Protein 6QFA (pdb70)

InterPro domains:
  IPR002289 Gamma-aminobutyric-acid A receptor, beta subunit [PR01160] (96-110)
  IPR002289 Gamma-aminobutyric-acid A receptor, beta subunit [PR01160] (200-213)
  IPR002289 Gamma-aminobutyric-acid A receptor, beta subunit [PR01160] (300-312)
  IPR002289 Gamma-aminobutyric-acid A receptor, beta subunit [PR01160] (439-453)
  IPR006028 Gamma-aminobutyric acid A receptor/Glycine receptor alpha [PR00253] (246-266)
  IPR006028 Gamma-aminobutyric acid A receptor/Glycine receptor alpha [PR00253] (272-293)
  IPR006028 Gamma-aminobutyric acid A receptor/Glycine receptor alpha [PR00253] (306-327)
  IPR006028 Gamma-aminobutyric acid A receptor/Glycine receptor alpha [PR00253] (451-471)
  IPR006029 Neurotransmitter-gated ion-channel transmembrane domain [PF02932] (250-468)
  IPR006201 Neurotransmitter-gated ion-channel [PR00252] (83-99)
  IPR006201 Neurotransmitter-gated ion-channel [PR00252] (115-126)
  IPR006201 Neurotransmitter-gated ion-channel [PR00252] (161-175)
  IPR006201 Neurotransmitter-gated ion-channel [PR00252] (237-249)
  IPR006201 Neurotransmitter-gated ion-channel [PTHR18945] (38-376)
  IPR006201 Neurotransmitter-gated ion-channel [TIGR00860] (12-471)
  IPR006202 Neurotransmitter-gated ion-channel ligand-binding domain [PF02931] (39-242)
  IPR018000 Neurotransmitter-gated ion-channel, conserved site [PS00236] (161-175)
  IPR036719 Neurotransmitter-gated ion-channel transmembrane domain superfamily [SSF90112] (243-472)
  IPR036734 Neurotransmitter-gated ion-channel ligand-binding domain superfamily [G3DSA:2.70.170.10] (23-240)
  IPR036734 Neurotransmitter-gated ion-channel ligand-binding domain superfamily [SSF63712] (39-242)

GO terms:
  GO:0004890 GABA-A receptor activity (F, IDA)
  GO:0043197 dendritic spine (C, IDA)
  GO:0045211 postsynapt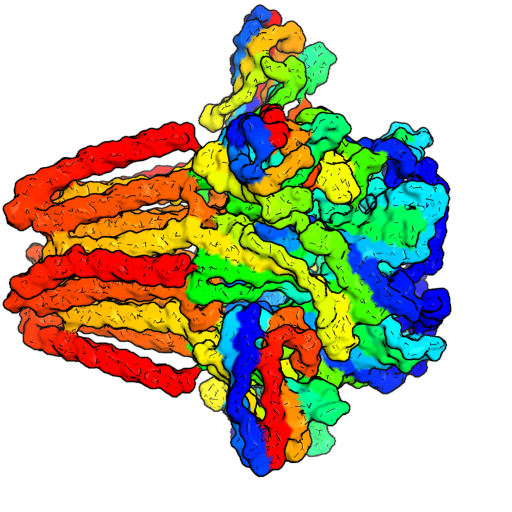ic membrane (C, IDA)
  GO:0051932 synaptic transmission, GABAergic (P, IDA)
  GO:0005886 plasma membrane (C, IDA)
  GO:1904862 inhibitory synapse assembly (P, IDA)
  GO:1902711 GABA-A receptor complex (C, IDA)
  GO:0071420 cellular response to histamine (P, IDA)
  GO:0022851 GABA-gated chloride ion channel activity (F, IDA)
  GO:0005886 plasma membrane (C, EXP)
  GO:0004890 GABA-A receptor activity (F, IMP)
  GO:0005886 plasma membrane (C, IMP)
  GO:1902711 GABA-A receptor complex (C, IMP)
  GO:1902476 chloride transmembrane transport (P, IMP)
  GO:0007214 gamma-aminobutyric acid signaling pathway (P, IMP)
  GO:0022851 GABA-gated chloride ion channel activity (F, IMP)
  GO:0004890 GABA-A receptor activity (F, TAS)
  GO:0005886 plasma membrane (C, TAS)
  GO:0007165 signal transduction (P, TAS)
  GO:0042802 identical protein binding (F, IPI)

B-factor: mean 36.93, std 25.17, range [8.95, 108.32]

Organism: Homo sapiens (NCBI:txid9606)

Structure (mmCIF, N/CA/C/O backbone):
data_6QFA
#
_entry.id   6QFA
#
_cell.length_a   1.00
_cell.length_b   1.00
_cell.length_c   1.00
_cell.angle_alpha   90.00
_cell.angle_beta   90.00
_cell.angle_gamma   90.00
#
_symmetry.space_group_name_H-M   'P 1'
#
loop_
_entity.id
_entity.type
_entity.pdbx_description
1 polymer 'Gamma-aminobutyric acid receptor subunit beta-3,Gamma-aminobutyric acid receptor subunit beta-3'
2 polymer 'Outer membrane protein,Outer membrane protein,Outer membrane protein,Outer membrane protein,Uncharacterized protein,Uncharacterized protein,Mb-c7HopQ-Nb25'
3 branched alpha-D-mannopyranose-(1-3)-[alpha-D-mannopyranose-(1-6)]beta-D-mannopyranose-(1-4)-2-acetamido-2-deoxy-beta-D-glucopyranose-(1-4)-2-acetamido-2-deoxy-beta-D-glucopyranose
4 non-polymer 2-acetamido-2-deoxy-beta-D-glucopyranose
5 non-polymer HISTAMINE
#
loop_
_atom_site.group_PDB
_atom_site.id
_atom_site.type_symbol
_atom_site.label_atom_id
_atom_site.label_alt_id
_atom_site.label_comp_id
_atom_site.label_asym_id
_atom_site.label_entity_id
_atom_site.label_seq_id
_atom_site.pdbx_PDB_ins_code
_atom_site.Cartn_x
_atom_site.Cartn_y
_atom_site.Cartn_z
_atom_site.occupancy
_atom_site.B_iso_or_equiv
_atom_site.auth_seq_id
_atom_site.auth_comp_id
_atom_site.auth_asym_id
_atom_site.auth_atom_id
_atom_site.pdbx_PDB_model_num
ATOM 1 N N . ASN A 1 8 ? 106.771 133.056 88.190 1.00 71.53 8 ASN B N 1
ATOM 2 C CA . ASN A 1 8 ? 107.740 133.291 87.127 1.00 71.53 8 ASN B CA 1
ATOM 3 C C . ASN A 1 8 ? 109.039 133.836 87.709 1.00 71.53 8 ASN B C 1
ATOM 4 O O . ASN A 1 8 ? 109.066 134.934 88.260 1.00 71.53 8 ASN B O 1
ATOM 9 N N . MET A 1 9 ? 110.114 133.059 87.585 1.00 57.13 9 MET B N 1
ATOM 10 C CA . MET A 1 9 ? 111.405 133.422 88.151 1.00 57.13 9 MET B CA 1
ATOM 11 C C . MET A 1 9 ? 112.415 133.884 87.109 1.00 57.13 9 MET B C 1
ATOM 12 O O . MET A 1 9 ? 113.413 134.512 87.477 1.00 57.13 9 MET B O 1
ATOM 17 N N . SER A 1 10 ? 112.187 133.591 85.828 1.00 63.99 10 SER B N 1
ATOM 18 C CA . SER A 1 10 ? 113.138 133.997 84.799 1.00 63.99 10 SER B CA 1
ATOM 19 C C . SER A 1 10 ? 113.014 135.480 84.475 1.00 63.99 10 SER B C 1
ATOM 20 O O . SER A 1 10 ? 114.023 136.148 84.228 1.00 63.99 10 SER B O 1
ATOM 23 N N . PHE A 1 11 ? 111.788 136.009 84.473 1.00 61.79 11 PHE B N 1
ATOM 24 C CA . PHE A 1 11 ? 111.585 137.429 84.204 1.00 61.79 11 PHE B CA 1
ATOM 25 C C . PHE A 1 11 ? 112.069 138.295 85.360 1.00 61.79 11 PHE B C 1
ATOM 26 O O . PHE A 1 11 ? 112.572 139.402 85.134 1.00 61.79 11 PHE B O 1
ATOM 34 N N . VAL A 1 12 ? 111.935 137.809 86.595 1.00 56.03 12 VAL B N 1
ATOM 35 C CA . VAL A 1 12 ? 112.432 138.555 87.746 1.00 56.03 12 VAL B CA 1
ATOM 36 C C . VAL A 1 12 ? 113.955 138.523 87.781 1.00 56.03 12 VAL B C 1
ATOM 37 O O . VAL A 1 12 ? 114.600 139.507 88.162 1.00 56.03 12 VAL B O 1
ATOM 41 N N . LYS A 1 13 ? 114.554 137.403 87.360 1.00 51.97 13 LYS B N 1
ATOM 42 C CA . LYS A 1 13 ? 116.010 137.315 87.282 1.00 51.97 13 LYS B CA 1
ATOM 43 C C . LYS A 1 13 ? 116.567 138.262 86.225 1.00 51.97 13 LYS B C 1
ATOM 44 O O . LYS A 1 13 ? 117.648 138.833 86.404 1.00 51.97 13 LYS B O 1
ATOM 50 N N . GLU A 1 14 ? 115.835 138.453 85.126 1.00 57.91 14 GLU B N 1
ATOM 51 C CA . GLU A 1 14 ? 116.217 139.468 84.150 1.00 57.91 14 GLU B CA 1
ATOM 52 C C . GLU A 1 14 ? 115.973 140.874 84.684 1.00 57.91 14 GLU B C 1
ATOM 53 O O . GLU A 1 14 ? 116.659 141.817 84.278 1.00 57.91 14 GLU B O 1
ATOM 59 N N . THR A 1 15 ? 115.007 141.031 85.593 1.00 52.70 15 THR B N 1
ATOM 60 C CA . THR A 1 15 ? 114.708 142.348 86.145 1.00 52.70 15 THR B CA 1
ATOM 61 C C . THR A 1 15 ? 115.757 142.775 87.166 1.00 52.70 15 THR B C 1
ATOM 62 O O . THR A 1 15 ? 116.206 143.927 87.156 1.00 52.70 15 THR B O 1
ATOM 66 N N . VAL A 1 16 ? 116.167 141.859 88.050 1.00 47.69 16 VAL B N 1
ATOM 67 C CA . VAL A 1 16 ? 117.165 142.191 89.064 1.00 47.69 16 VAL B CA 1
ATOM 68 C C . VAL A 1 16 ? 118.548 142.336 88.432 1.00 47.69 16 VAL B C 1
ATOM 69 O O . VAL A 1 16 ? 119.343 143.190 88.849 1.00 47.69 16 VAL B O 1
ATOM 73 N N . ASP A 1 17 ? 118.845 141.550 87.391 1.00 49.81 17 ASP B N 1
ATOM 74 C CA . ASP A 1 17 ? 120.100 141.730 86.664 1.00 49.81 17 ASP B CA 1
ATOM 75 C C . ASP A 1 17 ? 120.120 143.038 85.883 1.00 49.81 17 ASP B C 1
ATOM 76 O O . ASP A 1 17 ? 121.197 143.589 85.631 1.00 49.81 17 ASP B O 1
ATOM 81 N N . LYS A 1 18 ? 118.950 143.545 85.488 1.00 50.72 18 LYS B N 1
ATOM 82 C CA . LYS A 1 18 ? 118.889 144.857 84.856 1.00 50.72 18 LYS B CA 1
ATOM 83 C C . LYS A 1 18 ? 119.149 145.970 85.864 1.00 50.72 18 LYS B C 1
ATOM 84 O O . LYS A 1 18 ? 119.748 146.995 85.515 1.00 50.72 18 LYS B O 1
ATOM 90 N N . LEU A 1 19 ? 118.723 145.780 87.115 1.00 42.25 19 LEU B N 1
ATOM 91 C CA . LEU A 1 19 ? 118.925 146.798 88.140 1.00 42.25 19 LEU B CA 1
ATOM 92 C C . LEU A 1 19 ? 120.385 146.904 88.561 1.00 42.25 19 LEU B C 1
ATOM 93 O O . LEU A 1 19 ? 120.856 148.000 88.881 1.00 42.25 19 LEU B O 1
ATOM 98 N N . LEU A 1 20 ? 121.112 145.790 88.564 1.00 42.57 20 LEU B N 1
ATOM 99 C CA . LEU A 1 20 ? 122.480 145.758 89.061 1.00 42.57 20 LEU B CA 1
ATOM 100 C C . LEU A 1 20 ? 123.523 145.899 87.962 1.00 42.57 20 LEU B C 1
ATOM 101 O O . LEU A 1 20 ? 124.713 146.007 88.271 1.00 42.57 20 LEU B O 1
ATOM 106 N N . LYS A 1 21 ? 123.115 145.904 86.696 1.00 47.57 21 LYS B N 1
ATOM 107 C CA . LYS A 1 21 ? 124.051 146.114 85.599 1.00 47.57 21 LYS B CA 1
ATOM 108 C C . LYS A 1 21 ? 124.327 147.605 85.464 1.00 47.57 21 LYS B C 1
ATOM 109 O O . LYS A 1 21 ? 123.399 148.400 85.284 1.00 47.57 21 LYS B O 1
ATOM 115 N N . GLY A 1 22 ? 125.598 147.984 85.552 1.00 41.25 22 GLY B N 1
ATOM 116 C CA . GLY A 1 22 ? 125.955 149.385 85.581 1.00 41.25 22 GLY B CA 1
ATOM 117 C C . GLY A 1 22 ? 125.711 150.070 86.904 1.00 41.25 22 GLY B C 1
ATOM 118 O O . GLY A 1 22 ? 125.732 151.304 86.958 1.00 41.25 22 GLY B O 1
ATOM 119 N N . TYR A 1 23 ? 125.468 149.312 87.970 1.00 29.62 23 TYR B N 1
ATOM 120 C CA . TYR A 1 23 ? 125.246 149.887 89.289 1.00 29.62 23 TYR B CA 1
ATOM 121 C C . TYR A 1 23 ? 126.592 150.115 89.964 1.00 29.62 23 TYR B C 1
ATOM 122 O O . TYR A 1 23 ? 127.373 149.174 90.139 1.00 29.62 23 TYR B O 1
ATOM 131 N N . ASP A 1 24 ? 126.864 151.359 90.341 1.00 31.58 24 ASP B N 1
ATOM 132 C CA . ASP A 1 24 ? 128.094 151.716 91.035 1.00 31.58 24 ASP B CA 1
ATOM 133 C C . ASP A 1 24 ? 127.785 151.823 92.524 1.00 31.58 24 ASP B C 1
ATOM 134 O O . ASP A 1 24 ? 127.038 152.710 92.947 1.00 31.58 24 ASP B O 1
ATOM 139 N N . ILE A 1 25 ? 128.361 150.915 93.317 1.00 26.51 25 ILE B N 1
ATOM 140 C CA . ILE A 1 25 ? 128.161 150.948 94.761 1.00 26.51 25 ILE B CA 1
ATOM 141 C C . ILE A 1 25 ? 128.907 152.103 95.412 1.00 26.51 25 ILE B C 1
ATOM 142 O O . ILE A 1 25 ? 128.596 152.473 96.549 1.00 26.51 25 ILE B O 1
ATOM 147 N N . ARG A 1 26 ? 129.886 152.686 94.718 1.00 29.79 26 ARG B N 1
ATOM 148 C CA . ARG A 1 26 ? 130.673 153.784 95.259 1.00 29.79 26 ARG B CA 1
ATOM 149 C C . ARG A 1 26 ? 129.904 155.096 95.320 1.00 29.79 26 ARG B C 1
ATOM 150 O O . ARG A 1 26 ? 130.352 156.020 96.006 1.00 29.79 26 ARG B O 1
ATOM 158 N N . LEU A 1 27 ? 128.770 155.201 94.636 1.00 25.05 27 LEU B N 1
ATOM 159 C CA . LEU A 1 27 ? 128.014 156.441 94.547 1.00 25.05 27 LEU B CA 1
ATOM 160 C C . LEU A 1 27 ? 126.688 156.299 95.280 1.00 25.05 27 LEU B C 1
ATOM 161 O O . LEU A 1 27 ? 126.003 155.282 95.146 1.00 25.05 27 LEU B O 1
ATOM 166 N N . ARG A 1 28 ? 126.338 157.324 96.052 1.00 18.83 28 ARG B N 1
ATOM 167 C CA . ARG A 1 28 ? 125.055 157.381 96.726 1.00 18.83 28 ARG B CA 1
ATOM 168 C C . ARG A 1 28 ? 123.946 157.673 95.713 1.00 18.83 28 ARG B C 1
ATOM 169 O O . ARG A 1 28 ? 124.224 158.117 94.597 1.00 18.83 28 ARG B O 1
ATOM 177 N N . PRO A 1 29 ? 122.685 157.392 96.061 1.00 20.34 29 PRO B N 1
ATOM 178 C CA . PRO A 1 29 ? 121.574 157.851 95.218 1.00 20.34 29 PRO B CA 1
ATOM 179 C C . PRO A 1 29 ? 121.515 159.369 95.153 1.00 20.34 29 PRO B C 1
ATOM 180 O O . PRO A 1 29 ? 121.721 160.053 96.159 1.00 20.34 29 PRO B O 1
ATOM 184 N N . ASP A 1 30 ? 121.219 159.874 93.950 1.00 24.80 30 ASP B N 1
ATOM 185 C CA . ASP A 1 30 ? 121.245 161.300 93.608 1.00 24.80 30 ASP B CA 1
ATOM 186 C C . ASP A 1 30 ? 122.596 161.927 93.945 1.00 24.80 30 ASP B C 1
ATOM 187 O O . ASP A 1 30 ? 122.683 162.957 94.616 1.00 24.80 30 ASP B O 1
ATOM 192 N N . PHE A 1 31 ? 123.661 161.273 93.479 1.00 26.21 31 PHE B N 1
ATOM 193 C CA . PHE A 1 31 ? 125.016 161.762 93.697 1.00 26.21 31 PHE B CA 1
ATOM 194 C C . PHE A 1 31 ? 125.230 163.071 92.947 1.00 26.21 31 PHE B C 1
ATOM 195 O O . PHE A 1 31 ? 124.958 163.167 91.747 1.00 26.21 31 PHE B O 1
ATOM 203 N N . GLY A 1 32 ? 125.717 164.079 93.664 1.00 23.99 32 GLY B N 1
ATOM 204 C CA . GLY A 1 32 ? 125.845 165.407 93.107 1.00 23.99 32 GLY B CA 1
ATOM 205 C C . GLY A 1 32 ? 124.568 166.213 93.088 1.00 23.99 32 GLY B C 1
ATOM 206 O O . GLY A 1 32 ? 124.553 167.305 92.510 1.00 23.99 32 GLY B O 1
ATOM 207 N N . GLY A 1 33 ? 123.497 165.713 93.697 1.00 20.59 33 GLY B N 1
ATOM 208 C CA . GLY A 1 33 ? 122.239 166.417 93.737 1.00 20.59 33 GLY B CA 1
ATOM 209 C C . GLY A 1 33 ? 121.765 166.666 95.155 1.00 20.59 33 GLY B C 1
ATOM 210 O O . GLY A 1 33 ? 122.561 166.942 96.058 1.00 20.59 33 GLY B O 1
ATOM 211 N N . PRO A 1 34 ? 120.446 166.619 95.425 1.00 20.13 34 PRO B N 1
ATOM 212 C CA . PRO A 1 34 ? 119.946 166.823 96.784 1.00 20.13 34 PRO B CA 1
ATOM 213 C C . PRO A 1 34 ? 120.300 165.625 97.680 1.00 20.13 34 PRO B C 1
ATOM 214 O O . PRO A 1 34 ? 120.449 164.550 97.164 1.00 20.13 34 PRO B O 1
ATOM 218 N N . PRO A 1 35 ? 120.455 165.791 99.010 1.00 17.87 35 PRO B N 1
ATOM 219 C CA . PRO A 1 35 ? 120.797 164.672 99.894 1.00 17.87 35 PRO B CA 1
ATOM 220 C C . PRO A 1 35 ? 119.729 163.570 99.939 1.00 17.87 35 PRO B C 1
ATOM 221 O O . PRO A 1 35 ? 118.566 163.869 99.858 1.00 17.87 35 PRO B O 1
ATOM 225 N N . VAL A 1 36 ? 120.162 162.315 100.037 1.00 16.08 36 VAL B N 1
ATOM 226 C CA . VAL A 1 36 ? 119.200 161.181 100.128 1.00 16.08 36 VAL B CA 1
ATOM 227 C C . VAL A 1 36 ? 118.652 161.141 101.561 1.00 16.08 36 VAL B C 1
ATOM 228 O O . VAL A 1 36 ? 119.457 161.153 102.491 1.00 16.08 36 VAL B O 1
ATOM 232 N N . CYS A 1 37 ? 117.328 161.116 101.725 1.00 17.75 37 CYS B N 1
ATOM 233 C CA . CYS A 1 37 ? 116.756 161.028 103.059 1.00 17.75 37 CYS B CA 1
ATOM 234 C C . CYS A 1 37 ? 116.681 159.572 103.498 1.00 17.75 37 CYS B C 1
ATOM 235 O O . CYS A 1 37 ? 116.133 158.728 102.785 1.00 17.75 37 CYS B O 1
ATOM 238 N N . VAL A 1 38 ? 117.235 159.280 104.669 1.00 14.20 38 VAL B N 1
ATOM 239 C CA . VAL A 1 38 ? 117.243 157.933 105.227 1.00 14.20 38 VAL B CA 1
ATOM 240 C C . VAL A 1 38 ? 116.332 157.917 106.446 1.00 14.20 38 VAL B C 1
ATOM 241 O O . VAL A 1 38 ? 116.598 158.605 107.438 1.00 14.20 38 VAL B O 1
ATOM 245 N N . GLY A 1 39 ? 115.258 157.135 106.369 1.00 12.27 39 GLY B N 1
ATOM 246 C CA . GLY A 1 39 ? 114.340 156.988 107.484 1.00 12.27 39 GLY B CA 1
ATOM 247 C C . GLY A 1 39 ? 114.666 155.747 108.296 1.00 12.27 39 GLY B C 1
ATOM 248 O O . GLY A 1 39 ? 114.948 154.687 107.747 1.00 12.27 39 GLY B O 1
ATOM 249 N N . MET A 1 40 ? 114.624 155.896 109.613 1.00 15.90 40 MET B N 1
ATOM 250 C CA . MET A 1 40 ? 115.113 154.868 110.516 1.00 15.90 40 MET B CA 1
ATOM 251 C C . MET A 1 40 ? 114.037 154.434 111.499 1.00 15.90 40 MET B C 1
ATOM 252 O O . MET A 1 40 ? 113.321 155.264 112.064 1.00 15.90 40 MET B O 1
ATOM 257 N N . ASN A 1 41 ? 113.931 153.121 111.680 1.00 14.14 41 ASN B N 1
ATOM 258 C CA . ASN A 1 41 ? 113.091 152.504 112.693 1.00 14.14 41 ASN B CA 1
ATOM 259 C C . ASN A 1 41 ? 113.952 151.573 113.529 1.00 14.14 41 ASN B C 1
ATOM 260 O O . ASN A 1 41 ? 114.871 150.935 113.011 1.00 14.14 41 ASN B O 1
ATOM 265 N N . ILE A 1 42 ? 113.658 151.500 114.822 1.00 9.44 42 ILE B N 1
ATOM 266 C CA . ILE A 1 42 ? 114.355 150.603 115.735 1.00 9.44 42 ILE B CA 1
ATOM 267 C C . ILE A 1 42 ? 113.316 149.772 116.470 1.00 9.44 42 ILE B C 1
ATOM 268 O O . ILE A 1 42 ? 112.405 150.322 117.093 1.00 9.44 42 ILE B O 1
ATOM 273 N N . ASP A 1 43 ? 113.484 148.450 116.425 1.00 16.56 43 ASP B N 1
ATOM 274 C CA . ASP A 1 43 ? 112.634 147.557 117.251 1.00 16.56 43 ASP B CA 1
ATOM 275 C C . ASP A 1 43 ? 113.567 147.038 118.347 1.00 16.56 43 ASP B C 1
ATOM 276 O O . ASP A 1 43 ? 114.488 146.270 118.006 1.00 16.56 43 ASP B O 1
ATOM 281 N N . ILE A 1 44 ? 113.360 147.443 119.604 1.00 11.45 44 ILE B N 1
ATOM 282 C CA . ILE A 1 44 ? 114.307 146.978 120.662 1.00 11.45 44 ILE B CA 1
ATOM 283 C C . ILE A 1 44 ? 113.964 145.541 121.080 1.00 11.45 44 ILE B C 1
ATOM 284 O O . ILE A 1 44 ? 112.836 145.319 121.563 1.00 11.45 44 ILE B O 1
ATOM 289 N N . ALA A 1 45 ? 114.910 144.609 120.896 1.00 14.01 45 ALA B N 1
ATOM 290 C CA . ALA A 1 45 ? 114.740 143.232 121.334 1.00 14.01 45 ALA B CA 1
ATOM 291 C C . ALA A 1 45 ? 114.933 143.101 122.840 1.00 14.01 45 ALA B C 1
ATOM 292 O O . ALA A 1 45 ? 114.057 142.577 123.534 1.00 14.01 45 ALA B O 1
ATOM 294 N N . SER A 1 46 ? 116.056 143.596 123.359 1.00 13.72 46 SER B N 1
ATOM 295 C CA . SER A 1 46 ? 116.360 143.487 124.779 1.00 13.72 46 SER B CA 1
ATOM 296 C C . SER A 1 46 ? 117.445 144.485 125.149 1.00 13.72 46 SER B C 1
ATOM 297 O O . SER A 1 46 ? 118.195 144.965 124.297 1.00 13.72 46 SER B O 1
ATOM 300 N N . ILE A 1 47 ? 117.506 144.795 126.439 1.00 17.05 47 ILE B N 1
ATOM 301 C CA . ILE A 1 47 ? 118.679 145.390 127.066 1.00 17.05 47 ILE B CA 1
ATOM 302 C C . ILE A 1 47 ? 119.188 144.365 128.068 1.00 17.05 47 ILE B C 1
ATOM 303 O O . ILE A 1 47 ? 118.546 144.118 129.096 1.00 17.05 47 ILE B O 1
ATOM 308 N N . ASP A 1 48 ? 120.327 143.747 127.760 1.00 24.49 48 ASP B N 1
ATOM 309 C CA . ASP A 1 48 ? 120.810 142.623 128.556 1.00 24.49 48 ASP B CA 1
ATOM 310 C C . ASP A 1 48 ? 121.460 143.089 129.852 1.00 24.49 48 ASP B C 1
ATOM 311 O O . ASP A 1 48 ? 121.028 142.715 130.946 1.00 24.49 48 ASP B O 1
ATOM 316 N N . MET A 1 49 ? 122.507 143.898 129.746 1.00 25.46 49 MET B N 1
ATOM 317 C CA . MET A 1 49 ? 123.261 144.349 130.902 1.00 25.46 49 MET B CA 1
ATOM 318 C C . MET A 1 49 ? 123.248 145.867 130.971 1.00 25.46 49 MET B C 1
ATOM 319 O O . MET A 1 49 ? 123.170 146.549 129.948 1.00 25.46 49 MET B O 1
ATOM 324 N N . VAL A 1 50 ? 123.295 146.385 132.194 1.00 19.39 50 VAL B N 1
ATOM 325 C CA . VAL A 1 50 ? 123.603 147.784 132.466 1.00 19.39 50 VAL B CA 1
ATOM 326 C C . VAL A 1 50 ? 124.685 147.768 133.535 1.00 19.39 50 VAL B C 1
ATOM 327 O O . VAL A 1 50 ? 124.417 147.410 134.688 1.00 19.39 50 VAL B O 1
ATOM 331 N N . SER A 1 51 ? 125.903 148.136 133.157 1.00 20.76 51 SER B N 1
ATOM 332 C CA . SER A 1 51 ? 127.063 148.043 134.031 1.00 20.76 51 SER B CA 1
ATOM 333 C C . SER A 1 51 ? 127.426 149.424 134.552 1.00 20.76 51 SER B C 1
ATOM 334 O O . SER A 1 51 ? 127.582 150.364 133.770 1.00 20.76 51 SER B O 1
ATOM 337 N N . GLU A 1 52 ? 127.559 149.542 135.873 1.00 24.01 52 GLU B N 1
ATOM 338 C CA . GLU A 1 52 ? 127.990 150.804 136.462 1.00 24.01 52 GLU B CA 1
ATOM 339 C C . GLU A 1 52 ? 129.507 150.930 136.449 1.00 24.01 52 GLU B C 1
ATOM 340 O O . GLU A 1 52 ? 130.036 152.038 136.315 1.00 24.01 52 GLU B O 1
ATOM 346 N N . VAL A 1 53 ? 130.213 149.804 136.581 1.00 24.45 53 VAL B N 1
ATOM 347 C CA . VAL A 1 53 ? 131.671 149.823 136.640 1.00 24.45 53 VAL B CA 1
ATOM 348 C C . VAL A 1 53 ? 132.262 150.196 135.287 1.00 24.45 53 VAL B C 1
ATOM 349 O O . VAL A 1 53 ? 133.185 151.015 135.201 1.00 24.45 53 VAL B O 1
ATOM 353 N N . ASN A 1 54 ? 131.735 149.621 134.211 1.00 21.09 54 ASN B N 1
ATOM 354 C CA . ASN A 1 54 ? 132.199 149.949 132.872 1.00 21.09 54 ASN B CA 1
ATOM 355 C C . ASN A 1 54 ? 131.462 151.132 132.262 1.00 21.09 54 ASN B C 1
ATOM 356 O O . ASN A 1 54 ? 131.907 151.637 131.226 1.00 21.09 54 ASN B O 1
ATOM 361 N N . MET A 1 55 ? 130.368 151.574 132.894 1.00 21.65 55 MET B N 1
ATOM 362 C CA . MET A 1 55 ? 129.526 152.693 132.452 1.00 21.65 55 MET B CA 1
ATOM 363 C C . MET A 1 55 ? 129.023 152.493 131.024 1.00 21.65 55 MET B C 1
ATOM 364 O O . MET A 1 55 ? 129.203 153.338 130.146 1.00 21.65 55 MET B O 1
ATOM 369 N N . ASP A 1 56 ? 128.389 151.348 130.796 1.00 17.98 56 ASP B N 1
ATOM 370 C CA . ASP A 1 56 ? 127.861 151.027 129.482 1.00 17.98 56 ASP B CA 1
ATOM 371 C C . ASP A 1 56 ? 126.615 150.166 129.641 1.00 17.98 56 ASP B C 1
ATOM 372 O O . ASP A 1 56 ? 126.226 149.796 130.751 1.00 17.98 56 ASP B O 1
ATOM 377 N N . TYR A 1 57 ? 125.992 149.849 128.512 1.00 13.41 57 TYR B N 1
ATOM 378 C CA . TYR A 1 57 ? 124.837 148.969 128.496 1.00 13.41 57 TYR B CA 1
ATOM 379 C C . TYR A 1 57 ? 124.828 148.217 127.175 1.00 13.41 57 TYR B C 1
ATOM 380 O O . TYR A 1 57 ? 125.256 148.741 126.146 1.00 13.41 57 TYR B O 1
ATOM 389 N N . THR A 1 58 ? 124.341 146.983 127.215 1.00 15.76 58 THR B N 1
ATOM 390 C CA . THR A 1 58 ? 124.265 146.129 126.038 1.00 15.76 58 THR B CA 1
ATOM 391 C C . THR A 1 58 ? 122.837 146.124 125.513 1.00 15.76 58 THR B C 1
ATOM 392 O O . THR A 1 58 ? 121.900 145.808 126.251 1.00 15.76 58 THR B O 1
ATOM 396 N N . LEU A 1 59 ? 122.678 146.472 124.239 1.00 11.30 59 LEU B N 1
ATOM 397 C CA . LEU A 1 59 ? 121.373 146.632 123.613 1.00 11.30 59 LEU B CA 1
ATOM 398 C C . LEU A 1 59 ? 121.307 145.783 122.354 1.00 11.30 59 LEU B C 1
ATOM 399 O O . LEU A 1 59 ? 122.214 145.839 121.520 1.00 11.30 59 LEU B O 1
ATOM 404 N N . THR A 1 60 ? 120.236 145.010 122.214 1.00 15.58 60 THR B N 1
ATOM 405 C CA . THR A 1 60 ? 119.959 144.246 121.004 1.00 15.58 60 THR B CA 1
ATOM 406 C C . THR A 1 60 ? 118.710 144.814 120.348 1.00 15.58 60 THR B C 1
ATOM 407 O O . THR A 1 60 ? 117.693 145.018 121.017 1.00 15.58 60 THR B O 1
ATOM 411 N N . MET A 1 61 ? 118.787 145.079 119.046 1.00 17.12 61 MET B N 1
ATOM 412 C CA . MET A 1 61 ? 117.694 145.745 118.358 1.00 17.12 61 MET B CA 1
ATOM 413 C C . MET A 1 61 ? 117.630 145.290 116.909 1.00 17.12 61 MET B C 1
ATOM 414 O O . MET A 1 61 ? 118.561 144.679 116.383 1.00 17.12 61 MET B O 1
ATOM 419 N N . TYR A 1 62 ? 116.504 145.600 116.274 1.00 19.05 62 TYR B N 1
ATOM 420 C CA . TYR A 1 62 ? 116.335 145.471 114.833 1.00 19.05 62 TYR B CA 1
ATOM 421 C C . TYR A 1 62 ? 116.426 146.873 114.247 1.00 19.05 62 TYR B C 1
ATOM 422 O O . TYR A 1 62 ? 115.564 147.715 114.506 1.00 19.05 62 TYR B O 1
ATOM 431 N N . PHE A 1 63 ? 117.468 147.123 113.463 1.00 19.36 63 PHE B N 1
ATOM 432 C CA . PHE A 1 63 ? 117.755 148.452 112.939 1.00 19.36 63 PHE B CA 1
ATOM 433 C C . PHE A 1 63 ? 117.365 148.493 111.466 1.00 19.36 63 PHE B C 1
ATOM 434 O O . PHE A 1 63 ? 118.020 147.871 110.627 1.00 19.36 63 PHE B O 1
ATOM 442 N N . GLN A 1 64 ? 116.303 149.230 111.155 1.00 14.86 64 GLN B N 1
ATOM 443 C CA . GLN A 1 64 ? 115.760 149.319 109.807 1.00 14.86 64 GLN B CA 1
ATOM 444 C C . GLN A 1 64 ? 116.056 150.687 109.209 1.00 14.86 64 GLN B C 1
ATOM 445 O O . GLN A 1 64 ? 115.911 151.711 109.879 1.00 14.86 64 GLN B O 1
ATOM 451 N N . GLN A 1 65 ? 116.474 150.698 107.946 1.00 19.46 65 GLN B N 1
ATOM 452 C CA . GLN A 1 65 ? 116.762 151.930 107.225 1.00 19.46 65 GLN B CA 1
ATOM 453 C C . GLN A 1 65 ? 115.967 151.961 105.929 1.00 19.46 65 GLN B C 1
ATOM 454 O O . GLN A 1 65 ? 115.897 150.963 105.209 1.00 19.46 65 GLN B O 1
ATOM 460 N N . TYR A 1 66 ? 115.364 153.112 105.643 1.00 15.30 66 TYR B N 1
ATOM 461 C CA . TYR A 1 66 ? 114.531 153.312 104.465 1.00 15.30 66 TYR B CA 1
ATOM 462 C C . TYR A 1 66 ? 115.074 154.469 103.644 1.00 15.30 66 TYR B C 1
ATOM 463 O O . TYR A 1 66 ? 115.208 155.582 104.156 1.00 15.30 66 TYR B O 1
ATOM 472 N N . TRP A 1 67 ? 115.356 154.217 102.369 1.00 11.21 67 TRP B N 1
ATOM 473 C CA . TRP A 1 67 ? 115.720 155.288 101.454 1.00 11.21 67 TRP B CA 1
ATOM 474 C C . TRP A 1 67 ? 115.288 154.898 100.052 1.00 11.21 67 TRP B C 1
ATOM 475 O O . TRP A 1 67 ? 115.018 153.730 99.767 1.00 11.21 67 TRP B O 1
ATOM 486 N N . ARG A 1 68 ? 115.232 155.892 99.176 1.00 20.96 68 ARG B N 1
ATOM 487 C CA . ARG A 1 68 ? 114.852 155.682 97.788 1.00 20.96 68 ARG B CA 1
ATOM 488 C C . ARG A 1 68 ? 116.088 155.731 96.902 1.00 20.96 68 ARG B C 1
ATOM 489 O O . ARG A 1 68 ? 116.855 156.698 96.948 1.00 20.96 68 ARG B O 1
ATOM 497 N N . ASP A 1 69 ? 116.278 154.684 96.106 1.00 22.10 69 ASP B N 1
ATOM 498 C CA . ASP A 1 69 ? 117.343 154.610 95.112 1.00 22.10 69 ASP B CA 1
ATOM 499 C C . ASP A 1 69 ? 116.676 154.404 93.759 1.00 22.10 69 ASP B C 1
ATOM 500 O O . ASP A 1 69 ? 116.148 153.323 93.482 1.00 22.10 69 ASP B O 1
ATOM 505 N N . LYS A 1 70 ? 116.707 155.437 92.915 1.00 25.47 70 LYS B N 1
ATOM 506 C CA . LYS A 1 70 ? 116.046 155.377 91.615 1.00 25.47 70 LYS B CA 1
ATOM 507 C C . LYS A 1 70 ? 116.756 154.465 90.623 1.00 25.47 70 LYS B C 1
ATOM 508 O O . LYS A 1 70 ? 116.171 154.139 89.586 1.00 25.47 70 LYS B O 1
ATOM 514 N N . ARG A 1 71 ? 117.989 154.043 90.912 1.00 25.27 71 ARG B N 1
ATOM 515 C CA . ARG A 1 71 ? 118.650 153.034 90.097 1.00 25.27 71 ARG B CA 1
ATOM 516 C C . ARG A 1 71 ? 118.048 151.649 90.291 1.00 25.27 71 ARG B C 1
ATOM 517 O O . ARG A 1 71 ? 118.274 150.767 89.457 1.00 25.27 71 ARG B O 1
ATOM 525 N N . LEU A 1 72 ? 117.291 151.438 91.367 1.00 24.16 72 LEU B N 1
ATOM 526 C CA . LEU A 1 72 ? 116.709 150.143 91.686 1.00 24.16 72 LEU B CA 1
ATOM 527 C C . LEU A 1 72 ? 115.206 150.097 91.448 1.00 24.16 72 LEU B C 1
ATOM 528 O O . LEU A 1 72 ? 114.536 149.197 91.963 1.00 24.16 72 LEU B O 1
ATOM 533 N N . ALA A 1 73 ? 114.658 151.041 90.689 1.00 25.10 73 ALA B N 1
ATOM 534 C CA . ALA A 1 73 ? 113.232 151.045 90.397 1.00 25.10 73 ALA B CA 1
ATOM 535 C C . ALA A 1 73 ? 112.921 150.057 89.280 1.00 25.10 73 ALA B C 1
ATOM 536 O O . ALA A 1 73 ? 113.598 150.040 88.248 1.00 25.10 73 ALA B O 1
ATOM 538 N N . TYR A 1 74 ? 111.896 149.237 89.487 1.00 28.74 74 TYR B N 1
ATOM 539 C CA . TYR A 1 74 ? 111.452 148.264 88.503 1.00 28.74 74 TYR B CA 1
ATOM 540 C C . TYR A 1 74 ? 109.981 148.499 88.183 1.00 28.74 74 TYR B C 1
ATOM 541 O O . TYR A 1 74 ? 109.243 149.099 88.968 1.00 28.74 74 TYR B O 1
ATOM 550 N N . SER A 1 75 ? 109.559 148.017 87.019 1.00 43.93 75 SER B N 1
ATOM 551 C CA . SER A 1 75 ? 108.230 148.321 86.498 1.00 43.93 75 SER B CA 1
ATOM 552 C C . SER A 1 75 ? 107.371 147.096 86.237 1.00 43.93 75 SER B C 1
ATOM 553 O O . SER A 1 75 ? 106.162 147.139 86.476 1.00 43.93 75 SER B O 1
ATOM 556 N N . GLY A 1 76 ? 107.956 146.003 85.750 1.00 53.88 76 GLY B N 1
ATOM 557 C CA . GLY A 1 76 ? 107.169 144.862 85.319 1.00 53.88 76 GLY B CA 1
ATOM 558 C C . GLY A 1 76 ? 106.565 144.020 86.421 1.00 53.88 76 GLY B C 1
ATOM 559 O O . GLY A 1 76 ? 105.692 143.194 86.137 1.00 53.88 76 GLY B O 1
ATOM 560 N N . ILE A 1 77 ? 106.994 144.204 87.660 1.00 47.87 77 ILE B N 1
ATOM 561 C CA . ILE A 1 77 ? 106.549 143.395 88.792 1.00 47.87 77 ILE B CA 1
ATOM 562 C C . ILE A 1 77 ? 105.744 144.284 89.730 1.00 47.87 77 ILE B C 1
ATOM 563 O O . ILE A 1 77 ? 106.243 145.337 90.144 1.00 47.87 77 ILE B O 1
ATOM 568 N N . PRO A 1 78 ? 104.515 143.914 90.082 1.00 50.51 78 PRO B N 1
ATOM 569 C CA . PRO A 1 78 ? 103.734 144.699 91.049 1.00 50.51 78 PRO B CA 1
ATOM 570 C C . PRO A 1 78 ? 103.955 144.326 92.509 1.00 50.51 78 PRO B C 1
ATOM 571 O O . PRO A 1 78 ? 103.173 144.764 93.357 1.00 50.51 78 PRO B O 1
ATOM 575 N N . LEU A 1 79 ? 104.981 143.542 92.824 1.00 41.32 79 LEU B N 1
ATOM 576 C CA . LEU A 1 79 ? 105.224 143.066 94.175 1.00 41.32 79 LEU B CA 1
ATOM 577 C C . LEU A 1 79 ? 106.457 143.732 94.772 1.00 41.32 79 LEU B C 1
ATOM 578 O O . LEU A 1 79 ? 107.302 144.283 94.063 1.00 41.32 79 LEU B O 1
ATOM 583 N N . ASN A 1 80 ? 106.544 143.675 96.098 1.00 30.05 80 ASN B N 1
ATOM 584 C CA . ASN A 1 80 ? 107.740 144.103 96.809 1.00 30.05 80 ASN B CA 1
ATOM 585 C C . ASN A 1 80 ? 108.729 142.946 96.850 1.00 30.05 80 ASN B C 1
ATOM 586 O O . ASN A 1 80 ? 108.428 141.887 97.410 1.00 30.05 80 ASN B O 1
ATOM 591 N N . LEU A 1 81 ? 109.904 143.144 96.261 1.00 24.91 81 LEU B N 1
ATOM 592 C CA . LEU A 1 81 ? 110.881 142.074 96.092 1.00 24.91 81 LEU B CA 1
ATOM 593 C C . LEU A 1 81 ? 111.705 141.928 97.365 1.00 24.91 81 LEU B C 1
ATOM 594 O O . LEU A 1 81 ? 112.536 142.785 97.678 1.00 24.91 81 LEU B O 1
ATOM 599 N N . THR A 1 82 ? 111.479 140.840 98.095 1.00 21.42 82 THR B N 1
ATOM 600 C CA . THR A 1 82 ? 112.345 140.455 99.203 1.00 21.42 82 THR B CA 1
ATOM 601 C C . THR A 1 82 ? 113.438 139.553 98.644 1.00 21.42 82 THR B C 1
ATOM 602 O O . THR A 1 82 ? 113.167 138.427 98.217 1.00 21.42 82 THR B O 1
ATOM 606 N N . LEU A 1 83 ? 114.668 140.047 98.638 1.00 21.82 83 LEU B N 1
ATOM 607 C CA . LEU A 1 83 ? 115.795 139.326 98.073 1.00 21.82 83 LEU B CA 1
ATOM 608 C C . LEU A 1 83 ? 116.598 138.647 99.174 1.00 21.82 83 LEU B C 1
ATOM 609 O O . LEU A 1 83 ? 116.401 138.891 100.366 1.00 21.82 83 LEU B O 1
ATOM 614 N N . ASP A 1 84 ? 117.501 137.764 98.753 1.00 23.79 84 ASP B N 1
ATOM 615 C CA . ASP A 1 84 ? 118.456 137.170 99.677 1.00 23.79 84 ASP B CA 1
ATOM 616 C C . ASP A 1 84 ? 119.400 138.247 100.194 1.00 23.79 84 ASP B C 1
ATOM 617 O O . ASP A 1 84 ? 119.731 139.196 99.481 1.00 23.79 84 ASP B O 1
ATOM 622 N N . ASN A 1 85 ? 119.833 138.096 101.447 1.00 21.18 85 ASN B N 1
ATOM 623 C CA . ASN A 1 85 ? 120.560 139.153 102.144 1.00 21.18 85 ASN B CA 1
ATOM 624 C C . ASN A 1 85 ? 121.964 139.393 101.600 1.00 21.18 85 ASN B C 1
ATOM 625 O O . ASN A 1 85 ? 122.578 140.402 101.957 1.00 21.18 85 ASN B O 1
ATOM 630 N N . ARG A 1 86 ? 122.480 138.511 100.742 1.00 24.69 86 ARG B N 1
ATOM 631 C CA . ARG A 1 86 ? 123.785 138.721 100.130 1.00 24.69 86 ARG B CA 1
ATOM 632 C C . ARG A 1 86 ? 123.759 139.745 99.001 1.00 24.69 86 ARG B C 1
ATOM 633 O O . ARG A 1 86 ? 124.827 140.100 98.494 1.00 24.69 86 ARG B O 1
ATOM 641 N N . VAL A 1 87 ? 122.580 140.229 98.599 1.00 22.84 87 VAL B N 1
ATOM 642 C CA . VAL A 1 87 ? 122.495 141.309 97.622 1.00 22.84 87 VAL B CA 1
ATOM 643 C C . VAL A 1 87 ? 122.866 142.660 98.220 1.00 22.84 87 VAL B C 1
ATOM 644 O O . VAL A 1 87 ? 123.128 143.609 97.473 1.00 22.84 87 VAL B O 1
ATOM 648 N N . ALA A 1 88 ? 122.929 142.764 99.552 1.00 23.66 88 ALA B N 1
ATOM 649 C CA . ALA A 1 88 ? 123.300 144.017 100.200 1.00 23.66 88 ALA B CA 1
ATOM 650 C C . ALA A 1 88 ? 124.761 144.379 99.974 1.00 23.66 88 ALA B C 1
ATOM 651 O O . ALA A 1 88 ? 125.122 145.554 100.100 1.00 23.66 88 ALA B O 1
ATOM 653 N N . ASP A 1 89 ? 125.605 143.404 99.634 1.00 26.30 89 ASP B N 1
ATOM 654 C CA . ASP A 1 89 ? 126.982 143.683 99.252 1.00 26.30 89 ASP B CA 1
ATOM 655 C C . ASP A 1 89 ? 127.095 144.242 97.841 1.00 26.30 89 ASP B C 1
ATOM 656 O O . ASP A 1 89 ? 128.160 144.753 97.480 1.00 26.30 89 ASP B O 1
ATOM 661 N N . GLN A 1 90 ? 126.032 144.161 97.043 1.00 24.80 90 GLN B N 1
ATOM 662 C CA . GLN A 1 90 ? 126.005 144.709 95.694 1.00 24.80 90 GLN B CA 1
ATOM 663 C C . GLN A 1 90 ? 125.201 145.998 95.611 1.00 24.80 90 GLN B C 1
ATOM 664 O O . GLN A 1 90 ? 124.979 146.510 94.510 1.00 24.80 90 GLN B O 1
ATOM 670 N N . LEU A 1 91 ? 124.758 146.531 96.744 1.00 20.13 91 LEU B N 1
ATOM 671 C CA . LEU A 1 91 ? 123.976 147.754 96.793 1.00 20.13 91 LEU B CA 1
ATOM 672 C C . LEU A 1 91 ? 124.711 148.813 97.598 1.00 20.13 91 LEU B C 1
ATOM 673 O O . LEU A 1 91 ? 125.571 148.511 98.430 1.00 20.13 91 LEU B O 1
ATOM 678 N N . TRP A 1 92 ? 124.360 150.067 97.339 1.00 15.54 92 TRP B N 1
ATOM 679 C CA . TRP A 1 92 ? 124.755 151.141 98.234 1.00 15.54 92 TRP B CA 1
ATOM 680 C C . TRP A 1 92 ? 123.912 151.074 99.499 1.00 15.54 92 TRP B C 1
ATOM 681 O O . TRP A 1 92 ? 122.691 150.915 99.436 1.00 15.54 92 TRP B O 1
ATOM 692 N N . VAL A 1 93 ? 124.567 151.190 100.648 1.00 16.47 93 VAL B N 1
ATOM 693 C CA . VAL A 1 93 ? 123.877 151.322 101.928 1.00 16.47 93 VAL B CA 1
ATOM 694 C C . VAL A 1 93 ? 124.428 152.561 102.621 1.00 16.47 93 VAL B C 1
ATOM 695 O O . VAL A 1 93 ? 125.553 152.994 102.327 1.00 16.47 93 VAL B O 1
ATOM 699 N N . PRO A 1 94 ? 123.645 153.188 103.503 1.00 19.36 94 PRO B N 1
ATOM 700 C CA . PRO A 1 94 ? 124.179 154.312 104.280 1.00 19.36 94 PRO B CA 1
ATOM 701 C C . PRO A 1 94 ? 125.279 153.868 105.229 1.00 19.36 94 PRO B C 1
ATOM 702 O O . PRO A 1 94 ? 125.290 152.739 105.724 1.00 19.36 94 PRO B O 1
ATOM 706 N N . ASP A 1 95 ? 126.214 154.779 105.485 1.00 12.59 95 ASP B N 1
ATOM 707 C CA . ASP A 1 95 ? 127.348 154.501 106.368 1.00 12.59 95 ASP B CA 1
ATOM 708 C C . ASP A 1 95 ? 127.007 154.794 107.827 1.00 12.59 95 ASP B C 1
ATOM 709 O O . ASP A 1 95 ? 127.713 155.502 108.542 1.00 12.59 95 ASP B O 1
ATOM 714 N N . THR A 1 96 ? 125.906 154.206 108.276 1.00 14.29 96 THR B N 1
ATOM 715 C CA . THR A 1 96 ? 125.380 154.474 109.602 1.00 14.29 96 THR B CA 1
ATOM 716 C C . THR A 1 96 ? 126.220 153.766 110.657 1.00 14.29 96 THR B C 1
ATOM 717 O O . THR A 1 96 ? 126.505 152.572 110.542 1.00 14.29 96 THR B O 1
ATOM 721 N N . TYR A 1 97 ? 126.636 154.511 111.674 1.00 19.36 97 TYR B N 1
ATOM 722 C CA . TYR A 1 97 ? 127.359 153.945 112.798 1.00 19.36 97 TYR B CA 1
ATOM 723 C C . TYR A 1 97 ? 126.793 154.538 114.077 1.00 19.36 97 TYR B C 1
ATOM 724 O O . TYR A 1 97 ? 126.114 155.566 114.064 1.00 19.36 97 TYR B O 1
ATOM 733 N N . PHE A 1 98 ? 127.100 153.883 115.199 1.00 19.36 98 PHE B N 1
ATOM 734 C CA . PHE A 1 98 ? 126.670 154.360 116.540 1.00 19.36 98 PHE B CA 1
ATOM 735 C C . PHE A 1 98 ? 127.855 155.089 117.184 1.00 19.36 98 PHE B C 1
ATOM 736 O O . PHE A 1 98 ? 128.889 154.455 117.437 1.00 19.36 98 PHE B O 1
ATOM 744 N N . LEU A 1 99 ? 127.696 156.395 117.414 1.00 17.24 99 LEU B N 1
ATOM 745 C CA . LEU A 1 99 ? 128.772 157.271 117.954 1.00 17.24 99 LEU B CA 1
ATOM 746 C C . LEU A 1 99 ? 129.207 156.863 119.370 1.00 17.24 99 LEU B C 1
ATOM 747 O O . LEU A 1 99 ? 130.425 156.830 119.610 1.00 17.24 99 LEU B O 1
ATOM 752 N N . ASN A 1 100 ? 128.266 156.529 120.257 1.00 12.12 100 ASN B N 1
ATOM 753 C CA . ASN A 1 100 ? 128.622 156.178 121.661 1.00 12.12 100 ASN B CA 1
ATOM 754 C C . ASN A 1 100 ? 128.874 154.672 121.800 1.00 12.12 100 ASN B C 1
ATOM 755 O O . ASN A 1 100 ? 129.195 154.230 122.915 1.00 12.12 100 ASN B O 1
ATOM 760 N N . ASP A 1 101 ? 128.730 153.924 120.705 1.00 16.30 101 ASP B N 1
ATOM 761 C CA . ASP A 1 101 ? 128.924 152.450 120.710 1.00 16.30 101 ASP B CA 1
ATOM 762 C C . ASP A 1 101 ? 130.379 152.100 121.050 1.00 16.30 101 ASP B C 1
ATOM 763 O O . ASP A 1 101 ? 131.286 152.727 120.479 1.00 16.30 101 ASP B O 1
ATOM 768 N N . LYS A 1 102 ? 130.586 151.112 121.929 1.00 13.57 102 LYS B N 1
ATOM 769 C CA . LYS A 1 102 ? 131.956 150.668 122.307 1.00 13.57 102 LYS B CA 1
ATOM 770 C C . LYS A 1 102 ? 132.318 149.407 121.513 1.00 13.57 102 LYS B C 1
ATOM 771 O O . LYS A 1 102 ? 133.418 149.365 120.940 1.00 13.57 102 LYS B O 1
ATOM 777 N N . LYS A 1 103 ? 131.417 148.422 121.492 1.00 15.64 103 LYS B N 1
ATOM 778 C CA . LYS A 1 103 ? 131.625 147.164 120.725 1.00 15.64 103 LYS B CA 1
ATOM 779 C C . LYS A 1 103 ? 130.285 146.759 120.103 1.00 15.64 103 LYS B C 1
ATOM 780 O O . LYS A 1 103 ? 129.276 146.791 120.827 1.00 15.64 103 LYS B O 1
ATOM 786 N N . SER A 1 104 ? 130.285 146.342 118.836 1.00 11.26 104 SER B N 1
ATOM 787 C CA . SER A 1 104 ? 129.012 145.972 118.165 1.00 11.26 104 SER B CA 1
ATOM 788 C C . SER A 1 104 ? 129.231 144.838 117.166 1.00 11.26 104 SER B C 1
ATOM 789 O O . SER A 1 104 ? 130.385 144.613 116.765 1.00 11.26 104 SER B O 1
ATOM 792 N N . PHE A 1 105 ? 128.153 144.132 116.822 1.00 13.44 105 PHE B N 1
ATOM 793 C CA . PHE A 1 105 ? 128.227 143.120 115.780 1.00 13.44 105 PHE B CA 1
ATOM 794 C C . PHE A 1 105 ? 126.833 142.885 115.222 1.00 13.44 105 PHE B C 1
ATOM 795 O O . PHE A 1 105 ? 125.832 143.071 115.916 1.00 13.44 105 PHE B O 1
ATOM 803 N N . VAL A 1 106 ? 126.786 142.488 113.966 1.00 14.06 106 VAL B N 1
ATOM 804 C CA . VAL A 1 106 ? 125.577 141.955 113.356 1.00 14.06 106 VAL B CA 1
ATOM 805 C C . VAL A 1 106 ? 125.585 140.448 113.562 1.00 14.06 106 VAL B C 1
ATOM 806 O O . VAL A 1 106 ? 126.622 139.797 113.394 1.00 14.06 106 VAL B O 1
ATOM 810 N N . HIS A 1 107 ? 124.423 139.915 113.956 1.00 19.36 107 HIS B N 1
ATOM 811 C CA . HIS A 1 107 ? 124.232 138.458 114.191 1.00 19.36 107 HIS B CA 1
ATOM 812 C C . HIS A 1 107 ? 124.449 137.711 112.869 1.00 19.36 107 HIS B C 1
ATOM 813 O O . HIS A 1 107 ? 124.033 138.235 111.820 1.00 19.36 107 HIS B O 1
ATOM 820 N N . GLY A 1 108 ? 125.045 136.518 112.930 1.00 13.70 108 GLY B N 1
ATOM 821 C CA . GLY A 1 108 ? 125.397 135.798 111.723 1.00 13.70 108 GLY B CA 1
ATOM 822 C C . GLY A 1 108 ? 125.003 134.337 111.688 1.00 13.70 108 GLY B C 1
ATOM 823 O O . GLY A 1 108 ? 125.588 133.555 110.934 1.00 13.70 108 GLY B O 1
ATOM 824 N N . VAL A 1 109 ? 124.004 133.967 112.491 1.00 8.96 109 VAL B N 1
ATOM 825 C CA . VAL A 1 109 ? 123.507 132.558 112.517 1.00 8.96 109 VAL B CA 1
ATOM 826 C C . VAL A 1 109 ? 121.997 132.589 112.266 1.00 8.96 109 VAL B C 1
ATOM 827 O O . VAL A 1 109 ? 121.292 133.264 113.034 1.00 8.96 109 VAL B O 1
ATOM 831 N N . THR A 1 110 ? 121.522 131.905 111.221 1.00 14.07 110 THR B N 1
ATOM 832 C CA . THR A 1 110 ? 122.305 130.961 110.413 1.00 14.07 110 THR B CA 1
ATOM 833 C C . THR A 1 110 ? 122.964 131.631 109.215 1.00 14.07 110 THR B C 1
ATOM 834 O O . THR A 1 110 ? 123.982 131.167 108.709 1.00 14.07 110 THR B O 1
ATOM 838 N N . VAL A 1 111 ? 122.361 132.726 108.770 1.00 10.63 111 VAL B N 1
ATOM 839 C CA . VAL A 1 111 ? 122.969 133.616 107.792 1.00 10.63 111 VAL B CA 1
ATOM 840 C C . VAL A 1 111 ? 123.179 134.943 108.500 1.00 10.63 111 VAL B C 1
ATOM 841 O O . VAL A 1 111 ? 122.797 135.091 109.665 1.00 10.63 111 VAL B O 1
ATOM 845 N N . LYS A 1 112 ? 123.793 135.906 107.815 1.00 14.23 112 LYS B N 1
ATOM 846 C CA . LYS A 1 112 ? 123.920 137.249 108.365 1.00 14.23 112 LYS B CA 1
ATOM 847 C C . LYS A 1 112 ? 122.539 137.873 108.527 1.00 14.23 112 LYS B C 1
ATOM 848 O O . LYS A 1 112 ? 121.739 137.895 107.589 1.00 14.23 112 LYS B O 1
ATOM 854 N N . ASN A 1 113 ? 122.257 138.360 109.736 1.00 17.19 113 ASN B N 1
ATOM 855 C CA . ASN A 1 113 ? 120.907 138.769 110.132 1.00 17.19 113 ASN B CA 1
ATOM 856 C C . ASN A 1 113 ? 120.566 140.118 109.499 1.00 17.19 113 ASN B C 1
ATOM 857 O O . ASN A 1 113 ? 120.527 141.164 110.147 1.00 17.19 113 ASN B O 1
ATOM 862 N N . ARG A 1 114 ? 120.313 140.079 108.194 1.00 15.40 114 ARG B N 1
ATOM 863 C CA . ARG A 1 114 ? 119.941 141.276 107.465 1.00 15.40 114 ARG B CA 1
ATOM 864 C C . ARG A 1 114 ? 118.854 140.949 106.455 1.00 15.40 114 ARG B C 1
ATOM 865 O O . ARG A 1 114 ? 118.624 139.791 106.104 1.00 15.40 114 ARG B O 1
ATOM 873 N N . MET A 1 115 ? 118.185 142.001 105.998 1.00 15.77 115 MET B N 1
ATOM 874 C CA . MET A 1 115 ? 117.044 141.898 105.106 1.00 15.77 115 MET B CA 1
ATOM 875 C C . MET A 1 115 ? 117.119 143.012 104.075 1.00 15.77 115 MET B C 1
ATOM 876 O O . MET A 1 115 ? 117.360 144.170 104.423 1.00 15.77 115 MET B O 1
ATOM 881 N N . ILE A 1 116 ? 116.928 142.657 102.809 1.00 16.04 116 ILE B N 1
ATOM 882 C CA . ILE A 1 116 ? 116.759 143.623 101.732 1.00 16.04 116 ILE B CA 1
ATOM 883 C C . ILE A 1 116 ? 115.371 143.417 101.152 1.00 16.04 116 ILE B C 1
ATOM 884 O O . ILE A 1 116 ? 115.034 142.312 100.710 1.00 16.04 116 ILE B O 1
ATOM 889 N N . ARG A 1 117 ? 114.561 144.469 101.169 1.00 13.28 117 ARG B N 1
ATOM 890 C CA . ARG A 1 117 ? 113.244 144.454 100.551 1.00 13.28 117 ARG B CA 1
ATOM 891 C C . ARG A 1 117 ? 113.162 145.624 99.586 1.00 13.28 117 ARG B C 1
ATOM 892 O O . ARG A 1 117 ? 113.264 146.782 100.000 1.00 13.28 117 ARG B O 1
ATOM 900 N N . LEU A 1 118 ? 112.993 145.322 98.306 1.00 19.10 118 LEU B N 1
ATOM 901 C CA . LEU A 1 118 ? 112.886 146.355 97.291 1.00 19.10 118 LEU B CA 1
ATOM 902 C C . LEU A 1 118 ? 111.426 146.711 97.042 1.00 19.10 118 LEU B C 1
ATOM 903 O O . LEU A 1 118 ? 110.509 145.957 97.368 1.00 19.10 118 LEU B O 1
ATOM 908 N N . HIS A 1 119 ? 111.226 147.886 96.464 1.00 20.04 119 HIS B N 1
ATOM 909 C CA . HIS A 1 119 ? 109.919 148.423 96.136 1.00 20.04 119 HIS B CA 1
ATOM 910 C C . HIS A 1 119 ? 109.959 148.940 94.705 1.00 20.04 119 HIS B C 1
ATOM 911 O O . HIS A 1 119 ? 111.041 149.260 94.203 1.00 20.04 119 HIS B O 1
ATOM 918 N N . PRO A 1 120 ? 108.811 148.979 94.007 1.00 24.47 120 PRO B N 1
ATOM 919 C CA . PRO A 1 120 ? 108.831 149.352 92.578 1.00 24.47 120 PRO B CA 1
ATOM 920 C C . PRO A 1 120 ? 109.301 150.770 92.289 1.00 24.47 120 PRO B C 1
ATOM 921 O O . PRO A 1 120 ? 109.845 151.015 91.206 1.00 24.47 120 PRO B O 1
ATOM 925 N N . ASP A 1 121 ? 109.127 151.707 93.218 1.00 24.12 121 ASP B N 1
ATOM 926 C CA . ASP A 1 121 ? 109.636 153.057 93.013 1.00 24.12 121 ASP B CA 1
ATOM 927 C C . ASP A 1 121 ? 111.105 153.203 93.390 1.00 24.12 121 ASP B C 1
ATOM 928 O O . ASP A 1 121 ? 111.656 154.298 93.247 1.00 24.12 121 ASP B O 1
ATOM 933 N N . GLY A 1 122 ? 111.749 152.138 93.853 1.00 18.99 122 GLY B N 1
ATOM 934 C CA . GLY A 1 122 ? 113.139 152.187 94.244 1.00 18.99 122 GLY B CA 1
ATOM 935 C C . GLY A 1 122 ? 113.391 152.331 95.726 1.00 18.99 122 GLY B C 1
ATOM 936 O O . GLY A 1 122 ? 114.544 152.536 96.119 1.00 18.99 122 GLY B O 1
ATOM 937 N N . THR A 1 123 ? 112.357 152.237 96.555 1.00 17.25 123 THR B N 1
ATOM 938 C CA . THR A 1 123 ? 112.522 152.333 97.998 1.00 17.25 123 THR B CA 1
ATOM 939 C C . THR A 1 123 ? 113.147 151.052 98.533 1.00 17.25 123 THR B C 1
ATOM 940 O O . THR A 1 123 ? 112.658 149.952 98.264 1.00 17.25 123 THR B O 1
ATOM 944 N N . VAL A 1 124 ? 114.233 151.197 99.283 1.00 13.60 124 VAL B N 1
ATOM 945 C CA . VAL A 1 124 ? 114.959 150.069 99.850 1.00 13.60 124 VAL B CA 1
ATOM 946 C C . VAL A 1 124 ? 114.672 150.000 101.341 1.00 13.60 124 VAL B C 1
ATOM 947 O O . VAL A 1 124 ? 114.850 150.989 102.061 1.00 13.60 124 VAL B O 1
ATOM 951 N N . LEU A 1 125 ? 114.222 148.838 101.802 1.00 14.89 125 LEU B N 1
ATOM 952 C CA . LEU A 1 125 ? 114.149 148.528 103.222 1.00 14.89 125 LEU B CA 1
ATOM 953 C C . LEU A 1 125 ? 115.350 147.657 103.571 1.00 14.89 125 LEU B C 1
ATOM 954 O O . LEU A 1 125 ? 115.520 146.571 103.009 1.00 14.89 125 LEU B O 1
ATOM 959 N N . TYR A 1 126 ? 116.177 148.140 104.493 1.00 19.36 126 TYR B N 1
ATOM 960 C CA . TYR A 1 126 ? 117.413 147.474 104.887 1.00 19.36 126 TYR B CA 1
ATOM 961 C C . TYR A 1 126 ? 117.393 147.300 106.398 1.00 19.36 126 TYR B C 1
ATOM 962 O O . TYR A 1 126 ? 117.558 148.273 107.139 1.00 19.36 126 TYR B O 1
ATOM 971 N N . GLY A 1 127 ? 117.189 146.069 106.851 1.00 15.85 127 GLY B N 1
ATOM 972 C CA . GLY A 1 127 ? 117.108 145.760 108.265 1.00 15.85 127 GLY B CA 1
ATOM 973 C C . GLY A 1 127 ? 118.372 145.069 108.735 1.00 15.85 127 GLY B C 1
ATOM 974 O O . GLY A 1 127 ? 119.016 144.351 107.975 1.00 15.85 127 GLY B O 1
ATOM 975 N N . LEU A 1 128 ? 118.736 145.310 109.991 1.00 19.36 128 LEU B N 1
ATOM 976 C CA . LEU A 1 128 ? 119.899 144.683 110.602 1.00 19.36 128 LEU B CA 1
ATOM 977 C C . LEU A 1 128 ? 119.585 144.359 112.052 1.00 19.36 128 LEU B C 1
ATOM 978 O O . LEU A 1 128 ? 118.975 145.166 112.756 1.00 19.36 128 LEU B O 1
ATOM 983 N N . ARG A 1 129 ? 119.989 143.154 112.467 1.00 19.36 129 ARG B N 1
ATOM 984 C CA . ARG A 1 129 ? 119.873 142.707 113.880 1.00 19.36 129 ARG B CA 1
ATOM 985 C C . ARG A 1 129 ? 121.245 142.976 114.504 1.00 19.36 129 ARG B C 1
ATOM 986 O O . ARG A 1 129 ? 122.209 142.285 114.138 1.00 19.36 129 ARG B O 1
ATOM 994 N N . ILE A 1 130 ? 121.315 143.956 115.404 1.00 19.36 130 ILE B N 1
ATOM 995 C CA . ILE A 1 130 ? 122.583 144.425 115.945 1.00 19.36 130 ILE B CA 1
ATOM 996 C C . ILE A 1 130 ? 122.535 144.311 117.460 1.00 19.36 130 ILE B C 1
ATOM 997 O O . ILE A 1 130 ? 121.550 144.717 118.085 1.00 19.36 130 ILE B O 1
ATOM 1002 N N . THR A 1 131 ? 123.587 143.750 118.046 1.00 13.99 131 THR B N 1
ATOM 1003 C CA . THR A 1 131 ? 123.819 143.823 119.482 1.00 13.99 131 THR B CA 1
ATOM 1004 C C . THR A 1 131 ? 124.916 144.849 119.731 1.00 13.99 131 THR B C 1
ATOM 1005 O O . THR A 1 131 ? 126.047 144.678 119.267 1.00 13.99 131 THR B O 1
ATOM 1009 N N . THR A 1 132 ? 124.559 145.931 120.424 1.00 16.22 132 THR B N 1
ATOM 1010 C CA . THR A 1 132 ? 125.515 147.044 120.643 1.00 16.22 132 THR B CA 1
ATOM 1011 C C . THR A 1 132 ? 125.771 147.295 122.129 1.00 16.22 132 THR B C 1
ATOM 1012 O O . THR A 1 132 ? 124.793 147.443 122.882 1.00 16.22 132 THR B O 1
ATOM 1016 N N . THR A 1 133 ? 127.045 147.333 122.521 1.00 12.20 133 THR B N 1
ATOM 1017 C CA . THR A 1 133 ? 127.387 147.755 123.901 1.00 12.20 133 THR B CA 1
ATOM 1018 C C . THR A 1 133 ? 127.682 149.249 123.765 1.00 12.20 133 THR B C 1
ATOM 1019 O O . THR A 1 133 ? 128.725 149.590 123.183 1.00 12.20 133 THR B O 1
ATOM 1023 N N . ALA A 1 134 ? 126.773 150.098 124.244 1.00 12.07 134 ALA B N 1
ATOM 1024 C CA . ALA A 1 134 ? 126.931 151.559 124.075 1.00 12.07 134 ALA B CA 1
ATOM 1025 C C . ALA A 1 134 ? 127.351 152.198 125.398 1.00 12.07 134 ALA B C 1
ATOM 1026 O O . ALA A 1 134 ? 126.856 151.767 126.453 1.00 12.07 134 ALA B O 1
ATOM 1028 N N . ALA A 1 135 ? 128.216 153.210 125.323 1.00 15.01 135 ALA B N 1
ATOM 1029 C CA . ALA A 1 135 ? 128.647 153.896 126.533 1.00 15.01 135 ALA B CA 1
ATOM 1030 C C . ALA A 1 135 ? 127.514 154.716 127.134 1.00 15.01 135 ALA B C 1
ATOM 1031 O O . ALA A 1 135 ? 126.738 155.356 126.419 1.00 15.01 135 ALA B O 1
ATOM 1033 N N . CYS A 1 136 ? 127.421 154.691 128.461 1.00 20.73 136 CYS B N 1
ATOM 1034 C CA . CYS A 1 136 ? 126.448 155.497 129.198 1.00 20.73 136 CYS B CA 1
ATOM 1035 C C . CYS A 1 136 ? 127.149 156.036 130.441 1.00 20.73 136 CYS B C 1
ATOM 1036 O O . CYS A 1 136 ? 127.322 155.310 131.423 1.00 20.73 136 CYS B O 1
ATOM 1039 N N . MET A 1 137 ? 127.562 157.301 130.387 1.00 24.82 137 MET B N 1
ATOM 1040 C CA . MET A 1 137 ? 128.162 157.955 131.544 1.00 24.82 137 MET B CA 1
ATOM 1041 C C . MET A 1 137 ? 127.100 158.177 132.610 1.00 24.82 137 MET B C 1
ATOM 1042 O O . MET A 1 137 ? 126.065 158.796 132.346 1.00 24.82 137 MET B O 1
ATOM 1047 N N . MET A 1 138 ? 127.350 157.670 133.811 1.00 24.21 138 MET B N 1
ATOM 1048 C CA . MET A 1 138 ? 126.350 157.643 134.866 1.00 24.21 138 MET B CA 1
ATOM 1049 C C . MET A 1 138 ? 126.723 158.585 136.000 1.00 24.21 138 MET B C 1
ATOM 1050 O O . MET A 1 138 ? 127.875 158.621 136.442 1.00 24.21 138 MET B O 1
ATOM 1055 N N . ASP A 1 139 ? 125.737 159.355 136.455 1.00 22.83 139 ASP B N 1
ATOM 1056 C CA . ASP A 1 139 ? 125.871 160.197 137.638 1.00 22.83 139 ASP B CA 1
ATOM 1057 C C . ASP A 1 139 ? 125.456 159.367 138.846 1.00 22.83 139 ASP B C 1
ATOM 1058 O O . ASP A 1 139 ? 124.270 159.079 139.033 1.00 22.83 139 ASP B O 1
ATOM 1063 N N . LEU A 1 140 ? 126.430 158.981 139.666 1.00 20.35 140 LEU B N 1
ATOM 1064 C CA . LEU A 1 140 ? 126.205 158.062 140.773 1.00 20.35 140 LEU B CA 1
ATOM 1065 C C . LEU A 1 140 ? 126.194 158.770 142.123 1.00 20.35 140 LEU B C 1
ATOM 1066 O O . LEU A 1 140 ? 126.492 158.158 143.148 1.00 20.35 140 LEU B O 1
ATOM 1071 N N . ARG A 1 141 ? 125.849 160.059 142.141 1.00 21.17 141 ARG B N 1
ATOM 1072 C CA . ARG A 1 141 ? 125.818 160.796 143.401 1.00 21.17 141 ARG B CA 1
ATOM 1073 C C . ARG A 1 141 ? 124.647 160.376 144.280 1.00 21.17 141 ARG B C 1
ATOM 1074 O O . ARG A 1 141 ? 124.720 160.502 145.506 1.00 21.17 141 ARG B O 1
ATOM 1082 N N . ARG A 1 142 ? 123.569 159.874 143.679 1.00 20.11 142 ARG B N 1
ATOM 1083 C CA . ARG A 1 142 ? 122.408 159.402 144.420 1.00 20.11 142 ARG B CA 1
ATOM 1084 C C . ARG A 1 142 ? 122.247 157.891 144.332 1.00 20.11 142 ARG B C 1
ATOM 1085 O O . ARG A 1 142 ? 121.152 157.378 144.562 1.00 20.11 142 ARG B O 1
ATOM 1093 N N . TYR A 1 143 ? 123.316 157.179 143.997 1.00 18.67 143 TYR B N 1
ATOM 1094 C CA . TYR A 1 143 ? 123.272 155.725 143.874 1.00 18.67 143 TYR B CA 1
ATOM 1095 C C . TYR A 1 143 ? 123.045 155.085 145.241 1.00 18.67 143 TYR B C 1
ATOM 1096 O O . TYR A 1 143 ? 123.731 155.440 146.204 1.00 18.67 143 TYR B O 1
ATOM 1105 N N . PRO A 1 144 ? 122.137 154.103 145.361 1.00 19.63 144 PRO B N 1
ATOM 1106 C CA . PRO A 1 144 ? 121.370 153.453 144.296 1.00 19.63 144 PRO B CA 1
ATOM 1107 C C . PRO A 1 144 ? 119.924 153.925 144.151 1.00 19.63 144 PRO B C 1
ATOM 1108 O O . PRO A 1 144 ? 119.080 153.158 143.695 1.00 19.63 144 PRO B O 1
ATOM 1112 N N . LEU A 1 145 ? 119.638 155.163 144.541 1.00 20.43 145 LEU B N 1
ATOM 1113 C CA . LEU A 1 145 ? 118.317 155.761 144.360 1.00 20.43 145 LEU B CA 1
ATOM 1114 C C . LEU A 1 145 ? 118.329 156.770 143.221 1.00 20.43 145 LEU B C 1
ATOM 1115 O O . LEU A 1 145 ? 117.676 157.813 143.284 1.00 20.43 145 LEU B O 1
ATOM 1120 N N . ASP A 1 146 ? 119.075 156.467 142.166 1.00 19.73 146 ASP B N 1
ATOM 1121 C CA . ASP A 1 146 ? 119.377 157.406 141.100 1.00 19.73 146 ASP B CA 1
ATOM 1122 C C . ASP A 1 146 ? 118.594 157.083 139.832 1.00 19.73 146 ASP B C 1
ATOM 1123 O O . ASP A 1 146 ? 118.147 155.956 139.612 1.00 19.73 146 ASP B O 1
ATOM 1128 N N . GLU A 1 147 ? 118.436 158.104 138.997 1.00 22.34 147 GLU B N 1
ATOM 1129 C CA . GLU A 1 147 ? 117.901 157.964 137.651 1.00 22.34 147 GLU B CA 1
ATOM 1130 C C . GLU A 1 147 ? 119.023 158.206 136.655 1.00 22.34 147 GLU B C 1
ATOM 1131 O O . GLU A 1 147 ? 119.795 159.158 136.806 1.00 22.34 147 GLU B O 1
ATOM 1137 N N . GLN A 1 148 ? 119.115 157.352 135.643 1.00 19.36 148 GLN B N 1
ATOM 1138 C CA . GLN A 1 148 ? 120.152 157.477 134.634 1.00 19.36 148 GLN B CA 1
ATOM 1139 C C . GLN A 1 148 ? 119.539 157.680 133.257 1.00 19.36 148 GLN B C 1
ATOM 1140 O O . GLN A 1 148 ? 118.439 157.205 132.968 1.00 19.36 148 GLN B O 1
ATOM 1146 N N . ASN A 1 149 ? 120.272 158.398 132.414 1.00 15.99 149 ASN B N 1
ATOM 1147 C CA . ASN A 1 149 ? 119.858 158.715 131.053 1.00 15.99 149 ASN B CA 1
ATOM 1148 C C . ASN A 1 149 ? 120.894 158.119 130.108 1.00 15.99 149 ASN B C 1
ATOM 1149 O O . ASN A 1 149 ? 121.991 158.665 129.956 1.00 15.99 149 ASN B O 1
ATOM 1154 N N . CYS A 1 150 ? 120.545 157.000 129.481 1.00 15.76 150 CYS B N 1
ATOM 1155 C CA . CYS A 1 150 ? 121.427 156.298 128.559 1.00 15.76 150 CYS B CA 1
ATOM 1156 C C . CYS A 1 150 ? 120.929 156.498 127.137 1.00 15.76 150 CYS B C 1
ATOM 1157 O O . CYS A 1 150 ? 119.753 156.259 126.847 1.00 15.76 150 CYS B O 1
ATOM 1160 N N . THR A 1 151 ? 121.823 156.931 126.256 1.00 13.32 151 THR B N 1
ATOM 1161 C CA . THR A 1 151 ? 121.464 157.316 124.902 1.00 13.32 151 THR B CA 1
ATOM 1162 C C . THR A 1 151 ? 122.054 156.350 123.885 1.00 13.32 151 THR B C 1
ATOM 1163 O O . THR A 1 151 ? 122.943 155.550 124.185 1.00 13.32 151 THR B O 1
ATOM 1167 N N . LEU A 1 152 ? 121.531 156.436 122.666 1.00 13.30 152 LEU B N 1
ATOM 1168 C CA . LEU A 1 152 ? 122.111 155.781 121.501 1.00 13.30 152 LEU B CA 1
ATOM 1169 C C . LEU A 1 152 ? 122.213 156.821 120.398 1.00 13.30 152 LEU B C 1
ATOM 1170 O O . LEU A 1 152 ? 121.190 157.297 119.897 1.00 13.30 152 LEU B O 1
ATOM 1175 N N . GLU A 1 153 ? 123.437 157.173 120.027 1.00 13.77 153 GLU B N 1
ATOM 1176 C CA . GLU A 1 153 ? 123.690 158.249 119.079 1.00 13.77 153 GLU B CA 1
ATOM 1177 C C . GLU A 1 153 ? 123.927 157.659 117.698 1.00 13.77 153 GLU B C 1
ATOM 1178 O O . GLU A 1 153 ? 124.901 156.934 117.488 1.00 13.77 153 GLU B O 1
ATOM 1184 N N . ILE A 1 154 ? 123.045 157.985 116.761 1.00 16.67 154 ILE B N 1
ATOM 1185 C CA . ILE A 1 154 ? 123.062 157.432 115.414 1.00 16.67 154 ILE B CA 1
ATOM 1186 C C . ILE A 1 154 ? 123.536 158.525 114.467 1.00 16.67 154 ILE B C 1
ATOM 1187 O O . ILE A 1 154 ? 122.936 159.603 114.408 1.00 16.67 154 ILE B O 1
ATOM 1192 N N . GLU A 1 155 ? 124.608 158.252 113.727 1.00 15.97 155 GLU B N 1
ATOM 1193 C CA . GLU A 1 155 ? 125.228 159.265 112.888 1.00 15.97 155 GLU B CA 1
ATOM 1194 C C . GLU A 1 155 ? 125.687 158.647 111.575 1.00 15.97 155 GLU B C 1
ATOM 1195 O O . GLU A 1 155 ? 125.933 157.444 111.479 1.00 15.97 155 GLU B O 1
ATOM 1201 N N . SER A 1 156 ? 125.783 159.494 110.554 1.00 11.60 156 SER B N 1
ATOM 1202 C CA . SER A 1 156 ? 126.444 159.128 109.312 1.00 11.60 156 SER B CA 1
ATOM 1203 C C . SER A 1 156 ? 127.942 159.353 109.453 1.00 11.60 156 SER B C 1
ATOM 1204 O O . SER A 1 156 ? 128.380 160.363 110.009 1.00 11.60 156 SER B O 1
ATOM 1207 N N . TYR A 1 157 ? 128.734 158.402 108.957 1.00 21.15 157 TYR B N 1
ATOM 1208 C CA . TYR A 1 157 ? 130.170 158.486 109.193 1.00 21.15 157 TYR B CA 1
ATOM 1209 C C . TYR A 1 157 ? 130.850 159.459 108.238 1.00 21.15 157 TYR B C 1
ATOM 1210 O O . TYR A 1 157 ? 131.563 160.367 108.675 1.00 21.15 157 TYR B O 1
ATOM 1219 N N . GLY A 1 158 ? 130.661 159.280 106.938 1.00 11.58 158 GLY B N 1
ATOM 1220 C CA . GLY A 1 158 ? 131.423 160.054 105.983 1.00 11.58 158 GLY B CA 1
ATOM 1221 C C . GLY A 1 158 ? 130.616 161.064 105.202 1.00 11.58 158 GLY B C 1
ATOM 1222 O O . GLY A 1 158 ? 131.156 162.075 104.748 1.00 11.58 158 GLY B O 1
ATOM 1223 N N . TYR A 1 159 ? 129.323 160.807 105.039 1.00 12.72 159 TYR B N 1
ATOM 1224 C CA . TYR A 1 159 ? 128.454 161.700 104.289 1.00 12.72 159 TYR B CA 1
ATOM 1225 C C . TYR A 1 159 ? 127.958 162.816 105.196 1.00 12.72 159 TYR B C 1
ATOM 1226 O O . TYR A 1 159 ? 127.447 162.556 106.289 1.00 12.72 159 TYR B O 1
ATOM 1235 N N . THR A 1 160 ? 128.105 164.051 104.737 1.00 15.39 160 THR B N 1
ATOM 1236 C CA . THR A 1 160 ? 127.640 165.213 105.476 1.00 15.39 160 THR B CA 1
ATOM 1237 C C . THR A 1 160 ? 126.150 165.426 105.211 1.00 15.39 160 THR B C 1
ATOM 1238 O O . THR A 1 160 ? 125.493 164.624 104.543 1.00 15.39 160 THR B O 1
ATOM 1242 N N . THR A 1 161 ? 125.599 166.527 105.729 1.00 16.93 161 THR B N 1
ATOM 1243 C CA . THR A 1 161 ? 124.192 166.844 105.506 1.00 16.93 161 THR B CA 1
ATOM 1244 C C . THR A 1 161 ? 123.923 167.293 104.073 1.00 16.93 161 THR B C 1
ATOM 1245 O O . THR A 1 161 ? 122.764 167.311 103.647 1.00 16.93 161 THR B O 1
ATOM 1249 N N . ASP A 1 162 ? 124.967 167.646 103.319 1.00 22.17 162 ASP B N 1
ATOM 1250 C CA . ASP A 1 162 ? 124.819 167.891 101.891 1.00 22.17 162 ASP B CA 1
ATOM 1251 C C . ASP A 1 162 ? 124.560 166.611 101.107 1.00 22.17 162 ASP B C 1
ATOM 1252 O O . ASP A 1 162 ? 124.063 166.682 99.980 1.00 22.17 162 ASP B O 1
ATOM 1257 N N . ASP A 1 163 ? 124.927 165.456 101.674 1.00 18.25 163 ASP B N 1
ATOM 1258 C CA . ASP A 1 163 ? 124.733 164.171 100.947 1.00 18.25 163 ASP B CA 1
ATOM 1259 C C . ASP A 1 163 ? 123.677 163.268 101.602 1.00 18.25 163 ASP B C 1
ATOM 1260 O O . ASP A 1 163 ? 123.032 162.510 100.859 1.00 18.25 163 ASP B O 1
ATOM 1265 N N . ILE A 1 164 ? 123.539 163.300 102.932 1.00 16.39 164 ILE B N 1
ATOM 1266 C CA . ILE A 1 164 ? 122.577 162.382 103.618 1.00 16.39 164 ILE B CA 1
ATOM 1267 C C . ILE A 1 164 ? 121.791 163.129 104.703 1.00 16.39 164 ILE B C 1
ATOM 1268 O O . ILE A 1 164 ? 122.412 163.896 105.460 1.00 16.39 164 ILE B O 1
ATOM 1273 N N . GLU A 1 165 ? 120.478 162.888 104.780 1.00 19.25 165 GLU B N 1
ATOM 1274 C CA . GLU A 1 165 ? 119.613 163.480 105.836 1.00 19.25 165 GLU B CA 1
ATOM 1275 C C . GLU A 1 165 ? 118.922 162.341 106.599 1.00 19.25 165 GLU B C 1
ATOM 1276 O O . GLU A 1 165 ? 118.331 161.469 105.941 1.00 19.25 165 GLU B O 1
ATOM 1282 N N . PHE A 1 166 ? 118.995 162.358 107.933 1.00 19.36 166 PHE B N 1
ATOM 1283 C CA . PHE A 1 166 ? 118.357 161.352 108.768 1.00 19.36 166 PHE B CA 1
ATOM 1284 C C . PHE A 1 166 ? 117.015 161.861 109.273 1.00 19.36 166 PHE B C 1
ATOM 1285 O O . PHE A 1 166 ? 116.834 163.059 109.503 1.00 19.36 166 PHE B O 1
ATOM 1293 N N . TYR A 1 167 ? 116.077 160.936 109.457 1.00 19.36 167 TYR B N 1
ATOM 1294 C CA . TYR A 1 167 ? 114.839 161.240 110.157 1.00 19.36 167 TYR B CA 1
ATOM 1295 C C . TYR A 1 167 ? 114.298 159.964 110.779 1.00 19.36 167 TYR B C 1
ATOM 1296 O O . TYR A 1 167 ? 114.551 158.861 110.290 1.00 19.36 167 TYR B O 1
ATOM 1305 N N . TRP A 1 168 ? 113.556 160.128 111.870 1.00 19.36 168 TRP B N 1
ATOM 1306 C CA . TRP A 1 168 ? 112.837 159.015 112.474 1.00 19.36 168 TRP B CA 1
ATOM 1307 C C . TRP A 1 168 ? 111.586 158.722 111.658 1.00 19.36 168 TRP B C 1
ATOM 1308 O O . TRP A 1 168 ? 110.673 159.551 111.593 1.00 19.36 168 TRP B O 1
ATOM 1319 N N . ARG A 1 169 ? 111.540 157.549 111.035 1.00 15.94 169 ARG B N 1
ATOM 1320 C CA . ARG A 1 169 ? 110.431 157.196 110.156 1.00 15.94 169 ARG B CA 1
ATOM 1321 C C . ARG A 1 169 ? 109.236 156.780 111.002 1.00 15.94 169 ARG B C 1
ATOM 1322 O O . ARG A 1 169 ? 109.239 155.708 111.614 1.00 15.94 169 ARG B O 1
ATOM 1330 N N . GLY A 1 170 ? 108.208 157.623 111.025 1.00 18.18 170 GLY B N 1
ATOM 1331 C CA . GLY A 1 170 ? 107.054 157.422 111.877 1.00 18.18 170 GLY B CA 1
ATOM 1332 C C . GLY A 1 170 ? 106.960 158.385 113.036 1.00 18.18 170 GLY B C 1
ATOM 1333 O O . GLY A 1 170 ? 106.046 158.248 113.857 1.00 18.18 170 GLY B O 1
ATOM 1334 N N . GLY A 1 171 ? 107.869 159.351 113.135 1.00 20.46 171 GLY B N 1
ATOM 1335 C CA . GLY A 1 171 ? 107.836 160.330 114.202 1.00 20.46 171 GLY B CA 1
ATOM 1336 C C . GLY A 1 171 ? 108.252 159.759 115.539 1.00 20.46 171 GLY B C 1
ATOM 1337 O O . GLY A 1 171 ? 109.375 159.272 115.689 1.00 20.46 171 GLY B O 1
ATOM 1338 N N . ASP A 1 172 ? 107.353 159.812 116.520 1.00 25.85 172 ASP B N 1
ATOM 1339 C CA . ASP A 1 172 ? 107.615 159.250 117.837 1.00 25.85 172 ASP B CA 1
ATOM 1340 C C . ASP A 1 172 ? 107.285 157.767 117.925 1.00 25.85 172 ASP B C 1
ATOM 1341 O O . ASP A 1 172 ? 107.640 157.128 118.920 1.00 25.85 172 ASP B O 1
ATOM 1346 N N . LYS A 1 173 ? 106.623 157.209 116.914 1.00 26.60 173 LYS B N 1
ATOM 1347 C CA . LYS A 1 173 ? 106.379 155.777 116.828 1.00 26.60 173 LYS B CA 1
ATOM 1348 C C . LYS A 1 173 ? 107.485 155.040 116.084 1.00 26.60 173 LYS B C 1
ATOM 1349 O O . LYS A 1 173 ? 107.300 153.876 115.720 1.00 26.60 173 LYS B O 1
ATOM 1355 N N . ALA A 1 174 ? 108.625 155.692 115.852 1.00 15.10 174 ALA B N 1
ATOM 1356 C CA . ALA A 1 174 ? 109.707 155.071 115.101 1.00 15.10 174 ALA B CA 1
ATOM 1357 C C . ALA A 1 174 ? 110.462 154.031 115.914 1.00 15.10 174 ALA B C 1
ATOM 1358 O O . ALA A 1 174 ? 111.138 153.180 115.330 1.00 15.10 174 ALA B O 1
ATOM 1360 N N . VAL A 1 175 ? 110.367 154.073 117.238 1.00 17.48 175 VAL B N 1
ATOM 1361 C CA . VAL A 1 175 ? 111.034 153.108 118.102 1.00 17.48 175 VAL B CA 1
ATOM 1362 C C . VAL A 1 175 ? 109.969 152.321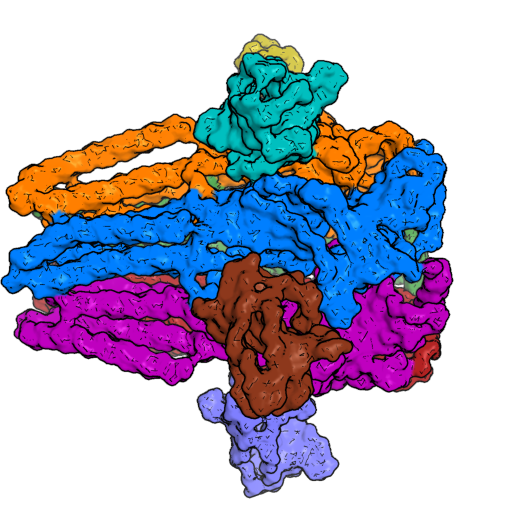 118.849 1.00 17.48 175 VAL B C 1
ATOM 1363 O O . VAL A 1 175 ? 109.177 152.896 119.606 1.00 17.48 175 VAL B O 1
ATOM 1367 N N . THR A 1 176 ? 109.942 151.012 118.624 1.00 11.02 176 THR B N 1
ATOM 1368 C CA . THR A 1 176 ? 109.028 150.101 119.292 1.00 11.02 176 THR B CA 1
ATOM 1369 C C . THR A 1 176 ? 109.821 149.119 120.143 1.00 11.02 176 THR B C 1
ATOM 1370 O O . THR A 1 176 ? 111.044 149.011 120.037 1.00 11.02 176 THR B O 1
ATOM 1374 N N . GLY A 1 177 ? 109.103 148.399 121.001 1.00 16.57 177 GLY B N 1
ATOM 1375 C CA . GLY A 1 177 ? 109.727 147.401 121.843 1.00 16.57 177 GLY B CA 1
ATOM 1376 C C . GLY A 1 177 ? 110.363 147.929 123.104 1.00 16.57 177 GLY B C 1
ATOM 1377 O O . GLY A 1 177 ? 111.224 147.257 123.675 1.00 16.57 177 GLY B O 1
ATOM 1378 N N . VAL A 1 178 ? 109.973 149.119 123.557 1.00 18.95 178 VAL B N 1
ATOM 1379 C CA . VAL A 1 178 ? 110.501 149.639 124.811 1.00 18.95 178 VAL B CA 1
ATOM 1380 C C . VAL A 1 178 ? 109.873 148.909 125.994 1.00 18.95 178 VAL B C 1
ATOM 1381 O O . VAL A 1 178 ? 110.505 148.753 127.044 1.00 18.95 178 VAL B O 1
ATOM 1385 N N . GLU A 1 179 ? 108.639 148.430 125.834 1.00 22.34 179 GLU B N 1
ATOM 1386 C CA . GLU A 1 179 ? 108.000 147.597 126.845 1.00 22.34 179 GLU B CA 1
ATOM 1387 C C . GLU A 1 179 ? 108.575 146.187 126.883 1.00 22.34 179 GLU B C 1
ATOM 1388 O O . GLU A 1 179 ? 108.330 145.457 127.849 1.00 22.34 179 GLU B O 1
ATOM 1394 N N . ARG A 1 180 ? 109.328 145.789 125.856 1.00 18.88 180 ARG B N 1
ATOM 1395 C CA . ARG A 1 180 ? 109.970 144.483 125.826 1.00 18.88 180 ARG B CA 1
ATOM 1396 C C . ARG A 1 180 ? 111.207 144.432 126.715 1.00 18.88 180 ARG B C 1
ATOM 1397 O O . ARG A 1 180 ? 111.688 143.338 127.029 1.00 18.88 180 ARG B O 1
ATOM 1405 N N . ILE A 1 181 ? 111.717 145.588 127.136 1.00 19.61 181 ILE B N 1
ATOM 1406 C CA . ILE A 1 181 ? 112.924 145.654 127.951 1.00 19.61 181 ILE B CA 1
ATOM 1407 C C . ILE A 1 181 ? 112.608 145.158 129.355 1.00 19.61 181 ILE B C 1
ATOM 1408 O O . ILE A 1 181 ? 111.750 145.716 130.049 1.00 19.61 181 ILE B O 1
ATOM 1413 N N . GLU A 1 182 ? 113.299 144.100 129.778 1.00 24.52 182 GLU B N 1
ATOM 1414 C CA . GLU A 1 182 ? 113.121 143.509 131.103 1.00 24.52 182 GLU B CA 1
ATOM 1415 C C . GLU A 1 182 ? 114.468 143.514 131.817 1.00 24.52 182 GLU B C 1
ATOM 1416 O O . GLU A 1 182 ? 115.213 142.532 131.770 1.00 24.52 182 GLU B O 1
ATOM 1422 N N . LEU A 1 183 ? 114.774 144.615 132.471 1.00 22.52 183 LEU B N 1
ATOM 1423 C CA . LEU A 1 183 ? 115.915 144.671 133.370 1.00 22.52 183 LEU B CA 1
ATOM 1424 C C . LEU A 1 183 ? 115.440 144.422 134.789 1.00 22.52 183 LEU B C 1
ATOM 1425 O O . LEU A 1 183 ? 114.408 144.979 135.189 1.00 22.52 183 LEU B O 1
ATOM 1430 N N . PRO A 1 184 ? 116.131 143.583 135.566 1.00 23.35 184 PRO B N 1
ATOM 1431 C CA . PRO A 1 184 ? 115.659 143.322 136.936 1.00 23.35 184 PRO B CA 1
ATOM 1432 C C . PRO A 1 184 ? 115.833 144.505 137.872 1.00 23.35 184 PRO B C 1
ATOM 1433 O O . PRO A 1 184 ? 114.936 144.784 138.675 1.00 23.35 184 PRO B O 1
ATOM 1437 N N . GLN A 1 185 ? 116.948 145.225 137.781 1.00 22.49 185 GLN B N 1
ATOM 1438 C CA . GLN A 1 185 ? 117.222 146.337 138.678 1.00 22.49 185 GLN B CA 1
ATOM 1439 C C . GLN A 1 185 ? 116.864 147.691 138.080 1.00 22.49 185 GLN B C 1
ATOM 1440 O O . GLN A 1 185 ? 117.219 148.721 138.659 1.00 22.49 185 GLN B O 1
ATOM 1446 N N . PHE A 1 186 ? 116.166 147.722 136.947 1.00 20.26 186 PHE B N 1
ATOM 1447 C CA . PHE A 1 186 ? 115.817 148.979 136.304 1.00 20.26 186 PHE B CA 1
ATOM 1448 C C . PHE A 1 186 ? 114.400 148.919 135.758 1.00 20.26 186 PHE B C 1
ATOM 1449 O O . PHE A 1 186 ? 113.852 147.846 135.502 1.00 20.26 186 PHE B O 1
ATOM 1457 N N . SER A 1 187 ? 113.814 150.100 135.583 1.00 19.93 187 SER B N 1
ATOM 1458 C CA . SER A 1 187 ? 112.539 150.263 134.902 1.00 19.93 187 SER B CA 1
ATOM 1459 C C . SER A 1 187 ? 112.633 151.465 133.976 1.00 19.93 187 SER B C 1
ATOM 1460 O O . SER A 1 187 ? 113.205 152.495 134.341 1.00 19.93 187 SER B O 1
ATOM 1463 N N . ILE A 1 188 ? 112.078 151.327 132.775 1.00 19.42 188 ILE B N 1
ATOM 1464 C CA . ILE A 1 188 ? 112.108 152.400 131.787 1.00 19.42 188 ILE B CA 1
ATOM 1465 C C . ILE A 1 188 ? 111.033 153.415 132.160 1.00 19.42 188 ILE B C 1
ATOM 1466 O O . ILE A 1 188 ? 109.842 153.101 132.152 1.00 19.42 188 ILE B O 1
ATOM 1471 N N . VAL A 1 189 ? 111.452 154.635 132.487 1.00 20.59 189 VAL B N 1
ATOM 1472 C CA . VAL A 1 189 ? 110.497 155.698 132.777 1.00 20.59 189 VAL B CA 1
ATOM 1473 C C . VAL A 1 189 ? 109.995 156.334 131.488 1.00 20.59 189 VAL B C 1
ATOM 1474 O O . VAL A 1 189 ? 108.786 156.481 131.278 1.00 20.59 189 VAL B O 1
ATOM 1478 N N . GLU A 1 190 ? 110.914 156.709 130.603 1.00 18.84 190 GLU B N 1
ATOM 1479 C CA . GLU A 1 190 ? 110.572 157.462 129.407 1.00 18.84 190 GLU B CA 1
ATOM 1480 C C . GLU A 1 190 ? 111.632 157.199 128.348 1.00 18.84 190 GLU B C 1
ATOM 1481 O O . GLU A 1 190 ? 112.793 156.941 128.669 1.00 18.84 190 GLU B O 1
ATOM 1487 N N . HIS A 1 191 ? 111.219 157.259 127.085 1.00 14.95 191 HIS B N 1
ATOM 1488 C CA . HIS A 1 191 ? 112.153 157.267 125.973 1.00 14.95 191 HIS B CA 1
ATOM 1489 C C . HIS A 1 191 ? 111.814 158.423 125.043 1.00 14.95 191 HIS B C 1
ATOM 1490 O O . HIS A 1 191 ? 110.647 158.786 124.877 1.00 14.95 191 HIS B O 1
ATOM 1497 N N . ARG A 1 192 ? 112.852 159.016 124.455 1.00 14.52 192 ARG B N 1
ATOM 1498 C CA . ARG A 1 192 ? 112.708 160.184 123.600 1.00 14.52 192 ARG B CA 1
ATOM 1499 C C . ARG A 1 192 ? 113.474 159.980 122.301 1.00 14.52 192 ARG B C 1
ATOM 1500 O O . ARG A 1 192 ? 114.407 159.178 122.225 1.00 14.52 192 ARG B O 1
ATOM 1508 N N . LEU A 1 193 ? 113.068 160.730 121.279 1.00 15.30 193 LEU B N 1
ATOM 1509 C CA . LEU A 1 193 ? 113.687 160.693 119.960 1.00 15.30 193 LEU B CA 1
ATOM 1510 C C . LEU A 1 193 ? 114.105 162.103 119.573 1.00 15.30 193 LEU B C 1
ATOM 1511 O O . LEU A 1 193 ? 113.268 163.008 119.522 1.00 15.30 193 LEU B O 1
ATOM 1516 N N . VAL A 1 194 ? 115.395 162.285 119.301 1.00 14.87 194 VAL B N 1
ATOM 1517 C CA . VAL A 1 194 ? 115.969 163.586 118.982 1.00 14.87 194 VAL B CA 1
ATOM 1518 C C . VAL A 1 194 ? 116.614 163.503 117.604 1.00 14.87 194 VAL B C 1
ATOM 1519 O O . VAL A 1 194 ? 117.296 162.524 117.287 1.00 14.87 194 VAL B O 1
ATOM 1523 N N . SER A 1 195 ? 116.380 164.523 116.782 1.00 16.96 195 SER B N 1
ATOM 1524 C CA . SER A 1 195 ? 117.022 164.668 115.483 1.00 16.96 195 SER B CA 1
ATOM 1525 C C . SER A 1 195 ? 117.833 165.955 115.479 1.00 16.96 195 SER B C 1
ATOM 1526 O O . SER A 1 195 ? 117.295 167.029 115.759 1.00 16.96 195 SER B O 1
ATOM 1529 N N . ARG A 1 196 ? 119.125 165.849 115.169 1.00 21.13 196 ARG B N 1
ATOM 1530 C CA . ARG A 1 196 ? 120.029 166.991 115.212 1.00 21.13 196 ARG B CA 1
ATOM 1531 C C . ARG A 1 196 ? 120.899 167.025 113.966 1.00 21.13 196 ARG B C 1
ATOM 1532 O O . ARG A 1 196 ? 120.897 166.105 113.144 1.00 21.13 196 ARG B O 1
ATOM 1540 N N . ASN A 1 197 ? 121.653 168.113 113.843 1.00 20.08 197 ASN B N 1
ATOM 1541 C CA . ASN A 1 197 ? 122.810 168.201 112.965 1.00 20.08 197 ASN B CA 1
ATOM 1542 C C . ASN A 1 197 ? 124.015 168.553 113.823 1.00 20.08 197 ASN B C 1
ATOM 1543 O O . ASN A 1 197 ? 123.971 169.519 114.590 1.00 20.08 197 ASN B O 1
ATOM 1548 N N . VAL A 1 198 ? 125.081 167.769 113.703 1.00 14.85 198 VAL B N 1
ATOM 1549 C CA . VAL A 1 198 ? 126.282 167.945 114.509 1.00 14.85 198 VAL B CA 1
ATOM 1550 C C . VAL A 1 198 ? 127.418 168.365 113.589 1.00 14.85 198 VAL B C 1
ATOM 1551 O O . VAL A 1 198 ? 127.724 167.669 112.616 1.00 14.85 198 VAL B O 1
ATOM 1555 N N . VAL A 1 199 ? 128.042 169.496 113.903 1.00 15.04 199 VAL B N 1
ATOM 1556 C CA . VAL A 1 199 ? 129.076 170.095 113.069 1.00 15.04 199 VAL B CA 1
ATOM 1557 C C . VAL A 1 199 ? 130.440 169.671 113.590 1.00 15.04 199 VAL B C 1
ATOM 1558 O O . VAL A 1 199 ? 130.741 169.844 114.774 1.00 15.04 199 VAL B O 1
ATOM 1562 N N . PHE A 1 200 ? 131.269 169.128 112.709 1.00 16.37 200 PHE B N 1
ATOM 1563 C CA . PHE A 1 200 ? 132.646 168.781 113.023 1.00 16.37 200 PHE B CA 1
ATOM 1564 C C . PHE A 1 200 ? 133.580 169.631 112.166 1.00 16.37 200 PHE B C 1
ATOM 1565 O O . PHE A 1 200 ? 133.153 170.565 111.482 1.00 16.37 200 PHE B O 1
ATOM 1573 N N . ALA A 1 201 ? 134.872 169.304 112.217 1.00 16.64 201 ALA B N 1
ATOM 1574 C CA . ALA A 1 201 ? 135.838 169.977 111.357 1.00 16.64 201 ALA B CA 1
ATOM 1575 C C . ALA A 1 201 ? 135.670 169.568 109.899 1.00 16.64 201 ALA B C 1
ATOM 1576 O O . ALA A 1 201 ? 136.015 170.339 108.997 1.00 16.64 201 ALA B O 1
ATOM 1578 N N . THR A 1 202 ? 135.138 168.376 109.650 1.00 14.76 202 THR B N 1
ATOM 1579 C CA . THR A 1 202 ? 134.921 167.882 108.299 1.00 14.76 202 THR B CA 1
ATOM 1580 C C . THR A 1 202 ? 133.540 168.222 107.749 1.00 14.76 202 THR B C 1
ATOM 1581 O O . THR A 1 202 ? 133.274 167.939 106.577 1.00 14.76 202 THR B O 1
ATOM 1585 N N . GLY A 1 203 ? 132.662 168.814 108.549 1.00 13.66 203 GLY B N 1
ATOM 1586 C CA . GLY A 1 203 ? 131.369 169.254 108.079 1.00 13.66 203 GLY B CA 1
ATOM 1587 C C . GLY A 1 203 ? 130.291 168.972 109.101 1.00 13.66 203 GLY B C 1
ATOM 1588 O O . GLY A 1 203 ? 130.560 168.528 110.215 1.00 13.66 203 GLY B O 1
ATOM 1589 N N . ALA A 1 204 ? 129.048 169.242 108.707 1.00 12.96 204 ALA B N 1
ATOM 1590 C CA . ALA A 1 204 ? 127.885 168.985 109.546 1.00 12.96 204 ALA B CA 1
ATOM 1591 C C . ALA A 1 204 ? 127.300 167.621 109.205 1.00 12.96 204 ALA B C 1
ATOM 1592 O O . ALA A 1 204 ? 127.146 167.285 108.030 1.00 12.96 204 ALA B O 1
ATOM 1594 N N . TYR A 1 205 ? 126.964 166.844 110.232 1.00 19.76 205 TYR B N 1
ATOM 1595 C CA . TYR A 1 205 ? 126.526 165.477 110.022 1.00 19.76 205 TYR B CA 1
ATOM 1596 C C . TYR A 1 205 ? 125.142 165.252 110.618 1.00 19.76 205 TYR B C 1
ATOM 1597 O O . TYR A 1 205 ? 124.823 165.819 111.667 1.00 19.76 205 TYR B O 1
ATOM 1606 N N . PRO A 1 206 ? 124.297 164.447 109.971 1.00 12.77 206 PRO B N 1
ATOM 1607 C CA . PRO A 1 206 ? 122.968 164.173 110.531 1.00 12.77 206 PRO B CA 1
ATOM 1608 C C . PRO A 1 206 ? 123.054 163.255 111.740 1.00 12.77 206 PRO B C 1
ATOM 1609 O O . PRO A 1 206 ? 123.850 162.315 111.777 1.00 12.77 206 PRO B O 1
ATOM 1613 N N . ARG A 1 207 ? 122.220 163.536 112.736 1.00 16.33 207 ARG B N 1
ATOM 1614 C CA . ARG A 1 207 ? 122.265 162.832 114.009 1.00 16.33 207 ARG B CA 1
ATOM 1615 C C . ARG A 1 207 ? 120.861 162.452 114.447 1.00 16.33 207 ARG B C 1
ATOM 1616 O O . ARG A 1 207 ? 119.963 163.298 114.472 1.00 16.33 207 ARG B O 1
ATOM 1624 N N . LEU A 1 208 ? 120.675 161.182 114.787 1.00 19.36 208 LEU B N 1
ATOM 1625 C CA . LEU A 1 208 ? 119.482 160.715 115.476 1.00 19.36 208 LEU B CA 1
ATOM 1626 C C . LEU A 1 208 ? 119.877 160.206 116.854 1.00 19.36 208 LEU B C 1
ATOM 1627 O O . LEU A 1 208 ? 120.901 159.535 117.007 1.00 19.36 208 LEU B O 1
ATOM 1632 N N . SER A 1 209 ? 119.071 160.533 117.859 1.00 14.36 209 SER B N 1
ATOM 1633 C CA . SER A 1 209 ? 119.350 160.135 119.231 1.00 14.36 209 SER B CA 1
ATOM 1634 C C . SER A 1 209 ? 118.146 159.412 119.813 1.00 14.36 209 SER B C 1
ATOM 1635 O O . SER A 1 209 ? 117.019 159.907 119.731 1.00 14.36 209 SER B O 1
ATOM 1638 N N . LEU A 1 210 ? 118.394 158.243 120.393 1.00 10.96 210 LEU B N 1
ATOM 1639 C CA . LEU A 1 210 ? 117.406 157.502 121.166 1.00 10.96 210 LEU B CA 1
ATOM 1640 C C . LEU A 1 210 ? 117.922 157.397 122.592 1.00 10.96 210 LEU B C 1
ATOM 1641 O O . LEU A 1 210 ? 118.947 156.753 122.836 1.00 10.96 210 LEU B O 1
ATOM 1646 N N . SER A 1 211 ? 117.224 158.032 123.526 1.00 14.92 211 SER B N 1
ATOM 1647 C CA . SER A 1 211 ? 117.622 158.043 124.923 1.00 14.92 211 SER B CA 1
ATOM 1648 C C . SER A 1 211 ? 116.547 157.389 125.778 1.00 14.92 211 SER B C 1
ATOM 1649 O O . SER A 1 211 ? 115.357 157.484 125.480 1.00 14.92 211 SER B O 1
ATOM 1652 N N . PHE A 1 212 ? 116.980 156.715 126.838 1.00 15.56 212 PHE B N 1
ATOM 1653 C CA . PHE A 1 212 ? 116.089 156.100 127.808 1.00 15.56 212 PHE B CA 1
ATOM 1654 C C . PHE A 1 212 ? 116.358 156.690 129.181 1.00 15.56 212 PHE B C 1
ATOM 1655 O O . PHE A 1 212 ? 117.496 157.027 129.510 1.00 15.56 212 PHE B O 1
ATOM 1663 N N . ARG A 1 213 ? 115.312 156.802 129.989 1.00 18.45 213 ARG B N 1
ATOM 1664 C CA . ARG A 1 213 ? 115.459 157.173 131.388 1.00 18.45 213 ARG B CA 1
ATOM 1665 C C . ARG A 1 213 ? 115.281 155.921 132.239 1.00 18.45 213 ARG B C 1
ATOM 1666 O O . ARG A 1 213 ? 114.218 155.294 132.216 1.00 18.45 213 ARG B O 1
ATOM 1674 N N . LEU A 1 214 ? 116.326 155.562 132.979 1.00 19.21 214 LEU B N 1
ATOM 1675 C CA . LEU A 1 214 ? 116.375 154.333 133.762 1.00 19.21 214 LEU B CA 1
ATOM 1676 C C . LEU A 1 214 ? 116.261 154.672 135.240 1.00 19.21 214 LEU B C 1
ATOM 1677 O O . LEU A 1 214 ? 117.130 155.356 135.787 1.00 19.21 214 LEU B O 1
ATOM 1682 N N . LYS A 1 215 ? 115.209 154.181 135.886 1.00 20.33 215 LYS B N 1
ATOM 1683 C CA . LYS A 1 215 ? 115.045 154.319 137.327 1.00 20.33 215 LYS B CA 1
ATOM 1684 C C . LYS A 1 215 ? 115.457 153.014 137.993 1.00 20.33 215 LYS B C 1
ATOM 1685 O O . LYS A 1 215 ? 114.932 151.949 137.656 1.00 20.33 215 LYS B O 1
ATOM 1691 N N . ARG A 1 216 ? 116.390 153.101 138.933 1.00 19.12 216 ARG B N 1
ATOM 1692 C CA . ARG A 1 216 ? 116.914 151.917 139.595 1.00 19.12 216 ARG B CA 1
ATOM 1693 C C . ARG A 1 216 ? 115.940 151.413 140.653 1.00 19.12 216 ARG B C 1
ATOM 1694 O O . ARG A 1 216 ? 115.310 152.199 141.364 1.00 19.12 216 ARG B O 1
ATOM 1702 N N . ASN A 1 217 ? 115.817 150.092 140.746 1.00 21.65 217 ASN B N 1
ATOM 1703 C CA . ASN A 1 217 ? 114.989 149.458 141.762 1.00 21.65 217 ASN B CA 1
ATOM 1704 C C . ASN A 1 217 ? 115.790 149.302 143.049 1.00 21.65 217 ASN B C 1
ATOM 1705 O O . ASN A 1 217 ? 116.922 148.811 143.027 1.00 21.65 217 ASN B O 1
ATOM 1710 N N . ILE A 1 218 ? 115.194 149.718 144.167 1.00 23.77 218 ILE B N 1
ATOM 1711 C CA . ILE A 1 218 ? 115.897 149.724 145.446 1.00 23.77 218 ILE B CA 1
ATOM 1712 C C . ILE A 1 218 ? 115.873 148.359 146.130 1.00 23.77 218 ILE B C 1
ATOM 1713 O O . ILE A 1 218 ? 116.608 148.154 147.104 1.00 23.77 218 ILE B O 1
ATOM 1718 N N . GLY A 1 219 ? 115.087 147.407 145.615 1.00 24.42 219 GLY B N 1
ATOM 1719 C CA . GLY A 1 219 ? 114.795 146.193 146.368 1.00 24.42 219 GLY B CA 1
ATOM 1720 C C . GLY A 1 219 ? 115.984 145.265 146.535 1.00 24.42 219 GLY B C 1
ATOM 1721 O O . GLY A 1 219 ? 116.073 144.531 147.522 1.00 24.42 219 GLY B O 1
ATOM 1722 N N . TYR A 1 220 ? 116.915 145.284 145.580 1.00 25.15 220 TYR B N 1
ATOM 1723 C CA . TYR A 1 220 ? 118.122 144.475 145.724 1.00 25.15 220 TYR B CA 1
ATOM 1724 C C . TYR A 1 220 ? 119.055 145.058 146.777 1.00 25.15 220 TYR B C 1
ATOM 1725 O O . TYR A 1 220 ? 119.670 144.315 147.551 1.00 25.15 220 TYR B O 1
ATOM 1734 N N . PHE A 1 221 ? 119.174 146.383 146.822 1.00 24.14 221 PHE B N 1
ATOM 1735 C CA . PHE A 1 221 ? 120.135 147.032 147.702 1.00 24.14 221 PHE B CA 1
ATOM 1736 C C . PHE A 1 221 ? 119.656 147.105 149.141 1.00 24.14 221 PHE B C 1
ATOM 1737 O O . PHE A 1 221 ? 120.475 147.321 150.039 1.00 24.14 221 PHE B O 1
ATOM 1745 N N . ILE A 1 222 ? 118.353 146.946 149.374 1.00 26.14 222 ILE B N 1
ATOM 1746 C CA . ILE A 1 222 ? 117.857 146.754 150.732 1.00 26.14 222 ILE B CA 1
ATOM 1747 C C . ILE A 1 222 ? 118.381 145.440 151.295 1.00 26.14 222 ILE B C 1
ATOM 1748 O O . ILE A 1 222 ? 118.962 145.399 152.383 1.00 26.14 222 ILE B O 1
ATOM 1753 N N . LEU A 1 223 ? 118.119 144.345 150.583 1.00 30.07 223 LEU B N 1
ATOM 1754 C CA . LEU A 1 223 ? 118.570 143.010 151.056 1.00 30.07 223 LEU B CA 1
ATOM 1755 C C . LEU A 1 223 ? 120.101 142.938 151.082 1.00 30.07 223 LEU B C 1
ATOM 1756 O O . LEU A 1 223 ? 120.651 142.433 152.077 1.00 30.07 223 LEU B O 1
ATOM 1761 N N . GLN A 1 224 ? 120.744 143.425 150.013 1.00 30.02 224 GLN B N 1
ATOM 1762 C CA . GLN A 1 224 ? 122.223 143.386 149.813 1.00 30.02 224 GLN B CA 1
ATOM 1763 C C . GLN A 1 224 ? 123.036 144.230 150.811 1.00 30.02 224 GLN B C 1
ATOM 1764 O O . GLN A 1 224 ? 124.042 143.694 151.317 1.00 30.02 224 GLN B O 1
ATOM 1770 N N . THR A 1 225 ? 122.626 145.467 151.121 1.00 27.80 225 THR B N 1
ATOM 1771 C CA . THR A 1 225 ? 123.473 146.324 152.000 1.00 27.80 225 THR B CA 1
ATOM 1772 C C . THR A 1 225 ? 122.713 147.020 153.136 1.00 27.80 225 THR B C 1
ATOM 1773 O O . THR A 1 225 ? 123.197 146.959 154.277 1.00 27.80 225 THR B O 1
ATOM 1777 N N . TYR A 1 226 ? 121.579 147.653 152.832 1.00 24.09 226 TYR B N 1
ATOM 1778 C CA . TYR A 1 226 ? 120.874 148.470 153.817 1.00 24.09 226 TYR B CA 1
ATOM 1779 C C . TYR A 1 226 ? 120.453 147.652 155.032 1.00 24.09 226 TYR B C 1
ATOM 1780 O O . TYR A 1 226 ? 120.771 148.014 156.169 1.00 24.09 226 TYR B O 1
ATOM 1789 N N . MET A 1 227 ? 119.732 146.553 154.812 1.00 30.62 227 MET B N 1
ATOM 1790 C CA . MET A 1 227 ? 119.304 145.712 155.930 1.00 30.62 227 MET B CA 1
ATOM 1791 C C . MET A 1 227 ? 120.448 145.006 156.665 1.00 30.62 227 MET B C 1
ATOM 1792 O O . MET A 1 227 ? 120.331 144.857 157.894 1.00 30.62 227 MET B O 1
ATOM 1797 N N . PRO A 1 228 ? 121.545 144.548 156.029 1.00 27.98 228 PRO B N 1
ATOM 1798 C CA . PRO A 1 228 ? 122.705 144.140 156.843 1.00 27.98 228 PRO B CA 1
ATOM 1799 C C . PRO A 1 228 ? 123.307 145.256 157.681 1.00 27.98 228 PRO B C 1
ATOM 1800 O O . PRO A 1 228 ? 123.760 144.990 158.797 1.00 27.98 228 PRO B O 1
ATOM 1804 N N . SER A 1 229 ? 123.311 146.495 157.196 1.00 25.63 229 SER B N 1
ATOM 1805 C CA . SER A 1 229 ? 123.894 147.581 157.975 1.00 25.63 229 SER B CA 1
ATOM 1806 C C . SER A 1 229 ? 122.980 148.036 159.104 1.00 25.63 229 SER B C 1
ATOM 1807 O O . SER A 1 229 ? 123.463 148.570 160.107 1.00 25.63 229 SER B O 1
ATOM 1810 N N . ILE A 1 230 ? 121.669 147.844 158.961 1.00 23.30 230 ILE B N 1
ATOM 1811 C CA . ILE A 1 230 ? 120.752 148.161 160.051 1.00 23.30 230 ILE B CA 1
ATOM 1812 C C . ILE A 1 230 ? 120.906 147.151 161.181 1.00 23.30 230 ILE B C 1
ATOM 1813 O O . ILE A 1 230 ? 120.967 147.522 162.359 1.00 23.30 230 ILE B O 1
ATOM 1818 N N . LEU A 1 231 ? 121.031 145.866 160.837 1.00 24.84 231 LEU B N 1
ATOM 1819 C CA . LEU A 1 231 ? 121.074 144.813 161.847 1.00 24.84 231 LEU B CA 1
ATOM 1820 C C . LEU A 1 231 ? 122.394 144.794 162.610 1.00 24.84 231 LEU B C 1
ATOM 1821 O O . LEU A 1 231 ? 122.435 144.323 163.750 1.00 24.84 231 LEU B O 1
ATOM 1826 N N . ILE A 1 232 ? 123.476 145.293 162.009 1.00 23.60 232 ILE B N 1
ATOM 1827 C CA . ILE A 1 232 ? 124.731 145.422 162.745 1.00 23.60 232 ILE B CA 1
ATOM 1828 C C . ILE A 1 232 ? 124.654 146.599 163.716 1.00 23.60 232 ILE B C 1
ATOM 1829 O O . ILE A 1 232 ? 125.205 146.540 164.823 1.00 23.60 232 ILE B O 1
ATOM 1834 N N . THR A 1 233 ? 123.928 147.657 163.345 1.00 21.57 233 THR B N 1
ATOM 1835 C CA . THR A 1 233 ? 123.757 148.801 164.236 1.00 21.57 233 THR B CA 1
ATOM 1836 C C . THR A 1 233 ? 122.874 148.448 165.430 1.00 21.57 233 THR B C 1
ATOM 1837 O O . THR A 1 233 ? 123.129 148.899 166.552 1.00 21.57 233 THR B O 1
ATOM 1841 N N . ILE A 1 234 ? 121.837 147.636 165.207 1.00 22.34 234 ILE B N 1
ATOM 1842 C CA . ILE A 1 234 ? 121.020 147.130 166.307 1.00 22.34 234 ILE B CA 1
ATOM 1843 C C . ILE A 1 234 ? 121.827 146.158 167.166 1.00 22.34 234 ILE B C 1
ATOM 1844 O O . ILE A 1 234 ? 121.649 146.103 168.390 1.00 22.34 234 ILE B O 1
ATOM 1849 N N . LEU A 1 235 ? 122.753 145.415 166.549 1.00 23.66 235 LEU B N 1
ATOM 1850 C CA . LEU A 1 235 ? 123.627 144.503 167.283 1.00 23.66 235 LEU B CA 1
ATOM 1851 C C . LEU A 1 235 ? 124.565 145.245 168.230 1.00 23.66 235 LEU B C 1
ATOM 1852 O O . LEU A 1 235 ? 124.939 144.707 169.277 1.00 23.66 235 LEU B O 1
ATOM 1857 N N . SER A 1 236 ? 124.951 146.473 167.889 1.00 22.45 236 SER B N 1
ATOM 1858 C CA . SER A 1 236 ? 125.794 147.264 168.772 1.00 22.45 236 SER B CA 1
ATOM 1859 C C . SER A 1 236 ? 125.030 147.854 169.950 1.00 22.45 236 SER B C 1
ATOM 1860 O O . SER A 1 236 ? 125.662 148.294 170.916 1.00 22.45 236 SER B O 1
ATOM 1863 N N . TRP A 1 237 ? 123.699 147.872 169.901 1.00 23.26 237 TRP B N 1
ATOM 1864 C CA . TRP A 1 237 ? 122.892 148.347 171.017 1.00 23.26 237 TRP B CA 1
ATOM 1865 C C . TRP A 1 237 ? 122.643 147.269 172.058 1.00 23.26 237 TRP B C 1
ATOM 1866 O O . TRP A 1 237 ? 122.137 147.582 173.139 1.00 23.26 237 TRP B O 1
ATOM 1877 N N . VAL A 1 238 ? 122.979 146.015 171.747 1.00 24.72 238 VAL B N 1
ATOM 1878 C CA . VAL A 1 238 ? 122.863 144.914 172.699 1.00 24.72 238 VAL B CA 1
ATOM 1879 C C . VAL A 1 238 ? 123.831 145.109 173.860 1.00 24.72 238 VAL B C 1
ATOM 1880 O O . VAL A 1 238 ? 123.560 144.677 174.989 1.00 24.72 238 VAL B O 1
ATOM 1884 N N . SER A 1 239 ? 124.949 145.799 173.612 1.00 26.70 239 SER B N 1
ATOM 1885 C CA . SER A 1 239 ? 125.944 146.066 174.647 1.00 26.70 239 SER B CA 1
ATOM 1886 C C . SER A 1 239 ? 125.405 146.959 175.759 1.00 26.70 239 SER B C 1
ATOM 1887 O O . SER A 1 239 ? 125.886 146.883 176.893 1.00 26.70 239 SER B O 1
ATOM 1890 N N . PHE A 1 240 ? 124.404 147.794 175.464 1.00 27.48 240 PHE B N 1
ATOM 1891 C CA . PHE A 1 240 ? 123.862 148.707 176.467 1.00 27.48 240 PHE B CA 1
ATOM 1892 C C . PHE A 1 240 ? 123.080 147.987 177.559 1.00 27.48 240 PHE B C 1
ATOM 1893 O O . PHE A 1 240 ? 123.003 148.495 178.681 1.00 27.48 240 PHE B O 1
ATOM 1901 N N . TRP A 1 241 ? 122.502 146.825 177.262 1.00 31.83 241 TRP B N 1
ATOM 1902 C CA . TRP A 1 241 ? 121.777 146.049 178.258 1.00 31.83 241 TRP B CA 1
ATOM 1903 C C . TRP A 1 241 ? 122.663 145.067 179.012 1.00 31.83 241 TRP B C 1
ATOM 1904 O O . TRP A 1 241 ? 122.199 144.452 179.978 1.00 31.83 241 TRP B O 1
ATOM 1915 N N . ILE A 1 242 ? 123.912 144.907 178.601 1.00 31.09 242 ILE B N 1
ATOM 1916 C CA . ILE A 1 242 ? 124.853 144.040 179.298 1.00 31.09 242 ILE B CA 1
ATOM 1917 C C . ILE A 1 242 ? 125.523 144.839 180.407 1.00 31.09 242 ILE B C 1
ATOM 1918 O O . ILE A 1 242 ? 125.793 146.036 180.249 1.00 31.09 242 ILE B O 1
ATOM 1923 N N . ASN A 1 243 ? 125.740 144.187 181.553 1.00 39.77 243 ASN B N 1
ATOM 1924 C CA . ASN A 1 243 ? 126.376 144.812 182.707 1.00 39.77 243 ASN B CA 1
ATOM 1925 C C . ASN A 1 243 ? 127.794 145.262 182.374 1.00 39.77 243 ASN B C 1
ATOM 1926 O O . ASN A 1 243 ? 128.501 144.615 181.597 1.00 39.77 243 ASN B O 1
ATOM 1931 N N . TYR A 1 244 ? 128.209 146.385 182.969 1.00 45.21 244 TYR B N 1
ATOM 1932 C CA . TYR A 1 244 ? 129.489 146.994 182.625 1.00 45.21 244 TYR B CA 1
ATOM 1933 C C . TYR A 1 244 ? 130.692 146.229 183.163 1.00 45.21 244 TYR B C 1
ATOM 1934 O O . TYR A 1 244 ? 131.820 146.536 182.766 1.00 45.21 244 TYR B O 1
ATOM 1943 N N . ASP A 1 245 ? 130.488 145.257 184.055 1.00 42.72 245 ASP B N 1
ATOM 1944 C CA . ASP A 1 245 ? 131.592 144.401 184.477 1.00 42.72 245 ASP B CA 1
ATOM 1945 C C . ASP A 1 245 ? 132.027 143.460 183.362 1.00 42.72 245 ASP B C 1
ATOM 1946 O O . ASP A 1 245 ? 133.186 143.032 183.331 1.00 42.72 245 ASP B O 1
ATOM 1951 N N . ALA A 1 246 ? 131.122 143.133 182.438 1.00 31.90 246 ALA B N 1
ATOM 1952 C CA . ALA A 1 246 ? 131.431 142.267 181.301 1.00 31.90 246 ALA B CA 1
ATOM 1953 C C . ALA A 1 246 ? 132.225 143.073 180.278 1.00 31.90 246 ALA B C 1
ATOM 1954 O O . ALA A 1 246 ? 131.707 143.545 179.263 1.00 31.90 246 ALA B O 1
ATOM 1956 N N . SER A 1 247 ? 133.521 143.227 180.558 1.00 28.16 247 SER B N 1
ATOM 1957 C CA . SER A 1 247 ? 134.366 144.056 179.708 1.00 28.16 247 SER B CA 1
ATOM 1958 C C . SER A 1 247 ? 134.713 143.349 178.407 1.00 28.16 247 SER B C 1
ATOM 1959 O O . SER A 1 247 ? 134.710 143.970 177.341 1.00 28.16 247 SER B O 1
ATOM 1962 N N . ALA A 1 248 ? 135.008 142.051 178.473 1.00 25.17 248 ALA B N 1
ATOM 1963 C CA . ALA A 1 248 ? 135.334 141.310 177.261 1.00 25.17 248 ALA B CA 1
ATOM 1964 C C . ALA A 1 248 ? 134.105 141.078 176.392 1.00 25.17 248 ALA B C 1
ATOM 1965 O O . ALA A 1 248 ? 134.236 140.896 175.179 1.00 25.17 248 ALA B O 1
ATOM 1967 N N . ALA A 1 249 ? 132.912 141.082 176.987 1.00 25.73 249 ALA B N 1
ATOM 1968 C CA . ALA A 1 249 ? 131.693 140.890 176.211 1.00 25.73 249 ALA B CA 1
ATOM 1969 C C . ALA A 1 249 ? 131.249 142.165 175.506 1.00 25.73 249 ALA B C 1
ATOM 1970 O O . ALA A 1 249 ? 130.737 142.098 174.385 1.00 25.73 249 ALA B O 1
ATOM 1972 N N . ARG A 1 250 ? 131.435 143.325 176.134 1.00 26.97 250 ARG B N 1
ATOM 1973 C CA . ARG A 1 250 ? 130.976 144.578 175.549 1.00 26.97 250 ARG B CA 1
ATOM 1974 C C . ARG A 1 250 ? 131.991 145.201 174.602 1.00 26.97 250 ARG B C 1
ATOM 1975 O O . ARG A 1 250 ? 131.602 145.949 173.699 1.00 26.97 250 ARG B O 1
ATOM 1983 N N . VAL A 1 251 ? 133.280 144.913 174.782 1.00 25.10 251 VAL B N 1
ATOM 1984 C CA . VAL A 1 251 ? 134.280 145.392 173.833 1.00 25.10 251 VAL B CA 1
ATOM 1985 C C . VAL A 1 251 ? 134.218 144.574 172.547 1.00 25.10 251 VAL B C 1
ATOM 1986 O O . VAL A 1 251 ? 134.299 145.126 171.442 1.00 25.10 251 VAL B O 1
ATOM 1990 N N . ALA A 1 252 ? 134.017 143.256 172.667 1.00 24.36 252 ALA B N 1
ATOM 1991 C CA . ALA A 1 252 ? 133.890 142.401 171.489 1.00 24.36 252 ALA B CA 1
ATOM 1992 C C . ALA A 1 252 ? 132.621 142.698 170.700 1.00 24.36 252 ALA B C 1
ATOM 1993 O O . ALA A 1 252 ? 132.587 142.479 169.485 1.00 24.36 252 ALA B O 1
ATOM 1995 N N . LEU A 1 253 ? 131.572 143.187 171.365 1.00 24.54 253 LEU B N 1
ATOM 1996 C CA . LEU A 1 253 ? 130.418 143.701 170.638 1.00 24.54 253 LEU B CA 1
ATOM 1997 C C . LEU A 1 253 ? 130.762 144.992 169.910 1.00 24.54 253 LEU B C 1
ATOM 1998 O O . LEU A 1 253 ? 130.276 145.233 168.800 1.00 24.54 253 LEU B O 1
ATOM 2003 N N . GLY A 1 254 ? 131.599 145.833 170.517 1.00 24.80 254 GLY B N 1
ATOM 2004 C CA . GLY A 1 254 ? 132.023 147.049 169.849 1.00 24.80 254 GLY B CA 1
ATOM 2005 C C . GLY A 1 254 ? 133.056 146.808 168.770 1.00 24.80 254 GLY B C 1
ATOM 2006 O O . GLY A 1 254 ? 133.139 147.573 167.808 1.00 24.80 254 GLY B O 1
ATOM 2007 N N . ILE A 1 255 ? 133.859 145.753 168.912 1.00 27.29 255 ILE B N 1
ATOM 2008 C CA . ILE A 1 255 ? 134.869 145.442 167.905 1.00 27.29 255 ILE B CA 1
ATOM 2009 C C . ILE A 1 255 ? 134.213 144.893 166.646 1.00 27.29 255 ILE B C 1
ATOM 2010 O O . ILE A 1 255 ? 134.457 145.379 165.536 1.00 27.29 255 ILE B O 1
ATOM 2015 N N . THR A 1 256 ? 133.353 143.886 166.805 1.00 27.58 256 THR B N 1
ATOM 2016 C CA . THR A 1 256 ? 132.872 143.131 165.655 1.00 27.58 256 THR B CA 1
ATOM 2017 C C . THR A 1 256 ? 131.825 143.908 164.868 1.00 27.58 256 THR B C 1
ATOM 2018 O O . THR A 1 256 ? 131.643 143.669 163.671 1.00 27.58 256 THR B O 1
ATOM 2022 N N . THR A 1 257 ? 131.129 144.843 165.515 1.00 26.37 257 THR B N 1
ATOM 2023 C CA . THR A 1 257 ? 130.200 145.686 164.773 1.00 26.37 257 THR B CA 1
ATOM 2024 C C . THR A 1 257 ? 130.929 146.777 164.001 1.00 26.37 257 THR B C 1
ATOM 2025 O O . THR A 1 257 ? 130.451 147.213 162.949 1.00 26.37 257 THR B O 1
ATOM 2029 N N . VAL A 1 258 ? 132.081 147.225 164.499 1.00 27.97 258 VAL B N 1
ATOM 2030 C CA . VAL A 1 258 ? 132.875 148.210 163.774 1.00 27.97 258 VAL B CA 1
ATOM 2031 C C . VAL A 1 258 ? 133.592 147.558 162.596 1.00 27.97 258 VAL B C 1
ATOM 2032 O O . VAL A 1 258 ? 133.619 148.108 161.489 1.00 27.97 258 VAL B O 1
ATOM 2036 N N . LEU A 1 259 ? 134.141 146.357 162.798 1.00 31.79 259 LEU B N 1
ATOM 2037 C CA . LEU A 1 259 ? 134.838 145.652 161.730 1.00 31.79 259 LEU B CA 1
ATOM 2038 C C . LEU A 1 259 ? 133.908 145.149 160.636 1.00 31.79 259 LEU B C 1
ATOM 2039 O O . LEU A 1 259 ? 134.340 145.046 159.483 1.00 31.79 259 LEU B O 1
ATOM 2044 N N . THR A 1 260 ? 132.656 144.822 160.967 1.00 32.15 260 THR B N 1
ATOM 2045 C CA . THR A 1 260 ? 131.709 144.398 159.940 1.00 32.15 260 THR B CA 1
ATOM 2046 C C . THR A 1 260 ? 131.319 145.559 159.034 1.00 32.15 260 THR B C 1
ATOM 2047 O O . THR A 1 260 ? 131.123 145.362 157.831 1.00 32.15 260 THR B O 1
ATOM 2051 N N . MET A 1 261 ? 131.230 146.773 159.587 1.00 32.48 261 MET B N 1
ATOM 2052 C CA . MET A 1 261 ? 130.954 147.952 158.772 1.00 32.48 261 MET B CA 1
ATOM 2053 C C . MET A 1 261 ? 132.094 148.261 157.811 1.00 32.48 261 MET B C 1
ATOM 2054 O O . MET A 1 261 ? 131.861 148.835 156.742 1.00 32.48 261 MET B O 1
ATOM 2059 N N . THR A 1 262 ? 133.327 147.899 158.171 1.00 37.21 262 THR B N 1
ATOM 2060 C CA . THR A 1 262 ? 134.439 148.073 157.245 1.00 37.21 262 THR B CA 1
ATOM 2061 C C . THR A 1 262 ? 134.391 147.054 156.115 1.00 37.21 262 THR B C 1
ATOM 2062 O O . THR A 1 262 ? 134.760 147.375 154.981 1.00 37.21 262 THR B O 1
ATOM 2066 N N . THR A 1 263 ? 133.937 145.832 156.395 1.00 38.18 263 THR B N 1
ATOM 2067 C CA . THR A 1 263 ? 133.845 144.824 155.346 1.00 38.18 263 THR B CA 1
ATOM 2068 C C . THR A 1 263 ? 132.664 145.071 154.416 1.00 38.18 263 THR B C 1
ATOM 2069 O O . THR A 1 263 ? 132.725 144.702 153.239 1.00 38.18 263 THR B O 1
ATOM 2073 N N . ILE A 1 264 ? 131.589 145.679 154.920 1.00 37.71 264 ILE B N 1
ATOM 2074 C CA . ILE A 1 264 ? 130.468 146.046 154.060 1.00 37.71 264 ILE B CA 1
ATOM 2075 C C . ILE A 1 264 ? 130.857 147.215 153.160 1.00 37.71 264 ILE B C 1
ATOM 2076 O O . ILE A 1 264 ? 130.488 147.261 151.980 1.00 37.71 264 ILE B O 1
ATOM 2081 N N . ASN A 1 265 ? 131.616 148.180 153.682 1.00 43.73 265 ASN B N 1
ATOM 2082 C CA . ASN A 1 265 ? 132.017 149.340 152.834 1.00 43.73 265 ASN B CA 1
ATOM 2083 C C . ASN A 1 265 ? 132.915 148.885 151.671 1.00 43.73 265 ASN B C 1
ATOM 2084 O O . ASN A 1 265 ? 132.635 149.265 150.495 1.00 43.73 265 ASN B O 1
ATOM 2089 N N . THR A 1 266 ? 133.905 148.036 151.972 1.00 47.41 266 THR B N 1
ATOM 2090 C CA . THR A 1 266 ? 134.874 147.554 150.951 1.00 47.41 266 THR B CA 1
ATOM 2091 C C . THR A 1 266 ? 134.134 146.747 149.881 1.00 47.41 266 THR B C 1
ATOM 2092 O O . THR A 1 266 ? 134.406 146.968 148.687 1.00 47.41 266 THR B O 1
ATOM 2096 N N . HIS A 1 267 ? 133.198 145.893 150.302 1.00 50.48 267 HIS B N 1
ATOM 2097 C CA . HIS A 1 267 ? 132.413 145.062 149.351 1.00 50.48 267 HIS B CA 1
ATOM 2098 C C . HIS A 1 267 ? 131.588 145.977 148.440 1.00 50.48 267 HIS B C 1
ATOM 2099 O O . HIS A 1 267 ? 131.498 145.686 147.234 1.00 50.48 267 HIS B O 1
ATOM 2106 N N . LEU A 1 268 ? 131.020 147.042 149.011 1.00 44.47 268 LEU B N 1
ATOM 2107 C CA . LEU A 1 268 ? 130.187 148.011 148.253 1.00 44.47 268 LEU B CA 1
ATOM 2108 C C . LEU A 1 268 ? 131.038 148.693 147.177 1.00 44.47 268 LEU B C 1
ATOM 2109 O O . LEU A 1 268 ? 130.537 148.855 146.051 1.00 44.47 268 LEU B O 1
ATOM 2114 N N . ARG A 1 269 ? 132.290 149.033 147.499 1.00 44.16 269 ARG B N 1
ATOM 2115 C CA . ARG A 1 269 ? 133.160 149.737 146.514 1.00 44.16 269 ARG B CA 1
ATOM 2116 C C . ARG A 1 269 ? 133.402 148.894 145.250 1.00 44.16 269 ARG B C 1
ATOM 2117 O O . ARG A 1 269 ? 133.385 149.477 144.151 1.00 44.16 269 ARG B O 1
ATOM 2125 N N . GLU A 1 270 ? 133.595 147.580 145.405 1.00 52.43 270 GLU B N 1
ATOM 2126 C CA . GLU A 1 270 ? 133.908 146.636 144.339 1.00 52.43 270 GLU B CA 1
ATOM 2127 C C . GLU A 1 270 ? 132.850 146.658 143.242 1.00 52.43 270 GLU B C 1
ATOM 2128 O O . GLU A 1 270 ? 133.171 146.453 142.065 1.00 52.43 270 GLU B O 1
ATOM 2134 N N . THR A 1 271 ? 131.597 146.924 143.599 1.00 44.04 271 THR B N 1
ATOM 2135 C CA . THR A 1 271 ? 130.495 146.957 142.648 1.00 44.04 271 THR B CA 1
ATOM 2136 C C . THR A 1 271 ? 130.358 148.299 141.939 1.00 44.04 271 THR B C 1
ATOM 2137 O O . THR A 1 271 ? 129.439 148.466 141.131 1.00 44.04 271 THR B O 1
ATOM 2141 N N . LEU A 1 272 ? 131.239 149.249 142.218 1.00 32.74 272 LEU B N 1
ATOM 2142 C CA . LEU A 1 272 ? 131.167 150.602 141.696 1.00 32.74 272 LEU B CA 1
ATOM 2143 C C . LEU A 1 272 ? 132.472 150.974 141.004 1.00 32.74 272 LEU B C 1
ATOM 2144 O O . LEU A 1 272 ? 133.528 150.411 141.313 1.00 32.74 272 LEU B O 1
ATOM 2149 N N . PRO A 1 273 ? 132.438 151.905 140.050 1.00 26.84 273 PRO B N 1
ATOM 2150 C CA . PRO A 1 273 ? 133.689 152.431 139.494 1.00 26.84 273 PRO B CA 1
ATOM 2151 C C . PRO A 1 273 ? 134.398 153.327 140.498 1.00 26.84 273 PRO B C 1
ATOM 2152 O O . PRO A 1 273 ? 133.848 153.729 141.525 1.00 26.84 273 PRO B O 1
ATOM 2156 N N . LYS A 1 274 ? 135.648 153.654 140.178 1.00 24.86 274 LYS B N 1
ATOM 2157 C CA . LYS A 1 274 ? 136.498 154.426 141.086 1.00 24.86 274 LYS B CA 1
ATOM 2158 C C . LYS A 1 274 ? 136.202 155.918 140.931 1.00 24.86 274 LYS B C 1
ATOM 2159 O O . LYS A 1 274 ? 136.989 156.700 140.397 1.00 24.86 274 LYS B O 1
ATOM 2165 N N . ILE A 1 275 ? 135.032 156.303 141.429 1.00 22.99 275 ILE B N 1
ATOM 2166 C CA . ILE A 1 275 ? 134.566 157.685 141.373 1.00 22.99 275 ILE B CA 1
ATOM 2167 C C . ILE A 1 275 ? 135.130 158.446 142.568 1.00 22.99 275 ILE B C 1
ATOM 2168 O O . ILE A 1 275 ? 135.274 157.871 143.656 1.00 22.99 275 ILE B O 1
ATOM 2173 N N . PRO A 1 276 ? 135.476 159.729 142.416 1.00 22.35 276 PRO B N 1
ATOM 2174 C CA . PRO A 1 276 ? 136.055 160.472 143.541 1.00 22.35 276 PRO B CA 1
ATOM 2175 C C . PRO A 1 276 ? 135.035 161.009 144.529 1.00 22.35 276 PRO B C 1
ATOM 2176 O O . PRO A 1 276 ? 135.435 161.471 145.606 1.00 22.35 276 PRO B O 1
ATOM 2180 N N . TYR A 1 277 ? 133.745 160.968 144.211 1.00 22.67 277 TYR B N 1
ATOM 2181 C CA . TYR A 1 277 ? 132.726 161.545 145.069 1.00 22.67 277 TYR B CA 1
ATOM 2182 C C . TYR A 1 277 ? 132.049 160.460 145.905 1.00 22.67 277 TYR B C 1
ATOM 2183 O O . TYR A 1 277 ? 132.379 159.275 145.834 1.00 22.67 277 TYR B O 1
ATOM 2192 N N . VAL A 1 278 ? 131.075 160.887 146.703 1.00 22.75 278 VAL B N 1
ATOM 2193 C CA . VAL A 1 278 ? 130.393 160.044 147.676 1.00 22.75 278 VAL B CA 1
ATOM 2194 C C . VAL A 1 278 ? 128.986 159.761 147.166 1.00 22.75 278 VAL B C 1
ATOM 2195 O O . VAL A 1 278 ? 128.263 160.686 146.778 1.00 22.75 278 VAL B O 1
ATOM 2199 N N . THR A 1 279 ? 128.603 158.486 147.158 1.00 21.85 279 THR B N 1
ATOM 2200 C CA . THR A 1 279 ? 127.277 158.073 146.729 1.00 21.85 279 THR B CA 1
ATOM 2201 C C . THR A 1 279 ? 126.297 158.142 147.902 1.00 21.85 279 THR B C 1
ATOM 2202 O O . THR A 1 279 ? 126.655 158.505 149.024 1.00 21.85 279 THR B O 1
ATOM 2206 N N . ALA A 1 280 ? 125.036 157.790 147.640 1.00 21.49 280 ALA B N 1
ATOM 2207 C CA . ALA A 1 280 ? 124.028 157.830 148.695 1.00 21.49 280 ALA B CA 1
ATOM 2208 C C . ALA A 1 280 ? 124.167 156.647 149.644 1.00 21.49 280 ALA B C 1
ATOM 2209 O O . ALA A 1 280 ? 123.908 156.777 150.845 1.00 21.49 280 ALA B O 1
ATOM 2211 N N . ILE A 1 281 ? 124.568 155.484 149.127 1.00 23.87 281 ILE B N 1
ATOM 2212 C CA . ILE A 1 281 ? 124.793 154.333 149.990 1.00 23.87 281 ILE B CA 1
ATOM 2213 C C . ILE A 1 281 ? 126.087 154.501 150.785 1.00 23.87 281 ILE B C 1
ATOM 2214 O O . ILE A 1 281 ? 126.205 153.967 151.893 1.00 23.87 281 ILE B O 1
ATOM 2219 N N . ASP A 1 282 ? 127.041 155.289 150.276 1.00 27.74 282 ASP B N 1
ATOM 2220 C CA . ASP A 1 282 ? 128.227 155.617 151.062 1.00 27.74 282 ASP B CA 1
ATOM 2221 C C . ASP A 1 282 ? 127.884 156.523 152.238 1.00 27.74 282 ASP B C 1
ATOM 2222 O O . ASP A 1 282 ? 128.484 156.404 153.311 1.00 27.74 282 ASP B O 1
ATOM 2227 N N . MET A 1 283 ? 126.928 157.439 152.052 1.00 27.20 283 MET B N 1
ATOM 2228 C CA . MET A 1 283 ? 126.492 158.295 153.152 1.00 27.20 283 MET B CA 1
ATOM 2229 C C . MET A 1 283 ? 125.751 157.506 154.222 1.00 27.20 283 MET B C 1
ATOM 2230 O O . MET A 1 283 ? 125.767 157.891 155.396 1.00 27.20 283 MET B O 1
ATOM 2235 N N . TYR A 1 284 ? 125.097 156.409 153.841 1.00 23.09 284 TYR B N 1
ATOM 2236 C CA . TYR A 1 284 ? 124.396 155.595 154.825 1.00 23.09 284 TYR B CA 1
ATOM 2237 C C . TYR A 1 284 ? 125.368 154.732 155.618 1.00 23.09 284 TYR B C 1
ATOM 2238 O O . TYR A 1 284 ? 125.182 154.529 156.823 1.00 23.09 284 TYR B O 1
ATOM 2247 N N . LEU A 1 285 ? 126.408 154.212 154.961 1.00 26.40 285 LEU B N 1
ATOM 2248 C CA . LEU A 1 285 ? 127.372 153.366 155.655 1.00 26.40 285 LEU B CA 1
ATOM 2249 C C . LEU A 1 285 ? 128.279 154.186 156.561 1.00 26.40 285 LEU B C 1
ATOM 2250 O O . LEU A 1 285 ? 128.657 153.729 157.645 1.00 26.40 285 LEU B O 1
ATOM 2255 N N . MET A 1 286 ? 128.650 155.393 156.129 1.00 28.15 286 MET B N 1
ATOM 2256 C CA . MET A 1 286 ? 129.427 156.271 156.994 1.00 28.15 286 MET B CA 1
ATOM 2257 C C . MET A 1 286 ? 128.586 156.794 158.148 1.00 28.15 286 MET B C 1
ATOM 2258 O O . MET A 1 286 ? 129.119 157.069 159.226 1.00 28.15 286 MET B O 1
ATOM 2263 N N . GLY A 1 287 ? 127.276 156.932 157.944 1.00 24.21 287 GLY B N 1
ATOM 2264 C CA . GLY A 1 287 ? 126.397 157.250 159.055 1.00 24.21 287 GLY B CA 1
ATOM 2265 C C . GLY A 1 287 ? 126.225 156.081 160.005 1.00 24.21 287 GLY B C 1
ATOM 2266 O O . GLY A 1 287 ? 126.165 156.264 161.222 1.00 24.21 287 GLY B O 1
ATOM 2267 N N . CYS A 1 288 ? 126.150 154.863 159.463 1.00 24.47 288 CYS B N 1
ATOM 2268 C CA . CYS A 1 288 ? 126.034 153.681 160.310 1.00 24.47 288 CYS B CA 1
ATOM 2269 C C . CYS A 1 288 ? 127.344 153.356 161.015 1.00 24.47 288 CYS B C 1
ATOM 2270 O O . CYS A 1 288 ? 127.329 152.717 162.072 1.00 24.47 288 CYS B O 1
ATOM 2273 N N . PHE A 1 289 ? 128.480 153.768 160.445 1.00 26.35 289 PHE B N 1
ATOM 2274 C CA . PHE A 1 289 ? 129.753 153.570 161.128 1.00 26.35 289 PHE B CA 1
ATOM 2275 C C . PHE A 1 289 ? 129.874 154.466 162.353 1.00 26.35 289 PHE B C 1
ATOM 2276 O O . PHE A 1 289 ? 130.499 154.069 163.340 1.00 26.35 289 PHE B O 1
ATOM 2284 N N . VAL A 1 290 ? 129.302 155.670 162.302 1.00 24.02 290 VAL B N 1
ATOM 2285 C CA . VAL A 1 290 ? 129.358 156.587 163.436 1.00 24.02 290 VAL B CA 1
ATOM 2286 C C . VAL A 1 290 ? 128.548 156.038 164.608 1.00 24.02 290 VAL B C 1
ATOM 2287 O O . VAL A 1 290 ? 128.957 156.151 165.770 1.00 24.02 290 VAL B O 1
ATOM 2291 N N . PHE A 1 291 ? 127.427 155.374 164.318 1.00 23.98 291 PHE B N 1
ATOM 2292 C CA . PHE A 1 291 ? 126.582 154.835 165.379 1.00 23.98 291 PHE B CA 1
ATOM 2293 C C . PHE A 1 291 ? 127.228 153.638 166.069 1.00 23.98 291 PHE B C 1
ATOM 2294 O O . PHE A 1 291 ? 127.095 153.475 167.286 1.00 23.98 291 PHE B O 1
ATOM 2302 N N . VAL A 1 292 ? 127.927 152.786 165.316 1.00 23.79 292 VAL B N 1
ATOM 2303 C CA . VAL A 1 292 ? 128.574 151.638 165.941 1.00 23.79 292 VAL B CA 1
ATOM 2304 C C . VAL A 1 292 ? 129.916 152.005 166.562 1.00 23.79 292 VAL B C 1
ATOM 2305 O O . VAL A 1 292 ? 130.396 151.283 167.445 1.00 23.79 292 VAL B O 1
ATOM 2309 N N . PHE A 1 293 ? 130.533 153.110 166.141 1.00 24.91 293 PHE B N 1
ATOM 2310 C CA . PHE A 1 293 ? 131.778 153.541 166.765 1.00 24.91 293 PHE B CA 1
ATOM 2311 C C . PHE A 1 293 ? 131.511 154.274 168.071 1.00 24.91 293 PHE B C 1
ATOM 2312 O O . PHE A 1 293 ? 132.264 154.121 169.038 1.00 24.91 293 PHE B O 1
ATOM 2320 N N . LEU A 1 294 ? 130.440 155.069 168.119 1.00 25.31 294 LEU B N 1
ATOM 2321 C CA . LEU A 1 294 ? 130.064 155.743 169.355 1.00 25.31 294 LEU B CA 1
ATOM 2322 C C . LEU A 1 294 ? 129.467 154.785 170.374 1.00 25.31 294 LEU B C 1
ATOM 2323 O O . LEU A 1 294 ? 129.423 155.117 171.562 1.00 25.31 294 LEU B O 1
ATOM 2328 N N . ALA A 1 295 ? 129.001 153.612 169.940 1.00 23.90 295 ALA B N 1
ATOM 2329 C CA . ALA A 1 295 ? 128.521 152.613 170.888 1.00 23.90 295 ALA B CA 1
ATOM 2330 C C . ALA A 1 295 ? 129.680 151.959 171.630 1.00 23.90 295 ALA B C 1
ATOM 2331 O O . ALA A 1 295 ? 129.548 151.604 172.806 1.00 23.90 295 ALA B O 1
ATOM 2333 N N . LEU A 1 296 ? 130.823 151.792 170.962 1.00 24.95 296 LEU B N 1
ATOM 2334 C CA . LEU A 1 296 ? 132.008 151.286 171.645 1.00 24.95 296 LEU B CA 1
ATOM 2335 C C . LEU A 1 296 ? 132.666 152.378 172.480 1.00 24.95 296 LEU B C 1
ATOM 2336 O O . LEU A 1 296 ? 133.181 152.107 173.572 1.00 24.95 296 LEU B O 1
ATOM 2341 N N . LEU A 1 297 ? 132.651 153.620 171.989 1.00 26.11 297 LEU B N 1
ATOM 2342 C CA . LEU A 1 297 ? 133.142 154.746 172.776 1.00 26.11 297 LEU B CA 1
ATOM 2343 C C . LEU A 1 297 ? 132.263 155.038 173.981 1.00 26.11 297 LEU B C 1
ATOM 2344 O O . LEU A 1 297 ? 132.737 155.652 174.941 1.00 26.11 297 LEU B O 1
ATOM 2349 N N . GLU A 1 298 ? 130.994 154.626 173.945 1.00 31.19 298 GLU B N 1
ATOM 2350 C CA . GLU A 1 298 ? 130.136 154.775 175.113 1.00 31.19 298 GLU B CA 1
ATOM 2351 C C . GLU A 1 298 ? 130.572 153.842 176.234 1.00 31.19 298 GLU B C 1
ATOM 2352 O O . GLU A 1 298 ? 130.537 154.222 177.409 1.00 31.19 298 GLU B O 1
ATOM 2358 N N . TYR A 1 299 ? 130.990 152.618 175.895 1.00 31.99 299 TYR B N 1
ATOM 2359 C CA . TYR A 1 299 ? 131.473 151.715 176.933 1.00 31.99 299 TYR B CA 1
ATOM 2360 C C . TYR A 1 299 ? 132.845 152.138 177.438 1.00 31.99 299 TYR B C 1
ATOM 2361 O O . TYR A 1 299 ? 133.135 152.007 178.632 1.00 31.99 299 TYR B O 1
ATOM 2370 N N . ALA A 1 300 ? 133.695 152.663 176.549 1.00 33.59 300 ALA B N 1
ATOM 2371 C CA . ALA A 1 300 ? 135.021 153.120 176.956 1.00 33.59 300 ALA B CA 1
ATOM 2372 C C . ALA A 1 300 ? 134.946 154.325 177.885 1.00 33.59 300 ALA B C 1
ATOM 2373 O O . ALA A 1 300 ? 135.868 154.554 178.673 1.00 33.59 300 ALA B O 1
ATOM 2375 N N . PHE A 1 301 ? 133.864 155.099 177.807 1.00 39.94 301 PHE B N 1
ATOM 2376 C CA . PHE A 1 301 ? 133.611 156.126 178.808 1.00 39.94 301 PHE B CA 1
ATOM 2377 C C . PHE A 1 301 ? 132.983 155.527 180.061 1.00 39.94 301 PHE B C 1
ATOM 2378 O O . PHE A 1 301 ? 133.233 156.007 181.172 1.00 39.94 301 PHE B O 1
ATOM 2386 N N . VAL A 1 302 ? 132.166 154.484 179.898 1.00 40.30 302 VAL B N 1
ATOM 2387 C CA . VAL A 1 302 ? 131.555 153.818 181.045 1.00 40.30 302 VAL B CA 1
ATOM 2388 C C . VAL A 1 302 ? 132.601 153.022 181.820 1.00 40.30 302 VAL B C 1
ATOM 2389 O O . VAL A 1 302 ? 132.664 153.097 183.053 1.00 40.30 302 VAL B O 1
ATOM 2393 N N . ASN A 1 303 ? 133.463 152.284 181.109 1.00 40.12 303 ASN B N 1
ATOM 2394 C CA . ASN A 1 303 ? 134.558 151.546 181.737 1.00 40.12 303 ASN B CA 1
ATOM 2395 C C . ASN A 1 303 ? 135.573 152.467 182.407 1.00 40.12 303 ASN B C 1
ATOM 2396 O O . ASN A 1 303 ? 136.256 152.044 183.345 1.00 40.12 303 ASN B O 1
ATOM 2401 N N . TYR A 1 304 ? 135.670 153.718 181.960 1.00 42.02 304 TYR B N 1
ATOM 2402 C CA . TYR A 1 304 ? 136.611 154.660 182.547 1.00 42.02 304 TYR B CA 1
ATOM 2403 C C . TYR A 1 304 ? 136.125 155.211 183.882 1.00 42.02 304 TYR B C 1
ATOM 2404 O O . TYR A 1 304 ? 136.948 155.615 184.711 1.00 42.02 304 TYR B O 1
ATOM 2413 N N . ILE A 1 305 ? 134.812 155.238 184.116 1.00 55.28 305 ILE B N 1
ATOM 2414 C CA . ILE A 1 305 ? 134.245 155.919 185.276 1.00 55.28 305 ILE B CA 1
ATOM 2415 C C . ILE A 1 305 ? 133.462 154.998 186.202 1.00 55.28 305 ILE B C 1
ATOM 2416 O O . ILE A 1 305 ? 132.987 155.464 187.244 1.00 55.28 305 ILE B O 1
ATOM 2421 N N . PHE A 1 306 ? 133.304 153.713 185.876 1.00 63.64 306 PHE B N 1
ATOM 2422 C CA . PHE A 1 306 ? 132.423 152.871 186.683 1.00 63.64 306 PHE B CA 1
ATOM 2423 C C . PHE A 1 306 ? 133.054 152.410 187.991 1.00 63.64 306 PHE B C 1
ATOM 2424 O O . PHE A 1 306 ? 132.363 151.780 188.799 1.00 63.64 306 PHE B O 1
ATOM 2432 N N . PHE A 1 307 ? 134.335 152.696 188.222 1.00 83.41 307 PHE B N 1
ATOM 2433 C CA . PHE A 1 307 ? 134.921 152.422 189.529 1.00 83.41 307 PHE B CA 1
ATOM 2434 C C . PHE A 1 307 ? 134.644 153.560 190.503 1.00 83.41 307 PHE B C 1
ATOM 2435 O O . PHE A 1 307 ? 134.190 153.327 191.629 1.00 83.41 307 PHE B O 1
ATOM 2443 N N . SER A 1 308 ? 134.908 154.799 190.086 1.00 82.96 308 SER B N 1
ATOM 2444 C CA . SER A 1 308 ? 134.717 155.939 190.974 1.00 82.96 308 SER B CA 1
ATOM 2445 C C . SER A 1 308 ? 133.259 156.378 191.021 1.00 82.96 308 SER B C 1
ATOM 2446 O O . SER A 1 308 ? 132.735 156.682 192.098 1.00 82.96 308 SER B O 1
ATOM 2449 N N . GLN A 1 309 ? 132.589 156.421 189.866 1.00 73.53 309 GLN B N 1
ATOM 2450 C CA . GLN A 1 309 ? 131.203 156.872 189.755 1.00 73.53 309 GLN B CA 1
ATOM 2451 C C . GLN A 1 309 ? 130.359 155.742 189.175 1.00 73.53 309 GLN B C 1
ATOM 2452 O O . GLN A 1 309 ? 130.086 155.720 187.966 1.00 73.53 309 GLN B O 1
ATOM 2458 N N . PRO A 1 310 ? 129.923 154.786 190.004 1.00 70.70 310 PRO B N 1
ATOM 2459 C CA . PRO A 1 310 ? 129.088 153.696 189.480 1.00 70.70 310 PRO B CA 1
ATOM 2460 C C . PRO A 1 310 ? 127.657 154.107 189.182 1.00 70.70 310 PRO B C 1
ATOM 2461 O O . PRO A 1 310 ? 127.017 153.474 188.332 1.00 70.70 310 PRO B O 1
ATOM 2465 N N . ALA A 1 311 ? 127.135 155.138 189.848 1.00 65.80 311 ALA B N 1
ATOM 2466 C CA . ALA A 1 311 ? 125.785 155.607 189.559 1.00 65.80 311 ALA B CA 1
ATOM 2467 C C . ALA A 1 311 ? 125.734 156.431 188.282 1.00 65.80 311 ALA B C 1
ATOM 2468 O O . ALA A 1 311 ? 124.719 156.411 187.577 1.00 65.80 311 ALA B O 1
ATOM 2470 N N . ARG A 1 312 ? 126.809 157.160 187.974 1.00 61.51 312 ARG B N 1
ATOM 2471 C CA . ARG A 1 312 ? 126.861 157.908 186.724 1.00 61.51 312 ARG B CA 1
ATOM 2472 C C . ARG A 1 312 ? 127.013 156.972 185.531 1.00 61.51 312 ARG B C 1
ATOM 2473 O O . ARG A 1 312 ? 126.391 157.187 184.485 1.00 61.51 312 ARG B O 1
ATOM 2481 N N . ALA A 1 313 ? 127.819 155.917 185.679 1.00 54.14 313 ALA B N 1
ATOM 2482 C CA . ALA A 1 313 ? 128.010 154.961 184.593 1.00 54.14 313 ALA B CA 1
ATOM 2483 C C . ALA A 1 313 ? 126.766 154.115 184.358 1.00 54.14 313 ALA B C 1
ATOM 2484 O O . ALA A 1 313 ? 126.527 153.668 183.232 1.00 54.14 313 ALA B O 1
ATOM 2486 N N . ALA A 1 314 ? 125.966 153.884 185.400 1.00 52.70 314 ALA B N 1
ATOM 2487 C CA . ALA A 1 314 ? 124.696 153.195 185.207 1.00 52.70 314 ALA B CA 1
ATOM 2488 C C . ALA A 1 314 ? 123.665 154.105 184.556 1.00 52.70 314 ALA B C 1
ATOM 2489 O O . ALA A 1 314 ? 122.728 153.619 183.912 1.00 52.70 314 ALA B O 1
ATOM 2491 N N . ALA A 1 315 ? 123.820 155.421 184.711 1.00 49.73 422 ALA B N 1
ATOM 2492 C CA . ALA A 1 315 ? 122.909 156.363 184.075 1.00 49.73 422 ALA B CA 1
ATOM 2493 C C . ALA A 1 315 ? 123.191 156.494 182.584 1.00 49.73 422 ALA B C 1
ATOM 2494 O O . ALA A 1 315 ? 122.259 156.658 181.791 1.00 49.73 422 ALA B O 1
ATOM 2496 N N . ILE A 1 316 ? 124.466 156.426 182.192 1.00 43.05 423 ILE B N 1
ATOM 2497 C CA . ILE A 1 316 ? 124.836 156.531 180.783 1.00 43.05 423 ILE B CA 1
ATOM 2498 C C . ILE A 1 316 ? 124.376 155.295 180.014 1.00 43.05 423 ILE B C 1
ATOM 2499 O O . ILE A 1 316 ? 123.938 155.393 178.861 1.00 43.05 423 ILE B O 1
ATOM 2504 N N . ASP A 1 317 ? 124.437 154.120 180.649 1.00 40.12 424 ASP B N 1
ATOM 2505 C CA . ASP A 1 317 ? 123.916 152.906 180.026 1.00 40.12 424 ASP B CA 1
ATOM 2506 C C . ASP A 1 317 ? 122.401 152.963 179.875 1.00 40.12 424 ASP B C 1
ATOM 2507 O O . ASP A 1 317 ? 121.854 152.477 178.880 1.00 40.12 424 ASP B O 1
ATOM 2512 N N . ARG A 1 318 ? 121.708 153.554 180.850 1.00 44.11 425 ARG B N 1
ATOM 2513 C CA . ARG A 1 318 ? 120.265 153.736 180.732 1.00 44.11 425 ARG B CA 1
ATOM 2514 C C . ARG A 1 318 ? 119.924 154.814 179.710 1.00 44.11 425 ARG B C 1
ATOM 2515 O O . ARG A 1 318 ? 118.922 154.697 178.994 1.00 44.11 425 ARG B O 1
ATOM 2523 N N . TRP A 1 319 ? 120.755 155.854 179.618 1.00 40.29 426 TRP B N 1
ATOM 2524 C CA . TRP A 1 319 ? 120.539 156.920 178.645 1.00 40.29 426 TRP B CA 1
ATOM 2525 C C . TRP A 1 319 ? 120.777 156.430 177.221 1.00 40.29 426 TRP B C 1
ATOM 2526 O O . TRP A 1 319 ? 120.074 156.843 176.292 1.00 40.29 426 TRP B O 1
ATOM 2537 N N . SER A 1 320 ? 121.752 155.539 177.031 1.00 34.43 427 SER B N 1
ATOM 2538 C CA . SER A 1 320 ? 122.083 155.063 175.693 1.00 34.43 427 SER B CA 1
ATOM 2539 C C . SER A 1 320 ? 121.088 154.039 175.166 1.00 34.43 427 SER B C 1
ATOM 2540 O O . SER A 1 320 ? 121.046 153.809 173.954 1.00 34.43 427 SER B O 1
ATOM 2543 N N . ARG A 1 321 ? 120.291 153.418 176.041 1.00 34.22 428 ARG B N 1
ATOM 2544 C CA . ARG A 1 321 ? 119.300 152.443 175.597 1.00 34.22 428 ARG B CA 1
ATOM 2545 C C . ARG A 1 321 ? 118.148 153.082 174.836 1.00 34.22 428 ARG B C 1
ATOM 2546 O O . ARG A 1 321 ? 117.465 152.388 174.076 1.00 34.22 428 ARG B O 1
ATOM 2554 N N . ILE A 1 322 ? 117.913 154.376 175.025 1.00 33.84 429 ILE B N 1
ATOM 2555 C CA . ILE A 1 322 ? 116.813 155.057 174.362 1.00 33.84 429 ILE B CA 1
ATOM 2556 C C . ILE A 1 322 ? 117.278 156.140 173.397 1.00 33.84 429 ILE B C 1
ATOM 2557 O O . ILE A 1 322 ? 116.507 156.513 172.501 1.00 33.84 429 ILE B O 1
ATOM 2562 N N . VAL A 1 323 ? 118.501 156.650 173.537 1.00 29.58 430 VAL B N 1
ATOM 2563 C CA . VAL A 1 323 ? 118.975 157.707 172.649 1.00 29.58 430 VAL B CA 1
ATOM 2564 C C . VAL A 1 323 ? 119.537 157.120 171.357 1.00 29.58 430 VAL B C 1
ATOM 2565 O O . VAL A 1 323 ? 119.276 157.639 170.264 1.00 29.58 430 VAL B O 1
ATOM 2569 N N . PHE A 1 324 ? 120.283 156.018 171.456 1.00 26.15 431 PHE B N 1
ATOM 2570 C CA . PHE A 1 324 ? 120.813 155.361 170.262 1.00 26.15 431 PHE B CA 1
ATOM 2571 C C . PHE A 1 324 ? 119.748 154.793 169.315 1.00 26.15 431 PHE B C 1
ATOM 2572 O O . PHE A 1 324 ? 119.947 154.912 168.094 1.00 26.15 431 PHE B O 1
ATOM 2580 N N . PRO A 1 325 ? 118.635 154.180 169.759 1.00 26.26 432 PRO B N 1
ATOM 2581 C CA . PRO A 1 325 ? 117.584 153.868 168.774 1.00 26.26 432 PRO B CA 1
ATOM 2582 C C . PRO A 1 325 ? 116.820 155.088 168.287 1.00 26.26 432 PRO B C 1
ATOM 2583 O O . PRO A 1 325 ? 116.288 155.058 167.172 1.00 26.26 432 PRO B O 1
ATOM 2587 N N . PHE A 1 326 ? 116.746 156.157 169.082 1.00 27.38 433 PHE B N 1
ATOM 2588 C CA . PHE A 1 326 ? 116.013 157.346 168.657 1.00 27.38 433 PHE B CA 1
ATOM 2589 C C . PHE A 1 326 ? 116.793 158.150 167.626 1.00 27.38 433 PHE B C 1
ATOM 2590 O O . PHE A 1 326 ? 116.209 158.658 166.663 1.00 27.38 433 PHE B O 1
ATOM 2598 N N . THR A 1 327 ? 118.105 158.289 167.822 1.00 26.22 434 THR B N 1
ATOM 2599 C CA . THR A 1 327 ? 118.924 159.033 166.873 1.00 26.22 434 THR B CA 1
ATOM 2600 C C . THR A 1 327 ? 119.087 158.274 165.562 1.00 26.22 434 THR B C 1
ATOM 2601 O O . THR A 1 327 ? 119.210 158.891 164.499 1.00 26.22 434 THR B O 1
ATOM 2605 N N . PHE A 1 328 ? 119.071 156.942 165.613 1.00 23.74 435 PHE B N 1
ATOM 2606 C CA . PHE A 1 328 ? 119.153 156.149 164.393 1.00 23.74 435 PHE B CA 1
ATOM 2607 C C . PHE A 1 328 ? 117.842 156.159 163.622 1.00 23.74 435 PHE B C 1
ATOM 2608 O O . PHE A 1 328 ? 117.853 156.081 162.389 1.00 23.74 435 PHE B O 1
ATOM 2616 N N . SER A 1 329 ? 116.710 156.249 164.323 1.00 25.59 436 SER B N 1
ATOM 2617 C CA . SER A 1 329 ? 115.437 156.449 163.642 1.00 25.59 436 SER B CA 1
ATOM 2618 C C . SER A 1 329 ? 115.334 157.856 163.073 1.00 25.59 436 SER B C 1
ATOM 2619 O O . SER A 1 329 ? 114.687 158.060 162.040 1.00 25.59 436 SER B O 1
ATOM 2622 N N . LEU A 1 330 ? 115.960 158.834 163.730 1.00 27.91 437 LEU B N 1
ATOM 2623 C CA . LEU A 1 330 ? 116.012 160.182 163.179 1.00 27.91 437 LEU B CA 1
ATOM 2624 C C . LEU A 1 330 ? 116.984 160.260 162.011 1.00 27.91 437 LEU B C 1
ATOM 2625 O O . LEU A 1 330 ? 116.776 161.043 161.078 1.00 27.91 437 LEU B O 1
ATOM 2630 N N . PHE A 1 331 ? 118.057 159.465 162.052 1.00 24.78 438 PHE B N 1
ATOM 2631 C CA . PHE A 1 331 ? 118.994 159.419 160.934 1.00 24.78 438 PHE B CA 1
ATOM 2632 C C . PHE A 1 331 ? 118.352 158.789 159.705 1.00 24.78 438 PHE B C 1
ATOM 2633 O O . PHE A 1 331 ? 118.559 159.260 158.583 1.00 24.78 438 PHE B O 1
ATOM 2641 N N . ASN A 1 332 ? 117.566 157.728 159.900 1.00 25.09 439 ASN B N 1
ATOM 2642 C CA . ASN A 1 332 ? 116.870 157.102 158.782 1.00 25.09 439 ASN B CA 1
ATOM 2643 C C . ASN A 1 332 ? 115.732 157.971 158.267 1.00 25.09 439 ASN B C 1
ATOM 2644 O O . ASN A 1 332 ? 115.362 157.871 157.094 1.00 25.09 439 ASN B O 1
ATOM 2649 N N . LEU A 1 333 ? 115.166 158.824 159.122 1.00 27.55 440 LEU B N 1
ATOM 2650 C CA . LEU A 1 333 ? 114.092 159.707 158.682 1.00 27.55 440 LEU B CA 1
ATOM 2651 C C . LEU A 1 333 ? 114.625 160.821 157.787 1.00 27.55 440 LEU B C 1
ATOM 2652 O O . LEU A 1 333 ? 114.002 161.162 156.777 1.00 27.55 440 LEU B O 1
ATOM 2657 N N . VAL A 1 334 ? 115.774 161.398 158.144 1.00 24.95 441 VAL B N 1
ATOM 2658 C CA . VAL A 1 334 ? 116.377 162.443 157.322 1.00 24.95 441 VAL B CA 1
ATOM 2659 C C . VAL A 1 334 ? 116.951 161.850 156.037 1.00 24.95 441 VAL B C 1
ATOM 2660 O O . VAL A 1 334 ? 116.881 162.472 154.969 1.00 24.95 441 VAL B O 1
ATOM 2664 N N . TYR A 1 335 ? 117.481 160.625 156.106 1.00 22.45 442 TYR B N 1
ATOM 2665 C CA . TYR A 1 335 ? 118.091 159.998 154.936 1.00 22.45 442 TYR B CA 1
ATOM 2666 C C . TYR A 1 335 ? 117.042 159.613 153.899 1.00 22.45 442 TYR B C 1
ATOM 2667 O O . TYR A 1 335 ? 117.143 159.998 152.729 1.00 22.45 442 TYR B O 1
ATOM 2676 N N . TRP A 1 336 ? 116.033 158.845 154.306 1.00 25.38 443 TRP B N 1
ATOM 2677 C CA . TRP A 1 336 ? 115.079 158.292 153.353 1.00 25.38 443 TRP B CA 1
ATOM 2678 C C . TRP A 1 336 ? 114.064 159.310 152.854 1.00 25.38 443 TRP B C 1
ATOM 2679 O O . TRP A 1 336 ? 113.357 159.022 151.885 1.00 25.38 443 TRP B O 1
ATOM 2690 N N . LEU A 1 337 ? 113.960 160.478 153.481 1.00 29.85 444 LEU B N 1
ATOM 2691 C CA . LEU A 1 337 ? 113.149 161.551 152.928 1.00 29.85 444 LEU B CA 1
ATOM 2692 C C . LEU A 1 337 ? 113.948 162.486 152.033 1.00 29.85 444 LEU B C 1
ATOM 2693 O O . LEU A 1 337 ? 113.349 163.284 151.304 1.00 29.85 444 LEU B O 1
ATOM 2698 N N . TYR A 1 338 ? 115.277 162.405 152.069 1.00 28.73 445 TYR B N 1
ATOM 2699 C CA . TYR A 1 338 ? 116.103 163.222 151.190 1.00 28.73 445 TYR B CA 1
ATOM 2700 C C . TYR A 1 338 ? 116.344 162.547 149.846 1.00 28.73 445 TYR B C 1
ATOM 2701 O O . TYR A 1 338 ? 116.457 163.235 148.825 1.00 28.73 445 TYR B O 1
ATOM 2710 N N . TYR A 1 339 ? 116.415 161.216 149.816 1.00 26.64 446 TYR B N 1
ATOM 2711 C CA . TYR A 1 339 ? 116.751 160.501 148.593 1.00 26.64 446 TYR B CA 1
ATOM 2712 C C . TYR A 1 339 ? 115.557 159.860 147.901 1.00 26.64 446 TYR B C 1
ATOM 2713 O O . TYR A 1 339 ? 115.673 159.493 146.727 1.00 26.64 446 TYR B O 1
ATOM 2722 N N . VAL A 1 340 ? 114.426 159.711 148.580 1.00 29.71 447 VAL B N 1
ATOM 2723 C CA . VAL A 1 340 ? 113.235 159.169 147.935 1.00 29.71 447 VAL B CA 1
ATOM 2724 C C . VAL A 1 340 ? 112.273 160.299 147.592 1.00 29.71 447 VAL B C 1
ATOM 2725 O O . VAL A 1 340 ? 112.478 161.444 147.992 1.00 29.71 447 VAL B O 1
ATOM 2729 N N . GLN B 2 1 ? 118.126 170.233 130.911 1.00 68.78 1 GLN K N 1
ATOM 2730 C CA . GLN B 2 1 ? 117.611 171.587 131.068 1.00 68.78 1 GLN K CA 1
ATOM 2731 C C . GLN B 2 1 ? 118.539 172.431 131.932 1.00 68.78 1 GLN K C 1
ATOM 2732 O O . GLN B 2 1 ? 118.528 172.327 133.157 1.00 68.78 1 GLN K O 1
ATOM 2738 N N . VAL B 2 2 ? 119.340 173.270 131.282 1.00 68.11 2 VAL K N 1
ATOM 2739 C CA . VAL B 2 2 ? 120.318 174.118 131.952 1.00 68.11 2 VAL K CA 1
ATOM 2740 C C . VAL B 2 2 ? 119.885 175.567 131.784 1.00 68.11 2 VAL K C 1
ATOM 2741 O O . VAL B 2 2 ? 119.744 176.052 130.656 1.00 68.11 2 VAL K O 1
ATOM 2745 N N . GLN B 2 3 ? 119.667 176.252 132.902 1.00 77.41 3 GLN K N 1
ATOM 2746 C CA . GLN B 2 3 ? 119.404 177.682 132.891 1.00 77.41 3 GLN K CA 1
ATOM 2747 C C . GLN B 2 3 ? 120.713 178.434 133.082 1.00 77.41 3 GLN K C 1
ATOM 2748 O O . GLN B 2 3 ? 121.521 178.087 133.948 1.00 77.41 3 GLN K O 1
ATOM 2754 N N . LEU B 2 4 ? 120.922 179.464 132.264 1.00 74.55 4 LEU K N 1
ATOM 2755 C CA . LEU B 2 4 ? 122.191 180.182 132.230 1.00 74.55 4 LEU K CA 1
ATOM 2756 C C . LEU B 2 4 ? 121.953 181.670 132.424 1.00 74.55 4 LEU K C 1
ATOM 2757 O O . LEU B 2 4 ? 121.122 182.267 131.733 1.00 74.55 4 LEU K O 1
ATOM 2762 N N . VAL B 2 5 ? 122.687 182.260 133.363 1.00 84.87 5 VAL K N 1
ATOM 2763 C CA . VAL B 2 5 ? 122.714 183.700 133.577 1.00 84.87 5 VAL K CA 1
ATOM 2764 C C . VAL B 2 5 ? 124.163 184.115 133.784 1.00 84.87 5 VAL K C 1
ATOM 2765 O O . VAL B 2 5 ? 124.918 183.435 134.489 1.00 84.87 5 VAL K O 1
ATOM 2769 N N . GLU B 2 6 ? 124.558 185.220 133.157 1.00 88.68 6 GLU K N 1
ATOM 2770 C CA . GLU B 2 6 ? 125.911 185.735 133.301 1.00 88.68 6 GLU K CA 1
ATOM 2771 C C . GLU B 2 6 ? 125.863 187.192 133.738 1.00 88.68 6 GLU K C 1
ATOM 2772 O O . GLU B 2 6 ? 124.960 187.941 133.351 1.00 88.68 6 GLU K O 1
ATOM 2778 N N . SER B 2 7 ? 126.832 187.576 134.564 1.00 91.46 7 SER K N 1
ATOM 2779 C CA . SER B 2 7 ? 126.921 188.931 135.085 1.00 91.46 7 SER K CA 1
ATOM 2780 C C . SER B 2 7 ? 128.359 189.193 135.504 1.00 91.46 7 SER K C 1
ATOM 2781 O O . SER B 2 7 ? 129.079 188.276 135.904 1.00 91.46 7 SER K O 1
ATOM 2784 N N . GLY B 2 8 ? 128.765 190.456 135.408 1.00 86.74 8 GLY K N 1
ATOM 2785 C CA . GLY B 2 8 ? 130.123 190.832 135.742 1.00 86.74 8 GLY K CA 1
ATOM 2786 C C . GLY B 2 8 ? 130.829 191.550 134.612 1.00 86.74 8 GLY K C 1
ATOM 2787 O O . GLY B 2 8 ? 132.062 191.612 134.581 1.00 86.74 8 GLY K O 1
ATOM 2788 N N . GLY B 2 9 ? 130.057 192.095 133.676 1.00 86.87 9 GLY K N 1
ATOM 2789 C CA . GLY B 2 9 ? 130.621 192.824 132.558 1.00 86.87 9 GLY K CA 1
ATOM 2790 C C . GLY B 2 9 ? 130.077 194.232 132.425 1.00 86.87 9 GLY K C 1
ATOM 2791 O O . GLY B 2 9 ? 128.887 194.423 132.162 1.00 86.87 9 GLY K O 1
ATOM 2792 N N . GLY B 2 10 ? 130.953 195.209 132.668 1.00 93.31 10 GLY K N 1
ATOM 2793 C CA . GLY B 2 10 ? 130.570 196.629 132.596 1.00 93.31 10 GLY K CA 1
ATOM 2794 C C . GLY B 2 10 ? 131.421 197.388 131.597 1.00 93.31 10 GLY K C 1
ATOM 2795 O O . GLY B 2 10 ? 132.296 196.767 130.963 1.00 93.31 10 GLY K O 1
ATOM 2796 N N . LEU B 2 11 ? 131.163 198.690 131.476 1.00 99.79 11 LEU K N 1
ATOM 2797 C CA . LEU B 2 11 ? 131.882 199.569 130.562 1.00 99.79 11 LEU K CA 1
ATOM 2798 C C . LEU B 2 11 ? 133.175 200.040 131.216 1.00 99.79 11 LEU K C 1
ATOM 2799 O O . LEU B 2 11 ? 133.148 200.859 132.141 1.00 99.79 11 LEU K O 1
ATOM 2804 N N . VAL B 2 12 ? 134.284 199.492 130.726 1.00 103.41 12 VAL K N 1
ATOM 2805 C CA . VAL B 2 12 ? 135.634 199.873 131.222 1.00 103.41 12 VAL K CA 1
ATOM 2806 C C . VAL B 2 12 ? 136.376 200.576 130.083 1.00 103.41 12 VAL K C 1
ATOM 2807 O O . VAL B 2 12 ? 135.855 200.622 128.947 1.00 103.41 12 VAL K O 1
ATOM 2811 N N . GLN B 2 13 ? 137.555 201.107 130.393 1.00 106.53 13 GLN K N 1
ATOM 2812 C CA . GLN B 2 13 ? 138.379 201.784 129.400 1.00 106.53 13 GLN K CA 1
ATOM 2813 C C . GLN B 2 13 ? 139.135 200.775 128.542 1.00 106.53 13 GLN K C 1
ATOM 2814 O O . GLN B 2 13 ? 139.870 199.934 129.059 1.00 106.53 13 GLN K O 1
ATOM 2820 N N . GLY B 2 403 ? 142.794 196.958 130.899 1.00 94.51 403 GLY K N 1
ATOM 2821 C CA . GLY B 2 403 ? 142.522 196.453 132.259 1.00 94.51 403 GLY K CA 1
ATOM 2822 C C . GLY B 2 403 ? 142.066 195.004 132.239 1.00 94.51 403 GLY K C 1
ATOM 2823 O O . GLY B 2 403 ? 141.980 194.428 131.137 1.00 94.51 403 GLY K O 1
ATOM 2824 N N . SER B 2 404 ? 141.778 194.438 133.416 1.00 96.95 404 SER K N 1
ATOM 2825 C CA . SER B 2 404 ? 141.326 193.026 133.516 1.00 96.95 404 SER K CA 1
ATOM 2826 C C . SER B 2 404 ? 139.848 192.984 133.921 1.00 96.95 404 SER K C 1
ATOM 2827 O O . SER B 2 404 ? 139.510 193.539 134.984 1.00 96.95 404 SER K O 1
ATOM 2830 N N . LEU B 2 405 ? 139.013 192.336 133.102 1.00 98.25 405 LEU K N 1
ATOM 2831 C CA . LEU B 2 405 ? 137.554 192.216 133.373 1.00 98.25 405 LEU K CA 1
ATOM 2832 C C . LEU B 2 405 ? 137.205 190.738 133.549 1.00 98.25 405 LEU K C 1
ATOM 2833 O O . LEU B 2 405 ? 137.589 189.937 132.680 1.00 98.25 405 LEU K O 1
ATOM 2838 N N . ARG B 2 406 ? 136.489 190.398 134.623 1.00 95.21 406 ARG K N 1
ATOM 2839 C CA . ARG B 2 406 ? 136.117 188.979 134.853 1.00 95.21 406 ARG K CA 1
ATOM 2840 C C . ARG B 2 406 ? 134.595 188.822 134.767 1.00 95.21 406 ARG K C 1
ATOM 2841 O O . ARG B 2 406 ? 133.888 189.459 135.571 1.00 95.21 406 ARG K O 1
ATOM 2849 N N . LEU B 2 407 ? 134.125 187.994 133.830 1.00 88.92 407 LEU K N 1
ATOM 2850 C CA . LEU B 2 407 ? 132.672 187.693 133.689 1.00 88.92 407 LEU K CA 1
ATOM 2851 C C . LEU B 2 407 ? 132.369 186.408 134.474 1.00 88.92 407 LEU K C 1
ATOM 2852 O O . LEU B 2 407 ? 133.326 185.730 134.880 1.00 88.92 407 LEU K O 1
ATOM 2857 N N . SER B 2 408 ? 131.096 186.074 134.695 1.00 87.08 408 SER K N 1
ATOM 2858 C CA . SER B 2 408 ? 130.825 184.873 135.473 1.00 87.08 408 SER K CA 1
ATOM 2859 C C . SER B 2 408 ? 129.461 184.331 135.079 1.00 87.08 408 SER K C 1
ATOM 2860 O O . SER B 2 408 ? 128.451 185.019 135.248 1.00 87.08 408 SER K O 1
ATOM 2863 N N . CYS B 2 409 ? 129.436 183.100 134.574 1.00 82.71 409 CYS K N 1
ATOM 2864 C CA . CYS B 2 409 ? 128.224 182.460 134.071 1.00 82.71 409 CYS K CA 1
ATOM 2865 C C . CYS B 2 409 ? 127.808 181.374 135.054 1.00 82.71 409 CYS K C 1
ATOM 2866 O O . CYS B 2 409 ? 128.593 180.468 135.352 1.00 82.71 409 CYS K O 1
ATOM 2869 N N . ALA B 2 410 ? 126.578 181.460 135.552 1.00 82.14 410 ALA K N 1
ATOM 2870 C CA . ALA B 2 410 ? 126.058 180.511 136.525 1.00 82.14 410 ALA K CA 1
ATOM 2871 C C . ALA B 2 410 ? 125.068 179.560 135.863 1.00 82.14 410 ALA K C 1
ATOM 2872 O O . ALA B 2 410 ? 124.230 179.979 135.060 1.00 82.14 410 ALA K O 1
ATOM 2874 N N . ALA B 2 411 ? 125.170 178.279 136.211 1.00 79.66 411 ALA K N 1
ATOM 2875 C CA . ALA B 2 411 ? 124.329 177.235 135.648 1.00 79.66 411 ALA K CA 1
ATOM 2876 C C . ALA B 2 411 ? 123.455 176.615 136.730 1.00 79.66 411 ALA K C 1
ATOM 2877 O O . ALA B 2 411 ? 123.768 176.672 137.922 1.00 79.66 411 ALA K O 1
ATOM 2879 N N . SER B 2 412 ? 122.351 176.012 136.292 1.00 76.94 412 SER K N 1
ATOM 2880 C CA . SER B 2 412 ? 121.422 175.338 137.188 1.00 76.94 412 SER K CA 1
ATOM 2881 C C . SER B 2 412 ? 120.599 174.345 136.382 1.00 76.94 412 SER K C 1
ATOM 2882 O O . SER B 2 412 ? 120.110 174.674 135.300 1.00 76.94 412 SER K O 1
ATOM 2885 N N . GLY B 2 413 ? 120.447 173.131 136.918 1.00 69.57 413 GLY K N 1
ATOM 2886 C CA . GLY B 2 413 ? 119.649 172.096 136.290 1.00 69.57 413 GLY K CA 1
ATOM 2887 C C . GLY B 2 413 ? 120.482 170.856 135.997 1.00 69.57 413 GLY K C 1
ATOM 2888 O O . GLY B 2 413 ? 121.390 170.506 136.759 1.00 69.57 413 GLY K O 1
ATOM 2889 N N . HIS B 2 414 ? 120.162 170.197 134.881 1.00 62.01 414 HIS K N 1
ATOM 2890 C CA . HIS B 2 414 ? 120.836 168.963 134.472 1.00 62.01 414 HIS K CA 1
ATOM 2891 C C . HIS B 2 414 ? 122.170 169.315 133.820 1.00 62.01 414 HIS K C 1
ATOM 2892 O O . HIS B 2 414 ? 122.335 169.284 132.598 1.00 62.01 414 HIS K O 1
ATOM 2899 N N . THR B 2 415 ? 123.147 169.643 134.661 1.00 48.30 415 THR K N 1
ATOM 2900 C CA . THR B 2 415 ? 124.484 169.987 134.201 1.00 48.30 415 THR K CA 1
ATOM 2901 C C . THR B 2 415 ? 125.377 168.768 134.014 1.00 48.30 415 THR K C 1
ATOM 2902 O O . THR B 2 415 ? 126.521 168.916 133.575 1.00 48.30 415 THR K O 1
ATOM 2906 N N . PHE B 2 416 ? 124.887 167.570 134.342 1.00 30.08 416 PHE K N 1
ATOM 2907 C CA . PHE B 2 416 ? 125.676 166.367 134.108 1.00 30.08 416 PHE K CA 1
ATOM 2908 C C . PHE B 2 416 ? 125.654 165.966 132.639 1.00 30.08 416 PHE K C 1
ATOM 2909 O O . PHE B 2 416 ? 126.678 165.543 132.092 1.00 30.08 416 PHE K O 1
ATOM 2917 N N . ASN B 2 417 ? 124.498 166.095 131.985 1.00 31.25 417 ASN K N 1
ATOM 2918 C CA . ASN B 2 417 ? 124.391 165.779 130.568 1.00 31.25 417 ASN K CA 1
ATOM 2919 C C . ASN B 2 417 ? 125.012 166.844 129.677 1.00 31.25 417 ASN K C 1
ATOM 2920 O O . ASN B 2 417 ? 125.153 166.612 128.472 1.00 31.25 417 ASN K O 1
ATOM 2925 N N . TYR B 2 418 ? 125.386 167.998 130.234 1.00 33.01 418 TYR K N 1
ATOM 2926 C CA . TYR B 2 418 ? 126.008 169.090 129.492 1.00 33.01 418 TYR K CA 1
ATOM 2927 C C . TYR B 2 418 ? 127.322 169.435 130.181 1.00 33.01 418 TYR K C 1
ATOM 2928 O O . TYR B 2 418 ? 127.417 170.445 130.893 1.00 33.01 418 TYR K O 1
ATOM 2937 N N . PRO B 2 419 ? 128.366 168.624 129.980 1.00 35.05 419 PRO K N 1
ATOM 2938 C CA . PRO B 2 419 ? 129.594 168.791 130.765 1.00 35.05 419 PRO K CA 1
ATOM 2939 C C . PRO B 2 419 ? 130.513 169.897 130.278 1.00 35.05 419 PRO K C 1
ATOM 2940 O O . PRO B 2 419 ? 131.516 170.173 130.946 1.00 35.05 419 PRO K O 1
ATOM 2944 N N . ILE B 2 420 ? 130.216 170.538 129.152 1.00 34.00 420 ILE K N 1
ATOM 2945 C CA . ILE B 2 420 ? 131.105 171.522 128.550 1.00 34.00 420 ILE K CA 1
ATOM 2946 C C . ILE B 2 420 ? 130.383 172.858 128.475 1.00 34.00 420 ILE K C 1
ATOM 2947 O O . ILE B 2 420 ? 129.288 172.947 127.910 1.00 34.00 420 ILE K O 1
ATOM 2952 N N . MET B 2 421 ? 130.993 173.887 129.050 1.00 44.90 421 MET K N 1
ATOM 2953 C CA . MET B 2 421 ? 130.538 175.258 128.891 1.00 44.90 421 MET K CA 1
ATOM 2954 C C . MET B 2 421 ? 131.439 175.991 127.911 1.00 44.90 421 MET K C 1
ATOM 2955 O O . MET B 2 421 ? 132.655 175.797 127.891 1.00 44.90 421 MET K O 1
ATOM 2960 N N . GLY B 2 422 ? 130.829 176.842 127.095 1.00 45.74 422 GLY K N 1
ATOM 2961 C CA . GLY B 2 422 ? 131.587 177.595 126.119 1.00 45.74 422 GLY K CA 1
ATOM 2962 C C . GLY B 2 422 ? 131.269 179.074 126.120 1.00 45.74 422 GLY K C 1
ATOM 2963 O O . GLY B 2 422 ? 130.128 179.472 126.365 1.00 45.74 422 GLY K O 1
ATOM 2964 N N . TRP B 2 423 ? 132.275 179.897 125.848 1.00 58.77 423 TRP K N 1
ATOM 2965 C CA . TRP B 2 423 ? 132.097 181.334 125.725 1.00 58.77 423 TRP K CA 1
ATOM 2966 C C . TRP B 2 423 ? 132.141 181.735 124.259 1.00 58.77 423 TRP K C 1
ATOM 2967 O O . TRP B 2 423 ? 133.042 181.332 123.519 1.00 58.77 423 TRP K O 1
ATOM 2978 N N . PHE B 2 424 ? 131.155 182.521 123.843 1.00 51.61 424 PHE K N 1
ATOM 2979 C CA . PHE B 2 424 ? 131.058 183.005 122.476 1.00 51.61 424 PHE K CA 1
ATOM 2980 C C . PHE B 2 424 ? 130.840 184.511 122.490 1.00 51.61 424 PHE K C 1
ATOM 2981 O O . PHE B 2 424 ? 130.364 185.084 123.472 1.00 51.61 424 PHE K O 1
ATOM 2989 N N . ARG B 2 425 ? 131.196 185.153 121.382 1.00 71.34 425 ARG K N 1
ATOM 2990 C CA . ARG B 2 425 ? 130.965 186.580 121.225 1.00 71.34 425 ARG K CA 1
ATOM 2991 C C . ARG B 2 425 ? 130.518 186.844 119.796 1.00 71.34 425 ARG K C 1
ATOM 2992 O O . ARG B 2 425 ? 130.882 186.114 118.871 1.00 71.34 425 ARG K O 1
ATOM 3000 N N . GLN B 2 426 ? 129.702 187.882 119.629 1.00 83.96 426 GLN K N 1
ATOM 3001 C CA . GLN B 2 426 ? 129.134 188.219 118.325 1.00 83.96 426 GLN K CA 1
ATOM 3002 C C . GLN B 2 426 ? 129.295 189.720 118.113 1.00 83.96 426 GLN K C 1
ATOM 3003 O O . GLN B 2 426 ? 128.538 190.515 118.676 1.00 83.96 426 GLN K O 1
ATOM 3009 N N . ALA B 2 427 ? 130.293 190.100 117.320 1.00 90.62 427 ALA K N 1
ATOM 3010 C CA . ALA B 2 427 ? 130.469 191.494 116.955 1.00 90.62 427 ALA K CA 1
ATOM 3011 C C . ALA B 2 427 ? 129.314 191.947 116.061 1.00 90.62 427 ALA K C 1
ATOM 3012 O O . ALA B 2 427 ? 128.744 191.137 115.323 1.00 90.62 427 ALA K O 1
ATOM 3014 N N . PRO B 2 428 ? 128.917 193.235 116.145 1.00 90.77 428 PRO K N 1
ATOM 3015 C CA . PRO B 2 428 ? 127.814 193.729 115.304 1.00 90.77 428 PRO K CA 1
ATOM 3016 C C . PRO B 2 428 ? 128.121 193.677 113.816 1.00 90.77 428 PRO K C 1
ATOM 3017 O O . PRO B 2 428 ? 129.016 194.371 113.325 1.00 90.77 428 PRO K O 1
ATOM 3021 N N . GLY B 2 429 ? 127.380 192.841 113.098 1.00 92.87 429 GLY K N 1
ATOM 3022 C CA . GLY B 2 429 ? 127.608 192.626 111.688 1.00 92.87 429 GLY K CA 1
ATOM 3023 C C . GLY B 2 429 ? 128.513 191.463 111.345 1.00 92.87 429 GLY K C 1
ATOM 3024 O O . GLY B 2 429 ? 128.818 191.274 110.162 1.00 92.87 429 GLY K O 1
ATOM 3025 N N . LYS B 2 430 ? 128.944 190.679 112.330 1.00 96.68 430 LYS K N 1
ATOM 3026 C CA . LYS B 2 430 ? 129.877 189.586 112.108 1.00 96.68 430 LYS K CA 1
ATOM 3027 C C . LYS B 2 430 ? 129.288 188.282 112.629 1.00 96.68 430 LYS K C 1
ATOM 3028 O O . LYS B 2 430 ? 128.174 188.237 113.156 1.00 96.68 430 LYS K O 1
ATOM 3034 N N . GLU B 2 431 ? 130.065 187.214 112.472 1.00 93.58 431 GLU K N 1
ATOM 3035 C CA . GLU B 2 431 ? 129.665 185.880 112.887 1.00 93.58 431 GLU K CA 1
ATOM 3036 C C . GLU B 2 431 ? 129.904 185.691 114.383 1.00 93.58 431 GLU K C 1
ATOM 3037 O O . GLU B 2 431 ? 130.705 186.393 115.006 1.00 93.58 431 GLU K O 1
ATOM 3043 N N . ARG B 2 432 ? 129.185 184.731 114.961 1.00 73.66 432 ARG K N 1
ATOM 3044 C CA . ARG B 2 432 ? 129.365 184.397 116.369 1.00 73.66 432 ARG K CA 1
ATOM 3045 C C . ARG B 2 432 ? 130.674 183.635 116.546 1.00 73.66 432 ARG K C 1
ATOM 3046 O O . ARG B 2 432 ? 130.837 182.532 116.015 1.00 73.66 432 ARG K O 1
ATOM 3054 N N . GLU B 2 433 ? 131.601 184.223 117.296 1.00 63.89 433 GLU K N 1
ATOM 3055 C CA . GLU B 2 433 ? 132.984 183.768 117.346 1.00 63.89 433 GLU K CA 1
ATOM 3056 C C . GLU B 2 433 ? 133.249 183.001 118.634 1.00 63.89 433 GLU K C 1
ATOM 3057 O O . GLU B 2 433 ? 132.846 183.436 119.717 1.00 63.89 433 GLU K O 1
ATOM 3063 N N . PHE B 2 434 ? 133.926 181.863 118.508 1.00 43.71 434 PHE K N 1
ATOM 3064 C CA . PHE B 2 434 ? 134.316 181.071 119.667 1.00 43.71 434 PHE K CA 1
ATOM 3065 C C . PHE B 2 434 ? 135.421 181.778 120.441 1.00 43.71 434 PHE K C 1
ATOM 3066 O O . PHE B 2 434 ? 136.425 182.201 119.862 1.00 43.71 434 PHE K O 1
ATOM 3074 N N . VAL B 2 435 ? 135.233 181.910 121.752 1.00 50.78 435 VAL K N 1
ATOM 3075 C CA . VAL B 2 435 ? 136.242 182.514 122.614 1.00 50.78 435 VAL K CA 1
ATOM 3076 C C . VAL B 2 435 ? 136.994 181.415 123.348 1.00 50.78 435 VAL K C 1
ATOM 3077 O O . VAL B 2 435 ? 138.214 181.281 123.209 1.00 50.78 435 VAL K O 1
ATOM 3081 N N . GLY B 2 436 ? 136.272 180.619 124.127 1.00 46.41 436 GLY K N 1
ATOM 3082 C CA . GLY B 2 436 ? 136.907 179.572 124.903 1.00 46.41 436 GLY K CA 1
ATOM 3083 C C . GLY B 2 436 ? 135.879 178.613 125.457 1.00 46.41 436 GLY K C 1
ATOM 3084 O O . GLY B 2 436 ? 134.679 178.895 125.481 1.00 46.41 436 GLY K O 1
ATOM 3085 N N . ALA B 2 437 ? 136.376 177.463 125.908 1.00 45.63 437 ALA K N 1
ATOM 3086 C CA . ALA B 2 437 ? 135.521 176.399 126.412 1.00 45.63 437 ALA K CA 1
ATOM 3087 C C . ALA B 2 437 ? 136.122 175.816 127.681 1.00 45.63 437 ALA K C 1
ATOM 3088 O O . ALA B 2 437 ? 137.327 175.908 127.925 1.00 45.63 437 ALA K O 1
ATOM 3090 N N . ILE B 2 438 ? 135.261 175.203 128.488 1.00 51.18 438 ILE K N 1
ATOM 3091 C CA . ILE B 2 438 ? 135.647 174.684 129.796 1.00 51.18 438 ILE K CA 1
ATOM 3092 C C . ILE B 2 438 ? 134.773 173.474 130.109 1.00 51.18 438 ILE K C 1
ATOM 3093 O O . ILE B 2 438 ? 133.572 173.466 129.824 1.00 51.18 438 ILE K O 1
ATOM 3098 N N . SER B 2 439 ? 135.390 172.430 130.658 1.00 55.31 439 SER K N 1
ATOM 3099 C CA . SER B 2 439 ? 134.659 171.265 131.133 1.00 55.31 439 SER K CA 1
ATOM 3100 C C . SER B 2 439 ? 134.315 171.431 132.608 1.00 55.31 439 SER K C 1
ATOM 3101 O O . SER B 2 439 ? 135.110 171.970 133.382 1.00 55.31 439 SER K O 1
ATOM 3104 N N . TRP B 2 440 ? 133.109 170.992 132.984 1.00 62.67 440 TRP K N 1
ATOM 3105 C CA . TRP B 2 440 ? 132.710 171.001 134.390 1.00 62.67 440 TRP K CA 1
ATOM 3106 C C . TRP B 2 440 ? 133.573 170.053 135.214 1.00 62.67 440 TRP K C 1
ATOM 3107 O O . TRP B 2 440 ? 134.317 170.479 136.105 1.00 62.67 440 TRP K O 1
ATOM 3118 N N . SER B 2 441 ? 133.484 168.758 134.927 1.00 65.25 441 SER K N 1
ATOM 3119 C CA . SER B 2 441 ? 134.297 167.765 135.615 1.00 65.25 441 SER K CA 1
ATOM 3120 C C . SER B 2 441 ? 135.690 167.761 135.002 1.00 65.25 441 SER K C 1
ATOM 3121 O O . SER B 2 441 ? 135.848 167.492 133.807 1.00 65.25 441 SER K O 1
ATOM 3124 N N . GLY B 2 442 ? 136.697 168.056 135.816 1.00 67.39 442 GLY K N 1
ATOM 3125 C CA . GLY B 2 442 ? 138.032 168.232 135.287 1.00 67.39 442 GLY K CA 1
ATOM 3126 C C . GLY B 2 442 ? 138.433 169.690 135.265 1.00 67.39 442 GLY K C 1
ATOM 3127 O O . GLY B 2 442 ? 138.822 170.250 136.294 1.00 67.39 442 GLY K O 1
ATOM 3128 N N . GLY B 2 443 ? 138.338 170.317 134.098 1.00 62.06 443 GLY K N 1
ATOM 3129 C CA . GLY B 2 443 ? 138.774 171.689 133.953 1.00 62.06 443 GLY K CA 1
ATOM 3130 C C . GLY B 2 443 ? 139.684 171.886 132.761 1.00 62.06 443 GLY K C 1
ATOM 3131 O O . GLY B 2 443 ? 140.398 172.890 132.679 1.00 62.06 443 GLY K O 1
ATOM 3132 N N . SER B 2 444 ? 139.682 170.916 131.847 1.00 56.14 444 SER K N 1
ATOM 3133 C CA . SER B 2 444 ? 140.461 171.023 130.620 1.00 56.14 444 SER K CA 1
ATOM 3134 C C . SER B 2 444 ? 139.914 172.141 129.741 1.00 56.14 444 SER K C 1
ATOM 3135 O O . SER B 2 444 ? 138.759 172.102 129.310 1.00 56.14 444 SER K O 1
ATOM 3138 N N . THR B 2 445 ? 140.750 173.140 129.481 1.00 54.68 445 THR K N 1
ATOM 3139 C CA . THR B 2 445 ? 140.337 174.346 128.782 1.00 54.68 445 THR K CA 1
ATOM 3140 C C . THR B 2 445 ? 140.762 174.314 127.320 1.00 54.68 445 THR K C 1
ATOM 3141 O O . THR B 2 445 ? 141.654 173.565 126.915 1.00 54.68 445 THR K O 1
ATOM 3145 N N . SER B 2 446 ? 140.099 175.153 126.530 1.00 52.49 446 SER K N 1
ATOM 3146 C CA . SER B 2 446 ? 140.475 175.416 125.152 1.00 52.49 446 SER K CA 1
ATOM 3147 C C . SER B 2 446 ? 140.220 176.889 124.883 1.00 52.49 446 SER K C 1
ATOM 3148 O O . SER B 2 446 ? 139.345 177.497 125.502 1.00 52.49 446 SER K O 1
ATOM 3151 N N . TYR B 2 447 ? 141.002 177.466 123.974 1.00 60.63 447 TYR K N 1
ATOM 3152 C CA . TYR B 2 447 ? 140.899 178.887 123.677 1.00 60.63 447 TYR K CA 1
ATOM 3153 C C . TYR B 2 447 ? 141.057 179.113 122.183 1.00 60.63 447 TYR K C 1
ATOM 3154 O O . TYR B 2 447 ? 141.636 178.296 121.465 1.00 60.63 447 TYR K O 1
ATOM 3163 N N . ALA B 2 448 ? 140.527 180.241 121.722 1.00 67.01 448 ALA K N 1
ATOM 3164 C CA . ALA B 2 448 ? 140.811 180.704 120.377 1.00 67.01 448 ALA K CA 1
ATOM 3165 C C . ALA B 2 448 ? 142.192 181.351 120.330 1.00 67.01 448 ALA K C 1
ATOM 3166 O O . ALA B 2 448 ? 142.796 181.660 121.361 1.00 67.01 448 ALA K O 1
ATOM 3168 N N . ASP B 2 449 ? 142.694 181.548 119.110 1.00 76.95 449 ASP K N 1
ATOM 3169 C CA . ASP B 2 449 ? 144.021 182.128 118.938 1.00 76.95 449 ASP K CA 1
ATOM 3170 C C . ASP B 2 449 ? 144.060 183.613 119.274 1.00 76.95 449 ASP K C 1
ATOM 3171 O O . ASP B 2 449 ? 145.093 184.099 119.746 1.00 76.95 449 ASP K O 1
ATOM 3176 N N . SER B 2 450 ? 142.966 184.339 119.050 1.00 83.35 450 SER K N 1
ATOM 3177 C CA . SER B 2 450 ? 142.953 185.775 119.298 1.00 83.35 450 SER K CA 1
ATOM 3178 C C . SER B 2 450 ? 142.884 186.122 120.778 1.00 83.35 450 SER K C 1
ATOM 3179 O O . SER B 2 450 ? 143.195 187.260 121.147 1.00 83.35 450 SER K O 1
ATOM 3182 N N . VAL B 2 451 ? 142.488 185.179 121.632 1.00 81.56 451 VAL K N 1
ATOM 3183 C CA . VAL B 2 451 ? 142.361 185.416 123.063 1.00 81.56 451 VAL K CA 1
ATOM 3184 C C . VAL B 2 451 ? 143.275 184.510 123.878 1.00 81.56 451 VAL K C 1
ATOM 3185 O O . VAL B 2 451 ? 143.153 184.456 125.101 1.00 81.56 451 VAL K O 1
ATOM 3189 N N . LYS B 2 452 ? 144.188 183.795 123.226 1.00 86.05 452 LYS K N 1
ATOM 3190 C CA . LYS B 2 452 ? 145.079 182.890 123.940 1.00 86.05 452 LYS K CA 1
ATOM 3191 C C . LYS B 2 452 ? 146.153 183.678 124.681 1.00 86.05 452 LYS K C 1
ATOM 3192 O O . LYS B 2 452 ? 146.621 184.716 124.202 1.00 86.05 452 LYS K O 1
ATOM 3198 N N . ASP B 2 453 ? 146.502 183.192 125.880 1.00 94.50 453 ASP K N 1
ATOM 3199 C CA . ASP B 2 453 ? 147.468 183.784 126.816 1.00 94.50 453 ASP K CA 1
ATOM 3200 C C . ASP B 2 453 ? 147.072 185.186 127.282 1.00 94.50 453 ASP K C 1
ATOM 3201 O O . ASP B 2 453 ? 147.911 185.932 127.796 1.00 94.50 453 ASP K O 1
ATOM 3206 N N . ARG B 2 454 ? 145.806 185.558 127.115 1.00 91.81 454 ARG K N 1
ATOM 3207 C CA . ARG B 2 454 ? 145.224 186.779 127.653 1.00 91.81 454 ARG K CA 1
ATOM 3208 C C . ARG B 2 454 ? 143.951 186.513 128.434 1.00 91.81 454 ARG K C 1
ATOM 3209 O O . ARG B 2 454 ? 143.680 187.200 129.422 1.00 91.81 454 ARG K O 1
ATOM 3217 N N . PHE B 2 455 ? 143.161 185.529 128.012 1.00 87.30 455 PHE K N 1
ATOM 3218 C CA . PHE B 2 455 ? 141.920 185.162 128.677 1.00 87.30 455 PHE K CA 1
ATOM 3219 C C . PHE B 2 455 ? 142.129 183.845 129.412 1.00 87.30 455 PHE K C 1
ATOM 3220 O O . PHE B 2 455 ? 142.755 182.923 128.881 1.00 87.30 455 PHE K O 1
ATOM 3228 N N . THR B 2 456 ? 141.613 183.760 130.634 1.00 87.17 456 THR K N 1
ATOM 3229 C CA . THR B 2 456 ? 141.653 182.527 131.407 1.00 87.17 456 THR K CA 1
ATOM 3230 C C . THR B 2 456 ? 140.240 182.155 131.825 1.00 87.17 456 THR K C 1
ATOM 3231 O O . THR B 2 456 ? 139.483 183.002 132.308 1.00 87.17 456 THR K O 1
ATOM 3235 N N . ILE B 2 457 ? 139.887 180.888 131.626 1.00 77.42 457 ILE K N 1
ATOM 3236 C CA . ILE B 2 457 ? 138.580 180.361 131.995 1.00 77.42 457 ILE K CA 1
ATOM 3237 C C . ILE B 2 457 ? 138.787 179.229 132.989 1.00 77.42 457 ILE K C 1
ATOM 3238 O O . ILE B 2 457 ? 139.625 178.348 132.767 1.00 77.42 457 ILE K O 1
ATOM 3243 N N . SER B 2 458 ? 138.035 179.264 134.086 1.00 83.30 458 SER K N 1
ATOM 3244 C CA . SER B 2 458 ? 137.991 178.168 135.041 1.00 83.30 458 SER K CA 1
ATOM 3245 C C . SER B 2 458 ? 136.634 178.204 135.731 1.00 83.30 458 SER K C 1
ATOM 3246 O O . SER B 2 458 ? 135.810 179.086 135.474 1.00 83.30 458 SER K O 1
ATOM 3249 N N . ARG B 2 459 ? 136.405 177.240 136.617 1.00 81.34 459 ARG K N 1
ATOM 3250 C CA . ARG B 2 459 ? 135.086 177.067 137.204 1.00 81.34 459 ARG K CA 1
ATOM 3251 C C . ARG B 2 459 ? 135.217 176.509 138.613 1.00 81.34 459 ARG K C 1
ATOM 3252 O O . ARG B 2 459 ? 136.271 176.011 139.017 1.00 81.34 459 ARG K O 1
ATOM 3260 N N . ASP B 2 460 ? 134.122 176.612 139.362 1.00 93.10 460 ASP K N 1
ATOM 3261 C CA . ASP B 2 460 ? 133.933 175.880 140.604 1.00 93.10 460 ASP K CA 1
ATOM 3262 C C . ASP B 2 460 ? 132.626 175.108 140.504 1.00 93.10 460 ASP K C 1
ATOM 3263 O O . ASP B 2 460 ? 131.610 175.644 140.049 1.00 93.10 460 ASP K O 1
ATOM 3268 N N . ASN B 2 461 ? 132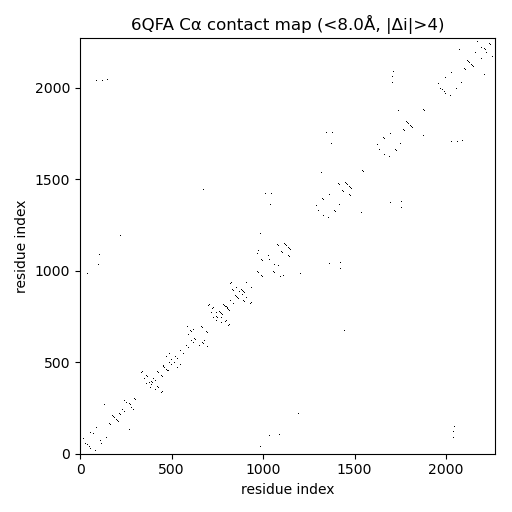.659 173.839 140.905 1.00 91.38 461 ASN K N 1
ATOM 3269 C CA . ASN B 2 461 ? 131.478 172.995 140.802 1.00 91.38 461 ASN K CA 1
ATOM 3270 C C . ASN B 2 461 ? 130.521 173.164 141.975 1.00 91.38 461 ASN K C 1
ATOM 3271 O O . ASN B 2 461 ? 129.433 172.579 141.953 1.00 91.38 461 ASN K O 1
ATOM 3276 N N . ALA B 2 462 ? 130.894 173.946 142.989 1.00 93.80 462 ALA K N 1
ATOM 3277 C CA . ALA B 2 462 ? 130.007 174.184 144.123 1.00 93.80 462 ALA K CA 1
ATOM 3278 C C . ALA B 2 462 ? 128.892 175.157 143.756 1.00 93.80 462 ALA K C 1
ATOM 3279 O O . ALA B 2 462 ? 127.705 174.847 143.904 1.00 93.80 462 ALA K O 1
ATOM 3281 N N . LYS B 2 463 ? 129.261 176.345 143.272 1.00 92.00 463 LYS K N 1
ATOM 3282 C CA . LYS B 2 463 ? 128.276 177.339 142.866 1.00 92.00 463 LYS K CA 1
ATOM 3283 C C . LYS B 2 463 ? 127.657 177.047 141.507 1.00 92.00 463 LYS K C 1
ATOM 3284 O O . LYS B 2 463 ? 126.667 177.703 141.159 1.00 92.00 463 LYS K O 1
ATOM 3290 N N . ASN B 2 464 ? 128.201 176.076 140.764 1.00 86.19 464 ASN K N 1
ATOM 3291 C CA . ASN B 2 464 ? 127.936 175.858 139.337 1.00 86.19 464 ASN K CA 1
ATOM 3292 C C . ASN B 2 464 ? 128.136 177.155 138.554 1.00 86.19 464 ASN K C 1
ATOM 3293 O O . ASN B 2 464 ? 127.229 177.683 137.909 1.00 86.19 464 ASN K O 1
ATOM 3298 N N . THR B 2 465 ? 129.364 177.663 138.629 1.00 86.99 465 THR K N 1
ATOM 3299 C CA . THR B 2 465 ? 129.713 178.969 138.091 1.00 86.99 465 THR K CA 1
ATOM 3300 C C . THR B 2 465 ? 130.945 178.840 137.207 1.00 86.99 465 THR K C 1
ATOM 3301 O O . THR B 2 465 ? 131.963 178.285 137.631 1.00 86.99 465 THR K O 1
ATOM 3305 N N . VAL B 2 466 ? 130.840 179.342 135.979 1.00 82.31 466 VAL K N 1
ATOM 3306 C CA . VAL B 2 466 ? 131.947 179.402 135.032 1.00 82.31 466 VAL K CA 1
ATOM 3307 C C . VAL B 2 466 ? 132.301 180.870 134.845 1.00 82.31 466 VAL K C 1
ATOM 3308 O O . VAL B 2 466 ? 131.426 181.688 134.535 1.00 82.31 466 VAL K O 1
ATOM 3312 N N . TYR B 2 467 ? 133.571 181.212 135.046 1.00 88.01 467 TYR K N 1
ATOM 3313 C CA . TYR B 2 467 ? 134.020 182.589 134.913 1.00 88.01 467 TYR K CA 1
ATOM 3314 C C . TYR B 2 467 ? 135.037 182.729 133.788 1.00 88.01 467 TYR K C 1
ATOM 3315 O O . TYR B 2 467 ? 135.865 181.840 133.565 1.00 88.01 467 TYR K O 1
ATOM 3324 N N . LEU B 2 468 ? 134.887 183.813 133.026 1.00 85.67 468 LEU K N 1
ATOM 3325 C CA . LEU B 2 468 ? 135.800 184.127 131.899 1.00 85.67 468 LEU K CA 1
ATOM 3326 C C . LEU B 2 468 ? 136.623 185.350 132.305 1.00 85.67 468 LEU K C 1
ATOM 3327 O O . LEU B 2 468 ? 136.072 186.468 132.275 1.00 85.67 468 LEU K O 1
ATOM 3332 N N . GLU B 2 469 ? 137.878 185.138 132.706 1.00 94.77 469 GLU K N 1
ATOM 3333 C CA . GLU B 2 469 ? 138.719 186.288 133.120 1.00 94.77 469 GLU K CA 1
ATOM 3334 C C . GLU B 2 469 ? 139.348 186.880 131.860 1.00 94.77 469 GLU K C 1
ATOM 3335 O O . GLU B 2 469 ? 140.190 186.201 131.240 1.00 94.77 469 GLU K O 1
ATOM 3341 N N . MET B 2 470 ? 138.939 188.099 131.502 1.00 96.96 470 MET K N 1
ATOM 3342 C CA . MET B 2 470 ? 139.495 188.764 130.299 1.00 96.96 470 MET K CA 1
ATOM 3343 C C . MET B 2 470 ? 140.558 189.760 130.761 1.00 96.96 470 MET K C 1
ATOM 3344 O O . MET B 2 470 ? 140.190 190.794 131.352 1.00 96.96 470 MET K O 1
ATOM 3349 N N . ASN B 2 471 ? 141.827 189.439 130.503 1.00 99.48 471 ASN K N 1
ATOM 3350 C CA . ASN B 2 471 ? 142.957 190.329 130.874 1.00 99.48 471 ASN K CA 1
ATOM 3351 C C . ASN B 2 471 ? 143.546 190.907 129.585 1.00 99.48 471 ASN K C 1
ATOM 3352 O O . ASN B 2 471 ? 143.312 190.310 128.511 1.00 99.48 471 ASN K O 1
ATOM 3357 N N . ASN B 2 472 ? 144.243 192.040 129.691 1.00 97.26 472 ASN K N 1
ATOM 3358 C CA . ASN B 2 472 ? 144.871 192.674 128.523 1.00 97.26 472 ASN K CA 1
ATOM 3359 C C . ASN B 2 472 ? 143.854 192.898 127.399 1.00 97.26 472 ASN K C 1
ATOM 3360 O O . ASN B 2 472 ? 143.937 192.313 126.317 1.00 97.26 472 ASN K O 1
ATOM 3365 N N . LEU B 2 473 ? 142.871 193.746 127.716 1.00 96.36 473 LEU K N 1
ATOM 3366 C CA . LEU B 2 473 ? 141.744 194.060 126.800 1.00 96.36 473 LEU K CA 1
ATOM 3367 C C . LEU B 2 473 ? 142.228 194.810 125.556 1.00 96.36 473 LEU K C 1
ATOM 3368 O O . LEU B 2 473 ? 143.267 195.501 125.613 1.00 96.36 473 LEU K O 1
ATOM 3373 N N . LYS B 2 474 ? 141.474 194.645 124.471 1.00 95.59 474 LYS K N 1
ATOM 3374 C CA . LYS B 2 474 ? 141.742 195.249 123.177 1.00 95.59 474 LYS K CA 1
ATOM 3375 C C . LYS B 2 474 ? 140.435 195.774 122.603 1.00 95.59 474 LYS K C 1
ATOM 3376 O O . LYS B 2 474 ? 139.358 195.281 122.954 1.00 95.59 474 LYS K O 1
ATOM 3382 N N . PRO B 2 475 ? 140.489 196.780 121.718 1.00 95.25 475 PRO K N 1
ATOM 3383 C CA . PRO B 2 475 ? 139.247 197.281 121.100 1.00 95.25 475 PRO K CA 1
ATOM 3384 C C . PRO B 2 475 ? 138.585 196.310 120.128 1.00 95.25 475 PRO K C 1
ATOM 3385 O O . PRO B 2 475 ? 137.456 196.578 119.697 1.00 95.25 475 PRO K O 1
ATOM 3389 N N . GLU B 2 476 ? 139.237 195.203 119.770 1.00 94.32 476 GLU K N 1
ATOM 3390 C CA . GLU B 2 476 ? 138.602 194.149 118.990 1.00 94.32 476 GLU K CA 1
ATOM 3391 C C . GLU B 2 476 ? 137.756 193.208 119.841 1.00 94.32 476 GLU K C 1
ATOM 3392 O O . GLU B 2 476 ? 137.180 192.258 119.298 1.00 94.32 476 GLU K O 1
ATOM 3398 N N . ASP B 2 477 ? 137.664 193.445 121.148 1.00 91.64 477 ASP K N 1
ATOM 3399 C CA . ASP B 2 477 ? 136.904 192.607 122.068 1.00 91.64 477 ASP K CA 1
ATOM 3400 C C . ASP B 2 477 ? 135.577 193.260 122.446 1.00 91.64 477 ASP K C 1
ATOM 3401 O O . ASP B 2 477 ? 135.112 193.150 123.581 1.00 91.64 477 ASP K O 1
ATOM 3406 N N . THR B 2 478 ? 134.955 193.950 121.494 1.00 92.23 478 THR K N 1
ATOM 3407 C CA . THR B 2 478 ? 133.696 194.656 121.717 1.00 92.23 478 THR K CA 1
ATOM 3408 C C . THR B 2 478 ? 132.578 193.857 121.053 1.00 92.23 478 THR K C 1
ATOM 3409 O O . THR B 2 478 ? 132.349 193.980 119.846 1.00 92.23 478 THR K O 1
ATOM 3413 N N . ALA B 2 479 ? 131.875 193.056 121.852 1.00 88.76 479 ALA K N 1
ATOM 3414 C CA . ALA B 2 479 ? 130.822 192.180 121.354 1.00 88.76 479 ALA K CA 1
ATOM 3415 C C . ALA B 2 479 ? 129.937 191.765 122.521 1.00 88.76 479 ALA K C 1
ATOM 3416 O O . ALA B 2 479 ? 130.296 191.931 123.688 1.00 88.76 479 ALA K O 1
ATOM 3418 N N . VAL B 2 480 ? 128.770 191.220 122.187 1.00 84.19 480 VAL K N 1
ATOM 3419 C CA . VAL B 2 480 ? 127.896 190.609 123.184 1.00 84.19 480 VAL K CA 1
ATOM 3420 C C . VAL B 2 480 ? 128.470 189.237 123.524 1.00 84.19 480 VAL K C 1
ATOM 3421 O O . VAL B 2 480 ? 128.486 188.334 122.685 1.00 84.19 480 VAL K O 1
ATOM 3425 N N . TYR B 2 481 ? 128.953 189.081 124.752 1.00 81.26 481 TYR K N 1
ATOM 3426 C CA . TYR B 2 481 ? 129.570 187.836 125.188 1.00 81.26 481 TYR K CA 1
ATOM 3427 C C . TYR B 2 481 ? 128.492 186.871 125.665 1.00 81.26 481 TYR K C 1
ATOM 3428 O O . TYR B 2 481 ? 127.789 187.150 126.642 1.00 81.26 481 TYR K O 1
ATOM 3437 N N . TYR B 2 482 ? 128.364 185.743 124.976 1.00 69.80 482 TYR K N 1
ATOM 3438 C CA . TYR B 2 482 ? 127.388 184.720 125.316 1.00 69.80 482 TYR K CA 1
ATOM 3439 C C . TYR B 2 482 ? 128.050 183.571 126.068 1.00 69.80 482 TYR K C 1
ATOM 3440 O O . TYR B 2 482 ? 129.239 183.289 125.916 1.00 69.80 482 TYR K O 1
ATOM 3449 N N . CYS B 2 483 ? 127.244 182.894 126.880 1.00 61.82 483 CYS K N 1
ATOM 3450 C CA . CYS B 2 483 ? 127.677 181.707 127.608 1.00 61.82 483 CYS K CA 1
ATOM 3451 C C . CYS B 2 483 ? 126.755 180.570 127.206 1.00 61.82 483 CYS K C 1
ATOM 3452 O O . CYS B 2 483 ? 125.533 180.741 127.210 1.00 61.82 483 CYS K O 1
ATOM 3455 N N . ALA B 2 484 ? 127.326 179.422 126.856 1.00 41.97 484 ALA K N 1
ATOM 3456 C CA . ALA B 2 484 ? 126.542 178.341 126.282 1.00 41.97 484 ALA K CA 1
ATOM 3457 C C . ALA B 2 484 ? 126.977 177.003 126.858 1.00 41.97 484 ALA K C 1
ATOM 3458 O O . ALA B 2 484 ? 128.117 176.829 127.290 1.00 41.97 484 ALA K O 1
ATOM 3460 N N . ALA B 2 485 ? 126.046 176.053 126.851 1.00 31.16 485 ALA K N 1
ATOM 3461 C CA . ALA B 2 485 ? 126.276 174.701 127.339 1.00 31.16 485 ALA K CA 1
ATOM 3462 C C . ALA B 2 485 ? 126.211 173.715 126.180 1.00 31.16 485 ALA K C 1
ATOM 3463 O O . ALA B 2 485 ? 125.433 173.898 125.240 1.00 31.16 485 ALA K O 1
ATOM 3465 N N . LYS B 2 486 ? 127.021 172.665 126.256 1.00 24.82 486 LYS K N 1
ATOM 3466 C CA . LYS B 2 486 ? 127.178 171.707 125.172 1.00 24.82 486 LYS K CA 1
ATOM 3467 C C . LYS B 2 486 ? 127.001 170.290 125.693 1.00 24.82 486 LYS K C 1
ATOM 3468 O O . LYS B 2 486 ? 127.583 169.921 126.716 1.00 24.82 486 LYS K O 1
ATOM 3474 N N . GLY B 2 487 ? 126.215 169.493 124.968 1.00 22.07 487 GLY K N 1
ATOM 3475 C CA . GLY B 2 487 ? 125.989 168.110 125.323 1.00 22.07 487 GLY K CA 1
ATOM 3476 C C . GLY B 2 487 ? 127.226 167.247 125.164 1.00 22.07 487 GLY K C 1
ATOM 3477 O O . GLY B 2 487 ? 128.248 167.650 124.610 1.00 22.07 487 GLY K O 1
ATOM 3478 N N . ARG B 2 488 ? 127.114 166.018 125.669 1.00 22.46 488 ARG K N 1
ATOM 3479 C CA . ARG B 2 488 ? 128.263 165.119 125.695 1.00 22.46 488 ARG K CA 1
ATOM 3480 C C . ARG B 2 488 ? 128.602 164.602 124.303 1.00 22.46 488 ARG K C 1
ATOM 3481 O O . ARG B 2 488 ? 129.755 164.694 123.867 1.00 22.46 488 ARG K O 1
ATOM 3489 N N . TYR B 2 489 ? 127.624 164.044 123.598 1.00 19.36 489 TYR K N 1
ATOM 3490 C CA . TYR B 2 489 ? 127.829 163.558 122.239 1.00 19.36 489 TYR K CA 1
ATOM 3491 C C . TYR B 2 489 ? 127.408 164.629 121.237 1.00 19.36 489 TYR K C 1
ATOM 3492 O O . TYR B 2 489 ? 126.657 164.385 120.293 1.00 19.36 489 TYR K O 1
ATOM 3501 N N . SER B 2 490 ? 127.917 165.835 121.456 1.00 24.05 490 SER K N 1
ATOM 3502 C CA . SER B 2 490 ? 127.949 166.878 120.444 1.00 24.05 490 SER K CA 1
ATOM 3503 C C . SER B 2 490 ? 129.421 167.119 120.175 1.00 24.05 490 SER K C 1
ATOM 3504 O O . SER B 2 490 ? 130.229 167.070 121.106 1.00 24.05 490 SER K O 1
ATOM 3507 N N . GLY B 2 491 ? 129.781 167.337 118.920 1.00 20.42 491 GLY K N 1
ATOM 3508 C CA . GLY B 2 491 ? 131.173 167.398 118.530 1.00 20.42 491 GLY K CA 1
ATOM 3509 C C . GLY B 2 491 ? 131.609 168.799 118.152 1.00 20.42 491 GLY K C 1
ATOM 3510 O O . GLY B 2 491 ? 130.852 169.557 117.562 1.00 20.42 491 GLY K O 1
ATOM 3511 N N . GLY B 2 492 ? 132.830 169.144 118.536 1.00 20.28 492 GLY K N 1
ATOM 3512 C CA . GLY B 2 492 ? 133.408 170.401 118.119 1.00 20.28 492 GLY K CA 1
ATOM 3513 C C . GLY B 2 492 ? 133.108 171.518 119.090 1.00 20.28 492 GLY K C 1
ATOM 3514 O O . GLY B 2 492 ? 131.954 171.936 119.219 1.00 20.28 492 GLY K O 1
ATOM 3515 N N . LEU B 2 493 ? 134.137 172.024 119.769 1.00 26.05 493 LEU K N 1
ATOM 3516 C CA . LEU B 2 493 ? 133.934 173.131 120.695 1.00 26.05 493 LEU K CA 1
ATOM 3517 C C . LEU B 2 493 ? 133.704 174.439 119.953 1.00 26.05 493 LEU K C 1
ATOM 3518 O O . LEU B 2 493 ? 133.029 175.338 120.464 1.00 26.05 493 LEU K O 1
ATOM 3523 N N . TYR B 2 494 ? 134.242 174.552 118.738 1.00 30.29 494 TYR K N 1
ATOM 3524 C CA . TYR B 2 494 ? 134.348 175.853 118.086 1.00 30.29 494 TYR K CA 1
ATOM 3525 C C . TYR B 2 494 ? 133.025 176.285 117.471 1.00 30.29 494 TYR K C 1
ATOM 3526 O O . TYR B 2 494 ? 132.851 177.456 117.114 1.00 30.29 494 TYR K O 1
ATOM 3535 N N . TYR B 2 495 ? 132.081 175.361 117.339 1.00 22.85 495 TYR K N 1
ATOM 3536 C CA . TYR B 2 495 ? 130.895 175.597 116.532 1.00 22.85 495 TYR K CA 1
ATOM 3537 C C . TYR B 2 495 ? 129.698 175.876 117.428 1.00 22.85 495 TYR K C 1
ATOM 3538 O O . TYR B 2 495 ? 129.320 175.006 118.222 1.00 22.85 495 TYR K O 1
ATOM 3547 N N . PRO B 2 496 ? 129.081 177.059 117.339 1.00 27.96 496 PRO K N 1
ATOM 3548 C CA . PRO B 2 496 ? 127.968 177.390 118.243 1.00 27.96 496 PRO K CA 1
ATOM 3549 C C . PRO B 2 496 ? 126.670 176.661 117.935 1.00 27.96 496 PRO K C 1
ATOM 3550 O O . PRO B 2 496 ? 125.739 176.740 118.744 1.00 27.96 496 PRO K O 1
ATOM 3554 N N . THR B 2 497 ? 126.574 175.967 116.799 1.00 24.49 497 THR K N 1
ATOM 3555 C CA . THR B 2 497 ? 125.376 175.189 116.499 1.00 24.49 497 THR K CA 1
ATOM 3556 C C . THR B 2 497 ? 125.260 173.969 117.406 1.00 24.49 497 THR K C 1
ATOM 3557 O O . THR B 2 497 ? 124.150 173.499 117.677 1.00 24.49 497 THR K O 1
ATOM 3561 N N . ASN B 2 498 ? 126.387 173.459 117.902 1.00 20.23 498 ASN K N 1
ATOM 3562 C CA . ASN B 2 498 ? 126.394 172.294 118.776 1.00 20.23 498 ASN K CA 1
ATOM 3563 C C . ASN B 2 498 ? 125.995 172.615 120.209 1.00 20.23 498 ASN K C 1
ATOM 3564 O O . ASN B 2 498 ? 125.850 171.690 121.014 1.00 20.23 498 ASN K O 1
ATOM 3569 N N . TYR B 2 499 ? 125.812 173.886 120.545 1.00 26.89 499 TYR K N 1
ATOM 3570 C CA . TYR B 2 499 ? 125.501 174.303 121.902 1.00 26.89 499 TYR K CA 1
ATOM 3571 C C . TYR B 2 499 ? 124.005 174.565 122.017 1.00 26.89 499 TYR K C 1
ATOM 3572 O O . TYR B 2 499 ? 123.405 175.188 121.137 1.00 26.89 499 TYR K O 1
ATOM 3581 N N . ASP B 2 500 ? 123.404 174.084 123.105 1.00 36.05 500 ASP K N 1
ATOM 3582 C CA . ASP B 2 500 ? 121.950 174.061 123.232 1.00 36.05 500 ASP K CA 1
ATOM 3583 C C . ASP B 2 500 ? 121.405 175.231 124.044 1.00 36.05 500 ASP K C 1
ATOM 3584 O O . ASP B 2 500 ? 120.602 176.019 123.535 1.00 36.05 500 ASP K O 1
ATOM 3589 N N . TYR B 2 501 ? 121.823 175.364 125.297 1.00 49.10 501 TYR K N 1
ATOM 3590 C CA . TYR B 2 501 ? 121.290 176.386 126.187 1.00 49.10 501 TYR K CA 1
ATOM 3591 C C . TYR B 2 501 ? 122.234 177.576 126.211 1.00 49.10 501 TYR K C 1
ATOM 3592 O O . TYR B 2 501 ? 123.422 177.419 126.500 1.00 49.10 501 TYR K O 1
ATOM 3601 N N . TRP B 2 502 ? 121.706 178.755 125.908 1.00 51.23 502 TRP K N 1
ATOM 3602 C CA . TRP B 2 502 ? 122.508 179.959 125.766 1.00 51.23 502 TRP K CA 1
ATOM 3603 C C . TRP B 2 502 ? 122.226 180.939 126.896 1.00 51.23 502 TRP K C 1
ATOM 3604 O O . TRP B 2 502 ? 121.165 180.918 127.524 1.00 51.23 502 TRP K O 1
ATOM 3615 N N . GLY B 2 503 ? 123.209 181.803 127.151 1.00 69.19 503 GLY K N 1
ATOM 3616 C CA . GLY B 2 503 ? 123.039 182.902 128.073 1.00 69.19 503 GLY K CA 1
ATOM 3617 C C . GLY B 2 503 ? 122.339 184.077 127.418 1.00 69.19 503 GLY K C 1
ATOM 3618 O O . GLY B 2 503 ? 121.983 184.055 126.241 1.00 69.19 503 GLY K O 1
ATOM 3619 N N . GLN B 2 504 ? 122.142 185.130 128.211 1.00 79.84 504 GLN K N 1
ATOM 3620 C CA . GLN B 2 504 ? 121.465 186.315 127.698 1.00 79.84 504 GLN K CA 1
ATOM 3621 C C . GLN B 2 504 ? 122.389 187.141 126.811 1.00 79.84 504 GLN K C 1
ATOM 3622 O O . GLN B 2 504 ? 122.003 187.551 125.712 1.00 79.84 504 GLN K O 1
ATOM 3628 N N . GLY B 2 505 ? 123.611 187.390 127.271 1.00 85.32 505 GLY K N 1
ATOM 3629 C CA . GLY B 2 505 ? 124.572 188.127 126.477 1.00 85.32 505 GLY K CA 1
ATOM 3630 C C . GLY B 2 505 ? 124.631 189.598 126.830 1.00 85.32 505 GLY K C 1
ATOM 3631 O O . GLY B 2 505 ? 123.724 190.362 126.486 1.00 85.32 505 GLY K O 1
ATOM 3632 N N . THR B 2 506 ? 125.695 190.007 127.513 1.00 90.49 506 THR K N 1
ATOM 3633 C CA . THR B 2 506 ? 125.872 191.394 127.918 1.00 90.49 506 THR K CA 1
ATOM 3634 C C . THR B 2 506 ? 126.712 192.139 126.887 1.00 90.49 506 THR K C 1
ATOM 3635 O O . THR B 2 506 ? 127.711 191.610 126.388 1.00 90.49 506 THR K O 1
ATOM 3639 N N . GLN B 2 507 ? 126.301 193.364 126.568 1.00 91.75 507 GLN K N 1
ATOM 3640 C CA . GLN B 2 507 ? 127.026 194.192 125.613 1.00 91.75 507 GLN K CA 1
ATOM 3641 C C . GLN B 2 507 ? 128.243 194.802 126.295 1.00 91.75 507 GLN K C 1
ATOM 3642 O O . GLN B 2 507 ? 128.105 195.587 127.239 1.00 91.75 507 GLN K O 1
ATOM 3648 N N . VAL B 2 508 ? 129.432 194.402 125.832 1.00 93.06 508 VAL K N 1
ATOM 3649 C CA . VAL B 2 508 ? 130.711 194.881 126.434 1.00 93.06 508 VAL K CA 1
ATOM 3650 C C . VAL B 2 508 ? 131.497 195.694 125.399 1.00 93.06 508 VAL K C 1
ATOM 3651 O O . VAL B 2 508 ? 131.810 195.146 124.325 1.00 93.06 508 VAL K O 1
ATOM 3655 N N . THR B 2 509 ? 131.801 196.951 125.735 1.00 93.59 509 THR K N 1
ATOM 3656 C CA . THR B 2 509 ? 132.568 197.841 124.875 1.00 93.59 509 THR K CA 1
ATOM 3657 C C . THR B 2 509 ? 133.679 198.480 125.693 1.00 93.59 509 THR K C 1
ATOM 3658 O O . THR B 2 509 ? 133.409 199.130 126.708 1.00 93.59 509 THR K O 1
ATOM 3662 N N . VAL B 2 510 ? 134.919 198.295 125.254 1.00 94.88 510 VAL K N 1
ATOM 3663 C CA . VAL B 2 510 ? 136.064 198.878 125.943 1.00 94.88 510 VAL K CA 1
ATOM 3664 C C . VAL B 2 510 ? 136.461 200.191 125.279 1.00 94.88 510 VAL K C 1
ATOM 3665 O O . VAL B 2 510 ? 137.297 200.932 125.795 1.00 94.88 510 VAL K O 1
ATOM 3669 N N . GLN C 2 1 ? 162.765 165.162 130.918 1.00 69.66 1 GLN O N 1
ATOM 3670 C CA . GLN C 2 1 ? 163.894 166.071 131.075 1.00 69.66 1 GLN O CA 1
ATOM 3671 C C . GLN C 2 1 ? 164.983 165.449 131.938 1.00 69.66 1 GLN O C 1
ATOM 3672 O O . GLN C 2 1 ? 164.881 165.427 133.163 1.00 69.66 1 GLN O O 1
ATOM 3678 N N . VAL C 2 2 ? 166.028 164.945 131.288 1.00 69.45 2 VAL O N 1
ATOM 3679 C CA . VAL C 2 2 ? 167.137 164.277 131.957 1.00 69.45 2 VAL O CA 1
ATOM 3680 C C . VAL C 2 2 ? 168.381 165.136 131.790 1.00 69.45 2 VAL O C 1
ATOM 3681 O O . VAL C 2 2 ? 168.799 165.420 130.661 1.00 69.45 2 VAL O O 1
ATOM 3685 N N . GLN C 2 3 ? 168.965 165.555 132.908 1.00 79.26 3 GLN O N 1
ATOM 3686 C CA . GLN C 2 3 ? 170.245 166.247 132.896 1.00 79.26 3 GLN O CA 1
ATOM 3687 C C . GLN C 2 3 ? 171.364 165.234 133.086 1.00 79.26 3 GLN O C 1
ATOM 3688 O O . GLN C 2 3 ? 171.284 164.358 133.952 1.00 79.26 3 GLN O O 1
ATOM 3694 N N . LEU C 2 4 ? 172.408 165.352 132.269 1.00 75.41 4 LEU O N 1
ATOM 3695 C CA . LEU C 2 4 ? 173.483 164.368 132.234 1.00 75.41 4 LEU O CA 1
ATOM 3696 C C . LEU C 2 4 ? 174.825 165.053 132.428 1.00 75.41 4 LEU O C 1
ATOM 3697 O O . LEU C 2 4 ? 175.136 166.028 131.736 1.00 75.41 4 LEU O O 1
ATOM 3702 N N . VAL C 2 5 ? 175.613 164.537 133.366 1.00 84.83 5 VAL O N 1
ATOM 3703 C CA . VAL C 2 5 ? 176.991 164.956 133.580 1.00 84.83 5 VAL O CA 1
ATOM 3704 C C . VAL C 2 5 ? 177.833 163.706 133.787 1.00 84.83 5 VAL O C 1
ATOM 3705 O O . VAL C 2 5 ? 177.420 162.779 134.491 1.00 84.83 5 VAL O O 1
ATOM 3709 N N . GLU C 2 6 ? 179.006 163.671 133.159 1.00 88.26 6 GLU O N 1
ATOM 3710 C CA . GLU C 2 6 ? 179.914 162.544 133.303 1.00 88.26 6 GLU O CA 1
ATOM 3711 C C . GLU C 2 6 ? 181.284 163.039 133.740 1.00 88.26 6 GLU O C 1
ATOM 3712 O O . GLU C 2 6 ? 181.719 164.129 133.353 1.00 88.26 6 GLU O O 1
ATOM 3718 N N . SER C 2 7 ? 181.949 162.236 134.566 1.00 90.81 7 SER O N 1
ATOM 3719 C CA . SER C 2 7 ? 183.265 162.570 135.087 1.00 90.81 7 SER O CA 1
ATOM 3720 C C . SER C 2 7 ? 183.959 161.283 135.505 1.00 90.81 7 SER O C 1
ATOM 3721 O O . SER C 2 7 ? 183.309 160.315 135.905 1.00 90.81 7 SER O O 1
ATOM 3724 N N . GLY C 2 8 ? 185.285 161.287 135.408 1.00 87.18 8 GLY O N 1
ATOM 3725 C CA . GLY C 2 8 ? 186.063 160.111 135.742 1.00 87.18 8 GLY O CA 1
ATOM 3726 C C . GLY C 2 8 ? 186.963 159.661 134.612 1.00 87.18 8 GLY O C 1
ATOM 3727 O O . GLY C 2 8 ? 187.403 158.508 134.581 1.00 87.18 8 GLY O O 1
ATOM 3728 N N . GLY C 2 9 ? 187.243 160.564 133.676 1.00 87.01 9 GLY O N 1
ATOM 3729 C CA . GLY C 2 9 ? 188.111 160.253 132.558 1.00 87.01 9 GLY O CA 1
ATOM 3730 C C . GLY C 2 9 ? 189.281 161.204 132.425 1.00 87.01 9 GLY O C 1
ATOM 3731 O O . GLY C 2 9 ? 189.095 162.396 132.161 1.00 87.01 9 GLY O O 1
ATOM 3732 N N . GLY C 2 10 ? 190.481 160.673 132.668 1.00 92.38 10 GLY O N 1
ATOM 3733 C CA . GLY C 2 10 ? 191.713 161.475 132.596 1.00 92.38 10 GLY O CA 1
ATOM 3734 C C . GLY C 2 10 ? 192.699 160.900 131.598 1.00 92.38 10 GLY O C 1
ATOM 3735 O O . GLY C 2 10 ? 192.380 159.874 130.966 1.00 92.38 10 GLY O O 1
ATOM 3736 N N . LEU C 2 11 ? 193.857 161.548 131.474 1.00 99.61 11 LEU O N 1
ATOM 3737 C CA . LEU C 2 11 ? 194.914 161.135 130.560 1.00 99.61 11 LEU O CA 1
ATOM 3738 C C . LEU C 2 11 ? 195.762 160.051 131.214 1.00 99.61 11 LEU O C 1
ATOM 3739 O O . LEU C 2 11 ? 196.533 160.329 132.139 1.00 99.61 11 LEU O O 1
ATOM 3744 N N . VAL C 2 12 ? 195.581 158.828 130.723 1.00 104.43 12 VAL O N 1
ATOM 3745 C CA . VAL C 2 12 ? 196.352 157.653 131.215 1.00 104.43 12 VAL O CA 1
ATOM 3746 C C . VAL C 2 12 ? 197.255 157.169 130.078 1.00 104.43 12 VAL O C 1
ATOM 3747 O O . VAL C 2 12 ? 197.139 157.680 128.943 1.00 104.43 12 VAL O O 1
ATOM 3751 N N . GLN C 2 13 ? 198.128 156.215 130.390 1.00 108.04 13 GLN O N 1
ATOM 3752 C CA . GLN C 2 13 ? 199.026 155.639 129.396 1.00 108.04 13 GLN O CA 1
ATOM 3753 C C . GLN C 2 13 ? 198.299 154.609 128.538 1.00 108.04 13 GLN O C 1
ATOM 3754 O O . GLN C 2 13 ? 197.727 153.650 129.056 1.00 108.04 13 GLN O O 1
ATOM 3760 N N . GLY C 2 403 ? 195.856 150.028 130.693 1.00 92.79 403 GLY O N 1
ATOM 3761 C CA . GLY C 2 403 ? 195.325 150.054 132.070 1.00 92.79 403 GLY O CA 1
ATOM 3762 C C . GLY C 2 403 ? 193.807 150.018 132.089 1.00 92.79 403 GLY O C 1
ATOM 3763 O O . GLY C 2 403 ? 193.204 149.946 131.000 1.00 92.79 403 GLY O O 1
ATOM 3764 N N . SER C 2 404 ? 193.211 150.076 133.284 1.00 94.29 404 SER O N 1
ATOM 3765 C CA . SER C 2 404 ? 191.731 150.048 133.427 1.00 94.29 404 SER O CA 1
ATOM 3766 C C . SER C 2 404 ? 191.237 151.421 133.896 1.00 94.29 404 SER O C 1
ATOM 3767 O O . SER C 2 404 ? 191.723 151.901 134.938 1.00 94.29 404 SER O O 1
ATOM 3770 N N . LEU C 2 405 ? 190.295 152.013 133.154 1.00 96.19 405 LEU O N 1
ATOM 3771 C CA . LEU C 2 405 ? 189.736 153.349 133.496 1.00 96.19 405 LEU O CA 1
ATOM 3772 C C . LEU C 2 405 ? 188.229 153.216 133.729 1.00 96.19 405 LEU O C 1
ATOM 3773 O O . LEU C 2 405 ? 187.617 152.326 133.117 1.00 96.19 405 LEU O O 1
ATOM 3778 N N . ARG C 2 406 ? 187.678 154.013 134.646 1.00 93.47 406 ARG O N 1
ATOM 3779 C CA . ARG C 2 406 ? 186.218 153.939 134.907 1.00 93.47 406 ARG O CA 1
ATOM 3780 C C . ARG C 2 406 ? 185.591 155.328 134.755 1.00 93.47 406 ARG O C 1
ATOM 3781 O O . ARG C 2 406 ? 186.015 156.253 135.475 1.00 93.47 406 ARG O O 1
ATOM 3789 N N . LEU C 2 407 ? 184.611 155.451 133.857 1.00 88.37 407 LEU O N 1
ATOM 3790 C CA . LEU C 2 407 ? 183.855 156.722 133.675 1.00 88.37 407 LEU O CA 1
ATOM 3791 C C . LEU C 2 407 ? 182.543 156.609 134.465 1.00 88.37 407 LEU O C 1
ATOM 3792 O O . LEU C 2 407 ? 182.196 155.489 134.872 1.00 88.37 407 LEU O O 1
ATOM 3797 N N . SER C 2 408 ? 181.837 157.717 134.697 1.00 86.41 408 SER O N 1
ATOM 3798 C CA . SER C 2 408 ? 180.611 157.604 135.475 1.00 86.41 408 SER O CA 1
ATOM 3799 C C . SER C 2 408 ? 179.675 158.734 135.081 1.00 86.41 408 SER O C 1
ATOM 3800 O O . SER C 2 408 ? 180.017 159.907 135.250 1.00 86.41 408 SER O O 1
ATOM 3803 N N . CYS C 2 409 ? 178.496 158.377 134.576 1.00 82.04 409 CYS O N 1
ATOM 3804 C CA . CYS C 2 409 ? 177.513 159.333 134.074 1.00 82.04 409 CYS O CA 1
ATOM 3805 C C . CYS C 2 409 ? 176.351 159.393 135.057 1.00 82.04 409 CYS O C 1
ATOM 3806 O O . CYS C 2 409 ? 175.733 158.366 135.355 1.00 82.04 409 CYS O O 1
ATOM 3809 N N . ALA C 2 410 ? 176.054 160.590 135.555 1.00 81.70 410 ALA O N 1
ATOM 3810 C CA . ALA C 2 410 ? 174.991 160.791 136.528 1.00 81.70 410 ALA O CA 1
ATOM 3811 C C . ALA C 2 410 ? 173.781 161.439 135.867 1.00 81.70 410 ALA O C 1
ATOM 3812 O O . ALA C 2 410 ? 173.920 162.366 135.064 1.00 81.70 410 ALA O O 1
ATOM 3814 N N . ALA C 2 411 ? 172.594 160.947 136.215 1.00 80.42 411 ALA O N 1
ATOM 3815 C CA . ALA C 2 411 ? 171.341 161.424 135.652 1.00 80.42 411 ALA O CA 1
ATOM 3816 C C . ALA C 2 411 ? 170.482 162.065 136.735 1.00 80.42 411 ALA O C 1
ATOM 3817 O O . ALA C 2 411 ? 170.633 161.784 137.927 1.00 80.42 411 ALA O O 1
ATOM 3819 N N . SER C 2 412 ? 169.567 162.928 136.297 1.00 78.17 412 SER O N 1
ATOM 3820 C CA . SER C 2 412 ? 168.639 163.603 137.194 1.00 78.17 412 SER O CA 1
ATOM 3821 C C . SER C 2 412 ? 167.440 164.080 136.388 1.00 78.17 412 SER O C 1
ATOM 3822 O O . SER C 2 412 ? 167.603 164.647 135.305 1.00 78.17 412 SER O O 1
ATOM 3825 N N . GLY C 2 413 ? 166.240 163.850 136.924 1.00 70.13 413 GLY O N 1
ATOM 3826 C CA . GLY C 2 413 ? 165.009 164.289 136.297 1.00 70.13 413 GLY O CA 1
ATOM 3827 C C . GLY C 2 413 ? 164.086 163.114 136.004 1.00 70.13 413 GLY O C 1
ATOM 3828 O O . GLY C 2 413 ? 164.034 162.143 136.765 1.00 70.13 413 GLY O O 1
ATOM 3829 N N . HIS C 2 414 ? 163.360 163.214 134.888 1.00 62.20 414 HIS O N 1
ATOM 3830 C CA . HIS C 2 414 ? 162.395 162.193 134.479 1.00 62.20 414 HIS O CA 1
ATOM 3831 C C . HIS C 2 414 ? 163.141 161.032 133.827 1.00 62.20 414 HIS O C 1
ATOM 3832 O O . HIS C 2 414 ? 163.162 160.866 132.605 1.00 62.20 414 HIS O O 1
ATOM 3839 N N . THR C 2 415 ? 163.755 160.205 134.668 1.00 48.47 415 THR O N 1
ATOM 3840 C CA . THR C 2 415 ? 164.495 159.039 134.208 1.00 48.47 415 THR O CA 1
ATOM 3841 C C . THR C 2 415 ? 163.610 157.813 134.021 1.00 48.47 415 THR O C 1
ATOM 3842 O O . THR C 2 415 ? 164.105 156.771 133.582 1.00 48.47 415 THR O O 1
ATOM 3846 N N . PHE C 2 416 ? 162.320 157.910 134.349 1.00 30.35 416 PHE O N 1
ATOM 3847 C CA . PHE C 2 416 ? 161.419 156.787 134.115 1.00 30.35 416 PHE O CA 1
ATOM 3848 C C . PHE C 2 416 ? 161.031 156.685 132.646 1.00 30.35 416 PHE O C 1
ATOM 3849 O O . PHE C 2 416 ? 160.945 155.580 132.099 1.00 30.35 416 PHE O O 1
ATOM 3857 N N . ASN C 2 417 ? 160.797 157.824 131.993 1.00 30.98 417 ASN O N 1
ATOM 3858 C CA . ASN C 2 417 ? 160.462 157.829 130.575 1.00 30.98 417 ASN O CA 1
ATOM 3859 C C . ASN C 2 417 ? 161.667 157.566 129.684 1.00 30.98 417 ASN O C 1
ATOM 3860 O O . ASN C 2 417 ? 161.489 157.360 128.480 1.00 30.98 417 ASN O O 1
ATOM 3865 N N . TYR C 2 418 ? 162.880 157.567 130.241 1.00 33.02 418 TYR O N 1
ATOM 3866 C CA . TYR C 2 418 ? 164.110 157.313 129.499 1.00 33.02 418 TYR O CA 1
ATOM 3867 C C . TYR C 2 418 ? 164.845 156.169 130.188 1.00 33.02 418 TYR O C 1
ATOM 3868 O O . TYR C 2 418 ? 165.835 156.390 130.899 1.00 33.02 418 TYR O O 1
ATOM 3877 N N . PRO C 2 419 ? 164.395 154.926 129.987 1.00 34.79 419 PRO O N 1
ATOM 3878 C CA . PRO C 2 419 ? 164.934 153.809 130.772 1.00 34.79 419 PRO O CA 1
ATOM 3879 C C . PRO C 2 419 ? 166.269 153.277 130.284 1.00 34.79 419 PRO O C 1
ATOM 3880 O O . PRO C 2 419 ? 166.841 152.407 130.952 1.00 34.79 419 PRO O O 1
ATOM 3884 N N . ILE C 2 420 ? 166.786 153.757 129.158 1.00 33.55 420 ILE O N 1
ATOM 3885 C CA . ILE C 2 420 ? 167.997 153.215 128.556 1.00 33.55 420 ILE O CA 1
ATOM 3886 C C . ILE C 2 420 ? 169.044 154.314 128.480 1.00 33.55 420 ILE O C 1
ATOM 3887 O O . ILE C 2 420 ? 168.791 155.384 127.915 1.00 33.55 420 ILE O O 1
ATOM 3892 N N . MET C 2 421 ? 170.212 154.052 129.055 1.00 44.46 421 MET O N 1
ATOM 3893 C CA . MET C 2 421 ? 171.375 154.908 128.896 1.00 44.46 421 MET O CA 1
ATOM 3894 C C . MET C 2 421 ? 172.351 154.277 127.915 1.00 44.46 421 MET O C 1
ATOM 3895 O O . MET C 2 421 ? 172.541 153.061 127.895 1.00 44.46 421 MET O O 1
ATOM 3900 N N . GLY C 2 422 ? 172.972 155.120 127.100 1.00 45.86 422 GLY O N 1
ATOM 3901 C CA . GLY C 2 422 ? 173.921 154.632 126.123 1.00 45.86 422 GLY O CA 1
ATOM 3902 C C . GLY C 2 422 ? 175.230 155.391 126.124 1.00 45.86 422 GLY O C 1
ATOM 3903 O O . GLY C 2 422 ? 175.256 156.599 126.369 1.00 45.86 422 GLY O O 1
ATOM 3904 N N . TRP C 2 423 ? 176.323 154.688 125.852 1.00 59.99 423 TRP O N 1
ATOM 3905 C CA . TRP C 2 423 ? 177.635 155.301 125.728 1.00 59.99 423 TRP O CA 1
ATOM 3906 C C . TRP C 2 423 ? 178.029 155.384 124.261 1.00 59.99 423 TRP O C 1
ATOM 3907 O O . TRP C 2 423 ? 177.924 154.402 123.521 1.00 59.99 423 TRP O O 1
ATOM 3918 N N . PHE C 2 424 ? 178.473 156.564 123.845 1.00 52.51 424 PHE O N 1
ATOM 3919 C CA . PHE C 2 424 ? 178.903 156.805 122.479 1.00 52.51 424 PHE O CA 1
ATOM 3920 C C . PHE C 2 424 ? 180.267 157.478 122.492 1.00 52.51 424 PHE O C 1
ATOM 3921 O O . PHE C 2 424 ? 180.666 158.107 123.474 1.00 52.51 424 PHE O O 1
ATOM 3929 N N . ARG C 2 425 ? 180.989 157.337 121.384 1.00 72.03 425 ARG O N 1
ATOM 3930 C CA . ARG C 2 425 ? 182.274 157.998 121.227 1.00 72.03 425 ARG O CA 1
ATOM 3931 C C . ARG C 2 425 ? 182.387 158.504 119.798 1.00 72.03 425 ARG O C 1
ATOM 3932 O O . ARG C 2 425 ? 181.804 157.933 118.872 1.00 72.03 425 ARG O O 1
ATOM 3940 N N . GLN C 2 426 ? 183.122 159.601 119.630 1.00 84.21 426 GLN O N 1
ATOM 3941 C CA . GLN C 2 426 ? 183.267 160.245 118.326 1.00 84.21 426 GLN O CA 1
ATOM 3942 C C . GLN C 2 426 ? 184.745 160.555 118.114 1.00 84.21 426 GLN O C 1
ATOM 3943 O O . GLN C 2 426 ? 185.267 161.521 118.676 1.00 84.21 426 GLN O O 1
ATOM 3949 N N . ALA C 2 427 ? 185.413 159.723 117.321 1.00 90.32 427 ALA O N 1
ATOM 3950 C CA . ALA C 2 427 ? 186.794 159.986 116.955 1.00 90.32 427 ALA O CA 1
ATOM 3951 C C . ALA C 2 427 ? 186.867 161.225 116.061 1.00 90.32 427 ALA O C 1
ATOM 3952 O O . ALA C 2 427 ? 185.922 161.517 115.323 1.00 90.32 427 ALA O O 1
ATOM 3954 N N . PRO C 2 428 ? 187.970 162.000 116.145 1.00 90.09 428 PRO O N 1
ATOM 3955 C CA . PRO C 2 428 ? 188.099 163.202 115.304 1.00 90.09 428 PRO O CA 1
ATOM 3956 C C . PRO C 2 428 ? 188.144 162.894 113.816 1.00 90.09 428 PRO O C 1
ATOM 3957 O O . PRO C 2 428 ? 189.081 162.257 113.325 1.00 90.09 428 PRO O O 1
ATOM 3961 N N . GLY C 2 429 ? 187.120 163.341 113.098 1.00 92.08 429 GLY O N 1
ATOM 3962 C CA . GLY C 2 429 ? 186.985 163.057 111.688 1.00 92.08 429 GLY O CA 1
ATOM 3963 C C . GLY C 2 429 ? 186.159 161.838 111.345 1.00 92.08 429 GLY O C 1
ATOM 3964 O O . GLY C 2 429 ? 186.072 161.489 110.163 1.00 92.08 429 GLY O O 1
ATOM 3965 N N . LYS C 2 430 ? 185.546 161.185 112.330 1.00 95.24 430 LYS O N 1
ATOM 3966 C CA . LYS C 2 430 ? 184.795 159.960 112.108 1.00 95.24 430 LYS O CA 1
ATOM 3967 C C . LYS C 2 430 ? 183.373 160.118 112.630 1.00 95.24 430 LYS O C 1
ATOM 3968 O O . LYS C 2 430 ? 182.986 161.164 113.158 1.00 95.24 430 LYS O O 1
ATOM 3974 N N . GLU C 2 431 ? 182.597 159.050 112.474 1.00 93.07 431 GLU O N 1
ATOM 3975 C CA . GLU C 2 431 ? 181.205 159.018 112.888 1.00 93.07 431 GLU O CA 1
ATOM 3976 C C . GLU C 2 431 ? 181.099 158.733 114.385 1.00 93.07 431 GLU O C 1
ATOM 3977 O O . GLU C 2 431 ? 182.014 158.187 115.007 1.00 93.07 431 GLU O O 1
ATOM 3983 N N . ARG C 2 432 ? 179.964 159.120 114.963 1.00 74.28 432 ARG O N 1
ATOM 3984 C CA . ARG C 2 432 ? 179.702 158.845 116.371 1.00 74.28 432 ARG O CA 1
ATOM 3985 C C . ARG C 2 432 ? 179.382 157.365 116.549 1.00 74.28 432 ARG O C 1
ATOM 3986 O O . ARG C 2 432 ? 178.383 156.870 116.018 1.00 74.28 432 ARG O O 1
ATOM 3994 N N . GLU C 2 433 ? 180.227 156.665 117.298 1.00 65.16 433 GLU O N 1
ATOM 3995 C CA . GLU C 2 433 ? 180.222 155.209 117.348 1.00 65.16 433 GLU O CA 1
ATOM 3996 C C . GLU C 2 433 ? 179.574 154.720 118.636 1.00 65.16 433 GLU O C 1
ATOM 3997 O O . GLU C 2 433 ? 179.864 155.237 119.719 1.00 65.16 433 GLU O O 1
ATOM 4003 N N . PHE C 2 434 ? 178.701 153.724 118.511 1.00 44.29 434 PHE O N 1
ATOM 4004 C CA . PHE C 2 434 ? 178.068 153.109 119.670 1.00 44.29 434 PHE O CA 1
ATOM 4005 C C . PHE C 2 434 ? 179.082 152.277 120.443 1.00 44.29 434 PHE O C 1
ATOM 4006 O O . PHE C 2 434 ? 179.794 151.452 119.864 1.00 44.29 434 PHE O O 1
ATOM 4014 N N . VAL C 2 435 ? 179.150 152.496 121.754 1.00 51.38 435 VAL O N 1
ATOM 4015 C CA . VAL C 2 435 ? 180.037 151.723 122.616 1.00 51.38 435 VAL O CA 1
ATOM 4016 C C . VAL C 2 435 ? 179.223 150.668 123.350 1.00 51.38 435 VAL O C 1
ATOM 4017 O O . VAL C 2 435 ? 179.472 149.467 123.211 1.00 51.38 435 VAL O O 1
ATOM 4021 N N . GLY C 2 436 ? 178.244 151.110 124.129 1.00 46.76 436 GLY O N 1
ATOM 4022 C CA . GLY C 2 436 ? 177.444 150.182 124.906 1.00 46.76 436 GLY O CA 1
ATOM 4023 C C . GLY C 2 436 ? 176.214 150.863 125.460 1.00 46.76 436 GLY O C 1
ATOM 4024 O O . GLY C 2 436 ? 176.112 152.093 125.484 1.00 46.76 436 GLY O O 1
ATOM 4025 N N . ALA C 2 437 ? 175.274 150.036 125.912 1.00 45.59 437 ALA O N 1
ATOM 4026 C CA . ALA C 2 437 ? 173.999 150.521 126.416 1.00 45.59 437 ALA O CA 1
ATOM 4027 C C . ALA C 2 437 ? 173.630 149.769 127.685 1.00 45.59 437 ALA O C 1
ATOM 4028 O O . ALA C 2 437 ? 174.089 148.651 127.929 1.00 45.59 437 ALA O O 1
ATOM 4030 N N . ILE C 2 438 ? 172.782 150.399 128.492 1.00 50.45 438 ILE O N 1
ATOM 4031 C CA . ILE C 2 438 ? 172.407 149.872 129.800 1.00 50.45 438 ILE O CA 1
ATOM 4032 C C . ILE C 2 438 ? 170.986 150.329 130.114 1.00 50.45 438 ILE O C 1
ATOM 4033 O O . ILE C 2 438 ? 170.608 151.469 129.829 1.00 50.45 438 ILE O O 1
ATOM 4038 N N . SER C 2 439 ? 170.184 149.420 130.663 1.00 54.24 439 SER O N 1
ATOM 4039 C CA . SER C 2 439 ? 168.851 149.756 131.138 1.00 54.24 439 SER O CA 1
ATOM 4040 C C . SER C 2 439 ? 168.902 150.134 132.613 1.00 54.24 439 SER O C 1
ATOM 4041 O O . SER C 2 439 ? 169.661 149.545 133.387 1.00 54.24 439 SER O O 1
ATOM 4044 N N . TRP C 2 440 ? 168.113 151.145 132.990 1.00 61.95 440 TRP O N 1
ATOM 4045 C CA . TRP C 2 440 ? 167.999 151.528 134.396 1.00 61.95 440 TRP O CA 1
ATOM 4046 C C . TRP C 2 440 ? 167.364 150.414 135.220 1.00 61.95 440 TRP O C 1
ATOM 4047 O O . TRP C 2 440 ? 167.999 149.838 136.110 1.00 61.95 440 TRP O O 1
ATOM 4058 N N . SER C 2 441 ? 166.105 150.099 134.934 1.00 65.23 441 SER O N 1
ATOM 4059 C CA . SER C 2 441 ? 165.411 149.019 135.621 1.00 65.23 441 SER O CA 1
ATOM 4060 C C . SER C 2 441 ? 165.837 147.693 135.009 1.00 65.23 441 SER O C 1
ATOM 4061 O O . SER C 2 441 ? 165.630 147.460 133.813 1.00 65.23 441 SER O O 1
ATOM 4064 N N . GLY C 2 442 ? 166.429 146.826 135.822 1.00 66.43 442 GLY O N 1
ATOM 4065 C CA . GLY C 2 442 ? 167.008 145.611 135.293 1.00 66.43 442 GLY O CA 1
ATOM 4066 C C . GLY C 2 442 ? 168.519 145.679 135.271 1.00 66.43 442 GLY O C 1
ATOM 4067 O O . GLY C 2 442 ? 169.172 145.483 136.299 1.00 66.43 442 GLY O O 1
ATOM 4068 N N . GLY C 2 443 ? 169.086 145.964 134.103 1.00 59.93 443 GLY O N 1
ATOM 4069 C CA . GLY C 2 443 ? 170.525 145.973 133.958 1.00 59.93 443 GLY O CA 1
ATOM 4070 C C . GLY C 2 443 ? 170.993 145.168 132.766 1.00 59.93 443 GLY O C 1
ATOM 4071 O O . GLY C 2 443 ? 172.168 144.799 132.684 1.00 59.93 443 GLY O O 1
ATOM 4072 N N . SER C 2 444 ? 170.069 144.870 131.852 1.00 53.59 444 SER O N 1
ATOM 4073 C CA . SER C 2 444 ? 170.411 144.162 130.625 1.00 53.59 444 SER O CA 1
ATOM 4074 C C . SER C 2 444 ? 171.306 145.027 129.746 1.00 53.59 444 SER O C 1
ATOM 4075 O O . SER C 2 444 ? 170.912 146.115 129.315 1.00 53.59 444 SER O O 1
ATOM 4078 N N . THR C 2 445 ? 172.514 144.541 129.486 1.00 53.62 445 THR O N 1
ATOM 4079 C CA . THR C 2 445 ? 173.533 145.306 128.786 1.00 53.62 445 THR O CA 1
ATOM 4080 C C . THR C 2 445 ? 173.634 144.892 127.324 1.00 53.62 445 THR O C 1
ATOM 4081 O O . THR C 2 445 ? 173.196 143.812 126.919 1.00 53.62 445 THR O O 1
ATOM 4085 N N . SER C 2 446 ? 174.227 145.782 126.534 1.00 52.35 446 SER O N 1
ATOM 4086 C CA . SER C 2 446 ? 174.593 145.505 125.155 1.00 52.35 446 SER O CA 1
ATOM 4087 C C . SER C 2 446 ? 175.915 146.202 124.887 1.00 52.35 446 SER O C 1
ATOM 4088 O O . SER C 2 446 ? 176.223 147.223 125.505 1.00 52.35 446 SER O O 1
ATOM 4091 N N . TYR C 2 447 ? 176.705 145.637 123.977 1.00 61.19 447 TYR O N 1
ATOM 4092 C CA . TYR C 2 447 ? 178.025 146.174 123.680 1.00 61.19 447 TYR O CA 1
ATOM 4093 C C . TYR C 2 447 ? 178.288 146.094 122.186 1.00 61.19 447 TYR O C 1
ATOM 4094 O O . TYR C 2 447 ? 177.689 145.290 121.468 1.00 61.19 447 TYR O O 1
ATOM 4103 N N . ALA C 2 448 ? 179.197 146.946 121.725 1.00 67.92 448 ALA O N 1
ATOM 4104 C CA . ALA C 2 448 ? 179.724 146.819 120.379 1.00 67.92 448 ALA O CA 1
ATOM 4105 C C . ALA C 2 448 ? 180.766 145.705 120.332 1.00 67.92 448 ALA O C 1
ATOM 4106 O O . ALA C 2 448 ? 181.247 145.226 121.362 1.00 67.92 448 ALA O O 1
ATOM 4108 N N . ASP C 2 449 ? 181.108 145.288 119.112 1.00 77.77 449 ASP O N 1
ATOM 4109 C CA . ASP C 2 449 ? 182.070 144.205 118.939 1.00 77.77 449 ASP O CA 1
ATOM 4110 C C . ASP C 2 449 ? 183.494 144.626 119.276 1.00 77.77 449 ASP O C 1
ATOM 4111 O O . ASP C 2 449 ? 184.276 143.794 119.746 1.00 77.77 449 ASP O O 1
ATOM 4116 N N . SER C 2 450 ? 183.847 145.891 119.051 1.00 83.19 450 SER O N 1
ATOM 4117 C CA . SER C 2 450 ? 185.209 146.347 119.298 1.00 83.19 450 SER O CA 1
ATOM 4118 C C . SER C 2 450 ? 185.519 146.520 120.779 1.00 83.19 450 SER O C 1
ATOM 4119 O O . SER C 2 450 ? 186.697 146.575 121.147 1.00 83.19 450 SER O O 1
ATOM 4122 N N . VAL C 2 451 ? 184.499 146.605 121.633 1.00 81.76 451 VAL O N 1
ATOM 4123 C CA . VAL C 2 451 ? 184.685 146.799 123.063 1.00 81.76 451 VAL O CA 1
ATOM 4124 C C . VAL C 2 451 ? 184.107 145.650 123.879 1.00 81.76 451 VAL O C 1
ATOM 4125 O O . VAL C 2 451 ? 184.018 145.749 125.102 1.00 81.76 451 VAL O O 1
ATOM 4129 N N . LYS C 2 452 ? 183.708 144.560 123.227 1.00 87.90 452 LYS O N 1
ATOM 4130 C CA . LYS C 2 452 ? 183.123 143.434 123.941 1.00 87.90 452 LYS O CA 1
ATOM 4131 C C . LYS C 2 452 ? 184.204 142.656 124.681 1.00 87.90 452 LYS O C 1
ATOM 4132 O O . LYS C 2 452 ? 185.336 142.531 124.202 1.00 87.90 452 LYS O O 1
ATOM 4138 N N . ASP C 2 453 ? 183.850 142.174 125.881 1.00 96.31 453 ASP O N 1
ATOM 4139 C CA . ASP C 2 453 ? 184.711 141.438 126.817 1.00 96.31 453 ASP O CA 1
ATOM 4140 C C . ASP C 2 453 ? 185.923 142.247 127.283 1.00 96.31 453 ASP O C 1
ATOM 4141 O O . ASP C 2 453 ? 186.891 141.679 127.796 1.00 96.31 453 ASP O O 1
ATOM 4146 N N . ARG C 2 454 ? 185.886 143.566 127.116 1.00 92.12 454 ARG O N 1
ATOM 4147 C CA . ARG C 2 454 ? 186.867 144.497 127.653 1.00 92.12 454 ARG O CA 1
ATOM 4148 C C . ARG C 2 454 ? 186.222 145.626 128.435 1.00 92.12 454 ARG O C 1
ATOM 4149 O O . ARG C 2 454 ? 186.792 146.095 129.422 1.00 92.12 454 ARG O O 1
ATOM 4157 N N . PHE C 2 455 ? 185.042 146.073 128.013 1.00 87.19 455 PHE O N 1
ATOM 4158 C CA . PHE C 2 455 ? 184.310 147.140 128.678 1.00 87.19 455 PHE O CA 1
ATOM 4159 C C . PHE C 2 455 ? 183.122 146.534 129.413 1.00 87.19 455 PHE O C 1
ATOM 4160 O O . PHE C 2 455 ? 182.438 145.654 128.883 1.00 87.19 455 PHE O O 1
ATOM 4168 N N . THR C 2 456 ? 182.882 147.000 130.636 1.00 86.94 456 THR O N 1
ATOM 4169 C CA . THR C 2 456 ? 181.722 146.580 131.409 1.00 86.94 456 THR O CA 1
ATOM 4170 C C . THR C 2 456 ? 180.932 147.809 131.827 1.00 86.94 456 THR O C 1
ATOM 4171 O O . THR C 2 456 ? 181.504 148.791 132.310 1.00 86.94 456 THR O O 1
ATOM 4175 N N . ILE C 2 457 ? 179.618 147.754 131.628 1.00 77.41 457 ILE O N 1
ATOM 4176 C CA . ILE C 2 457 ? 178.713 148.835 131.998 1.00 77.41 457 ILE O CA 1
ATOM 4177 C C . ILE C 2 457 ? 177.701 148.288 132.992 1.00 77.41 457 ILE O C 1
ATOM 4178 O O . ILE C 2 457 ? 177.121 147.219 132.770 1.00 77.41 457 ILE O O 1
ATOM 4183 N N . SER C 2 458 ? 177.502 149.014 134.088 1.00 83.67 458 SER O N 1
ATOM 4184 C CA . SER C 2 458 ? 176.446 148.717 135.044 1.00 83.67 458 SER O CA 1
ATOM 4185 C C . SER C 2 458 ? 176.062 150.019 135.734 1.00 83.67 458 SER O C 1
ATOM 4186 O O . SER C 2 458 ? 176.646 151.076 135.477 1.00 83.67 458 SER O O 1
ATOM 4189 N N . ARG C 2 459 ? 175.074 149.940 136.620 1.00 81.33 459 ARG O N 1
ATOM 4190 C CA . ARG C 2 459 ? 174.503 151.141 137.208 1.00 81.33 459 ARG O CA 1
ATOM 4191 C C . ARG C 2 459 ? 174.013 150.844 138.616 1.00 81.33 459 ARG O C 1
ATOM 4192 O O . ARG C 2 459 ? 173.865 149.688 139.021 1.00 81.33 459 ARG O O 1
ATOM 4200 N N . ASP C 2 460 ? 173.773 151.918 139.366 1.00 93.51 460 ASP O N 1
ATOM 4201 C CA . ASP C 2 460 ? 173.019 151.871 140.608 1.00 93.51 460 ASP O CA 1
ATOM 4202 C C . ASP C 2 460 ? 171.881 152.876 140.508 1.00 93.51 460 ASP O C 1
ATOM 4203 O O . ASP C 2 460 ? 172.077 154.007 140.053 1.00 93.51 460 ASP O O 1
ATOM 4208 N N . ASN C 2 461 ? 170.685 152.452 140.910 1.00 92.20 461 ASN O N 1
ATOM 4209 C CA . ASN C 2 461 ? 169.517 153.316 140.807 1.00 92.20 461 ASN O CA 1
ATOM 4210 C C . ASN C 2 461 ? 169.383 154.278 141.980 1.00 92.20 461 ASN O C 1
ATOM 4211 O O . ASN C 2 461 ? 168.490 155.132 141.958 1.00 92.20 461 ASN O O 1
ATOM 4216 N N . ALA C 2 462 ? 170.242 154.165 142.994 1.00 94.47 462 ALA O N 1
ATOM 4217 C CA . ALA C 2 462 ? 170.194 155.082 144.128 1.00 94.47 462 ALA O CA 1
ATOM 4218 C C . ALA C 2 462 ? 170.776 156.442 143.760 1.00 94.47 462 ALA O C 1
ATOM 4219 O O . ALA C 2 462 ? 170.115 157.475 143.909 1.00 94.47 462 ALA O O 1
ATOM 4221 N N . LYS C 2 463 ? 172.019 156.459 143.277 1.00 92.73 463 LYS O N 1
ATOM 4222 C CA . LYS C 2 463 ? 172.661 157.702 142.870 1.00 92.73 463 LYS O CA 1
ATOM 4223 C C . LYS C 2 463 ? 172.191 158.201 141.511 1.00 92.73 463 LYS O C 1
ATOM 4224 O O . LYS C 2 463 ? 172.509 159.345 141.163 1.00 92.73 463 LYS O O 1
ATOM 4230 N N . ASN C 2 464 ? 171.436 157.384 140.768 1.00 87.07 464 ASN O N 1
ATOM 4231 C CA . ASN C 2 464 ? 171.146 157.569 139.342 1.00 87.07 464 ASN O CA 1
ATOM 4232 C C . ASN C 2 464 ? 172.441 157.778 138.558 1.00 87.07 464 ASN O C 1
ATOM 4233 O O . ASN C 2 464 ? 172.663 158.804 137.913 1.00 87.07 464 ASN O O 1
ATOM 4238 N N . THR C 2 465 ? 173.304 156.767 138.633 1.00 87.19 465 THR O N 1
ATOM 4239 C CA . THR C 2 465 ? 174.653 156.838 138.095 1.00 87.19 465 THR O CA 1
ATOM 4240 C C . THR C 2 465 ? 174.911 155.627 137.211 1.00 87.19 465 THR O C 1
ATOM 4241 O O . THR C 2 465 ? 174.698 154.487 137.634 1.00 87.19 465 THR O O 1
ATOM 4245 N N . VAL C 2 466 ? 175.355 155.882 135.983 1.00 82.12 466 VAL O N 1
ATOM 4246 C CA . VAL C 2 466 ? 175.754 154.847 135.036 1.00 82.12 466 VAL O CA 1
ATOM 4247 C C . VAL C 2 466 ? 177.260 154.964 134.847 1.00 82.12 466 VAL O C 1
ATOM 4248 O O . VAL C 2 466 ? 177.767 156.049 134.537 1.00 82.12 466 VAL O O 1
ATOM 4252 N N . TYR C 2 467 ? 177.977 153.861 135.048 1.00 87.72 467 TYR O N 1
ATOM 4253 C CA . TYR C 2 467 ? 179.425 153.860 134.915 1.00 87.72 467 TYR O CA 1
ATOM 4254 C C . TYR C 2 467 ? 179.872 152.936 133.790 1.00 87.72 467 TYR O C 1
ATOM 4255 O O . TYR C 2 467 ? 179.282 151.874 133.567 1.00 87.72 467 TYR O O 1
ATOM 4264 N N . LEU C 2 468 ? 180.867 153.407 133.036 1.00 85.38 468 LEU O N 1
ATOM 4265 C CA . LEU C 2 468 ? 181.453 152.636 131.912 1.00 85.38 468 LEU O CA 1
ATOM 4266 C C . LEU C 2 468 ? 182.883 152.267 132.305 1.00 85.38 468 LEU O C 1
ATOM 4267 O O . LEU C 2 468 ? 183.755 153.158 132.265 1.00 85.38 468 LEU O O 1
ATOM 4272 N N . GLU C 2 469 ? 183.104 151.013 132.707 1.00 93.21 469 GLU O N 1
ATOM 4273 C CA . GLU C 2 469 ? 184.471 150.599 133.108 1.00 93.21 469 GLU O CA 1
ATOM 4274 C C . GLU C 2 469 ? 185.217 150.168 131.845 1.00 93.21 469 GLU O C 1
ATOM 4275 O O . GLU C 2 469 ? 184.833 149.142 131.250 1.00 93.21 469 GLU O O 1
ATOM 4281 N N . MET C 2 470 ? 186.237 150.936 131.458 1.00 96.13 470 MET O N 1
ATOM 4282 C CA . MET C 2 470 ? 187.024 150.593 130.249 1.00 96.13 470 MET O CA 1
ATOM 4283 C C . MET C 2 470 ? 188.301 149.882 130.700 1.00 96.13 470 MET O C 1
ATOM 4284 O O . MET C 2 470 ? 189.206 150.558 131.226 1.00 96.13 470 MET O O 1
ATOM 4289 N N . ASN C 2 471 ? 188.354 148.565 130.497 1.00 100.11 471 ASN O N 1
ATOM 4290 C CA . ASN C 2 471 ? 189.549 147.766 130.870 1.00 100.11 471 ASN O CA 1
ATOM 4291 C C . ASN C 2 471 ? 190.277 147.372 129.583 1.00 100.11 471 ASN O C 1
ATOM 4292 O O . ASN C 2 471 ? 189.636 147.405 128.510 1.00 100.11 471 ASN O O 1
ATOM 4297 N N . ASN C 2 472 ? 191.569 147.054 129.690 1.00 98.71 472 ASN O N 1
ATOM 4298 C CA . ASN C 2 472 ? 192.366 146.652 128.521 1.00 98.71 472 ASN O CA 1
ATOM 4299 C C . ASN C 2 472 ? 192.264 147.688 127.398 1.00 98.71 472 ASN O C 1
ATOM 4300 O O . ASN C 2 472 ? 191.733 147.430 126.316 1.00 98.71 472 ASN O O 1
ATOM 4305 N N . LEU C 2 473 ? 192.769 148.885 127.714 1.00 96.72 473 LEU O N 1
ATOM 4306 C CA . LEU C 2 473 ? 192.719 150.054 126.800 1.00 96.72 473 LEU O CA 1
ATOM 4307 C C . LEU C 2 473 ? 193.581 149.826 125.554 1.00 96.72 473 LEU O C 1
ATOM 4308 O O . LEU C 2 473 ? 194.557 149.050 125.609 1.00 96.72 473 LEU O O 1
ATOM 4313 N N . LYS C 2 474 ? 193.190 150.492 124.469 1.00 95.94 474 LYS O N 1
ATOM 4314 C CA . LYS C 2 474 ? 193.847 150.424 123.175 1.00 95.94 474 LYS O CA 1
ATOM 4315 C C . LYS C 2 474 ? 193.943 151.828 122.601 1.00 95.94 474 LYS O C 1
ATOM 4316 O O . LYS C 2 474 ? 193.142 152.701 122.952 1.00 95.94 474 LYS O O 1
ATOM 4322 N N . PRO C 2 475 ? 194.916 152.088 121.716 1.00 96.34 475 PRO O N 1
ATOM 4323 C CA . PRO C 2 475 ? 195.009 153.424 121.098 1.00 96.34 475 PRO O CA 1
ATOM 4324 C C . PRO C 2 475 ? 193.881 153.753 120.126 1.00 96.34 475 PRO O C 1
ATOM 4325 O O . PRO C 2 475 ? 193.788 154.910 119.696 1.00 96.34 475 PRO O O 1
ATOM 4329 N N . GLU C 2 476 ? 193.029 152.792 119.768 1.00 95.88 476 GLU O N 1
ATOM 4330 C CA . GLU C 2 476 ? 191.830 153.071 118.989 1.00 95.88 476 GLU O CA 1
ATOM 4331 C C . GLU C 2 476 ? 190.674 153.585 119.840 1.00 95.88 476 GLU O C 1
ATOM 4332 O O . GLU C 2 476 ? 189.593 153.839 119.298 1.00 95.88 476 GLU O O 1
ATOM 4338 N N . ASP C 2 477 ? 190.872 153.745 121.147 1.00 92.27 477 ASP O N 1
ATOM 4339 C CA . ASP C 2 477 ? 189.841 154.210 122.068 1.00 92.27 477 ASP O CA 1
ATOM 4340 C C . ASP C 2 477 ? 190.052 155.673 122.445 1.00 92.27 477 ASP O C 1
ATOM 4341 O O . ASP C 2 477 ? 189.804 156.081 123.581 1.00 92.27 477 ASP O O 1
ATOM 4346 N N . THR C 2 478 ? 190.516 156.478 121.493 1.00 92.36 478 THR O N 1
ATOM 4347 C CA . THR C 2 478 ? 190.798 157.893 121.716 1.00 92.36 478 THR O CA 1
ATOM 4348 C C . THR C 2 478 ? 189.694 158.710 121.053 1.00 92.36 478 THR O C 1
ATOM 4349 O O . THR C 2 478 ? 189.740 158.966 119.845 1.00 92.36 478 THR O O 1
ATOM 4353 N N . ALA C 2 479 ? 188.715 159.131 121.852 1.00 88.32 479 ALA O N 1
ATOM 4354 C CA . ALA C 2 479 ? 187.557 159.862 121.354 1.00 88.32 479 ALA O CA 1
ATOM 4355 C C . ALA C 2 479 ? 186.888 160.576 122.521 1.00 88.32 479 ALA O C 1
ATOM 4356 O O . ALA C 2 479 ? 187.158 160.286 123.688 1.00 88.32 479 ALA O O 1
ATOM 4358 N N . VAL C 2 480 ? 186.010 161.517 122.187 1.00 84.37 480 VAL O N 1
ATOM 4359 C CA . VAL C 2 480 ? 185.159 162.161 123.185 1.00 84.37 480 VAL O CA 1
ATOM 4360 C C . VAL C 2 480 ? 184.032 161.191 123.525 1.00 84.37 480 VAL O C 1
ATOM 4361 O O . VAL C 2 480 ? 183.178 160.897 122.686 1.00 84.37 480 VAL O O 1
ATOM 4365 N N . TYR C 2 481 ? 184.033 160.683 124.753 1.00 81.66 481 TYR O N 1
ATOM 4366 C CA . TYR C 2 481 ? 183.040 159.712 125.189 1.00 81.66 481 TYR O CA 1
ATOM 4367 C C . TYR C 2 481 ? 181.789 160.440 125.666 1.00 81.66 481 TYR O C 1
ATOM 4368 O O . TYR C 2 481 ? 181.837 161.194 126.643 1.00 81.66 481 TYR O O 1
ATOM 4377 N N . TYR C 2 482 ? 180.676 160.213 124.978 1.00 70.84 482 TYR O N 1
ATOM 4378 C CA . TYR C 2 482 ? 179.402 160.826 125.319 1.00 70.84 482 TYR O CA 1
ATOM 4379 C C . TYR C 2 482 ? 178.514 159.841 126.071 1.00 70.84 482 TYR O C 1
ATOM 4380 O O . TYR C 2 482 ? 178.613 158.623 125.919 1.00 70.84 482 TYR O O 1
ATOM 4389 N N . CYS C 2 483 ? 177.621 160.399 126.883 1.00 62.45 483 CYS O N 1
ATOM 4390 C CA . CYS C 2 483 ? 176.626 159.620 127.611 1.00 62.45 483 CYS O CA 1
ATOM 4391 C C . CYS C 2 483 ? 175.260 160.147 127.210 1.00 62.45 483 CYS O C 1
ATOM 4392 O O . CYS C 2 483 ? 175.045 161.362 127.214 1.00 62.45 483 CYS O O 1
ATOM 4395 N N . ALA C 2 484 ? 174.344 159.248 126.860 1.00 42.44 484 ALA O N 1
ATOM 4396 C CA . ALA C 2 484 ? 173.074 159.661 126.286 1.00 42.44 484 ALA O CA 1
ATOM 4397 C C . ALA C 2 484 ? 171.935 158.834 126.862 1.00 42.44 484 ALA O C 1
ATOM 4398 O O . ALA C 2 484 ? 172.122 157.696 127.295 1.00 42.44 484 ALA O O 1
ATOM 4400 N N . ALA C 2 485 ? 170.744 159.426 126.856 1.00 31.47 485 ALA O N 1
ATOM 4401 C CA . ALA C 2 485 ? 169.530 158.790 127.344 1.00 31.47 485 ALA O CA 1
ATOM 4402 C C . ALA C 2 485 ? 168.571 158.548 126.185 1.00 31.47 485 ALA O C 1
ATOM 4403 O O . ALA C 2 485 ? 168.505 159.344 125.245 1.00 31.47 485 ALA O O 1
ATOM 4405 N N . LYS C 2 486 ? 167.823 157.452 126.262 1.00 24.57 486 LYS O N 1
ATOM 4406 C CA . LYS C 2 486 ? 166.959 157.008 125.178 1.00 24.57 486 LYS O CA 1
ATOM 4407 C C . LYS C 2 486 ? 165.557 156.739 125.699 1.00 24.57 486 LYS O C 1
ATOM 4408 O O . LYS C 2 486 ? 165.386 156.072 126.722 1.00 24.57 486 LYS O O 1
ATOM 4414 N N . GLY C 2 487 ? 164.556 157.240 124.975 1.00 21.78 487 GLY O N 1
ATOM 4415 C CA . GLY C 2 487 ? 163.171 157.028 125.330 1.00 21.78 487 GLY O CA 1
ATOM 4416 C C . GLY C 2 487 ? 162.732 155.585 125.171 1.00 21.78 487 GLY O C 1
ATOM 4417 O O . GLY C 2 487 ? 163.431 154.738 124.617 1.00 21.78 487 GLY O O 1
ATOM 4418 N N . ARG C 2 488 ? 161.529 155.312 125.676 1.00 21.83 488 ARG O N 1
ATOM 4419 C CA . ARG C 2 488 ? 161.028 153.942 125.702 1.00 21.83 488 ARG O CA 1
ATOM 4420 C C . ARG C 2 488 ? 160.641 153.460 124.311 1.00 21.83 488 ARG O C 1
ATOM 4421 O O . ARG C 2 488 ? 161.084 152.392 123.875 1.00 21.83 488 ARG O O 1
ATOM 4429 N N . TYR C 2 489 ? 159.809 154.217 123.605 1.00 19.40 489 TYR O N 1
ATOM 4430 C CA . TYR C 2 489 ? 159.409 153.872 122.247 1.00 19.40 489 TYR O CA 1
ATOM 4431 C C . TYR C 2 489 ? 160.297 154.604 121.245 1.00 19.40 489 TYR O C 1
ATOM 4432 O O . TYR C 2 489 ? 159.833 155.242 120.301 1.00 19.40 489 TYR O O 1
ATOM 4441 N N . SER C 2 490 ? 161.601 154.492 121.463 1.00 23.31 490 SER O N 1
ATOM 4442 C CA . SER C 2 490 ? 162.603 154.783 120.451 1.00 23.31 490 SER O CA 1
ATOM 4443 C C . SER C 2 490 ? 163.287 153.458 120.182 1.00 23.31 490 SER O C 1
ATOM 4444 O O . SER C 2 490 ? 163.490 152.673 121.113 1.00 23.31 490 SER O O 1
ATOM 4447 N N . GLY C 2 491 ? 163.605 153.183 118.927 1.00 20.72 491 GLY O N 1
ATOM 4448 C CA . GLY C 2 491 ? 164.093 151.878 118.537 1.00 20.72 491 GLY O CA 1
ATOM 4449 C C . GLY C 2 491 ? 165.559 151.895 118.158 1.00 20.72 491 GLY O C 1
ATOM 4450 O O . GLY C 2 491 ? 166.047 152.849 117.569 1.00 20.72 491 GLY O O 1
ATOM 4451 N N . GLY C 2 492 ? 166.265 150.840 118.542 1.00 20.50 492 GLY O N 1
ATOM 4452 C CA . GLY C 2 492 ? 167.639 150.678 118.124 1.00 20.50 492 GLY O CA 1
ATOM 4453 C C . GLY C 2 492 ? 168.608 151.309 119.096 1.00 20.50 492 GLY O C 1
ATOM 4454 O O . GLY C 2 492 ? 168.650 152.535 119.224 1.00 20.50 492 GLY O O 1
ATOM 4455 N N . LEU C 2 493 ? 169.408 150.486 119.774 1.00 26.46 493 LEU O N 1
ATOM 4456 C CA . LEU C 2 493 ? 170.399 151.022 120.700 1.00 26.46 493 LEU O CA 1
ATOM 4457 C C . LEU C 2 493 ? 171.571 151.644 119.958 1.00 26.46 493 LEU O C 1
ATOM 4458 O O . LEU C 2 493 ? 172.218 152.564 120.468 1.00 26.46 493 LEU O O 1
ATOM 4463 N N . TYR C 2 494 ? 171.845 151.167 118.742 1.00 30.35 494 TYR O N 1
ATOM 4464 C CA . TYR C 2 494 ? 173.115 151.468 118.090 1.00 30.35 494 TYR O CA 1
ATOM 4465 C C . TYR C 2 494 ? 173.117 152.860 117.475 1.00 30.35 494 TYR O C 1
ATOM 4466 O O . TYR C 2 494 ? 174.177 153.387 117.118 1.00 30.35 494 TYR O O 1
ATOM 4475 N N . TYR C 2 495 ? 171.946 153.472 117.344 1.00 23.03 495 TYR O N 1
ATOM 4476 C CA . TYR C 2 495 ? 171.805 154.674 116.536 1.00 23.03 495 TYR O CA 1
ATOM 4477 C C . TYR C 2 495 ? 171.701 155.898 117.433 1.00 23.03 495 TYR O C 1
ATOM 4478 O O . TYR C 2 495 ? 170.756 155.989 118.227 1.00 23.03 495 TYR O O 1
ATOM 4487 N N . PRO C 2 496 ? 172.635 156.850 117.343 1.00 29.08 496 PRO O N 1
ATOM 4488 C CA . PRO C 2 496 ? 172.607 158.010 118.247 1.00 29.08 496 PRO O CA 1
ATOM 4489 C C . PRO C 2 496 ? 171.513 159.020 117.939 1.00 29.08 496 PRO O C 1
ATOM 4490 O O . PRO C 2 496 ? 171.300 159.931 118.749 1.00 29.08 496 PRO O O 1
ATOM 4494 N N . THR C 2 497 ? 170.822 158.898 116.803 1.00 25.87 497 THR O N 1
ATOM 4495 C CA . THR C 2 497 ? 169.713 159.796 116.504 1.00 25.87 497 THR O CA 1
ATOM 4496 C C . THR C 2 497 ? 168.517 159.530 117.411 1.00 25.87 497 THR O C 1
ATOM 4497 O O . THR C 2 497 ? 167.727 160.441 117.683 1.00 25.87 497 THR O O 1
ATOM 4501 N N . ASN C 2 498 ? 168.380 158.301 117.908 1.00 20.94 498 ASN O N 1
ATOM 4502 C CA . ASN C 2 498 ? 167.274 157.935 118.782 1.00 20.94 498 ASN O CA 1
ATOM 4503 C C . ASN C 2 498 ? 167.456 158.413 120.215 1.00 20.94 498 ASN O C 1
ATOM 4504 O O . ASN C 2 498 ? 166.532 158.266 121.020 1.00 20.94 498 ASN O O 1
ATOM 4509 N N . TYR C 2 499 ? 168.609 158.980 120.550 1.00 27.33 499 TYR O N 1
ATOM 4510 C CA . TYR C 2 499 ? 168.910 159.405 121.908 1.00 27.33 499 TYR O CA 1
ATOM 4511 C C . TYR C 2 499 ? 168.698 160.908 122.022 1.00 27.33 499 TYR O C 1
ATOM 4512 O O . TYR C 2 499 ? 169.104 161.671 121.143 1.00 27.33 499 TYR O O 1
ATOM 4521 N N . ASP C 2 500 ? 168.054 161.331 123.111 1.00 36.64 500 ASP O N 1
ATOM 4522 C CA . ASP C 2 500 ? 167.584 162.707 123.237 1.00 36.64 500 ASP O CA 1
ATOM 4523 C C . ASP C 2 500 ? 168.529 163.587 124.049 1.00 36.64 500 ASP O C 1
ATOM 4524 O O . ASP C 2 500 ? 169.030 164.593 123.541 1.00 36.64 500 ASP O O 1
ATOM 4529 N N . TYR C 2 501 ? 168.785 163.230 125.302 1.00 50.37 501 TYR O N 1
ATOM 4530 C CA . TYR C 2 501 ? 169.592 164.053 126.193 1.00 50.37 501 TYR O CA 1
ATOM 4531 C C . TYR C 2 501 ? 171.015 163.522 126.216 1.00 50.37 501 TYR O C 1
ATOM 4532 O O . TYR C 2 501 ? 171.234 162.344 126.505 1.00 50.37 501 TYR O O 1
ATOM 4541 N N . TRP C 2 502 ? 171.974 164.388 125.912 1.00 52.73 502 TRP O N 1
ATOM 4542 C CA . TRP C 2 502 ? 173.367 163.997 125.770 1.00 52.73 502 TRP O CA 1
ATOM 4543 C C . TRP C 2 502 ? 174.212 164.568 126.899 1.00 52.73 502 TRP O C 1
ATOM 4544 O O . TRP C 2 502 ? 173.865 165.571 127.528 1.00 52.73 502 TRP O O 1
ATOM 4555 N N . GLY C 2 503 ? 175.337 163.899 127.154 1.00 71.07 503 GLY O N 1
ATOM 4556 C CA . GLY C 2 503 ? 176.331 164.401 128.076 1.00 71.07 503 GLY O CA 1
ATOM 4557 C C . GLY C 2 503 ? 177.233 165.429 127.421 1.00 71.07 503 GLY O C 1
ATOM 4558 O O . GLY C 2 503 ? 177.101 165.761 126.244 1.00 71.07 503 GLY O O 1
ATOM 4559 N N . GLN C 2 504 ? 178.173 165.942 128.214 1.00 82.70 504 GLN O N 1
ATOM 4560 C CA . GLN C 2 504 ? 179.091 166.952 127.700 1.00 82.70 504 GLN O CA 1
ATOM 4561 C C . GLN C 2 504 ? 180.161 166.328 126.813 1.00 82.70 504 GLN O C 1
ATOM 4562 O O . GLN C 2 504 ? 180.432 166.822 125.713 1.00 82.70 504 GLN O O 1
ATOM 4568 N N . GLY C 2 505 ? 180.775 165.242 127.273 1.00 86.85 505 GLY O N 1
ATOM 4569 C CA . GLY C 2 505 ? 181.774 164.556 126.479 1.00 86.85 505 GLY O CA 1
ATOM 4570 C C . GLY C 2 505 ? 183.191 164.954 126.831 1.00 86.85 505 GLY O C 1
ATOM 4571 O O . GLY C 2 505 ? 183.638 166.052 126.487 1.00 86.85 505 GLY O O 1
ATOM 4572 N N . THR C 2 506 ? 183.908 164.068 127.514 1.00 91.44 506 THR O N 1
ATOM 4573 C CA . THR C 2 506 ? 185.283 164.328 127.918 1.00 91.44 506 THR O CA 1
ATOM 4574 C C . THR C 2 506 ? 186.250 163.759 126.887 1.00 91.44 506 THR O C 1
ATOM 4575 O O . THR C 2 506 ? 186.055 162.646 126.389 1.00 91.44 506 THR O O 1
ATOM 4579 N N . GLN C 2 507 ? 187.288 164.528 126.568 1.00 92.34 507 GLN O N 1
ATOM 4580 C CA . GLN C 2 507 ? 188.299 164.094 125.612 1.00 92.34 507 GLN O CA 1
ATOM 4581 C C . GLN C 2 507 ? 189.255 163.125 126.295 1.00 92.34 507 GLN O C 1
ATOM 4582 O O . GLN C 2 507 ? 189.960 163.498 127.238 1.00 92.34 507 GLN O O 1
ATOM 4588 N N . VAL C 2 508 ? 189.243 161.871 125.832 1.00 93.10 508 VAL O N 1
ATOM 4589 C CA . VAL C 2 508 ? 190.093 160.801 126.433 1.00 93.10 508 VAL O CA 1
ATOM 4590 C C . VAL C 2 508 ? 191.108 160.304 125.399 1.00 93.10 508 VAL O C 1
ATOM 4591 O O . VAL C 2 508 ? 190.683 159.836 124.325 1.00 93.10 508 VAL O O 1
ATOM 4595 N N . THR C 2 509 ? 192.398 160.404 125.733 1.00 95.25 509 THR O N 1
ATOM 4596 C CA . THR C 2 509 ? 193.481 159.949 124.873 1.00 95.25 509 THR O CA 1
ATOM 4597 C C . THR C 2 509 ? 194.432 159.090 125.691 1.00 95.25 509 THR O C 1
ATOM 4598 O O . THR C 2 509 ? 194.967 159.547 126.706 1.00 95.25 509 THR O O 1
ATOM 4602 N N . VAL C 2 510 ? 194.639 157.853 125.252 1.00 97.92 510 VAL O N 1
ATOM 4603 C CA . VAL C 2 510 ? 195.546 156.945 125.941 1.00 97.92 510 VAL O CA 1
ATOM 4604 C C . VAL C 2 510 ? 196.918 156.972 125.276 1.00 97.92 510 VAL O C 1
ATOM 4605 O O . VAL C 2 510 ? 197.881 156.406 125.792 1.00 97.92 510 VAL O O 1
ATOM 4609 N N . GLN D 2 1 ? 171.741 121.148 130.930 1.00 69.05 1 GLN N N 1
ATOM 4610 C CA . GLN D 2 1 ? 172.954 120.355 131.087 1.00 69.05 1 GLN N CA 1
ATOM 4611 C C . GLN D 2 1 ? 172.699 119.126 131.951 1.00 69.05 1 GLN N C 1
ATOM 4612 O O . GLN D 2 1 ? 172.645 119.217 133.176 1.00 69.05 1 GLN N O 1
ATOM 4618 N N . VAL D 2 2 ? 172.544 117.977 131.301 1.00 68.14 2 VAL N N 1
ATOM 4619 C CA . VAL D 2 2 ? 172.250 116.716 131.969 1.00 68.14 2 VAL N CA 1
ATOM 4620 C C . VAL D 2 2 ? 173.452 115.799 131.803 1.00 68.14 2 VAL N C 1
ATOM 4621 O O . VAL D 2 2 ? 173.852 115.489 130.674 1.00 68.14 2 VAL N O 1
ATOM 4625 N N . GLN D 2 3 ? 174.030 115.372 132.921 1.00 78.40 3 GLN N N 1
ATOM 4626 C CA . GLN D 2 3 ? 175.084 114.369 132.910 1.00 78.40 3 GLN N CA 1
ATOM 4627 C C . GLN D 2 3 ? 174.466 112.991 133.099 1.00 78.40 3 GLN N C 1
ATOM 4628 O O . GLN D 2 3 ? 173.608 112.797 133.965 1.00 78.40 3 GLN N O 1
ATOM 4634 N N . LEU D 2 4 ? 174.903 112.035 132.282 1.00 74.62 4 LEU N N 1
ATOM 4635 C CA . LEU D 2 4 ? 174.299 110.709 132.247 1.00 74.62 4 LEU N CA 1
ATOM 4636 C C . LEU D 2 4 ? 175.365 109.645 132.442 1.00 74.62 4 LEU N C 1
ATOM 4637 O O . LEU D 2 4 ? 176.389 109.651 131.751 1.00 74.62 4 LEU N O 1
ATOM 4642 N N . VAL D 2 5 ? 175.118 108.735 133.380 1.00 84.84 5 VAL N N 1
ATOM 4643 C CA . VAL D 2 5 ? 175.942 107.554 133.594 1.00 84.84 5 VAL N CA 1
ATOM 4644 C C . VAL D 2 5 ? 175.013 106.367 133.800 1.00 84.84 5 VAL N C 1
ATOM 4645 O O . VAL D 2 5 ? 174.003 106.474 134.504 1.00 84.84 5 VAL N O 1
ATOM 4649 N N . GLU D 2 6 ? 175.343 105.242 133.173 1.00 88.74 6 GLU N N 1
ATOM 4650 C CA . GLU D 2 6 ? 174.552 104.029 133.316 1.00 88.74 6 GLU N CA 1
ATOM 4651 C C . GLU D 2 6 ? 175.446 102.879 133.754 1.00 88.74 6 GLU N C 1
ATOM 4652 O O . GLU D 2 6 ? 176.617 102.803 133.368 1.00 88.74 6 GLU N O 1
ATOM 4658 N N . SER D 2 7 ? 174.887 101.999 134.579 1.00 91.12 7 SER N N 1
ATOM 4659 C CA . SER D 2 7 ? 175.611 100.850 135.101 1.00 91.12 7 SER N CA 1
ATOM 4660 C C . SER D 2 7 ? 174.602 99.792 135.518 1.00 91.12 7 SER N C 1
ATOM 4661 O O . SER D 2 7 ? 173.479 100.111 135.918 1.00 91.12 7 SER N O 1
ATOM 4664 N N . GLY D 2 8 ? 175.015 98.533 135.422 1.00 87.40 8 GLY N N 1
ATOM 4665 C CA . GLY D 2 8 ? 174.138 97.430 135.755 1.00 87.40 8 GLY N CA 1
ATOM 4666 C C . GLY D 2 8 ? 173.988 96.434 134.625 1.00 87.40 8 GLY N C 1
ATOM 4667 O O . GLY D 2 8 ? 173.028 95.659 134.593 1.00 87.40 8 GLY N O 1
ATOM 4668 N N . GLY D 2 9 ? 174.935 96.447 133.689 1.00 87.72 9 GLY N N 1
ATOM 4669 C CA . GLY D 2 9 ? 174.907 95.526 132.571 1.00 87.72 9 GLY N CA 1
ATOM 4670 C C . GLY D 2 9 ? 176.174 94.707 132.439 1.00 87.72 9 GLY N C 1
ATOM 4671 O O . GLY D 2 9 ? 177.250 95.252 132.176 1.00 87.72 9 GLY N O 1
ATOM 4672 N N . GLY D 2 10 ? 176.039 93.402 132.681 1.00 93.01 10 GLY N N 1
ATOM 4673 C CA . GLY D 2 10 ? 177.184 92.478 132.610 1.00 93.01 10 GLY N CA 1
ATOM 4674 C C . GLY D 2 10 ? 176.943 91.364 131.611 1.00 93.01 10 GLY N C 1
ATOM 4675 O O . GLY D 2 10 ? 175.870 91.351 130.977 1.00 93.01 10 GLY N O 1
ATOM 4676 N N . LEU D 2 11 ? 177.917 90.462 131.490 1.00 98.76 11 LEU N N 1
ATOM 4677 C CA . LEU D 2 11 ? 177.852 89.329 130.575 1.00 98.76 11 LEU N CA 1
ATOM 4678 C C . LEU D 2 11 ? 177.082 88.187 131.229 1.00 98.76 11 LEU N C 1
ATOM 4679 O O . LEU D 2 11 ? 177.584 87.540 132.154 1.00 98.76 11 LEU N O 1
ATOM 4684 N N . VAL D 2 12 ? 175.863 87.981 130.737 1.00 103.04 12 VAL N N 1
ATOM 4685 C CA . VAL D 2 12 ? 174.985 86.884 131.230 1.00 103.04 12 VAL N CA 1
ATOM 4686 C C . VAL D 2 12 ? 174.800 85.878 130.092 1.00 103.04 12 VAL N C 1
ATOM 4687 O O . VAL D 2 12 ? 175.246 86.149 128.955 1.00 103.04 12 VAL N O 1
ATOM 4691 N N . GLN D 2 13 ? 174.166 84.751 130.403 1.00 106.37 13 GLN N N 1
ATOM 4692 C CA . GLN D 2 13 ? 173.897 83.718 129.409 1.00 106.37 13 GLN N CA 1
ATOM 4693 C C . GLN D 2 13 ? 172.694 84.091 128.550 1.00 106.37 13 GLN N C 1
ATOM 4694 O O . GLN D 2 13 ? 171.604 84.339 129.067 1.00 106.37 13 GLN N O 1
ATOM 4700 N N . GLY D 2 403 ? 167.518 84.982 130.708 1.00 90.97 403 GLY N N 1
ATOM 4701 C CA . GLY D 2 403 ? 167.409 85.504 132.084 1.00 90.97 403 GLY N CA 1
ATOM 4702 C C . GLY D 2 403 ? 166.908 86.938 132.104 1.00 90.97 403 GLY N C 1
ATOM 4703 O O . GLY D 2 403 ? 166.637 87.484 131.016 1.00 90.97 403 GLY N O 1
ATOM 4704 N N . SER D 2 404 ? 166.797 87.528 133.298 1.00 93.43 404 SER N N 1
ATOM 4705 C CA . SER D 2 404 ? 166.315 88.927 133.443 1.00 93.43 404 SER N CA 1
ATOM 4706 C C . SER D 2 404 ? 167.470 89.821 133.908 1.00 93.43 404 SER N C 1
ATOM 4707 O O . SER D 2 404 ? 168.081 89.506 134.948 1.00 93.43 404 SER N O 1
ATOM 4710 N N . LEU D 2 405 ? 167.738 90.902 133.168 1.00 95.10 405 LEU N N 1
ATOM 4711 C CA . LEU D 2 405 ? 168.835 91.847 133.511 1.00 95.10 405 LEU N CA 1
ATOM 4712 C C . LEU D 2 405 ? 168.243 93.240 133.736 1.00 95.10 405 LEU N C 1
ATOM 4713 O O . LEU D 2 405 ? 167.213 93.548 133.114 1.00 95.10 405 LEU N O 1
ATOM 4718 N N . ARG D 2 406 ? 168.823 94.012 134.657 1.00 92.68 406 ARG N N 1
ATOM 4719 C CA . ARG D 2 406 ? 168.300 95.378 134.913 1.00 92.68 406 ARG N CA 1
ATOM 4720 C C . ARG D 2 406 ? 169.429 96.403 134.768 1.00 92.68 406 ARG N C 1
ATOM 4721 O O . ARG D 2 406 ? 170.432 96.288 135.498 1.00 92.68 406 ARG N O 1
ATOM 4729 N N . LEU D 2 407 ? 169.252 97.371 133.864 1.00 87.86 407 LEU N N 1
ATOM 4730 C CA . LEU D 2 407 ? 170.230 98.480 133.686 1.00 87.86 407 LEU N CA 1
ATOM 4731 C C . LEU D 2 407 ? 169.720 99.694 134.477 1.00 87.86 407 LEU N C 1
ATOM 4732 O O . LEU D 2 407 ? 168.548 99.678 134.884 1.00 87.86 407 LEU N O 1
ATOM 4737 N N . SER D 2 408 ? 170.555 100.708 134.707 1.00 86.63 408 SER N N 1
ATOM 4738 C CA . SER D 2 408 ? 170.068 101.839 135.485 1.00 86.63 408 SER N CA 1
ATOM 4739 C C . SER D 2 408 ? 170.853 103.079 135.092 1.00 86.63 408 SER N C 1
ATOM 4740 O O . SER D 2 408 ? 172.074 103.116 135.262 1.00 86.63 408 SER N O 1
ATOM 4743 N N . CYS D 2 409 ? 170.150 104.089 134.587 1.00 82.62 409 CYS N N 1
ATOM 4744 C CA . CYS D 2 409 ? 170.755 105.320 134.085 1.00 82.62 409 CYS N CA 1
ATOM 4745 C C . CYS D 2 409 ? 170.452 106.443 135.067 1.00 82.62 409 CYS N C 1
ATOM 4746 O O . CYS D 2 409 ? 169.285 106.714 135.365 1.00 82.62 409 CYS N O 1
ATOM 4749 N N . ALA D 2 410 ? 171.498 107.096 135.566 1.00 82.68 410 ALA N N 1
ATOM 4750 C CA . ALA D 2 410 ? 171.361 108.169 136.539 1.00 82.68 410 ALA N CA 1
ATOM 4751 C C . ALA D 2 410 ? 171.603 109.520 135.879 1.00 82.68 410 ALA N C 1
ATOM 4752 O O . ALA D 2 410 ? 172.528 109.675 135.076 1.00 82.68 410 ALA N O 1
ATOM 4754 N N . ALA D 2 411 ? 170.768 110.497 136.226 1.00 80.55 411 ALA N N 1
ATOM 4755 C CA . ALA D 2 411 ? 170.834 111.836 135.663 1.00 80.55 411 ALA N CA 1
ATOM 4756 C C . ALA D 2 411 ? 171.177 112.851 136.746 1.00 80.55 411 ALA N C 1
ATOM 4757 O O . ALA D 2 411 ? 170.956 112.620 137.938 1.00 80.55 411 ALA N O 1
ATOM 4759 N N . SER D 2 412 ? 171.716 113.988 136.309 1.00 77.83 412 SER N N 1
ATOM 4760 C CA . SER D 2 412 ? 172.070 115.079 137.206 1.00 77.83 412 SER N CA 1
ATOM 4761 C C . SER D 2 412 ? 172.154 116.367 136.400 1.00 77.83 412 SER N C 1
ATOM 4762 O O . SER D 2 412 ? 172.744 116.388 135.317 1.00 77.83 412 SER N O 1
ATOM 4765 N N . GLY D 2 413 ? 171.563 117.437 136.935 1.00 69.91 413 GLY N N 1
ATOM 4766 C CA . GLY D 2 413 ? 171.600 118.744 136.308 1.00 69.91 413 GLY N CA 1
ATOM 4767 C C . GLY D 2 413 ? 170.198 119.258 136.014 1.00 69.91 413 GLY N C 1
ATOM 4768 O O . GLY D 2 413 ? 169.258 119.007 136.775 1.00 69.91 413 GLY N O 1
ATOM 4769 N N . HIS D 2 414 ? 170.070 119.979 134.898 1.00 62.24 414 HIS N N 1
ATOM 4770 C CA . HIS D 2 414 ? 168.800 120.582 134.489 1.00 62.24 414 HIS N CA 1
ATOM 4771 C C . HIS D 2 414 ? 167.928 119.513 133.836 1.00 62.24 414 HIS N C 1
ATOM 4772 O O . HIS D 2 414 ? 167.777 119.441 132.614 1.00 62.24 414 HIS N O 1
ATOM 4779 N N . THR D 2 415 ? 167.330 118.673 134.676 1.00 47.94 415 THR N N 1
ATOM 4780 C CA . THR D 2 415 ? 166.450 117.609 134.216 1.00 47.94 415 THR N CA 1
ATOM 4781 C C . THR D 2 415 ? 165.012 118.071 134.028 1.00 47.94 415 THR N C 1
ATOM 4782 O O . THR D 2 415 ? 164.173 117.279 133.588 1.00 47.94 415 THR N O 1
ATOM 4786 N N . PHE D 2 416 ? 164.704 119.328 134.356 1.00 29.53 416 PHE N N 1
ATOM 4787 C CA . PHE D 2 416 ? 163.358 119.838 134.121 1.00 29.53 416 PHE N CA 1
ATOM 4788 C C . PHE D 2 416 ? 163.142 120.175 132.652 1.00 29.53 416 PHE N C 1
ATOM 4789 O O . PHE D 2 416 ? 162.065 119.916 132.104 1.00 29.53 416 PHE N O 1
ATOM 4797 N N . ASN D 2 417 ? 164.153 120.750 131.999 1.00 30.73 417 ASN N N 1
ATOM 4798 C CA . ASN D 2 417 ? 164.055 121.070 130.582 1.00 30.73 417 ASN N CA 1
ATOM 4799 C C . ASN D 2 417 ? 164.179 119.843 129.691 1.00 30.73 417 ASN N C 1
ATOM 4800 O O . ASN D 2 417 ? 163.929 119.948 128.486 1.00 30.73 417 ASN N O 1
ATOM 4805 N N . TYR D 2 418 ? 164.554 118.690 130.248 1.00 32.37 418 TYR N N 1
ATOM 4806 C CA . TYR D 2 418 ? 164.693 117.441 129.505 1.00 32.37 418 TYR N CA 1
ATOM 4807 C C . TYR D 2 418 ? 163.832 116.389 130.194 1.00 32.37 418 TYR N C 1
ATOM 4808 O O . TYR D 2 418 ? 164.348 115.516 130.906 1.00 32.37 418 TYR N O 1
ATOM 4817 N N . PRO D 2 419 ? 162.511 116.432 129.992 1.00 34.16 419 PRO N N 1
ATOM 4818 C CA . PRO D 2 419 ? 161.615 115.575 130.776 1.00 34.16 419 PRO N CA 1
ATOM 4819 C C . PRO D 2 419 ? 161.522 114.140 130.289 1.00 34.16 419 PRO N C 1
ATOM 4820 O O . PRO D 2 419 ? 160.871 113.327 130.957 1.00 34.16 419 PRO N O 1
ATOM 4824 N N . ILE D 2 420 ? 162.139 113.797 129.163 1.00 33.72 420 ILE N N 1
ATOM 4825 C CA . ILE D 2 420 ? 161.999 112.478 128.561 1.00 33.72 420 ILE N CA 1
ATOM 4826 C C . ILE D 2 420 ? 163.368 111.822 128.486 1.00 33.72 420 ILE N C 1
ATOM 4827 O O . ILE D 2 420 ? 164.307 112.393 127.921 1.00 33.72 420 ILE N O 1
ATOM 4832 N N . MET D 2 421 ? 163.479 110.630 129.061 1.00 44.75 421 MET N N 1
ATOM 4833 C CA . MET D 2 421 ? 164.653 109.789 128.902 1.00 44.75 421 MET N CA 1
ATOM 4834 C C . MET D 2 421 ? 164.355 108.666 127.921 1.00 44.75 421 MET N C 1
ATOM 4835 O O . MET D 2 421 ? 163.258 108.109 127.901 1.00 44.75 421 MET N O 1
ATOM 4840 N N . GLY D 2 422 ? 165.349 108.336 127.107 1.00 45.88 422 GLY N N 1
ATOM 4841 C CA . GLY D 2 422 ? 165.179 107.282 126.130 1.00 45.88 422 GLY N CA 1
ATOM 4842 C C . GLY D 2 422 ? 166.305 106.272 126.132 1.00 45.88 422 GLY N C 1
ATOM 4843 O O . GLY D 2 422 ? 167.463 106.621 126.377 1.00 45.88 422 GLY N O 1
ATOM 4844 N N . TRP D 2 423 ? 165.976 105.016 125.859 1.00 59.23 423 TRP N N 1
ATOM 4845 C CA . TRP D 2 423 ? 166.964 103.957 125.736 1.00 59.23 423 TRP N CA 1
ATOM 4846 C C . TRP D 2 423 ? 167.166 103.608 124.269 1.00 59.23 423 TRP N C 1
ATOM 4847 O O . TRP D 2 423 ? 166.200 103.404 123.529 1.00 59.23 423 TRP N O 1
ATOM 4858 N N . PHE D 2 424 ? 168.426 103.551 123.854 1.00 51.14 424 PHE N N 1
ATOM 4859 C CA . PHE D 2 424 ? 168.789 103.217 122.488 1.00 51.14 424 PHE N CA 1
ATOM 4860 C C . PHE D 2 424 ? 169.850 102.127 122.502 1.00 51.14 424 PHE N C 1
ATOM 4861 O O . PHE D 2 424 ? 170.572 101.942 123.485 1.00 51.14 424 PHE N O 1
ATOM 4869 N N . ARG D 2 425 ? 169.940 101.397 121.394 1.00 70.13 425 ARG N N 1
ATOM 4870 C CA . ARG D 2 425 ? 170.966 100.379 121.238 1.00 70.13 425 ARG N CA 1
ATOM 4871 C C . ARG D 2 425 ? 171.483 100.428 119.809 1.00 70.13 425 ARG N C 1
ATOM 4872 O O . ARG D 2 425 ? 170.761 100.806 118.883 1.00 70.13 425 ARG N O 1
ATOM 4880 N N . GLN D 2 426 ? 172.754 100.069 119.642 1.00 82.13 426 GLN N N 1
ATOM 4881 C CA . GLN D 2 426 ? 173.413 100.130 118.338 1.00 82.13 426 GLN N CA 1
ATOM 4882 C C . GLN D 2 426 ? 174.164 98.821 118.127 1.00 82.13 426 GLN N C 1
ATOM 4883 O O . GLN D 2 426 ? 175.244 98.622 118.690 1.00 82.13 426 GLN N O 1
ATOM 4889 N N . ALA D 2 427 ? 173.580 97.927 117.333 1.00 89.86 427 ALA N N 1
ATOM 4890 C CA . ALA D 2 427 ? 174.257 96.696 116.968 1.00 89.86 427 ALA N CA 1
ATOM 4891 C C . ALA D 2 427 ? 175.458 97.009 116.075 1.00 89.86 427 ALA N C 1
ATOM 4892 O O . ALA D 2 427 ? 175.444 97.999 115.337 1.00 89.86 427 ALA N O 1
ATOM 4894 N N . PRO D 2 428 ? 176.537 96.200 116.159 1.00 91.14 428 PRO N N 1
ATOM 4895 C CA . PRO D 2 428 ? 177.720 96.449 115.319 1.00 91.14 428 PRO N CA 1
ATOM 4896 C C . PRO D 2 428 ? 177.442 96.311 113.831 1.00 91.14 428 PRO N C 1
ATOM 4897 O O . PRO D 2 428 ? 177.126 95.223 113.340 1.00 91.14 428 PRO N O 1
ATOM 4901 N N . GLY D 2 429 ? 177.551 97.423 113.113 1.00 93.61 429 GLY N N 1
ATOM 4902 C CA . GLY D 2 429 ? 177.240 97.464 111.703 1.00 93.61 429 GLY N CA 1
ATOM 4903 C C . GLY D 2 429 ? 175.826 97.872 111.359 1.00 93.61 429 GLY N C 1
ATOM 4904 O O . GLY D 2 429 ? 175.468 97.847 110.176 1.00 93.61 429 GLY N O 1
ATOM 4905 N N . LYS D 2 430 ? 175.015 98.253 112.344 1.00 95.85 430 LYS N N 1
ATOM 4906 C CA . LYS D 2 430 ? 173.618 98.589 112.121 1.00 95.85 430 LYS N CA 1
ATOM 4907 C C . LYS D 2 430 ? 173.328 99.990 112.643 1.00 95.85 430 LYS N C 1
ATOM 4908 O O . LYS D 2 430 ? 174.203 100.681 113.170 1.00 95.85 430 LYS N O 1
ATOM 4914 N N . GLU D 2 431 ? 172.072 100.397 112.485 1.00 91.11 431 GLU N N 1
ATOM 4915 C CA . GLU D 2 431 ? 171.611 101.712 112.900 1.00 91.11 431 GLU N CA 1
ATOM 4916 C C . GLU D 2 431 ? 171.306 101.724 114.396 1.00 91.11 431 GLU N C 1
ATOM 4917 O O . GLU D 2 431 ? 171.070 100.685 115.018 1.00 91.11 431 GLU N O 1
ATOM 4923 N N . ARG D 2 432 ? 171.323 102.923 114.975 1.00 72.49 432 ARG N N 1
ATOM 4924 C CA . ARG D 2 432 ? 170.980 103.087 116.382 1.00 72.49 432 ARG N CA 1
ATOM 4925 C C . ARG D 2 432 ? 169.473 102.934 116.558 1.00 72.49 432 ARG N C 1
ATOM 4926 O O . ARG D 2 432 ? 168.693 103.731 116.027 1.00 72.49 432 ARG N O 1
ATOM 4934 N N . GLU D 2 433 ? 169.068 101.914 117.308 1.00 63.24 433 GLU N N 1
ATOM 4935 C CA . GLU D 2 433 ? 167.682 101.469 117.357 1.00 63.24 433 GLU N CA 1
ATOM 4936 C C . GLU D 2 433 ? 167.016 101.934 118.645 1.00 63.24 433 GLU N C 1
ATOM 4937 O O . GLU D 2 433 ? 167.597 101.817 119.727 1.00 63.24 433 GLU N O 1
ATOM 4943 N N . PHE D 2 434 ? 165.799 102.457 118.518 1.00 43.03 434 PHE N N 1
ATOM 4944 C CA . PHE D 2 434 ? 165.017 102.868 119.676 1.00 43.03 434 PHE N CA 1
ATOM 4945 C C . PHE D 2 434 ? 164.539 101.646 120.449 1.00 43.03 434 PHE N C 1
ATOM 4946 O O . PHE D 2 434 ? 163.975 100.714 119.870 1.00 43.03 434 PHE N O 1
ATOM 4954 N N . VAL D 2 435 ? 164.767 101.649 121.761 1.00 49.85 435 VAL N N 1
ATOM 4955 C CA . VAL D 2 435 ? 164.306 100.567 122.622 1.00 49.85 435 VAL N CA 1
ATOM 4956 C C . VAL D 2 435 ? 163.051 101.015 123.355 1.00 49.85 435 VAL N C 1
ATOM 4957 O O . VAL D 2 435 ? 161.985 100.406 123.216 1.00 49.85 435 VAL N O 1
ATOM 4961 N N . GLY D 2 436 ? 163.167 102.082 124.135 1.00 45.77 436 GLY N N 1
ATOM 4962 C CA . GLY D 2 436 ? 162.038 102.557 124.910 1.00 45.77 436 GLY N CA 1
ATOM 4963 C C . GLY D 2 436 ? 162.305 103.936 125.465 1.00 45.77 436 GLY N C 1
ATOM 4964 O O . GLY D 2 436 ? 163.442 104.413 125.490 1.00 45.77 436 GLY N O 1
ATOM 4965 N N . ALA D 2 437 ? 161.227 104.575 125.916 1.00 45.42 437 ALA N N 1
ATOM 4966 C CA . ALA D 2 437 ? 161.293 105.937 126.420 1.00 45.42 437 ALA N CA 1
ATOM 4967 C C . ALA D 2 437 ? 160.463 106.056 127.689 1.00 45.42 437 ALA N C 1
ATOM 4968 O O . ALA D 2 437 ? 159.542 105.273 127.932 1.00 45.42 437 ALA N O 1
ATOM 4970 N N . ILE D 2 438 ? 160.800 107.057 128.496 1.00 50.72 438 ILE N N 1
ATOM 4971 C CA . ILE D 2 438 ? 160.182 107.250 129.803 1.00 50.72 438 ILE N CA 1
ATOM 4972 C C . ILE D 2 438 ? 160.177 108.743 130.117 1.00 50.72 438 ILE N C 1
ATOM 4973 O O . ILE D 2 438 ? 161.144 109.455 129.833 1.00 50.72 438 ILE N O 1
ATOM 4978 N N . SER D 2 439 ? 159.065 109.225 130.666 1.00 54.59 439 SER N N 1
ATOM 4979 C CA . SER D 2 439 ? 158.971 110.596 131.141 1.00 54.59 439 SER N CA 1
ATOM 4980 C C . SER D 2 439 ? 159.346 110.664 132.616 1.00 54.59 439 SER N C 1
ATOM 4981 O O . SER D 2 439 ? 159.019 109.760 133.390 1.00 54.59 439 SER N O 1
ATOM 4984 N N . TRP D 2 440 ? 160.063 111.728 132.993 1.00 62.66 440 TRP N N 1
ATOM 4985 C CA . TRP D 2 440 ? 160.391 111.955 134.400 1.00 62.66 440 TRP N CA 1
ATOM 4986 C C . TRP D 2 440 ? 159.135 112.214 135.223 1.00 62.66 440 TRP N C 1
ATOM 4987 O O . TRP D 2 440 ? 158.783 111.432 136.113 1.00 62.66 440 TRP N O 1
ATOM 4998 N N . SER D 2 441 ? 158.446 113.314 134.936 1.00 64.68 441 SER N N 1
ATOM 4999 C CA . SER D 2 441 ? 157.204 113.640 135.623 1.00 64.68 441 SER N CA 1
ATOM 5000 C C . SER D 2 441 ? 156.075 112.824 135.009 1.00 64.68 441 SER N C 1
ATOM 5001 O O . SER D 2 441 ? 155.790 112.950 133.814 1.00 64.68 441 SER N O 1
ATOM 5004 N N . GLY D 2 442 ? 155.433 111.994 135.822 1.00 66.98 442 GLY N N 1
ATOM 5005 C CA . GLY D 2 442 ? 154.456 111.067 135.293 1.00 66.98 442 GLY N CA 1
ATOM 5006 C C . GLY D 2 442 ? 154.989 109.652 135.271 1.00 66.98 442 GLY N C 1
ATOM 5007 O O . GLY D 2 442 ? 155.003 108.969 136.299 1.00 66.98 442 GLY N O 1
ATOM 5008 N N . GLY D 2 443 ? 155.435 109.201 134.103 1.00 60.02 443 GLY N N 1
ATOM 5009 C CA . GLY D 2 443 ? 155.889 107.834 133.959 1.00 60.02 443 GLY N CA 1
ATOM 5010 C C . GLY D 2 443 ? 155.269 107.140 132.766 1.00 60.02 443 GLY N C 1
ATOM 5011 O O . GLY D 2 443 ? 155.282 105.909 132.684 1.00 60.02 443 GLY N O 1
ATOM 5012 N N . SER D 2 444 ? 154.701 107.927 131.852 1.00 52.52 444 SER N N 1
ATOM 5013 C CA . SER D 2 444 ? 154.134 107.383 130.624 1.00 52.52 444 SER N CA 1
ATOM 5014 C C . SER D 2 444 ? 155.234 106.800 129.746 1.00 52.52 444 SER N C 1
ATOM 5015 O O . SER D 2 444 ? 156.147 107.511 129.315 1.00 52.52 444 SER N O 1
ATOM 5018 N N . THR D 2 445 ? 155.145 105.501 129.486 1.00 52.70 445 THR N N 1
ATOM 5019 C CA . THR D 2 445 ? 156.189 104.768 128.787 1.00 52.70 445 THR N CA 1
ATOM 5020 C C . THR D 2 445 ? 155.827 104.544 127.325 1.00 52.70 445 THR N C 1
ATOM 5021 O O . THR D 2 445 ? 154.665 104.626 126.919 1.00 52.70 445 THR N O 1
ATOM 5025 N N . SER D 2 446 ? 156.857 104.255 126.536 1.00 51.66 446 SER N N 1
ATOM 5026 C CA . SER D 2 446 ? 156.708 103.822 125.157 1.00 51.66 446 SER N CA 1
ATOM 5027 C C . SER D 2 446 ? 157.780 102.780 124.888 1.00 51.66 446 SER N C 1
ATOM 5028 O O . SER D 2 446 ? 158.845 102.802 125.507 1.00 51.66 446 SER N O 1
ATOM 5031 N N . TYR D 2 447 ? 157.487 101.854 123.979 1.00 59.65 447 TYR N N 1
ATOM 5032 C CA . TYR D 2 447 ? 158.406 100.765 123.682 1.00 59.65 447 TYR N CA 1
ATOM 5033 C C . TYR D 2 447 ? 158.412 100.489 122.188 1.00 59.65 447 TYR N C 1
ATOM 5034 O O . TYR D 2 447 ? 157.463 100.810 121.469 1.00 59.65 447 TYR N O 1
ATOM 5043 N N . ALA D 2 448 ? 159.504 99.889 121.728 1.00 65.66 448 ALA N N 1
ATOM 5044 C CA . ALA D 2 448 ? 159.547 99.348 120.382 1.00 65.66 448 ALA N CA 1
ATOM 5045 C C . ALA D 2 448 ? 158.810 98.013 120.335 1.00 65.66 448 ALA N C 1
ATOM 5046 O O . ALA D 2 448 ? 158.502 97.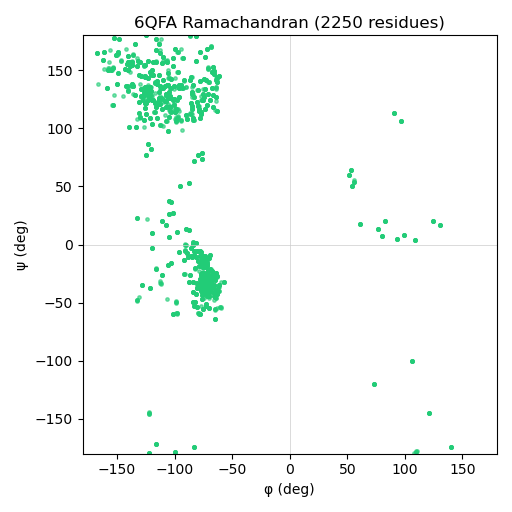407 121.365 1.00 65.66 448 ALA N O 1
ATOM 5048 N N . ASP D 2 449 ? 158.520 97.558 119.114 1.00 76.17 449 ASP N N 1
ATOM 5049 C CA . ASP D 2 449 ? 157.788 96.309 118.941 1.00 76.17 449 ASP N CA 1
ATOM 5050 C C . ASP D 2 449 ? 158.628 95.085 119.278 1.00 76.17 449 ASP N C 1
ATOM 5051 O O . ASP D 2 449 ? 158.078 94.084 119.748 1.00 76.17 449 ASP N O 1
ATOM 5056 N N . SER D 2 450 ? 159.941 95.140 119.054 1.00 81.57 450 SER N N 1
ATOM 5057 C CA . SER D 2 450 ? 160.795 93.986 119.302 1.00 81.57 450 SER N CA 1
ATOM 5058 C C . SER D 2 450 ? 161.054 93.745 120.783 1.00 81.57 450 SER N C 1
ATOM 5059 O O . SER D 2 450 ? 161.470 92.641 121.151 1.00 81.57 450 SER N O 1
ATOM 5062 N N . VAL D 2 451 ? 160.819 94.741 121.637 1.00 80.70 451 VAL N N 1
ATOM 5063 C CA . VAL D 2 451 ? 161.060 94.624 123.067 1.00 80.70 451 VAL N CA 1
ATOM 5064 C C . VAL D 2 451 ? 159.788 94.819 123.882 1.00 80.70 451 VAL N C 1
ATOM 5065 O O . VAL D 2 451 ? 159.854 94.934 125.105 1.00 80.70 451 VAL N O 1
ATOM 5069 N N . LYS D 2 452 ? 158.629 94.861 123.229 1.00 85.40 452 LYS N N 1
ATOM 5070 C CA . LYS D 2 452 ? 157.377 95.069 123.943 1.00 85.40 452 LYS N CA 1
ATOM 5071 C C . LYS D 2 452 ? 156.970 93.800 124.683 1.00 85.40 452 LYS N C 1
ATOM 5072 O O . LYS D 2 452 ? 157.202 92.685 124.204 1.00 85.40 452 LYS N O 1
ATOM 5078 N N . ASP D 2 453 ? 156.401 93.988 125.882 1.00 93.59 453 ASP N N 1
ATOM 5079 C CA . ASP D 2 453 ? 155.967 92.941 126.817 1.00 93.59 453 ASP N CA 1
ATOM 5080 C C . ASP D 2 453 ? 157.111 92.040 127.284 1.00 93.59 453 ASP N C 1
ATOM 5081 O O . ASP D 2 453 ? 156.870 90.943 127.797 1.00 93.59 453 ASP N O 1
ATOM 5086 N N . ARG D 2 454 ? 158.354 92.482 127.118 1.00 90.42 454 ARG N N 1
ATOM 5087 C CA . ARG D 2 454 ? 159.542 91.837 127.656 1.00 90.42 454 ARG N CA 1
ATOM 5088 C C . ARG D 2 454 ? 160.416 92.800 128.438 1.00 90.42 454 ARG N C 1
ATOM 5089 O O . ARG D 2 454 ? 161.038 92.403 129.426 1.00 90.42 454 ARG N O 1
ATOM 5097 N N . PHE D 2 455 ? 160.477 94.060 128.017 1.00 85.94 455 PHE N N 1
ATOM 5098 C CA . PHE D 2 455 ? 161.264 95.086 128.682 1.00 85.94 455 PHE N CA 1
ATOM 5099 C C . PHE D 2 455 ? 160.321 96.028 129.417 1.00 85.94 455 PHE N C 1
ATOM 5100 O O . PHE D 2 455 ? 159.273 96.406 128.885 1.00 85.94 455 PHE N O 1
ATOM 5108 N N . THR D 2 456 ? 160.688 96.401 130.639 1.00 85.89 456 THR N N 1
ATOM 5109 C CA . THR D 2 456 ? 159.930 97.374 131.412 1.00 85.89 456 THR N CA 1
ATOM 5110 C C . THR D 2 456 ? 160.855 98.505 131.831 1.00 85.89 456 THR N C 1
ATOM 5111 O O . THR D 2 456 ? 161.965 98.265 132.315 1.00 85.89 456 THR N O 1
ATOM 5115 N N . ILE D 2 457 ? 160.396 99.738 131.632 1.00 76.64 457 ILE N N 1
ATOM 5116 C CA . ILE D 2 457 ? 161.144 100.933 132.002 1.00 76.64 457 ILE N CA 1
ATOM 5117 C C . ILE D 2 457 ? 160.310 101.727 132.995 1.00 76.64 457 ILE N C 1
ATOM 5118 O O . ILE D 2 457 ? 159.115 101.947 132.773 1.00 76.64 457 ILE N O 1
ATOM 5123 N N . SER D 2 458 ? 160.938 102.140 134.092 1.00 83.48 458 SER N N 1
ATOM 5124 C CA . SER D 2 458 ? 160.329 103.052 135.048 1.00 83.48 458 SER N CA 1
ATOM 5125 C C . SER D 2 458 ? 161.448 103.820 135.738 1.00 83.48 458 SER N C 1
ATOM 5126 O O . SER D 2 458 ? 162.633 103.592 135.482 1.00 83.48 458 SER N O 1
ATOM 5129 N N . ARG D 2 459 ? 161.066 104.735 136.624 1.00 81.82 459 ARG N N 1
ATOM 5130 C CA . ARG D 2 459 ? 162.031 105.649 137.213 1.00 81.82 459 ARG N CA 1
ATOM 5131 C C . ARG D 2 459 ? 161.596 106.024 138.621 1.00 81.82 459 ARG N C 1
ATOM 5132 O O . ARG D 2 459 ? 160.451 105.807 139.024 1.00 81.82 459 ARG N O 1
ATOM 5140 N N . ASP D 2 460 ? 162.543 106.584 139.371 1.00 93.88 460 ASP N N 1
ATOM 5141 C CA . ASP D 2 460 ? 162.265 107.287 140.613 1.00 93.88 460 ASP N CA 1
ATOM 5142 C C . ASP D 2 460 ? 162.869 108.680 140.514 1.00 93.88 460 ASP N C 1
ATOM 5143 O O . ASP D 2 460 ? 164.005 108.843 140.059 1.00 93.88 460 ASP N O 1
ATOM 5148 N N . ASN D 2 461 ? 162.096 109.686 140.915 1.00 92.52 461 ASN N N 1
ATOM 5149 C CA . ASN D 2 461 ? 162.556 111.064 140.813 1.00 92.52 461 ASN N CA 1
ATOM 5150 C C . ASN D 2 461 ? 163.428 111.489 141.986 1.00 92.52 461 ASN N C 1
ATOM 5151 O O . ASN D 2 461 ? 163.965 112.602 141.965 1.00 92.52 461 ASN N O 1
ATOM 5156 N N . ALA D 2 462 ? 163.586 110.637 143.000 1.00 94.32 462 ALA N N 1
ATOM 5157 C CA . ALA D 2 462 ? 164.442 110.965 144.135 1.00 94.32 462 ALA N CA 1
ATOM 5158 C C . ALA D 2 462 ? 165.916 110.833 143.768 1.00 94.32 462 ALA N C 1
ATOM 5159 O O . ALA D 2 462 ? 166.694 111.781 143.917 1.00 94.32 462 ALA N O 1
ATOM 5161 N N . LYS D 2 463 ? 166.317 109.655 143.284 1.00 92.24 463 LYS N N 1
ATOM 5162 C CA . LYS D 2 463 ? 167.698 109.430 142.879 1.00 92.24 463 LYS N CA 1
ATOM 5163 C C . LYS D 2 463 ? 168.028 110.031 141.520 1.00 92.24 463 LYS N C 1
ATOM 5164 O O . LYS D 2 463 ? 169.215 110.082 141.173 1.00 92.24 463 LYS N O 1
ATOM 5170 N N . ASN D 2 464 ? 167.018 110.496 140.776 1.00 87.03 464 ASN N N 1
ATOM 5171 C CA . ASN D 2 464 ? 167.105 110.830 139.350 1.00 87.03 464 ASN N CA 1
ATOM 5172 C C . ASN D 2 464 ? 167.705 109.662 138.567 1.00 87.03 464 ASN N C 1
ATOM 5173 O O . ASN D 2 464 ? 168.750 109.769 137.923 1.00 87.03 464 ASN N O 1
ATOM 5178 N N . THR D 2 465 ? 167.011 108.530 138.642 1.00 86.98 465 THR N N 1
ATOM 5179 C CA . THR D 2 465 ? 167.496 107.268 138.103 1.00 86.98 465 THR N CA 1
ATOM 5180 C C . THR D 2 465 ? 166.424 106.649 137.218 1.00 86.98 465 THR N C 1
ATOM 5181 O O . THR D 2 465 ? 165.274 106.499 137.641 1.00 86.98 465 THR N O 1
ATOM 5185 N N . VAL D 2 466 ? 166.805 106.305 135.991 1.00 81.73 466 VAL N N 1
ATOM 5186 C CA . VAL D 2 466 ? 165.945 105.605 135.043 1.00 81.73 466 VAL N CA 1
ATOM 5187 C C . VAL D 2 466 ? 166.521 104.209 134.855 1.00 81.73 466 VAL N C 1
ATOM 5188 O O . VAL D 2 466 ? 167.710 104.063 134.546 1.00 81.73 466 VAL N O 1
ATOM 5192 N N . TYR D 2 467 ? 165.694 103.187 135.055 1.00 87.45 467 TYR N N 1
ATOM 5193 C CA . TYR D 2 467 ? 166.141 101.809 134.923 1.00 87.45 467 TYR N CA 1
ATOM 5194 C C . TYR D 2 467 ? 165.401 101.099 133.797 1.00 87.45 467 TYR N C 1
ATOM 5195 O O . TYR D 2 467 ? 164.208 101.331 133.574 1.00 87.45 467 TYR N O 1
ATOM 5204 N N . LEU D 2 468 ? 166.156 100.298 133.043 1.00 84.50 468 LEU N N 1
ATOM 5205 C CA . LEU D 2 468 ? 165.605 99.503 131.918 1.00 84.50 468 LEU N CA 1
ATOM 5206 C C . LEU D 2 468 ? 165.690 98.028 132.312 1.00 84.50 468 LEU N C 1
ATOM 5207 O O . LEU D 2 468 ? 166.806 97.473 132.280 1.00 84.50 468 LEU N O 1
ATOM 5212 N N . GLU D 2 469 ? 164.562 97.433 132.704 1.00 92.45 469 GLU N N 1
ATOM 5213 C CA . GLU D 2 469 ? 164.584 96.005 133.106 1.00 92.45 469 GLU N CA 1
ATOM 5214 C C . GLU D 2 469 ? 164.412 95.162 131.843 1.00 92.45 469 GLU N C 1
ATOM 5215 O O . GLU D 2 469 ? 163.319 95.209 131.243 1.00 92.45 469 GLU N O 1
ATOM 5221 N N . MET D 2 470 ? 165.460 94.430 131.459 1.00 94.48 470 MET N N 1
ATOM 5222 C CA . MET D 2 470 ? 165.383 93.576 130.250 1.00 94.48 470 MET N CA 1
ATOM 5223 C C . MET D 2 470 ? 165.106 92.140 130.699 1.00 94.48 470 MET N C 1
ATOM 5224 O O . MET D 2 470 ? 166.032 91.488 131.219 1.00 94.48 470 MET N O 1
ATOM 5229 N N . ASN D 2 471 ? 163.869 91.682 130.500 1.00 97.73 471 ASN N N 1
ATOM 5230 C CA . ASN D 2 471 ? 163.480 90.297 130.874 1.00 97.73 471 ASN N CA 1
ATOM 5231 C C . ASN D 2 471 ? 163.329 89.483 129.587 1.00 97.73 471 ASN N C 1
ATOM 5232 O O . ASN D 2 471 ? 163.162 90.103 128.515 1.00 97.73 471 ASN N O 1
ATOM 5237 N N . ASN D 2 472 ? 163.426 88.156 129.695 1.00 96.61 472 ASN N N 1
ATOM 5238 C CA . ASN D 2 472 ? 163.291 87.274 128.527 1.00 96.61 472 ASN N CA 1
ATOM 5239 C C . ASN D 2 472 ? 164.246 87.691 127.404 1.00 96.61 472 ASN N C 1
ATOM 5240 O O . ASN D 2 472 ? 163.837 88.116 126.321 1.00 96.61 472 ASN N O 1
ATOM 5245 N N . LEU D 2 473 ? 165.540 87.578 127.721 1.00 94.48 473 LEU N N 1
ATOM 5246 C CA . LEU D 2 473 ? 166.639 87.985 126.809 1.00 94.48 473 LEU N CA 1
ATOM 5247 C C . LEU D 2 473 ? 166.687 87.098 125.561 1.00 94.48 473 LEU N C 1
ATOM 5248 O O . LEU D 2 473 ? 166.248 85.930 125.613 1.00 94.48 473 LEU N O 1
ATOM 5253 N N . LYS D 2 474 ? 167.201 87.677 124.477 1.00 93.32 474 LYS N N 1
ATOM 5254 C CA . LYS D 2 474 ? 167.340 87.032 123.183 1.00 93.32 474 LYS N CA 1
ATOM 5255 C C . LYS D 2 474 ? 168.706 87.375 122.610 1.00 93.32 474 LYS N C 1
ATOM 5256 O O . LYS D 2 474 ? 169.288 88.407 122.962 1.00 93.32 474 LYS N O 1
ATOM 5262 N N . PRO D 2 475 ? 169.254 86.530 121.725 1.00 92.43 475 PRO N N 1
ATOM 5263 C CA . PRO D 2 475 ? 170.554 86.854 121.108 1.00 92.43 475 PRO N CA 1
ATOM 5264 C C . PRO D 2 475 ? 170.519 88.029 120.137 1.00 92.43 475 PRO N C 1
ATOM 5265 O O . PRO D 2 475 ? 171.591 88.475 119.707 1.00 92.43 475 PRO N O 1
ATOM 5269 N N . GLU D 2 476 ? 169.342 88.542 119.777 1.00 91.88 476 GLU N N 1
ATOM 5270 C CA . GLU D 2 476 ? 169.236 89.768 118.998 1.00 91.88 476 GLU N CA 1
ATOM 5271 C C . GLU D 2 476 ? 169.368 91.026 119.850 1.00 91.88 476 GLU N C 1
ATOM 5272 O O . GLU D 2 476 ? 169.275 92.133 119.307 1.00 91.88 476 GLU N O 1
ATOM 5278 N N . ASP D 2 477 ? 169.580 90.888 121.157 1.00 88.36 477 ASP N N 1
ATOM 5279 C CA . ASP D 2 477 ? 169.703 92.012 122.077 1.00 88.36 477 ASP N CA 1
ATOM 5280 C C . ASP D 2 477 ? 171.159 92.263 122.456 1.00 88.36 477 ASP N C 1
ATOM 5281 O O . ASP D 2 477 ? 171.470 92.626 123.592 1.00 88.36 477 ASP N O 1
ATOM 5286 N N . THR D 2 478 ? 172.068 92.071 121.505 1.00 89.33 478 THR N N 1
ATOM 5287 C CA . THR D 2 478 ? 173.502 92.240 121.729 1.00 89.33 478 THR N CA 1
ATOM 5288 C C . THR D 2 478 ? 173.938 93.543 121.065 1.00 89.33 478 THR N C 1
ATOM 5289 O O . THR D 2 478 ? 174.196 93.579 119.858 1.00 89.33 478 THR N O 1
ATOM 5293 N N . ALA D 2 479 ? 174.035 94.604 121.865 1.00 85.91 479 ALA N N 1
ATOM 5294 C CA . ALA D 2 479 ? 174.372 95.932 121.367 1.00 85.91 479 ALA N CA 1
ATOM 5295 C C . ALA D 2 479 ? 174.843 96.788 122.534 1.00 85.91 479 ALA N C 1
ATOM 5296 O O . ALA D 2 479 ? 174.651 96.442 123.702 1.00 85.91 479 ALA N O 1
ATOM 5298 N N . VAL D 2 480 ? 175.468 97.915 122.201 1.00 82.03 480 VAL N N 1
ATOM 5299 C CA . VAL D 2 480 ? 175.816 98.923 123.199 1.00 82.03 480 VAL N CA 1
ATOM 5300 C C . VAL D 2 480 ? 174.545 99.695 123.538 1.00 82.03 480 VAL N C 1
ATOM 5301 O O . VAL D 2 480 ? 174.002 100.417 122.699 1.00 82.03 480 VAL N O 1
ATOM 5305 N N . TYR D 2 481 ? 174.061 99.537 124.766 1.00 79.72 481 TYR N N 1
ATOM 5306 C CA . TYR D 2 481 ? 172.830 100.181 125.201 1.00 79.72 481 TYR N CA 1
ATOM 5307 C C . TYR D 2 481 ? 173.136 101.596 125.679 1.00 79.72 481 TYR N C 1
ATOM 5308 O O . TYR D 2 481 ? 173.867 101.783 126.656 1.00 79.72 481 TYR N O 1
ATOM 5317 N N . TYR D 2 482 ? 172.576 102.584 124.989 1.00 69.20 482 TYR N N 1
ATOM 5318 C CA . TYR D 2 482 ? 172.765 103.985 125.331 1.00 69.20 482 TYR N CA 1
ATOM 5319 C C . TYR D 2 482 ? 171.553 104.526 126.082 1.00 69.20 482 TYR N C 1
ATOM 5320 O O . TYR D 2 482 ? 170.425 104.054 125.929 1.00 69.20 482 TYR N O 1
ATOM 5329 N N . CYS D 2 483 ? 171.807 105.547 126.894 1.00 61.92 483 CYS N N 1
ATOM 5330 C CA . CYS D 2 483 ? 170.758 106.252 127.622 1.00 61.92 483 CYS N CA 1
ATOM 5331 C C . CYS D 2 483 ? 170.837 107.714 127.220 1.00 61.92 483 CYS N C 1
ATOM 5332 O O . CYS D 2 483 ? 171.926 108.294 127.225 1.00 61.92 483 CYS N O 1
ATOM 5335 N N . ALA D 2 484 ? 169.700 108.308 126.870 1.00 41.97 484 ALA N N 1
ATOM 5336 C CA . ALA D 2 484 ? 169.700 109.643 126.296 1.00 41.97 484 ALA N CA 1
ATOM 5337 C C . ALA D 2 484 ? 168.560 110.470 126.872 1.00 41.97 484 ALA N C 1
ATOM 5338 O O . ALA D 2 484 ? 167.536 109.941 127.303 1.00 41.97 484 ALA N O 1
ATOM 5340 N N . ALA D 2 485 ? 168.756 111.786 126.865 1.00 31.16 485 ALA N N 1
ATOM 5341 C CA . ALA D 2 485 ? 167.775 112.744 127.353 1.00 31.16 485 ALA N CA 1
ATOM 5342 C C . ALA D 2 485 ? 167.249 113.581 126.194 1.00 31.16 485 ALA N C 1
ATOM 5343 O O . ALA D 2 485 ? 167.986 113.890 125.254 1.00 31.16 485 ALA N O 1
ATOM 5345 N N . LYS D 2 486 ? 165.976 113.954 126.269 1.00 24.42 486 LYS N N 1
ATOM 5346 C CA . LYS D 2 486 ? 165.287 114.638 125.185 1.00 24.42 486 LYS N CA 1
ATOM 5347 C C . LYS D 2 486 ? 164.597 115.888 125.706 1.00 24.42 486 LYS N C 1
ATOM 5348 O O . LYS D 2 486 ? 163.909 115.844 126.729 1.00 24.42 486 LYS N O 1
ATOM 5354 N N . GLY D 2 487 ? 164.765 116.995 124.982 1.00 21.49 487 GLY N N 1
ATOM 5355 C CA . GLY D 2 487 ? 164.135 118.247 125.336 1.00 21.49 487 GLY N CA 1
ATOM 5356 C C . GLY D 2 487 ? 162.627 118.218 125.176 1.00 21.49 487 GLY N C 1
ATOM 5357 O O . GLY D 2 487 ? 162.037 117.291 124.622 1.00 21.49 487 GLY N O 1
ATOM 5358 N N . ARG D 2 488 ? 161.995 119.278 125.681 1.00 22.18 488 ARG N N 1
ATOM 5359 C CA . ARG D 2 488 ? 160.537 119.330 125.706 1.00 22.18 488 ARG N CA 1
ATOM 5360 C C . ARG D 2 488 ? 159.960 119.549 124.314 1.00 22.18 488 ARG N C 1
ATOM 5361 O O . ARG D 2 488 ? 159.081 118.798 123.878 1.00 22.18 488 ARG N O 1
ATOM 5369 N N . TYR D 2 489 ? 160.423 120.575 123.609 1.00 19.39 489 TYR N N 1
ATOM 5370 C CA . TYR D 2 489 ? 159.972 120.849 122.251 1.00 19.39 489 TYR N CA 1
ATOM 5371 C C . TYR D 2 489 ? 160.943 120.230 121.249 1.00 19.39 489 TYR N C 1
ATOM 5372 O O . TYR D 2 489 ? 161.408 120.869 120.306 1.00 19.39 489 TYR N O 1
ATOM 5381 N N . SER D 2 490 ? 161.240 118.955 121.468 1.00 23.50 490 SER N N 1
ATOM 5382 C CA . SER D 2 490 ? 161.828 118.093 120.456 1.00 23.50 490 SER N CA 1
ATOM 5383 C C . SER D 2 490 ? 160.779 117.033 120.186 1.00 23.50 490 SER N C 1
ATOM 5384 O O . SER D 2 490 ? 160.095 116.597 121.117 1.00 23.50 490 SER N O 1
ATOM 5387 N N . GLY D 2 491 ? 160.616 116.645 118.931 1.00 20.42 491 GLY N N 1
ATOM 5388 C CA . GLY D 2 491 ? 159.526 115.777 118.540 1.00 20.42 491 GLY N CA 1
ATOM 5389 C C . GLY D 2 491 ? 159.996 114.388 118.162 1.00 20.42 491 GLY N C 1
ATOM 5390 O O . GLY D 2 491 ? 161.055 114.219 117.573 1.00 20.42 491 GLY N O 1
ATOM 5391 N N . GLY D 2 492 ? 159.211 113.391 118.545 1.00 19.94 492 GLY N N 1
ATOM 5392 C CA . GLY D 2 492 ? 159.482 112.035 118.128 1.00 19.94 492 GLY N CA 1
ATOM 5393 C C . GLY D 2 492 ? 160.382 111.307 119.100 1.00 19.94 492 GLY N C 1
ATOM 5394 O O . GLY D 2 492 ? 161.560 111.647 119.228 1.00 19.94 492 GLY N O 1
ATOM 5395 N N . LEU D 2 493 ? 159.846 110.293 119.778 1.00 25.77 493 LEU N N 1
ATOM 5396 C CA . LEU D 2 493 ? 160.661 109.516 120.704 1.00 25.77 493 LEU N CA 1
ATOM 5397 C C . LEU D 2 493 ? 161.615 108.593 119.962 1.00 25.77 493 LEU N C 1
ATOM 5398 O O . LEU D 2 493 ? 162.689 108.262 120.473 1.00 25.77 493 LEU N O 1
ATOM 5403 N N . TYR D 2 494 ? 161.247 108.186 118.747 1.00 30.06 494 TYR N N 1
ATOM 5404 C CA . TYR D 2 494 ? 161.926 107.071 118.095 1.00 30.06 494 TYR N CA 1
ATOM 5405 C C . TYR D 2 494 ? 163.251 107.499 117.481 1.00 30.06 494 TYR N C 1
ATOM 5406 O O . TYR D 2 494 ? 164.081 106.654 117.124 1.00 30.06 494 TYR N O 1
ATOM 5415 N N . TYR D 2 495 ? 163.471 108.802 117.350 1.00 22.45 495 TYR N N 1
ATOM 5416 C CA . TYR D 2 495 ? 164.571 109.308 116.543 1.00 22.45 495 TYR N CA 1
ATOM 5417 C C . TYR D 2 495 ? 165.702 109.785 117.440 1.00 22.45 495 TYR N C 1
ATOM 5418 O O . TYR D 2 495 ? 165.497 110.712 118.234 1.00 22.45 495 TYR N O 1
ATOM 5427 N N . PRO D 2 496 ? 166.897 109.191 117.351 1.00 28.47 496 PRO N N 1
ATOM 5428 C CA . PRO D 2 496 ? 167.991 109.576 118.256 1.00 28.47 496 PRO N CA 1
ATOM 5429 C C . PRO D 2 496 ? 168.613 110.929 117.949 1.00 28.47 496 PRO N C 1
ATOM 5430 O O . PRO D 2 496 ? 169.413 111.413 118.759 1.00 28.47 496 PRO N O 1
ATOM 5434 N N . THR D 2 497 ? 168.284 111.548 116.812 1.00 24.70 497 THR N N 1
ATOM 5435 C CA . THR D 2 497 ? 168.796 112.881 116.513 1.00 24.70 497 THR N CA 1
ATOM 5436 C C . THR D 2 497 ? 168.172 113.936 117.420 1.00 24.70 497 THR N C 1
ATOM 5437 O O . THR D 2 497 ? 168.794 114.969 117.692 1.00 24.70 497 THR N O 1
ATOM 5441 N N . ASN D 2 498 ? 166.960 113.686 117.916 1.00 20.13 498 ASN N N 1
ATOM 5442 C CA . ASN D 2 498 ? 166.270 114.625 118.790 1.00 20.13 498 ASN N CA 1
ATOM 5443 C C . ASN D 2 498 ? 166.780 114.600 120.223 1.00 20.13 498 ASN N C 1
ATOM 5444 O O . ASN D 2 498 ? 166.354 115.433 121.028 1.00 20.13 498 ASN N O 1
ATOM 5449 N N . TYR D 2 499 ? 167.675 113.678 120.559 1.00 27.01 499 TYR N N 1
ATOM 5450 C CA . TYR D 2 499 ? 168.171 113.524 121.917 1.00 27.01 499 TYR N CA 1
ATOM 5451 C C . TYR D 2 499 ? 169.535 114.190 122.032 1.00 27.01 499 TYR N C 1
ATOM 5452 O O . TYR D 2 499 ? 170.387 114.039 121.153 1.00 27.01 499 TYR N O 1
ATOM 5461 N N . ASP D 2 500 ? 169.738 114.933 123.121 1.00 35.94 500 ASP N N 1
ATOM 5462 C CA . ASP D 2 500 ? 170.901 115.806 123.248 1.00 35.94 500 ASP N CA 1
ATOM 5463 C C . ASP D 2 500 ? 172.030 115.179 124.061 1.00 35.94 500 ASP N C 1
ATOM 5464 O O . ASP D 2 500 ? 173.142 115.014 123.553 1.00 35.94 500 ASP N O 1
ATOM 5469 N N . TYR D 2 501 ? 171.769 114.825 125.313 1.00 49.19 501 TYR N N 1
ATOM 5470 C CA . TYR D 2 501 ? 172.800 114.312 126.205 1.00 49.19 501 TYR N CA 1
ATOM 5471 C C . TYR D 2 501 ? 172.735 112.794 126.228 1.00 49.19 501 TYR N C 1
ATOM 5472 O O . TYR D 2 501 ? 171.682 112.222 126.516 1.00 49.19 501 TYR N O 1
ATOM 5481 N N . TRP D 2 502 ? 173.856 112.150 125.925 1.00 51.63 502 TRP N N 1
ATOM 5482 C CA . TRP D 2 502 ? 173.914 110.705 125.783 1.00 51.63 502 TRP N CA 1
ATOM 5483 C C . TRP D 2 502 ? 174.718 110.077 126.913 1.00 51.63 502 TRP N C 1
ATOM 5484 O O . TRP D 2 502 ? 175.564 110.718 127.542 1.00 51.63 502 TRP N O 1
ATOM 5495 N N . GLY D 2 503 ? 174.430 108.801 127.168 1.00 69.89 503 GLY N N 1
ATOM 5496 C CA . GLY D 2 503 ? 175.213 108.011 128.090 1.00 69.89 503 GLY N CA 1
ATOM 5497 C C . GLY D 2 503 ? 176.470 107.471 127.435 1.00 69.89 503 GLY N C 1
ATOM 5498 O O . GLY D 2 503 ? 176.746 107.700 126.258 1.00 69.89 503 GLY N O 1
ATOM 5499 N N . GLN D 2 504 ? 177.248 106.735 128.229 1.00 81.49 504 GLN N N 1
ATOM 5500 C CA . GLN D 2 504 ? 178.493 106.175 127.716 1.00 81.49 504 GLN N CA 1
ATOM 5501 C C . GLN D 2 504 ? 178.231 104.964 126.829 1.00 81.49 504 GLN N C 1
ATOM 5502 O O . GLN D 2 504 ? 178.785 104.859 125.730 1.00 81.49 504 GLN N O 1
ATOM 5508 N N . GLY D 2 505 ? 177.388 104.044 127.288 1.00 85.67 505 GLY N N 1
ATOM 5509 C CA . GLY D 2 505 ? 177.044 102.883 126.494 1.00 85.67 505 GLY N CA 1
ATOM 5510 C C . GLY D 2 505 ? 177.861 101.658 126.846 1.00 85.67 505 GLY N C 1
ATOM 5511 O O . GLY D 2 505 ? 179.044 101.573 126.503 1.00 85.67 505 GLY N O 1
ATOM 5512 N N . THR D 2 506 ? 177.240 100.702 127.529 1.00 89.95 506 THR N N 1
ATOM 5513 C CA . THR D 2 506 ? 177.912 99.475 127.934 1.00 89.95 506 THR N CA 1
ATOM 5514 C C . THR D 2 506 ? 177.670 98.379 126.902 1.00 89.95 506 THR N C 1
ATOM 5515 O O . THR D 2 506 ? 176.552 98.221 126.403 1.00 89.95 506 THR N O 1
ATOM 5519 N N . GLN D 2 507 ? 178.723 97.630 126.584 1.00 90.31 507 GLN N N 1
ATOM 5520 C CA . GLN D 2 507 ? 178.624 96.534 125.628 1.00 90.31 507 GLN N CA 1
ATOM 5521 C C . GLN D 2 507 ? 177.997 95.325 126.310 1.00 90.31 507 GLN N C 1
ATOM 5522 O O . GLN D 2 507 ? 178.569 94.771 127.254 1.00 90.31 507 GLN N O 1
ATOM 5528 N N . VAL D 2 508 ? 176.801 94.949 125.847 1.00 90.63 508 VAL N N 1
ATOM 5529 C CA . VAL D 2 508 ? 176.048 93.809 126.450 1.00 90.63 508 VAL N CA 1
ATOM 5530 C C . VAL D 2 508 ? 175.884 92.691 125.415 1.00 90.63 508 VAL N C 1
ATOM 5531 O O . VAL D 2 508 ? 175.300 92.950 124.346 1.00 90.63 508 VAL N O 1
ATOM 5535 N N . THR D 2 509 ? 176.381 91.496 125.747 1.00 93.08 509 THR N N 1
ATOM 5536 C CA . THR D 2 509 ? 176.284 90.325 124.887 1.00 93.08 509 THR N CA 1
ATOM 5537 C C . THR D 2 509 ? 175.761 89.155 125.705 1.00 93.08 509 THR N C 1
ATOM 5538 O O . THR D 2 509 ? 176.360 88.787 126.720 1.00 93.08 509 THR N O 1
ATOM 5542 N N . VAL D 2 510 ? 174.649 88.576 125.265 1.00 95.81 510 VAL N N 1
ATOM 5543 C CA . VAL D 2 510 ? 174.065 87.432 125.953 1.00 95.81 510 VAL N CA 1
ATOM 5544 C C . VAL D 2 510 ? 174.516 86.136 125.289 1.00 95.81 510 VAL N C 1
ATOM 5545 O O . VAL D 2 510 ? 174.274 85.045 125.805 1.00 95.81 510 VAL N O 1
ATOM 5549 N N . GLN E 2 1 ? 132.664 99.012 130.932 1.00 68.28 1 GLN M N 1
ATOM 5550 C CA . GLN E 2 1 ? 132.286 97.613 131.090 1.00 68.28 1 GLN M CA 1
ATOM 5551 C C . GLN E 2 1 ? 131.038 97.476 131.953 1.00 68.28 1 GLN M C 1
ATOM 5552 O O . GLN E 2 1 ? 131.107 97.555 133.178 1.00 68.28 1 GLN M O 1
ATOM 5558 N N . VAL E 2 2 ? 129.897 97.268 131.302 1.00 67.57 2 VAL M N 1
ATOM 5559 C CA . VAL E 2 2 ? 128.607 97.157 131.971 1.00 67.57 2 VAL M CA 1
ATOM 5560 C C . VAL E 2 2 ? 128.107 95.730 131.804 1.00 67.57 2 VAL M C 1
ATOM 5561 O O . VAL E 2 2 ? 127.936 95.253 130.676 1.00 67.57 2 VAL M O 1
ATOM 5565 N N . GLN E 2 3 ? 127.880 95.048 132.923 1.00 77.77 3 GLN M N 1
ATOM 5566 C CA . GLN E 2 3 ? 127.252 93.736 132.912 1.00 77.77 3 GLN M CA 1
ATOM 5567 C C . GLN E 2 3 ? 125.751 93.897 133.101 1.00 77.77 3 GLN M C 1
ATOM 5568 O O . GLN E 2 3 ? 125.301 94.653 133.966 1.00 77.77 3 GLN M O 1
ATOM 5574 N N . LEU E 2 4 ? 124.977 93.186 132.284 1.00 74.15 4 LEU M N 1
ATOM 5575 C CA . LEU E 2 4 ? 123.529 93.349 132.248 1.00 74.15 4 LEU M CA 1
ATOM 5576 C C . LEU E 2 4 ? 122.847 92.006 132.443 1.00 74.15 4 LEU M C 1
ATOM 5577 O O . LEU E 2 4 ? 123.170 91.034 131.752 1.00 74.15 4 LEU M O 1
ATOM 5582 N N . VAL E 2 5 ? 121.905 91.960 133.380 1.00 83.67 5 VAL M N 1
ATOM 5583 C CA . VAL E 2 5 ? 121.037 90.811 133.595 1.00 83.67 5 VAL M CA 1
ATOM 5584 C C . VAL E 2 5 ? 119.621 91.327 133.800 1.00 83.67 5 VAL M C 1
ATOM 5585 O O . VAL E 2 5 ? 119.409 92.321 134.504 1.00 83.67 5 VAL M O 1
ATOM 5589 N N . GLU E 2 6 ? 118.653 90.664 133.173 1.00 87.87 6 GLU M N 1
ATOM 5590 C CA . GLU E 2 6 ? 117.255 91.042 133.315 1.00 87.87 6 GLU M CA 1
ATOM 5591 C C . GLU E 2 6 ? 116.438 89.836 133.753 1.00 87.87 6 GLU M C 1
ATOM 5592 O O . GLU E 2 6 ? 116.728 88.698 133.368 1.00 87.87 6 GLU M O 1
ATOM 5598 N N . SER E 2 7 ? 115.427 90.095 134.578 1.00 90.93 7 SER M N 1
ATOM 5599 C CA . SER E 2 7 ? 114.559 89.051 135.099 1.00 90.93 7 SER M CA 1
ATOM 5600 C C . SER E 2 7 ? 113.241 89.683 135.516 1.00 90.93 7 SER M C 1
ATOM 5601 O O . SER E 2 7 ? 113.197 90.850 135.915 1.00 90.93 7 SER M O 1
ATOM 5604 N N . GLY E 2 8 ? 112.171 88.900 135.420 1.00 86.78 8 GLY M N 1
ATOM 5605 C CA . GLY E 2 8 ? 110.850 89.394 135.752 1.00 86.78 8 GLY M CA 1
ATOM 5606 C C . GLY E 2 8 ? 109.858 89.227 134.622 1.00 86.78 8 GLY M C 1
ATOM 5607 O O . GLY E 2 8 ? 108.824 89.900 134.590 1.00 86.78 8 GLY M O 1
ATOM 5608 N N . GLY E 2 9 ? 110.164 88.331 133.687 1.00 86.04 9 GLY M N 1
ATOM 5609 C CA . GLY E 2 9 ? 109.280 88.071 132.568 1.00 86.04 9 GLY M CA 1
ATOM 5610 C C . GLY E 2 9 ? 108.893 86.613 132.437 1.00 86.04 9 GLY M C 1
ATOM 5611 O O . GLY E 2 9 ? 109.745 85.758 132.174 1.00 86.04 9 GLY M O 1
ATOM 5612 N N . GLY E 2 10 ? 107.610 86.338 132.678 1.00 91.16 10 GLY M N 1
ATOM 5613 C CA . GLY E 2 10 ? 107.085 84.963 132.608 1.00 91.16 10 GLY M CA 1
ATOM 5614 C C . GLY E 2 10 ? 105.951 84.848 131.610 1.00 91.16 10 GLY M C 1
ATOM 5615 O O . GLY E 2 10 ? 105.605 85.864 130.976 1.00 91.16 10 GLY M O 1
ATOM 5616 N N . LEU E 2 11 ? 105.396 83.642 131.487 1.00 98.46 11 LEU M N 1
ATOM 5617 C CA . LEU E 2 11 ? 104.299 83.353 130.572 1.00 98.46 11 LEU M CA 1
ATOM 5618 C C . LEU E 2 11 ? 102.975 83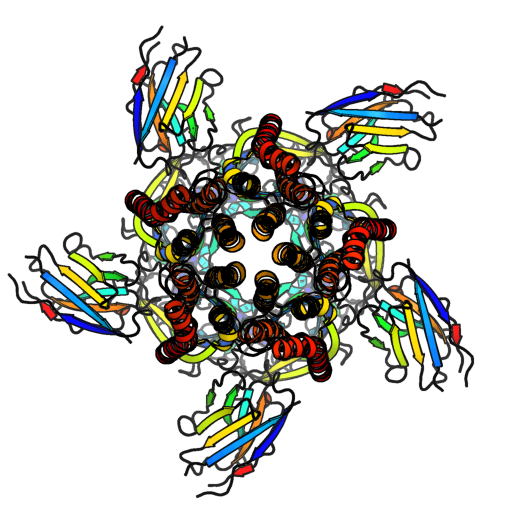.732 131.225 1.00 98.46 11 LEU M C 1
ATOM 5619 O O . LEU E 2 11 ? 102.515 83.054 132.150 1.00 98.46 11 LEU M O 1
ATOM 5624 N N . VAL E 2 12 ? 102.401 84.827 130.732 1.00 103.42 12 VAL M N 1
ATOM 5625 C CA . VAL E 2 12 ? 101.087 85.322 131.224 1.00 103.42 12 VAL M CA 1
ATOM 5626 C C . VAL E 2 12 ? 100.072 85.181 130.087 1.00 103.42 12 VAL M C 1
ATOM 5627 O O . VAL E 2 12 ? 100.467 84.834 128.952 1.00 103.42 12 VAL M O 1
ATOM 5631 N N . GLN E 2 13 ? 98.805 85.440 130.397 1.00 107.44 13 GLN M N 1
ATOM 5632 C CA . GLN E 2 13 ? 97.741 85.376 129.403 1.00 107.44 13 GLN M CA 1
ATOM 5633 C C . GLN E 2 13 ? 97.723 86.636 128.544 1.00 107.44 13 GLN M C 1
ATOM 5634 O O . GLN E 2 13 ? 97.622 87.749 129.060 1.00 107.44 13 GLN M O 1
ATOM 5640 N N . GLY E 2 403 ? 97.052 91.741 130.685 1.00 95.14 403 GLY M N 1
ATOM 5641 C CA . GLY E 2 403 ? 97.479 92.041 132.066 1.00 95.14 403 GLY M CA 1
ATOM 5642 C C . GLY E 2 403 ? 98.682 92.968 132.095 1.00 95.14 403 GLY M C 1
ATOM 5643 O O . GLY E 2 403 ? 99.138 93.379 131.009 1.00 95.14 403 GLY M O 1
ATOM 5644 N N . SER E 2 404 ? 99.185 93.277 133.295 1.00 97.05 404 SER M N 1
ATOM 5645 C CA . SER E 2 404 ? 100.360 94.175 133.446 1.00 97.05 404 SER M CA 1
ATOM 5646 C C . SER E 2 404 ? 101.570 93.360 133.915 1.00 97.05 404 SER M C 1
ATOM 5647 O O . SER E 2 404 ? 101.465 92.693 134.963 1.00 97.05 404 SER M O 1
ATOM 5650 N N . LEU E 2 405 ? 102.677 93.433 133.169 1.00 97.45 405 LEU M N 1
ATOM 5651 C CA . LEU E 2 405 ? 103.918 92.687 133.511 1.00 97.45 405 LEU M CA 1
ATOM 5652 C C . LEU E 2 405 ? 105.055 93.686 133.736 1.00 97.45 405 LEU M C 1
ATOM 5653 O O . LEU E 2 405 ? 105.029 94.756 133.107 1.00 97.45 405 LEU M O 1
ATOM 5658 N N . ARG E 2 406 ? 105.967 93.381 134.661 1.00 94.07 406 ARG M N 1
ATOM 5659 C CA . ARG E 2 406 ? 107.100 94.307 134.915 1.00 94.07 406 ARG M CA 1
ATOM 5660 C C . ARG E 2 406 ? 108.426 93.555 134.769 1.00 94.07 406 ARG M C 1
ATOM 5661 O O . ARG E 2 406 ? 108.635 92.572 135.504 1.00 94.07 406 ARG M O 1
ATOM 5669 N N . LEU E 2 407 ? 109.285 94.019 133.857 1.00 88.79 407 LEU M N 1
ATOM 5670 C CA . LEU E 2 407 ? 110.643 93.435 133.678 1.00 88.79 407 LEU M CA 1
ATOM 5671 C C . LEU E 2 407 ? 111.637 94.296 134.471 1.00 88.79 407 LEU M C 1
ATOM 5672 O O . LEU E 2 407 ? 111.258 95.405 134.878 1.00 88.79 407 LEU M O 1
ATOM 5677 N N . SER E 2 408 ? 112.859 93.815 134.704 1.00 86.92 408 SER M N 1
ATOM 5678 C CA . SER E 2 408 ? 113.784 94.628 135.482 1.00 86.92 408 SER M CA 1
ATOM 5679 C C . SER E 2 408 ? 115.206 94.265 135.089 1.00 86.92 408 SER M C 1
ATOM 5680 O O . SER E 2 408 ? 115.619 93.116 135.259 1.00 86.92 408 SER M O 1
ATOM 5683 N N . CYS E 2 409 ? 115.949 95.247 134.584 1.00 82.82 409 CYS M N 1
ATOM 5684 C CA . CYS E 2 409 ? 117.307 95.052 134.082 1.00 82.82 409 CYS M CA 1
ATOM 5685 C C . CYS E 2 409 ? 118.281 95.687 135.065 1.00 82.82 409 CYS M C 1
ATOM 5686 O O . CYS E 2 409 ? 118.177 96.882 135.362 1.00 82.82 409 CYS M O 1
ATOM 5689 N N . ALA E 2 410 ? 119.225 94.895 135.565 1.00 82.11 410 ALA M N 1
ATOM 5690 C CA . ALA E 2 410 ? 120.203 95.359 136.538 1.00 82.11 410 ALA M CA 1
ATOM 5691 C C . ALA E 2 410 ? 121.563 95.546 135.878 1.00 82.11 410 ALA M C 1
ATOM 5692 O O . ALA E 2 410 ? 121.996 94.714 135.076 1.00 82.11 410 ALA M O 1
ATOM 5694 N N . ALA E 2 411 ? 122.233 96.643 136.225 1.00 79.88 411 ALA M N 1
ATOM 5695 C CA . ALA E 2 411 ? 123.527 96.994 135.663 1.00 79.88 411 ALA M CA 1
ATOM 5696 C C . ALA E 2 411 ? 124.598 96.982 136.745 1.00 79.88 411 ALA M C 1
ATOM 5697 O O . ALA E 2 411 ? 124.309 97.122 137.937 1.00 79.88 411 ALA M O 1
ATOM 5699 N N . SER E 2 412 ? 125.846 96.822 136.309 1.00 76.13 412 SER M N 1
ATOM 5700 C CA . SER E 2 412 ? 126.993 96.823 137.206 1.00 76.13 412 SER M CA 1
ATOM 5701 C C . SER E 2 412 ? 128.243 97.142 136.401 1.00 76.13 412 SER M C 1
ATOM 5702 O O . SER E 2 412 ? 128.446 96.587 135.319 1.00 76.13 412 SER M O 1
ATOM 5705 N N . GLY E 2 413 ? 129.078 98.035 136.937 1.00 67.42 413 GLY M N 1
ATOM 5706 C CA . GLY E 2 413 ? 130.332 98.404 136.310 1.00 67.42 413 GLY M CA 1
ATOM 5707 C C . GLY E 2 413 ? 130.388 99.896 136.015 1.00 67.42 413 GLY M C 1
ATOM 5708 O O . GLY E 2 413 ? 129.858 100.713 136.776 1.00 67.42 413 GLY M O 1
ATOM 5709 N N . HIS E 2 414 ? 131.034 100.241 134.900 1.00 60.24 414 HIS M N 1
ATOM 5710 C CA . HIS E 2 414 ? 131.214 101.634 134.489 1.00 60.24 414 HIS M CA 1
ATOM 5711 C C . HIS E 2 414 ? 129.928 102.133 133.836 1.00 60.24 414 HIS M C 1
ATOM 5712 O O . HIS E 2 414 ? 129.814 102.254 132.614 1.00 60.24 414 HIS M O 1
ATOM 5719 N N . THR E 2 415 ? 128.944 102.442 134.676 1.00 47.30 415 THR M N 1
ATOM 5720 C CA . THR E 2 415 ? 127.660 102.949 134.215 1.00 47.30 415 THR M CA 1
ATOM 5721 C C . THR E 2 415 ? 127.655 104.460 134.026 1.00 47.30 415 THR M C 1
ATOM 5722 O O . THR E 2 415 ? 126.642 105.012 133.586 1.00 47.30 415 THR M O 1
ATOM 5726 N N . PHE E 2 416 ? 128.754 105.142 134.354 1.00 29.41 416 PHE M N 1
ATOM 5727 C CA . PHE E 2 416 ? 128.823 106.579 134.119 1.00 29.41 416 PHE M CA 1
ATOM 5728 C C . PHE E 2 416 ? 129.077 106.889 132.650 1.00 29.41 416 PHE M C 1
ATOM 5729 O O . PHE E 2 416 ? 128.497 107.832 132.102 1.00 29.41 416 PHE M O 1
ATOM 5737 N N . ASN E 2 417 ? 129.937 106.105 131.998 1.00 30.53 417 ASN M N 1
ATOM 5738 C CA . ASN E 2 417 ? 130.211 106.296 130.580 1.00 30.53 417 ASN M CA 1
ATOM 5739 C C . ASN E 2 417 ? 129.083 105.799 129.689 1.00 30.53 417 ASN M C 1
ATOM 5740 O O . ASN E 2 417 ? 129.106 106.069 128.484 1.00 30.53 417 ASN M O 1
ATOM 5745 N N . TYR E 2 418 ? 128.103 105.086 130.246 1.00 32.77 418 TYR M N 1
ATOM 5746 C CA . TYR E 2 418 ? 126.959 104.566 129.503 1.00 32.77 418 TYR M CA 1
ATOM 5747 C C . TYR E 2 418 ? 125.692 105.060 130.191 1.00 32.77 418 TYR M C 1
ATOM 5748 O O . TYR E 2 418 ? 125.020 104.298 130.903 1.00 32.77 418 TYR M O 1
ATOM 5757 N N . PRO E 2 419 ? 125.324 106.329 129.989 1.00 34.62 419 PRO M N 1
ATOM 5758 C CA . PRO E 2 419 ? 124.230 106.916 130.772 1.00 34.62 419 PRO M CA 1
ATOM 5759 C C . PRO E 2 419 ? 122.838 106.560 130.284 1.00 34.62 419 PRO M C 1
ATOM 5760 O O . PRO E 2 419 ? 121.863 106.927 130.952 1.00 34.62 419 PRO M O 1
ATOM 5764 N N . ILE E 2 420 ? 122.703 105.866 129.159 1.00 33.86 420 ILE M N 1
ATOM 5765 C CA . ILE E 2 420 ? 121.406 105.592 128.556 1.00 33.86 420 ILE M CA 1
ATOM 5766 C C . ILE E 2 420 ? 121.205 104.086 128.482 1.00 33.86 420 ILE M C 1
ATOM 5767 O O . ILE E 2 420 ? 122.040 103.370 127.918 1.00 33.86 420 ILE M O 1
ATOM 5772 N N . MET E 2 421 ? 120.106 103.612 129.057 1.00 45.10 421 MET M N 1
ATOM 5773 C CA . MET E 2 421 ? 119.670 102.235 128.898 1.00 45.10 421 MET M CA 1
ATOM 5774 C C . MET E 2 421 ? 118.510 102.171 127.917 1.00 45.10 421 MET M C 1
ATOM 5775 O O . MET E 2 421 ? 117.641 103.042 127.896 1.00 45.10 421 MET M O 1
ATOM 5780 N N . GLY E 2 422 ? 118.505 101.123 127.103 1.00 45.68 422 GLY M N 1
ATOM 5781 C CA . GLY E 2 422 ? 117.450 100.958 126.125 1.00 45.68 422 GLY M CA 1
ATOM 5782 C C . GLY E 2 422 ? 116.839 99.575 126.128 1.00 45.68 422 GLY M C 1
ATOM 5783 O O . GLY E 2 422 ? 117.528 98.582 126.374 1.00 45.68 422 GLY M O 1
ATOM 5784 N N . TRP E 2 423 ? 115.542 99.499 125.854 1.00 59.36 423 TRP M N 1
ATOM 5785 C CA . TRP E 2 423 ? 114.841 98.231 125.731 1.00 59.36 423 TRP M CA 1
ATOM 5786 C C . TRP E 2 423 ? 114.572 97.931 124.265 1.00 59.36 423 TRP M C 1
ATOM 5787 O O . TRP E 2 423 ? 114.079 98.787 123.524 1.00 59.36 423 TRP M O 1
ATOM 5798 N N . PHE E 2 424 ? 114.908 96.715 123.850 1.00 51.74 424 PHE M N 1
ATOM 5799 C CA . PHE E 2 424 ? 114.703 96.266 122.484 1.00 51.74 424 PHE M CA 1
ATOM 5800 C C . PHE E 2 424 ? 113.995 94.919 122.499 1.00 51.74 424 PHE M C 1
ATOM 5801 O O . PHE E 2 424 ? 114.043 94.177 123.481 1.00 51.74 424 PHE M O 1
ATOM 5809 N N . ARG E 2 425 ? 113.330 94.608 121.390 1.00 71.26 425 ARG M N 1
ATOM 5810 C CA . ARG E 2 425 ? 112.679 93.317 121.234 1.00 71.26 425 ARG M CA 1
ATOM 5811 C C . ARG E 2 425 ? 112.886 92.840 119.806 1.00 71.26 425 ARG M C 1
ATOM 5812 O O . ARG E 2 425 ? 113.022 93.644 118.880 1.00 71.26 425 ARG M O 1
ATOM 5820 N N . GLN E 2 426 ? 112.938 91.520 119.640 1.00 83.85 426 GLN M N 1
ATOM 5821 C CA . GLN E 2 426 ? 113.201 90.912 118.336 1.00 83.85 426 GLN M CA 1
ATOM 5822 C C . GLN E 2 426 ? 112.188 89.793 118.125 1.00 83.85 426 GLN M C 1
ATOM 5823 O O . GLN E 2 426 ? 112.334 88.705 118.688 1.00 83.85 426 GLN M O 1
ATOM 5829 N N . ALA E 2 427 ? 111.158 90.071 117.331 1.00 91.58 427 ALA M N 1
ATOM 5830 C CA . ALA E 2 427 ? 110.197 89.046 116.965 1.00 91.58 427 ALA M CA 1
ATOM 5831 C C . ALA E 2 427 ? 110.867 88.000 116.073 1.00 91.58 427 ALA M C 1
ATOM 5832 O O . ALA E 2 427 ? 111.804 88.320 115.335 1.00 91.58 427 ALA M O 1
ATOM 5834 N N . PRO E 2 428 ? 110.431 86.724 116.158 1.00 91.99 428 PRO M N 1
ATOM 5835 C CA . PRO E 2 428 ? 111.035 85.676 115.318 1.00 91.99 428 PRO M CA 1
ATOM 5836 C C . PRO E 2 428 ? 110.818 85.897 113.829 1.00 91.99 428 PRO M C 1
ATOM 5837 O O . PRO E 2 428 ? 109.686 85.860 113.338 1.00 91.99 428 PRO M O 1
ATOM 5841 N N . GLY E 2 429 ? 111.909 86.137 113.112 1.00 93.90 429 GLY M N 1
ATOM 5842 C CA . GLY E 2 429 ? 111.852 86.445 111.702 1.00 93.90 429 GLY M CA 1
ATOM 5843 C C . GLY E 2 429 ? 111.803 87.916 111.357 1.00 93.90 429 GLY M C 1
ATOM 5844 O O . GLY E 2 429 ? 111.669 88.248 110.174 1.00 93.90 429 GLY M O 1
ATOM 5845 N N . LYS E 2 430 ? 111.914 88.805 112.342 1.00 97.07 430 LYS M N 1
ATOM 5846 C CA . LYS E 2 430 ? 111.801 90.238 112.118 1.00 97.07 430 LYS M CA 1
ATOM 5847 C C . LYS E 2 430 ? 113.043 90.948 112.640 1.00 97.07 430 LYS M C 1
ATOM 5848 O O . LYS E 2 430 ? 113.971 90.330 113.169 1.00 97.07 430 LYS M O 1
ATOM 5854 N N . GLU E 2 431 ? 113.042 92.268 112.482 1.00 93.86 431 GLU M N 1
ATOM 5855 C CA . GLU E 2 431 ? 114.149 93.113 112.897 1.00 93.86 431 GLU M CA 1
ATOM 5856 C C . GLU E 2 431 ? 114.066 93.407 114.393 1.00 93.86 431 GLU M C 1
ATOM 5857 O O . GLU E 2 431 ? 113.004 93.311 115.015 1.00 93.86 431 GLU M O 1
ATOM 5863 N N . ARG E 2 432 ? 115.211 93.763 114.972 1.00 74.16 432 ARG M N 1
ATOM 5864 C CA . ARG E 2 432 ? 115.260 94.140 116.379 1.00 74.16 432 ARG M CA 1
ATOM 5865 C C . ARG E 2 432 ? 114.649 95.525 116.555 1.00 74.16 432 ARG M C 1
ATOM 5866 O O . ARG E 2 432 ? 115.165 96.514 116.024 1.00 74.16 432 ARG M O 1
ATOM 5874 N N . GLU E 2 433 ? 113.552 95.595 117.304 1.00 64.04 433 GLU M N 1
ATOM 5875 C CA . GLU E 2 433 ? 112.700 96.775 117.352 1.00 64.04 433 GLU M CA 1
ATOM 5876 C C . GLU E 2 433 ? 112.936 97.553 118.640 1.00 64.04 433 GLU M C 1
ATOM 5877 O O . GLU E 2 433 ? 113.005 96.965 119.723 1.00 64.04 433 GLU M O 1
ATOM 5883 N N . PHE E 2 434 ? 113.056 98.872 118.513 1.00 43.86 434 PHE M N 1
ATOM 5884 C CA . PHE E 2 434 ? 113.205 99.743 119.671 1.00 43.86 434 PHE M CA 1
ATOM 5885 C C . PHE E 2 434 ? 111.895 99.820 120.443 1.00 43.86 434 PHE M C 1
ATOM 5886 O O . PHE E 2 434 ? 110.834 100.068 119.863 1.00 43.86 434 PHE M O 1
ATOM 5894 N N . VAL E 2 435 ? 111.968 99.605 121.755 1.00 50.59 435 VAL M N 1
ATOM 5895 C CA . VAL E 2 435 ? 110.796 99.709 122.616 1.00 50.59 435 VAL M CA 1
ATOM 5896 C C . VAL E 2 435 ? 110.833 101.041 123.348 1.00 50.59 435 VAL M C 1
ATOM 5897 O O . VAL E 2 435 ? 109.924 101.866 123.208 1.00 50.59 435 VAL M O 1
ATOM 5901 N N . GLY E 2 436 ? 111.884 101.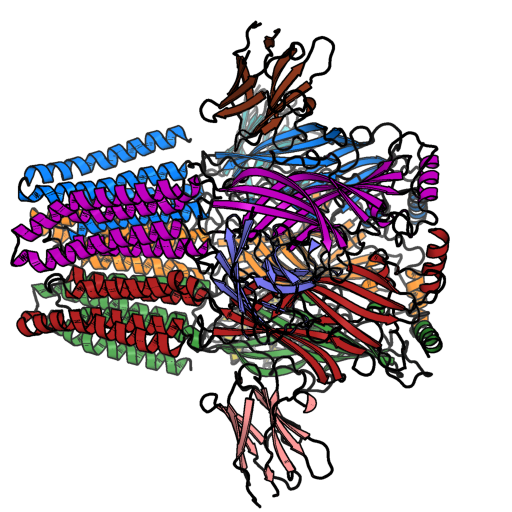261 124.128 1.00 45.94 436 GLY M N 1
ATOM 5902 C CA . GLY E 2 436 ? 111.985 102.482 124.903 1.00 45.94 436 GLY M CA 1
ATOM 5903 C C . GLY E 2 436 ? 113.379 102.656 125.458 1.00 45.94 436 GLY M C 1
ATOM 5904 O O . GLY E 2 436 ? 114.185 101.722 125.484 1.00 45.94 436 GLY M O 1
ATOM 5905 N N . ALA E 2 437 ? 113.653 103.878 125.909 1.00 45.62 437 ALA M N 1
ATOM 5906 C CA . ALA E 2 437 ? 114.968 104.237 126.413 1.00 45.62 437 ALA M CA 1
ATOM 5907 C C . ALA E 2 437 ? 114.824 105.063 127.682 1.00 45.62 437 ALA M C 1
ATOM 5908 O O . ALA E 2 437 ? 113.794 105.697 127.924 1.00 45.62 437 ALA M O 1
ATOM 5910 N N . ILE E 2 438 ? 115.880 105.053 128.490 1.00 51.36 438 ILE M N 1
ATOM 5911 C CA . ILE E 2 438 ? 115.872 105.702 129.797 1.00 51.36 438 ILE M CA 1
ATOM 5912 C C . ILE E 2 438 ? 117.289 106.168 130.111 1.00 51.36 438 ILE M C 1
ATOM 5913 O O . ILE E 2 438 ? 118.266 105.469 129.828 1.00 51.36 438 ILE M O 1
ATOM 5918 N N . SER E 2 439 ? 117.403 107.375 130.659 1.00 55.95 439 SER M N 1
ATOM 5919 C CA . SER E 2 439 ? 118.678 107.889 131.134 1.00 55.95 439 SER M CA 1
ATOM 5920 C C . SER E 2 439 ? 118.858 107.554 132.610 1.00 55.95 439 SER M C 1
ATOM 5921 O O . SER E 2 439 ? 117.897 107.585 133.383 1.00 55.95 439 SER M O 1
ATOM 5924 N N . TRP E 2 440 ? 120.092 107.202 132.987 1.00 63.47 440 TRP M N 1
ATOM 5925 C CA . TRP E 2 440 ? 120.408 106.961 134.394 1.00 63.47 440 TRP M CA 1
ATOM 5926 C C . TRP E 2 440 ? 120.265 108.236 135.217 1.00 63.47 440 TRP M C 1
ATOM 5927 O O . TRP E 2 440 ? 119.412 108.329 136.107 1.00 63.47 440 TRP M O 1
ATOM 5938 N N . SER E 2 441 ? 121.098 109.231 134.930 1.00 66.73 441 SER M N 1
ATOM 5939 C CA . SER E 2 441 ? 121.023 110.513 135.616 1.00 66.73 441 SER M CA 1
ATOM 5940 C C . SER E 2 441 ? 119.899 111.334 135.002 1.00 66.73 441 SER M C 1
ATOM 5941 O O . SER E 2 441 ? 119.930 111.644 133.807 1.00 66.73 441 SER M O 1
ATOM 5944 N N . GLY E 2 442 ? 118.910 111.688 135.815 1.00 69.54 442 GLY M N 1
ATOM 5945 C CA . GLY E 2 442 ? 117.727 112.329 135.284 1.00 69.54 442 GLY M CA 1
ATOM 5946 C C . GLY E 2 442 ? 116.546 111.385 135.262 1.00 69.54 442 GLY M C 1
ATOM 5947 O O . GLY E 2 442 ? 115.901 111.160 136.290 1.00 69.54 442 GLY M O 1
ATOM 5948 N N . GLY E 2 443 ? 116.255 110.820 134.095 1.00 63.11 443 GLY M N 1
ATOM 5949 C CA . GLY E 2 443 ? 115.097 109.966 133.950 1.00 63.11 443 GLY M CA 1
ATOM 5950 C C . GLY E 2 443 ? 114.246 110.340 132.757 1.00 63.11 443 GLY M C 1
ATOM 5951 O O . GLY E 2 443 ? 113.078 109.947 132.675 1.00 63.11 443 GLY M O 1
ATOM 5952 N N . SER E 2 444 ? 114.818 111.124 131.843 1.00 55.87 444 SER M N 1
ATOM 5953 C CA . SER E 2 444 ? 114.126 111.493 130.614 1.00 55.87 444 SER M CA 1
ATOM 5954 C C . SER E 2 444 ? 113.912 110.267 129.736 1.00 55.87 444 SER M C 1
ATOM 5955 O O . SER E 2 444 ? 114.871 109.619 129.307 1.00 55.87 444 SER M O 1
ATOM 5958 N N . THR E 2 445 ? 112.649 109.949 129.476 1.00 54.73 445 THR M N 1
ATOM 5959 C CA . THR E 2 445 ? 112.276 108.730 128.778 1.00 54.73 445 THR M CA 1
ATOM 5960 C C . THR E 2 445 ? 111.951 109.004 127.315 1.00 54.73 445 THR M C 1
ATOM 5961 O O . THR E 2 445 ? 111.670 110.134 126.909 1.00 54.73 445 THR M O 1
ATOM 5965 N N . SER E 2 446 ? 111.995 107.935 126.526 1.00 52.96 446 SER M N 1
ATOM 5966 C CA . SER E 2 446 ? 111.538 107.942 125.147 1.00 52.96 446 SER M CA 1
ATOM 5967 C C . SER E 2 446 ? 110.879 106.600 124.879 1.00 52.96 446 SER M C 1
ATOM 5968 O O . SER E 2 446 ? 111.230 105.594 125.499 1.00 52.96 446 SER M O 1
ATOM 5971 N N . TYR E 2 447 ? 109.908 106.591 123.970 1.00 60.90 447 TYR M N 1
ATOM 5972 C CA . TYR E 2 447 ? 109.157 105.381 123.673 1.00 60.90 447 TYR M CA 1
ATOM 5973 C C . TYR E 2 447 ? 108.898 105.289 122.179 1.00 60.90 447 TYR M C 1
ATOM 5974 O O . TYR E 2 447 ? 108.910 106.291 121.460 1.00 60.90 447 TYR M O 1
ATOM 5983 N N . ALA E 2 448 ? 108.665 104.065 121.719 1.00 67.52 448 ALA M N 1
ATOM 5984 C CA . ALA E 2 448 ? 108.164 103.856 120.373 1.00 67.52 448 ALA M CA 1
ATOM 5985 C C . ALA E 2 448 ? 106.667 104.143 120.325 1.00 67.52 448 ALA M C 1
ATOM 5986 O O . ALA E 2 448 ? 105.995 104.249 121.355 1.00 67.52 448 ALA M O 1
ATOM 5988 N N . ASP E 2 449 ? 106.145 104.278 119.104 1.00 78.20 449 ASP M N 1
ATOM 5989 C CA . ASP E 2 449 ? 104.731 104.588 118.930 1.00 78.20 449 ASP M CA 1
ATOM 5990 C C . ASP E 2 449 ? 103.826 103.410 119.267 1.00 78.20 449 ASP M C 1
ATOM 5991 O O . ASP E 2 449 ? 102.704 103.623 119.737 1.00 78.20 449 ASP M O 1
ATOM 5996 N N . SER E 2 450 ? 104.286 102.179 119.044 1.00 83.39 450 SER M N 1
ATOM 5997 C CA . SER E 2 450 ? 103.453 101.010 119.292 1.00 83.39 450 SER M CA 1
ATOM 5998 C C . SER E 2 450 ? 103.303 100.689 120.773 1.00 83.39 450 SER M C 1
ATOM 5999 O O . SER E 2 450 ? 102.382 99.951 121.141 1.00 83.39 450 SER M O 1
ATOM 6002 N N . VAL E 2 451 ? 104.177 101.221 121.627 1.00 81.52 451 VAL M N 1
ATOM 6003 C CA . VAL E 2 451 ? 104.139 100.956 123.058 1.00 81.52 451 VAL M CA 1
ATOM 6004 C C . VAL E 2 451 ? 103.931 102.226 123.872 1.00 81.52 451 VAL M C 1
ATOM 6005 O O . VAL E 2 451 ? 104.061 102.199 125.095 1.00 81.52 451 VAL M O 1
ATOM 6009 N N . LYS E 2 452 ? 103.613 103.341 123.218 1.00 87.30 452 LYS M N 1
ATOM 6010 C CA . LYS E 2 452 ? 103.423 104.597 123.932 1.00 87.30 452 LYS M CA 1
ATOM 6011 C C . LYS E 2 452 ? 102.090 104.591 124.671 1.00 87.30 452 LYS M C 1
ATOM 6012 O O . LYS E 2 452 ? 101.102 104.025 124.192 1.00 87.30 452 LYS M O 1
ATOM 6018 N N . ASP E 2 453 ? 102.092 105.190 125.870 1.00 95.38 453 ASP M N 1
ATOM 6019 C CA . ASP E 2 453 ? 100.962 105.280 126.805 1.00 95.38 453 ASP M CA 1
ATOM 6020 C C . ASP E 2 453 ? 100.458 103.913 127.272 1.00 95.38 453 ASP M C 1
ATOM 6021 O O . ASP E 2 453 ? 99.340 103.803 127.785 1.00 95.38 453 ASP M O 1
ATOM 6026 N N . ARG E 2 454 ? 101.264 102.868 127.106 1.00 92.33 454 ARG M N 1
ATOM 6027 C CA . ARG E 2 454 ? 101.018 101.538 127.645 1.00 92.33 454 ARG M CA 1
ATOM 6028 C C . ARG E 2 454 ? 102.204 101.006 128.428 1.00 92.33 454 ARG M C 1
ATOM 6029 O O . ARG E 2 454 ? 102.018 100.292 129.416 1.00 92.33 454 ARG M O 1
ATOM 6037 N N . PHE E 2 455 ? 103.421 101.338 128.007 1.00 87.08 455 PHE M N 1
ATOM 6038 C CA . PHE E 2 455 ? 104.640 100.907 128.673 1.00 87.08 455 PHE M CA 1
ATOM 6039 C C . PHE E 2 455 ? 105.244 102.096 129.407 1.00 87.08 455 PHE M C 1
ATOM 6040 O O . PHE E 2 455 ? 105.279 103.209 128.876 1.00 87.08 455 PHE M O 1
ATOM 6048 N N . THR E 2 456 ? 105.711 101.862 130.630 1.00 86.12 456 THR M N 1
ATOM 6049 C CA . THR E 2 456 ? 106.402 102.885 131.403 1.00 86.12 456 THR M CA 1
ATOM 6050 C C . THR E 2 456 ? 107.763 102.356 131.822 1.00 86.12 456 THR M C 1
ATOM 6051 O O . THR E 2 456 ? 107.878 101.226 132.307 1.00 86.12 456 THR M O 1
ATOM 6055 N N . ILE E 2 457 ? 108.794 103.174 131.623 1.00 77.08 457 ILE M N 1
ATOM 6056 C CA . ILE E 2 457 ? 110.162 102.833 131.994 1.00 77.08 457 ILE M CA 1
ATOM 6057 C C . ILE E 2 457 ? 110.658 103.871 132.987 1.00 77.08 457 ILE M C 1
ATOM 6058 O O . ILE E 2 457 ? 110.498 105.076 132.765 1.00 77.08 457 ILE M O 1
ATOM 6063 N N . SER E 2 458 ? 111.245 103.402 134.085 1.00 83.93 458 SER M N 1
ATOM 6064 C CA . SER E 2 458 ? 111.923 104.264 135.040 1.00 83.93 458 SER M CA 1
ATOM 6065 C C . SER E 2 458 ? 112.999 103.438 135.731 1.00 83.93 458 SER M C 1
ATOM 6066 O O . SER E 2 458 ? 113.149 102.240 135.476 1.00 83.93 458 SER M O 1
ATOM 6069 N N . ARG E 2 459 ? 113.751 104.084 136.617 1.00 82.47 459 ARG M N 1
ATOM 6070 C CA . ARG E 2 459 ? 114.919 103.450 137.207 1.00 82.47 459 ARG M CA 1
ATOM 6071 C C . ARG E 2 459 ? 115.140 103.980 138.615 1.00 82.47 459 ARG M C 1
ATOM 6072 O O . ARG E 2 459 ? 114.579 105.002 139.017 1.00 82.47 459 ARG M O 1
ATOM 6080 N N . ASP E 2 460 ? 115.965 103.253 139.365 1.00 94.15 460 ASP M N 1
ATOM 6081 C CA . ASP E 2 460 ? 116.547 103.736 140.607 1.00 94.15 460 ASP M CA 1
ATOM 6082 C C . ASP E 2 460 ? 118.058 103.593 140.508 1.00 94.15 460 ASP M C 1
ATOM 6083 O O . ASP E 2 460 ? 118.566 102.563 140.055 1.00 94.15 460 ASP M O 1
ATOM 6088 N N . ASN E 2 461 ? 118.776 104.640 140.910 1.00 93.17 461 ASN M N 1
ATOM 6089 C CA . ASN E 2 461 ? 120.229 104.629 140.808 1.00 93.17 461 ASN M CA 1
ATOM 6090 C C . ASN E 2 461 ? 120.902 103.931 141.982 1.00 93.17 461 ASN M C 1
ATOM 6091 O O . ASN E 2 461 ? 122.127 103.765 141.961 1.00 93.17 461 ASN M O 1
ATOM 6096 N N . ALA E 2 462 ? 120.140 103.518 142.996 1.00 95.11 462 ALA M N 1
ATOM 6097 C CA . ALA E 2 462 ? 120.718 102.805 144.131 1.00 95.11 462 ALA M CA 1
ATOM 6098 C C . ALA E 2 462 ? 121.048 101.363 143.765 1.00 95.11 462 ALA M C 1
ATOM 6099 O O . ALA E 2 462 ? 122.190 100.917 143.914 1.00 95.11 462 ALA M O 1
ATOM 6101 N N . LYS E 2 463 ? 120.052 100.617 143.281 1.00 92.60 463 LYS M N 1
ATOM 6102 C CA . LYS E 2 463 ? 120.266 99.234 142.876 1.00 92.60 463 LYS M CA 1
ATOM 6103 C C . LYS E 2 463 ? 120.940 99.106 141.518 1.00 92.60 463 LYS M C 1
ATOM 6104 O O . LYS E 2 463 ? 121.356 97.993 141.171 1.00 92.60 463 LYS M O 1
ATOM 6110 N N . ASN E 2 464 ? 121.070 100.210 140.774 1.00 87.05 464 ASN M N 1
ATOM 6111 C CA . ASN E 2 464 ? 121.414 100.230 139.348 1.00 87.05 464 ASN M CA 1
ATOM 6112 C C . ASN E 2 464 ? 120.490 99.298 138.564 1.00 87.05 464 ASN M C 1
ATOM 6113 O O . ASN E 2 464 ? 120.915 98.337 137.921 1.00 87.05 464 ASN M O 1
ATOM 6118 N N . THR E 2 465 ? 119.198 99.607 138.638 1.00 87.66 465 THR M N 1
ATOM 6119 C CA . THR E 2 465 ? 118.149 98.756 138.100 1.00 87.66 465 THR M CA 1
ATOM 6120 C C . THR E 2 465 ? 117.229 99.582 137.214 1.00 87.66 465 THR M C 1
ATOM 6121 O O . THR E 2 465 ? 116.730 100.630 137.637 1.00 87.66 465 THR M O 1
ATOM 6125 N N . VAL E 2 466 ? 117.020 99.113 135.987 1.00 82.48 466 VAL M N 1
ATOM 6126 C CA . VAL E 2 466 ? 116.089 99.714 135.039 1.00 82.48 466 VAL M CA 1
ATOM 6127 C C . VAL E 2 466 ? 114.940 98.734 134.851 1.00 82.48 466 VAL M C 1
ATOM 6128 O O . VAL E 2 466 ? 115.169 97.558 134.542 1.00 82.48 466 VAL M O 1
ATOM 6132 N N . TYR E 2 467 ? 113.712 99.204 135.050 1.00 88.17 467 TYR M N 1
ATOM 6133 C CA . TYR E 2 467 ? 112.540 98.353 134.918 1.00 88.17 467 TYR M CA 1
ATOM 6134 C C . TYR E 2 467 ? 111.636 98.836 133.791 1.00 88.17 467 TYR M C 1
ATOM 6135 O O . TYR E 2 467 ? 111.488 100.042 133.567 1.00 88.17 467 TYR M O 1
ATOM 6144 N N . LEU E 2 468 ? 111.107 97.869 133.039 1.00 85.19 468 LEU M N 1
ATOM 6145 C CA . LEU E 2 468 ? 110.180 98.149 131.915 1.00 85.19 468 LEU M CA 1
ATOM 6146 C C . LEU E 2 468 ? 108.804 97.611 132.309 1.00 85.19 468 LEU M C 1
ATOM 6147 O O . LEU E 2 468 ? 108.620 96.379 132.270 1.00 85.19 468 LEU M O 1
ATOM 6152 N N . GLU E 2 469 ? 107.891 98.498 132.709 1.00 93.74 469 GLU M N 1
ATOM 6153 C CA . GLU E 2 469 ? 106.541 98.032 133.111 1.00 93.74 469 GLU M CA 1
ATOM 6154 C C . GLU E 2 469 ? 105.686 97.935 131.848 1.00 93.74 469 GLU M C 1
ATOM 6155 O O . GLU E 2 469 ? 105.398 98.988 131.244 1.00 93.74 469 GLU M O 1
ATOM 6161 N N . MET E 2 470 ? 105.310 96.712 131.468 1.00 97.02 470 MET M N 1
ATOM 6162 C CA . MET E 2 470 ? 104.474 96.523 130.258 1.00 97.02 470 MET M CA 1
ATOM 6163 C C . MET E 2 470 ? 103.022 96.349 130.708 1.00 97.02 470 MET M C 1
ATOM 6164 O O . MET E 2 470 ? 102.687 95.274 131.242 1.00 97.02 470 MET M O 1
ATOM 6169 N N . ASN E 2 471 ? 102.205 97.381 130.496 1.00 100.44 471 ASN M N 1
ATOM 6170 C CA . ASN E 2 471 ? 100.767 97.324 130.867 1.00 100.44 471 ASN M CA 1
ATOM 6171 C C . ASN E 2 471 ? 99.950 97.212 129.579 1.00 100.44 471 ASN M C 1
ATOM 6172 O O . ASN E 2 471 ? 100.489 97.561 128.506 1.00 100.44 471 ASN M O 1
ATOM 6177 N N . ASN E 2 472 ? 98.719 96.706 129.685 1.00 98.83 472 ASN M N 1
ATOM 6178 C CA . ASN E 2 472 ? 97.839 96.562 128.517 1.00 98.83 472 ASN M CA 1
ATOM 6179 C C . ASN E 2 472 ? 98.532 95.782 127.394 1.00 98.83 472 ASN M C 1
ATOM 6180 O O . ASN E 2 472 ? 98.810 96.302 126.312 1.00 98.83 472 ASN M O 1
ATOM 6185 N N . LEU E 2 473 ? 98.828 94.518 127.712 1.00 97.39 473 LEU M N 1
ATOM 6186 C CA . LEU E 2 473 ? 99.556 93.599 126.799 1.00 97.39 473 LEU M CA 1
ATOM 6187 C C . LEU E 2 473 ? 98.726 93.276 125.553 1.00 97.39 473 LEU M C 1
ATOM 6188 O O . LEU E 2 473 ? 97.479 93.330 125.607 1.00 97.39 473 LEU M O 1
ATOM 6193 N N . LYS E 2 474 ? 99.435 92.967 124.469 1.00 96.72 474 LYS M N 1
ATOM 6194 C CA . LYS E 2 474 ? 98.864 92.635 123.174 1.00 96.72 474 LYS M CA 1
ATOM 6195 C C . LYS E 2 474 ? 99.613 91.442 122.603 1.00 96.72 474 LYS M C 1
ATOM 6196 O O . LYS E 2 474 ? 100.774 91.208 122.955 1.00 96.72 474 LYS M O 1
ATOM 6202 N N . PRO E 2 475 ? 98.980 90.659 121.718 1.00 95.98 475 PRO M N 1
ATOM 6203 C CA . PRO E 2 475 ? 99.691 89.523 121.101 1.00 95.98 475 PRO M CA 1
ATOM 6204 C C . PRO E 2 475 ? 100.797 89.919 120.130 1.00 95.98 475 PRO M C 1
ATOM 6205 O O . PRO E 2 475 ? 101.554 89.038 119.701 1.00 95.98 475 PRO M O 1
ATOM 6209 N N . GLU E 2 476 ? 100.921 91.197 119.770 1.00 94.87 476 GLU M N 1
ATOM 6210 C CA . GLU E 2 476 ? 102.055 91.677 118.991 1.00 94.87 476 GLU M CA 1
ATOM 6211 C C . GLU E 2 476 ? 103.291 91.942 119.843 1.00 94.87 476 GLU M C 1
ATOM 6212 O O . GLU E 2 476 ? 104.315 92.372 119.301 1.00 94.87 476 GLU M O 1
ATOM 6218 N N . ASP E 2 477 ? 103.225 91.697 121.150 1.00 91.87 477 ASP M N 1
ATOM 6219 C CA . ASP E 2 477 ? 104.332 91.929 122.071 1.00 91.87 477 ASP M CA 1
ATOM 6220 C C . ASP E 2 477 ? 105.021 90.622 122.450 1.00 91.87 477 ASP M C 1
ATOM 6221 O O . ASP E 2 477 ? 105.462 90.439 123.586 1.00 91.87 477 ASP M O 1
ATOM 6226 N N . THR E 2 478 ? 105.120 89.697 121.500 1.00 91.91 478 THR M N 1
ATOM 6227 C CA . THR E 2 478 ? 105.725 88.387 121.724 1.00 91.91 478 THR M CA 1
ATOM 6228 C C . THR E 2 478 ? 107.099 88.375 121.062 1.00 91.91 478 THR M C 1
ATOM 6229 O O . THR E 2 478 ? 107.213 88.141 119.855 1.00 91.91 478 THR M O 1
ATOM 6233 N N . ALA E 2 479 ? 108.138 88.612 121.861 1.00 88.10 479 ALA M N 1
ATOM 6234 C CA . ALA E 2 479 ? 109.504 88.702 121.365 1.00 88.10 479 ALA M CA 1
ATOM 6235 C C . ALA E 2 479 ? 110.464 88.519 122.532 1.00 88.10 479 ALA M C 1
ATOM 6236 O O . ALA E 2 479 ? 110.075 88.596 123.699 1.00 88.10 479 ALA M O 1
ATOM 6238 N N . VAL E 2 480 ? 111.729 88.274 122.199 1.00 84.23 480 VAL M N 1
ATOM 6239 C CA . VAL E 2 480 ? 112.794 88.256 123.198 1.00 84.23 480 VAL M CA 1
ATOM 6240 C C . VAL E 2 480 ? 113.135 89.703 123.536 1.00 84.23 480 VAL M C 1
ATOM 6241 O O . VAL E 2 480 ? 113.654 90.442 122.697 1.00 84.23 480 VAL M O 1
ATOM 6245 N N . TYR E 2 481 ? 112.835 90.114 124.763 1.00 81.46 481 TYR M N 1
ATOM 6246 C CA . TYR E 2 481 ? 113.067 91.485 125.199 1.00 81.46 481 TYR M CA 1
ATOM 6247 C C . TYR E 2 481 ? 114.506 91.632 125.676 1.00 81.46 481 TYR M C 1
ATOM 6248 O O . TYR E 2 481 ? 114.910 90.995 126.654 1.00 81.46 481 TYR M O 1
ATOM 6257 N N . TYR E 2 482 ? 115.273 92.470 124.987 1.00 70.04 482 TYR M N 1
ATOM 6258 C CA . TYR E 2 482 ? 116.663 92.724 125.329 1.00 70.04 482 TYR M CA 1
ATOM 6259 C C . TYR E 2 482 ? 116.802 94.044 126.080 1.00 70.04 482 TYR M C 1
ATOM 6260 O O . TYR E 2 482 ? 116.005 94.970 125.926 1.00 70.04 482 TYR M O 1
ATOM 6269 N N . CYS E 2 483 ? 117.851 94.119 126.892 1.00 61.93 483 CYS M N 1
ATOM 6270 C CA . CYS E 2 483 ? 118.197 95.335 127.620 1.00 61.93 483 CYS M CA 1
ATOM 6271 C C . CYS E 2 483 ? 119.612 95.712 127.219 1.00 61.93 483 CYS M C 1
ATOM 6272 O O . CYS E 2 483 ? 120.500 94.856 127.224 1.00 61.93 483 CYS M O 1
ATOM 6275 N N . ALA E 2 484 ? 119.824 96.977 126.868 1.00 42.31 484 ALA M N 1
ATOM 6276 C CA . ALA E 2 484 ? 121.094 97.390 126.294 1.00 42.31 484 ALA M CA 1
ATOM 6277 C C . ALA E 2 484 ? 121.528 98.730 126.870 1.00 42.31 484 ALA M C 1
ATOM 6278 O O . ALA E 2 484 ? 120.708 99.540 127.301 1.00 42.31 484 ALA M O 1
ATOM 6280 N N . ALA E 2 485 ? 122.840 98.951 126.864 1.00 31.11 485 ALA M N 1
ATOM 6281 C CA . ALA E 2 485 ? 123.447 100.181 127.351 1.00 31.11 485 ALA M CA 1
ATOM 6282 C C . ALA E 2 485 ? 124.080 100.940 126.192 1.00 31.11 485 ALA M C 1
ATOM 6283 O O . ALA E 2 485 ? 124.603 100.334 125.253 1.00 31.11 485 ALA M O 1
ATOM 6285 N N . LYS E 2 486 ? 124.041 102.266 126.267 1.00 24.70 486 LYS M N 1
ATOM 6286 C CA . LYS E 2 486 ? 124.478 103.132 125.182 1.00 24.70 486 LYS M CA 1
ATOM 6287 C C . LYS E 2 486 ? 125.453 104.175 125.703 1.00 24.70 486 LYS M C 1
ATOM 6288 O O . LYS E 2 486 ? 125.198 104.816 126.726 1.00 24.70 486 LYS M O 1
ATOM 6294 N N . GLY E 2 487 ? 126.558 104.358 124.980 1.00 21.53 487 GLY M N 1
ATOM 6295 C CA . GLY E 2 487 ? 127.553 105.345 125.334 1.00 21.53 487 GLY M CA 1
ATOM 6296 C C . GLY E 2 487 ? 127.059 106.769 125.174 1.00 21.53 487 GLY M C 1
ATOM 6297 O O . GLY E 2 487 ? 125.996 107.043 124.618 1.00 21.53 487 GLY M O 1
ATOM 6298 N N . ARG E 2 488 ? 127.871 107.699 125.678 1.00 21.94 488 ARG M N 1
ATOM 6299 C CA . ARG E 2 488 ? 127.470 109.101 125.703 1.00 21.94 488 ARG M CA 1
ATOM 6300 C C . ARG E 2 488 ? 127.500 109.717 124.311 1.00 21.94 488 ARG M C 1
ATOM 6301 O O . ARG E 2 488 ? 126.514 110.320 123.874 1.00 21.94 488 ARG M O 1
ATOM 6309 N N . TYR E 2 489 ? 128.619 109.594 123.606 1.00 19.36 489 TYR M N 1
ATOM 6310 C CA . TYR E 2 489 ? 128.740 110.107 122.247 1.00 19.36 489 TYR M CA 1
ATOM 6311 C C . TYR E 2 489 ? 128.453 108.992 121.246 1.00 19.36 489 TYR M C 1
ATOM 6312 O O . TYR E 2 489 ? 129.205 108.748 120.303 1.00 19.36 489 TYR M O 1
ATOM 6321 N N . SER E 2 490 ? 127.333 108.315 121.465 1.00 23.79 490 SER M N 1
ATOM 6322 C CA . SER E 2 490 ? 126.695 107.489 120.453 1.00 23.79 490 SER M CA 1
ATOM 6323 C C . SER E 2 490 ? 125.362 108.158 120.182 1.00 23.79 490 SER M C 1
ATOM 6324 O O . SER E 2 490 ? 124.736 108.674 121.112 1.00 23.79 490 SER M O 1
ATOM 6327 N N . GLY E 2 491 ? 124.944 108.192 118.927 1.00 20.66 491 GLY M N 1
ATOM 6328 C CA . GLY E 2 491 ? 123.782 108.960 118.535 1.00 20.66 491 GLY M CA 1
ATOM 6329 C C . GLY E 2 491 ? 122.606 108.083 118.157 1.00 20.66 491 GLY M C 1
ATOM 6330 O O . GLY E 2 491 ? 122.773 107.024 117.568 1.00 20.66 491 GLY M O 1
ATOM 6331 N N . GLY E 2 492 ? 121.415 108.521 118.540 1.00 20.12 492 GLY M N 1
ATOM 6332 C CA . GLY E 2 492 ? 120.209 107.843 118.122 1.00 20.12 492 GLY M CA 1
ATOM 6333 C C . GLY E 2 492 ? 119.795 106.763 119.094 1.00 20.12 492 GLY M C 1
ATOM 6334 O O . GLY E 2 492 ? 120.483 105.748 119.223 1.00 20.12 492 GLY M O 1
ATOM 6335 N N . LEU E 2 493 ? 118.664 106.959 119.772 1.00 25.97 493 LEU M N 1
ATOM 6336 C CA . LEU E 2 493 ? 118.178 105.944 120.698 1.00 25.97 493 LEU M CA 1
ATOM 6337 C C . LEU E 2 493 ? 117.596 104.751 119.956 1.00 25.97 493 LEU M C 1
ATOM 6338 O O . LEU E 2 493 ? 117.614 103.627 120.468 1.00 25.97 493 LEU M O 1
ATOM 6343 N N . TYR E 2 494 ? 117.095 104.974 118.741 1.00 30.24 494 TYR M N 1
ATOM 6344 C CA . TYR E 2 494 ? 116.245 103.983 118.089 1.00 30.24 494 TYR M CA 1
ATOM 6345 C C . TYR E 2 494 ? 117.063 102.855 117.475 1.00 30.24 494 TYR M C 1
ATOM 6346 O O . TYR E 2 494 ? 116.517 101.805 117.119 1.00 30.24 494 TYR M O 1
ATOM 6355 N N . TYR E 2 495 ? 118.370 103.049 117.345 1.00 23.03 495 TYR M N 1
ATOM 6356 C CA . TYR E 2 495 ? 119.192 102.160 116.538 1.00 23.03 495 TYR M CA 1
ATOM 6357 C C . TYR E 2 495 ? 119.996 101.232 117.436 1.00 23.03 495 TYR M C 1
ATOM 6358 O O . TYR E 2 495 ? 120.813 101.715 118.231 1.00 23.03 495 TYR M O 1
ATOM 6367 N N . PRO E 2 496 ? 119.800 99.912 117.348 1.00 28.46 496 PRO M N 1
ATOM 6368 C CA . PRO E 2 496 ? 120.505 98.991 118.254 1.00 28.46 496 PRO M CA 1
ATOM 6369 C C . PRO E 2 496 ? 121.984 98.819 117.947 1.00 28.46 496 PRO M C 1
ATOM 6370 O O . PRO E 2 496 ? 122.691 98.208 118.757 1.00 28.46 496 PRO M O 1
ATOM 6374 N N . THR E 2 497 ? 122.471 99.322 116.811 1.00 24.96 497 THR M N 1
ATOM 6375 C CA . THR E 2 497 ? 123.898 99.248 116.512 1.00 24.96 497 THR M CA 1
ATOM 6376 C C . THR E 2 497 ? 124.707 100.169 117.419 1.00 24.96 497 THR M C 1
ATOM 6377 O O . THR E 2 497 ? 125.882 99.897 117.691 1.00 24.96 497 THR M O 1
ATOM 6381 N N . ASN E 2 498 ? 124.094 101.244 117.914 1.00 20.64 498 ASN M N 1
ATOM 6382 C CA . ASN E 2 498 ? 124.773 102.191 118.788 1.00 20.64 498 ASN M CA 1
ATOM 6383 C C . ASN E 2 498 ? 124.906 101.698 120.221 1.00 20.64 498 ASN M C 1
ATOM 6384 O O . ASN E 2 498 ? 125.566 102.362 121.026 1.00 20.64 498 ASN M O 1
ATOM 6389 N N . TYR E 2 499 ? 124.307 100.562 120.557 1.00 27.08 499 TYR M N 1
ATOM 6390 C CA . TYR E 2 499 ? 124.313 100.043 121.915 1.00 27.08 499 TYR M CA 1
ATOM 6391 C C . TYR E 2 499 ? 125.369 98.953 122.032 1.00 27.08 499 TYR M C 1
ATOM 6392 O O . TYR E 2 499 ? 125.490 98.096 121.153 1.00 27.08 499 TYR M O 1
ATOM 6401 N N . ASP E 2 500 ? 126.137 98.990 123.121 1.00 35.95 500 ASP M N 1
ATOM 6402 C CA . ASP E 2 500 ? 127.328 98.154 123.249 1.00 35.95 500 ASP M CA 1
ATOM 6403 C C . ASP E 2 500 ? 127.080 96.888 124.062 1.00 35.95 500 ASP M C 1
ATOM 6404 O O . ASP E 2 500 ? 127.268 95.779 123.554 1.00 35.95 500 ASP M O 1
ATOM 6409 N N . TYR E 2 501 ? 126.663 97.027 125.314 1.00 49.02 501 TYR M N 1
ATOM 6410 C CA . TYR E 2 501 ? 126.493 95.887 126.206 1.00 49.02 501 TYR M CA 1
ATOM 6411 C C . TYR E 2 501 ? 125.030 95.480 126.228 1.00 49.02 501 TYR M C 1
ATOM 6412 O O . TYR E 2 501 ? 124.160 96.304 126.516 1.00 49.02 501 TYR M O 1
ATOM 6421 N N . TRP E 2 502 ? 124.765 94.214 125.926 1.00 51.85 502 TRP M N 1
ATOM 6422 C CA . TRP E 2 502 ? 123.409 93.711 125.783 1.00 51.85 502 TRP M CA 1
ATOM 6423 C C . TRP E 2 502 ? 123.060 92.753 126.914 1.00 51.85 502 TRP M C 1
ATOM 6424 O O . TRP E 2 502 ? 123.931 92.148 127.543 1.00 51.85 502 TRP M O 1
ATOM 6435 N N . GLY E 2 503 ? 121.757 92.632 127.168 1.00 70.06 503 GLY M N 1
ATOM 6436 C CA . GLY E 2 503 ? 121.248 91.643 128.091 1.00 70.06 503 GLY M CA 1
ATOM 6437 C C . GLY E 2 503 ? 121.124 90.281 127.436 1.00 70.06 503 GLY M C 1
ATOM 6438 O O . GLY E 2 503 ? 121.427 90.088 126.260 1.00 70.06 503 GLY M O 1
ATOM 6439 N N . GLN E 2 504 ? 120.665 89.313 128.230 1.00 82.04 504 GLN M N 1
ATOM 6440 C CA . GLN E 2 504 ? 120.517 87.956 127.718 1.00 82.04 504 GLN M CA 1
ATOM 6441 C C . GLN E 2 504 ? 119.285 87.830 126.830 1.00 82.04 504 GLN M C 1
ATOM 6442 O O . GLN E 2 504 ? 119.357 87.270 125.731 1.00 82.04 504 GLN M O 1
ATOM 6448 N N . GLY E 2 505 ? 118.149 88.347 127.288 1.00 87.41 505 GLY M N 1
ATOM 6449 C CA . GLY E 2 505 ? 116.939 88.314 126.494 1.00 87.41 505 GLY M CA 1
ATOM 6450 C C . GLY E 2 505 ? 116.027 87.159 126.846 1.00 87.41 505 GLY M C 1
ATOM 6451 O O . GLY E 2 505 ? 116.312 86.007 126.504 1.00 87.41 505 GLY M O 1
ATOM 6452 N N . THR E 2 506 ? 114.926 87.454 127.529 1.00 91.92 506 THR M N 1
ATOM 6453 C CA . THR E 2 506 ? 113.967 86.435 127.933 1.00 91.92 506 THR M CA 1
ATOM 6454 C C . THR E 2 506 ? 112.850 86.325 126.902 1.00 91.92 506 THR M C 1
ATOM 6455 O O . THR E 2 506 ? 112.353 87.339 126.402 1.00 91.92 506 THR M O 1
ATOM 6459 N N . GLN E 2 507 ? 112.464 85.092 126.584 1.00 93.71 507 GLN M N 1
ATOM 6460 C CA . GLN E 2 507 ? 111.392 84.847 125.627 1.00 93.71 507 GLN M CA 1
ATOM 6461 C C . GLN E 2 507 ? 110.048 85.069 126.309 1.00 93.71 507 GLN M C 1
ATOM 6462 O O . GLN E 2 507 ? 109.697 84.354 127.253 1.00 93.71 507 GLN M O 1
ATOM 6468 N N . VAL E 2 508 ? 109.320 86.090 125.845 1.00 94.00 508 VAL M N 1
ATOM 6469 C CA . VAL E 2 508 ? 108.003 86.453 126.446 1.00 94.00 508 VAL M CA 1
ATOM 6470 C C . VAL E 2 508 ? 106.890 86.260 125.411 1.00 94.00 508 VAL M C 1
ATOM 6471 O O . VAL E 2 508 ? 106.958 86.891 124.339 1.00 94.00 508 VAL M O 1
ATOM 6475 N N . THR E 2 509 ? 105.906 85.420 125.744 1.00 95.92 509 THR M N 1
ATOM 6476 C CA . THR E 2 509 ? 104.763 85.149 124.884 1.00 95.92 509 THR M CA 1
ATOM 6477 C C . THR E 2 509 ? 103.488 85.285 125.701 1.00 95.92 509 THR M C 1
ATOM 6478 O O . THR E 2 509 ? 103.324 84.602 126.716 1.00 95.92 509 THR M O 1
ATOM 6482 N N . VAL E 2 510 ? 102.593 86.163 125.260 1.00 96.40 510 VAL M N 1
ATOM 6483 C CA . VAL E 2 510 ? 101.325 86.365 125.948 1.00 96.40 510 VAL M CA 1
ATOM 6484 C C . VAL E 2 510 ? 100.233 85.535 125.284 1.00 96.40 510 VAL M C 1
ATOM 6485 O O . VAL E 2 510 ? 99.120 85.427 125.799 1.00 96.40 510 VAL M O 1
ATOM 6489 N N . GLN F 2 1 ? 99.492 129.325 130.924 1.00 68.90 1 GLN L N 1
ATOM 6490 C CA . GLN F 2 1 ? 98.045 129.253 131.081 1.00 68.90 1 GLN L CA 1
ATOM 6491 C C . GLN F 2 1 ? 97.529 130.397 131.944 1.00 68.90 1 GLN L C 1
ATOM 6492 O O . GLN F 2 1 ? 97.624 130.355 133.169 1.00 68.90 1 GLN L O 1
ATOM 6498 N N . VAL F 2 2 ? 96.980 131.419 131.293 1.00 68.09 2 VAL L N 1
ATOM 6499 C CA . VAL F 2 2 ? 96.476 132.612 131.962 1.00 68.09 2 VAL L CA 1
ATOM 6500 C C . VAL F 2 2 ? 94.964 132.648 131.794 1.00 68.09 2 VAL L C 1
ATOM 6501 O O . VAL F 2 2 ? 94.460 132.664 130.665 1.00 68.09 2 VAL L O 1
ATOM 6505 N N . GLN F 2 3 ? 94.245 132.653 132.912 1.00 78.51 3 GLN L N 1
ATOM 6506 C CA . GLN F 2 3 ? 92.804 132.846 132.899 1.00 78.51 3 GLN L CA 1
ATOM 6507 C C . GLN F 2 3 ? 92.494 134.324 133.089 1.00 78.51 3 GLN L C 1
ATOM 6508 O O . GLN F 2 3 ? 93.073 134.985 133.955 1.00 78.51 3 GLN L O 1
ATOM 6514 N N . LEU F 2 4 ? 91.579 134.841 132.271 1.00 76.22 4 LEU L N 1
ATOM 6515 C CA . LEU F 2 4 ? 91.289 136.269 132.237 1.00 76.22 4 LEU L CA 1
ATOM 6516 C C . LEU F 2 4 ? 89.801 136.504 132.430 1.00 76.22 4 LEU L C 1
ATOM 6517 O O . LEU F 2 4 ? 88.976 135.898 131.738 1.00 76.22 4 LEU L O 1
ATOM 6522 N N . VAL F 2 5 ? 89.466 137.385 133.368 1.00 87.41 5 VAL L N 1
ATOM 6523 C CA . VAL F 2 5 ? 88.105 137.857 133.581 1.00 87.41 5 VAL L CA 1
ATOM 6524 C C . VAL F 2 5 ? 88.159 139.363 133.788 1.00 87.41 5 VAL L C 1
ATOM 6525 O O . VAL F 2 5 ? 89.039 139.871 134.492 1.00 87.41 5 VAL L O 1
ATOM 6529 N N . GLU F 2 6 ? 87.232 140.080 133.160 1.00 91.46 6 GLU L N 1
ATOM 6530 C CA . GLU F 2 6 ? 87.160 141.526 133.303 1.00 91.46 6 GLU L CA 1
ATOM 6531 C C . GLU F 2 6 ? 85.760 141.932 133.740 1.00 91.46 6 GLU L C 1
ATOM 6532 O O . GLU F 2 6 ? 84.768 141.305 133.353 1.00 91.46 6 GLU L O 1
ATOM 6538 N N . SER F 2 7 ? 85.694 142.973 134.565 1.00 94.54 7 SER L N 1
ATOM 6539 C CA . SER F 2 7 ? 84.433 143.477 135.086 1.00 94.54 7 SER L CA 1
ATOM 6540 C C . SER F 2 7 ? 84.628 144.925 135.504 1.00 94.54 7 SER L C 1
ATOM 6541 O O . SER F 2 7 ? 85.724 145.327 135.904 1.00 94.54 7 SER L O 1
ATOM 6544 N N . GLY F 2 8 ? 83.554 145.702 135.407 1.00 89.32 8 GLY L N 1
ATOM 6545 C CA . GLY F 2 8 ? 83.616 147.110 135.740 1.00 89.32 8 GLY L CA 1
ATOM 6546 C C . GLY F 2 8 ? 83.153 148.004 134.610 1.00 89.32 8 GLY L C 1
ATOM 6547 O O . GLY F 2 8 ? 83.475 149.195 134.579 1.00 89.32 8 GLY L O 1
ATOM 6548 N N . GLY F 2 9 ? 82.396 147.437 133.674 1.00 88.47 9 GLY L N 1
ATOM 6549 C CA . GLY F 2 9 ? 81.877 148.199 132.555 1.00 88.47 9 GLY L CA 1
ATOM 6550 C C . GLY F 2 9 ? 80.371 148.118 132.422 1.00 88.47 9 GLY L C 1
ATOM 6551 O O . GLY F 2 9 ? 79.820 147.045 132.159 1.00 88.47 9 GLY L O 1
ATOM 6552 N N . GLY F 2 10 ? 79.714 149.254 132.663 1.00 93.64 10 GLY L N 1
ATOM 6553 C CA . GLY F 2 10 ? 78.245 149.330 132.591 1.00 93.64 10 GLY L CA 1
ATOM 6554 C C . GLY F 2 10 ? 77.786 150.374 131.593 1.00 93.64 10 GLY L C 1
ATOM 6555 O O . GLY F 2 10 ? 78.647 151.017 130.960 1.00 93.64 10 GLY L O 1
ATOM 6556 N N . LEU F 2 11 ? 76.468 150.530 131.470 1.00 99.12 11 LEU L N 1
ATOM 6557 C CA . LEU F 2 11 ? 75.855 151.485 130.555 1.00 99.12 11 LEU L CA 1
ATOM 6558 C C . LEU F 2 11 ? 75.808 152.861 131.209 1.00 99.12 11 LEU L C 1
ATOM 6559 O O . LEU F 2 11 ? 75.020 153.090 132.134 1.00 99.12 11 LEU L O 1
ATOM 6564 N N . VAL F 2 12 ? 76.674 153.744 130.718 1.00 104.29 12 VAL L N 1
ATOM 6565 C CA . VAL F 2 12 ? 76.738 155.147 131.212 1.00 104.29 12 VAL L CA 1
ATOM 6566 C C . VAL F 2 12 ? 76.297 156.070 130.074 1.00 104.29 12 VAL L C 1
ATOM 6567 O O . VAL F 2 12 ? 76.093 155.589 128.937 1.00 104.29 12 VAL L O 1
ATOM 6571 N N . GLN F 2 13 ? 76.149 157.355 130.385 1.00 108.32 13 GLN L N 1
ATOM 6572 C CA . GLN F 2 13 ? 75.761 158.349 129.390 1.00 108.32 13 GLN L CA 1
ATOM 6573 C C . GLN F 2 13 ? 76.955 158.754 128.533 1.00 108.32 13 GLN L C 1
ATOM 6574 O O . GLN F 2 13 ? 77.982 159.193 129.050 1.00 108.32 13 GLN L O 1
ATOM 6580 N N . GLY F 2 403 ? 81.630 161.038 130.696 1.00 93.21 403 GLY L N 1
ATOM 6581 C CA . GLY F 2 403 ? 82.049 160.698 132.071 1.00 93.21 403 GLY L CA 1
ATOM 6582 C C . GLY F 2 403 ? 83.300 159.835 132.082 1.00 93.21 403 GLY L C 1
ATOM 6583 O O . GLY F 2 403 ? 83.832 159.552 130.991 1.00 93.21 403 GLY L O 1
ATOM 6584 N N . SER F 2 404 ? 83.745 159.426 133.274 1.00 95.69 404 SER L N 1
ATOM 6585 C CA . SER F 2 404 ? 84.959 158.578 133.413 1.00 95.69 404 SER L CA 1
ATOM 6586 C C . SER F 2 404 ? 84.552 157.178 133.884 1.00 95.69 404 SER L C 1
ATOM 6587 O O . SER F 2 404 ? 83.882 157.076 134.930 1.00 95.69 404 SER L O 1
ATOM 6590 N N . LEU F 2 405 ? 84.963 156.143 133.144 1.00 96.68 405 LEU L N 1
ATOM 6591 C CA . LEU F 2 405 ? 84.630 154.735 133.491 1.00 96.68 405 LEU L CA 1
ATOM 6592 C C . LEU F 2 405 ? 85.927 153.956 133.718 1.00 96.68 405 LEU L C 1
ATOM 6593 O O . LEU F 2 405 ? 86.941 154.309 133.095 1.00 96.68 405 LEU L O 1
ATOM 6598 N N . ARG F 2 406 ? 85.913 152.994 134.642 1.00 94.06 406 ARG L N 1
ATOM 6599 C CA . ARG F 2 406 ? 87.140 152.197 134.898 1.00 94.06 406 ARG L CA 1
ATOM 6600 C C . ARG F 2 406 ? 86.831 150.704 134.754 1.00 94.06 406 ARG L C 1
ATOM 6601 O O . ARG F 2 406 ? 85.958 150.206 135.491 1.00 94.06 406 ARG L O 1
ATOM 6609 N N . LEU F 2 407 ? 87.538 150.026 133.846 1.00 89.38 407 LEU L N 1
ATOM 6610 C CA . LEU F 2 407 ? 87.399 148.553 133.671 1.00 89.38 407 LEU L CA 1
ATOM 6611 C C . LEU F 2 407 ? 88.523 147.873 134.465 1.00 89.38 407 LEU L C 1
ATOM 6612 O O . LEU F 2 407 ? 89.461 148.576 134.874 1.00 89.38 407 LEU L O 1
ATOM 6617 N N . SER F 2 408 ? 88.442 146.562 134.696 1.00 88.17 408 SER L N 1
ATOM 6618 C CA . SER F 2 408 ? 89.500 145.933 135.475 1.00 88.17 408 SER L CA 1
ATOM 6619 C C . SER F 2 408 ? 89.593 144.468 135.081 1.00 88.17 408 SER L C 1
ATOM 6620 O O . SER F 2 408 ? 88.627 143.721 135.250 1.00 88.17 408 SER L O 1
ATOM 6623 N N . CYS F 2 409 ? 90.756 144.063 134.577 1.00 83.92 409 CYS L N 1
ATOM 6624 C CA . CYS F 2 409 ? 90.990 142.712 134.075 1.00 83.92 409 CYS L CA 1
ATOM 6625 C C . CYS F 2 409 ? 91.894 141.981 135.058 1.00 83.92 409 CYS L C 1
ATOM 6626 O O . CYS F 2 409 ? 92.998 142.447 135.357 1.00 83.92 409 CYS L O 1
ATOM 6629 N N . ALA F 2 410 ? 91.430 140.838 135.556 1.00 83.41 410 ALA L N 1
ATOM 6630 C CA . ALA F 2 410 ? 92.172 140.050 136.530 1.00 83.41 410 ALA L CA 1
ATOM 6631 C C . ALA F 2 410 ? 92.770 138.815 135.870 1.00 83.41 410 ALA L C 1
ATOM 6632 O O . ALA F 2 410 ? 92.112 138.146 135.066 1.00 83.41 410 ALA L O 1
ATOM 6634 N N . ALA F 2 411 ? 94.019 138.515 136.218 1.00 80.50 411 ALA L N 1
ATOM 6635 C CA . ALA F 2 411 ? 94.752 137.392 135.655 1.00 80.50 411 ALA L CA 1
ATOM 6636 C C . ALA F 2 411 ? 95.070 136.369 136.738 1.00 80.50 411 ALA L C 1
ATOM 6637 O O . ALA F 2 411 ? 95.113 136.685 137.930 1.00 80.50 411 ALA L O 1
ATOM 6639 N N . SER F 2 412 ? 95.302 135.132 136.301 1.00 77.55 412 SER L N 1
ATOM 6640 C CA . SER F 2 412 ? 95.656 134.041 137.198 1.00 77.55 412 SER L CA 1
ATOM 6641 C C . SER F 2 412 ? 96.345 132.950 136.392 1.00 77.55 412 SER L C 1
ATOM 6642 O O . SER F 2 412 ? 95.881 132.587 135.310 1.00 77.55 412 SER L O 1
ATOM 6645 N N . GLY F 2 413 ? 97.452 132.431 136.929 1.00 69.70 413 GLY L N 1
ATOM 6646 C CA . GLY F 2 413 ? 98.189 131.351 136.302 1.00 69.70 413 GLY L CA 1
ATOM 6647 C C . GLY F 2 413 ? 99.627 131.759 136.009 1.00 69.70 413 GLY L C 1
ATOM 6648 O O . GLY F 2 413 ? 100.240 132.514 136.771 1.00 69.70 413 GLY L O 1
ATOM 6649 N N . HIS F 2 414 ? 100.155 131.251 134.894 1.00 61.47 414 HIS L N 1
ATOM 6650 C CA . HIS F 2 414 ? 101.536 131.509 134.485 1.00 61.47 414 HIS L CA 1
ATOM 6651 C C . HIS F 2 414 ? 101.615 132.887 133.832 1.00 61.47 414 HIS L C 1
ATOM 6652 O O . HIS F 2 414 ? 101.696 133.034 132.611 1.00 61.47 414 HIS L O 1
ATOM 6659 N N . THR F 2 415 ? 101.605 133.917 134.673 1.00 47.96 415 THR L N 1
ATOM 6660 C CA . THR F 2 415 ? 101.692 135.295 134.213 1.00 47.96 415 THR L CA 1
ATOM 6661 C C . THR F 2 415 ? 103.128 135.766 134.026 1.00 47.96 415 THR L C 1
ATOM 6662 O O . THR F 2 415 ? 103.342 136.900 133.587 1.00 47.96 415 THR L O 1
ATOM 6666 N N . PHE F 2 416 ? 104.115 134.930 134.355 1.00 29.83 416 PHE L N 1
ATOM 6667 C CA . PHE F 2 416 ? 105.504 135.308 134.121 1.00 29.83 416 PHE L CA 1
ATOM 6668 C C . PHE F 2 416 ? 105.879 135.162 132.653 1.00 29.83 416 PHE L C 1
ATOM 6669 O O . PHE F 2 416 ? 106.598 136.005 132.106 1.00 29.83 416 PHE L O 1
ATOM 6677 N N . ASN F 2 417 ? 105.399 134.103 131.999 1.00 30.27 417 ASN L N 1
ATOM 6678 C CA . ASN F 2 417 ? 105.667 133.902 130.582 1.00 30.27 417 ASN L CA 1
ATOM 6679 C C . ASN F 2 417 ? 104.847 134.823 129.690 1.00 30.27 417 ASN L C 1
ATOM 6680 O O . ASN F 2 417 ? 105.112 134.885 128.486 1.00 30.27 417 ASN L O 1
ATOM 6685 N N . TYR F 2 418 ? 103.865 135.536 130.247 1.00 32.35 418 TYR L N 1
ATOM 6686 C CA . TYR F 2 418 ? 103.020 136.464 129.504 1.00 32.35 418 TYR L CA 1
ATOM 6687 C C . TYR F 2 418 ? 103.098 137.821 130.193 1.00 32.35 418 TYR L C 1
ATOM 6688 O O . TYR F 2 418 ? 102.166 138.225 130.904 1.00 32.35 418 TYR L O 1
ATOM 6697 N N . PRO F 2 419 ? 104.192 138.563 129.992 1.00 34.52 419 PRO L N 1
ATOM 6698 C CA . PRO F 2 419 ? 104.413 139.783 130.777 1.00 34.52 419 PRO L CA 1
ATOM 6699 C C . PRO F 2 419 ? 103.646 140.998 130.288 1.00 34.52 419 PRO L C 1
ATOM 6700 O O . PRO F 2 419 ? 103.695 142.038 130.957 1.00 34.52 419 PRO L O 1
ATOM 6704 N N . ILE F 2 420 ? 102.946 140.914 129.162 1.00 33.39 420 ILE L N 1
ATOM 6705 C CA . ILE F 2 420 ? 102.285 142.064 128.560 1.00 33.39 420 ILE L CA 1
ATOM 6706 C C 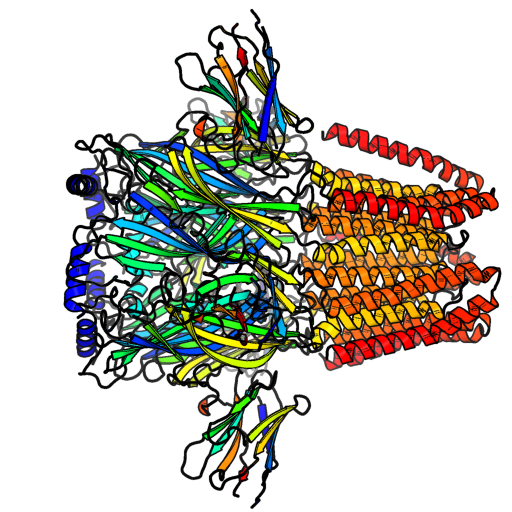. ILE F 2 420 ? 100.792 141.791 128.483 1.00 33.39 420 ILE L C 1
ATOM 6707 O O . ILE F 2 420 ? 100.368 140.777 127.919 1.00 33.39 420 ILE L O 1
ATOM 6712 N N . MET F 2 421 ? 100.001 142.690 129.059 1.00 45.06 421 MET L N 1
ATOM 6713 C CA . MET F 2 421 ? 98.557 142.681 128.898 1.00 45.06 421 MET L CA 1
ATOM 6714 C C . MET F 2 421 ? 98.139 143.765 127.917 1.00 45.06 421 MET L C 1
ATOM 6715 O O . MET F 2 421 ? 98.700 144.860 127.898 1.00 45.06 421 MET L O 1
ATOM 6720 N N . GLY F 2 422 ? 97.142 143.448 127.102 1.00 46.60 422 GLY L N 1
ATOM 6721 C CA . GLY F 2 422 ? 96.661 144.401 126.125 1.00 46.60 422 GLY L CA 1
ATOM 6722 C C . GLY F 2 422 ? 95.157 144.557 126.126 1.00 46.60 422 GLY L C 1
ATOM 6723 O O . GLY F 2 422 ? 94.424 143.595 126.371 1.00 46.60 422 GLY L O 1
ATOM 6724 N N . TRP F 2 423 ? 94.685 145.767 125.853 1.00 59.95 423 TRP L N 1
ATOM 6725 C CA . TRP F 2 423 ? 93.263 146.043 125.728 1.00 59.95 423 TRP L CA 1
ATOM 6726 C C . TRP F 2 423 ? 92.896 146.208 124.262 1.00 59.95 423 TRP L C 1
ATOM 6727 O O . TRP F 2 423 ? 93.559 146.940 123.522 1.00 59.95 423 TRP L O 1
ATOM 6738 N N . PHE F 2 424 ? 91.844 145.514 123.846 1.00 52.05 424 PHE L N 1
ATOM 6739 C CA . PHE F 2 424 ? 91.355 145.571 122.479 1.00 52.05 424 PHE L CA 1
ATOM 6740 C C . PHE F 2 424 ? 89.855 145.830 122.492 1.00 52.05 424 PHE L C 1
ATOM 6741 O O . PHE F 2 424 ? 89.162 145.555 123.474 1.00 52.05 424 PHE L O 1
ATOM 6749 N N . ARG F 2 425 ? 89.355 146.368 121.384 1.00 71.34 425 ARG L N 1
ATOM 6750 C CA . ARG F 2 425 ? 87.927 146.589 121.226 1.00 71.34 425 ARG L CA 1
ATOM 6751 C C . ARG F 2 425 ? 87.538 146.246 119.797 1.00 71.34 425 ARG L C 1
ATOM 6752 O O . ARG F 2 425 ? 88.345 146.365 118.872 1.00 71.34 425 ARG L O 1
ATOM 6760 N N . GLN F 2 426 ? 86.299 145.791 119.630 1.00 83.11 426 GLN L N 1
ATOM 6761 C CA . GLN F 2 426 ? 85.803 145.354 118.325 1.00 83.11 426 GLN L CA 1
ATOM 6762 C C . GLN F 2 426 ? 84.426 145.972 118.113 1.00 83.11 426 GLN L C 1
ATOM 6763 O O . GLN F 2 426 ? 83.435 145.498 118.675 1.00 83.11 426 GLN L O 1
ATOM 6769 N N . ALA F 2 427 ? 84.374 147.039 117.319 1.00 89.87 427 ALA L N 1
ATOM 6770 C CA . ALA F 2 427 ? 83.103 147.637 116.953 1.00 89.87 427 ALA L CA 1
ATOM 6771 C C . ALA F 2 427 ? 82.315 146.678 116.059 1.00 89.87 427 ALA L C 1
ATOM 6772 O O . ALA F 2 427 ? 82.909 145.886 115.322 1.00 89.87 427 ALA L O 1
ATOM 6774 N N . PRO F 2 428 ? 80.967 146.700 116.143 1.00 90.15 428 PRO L N 1
ATOM 6775 C CA . PRO F 2 428 ? 80.157 145.803 115.302 1.00 90.15 428 PRO L CA 1
ATOM 6776 C C . PRO F 2 428 ? 80.302 146.078 113.813 1.00 90.15 428 PRO L C 1
ATOM 6777 O O . PRO F 2 428 ? 79.919 147.144 113.322 1.00 90.15 428 PRO L O 1
ATOM 6781 N N . GLY F 2 429 ? 80.867 145.115 113.096 1.00 92.37 429 GLY L N 1
ATOM 6782 C CA . GLY F 2 429 ? 81.144 145.265 111.686 1.00 92.37 429 GLY L CA 1
ATOM 6783 C C . GLY F 2 429 ? 82.529 145.765 111.343 1.00 92.37 429 GLY L C 1
ATOM 6784 O O . GLY F 2 429 ? 82.804 145.996 110.161 1.00 92.37 429 GLY L O 1
ATOM 6785 N N . LYS F 2 430 ? 83.408 145.933 112.329 1.00 95.39 430 LYS L N 1
ATOM 6786 C CA . LYS F 2 430 ? 84.736 146.482 112.107 1.00 95.39 430 LYS L CA 1
ATOM 6787 C C . LYS F 2 430 ? 85.793 145.519 112.630 1.00 95.39 430 LYS L C 1
ATOM 6788 O O . LYS F 2 430 ? 85.491 144.445 113.157 1.00 95.39 430 LYS L O 1
ATOM 6794 N N . GLU F 2 431 ? 87.049 145.926 112.473 1.00 91.20 431 GLU L N 1
ATOM 6795 C CA . GLU F 2 431 ? 88.194 145.133 112.888 1.00 91.20 431 GLU L CA 1
ATOM 6796 C C . GLU F 2 431 ? 88.447 145.302 114.385 1.00 91.20 431 GLU L C 1
ATOM 6797 O O . GLU F 2 431 ? 88.027 146.282 115.007 1.00 91.20 431 GLU L O 1
ATOM 6803 N N . ARG F 2 432 ? 89.137 144.322 114.964 1.00 73.48 432 ARG L N 1
ATOM 6804 C CA . ARG F 2 432 ? 89.510 144.390 116.371 1.00 73.48 432 ARG L CA 1
ATOM 6805 C C . ARG F 2 432 ? 90.639 145.399 116.549 1.00 73.48 432 ARG L C 1
ATOM 6806 O O . ARG F 2 432 ? 91.739 145.212 116.019 1.00 73.48 432 ARG L O 1
ATOM 6814 N N . GLU F 2 433 ? 90.367 146.463 117.298 1.00 64.09 433 GLU L N 1
ATOM 6815 C CA . GLU F 2 433 ? 91.227 147.637 117.348 1.00 64.09 433 GLU L CA 1
ATOM 6816 C C . GLU F 2 433 ? 92.039 147.651 118.637 1.00 64.09 433 GLU L C 1
ATOM 6817 O O . GLU F 2 433 ? 91.499 147.404 119.719 1.00 64.09 433 GLU L O 1
ATOM 6823 N N . PHE F 2 434 ? 93.331 147.944 118.511 1.00 44.12 434 PHE L N 1
ATOM 6824 C CA . PHE F 2 434 ? 94.204 148.070 119.670 1.00 44.12 434 PHE L CA 1
ATOM 6825 C C . PHE F 2 434 ? 93.873 149.339 120.443 1.00 44.12 434 PHE L C 1
ATOM 6826 O O . PHE F 2 434 ? 93.782 150.425 119.864 1.00 44.12 434 PHE L O 1
ATOM 6834 N N . VAL F 2 435 ? 93.689 149.202 121.755 1.00 50.69 435 VAL L N 1
ATOM 6835 C CA . VAL F 2 435 ? 93.426 150.349 122.616 1.00 50.69 435 VAL L CA 1
ATOM 6836 C C . VAL F 2 435 ? 94.704 150.724 123.350 1.00 50.69 435 VAL L C 1
ATOM 6837 O O . VAL F 2 435 ? 95.209 151.843 123.212 1.00 50.69 435 VAL L O 1
ATOM 6841 N N . GLY F 2 436 ? 95.236 149.791 124.130 1.00 46.91 436 GLY L N 1
ATOM 6842 C CA . GLY F 2 436 ? 96.429 150.071 124.906 1.00 46.91 436 GLY L CA 1
ATOM 6843 C C . GLY F 2 436 ? 97.022 148.797 125.461 1.00 46.91 436 GLY L C 1
ATOM 6844 O O . GLY F 2 436 ? 96.382 147.743 125.485 1.00 46.91 436 GLY L O 1
ATOM 6845 N N . ALA F 2 437 ? 98.269 148.914 125.913 1.00 46.27 437 ALA L N 1
ATOM 6846 C CA . ALA F 2 437 ? 99.016 147.772 126.417 1.00 46.27 437 ALA L CA 1
ATOM 6847 C C . ALA F 2 437 ? 99.756 148.164 127.687 1.00 46.27 437 ALA L C 1
ATOM 6848 O O . ALA F 2 437 ? 100.041 149.338 127.930 1.00 46.27 437 ALA L O 1
ATOM 6850 N N . ILE F 2 438 ? 100.071 147.155 128.495 1.00 51.21 438 ILE L N 1
ATOM 6851 C CA . ILE F 2 438 ? 100.684 147.362 129.802 1.00 51.21 438 ILE L CA 1
ATOM 6852 C C . ILE F 2 438 ? 101.564 146.157 130.117 1.00 51.21 438 ILE L C 1
ATOM 6853 O O . ILE F 2 438 ? 101.200 145.012 129.832 1.00 51.21 438 ILE L O 1
ATOM 6858 N N . SER F 2 439 ? 102.747 146.420 130.666 1.00 55.29 439 SER L N 1
ATOM 6859 C CA . SER F 2 439 ? 103.628 145.365 131.142 1.00 55.29 439 SER L CA 1
ATOM 6860 C C . SER F 2 439 ? 103.364 145.089 132.617 1.00 55.29 439 SER L C 1
ATOM 6861 O O . SER F 2 439 ? 103.096 146.013 133.390 1.00 55.29 439 SER L O 1
ATOM 6864 N N . TRP F 2 440 ? 103.408 143.807 132.993 1.00 63.31 440 TRP L N 1
ATOM 6865 C CA . TRP F 2 440 ? 103.275 143.431 134.400 1.00 63.31 440 TRP L CA 1
ATOM 6866 C C . TRP F 2 440 ? 104.442 143.959 135.224 1.00 63.31 440 TRP L C 1
ATOM 6867 O O . TRP F 2 440 ? 104.267 144.798 136.114 1.00 63.31 440 TRP L O 1
ATOM 6878 N N . SER F 2 441 ? 105.647 143.473 134.938 1.00 65.81 441 SER L N 1
ATOM 6879 C CA . SER F 2 441 ? 106.842 143.939 135.626 1.00 65.81 441 SER L CA 1
ATOM 6880 C C . SER F 2 441 ? 107.277 145.262 135.013 1.00 65.81 441 SER L C 1
ATOM 6881 O O . SER F 2 441 ? 107.583 145.328 133.818 1.00 65.81 441 SER L O 1
ATOM 6884 N N . GLY F 2 442 ? 107.308 146.311 135.826 1.00 68.12 442 GLY L N 1
ATOM 6885 C CA . GLY F 2 442 ? 107.555 147.635 135.297 1.00 68.12 442 GLY L CA 1
ATOM 6886 C C . GLY F 2 442 ? 106.293 148.468 135.274 1.00 68.12 442 GLY L C 1
ATOM 6887 O O . GLY F 2 442 ? 105.879 149.011 136.302 1.00 68.12 442 GLY L O 1
ATOM 6888 N N . GLY F 2 443 ? 105.667 148.571 134.106 1.00 62.12 443 GLY L N 1
ATOM 6889 C CA . GLY F 2 443 ? 104.497 149.410 133.961 1.00 62.12 443 GLY L CA 1
ATOM 6890 C C . GLY F 2 443 ? 104.592 150.336 132.768 1.00 62.12 443 GLY L C 1
ATOM 6891 O O . GLY F 2 443 ? 103.859 151.325 132.686 1.00 62.12 443 GLY L O 1
ATOM 6892 N N . SER F 2 444 ? 105.515 150.034 131.855 1.00 55.15 444 SER L N 1
ATOM 6893 C CA . SER F 2 444 ? 105.655 150.807 130.627 1.00 55.15 444 SER L CA 1
ATOM 6894 C C . SER F 2 444 ? 104.423 150.633 129.748 1.00 55.15 444 SER L C 1
ATOM 6895 O O . SER F 2 444 ? 104.103 149.521 129.317 1.00 55.15 444 SER L O 1
ATOM 6898 N N . THR F 2 445 ? 103.732 151.736 129.488 1.00 54.94 445 THR L N 1
ATOM 6899 C CA . THR F 2 445 ? 102.458 151.716 128.788 1.00 54.94 445 THR L CA 1
ATOM 6900 C C . THR F 2 445 ? 102.620 152.111 127.326 1.00 54.94 445 THR L C 1
ATOM 6901 O O . THR F 2 445 ? 103.609 152.726 126.921 1.00 54.94 445 THR L O 1
ATOM 6905 N N . SER F 2 446 ? 101.617 151.740 126.536 1.00 53.16 446 SER L N 1
ATOM 6906 C CA . SER F 2 446 ? 101.485 152.178 125.157 1.00 53.16 446 SER L CA 1
ATOM 6907 C C . SER F 2 446 ? 100.005 152.391 124.888 1.00 53.16 446 SER L C 1
ATOM 6908 O O . SER F 2 446 ? 99.156 151.748 125.506 1.00 53.16 446 SER L O 1
ATOM 6911 N N . TYR F 2 447 ? 99.699 153.313 123.978 1.00 61.22 447 TYR L N 1
ATOM 6912 C CA . TYR F 2 447 ? 98.316 153.655 123.680 1.00 61.22 447 TYR L CA 1
ATOM 6913 C C . TYR F 2 447 ? 98.150 153.874 122.186 1.00 61.22 447 TYR L C 1
ATOM 6914 O O . TYR F 2 447 ? 99.108 154.172 121.468 1.00 61.22 447 TYR L O 1
ATOM 6923 N N . ALA F 2 448 ? 96.914 153.719 121.725 1.00 67.88 448 ALA L N 1
ATOM 6924 C CA . ALA F 2 448 ? 96.563 154.132 120.379 1.00 67.88 448 ALA L CA 1
ATOM 6925 C C . ALA F 2 448 ? 96.375 155.645 120.332 1.00 67.88 448 ALA L C 1
ATOM 6926 O O . ALA F 2 448 ? 96.267 156.316 121.362 1.00 67.88 448 ALA L O 1
ATOM 6928 N N . ASP F 2 449 ? 96.343 156.183 119.111 1.00 78.51 449 ASP L N 1
ATOM 6929 C CA . ASP F 2 449 ? 96.202 157.625 118.938 1.00 78.51 449 ASP L CA 1
ATOM 6930 C C . ASP F 2 449 ? 94.803 158.122 119.274 1.00 78.51 449 ASP L C 1
ATOM 6931 O O . ASP F 2 449 ? 94.660 159.255 119.745 1.00 78.51 449 ASP L O 1
ATOM 6936 N N . SER F 2 450 ? 93.773 157.306 119.050 1.00 83.82 450 SER L N 1
ATOM 6937 C CA . SER F 2 450 ? 92.404 157.738 119.296 1.00 83.82 450 SER L CA 1
ATOM 6938 C C . SER F 2 450 ? 92.052 157.781 120.777 1.00 83.82 450 SER L C 1
ATOM 6939 O O . SER F 2 450 ? 91.066 158.429 121.144 1.00 83.82 450 SER L O 1
ATOM 6942 N N . VAL F 2 451 ? 92.826 157.112 121.632 1.00 82.49 451 VAL L N 1
ATOM 6943 C CA . VAL F 2 451 ? 92.561 157.066 123.062 1.00 82.49 451 VAL L CA 1
ATOM 6944 C C . VAL F 2 451 ? 93.705 157.655 123.877 1.00 82.49 451 VAL L C 1
ATOM 6945 O O . VAL F 2 451 ? 93.718 157.522 125.101 1.00 82.49 451 VAL L O 1
ATOM 6949 N N . LYS F 2 452 ? 94.668 158.302 123.225 1.00 88.44 452 LYS L N 1
ATOM 6950 C CA . LYS F 2 452 ? 95.803 158.868 123.940 1.00 88.44 452 LYS L CA 1
ATOM 6951 C C . LYS F 2 452 ? 95.386 160.134 124.680 1.00 88.44 452 LYS L C 1
ATOM 6952 O O . LYS F 2 452 ? 94.544 160.901 124.200 1.00 88.44 452 LYS L O 1
ATOM 6958 N N . ASP F 2 453 ? 95.956 160.316 125.880 1.00 96.72 453 ASP L N 1
ATOM 6959 C CA . ASP F 2 453 ? 95.691 161.418 126.815 1.00 96.72 453 ASP L CA 1
ATOM 6960 C C . ASP F 2 453 ? 94.235 161.476 127.280 1.00 96.72 453 ASP L C 1
ATOM 6961 O O . ASP F 2 453 ? 93.786 162.505 127.794 1.00 96.72 453 ASP L O 1
ATOM 6966 N N . ARG F 2 454 ? 93.490 160.387 127.113 1.00 93.33 454 ARG L N 1
ATOM 6967 C CA . ARG F 2 454 ? 92.148 160.212 127.651 1.00 93.33 454 ARG L CA 1
ATOM 6968 C C . ARG F 2 454 ? 92.007 158.919 128.433 1.00 93.33 454 ARG L C 1
ATOM 6969 O O . ARG F 2 454 ? 91.269 158.875 129.420 1.00 93.33 454 ARG L O 1
ATOM 6977 N N . PHE F 2 455 ? 92.698 157.864 128.011 1.00 88.35 455 PHE L N 1
ATOM 6978 C CA . PHE F 2 455 ? 92.663 156.570 128.677 1.00 88.35 455 PHE L CA 1
ATOM 6979 C C . PHE F 2 455 ? 93.979 156.362 129.412 1.00 88.35 455 PHE L C 1
ATOM 6980 O O . PHE F 2 455 ? 95.050 156.671 128.882 1.00 88.35 455 PHE L O 1
ATOM 6988 N N . THR F 2 456 ? 93.900 155.844 130.634 1.00 87.63 456 THR L N 1
ATOM 6989 C CA . THR F 2 456 ? 95.084 155.502 131.408 1.00 87.63 456 THR L CA 1
ATOM 6990 C C . THR F 2 456 ? 95.000 154.043 131.826 1.00 87.63 456 THR L C 1
ATOM 6991 O O . THR F 2 456 ? 93.961 153.586 132.310 1.00 87.63 456 THR L O 1
ATOM 6995 N N . ILE F 2 457 ? 96.096 153.315 131.628 1.00 77.91 457 ILE L N 1
ATOM 6996 C CA . ILE F 2 457 ? 96.193 151.909 131.998 1.00 77.91 457 ILE L CA 1
ATOM 6997 C C . ILE F 2 457 ? 97.332 151.756 132.992 1.00 77.91 457 ILE L C 1
ATOM 6998 O O . ILE F 2 457 ? 98.430 152.279 132.771 1.00 77.91 457 ILE L O 1
ATOM 7003 N N . SER F 2 458 ? 97.066 151.052 134.089 1.00 85.14 458 SER L N 1
ATOM 7004 C CA . SER F 2 458 ? 98.094 150.672 135.045 1.00 85.14 458 SER L CA 1
ATOM 7005 C C . SER F 2 458 ? 97.639 149.393 135.735 1.00 85.14 458 SER L C 1
ATOM 7006 O O . SER F 2 458 ? 96.546 148.881 135.478 1.00 85.14 458 SER L O 1
ATOM 7009 N N . ARG F 2 459 ? 98.485 148.877 136.622 1.00 82.88 459 ARG L N 1
ATOM 7010 C CA . ARG F 2 459 ? 98.241 147.569 137.210 1.00 82.88 459 ARG L CA 1
ATOM 7011 C C . ARG F 2 459 ? 98.812 147.522 138.618 1.00 82.88 459 ARG L C 1
ATOM 7012 O O . ARG F 2 459 ? 99.610 148.370 139.022 1.00 82.88 459 ARG L O 1
ATOM 7020 N N . ASP F 2 460 ? 98.373 146.512 139.368 1.00 94.96 460 ASP L N 1
ATOM 7021 C CA . ASP F 2 460 ? 99.011 146.106 140.610 1.00 94.96 460 ASP L CA 1
ATOM 7022 C C . ASP F 2 460 ? 99.340 144.625 140.511 1.00 94.96 460 ASP L C 1
ATOM 7023 O O . ASP F 2 460 ? 98.517 143.825 140.056 1.00 94.96 460 ASP L O 1
ATOM 7028 N N . ASN F 2 461 ? 100.557 144.264 140.913 1.00 93.44 461 ASN L N 1
ATOM 7029 C CA . ASN F 2 461 ? 100.994 142.879 140.811 1.00 93.44 461 ASN L CA 1
ATOM 7030 C C . ASN F 2 461 ? 100.537 142.022 141.984 1.00 93.44 461 ASN L C 1
ATOM 7031 O O . ASN F 2 461 ? 100.756 140.806 141.962 1.00 93.44 461 ASN L O 1
ATOM 7036 N N . ALA F 2 462 ? 99.908 142.619 142.997 1.00 95.25 462 ALA L N 1
ATOM 7037 C CA . ALA F 2 462 ? 99.407 141.850 144.131 1.00 95.25 462 ALA L CA 1
ATOM 7038 C C . ALA F 2 462 ? 98.136 141.091 143.763 1.00 95.25 462 ALA L C 1
ATOM 7039 O O . ALA F 2 462 ? 98.064 139.866 143.912 1.00 95.25 462 ALA L O 1
ATOM 7041 N N . LYS F 2 463 ? 97.121 141.809 143.279 1.00 94.00 463 LYS L N 1
ATOM 7042 C CA . LYS F 2 463 ? 95.871 141.180 142.873 1.00 94.00 463 LYS L CA 1
ATOM 7043 C C . LYS F 2 463 ? 95.958 140.500 141.514 1.00 94.00 463 LYS L C 1
ATOM 7044 O O . LYS F 2 463 ? 95.028 139.762 141.166 1.00 94.00 463 LYS L O 1
ATOM 7050 N N . ASN F 2 464 ? 97.050 140.717 140.771 1.00 87.84 464 ASN L N 1
ATOM 7051 C CA . ASN F 2 464 ? 97.176 140.396 139.345 1.00 87.84 464 ASN L CA 1
ATOM 7052 C C . ASN F 2 464 ? 96.005 140.989 138.561 1.00 87.84 464 ASN L C 1
ATOM 7053 O O . ASN F 2 464 ? 95.223 140.289 137.916 1.00 87.84 464 ASN L O 1
ATOM 7058 N N . THR F 2 465 ? 95.902 142.313 138.636 1.00 88.55 465 THR L N 1
ATOM 7059 C CA . THR F 2 465 ? 94.769 143.049 138.097 1.00 88.55 465 THR L CA 1
ATOM 7060 C C . THR F 2 465 ? 95.273 144.180 137.212 1.00 88.55 465 THR L C 1
ATOM 7061 O O . THR F 2 465 ? 96.115 144.977 137.636 1.00 88.55 465 THR L O 1
ATOM 7065 N N . VAL F 2 466 ? 94.763 144.235 135.984 1.00 83.26 466 VAL L N 1
ATOM 7066 C CA . VAL F 2 466 ? 95.049 145.306 135.037 1.00 83.26 466 VAL L CA 1
ATOM 7067 C C . VAL F 2 466 ? 93.763 146.098 134.848 1.00 83.26 466 VAL L C 1
ATOM 7068 O O . VAL F 2 466 ? 92.715 145.518 134.538 1.00 83.26 466 VAL L O 1
ATOM 7072 N N . TYR F 2 467 ? 93.832 147.411 135.049 1.00 89.10 467 TYR L N 1
ATOM 7073 C CA . TYR F 2 467 ? 92.661 148.264 134.916 1.00 89.10 467 TYR L CA 1
ATOM 7074 C C . TYR F 2 467 ? 92.843 149.273 133.790 1.00 89.10 467 TYR L C 1
ATOM 7075 O O . TYR F 2 467 ? 93.945 149.786 133.568 1.00 89.10 467 TYR L O 1
ATOM 7084 N N . LEU F 2 468 ? 91.762 149.480 133.036 1.00 86.24 468 LEU L N 1
ATOM 7085 C CA . LEU F 2 468 ? 91.747 150.449 131.912 1.00 86.24 468 LEU L CA 1
ATOM 7086 C C . LEU F 2 468 ? 90.809 151.592 132.302 1.00 86.24 468 LEU L C 1
ATOM 7087 O O . LEU F 2 468 ? 89.581 151.387 132.256 1.00 86.24 468 LEU L O 1
ATOM 7092 N N . GLU F 2 469 ? 91.369 152.734 132.705 1.00 94.60 469 GLU L N 1
ATOM 7093 C CA . GLU F 2 469 ? 90.509 153.874 133.106 1.00 94.60 469 GLU L CA 1
ATOM 7094 C C . GLU F 2 469 ? 90.159 154.663 131.845 1.00 94.60 469 GLU L C 1
ATOM 7095 O O . GLU F 2 469 ? 91.071 155.278 131.257 1.00 94.60 469 GLU L O 1
ATOM 7101 N N . MET F 2 470 ? 88.884 154.632 131.450 1.00 96.98 470 MET L N 1
ATOM 7102 C CA . MET F 2 470 ? 88.451 155.372 130.240 1.00 96.98 470 MET L CA 1
ATOM 7103 C C . MET F 2 470 ? 87.828 156.695 130.689 1.00 96.98 470 MET L C 1
ATOM 7104 O O . MET F 2 470 ? 86.695 156.677 131.207 1.00 96.98 470 MET L O 1
ATOM 7109 N N . ASN F 2 471 ? 88.557 157.795 130.492 1.00 101.41 471 ASN L N 1
ATOM 7110 C CA . ASN F 2 471 ? 88.054 159.143 130.865 1.00 101.41 471 ASN L CA 1
ATOM 7111 C C . ASN F 2 471 ? 87.697 159.890 129.578 1.00 101.41 471 ASN L C 1
ATOM 7112 O O . ASN F 2 471 ? 88.197 159.487 128.507 1.00 101.41 471 ASN L O 1
ATOM 7117 N N . ASN F 2 472 ? 86.841 160.909 129.686 1.00 100.22 472 ASN L N 1
ATOM 7118 C CA . ASN F 2 472 ? 86.434 161.702 128.517 1.00 100.22 472 ASN L CA 1
ATOM 7119 C C . ASN F 2 472 ? 85.907 160.803 127.394 1.00 100.22 472 ASN L C 1
ATOM 7120 O O . ASN F 2 472 ? 86.488 160.700 126.312 1.00 100.22 472 ASN L O 1
ATOM 7125 N N . LEU F 2 473 ? 84.796 160.131 127.710 1.00 98.15 473 LEU L N 1
ATOM 7126 C CA . LEU F 2 473 ? 84.148 159.156 126.796 1.00 98.15 473 LEU L CA 1
ATOM 7127 C C . LEU F 2 473 ? 83.585 159.847 125.550 1.00 98.15 473 LEU L C 1
ATOM 7128 O O . LEU F 2 473 ? 83.250 161.049 125.606 1.00 98.15 473 LEU L O 1
ATOM 7133 N N . LYS F 2 474 ? 83.510 159.079 124.465 1.00 97.57 474 LYS L N 1
ATOM 7134 C CA . LYS F 2 474 ? 83.019 159.521 123.170 1.00 97.57 474 LYS L CA 1
ATOM 7135 C C . LYS F 2 474 ? 82.116 158.441 122.597 1.00 97.57 474 LYS L C 1
ATOM 7136 O O . LYS F 2 474 ? 82.251 157.264 122.948 1.00 97.57 474 LYS L O 1
ATOM 7142 N N . PRO F 2 475 ? 81.176 158.803 121.711 1.00 97.11 475 PRO L N 1
ATOM 7143 C CA . PRO F 2 475 ? 80.316 157.777 121.093 1.00 97.11 475 PRO L CA 1
ATOM 7144 C C . PRO F 2 475 ? 81.034 156.847 120.122 1.00 97.11 475 PRO L C 1
ATOM 7145 O O . PRO F 2 475 ? 80.430 155.856 119.691 1.00 97.11 475 PRO L O 1
ATOM 7149 N N . GLU F 2 476 ? 82.288 157.123 119.764 1.00 96.78 476 GLU L N 1
ATOM 7150 C CA . GLU F 2 476 ? 83.095 156.192 118.985 1.00 96.78 476 GLU L CA 1
ATOM 7151 C C . GLU F 2 476 ? 83.727 155.097 119.837 1.00 96.78 476 GLU L C 1
ATOM 7152 O O . GLU F 2 476 ? 84.452 154.256 119.295 1.00 96.78 476 GLU L O 1
ATOM 7158 N N . ASP F 2 477 ? 83.473 155.084 121.143 1.00 92.46 477 ASP L N 1
ATOM 7159 C CA . ASP F 2 477 ? 84.033 154.102 122.064 1.00 92.46 477 ASP L CA 1
ATOM 7160 C C . ASP F 2 477 ? 83.002 153.043 122.442 1.00 92.46 477 ASP L C 1
ATOM 7161 O O . ASP F 2 477 ? 82.963 152.567 123.577 1.00 92.46 477 ASP L O 1
ATOM 7166 N N . THR F 2 478 ? 82.154 152.665 121.490 1.00 92.61 478 THR L N 1
ATOM 7167 C CA . THR F 2 478 ? 81.093 151.686 121.713 1.00 92.61 478 THR L CA 1
ATOM 7168 C C . THR F 2 478 ? 81.506 150.375 121.050 1.00 92.61 478 THR L C 1
ATOM 7169 O O . THR F 2 478 ? 81.319 150.196 119.843 1.00 92.61 478 THR L O 1
ATOM 7173 N N . ALA F 2 479 ? 82.050 149.459 121.849 1.00 88.58 479 ALA L N 1
ATOM 7174 C CA . ALA F 2 479 ? 82.557 148.187 121.352 1.00 88.58 479 ALA L CA 1
ATOM 7175 C C . ALA F 2 479 ? 82.678 147.217 122.519 1.00 88.58 479 ALA L C 1
ATOM 7176 O O . ALA F 2 479 ? 82.630 147.610 123.686 1.00 88.58 479 ALA L O 1
ATOM 7178 N N . VAL F 2 480 ? 82.835 145.939 122.186 1.00 84.55 480 VAL L N 1
ATOM 7179 C CA . VAL F 2 480 ? 83.145 144.919 123.184 1.00 84.55 480 VAL L CA 1
ATOM 7180 C C . VAL F 2 480 ? 84.627 145.040 123.524 1.00 84.55 480 VAL L C 1
ATOM 7181 O O . VAL F 2 480 ? 85.491 144.775 122.685 1.00 84.55 480 VAL L O 1
ATOM 7185 N N . TYR F 2 481 ? 84.924 145.451 124.752 1.00 82.02 481 TYR L N 1
ATOM 7186 C CA . TYR F 2 481 ? 86.299 145.653 125.188 1.00 82.02 481 TYR L CA 1
ATOM 7187 C C . TYR F 2 481 ? 86.882 144.329 125.666 1.00 82.02 481 TYR L C 1
ATOM 7188 O O . TYR F 2 481 ? 86.399 143.748 126.643 1.00 82.02 481 TYR L O 1
ATOM 7197 N N . TYR F 2 482 ? 87.916 143.858 124.978 1.00 70.99 482 TYR L N 1
ATOM 7198 C CA . TYR F 2 482 ? 88.586 142.614 125.319 1.00 70.99 482 TYR L CA 1
ATOM 7199 C C . TYR F 2 482 ? 89.883 142.887 126.071 1.00 70.99 482 TYR L C 1
ATOM 7200 O O . TYR F 2 482 ? 90.519 143.931 125.919 1.00 70.99 482 TYR L O 1
ATOM 7209 N N . CYS F 2 483 ? 90.277 141.912 126.884 1.00 63.17 483 CYS L N 1
ATOM 7210 C CA . CYS F 2 483 ? 91.540 141.957 127.612 1.00 63.17 483 CYS L CA 1
ATOM 7211 C C . CYS F 2 483 ? 92.335 140.728 127.211 1.00 63.17 483 CYS L C 1
ATOM 7212 O O . CYS F 2 483 ? 91.794 139.619 127.216 1.00 63.17 483 CYS L O 1
ATOM 7215 N N . ALA F 2 484 ? 93.605 140.916 126.862 1.00 43.08 484 ALA L N 1
ATOM 7216 C CA . ALA F 2 484 ? 94.389 139.835 126.288 1.00 43.08 484 ALA L CA 1
ATOM 7217 C C . ALA F 2 484 ? 95.797 139.835 126.865 1.00 43.08 484 ALA L C 1
ATOM 7218 O O . ALA F 2 484 ? 96.315 140.864 127.297 1.00 43.08 484 ALA L O 1
ATOM 7220 N N . ALA F 2 485 ? 96.412 138.655 126.859 1.00 31.48 485 ALA L N 1
ATOM 7221 C CA . ALA F 2 485 ? 97.768 138.456 127.347 1.00 31.48 485 ALA L CA 1
ATOM 7222 C C . ALA F 2 485 ? 98.686 138.088 126.189 1.00 31.48 485 ALA L C 1
ATOM 7223 O O . ALA F 2 485 ? 98.271 137.405 125.249 1.00 31.48 485 ALA L O 1
ATOM 7225 N N . LYS F 2 486 ? 99.936 138.534 126.266 1.00 24.83 486 LYS L N 1
ATOM 7226 C CA . LYS F 2 486 ? 100.896 138.385 125.182 1.00 24.83 486 LYS L CA 1
ATOM 7227 C C . LYS F 2 486 ? 102.188 137.779 125.704 1.00 24.83 486 LYS L C 1
ATOM 7228 O O . LYS F 2 486 ? 102.718 138.218 126.727 1.00 24.83 486 LYS L O 1
ATOM 7234 N N . GLY F 2 487 ? 102.703 136.785 124.980 1.00 22.34 487 GLY L N 1
ATOM 7235 C CA . GLY F 2 487 ? 103.948 136.141 125.335 1.00 22.34 487 GLY L CA 1
ATOM 7236 C C . GLY F 2 487 ? 105.151 137.050 125.177 1.00 22.34 487 GLY L C 1
ATOM 7237 O O . GLY F 2 487 ? 105.085 138.147 124.622 1.00 22.34 487 GLY L O 1
ATOM 7238 N N . ARG F 2 488 ? 106.285 136.564 125.682 1.00 22.17 488 ARG L N 1
ATOM 7239 C CA . ARG F 2 488 ? 107.495 137.378 125.708 1.00 22.17 488 ARG L CA 1
ATOM 7240 C C . ARG F 2 488 ? 108.092 137.540 124.317 1.00 22.17 488 ARG L C 1
ATOM 7241 O O . ARG F 2 488 ? 108.362 138.664 123.881 1.00 22.17 488 ARG L O 1
ATOM 7249 N N . TYR F 2 489 ? 108.321 136.438 123.612 1.00 19.71 489 TYR L N 1
ATOM 7250 C CA . TYR F 2 489 ? 108.847 136.481 122.254 1.00 19.71 489 TYR L CA 1
ATOM 7251 C C . TYR F 2 489 ? 107.699 136.412 121.252 1.00 19.71 489 TYR L C 1
ATOM 7252 O O . TYR F 2 489 ? 107.699 135.622 120.308 1.00 19.71 489 TYR L O 1
ATOM 7261 N N . SER F 2 490 ? 106.709 137.269 121.469 1.00 23.71 490 SER L N 1
ATOM 7262 C CA . SER F 2 490 ? 105.728 137.622 120.457 1.00 23.71 490 SER L CA 1
ATOM 7263 C C . SER F 2 490 ? 105.955 139.096 120.187 1.00 23.71 490 SER L C 1
ATOM 7264 O O . SER F 2 490 ? 106.251 139.850 121.118 1.00 23.71 490 SER L O 1
ATOM 7267 N N . GLY F 2 491 ? 105.859 139.505 118.933 1.00 20.99 491 GLY L N 1
ATOM 7268 C CA . GLY F 2 491 ? 106.232 140.848 118.542 1.00 20.99 491 GLY L CA 1
ATOM 7269 C C . GLY F 2 491 ? 105.036 141.697 118.163 1.00 20.99 491 GLY L C 1
ATOM 7270 O O . GLY F 2 491 ? 104.080 141.211 117.573 1.00 20.99 491 GLY L O 1
ATOM 7271 N N . GLY F 2 492 ? 105.086 142.964 118.547 1.00 20.44 492 GLY L N 1
ATOM 7272 C CA . GLY F 2 492 ? 104.069 143.903 118.128 1.00 20.44 492 GLY L CA 1
ATOM 7273 C C . GLY F 2 492 ? 102.914 143.963 119.099 1.00 20.44 492 GLY L C 1
ATOM 7274 O O . GLY F 2 492 ? 102.159 142.996 119.228 1.00 20.44 492 GLY L O 1
ATOM 7275 N N . LEU F 2 493 ? 102.751 145.099 119.778 1.00 26.30 493 LEU L N 1
ATOM 7276 C CA . LEU F 2 493 ? 101.634 145.249 120.703 1.00 26.30 493 LEU L CA 1
ATOM 7277 C C . LEU F 2 493 ? 100.320 145.435 119.960 1.00 26.30 493 LEU L C 1
ATOM 7278 O O . LEU F 2 493 ? 99.256 145.071 120.471 1.00 26.30 493 LEU L O 1
ATOM 7283 N N . TYR F 2 494 ? 100.380 145.981 118.745 1.00 30.79 494 TYR L N 1
ATOM 7284 C CA . TYR F 2 494 ? 99.176 146.485 118.092 1.00 30.79 494 TYR L CA 1
ATOM 7285 C C . TYR F 2 494 ? 98.355 145.359 117.477 1.00 30.79 494 TYR L C 1
ATOM 7286 O O . TYR F 2 494 ? 97.188 145.556 117.120 1.00 30.79 494 TYR L O 1
ATOM 7295 N N . TYR F 2 495 ? 98.943 144.176 117.346 1.00 23.00 495 TYR L N 1
ATOM 7296 C CA . TYR F 2 495 ? 98.351 143.121 116.539 1.00 23.00 495 TYR L CA 1
ATOM 7297 C C . TYR F 2 495 ? 97.715 142.070 117.435 1.00 23.00 495 TYR L C 1
ATOM 7298 O O . TYR F 2 495 ? 98.425 141.441 118.230 1.00 23.00 495 TYR L O 1
ATOM 7307 N N . PRO F 2 496 ? 96.399 141.849 117.345 1.00 28.50 496 PRO L N 1
ATOM 7308 C CA . PRO F 2 496 ? 95.739 140.894 118.250 1.00 28.50 496 PRO L CA 1
ATOM 7309 C C . PRO F 2 496 ? 96.031 139.434 117.942 1.00 28.50 496 PRO L C 1
ATOM 7310 O O . PRO F 2 496 ? 95.667 138.572 118.752 1.00 28.50 496 PRO L O 1
ATOM 7314 N N . THR F 2 497 ? 96.661 139.126 116.806 1.00 25.16 497 THR L N 1
ATOM 7315 C CA . THR F 2 497 ? 97.031 137.747 116.507 1.00 25.16 497 THR L CA 1
ATOM 7316 C C . THR F 2 497 ? 98.155 137.259 117.415 1.00 25.16 497 THR L C 1
ATOM 7317 O O . THR F 2 497 ? 98.258 136.058 117.687 1.00 25.16 497 THR L O 1
ATOM 7321 N N . ASN F 2 498 ? 98.988 138.173 117.911 1.00 20.57 498 ASN L N 1
ATOM 7322 C CA . ASN F 2 498 ? 100.097 137.819 118.786 1.00 20.57 498 ASN L CA 1
ATOM 7323 C C . ASN F 2 498 ? 99.668 137.540 120.219 1.00 20.57 498 ASN L C 1
ATOM 7324 O O . ASN F 2 498 ? 100.502 137.116 121.025 1.00 20.57 498 ASN L O 1
ATOM 7329 N N . TYR F 2 499 ? 98.403 137.760 120.554 1.00 27.00 499 TYR L N 1
ATOM 7330 C CA . TYR F 2 499 ? 97.909 137.593 121.912 1.00 27.00 499 TYR L CA 1
ATOM 7331 C C . TYR F 2 499 ? 97.197 136.252 122.026 1.00 27.00 499 TYR L C 1
ATOM 7332 O O . TYR F 2 499 ? 96.420 135.874 121.146 1.00 27.00 499 TYR L O 1
ATOM 7341 N N . ASP F 2 500 ? 97.468 135.532 123.115 1.00 35.70 500 ASP L N 1
ATOM 7342 C CA . ASP F 2 500 ? 97.040 134.142 123.242 1.00 35.70 500 ASP L CA 1
ATOM 7343 C C . ASP F 2 500 ? 95.758 133.987 124.053 1.00 35.70 500 ASP L C 1
ATOM 7344 O O . ASP F 2 500 ? 94.761 133.467 123.545 1.00 35.70 500 ASP L O 1
ATOM 7349 N N . TYR F 2 501 ? 95.760 134.426 125.306 1.00 49.57 501 TYR L N 1
ATOM 7350 C CA . TYR F 2 501 ? 94.623 134.236 126.196 1.00 49.57 501 TYR L CA 1
ATOM 7351 C C . TYR F 2 501 ? 93.784 135.502 126.219 1.00 49.57 501 TYR L C 1
ATOM 7352 O O . TYR F 2 501 ? 94.300 136.583 126.508 1.00 49.57 501 TYR L O 1
ATOM 7361 N N . TRP F 2 502 ? 92.499 135.365 125.915 1.00 51.90 502 TRP L N 1
ATOM 7362 C CA . TRP F 2 502 ? 91.603 136.500 125.772 1.00 51.90 502 TRP L CA 1
ATOM 7363 C C . TRP F 2 502 ? 90.583 136.536 126.902 1.00 51.90 502 TRP L C 1
ATOM 7364 O O . TRP F 2 502 ? 90.274 135.520 127.530 1.00 51.90 502 TRP L O 1
ATOM 7375 N N . GLY F 2 503 ? 90.066 137.738 127.156 1.00 71.66 503 GLY L N 1
ATOM 7376 C CA . GLY F 2 503 ? 88.967 137.916 128.078 1.00 71.66 503 GLY L CA 1
ATOM 7377 C C . GLY F 2 503 ? 87.634 137.615 127.422 1.00 71.66 503 GLY L C 1
ATOM 7378 O O . GLY F 2 503 ? 87.545 137.268 126.245 1.00 71.66 503 GLY L O 1
ATOM 7379 N N . GLN F 2 504 ? 86.571 137.754 128.215 1.00 84.02 504 GLN L N 1
ATOM 7380 C CA . GLN F 2 504 ? 85.235 137.476 127.701 1.00 84.02 504 GLN L CA 1
ATOM 7381 C C . GLN F 2 504 ? 84.737 138.610 126.814 1.00 84.02 504 GLN L C 1
ATOM 7382 O O . GLN F 2 504 ? 84.227 138.370 125.714 1.00 84.02 504 GLN L O 1
ATOM 7388 N N . GLY F 2 505 ? 84.878 139.850 127.273 1.00 89.44 505 GLY L N 1
ATOM 7389 C CA . GLY F 2 505 ? 84.474 140.991 126.479 1.00 89.44 505 GLY L CA 1
ATOM 7390 C C . GLY F 2 505 ? 83.094 141.503 126.830 1.00 89.44 505 GLY L C 1
ATOM 7391 O O . GLY F 2 505 ? 82.086 140.877 126.486 1.00 89.44 505 GLY L O 1
ATOM 7392 N N . THR F 2 506 ? 83.034 142.641 127.513 1.00 92.85 506 THR L N 1
ATOM 7393 C CA . THR F 2 506 ? 81.770 143.239 127.917 1.00 92.85 506 THR L CA 1
ATOM 7394 C C . THR F 2 506 ? 81.322 144.268 126.885 1.00 92.85 506 THR L C 1
ATOM 7395 O O . THR F 2 506 ? 82.134 145.054 126.387 1.00 92.85 506 THR L O 1
ATOM 7399 N N . GLN F 2 507 ? 80.030 144.256 126.566 1.00 93.34 507 GLN L N 1
ATOM 7400 C CA . GLN F 2 507 ? 79.467 145.201 125.610 1.00 93.34 507 GLN L CA 1
ATOM 7401 C C . GLN F 2 507 ? 79.264 146.548 126.292 1.00 93.34 507 GLN L C 1
ATOM 7402 O O . GLN F 2 507 ? 78.474 146.660 127.236 1.00 93.34 507 GLN L O 1
ATOM 7408 N N . VAL F 2 508 ? 80.012 147.554 125.829 1.00 93.82 508 VAL L N 1
ATOM 7409 C CA . VAL F 2 508 ? 79.950 148.920 126.431 1.00 93.82 508 VAL L CA 1
ATOM 7410 C C . VAL F 2 508 ? 79.423 149.917 125.395 1.00 93.82 508 VAL L C 1
ATOM 7411 O O . VAL F 2 508 ? 80.042 150.044 124.321 1.00 93.82 508 VAL L O 1
ATOM 7415 N N . THR F 2 509 ? 78.322 150.596 125.729 1.00 95.69 509 THR L N 1
ATOM 7416 C CA . THR F 2 509 ? 77.713 151.601 124.869 1.00 95.69 509 THR L CA 1
ATOM 7417 C C . THR F 2 509 ? 77.449 152.855 125.686 1.00 95.69 509 THR L C 1
ATOM 7418 O O . THR F 2 509 ? 76.747 152.800 126.701 1.00 95.69 509 THR L O 1
ATOM 7422 N N . VAL F 2 510 ? 78.009 153.977 125.247 1.00 97.93 510 VAL L N 1
ATOM 7423 C CA . VAL F 2 510 ? 77.809 155.246 125.936 1.00 97.93 510 VAL L CA 1
ATOM 7424 C C . VAL F 2 510 ? 76.684 156.030 125.271 1.00 97.93 510 VAL L C 1
ATOM 7425 O O . VAL F 2 510 ? 76.238 157.054 125.787 1.00 97.93 510 VAL L O 1
ATOM 7429 N N . ASN G 1 8 ? 131.347 107.048 88.188 1.00 71.94 8 ASN C N 1
ATOM 7430 C CA . ASN G 1 8 ? 131.422 108.043 87.125 1.00 71.94 8 ASN C CA 1
ATOM 7431 C C . ASN G 1 8 ? 131.305 109.447 87.707 1.00 71.94 8 ASN C C 1
ATOM 7432 O O . ASN G 1 8 ? 130.269 109.812 88.258 1.00 71.94 8 ASN C O 1
ATOM 7437 N N . MET G 1 9 ? 132.377 110.229 87.583 1.00 58.00 9 MET C N 1
ATOM 7438 C CA . MET G 1 9 ? 132.430 111.570 88.148 1.00 58.00 9 MET C CA 1
ATOM 7439 C C . MET G 1 9 ? 132.302 112.672 87.107 1.00 58.00 9 MET C C 1
ATOM 7440 O O . MET G 1 9 ? 132.013 113.816 87.474 1.00 58.00 9 MET C O 1
ATOM 7445 N N . SER G 1 10 ? 132.511 112.366 85.826 1.00 64.79 10 SER C N 1
ATOM 7446 C CA . SER G 1 10 ? 132.418 113.395 84.797 1.00 64.79 10 SER C CA 1
ATOM 7447 C C . SER G 1 10 ? 130.969 113.735 84.473 1.00 64.79 10 SER C C 1
ATOM 7448 O O . SER G 1 10 ? 130.645 114.901 84.226 1.00 64.79 10 SER C O 1
ATOM 7451 N N . PHE G 1 11 ? 130.087 112.732 84.471 1.00 61.89 11 PHE C N 1
ATOM 7452 C CA . PHE G 1 11 ? 128.674 112.977 84.202 1.00 61.89 11 PHE C CA 1
ATOM 7453 C C . PHE G 1 11 ? 128.000 113.706 85.358 1.00 61.89 11 PHE C C 1
ATOM 7454 O O . PHE G 1 11 ? 127.102 114.526 85.132 1.00 61.89 11 PHE C O 1
ATOM 7462 N N . VAL G 1 12 ? 128.420 113.428 86.593 1.00 56.99 12 VAL C N 1
ATOM 7463 C CA . VAL G 1 12 ? 127.865 114.131 87.744 1.00 56.99 12 VAL C CA 1
ATOM 7464 C C . VAL G 1 12 ? 128.366 115.570 87.780 1.00 56.99 12 VAL C C 1
ATOM 7465 O O . VAL G 1 12 ? 127.628 116.488 88.160 1.00 56.99 12 VAL C O 1
ATOM 7469 N N . LYS G 1 13 ? 129.616 115.794 87.358 1.00 52.83 13 LYS C N 1
ATOM 7470 C CA . LYS G 1 13 ? 130.149 117.152 87.280 1.00 52.83 13 LYS C CA 1
ATOM 7471 C C . LYS G 1 13 ? 129.420 117.973 86.223 1.00 52.83 13 LYS C C 1
ATOM 7472 O O . LYS G 1 13 ? 129.210 119.178 86.402 1.00 52.83 13 LYS C O 1
ATOM 7478 N N . GLU G 1 14 ? 129.012 117.336 85.124 1.00 58.17 14 GLU C N 1
ATOM 7479 C CA . GLU G 1 14 ? 128.165 118.013 84.148 1.00 58.17 14 GLU C CA 1
ATOM 7480 C C . GLU G 1 14 ? 126.752 118.215 84.682 1.00 58.17 14 GLU C C 1
ATOM 7481 O O . GLU G 1 14 ? 126.067 119.159 84.276 1.00 58.17 14 GLU C O 1
ATOM 7487 N N . THR G 1 15 ? 126.305 117.345 85.591 1.00 53.13 15 THR C N 1
ATOM 7488 C CA . THR G 1 15 ? 124.960 117.467 86.144 1.00 53.13 15 THR C CA 1
ATOM 7489 C C . THR G 1 15 ? 124.878 118.597 87.165 1.00 53.13 15 THR C C 1
ATOM 7490 O O . THR G 1 15 ? 123.920 119.379 87.155 1.00 53.13 15 THR C O 1
ATOM 7494 N N . VAL G 1 16 ? 125.875 118.704 88.048 1.00 48.03 16 VAL C N 1
ATOM 7495 C CA . VAL G 1 16 ? 125.868 119.756 89.062 1.00 48.03 16 VAL C CA 1
ATOM 7496 C C . VAL G 1 16 ? 126.157 121.116 88.430 1.00 48.03 16 VAL C C 1
ATOM 7497 O O . VAL G 1 16 ? 125.590 122.136 88.848 1.00 48.03 16 VAL C O 1
ATOM 7501 N N . ASP G 1 17 ? 126.997 121.156 87.389 1.00 49.73 17 ASP C N 1
ATOM 7502 C CA . ASP G 1 17 ? 127.212 122.405 86.662 1.00 49.73 17 ASP C CA 1
ATOM 7503 C C . ASP G 1 17 ? 125.974 122.828 85.881 1.00 49.73 17 ASP C C 1
ATOM 7504 O O . ASP G 1 17 ? 125.783 124.022 85.630 1.00 49.73 17 ASP C O 1
ATOM 7509 N N . LYS G 1 18 ? 125.131 121.871 85.487 1.00 49.66 18 LYS C N 1
ATOM 7510 C CA . LYS G 1 18 ? 123.864 122.218 84.855 1.00 49.66 18 LYS C CA 1
ATOM 7511 C C . LYS G 1 18 ? 122.886 122.810 85.862 1.00 49.66 18 LYS C C 1
ATOM 7512 O O . LYS G 1 18 ? 122.096 123.696 85.514 1.00 49.66 18 LYS C O 1
ATOM 7518 N N . LEU G 1 19 ? 122.935 122.345 87.114 1.00 41.40 19 LEU C N 1
ATOM 7519 C CA . LEU G 1 19 ? 122.029 122.853 88.139 1.00 41.40 19 LEU C CA 1
ATOM 7520 C C . LEU G 1 19 ? 122.380 124.274 88.559 1.00 41.40 19 LEU C C 1
ATOM 7521 O O . LEU G 1 19 ? 121.483 125.060 88.880 1.00 41.40 19 LEU C O 1
ATOM 7526 N N . LEU G 1 20 ? 123.664 124.621 88.563 1.00 41.82 20 LEU C N 1
ATOM 7527 C CA . LEU G 1 20 ? 124.116 125.912 89.059 1.00 41.82 20 LEU C CA 1
ATOM 7528 C C . LEU G 1 20 ? 124.304 126.948 87.960 1.00 41.82 20 LEU C C 1
ATOM 7529 O O . LEU G 1 20 ? 124.569 128.113 88.269 1.00 41.82 20 LEU C O 1
ATOM 7534 N N . LYS G 1 21 ? 124.173 126.562 86.694 1.00 46.69 21 LYS C N 1
ATOM 7535 C CA . LYS G 1 21 ? 124.263 127.516 85.597 1.00 46.69 21 LYS C CA 1
ATOM 7536 C C . LYS G 1 21 ? 122.930 128.239 85.462 1.00 46.69 21 LYS C C 1
ATOM 7537 O O . LYS G 1 21 ? 121.886 127.602 85.283 1.00 46.69 21 LYS C O 1
ATOM 7543 N N . GLY G 1 22 ? 122.962 129.566 85.551 1.00 40.31 22 GLY C N 1
ATOM 7544 C CA . GLY G 1 22 ? 121.740 130.337 85.579 1.00 40.31 22 GLY C CA 1
ATOM 7545 C C . GLY G 1 22 ? 121.013 130.317 86.903 1.00 40.31 22 GLY C C 1
ATOM 7546 O O . GLY G 1 22 ? 119.845 130.718 86.957 1.00 40.31 22 GLY C O 1
ATOM 7547 N N . TYR G 1 23 ? 121.659 129.852 87.969 1.00 29.33 23 TYR C N 1
ATOM 7548 C CA . TYR G 1 23 ? 121.044 129.818 89.288 1.00 29.33 23 TYR C CA 1
ATOM 7549 C C . TYR G 1 23 ? 121.242 131.169 89.963 1.00 29.33 23 TYR C C 1
ATOM 7550 O O . TYR G 1 23 ? 122.378 131.621 90.138 1.00 29.33 23 TYR C O 1
ATOM 7559 N N . ASP G 1 24 ? 120.143 131.812 90.340 1.00 31.31 24 ASP C N 1
ATOM 7560 C CA . ASP G 1 24 ? 120.183 133.092 91.034 1.00 31.31 24 ASP C CA 1
ATOM 7561 C C . ASP G 1 24 ? 119.987 132.831 92.523 1.00 31.31 24 ASP C C 1
ATOM 7562 O O . ASP G 1 24 ? 118.912 132.394 92.946 1.00 31.31 24 ASP C O 1
ATOM 7567 N N . ILE G 1 25 ? 121.028 133.099 93.316 1.00 26.20 25 ILE C N 1
ATOM 7568 C CA . ILE G 1 25 ? 120.936 132.918 94.760 1.00 26.20 25 ILE C CA 1
ATOM 7569 C C . ILE G 1 25 ? 120.067 133.985 95.411 1.00 26.20 25 ILE C C 1
ATOM 7570 O O . ILE G 1 25 ? 119.620 133.804 96.548 1.00 26.20 25 ILE C O 1
ATOM 7575 N N . ARG G 1 26 ? 119.815 135.097 94.716 1.00 28.79 26 ARG C N 1
ATOM 7576 C CA . ARG G 1 26 ? 119.014 136.183 95.258 1.00 28.79 26 ARG C CA 1
ATOM 7577 C C . ARG G 1 26 ? 117.529 135.858 95.320 1.00 28.79 26 ARG C C 1
ATOM 7578 O O . ARG G 1 26 ? 116.787 136.569 96.005 1.00 28.79 26 ARG C O 1
ATOM 7586 N N . LEU G 1 27 ? 117.078 134.811 94.635 1.00 24.93 27 LEU C N 1
ATOM 7587 C CA . LEU G 1 27 ? 115.666 134.475 94.546 1.00 24.93 27 LEU C CA 1
ATOM 7588 C C . LEU G 1 27 ? 115.391 133.170 95.280 1.00 24.93 27 LEU C C 1
ATOM 7589 O O . LEU G 1 27 ? 116.147 132.204 95.145 1.00 24.93 27 LEU C O 1
ATOM 7594 N N . ARG G 1 28 ? 114.308 133.154 96.052 1.00 18.99 28 ARG C N 1
ATOM 7595 C CA . ARG G 1 28 ? 113.858 131.951 96.726 1.00 18.99 28 ARG C CA 1
ATOM 7596 C C . ARG G 1 28 ? 113.238 130.987 95.713 1.00 18.99 28 ARG C C 1
ATOM 7597 O O . ARG G 1 28 ? 112.901 131.387 94.597 1.00 18.99 28 ARG C O 1
ATOM 7605 N N . PRO G 1 29 ? 113.115 129.700 96.061 1.00 20.06 29 PRO C N 1
ATOM 7606 C CA . PRO G 1 29 ? 112.335 128.785 95.218 1.00 20.06 29 PRO C CA 1
ATOM 7607 C C . PRO G 1 29 ? 110.874 129.198 95.154 1.00 20.06 29 PRO C C 1
ATOM 7608 O O . PRO G 1 29 ? 110.287 129.605 96.159 1.00 20.06 29 PRO C O 1
ATOM 7612 N N . ASP G 1 30 ? 110.302 129.072 93.951 1.00 24.76 30 ASP C N 1
ATOM 7613 C CA . ASP G 1 30 ? 108.953 129.537 93.609 1.00 24.76 30 ASP C CA 1
ATOM 7614 C C . ASP G 1 30 ? 108.774 131.016 93.945 1.00 24.76 30 ASP C C 1
ATOM 7615 O O . ASP G 1 30 ? 107.822 131.416 94.616 1.00 24.76 30 ASP C O 1
ATOM 7620 N N . PHE G 1 31 ? 109.726 131.827 93.480 1.00 26.10 31 PHE C N 1
ATOM 7621 C CA . PHE G 1 31 ? 109.678 133.267 93.697 1.00 26.10 31 PHE C CA 1
ATOM 7622 C C . PHE G 1 31 ? 108.500 133.875 92.948 1.00 26.10 31 PHE C C 1
ATOM 7623 O O . PHE G 1 31 ? 108.324 133.645 91.748 1.00 26.10 31 PHE C O 1
ATOM 7631 N N . GLY G 1 32 ? 107.691 134.649 93.664 1.00 23.90 32 GLY C N 1
ATOM 7632 C CA . GLY G 1 32 ? 106.468 135.180 93.108 1.00 23.90 32 GLY C CA 1
ATOM 7633 C C . GLY G 1 32 ? 105.307 134.215 93.089 1.00 23.90 32 GLY C C 1
ATOM 7634 O O . GLY G 1 32 ? 104.264 134.538 92.511 1.00 23.90 32 GLY C O 1
ATOM 7635 N N . GLY G 1 33 ? 105.452 133.042 93.698 1.00 21.36 33 GLY C N 1
ATOM 7636 C CA . GLY G 1 33 ? 104.394 132.063 93.739 1.00 21.36 33 GLY C CA 1
ATOM 7637 C C . GLY G 1 33 ? 104.011 131.689 95.156 1.00 21.36 33 GLY C C 1
ATOM 7638 O O . GLY G 1 33 ? 103.994 132.531 96.059 1.00 21.36 33 GLY C O 1
ATOM 7639 N N . PRO G 1 34 ? 103.633 130.421 95.414 1.00 20.80 34 PRO C N 1
ATOM 7640 C CA . PRO G 1 34 ? 103.278 129.994 96.766 1.00 20.80 34 PRO C CA 1
ATOM 7641 C C . PRO G 1 34 ? 104.528 129.935 97.658 1.00 20.80 34 PRO C C 1
ATOM 7642 O O . PRO G 1 34 ? 105.594 129.740 97.139 1.00 20.80 34 PRO C O 1
ATOM 7646 N N . PRO G 1 35 ? 104.422 130.123 98.989 1.00 17.83 35 PRO C N 1
ATOM 7647 C CA . PRO G 1 35 ? 105.593 130.069 99.865 1.00 17.83 35 PRO C CA 1
ATOM 7648 C C . PRO G 1 35 ? 106.269 128.691 99.915 1.00 17.83 35 PRO C C 1
ATOM 7649 O O . PRO G 1 35 ? 105.593 127.691 99.882 1.00 17.83 35 PRO C O 1
ATOM 7653 N N . VAL G 1 36 ? 107.598 128.691 99.958 1.00 15.80 36 VAL C N 1
ATOM 7654 C CA . VAL G 1 36 ? 108.394 127.477 100.085 1.00 15.80 36 VAL C CA 1
ATOM 7655 C C . VAL G 1 36 ? 108.336 127.003 101.532 1.00 15.80 36 VAL C C 1
ATOM 7656 O O . VAL G 1 36 ? 108.631 127.760 102.464 1.00 15.80 36 VAL C O 1
ATOM 7660 N N . CYS G 1 37 ? 107.920 125.756 101.725 1.00 17.78 37 CYS C N 1
ATOM 7661 C CA . CYS G 1 37 ? 107.827 125.183 103.060 1.00 17.78 37 CYS C CA 1
ATOM 7662 C C . CYS G 1 37 ? 109.189 124.663 103.498 1.00 17.78 37 CYS C C 1
ATOM 7663 O O . CYS G 1 37 ? 109.823 123.881 102.785 1.00 17.78 37 CYS C O 1
ATOM 7666 N N . VAL G 1 38 ? 109.638 125.099 104.670 1.00 14.65 38 VAL C N 1
ATOM 7667 C CA . VAL G 1 38 ? 110.922 124.692 105.227 1.00 14.65 38 VAL C CA 1
ATOM 7668 C C . VAL G 1 38 ? 110.656 123.820 106.446 1.00 14.65 38 VAL C C 1
ATOM 7669 O O . VAL G 1 38 ? 110.084 124.285 107.439 1.00 14.65 38 VAL C O 1
ATOM 7673 N N . GLY G 1 39 ? 111.069 122.557 106.370 1.00 12.27 39 GLY C N 1
ATOM 7674 C CA . GLY G 1 39 ? 110.924 121.638 107.485 1.00 12.27 39 GLY C CA 1
ATOM 7675 C C . GLY G 1 39 ? 112.205 121.566 108.296 1.00 12.27 39 GLY C C 1
ATOM 7676 O O . GLY G 1 39 ? 113.301 121.507 107.747 1.00 12.27 39 GLY C O 1
ATOM 7677 N N . MET G 1 40 ? 112.052 121.571 109.614 1.00 15.61 40 MET C N 1
ATOM 7678 C CA . MET G 1 40 ? 113.180 121.719 110.516 1.00 15.61 40 MET C CA 1
ATOM 7679 C C . MET G 1 40 ? 113.261 120.562 111.499 1.00 15.61 40 MET C C 1
ATOM 7680 O O . MET G 1 40 ? 112.250 120.137 112.064 1.00 15.61 40 MET C O 1
ATOM 7685 N N . ASN G 1 41 ? 114.477 120.056 111.680 1.00 13.99 41 ASN C N 1
ATOM 7686 C CA . ASN G 1 41 ? 114.805 119.066 112.693 1.00 13.99 41 ASN C CA 1
ATOM 7687 C C . ASN G 1 41 ? 115.956 119.597 113.529 1.00 13.99 41 ASN C C 1
ATOM 7688 O O . ASN G 1 41 ? 116.847 120.274 113.011 1.00 13.99 41 ASN C O 1
ATOM 7693 N N . ILE G 1 42 ? 115.935 119.295 114.822 1.00 9.25 42 ILE C N 1
ATOM 7694 C CA . ILE G 1 42 ? 117.004 119.681 115.734 1.00 9.25 42 ILE C CA 1
ATOM 7695 C C . ILE G 1 42 ? 117.473 118.436 116.470 1.00 9.25 42 ILE C C 1
ATOM 7696 O O . ILE G 1 42 ? 116.669 117.740 117.093 1.00 9.25 42 ILE C O 1
ATOM 7701 N N . ASP G 1 43 ? 118.775 118.167 116.367 1.00 15.03 43 ASP C N 1
ATOM 7702 C CA . ASP G 1 43 ? 119.398 117.079 117.159 1.00 15.03 43 ASP C CA 1
ATOM 7703 C C . ASP G 1 43 ? 120.219 117.797 118.232 1.00 15.03 43 ASP C C 1
ATOM 7704 O O . ASP G 1 43 ? 121.270 118.369 117.881 1.00 15.03 43 ASP C O 1
ATOM 7709 N N . ILE G 1 44 ? 119.745 117.790 119.480 1.00 12.45 44 ILE C N 1
ATOM 7710 C CA . ILE G 1 44 ? 120.474 118.507 120.564 1.00 12.45 44 ILE C CA 1
ATOM 7711 C C . ILE G 1 44 ? 121.715 117.705 120.962 1.00 12.45 44 ILE C C 1
ATOM 7712 O O . ILE G 1 44 ? 121.575 116.521 121.328 1.00 12.45 44 ILE C O 1
ATOM 7717 N N . ALA G 1 45 ? 122.877 118.358 120.895 1.00 12.09 45 ALA C N 1
ATOM 7718 C CA . ALA G 1 45 ? 124.134 117.772 121.333 1.00 12.09 45 ALA C CA 1
ATOM 7719 C C . ALA G 1 45 ? 124.318 117.915 122.839 1.00 12.09 45 ALA C C 1
ATOM 7720 O O . ALA G 1 45 ? 124.546 116.919 123.532 1.00 12.09 45 ALA C O 1
ATOM 7722 N N . SER G 1 46 ? 124.195 119.136 123.358 1.00 13.56 46 SER C N 1
ATOM 7723 C CA . SER G 1 46 ? 124.392 119.391 124.778 1.00 13.56 46 SER C CA 1
ATOM 7724 C C . SER G 1 46 ? 123.778 120.731 125.148 1.00 13.56 46 SER C C 1
ATOM 7725 O O . SER G 1 46 ? 123.553 121.593 124.296 1.00 13.56 46 SER C O 1
ATOM 7728 N N . ILE G 1 47 ? 123.502 120.885 126.438 1.00 16.97 47 ILE C N 1
ATOM 7729 C CA . ILE G 1 47 ? 123.298 122.185 127.064 1.00 16.97 47 ILE C CA 1
ATOM 7730 C C . ILE G 1 47 ? 124.430 122.352 128.067 1.00 16.97 47 ILE C C 1
ATOM 7731 O O . ILE G 1 47 ? 124.468 121.665 129.094 1.00 16.97 47 ILE C O 1
ATOM 7736 N N . ASP G 1 48 ? 125.371 123.244 127.758 1.00 24.17 48 ASP C N 1
ATOM 7737 C CA . ASP G 1 48 ? 126.589 123.356 128.554 1.00 24.17 48 ASP C CA 1
ATOM 7738 C C . ASP G 1 48 ? 126.346 124.119 129.850 1.00 24.17 48 ASP C C 1
ATOM 7739 O O . ASP G 1 48 ? 126.568 123.593 130.945 1.00 24.17 48 ASP C O 1
ATOM 7744 N N . MET G 1 49 ? 125.900 125.364 129.744 1.00 25.31 49 MET C N 1
ATOM 7745 C CA . MET G 1 49 ? 125.704 126.221 130.900 1.00 25.31 49 MET C CA 1
ATOM 7746 C C . MET G 1 49 ? 124.257 126.677 130.969 1.00 25.31 49 MET C C 1
ATOM 7747 O O . MET G 1 49 ? 123.584 126.814 129.946 1.00 25.31 49 MET C O 1
ATOM 7752 N N . VAL G 1 50 ? 123.778 126.882 132.192 1.00 19.49 50 VAL C N 1
ATOM 7753 C CA . VAL G 1 50 ? 122.543 127.607 132.465 1.00 19.49 50 VAL C CA 1
ATOM 7754 C C . VAL G 1 50 ? 122.892 128.631 133.533 1.00 19.49 50 VAL C C 1
ATOM 7755 O O . VAL G 1 50 ? 123.150 128.266 134.686 1.00 19.49 50 VAL C O 1
ATOM 7759 N N . SER G 1 51 ? 122.919 129.903 133.155 1.00 21.13 51 SER C N 1
ATOM 7760 C CA . SER G 1 51 ? 123.365 130.978 134.029 1.00 21.13 51 SER C CA 1
ATOM 7761 C C . SER G 1 51 ? 122.164 131.750 134.551 1.00 21.13 51 SER C C 1
ATOM 7762 O O . SER G 1 51 ? 121.317 132.188 133.769 1.00 21.13 51 SER C O 1
ATOM 7765 N N . GLU G 1 52 ? 122.093 131.913 135.871 1.00 24.51 52 GLU C N 1
ATOM 7766 C CA . GLU G 1 52 ? 121.025 132.713 136.460 1.00 24.51 52 GLU C CA 1
ATOM 7767 C C . GLU G 1 52 ? 121.374 134.194 136.448 1.00 24.51 52 GLU C C 1
ATOM 7768 O O . GLU G 1 52 ? 120.483 135.039 136.314 1.00 24.51 52 GLU C O 1
ATOM 7774 N N . VAL G 1 53 ? 122.663 134.518 136.579 1.00 24.76 53 VAL C N 1
ATOM 7775 C CA . VAL G 1 53 ? 123.095 135.910 136.639 1.00 24.76 53 VAL C CA 1
ATOM 7776 C C . VAL G 1 53 ? 122.923 136.588 135.285 1.00 24.76 53 VAL C C 1
ATOM 7777 O O . VAL G 1 53 ? 122.429 137.718 135.199 1.00 24.76 53 VAL C O 1
ATOM 7781 N N . ASN G 1 54 ? 123.307 135.909 134.209 1.00 21.35 54 ASN C N 1
ATOM 7782 C CA . ASN G 1 54 ? 123.138 136.452 132.871 1.00 21.35 54 ASN C CA 1
ATOM 7783 C C . ASN G 1 54 ? 121.786 136.116 132.261 1.00 21.35 54 ASN C C 1
ATOM 7784 O O . ASN G 1 54 ? 121.442 136.695 131.224 1.00 21.35 54 ASN C O 1
ATOM 7789 N N . MET G 1 55 ? 121.027 135.212 132.893 1.00 22.10 55 MET C N 1
ATOM 7790 C CA . MET G 1 55 ? 119.703 134.757 132.451 1.00 22.10 55 MET C CA 1
ATOM 7791 C C . MET G 1 55 ? 119.738 134.217 131.023 1.00 22.10 55 MET C C 1
ATOM 7792 O O . MET G 1 55 ? 118.989 134.648 130.145 1.00 22.10 55 MET C O 1
ATOM 7797 N N . ASP G 1 56 ? 120.630 133.260 130.795 1.00 18.51 56 ASP C N 1
ATOM 7798 C CA . ASP G 1 56 ? 120.773 132.659 129.481 1.00 18.51 56 ASP C CA 1
ATOM 7799 C C . ASP G 1 56 ? 121.207 131.208 129.640 1.00 18.51 56 ASP C C 1
ATOM 7800 O O . ASP G 1 56 ? 121.439 130.723 130.750 1.00 18.51 56 ASP C O 1
ATOM 7805 N N . TYR G 1 57 ? 121.316 130.517 128.511 1.00 13.33 57 TYR C N 1
ATOM 7806 C CA . TYR G 1 57 ? 121.796 129.147 128.494 1.00 13.33 57 TYR C CA 1
ATOM 7807 C C . TYR G 1 57 ? 122.508 128.906 127.174 1.00 13.33 57 TYR C C 1
ATOM 7808 O O . TYR G 1 57 ? 122.142 129.475 126.145 1.00 13.33 57 TYR C O 1
ATOM 7817 N N . THR G 1 58 ? 123.532 128.061 127.213 1.00 15.17 58 THR C N 1
ATOM 7818 C CA . THR G 1 58 ? 124.320 127.725 126.037 1.00 15.17 58 THR C CA 1
ATOM 7819 C C . THR G 1 58 ? 123.884 126.366 125.511 1.00 15.17 58 THR C C 1
ATOM 7820 O O . THR G 1 58 ? 123.896 125.377 126.250 1.00 15.17 58 THR C O 1
ATOM 7824 N N . LEU G 1 59 ? 123.504 126.322 124.238 1.00 11.99 59 LEU C N 1
ATOM 7825 C CA . LEU G 1 59 ? 122.949 125.131 123.612 1.00 11.99 59 LEU C CA 1
ATOM 7826 C C . LEU G 1 59 ? 123.735 124.806 122.353 1.00 11.99 59 LEU C C 1
ATOM 7827 O O . LEU G 1 59 ? 123.962 125.685 121.519 1.00 11.99 59 LEU C O 1
ATOM 7832 N N . THR G 1 60 ? 124.140 123.548 122.212 1.00 14.98 60 THR C N 1
ATOM 7833 C CA . THR G 1 60 ? 124.781 123.049 121.002 1.00 14.98 60 THR C CA 1
ATOM 7834 C C . THR G 1 60 ? 123.854 122.036 120.346 1.00 14.98 60 THR C C 1
ATOM 7835 O O . THR G 1 60 ? 123.347 121.132 121.016 1.00 14.98 60 THR C O 1
ATOM 7839 N N . MET G 1 61 ? 123.627 122.191 119.045 1.00 17.15 61 MET C N 1
ATOM 7840 C CA . MET G 1 61 ? 122.655 121.357 118.357 1.00 17.15 61 MET C CA 1
ATOM 7841 C C . MET G 1 61 ? 123.068 121.155 116.908 1.00 17.15 61 MET C C 1
ATOM 7842 O O . MET G 1 61 ? 123.937 121.853 116.381 1.00 17.15 61 MET C O 1
ATOM 7847 N N . TYR G 1 62 ? 122.426 120.180 116.273 1.00 16.13 62 TYR C N 1
ATOM 7848 C CA . TYR G 1 62 ? 122.496 119.980 114.832 1.00 16.13 62 TYR C CA 1
ATOM 7849 C C . TYR G 1 62 ? 121.191 120.499 114.246 1.00 16.13 62 TYR C C 1
ATOM 7850 O O . TYR G 1 62 ? 120.123 119.940 114.505 1.00 16.13 62 TYR C O 1
ATOM 7859 N N . PHE G 1 63 ? 121.274 121.567 113.462 1.00 19.36 63 PHE C N 1
ATOM 7860 C CA . PHE G 1 63 ? 120.099 122.251 112.938 1.00 19.36 63 PHE C CA 1
ATOM 7861 C C . PHE G 1 63 ? 119.939 121.892 111.465 1.00 19.36 63 PHE C C 1
ATOM 7862 O O . PHE G 1 63 ? 120.733 122.324 110.626 1.00 19.36 63 PHE C O 1
ATOM 7870 N N . GLN G 1 64 ? 118.910 121.110 111.155 1.00 14.59 64 GLN C N 1
ATOM 7871 C CA . GLN G 1 64 ? 118.658 120.621 109.806 1.00 14.59 64 GLN C CA 1
ATOM 7872 C C . GLN G 1 64 ? 117.448 121.325 109.208 1.00 14.59 64 GLN C C 1
ATOM 7873 O O . GLN G 1 64 ? 116.429 121.503 109.879 1.00 14.59 64 GLN C O 1
ATOM 7879 N N . GLN G 1 65 ? 117.566 121.726 107.945 1.00 14.48 65 GLN C N 1
ATOM 7880 C CA . GLN G 1 65 ? 116.484 122.381 107.225 1.00 14.48 65 GLN C CA 1
ATOM 7881 C C . GLN G 1 65 ? 116.208 121.634 105.929 1.00 14.48 65 GLN C C 1
ATOM 7882 O O . GLN G 1 65 ? 117.136 121.258 105.209 1.00 14.48 65 GLN C O 1
ATOM 7888 N N . TYR G 1 66 ? 114.927 121.416 105.643 1.00 16.52 66 TYR C N 1
ATOM 7889 C CA . TYR G 1 66 ? 114.480 120.685 104.465 1.00 16.52 66 TYR C CA 1
ATOM 7890 C C . TYR G 1 66 ? 113.546 121.558 103.644 1.00 16.52 66 TYR C C 1
ATOM 7891 O O . TYR G 1 66 ? 112.529 122.029 104.156 1.00 16.52 66 TYR C O 1
ATOM 7900 N N . TRP G 1 67 ? 113.873 121.749 102.369 1.00 11.30 67 TRP C N 1
ATOM 7901 C CA . TRP G 1 67 ? 112.967 122.426 101.454 1.00 11.30 67 TRP C CA 1
ATOM 7902 C C . TRP G 1 67 ? 113.205 121.895 100.052 1.00 11.30 67 TRP C C 1
ATOM 7903 O O . TRP G 1 67 ? 114.232 121.277 99.767 1.00 11.30 67 TRP C O 1
ATOM 7914 N N . ARG G 1 68 ? 112.242 122.148 99.176 1.00 20.25 68 ARG C N 1
ATOM 7915 C CA . ARG G 1 68 ? 112.323 121.722 97.788 1.00 20.25 68 ARG C CA 1
ATOM 7916 C C . ARG G 1 68 ? 112.658 122.912 96.902 1.00 20.25 68 ARG C C 1
ATOM 7917 O O . ARG G 1 68 ? 111.976 123.940 96.949 1.00 20.25 68 ARG C O 1
ATOM 7925 N N . ASP G 1 69 ? 113.713 122.770 96.106 1.00 21.78 69 ASP C N 1
ATOM 7926 C CA . ASP G 1 69 ? 114.112 123.760 95.112 1.00 21.78 69 ASP C CA 1
ATOM 7927 C C . ASP G 1 69 ? 114.102 123.062 93.759 1.00 21.78 69 ASP C C 1
ATOM 7928 O O . ASP G 1 69 ? 114.967 122.226 93.482 1.00 21.78 69 ASP C O 1
ATOM 7933 N N . LYS G 1 70 ? 113.128 123.411 92.915 1.00 25.20 70 LYS C N 1
ATOM 7934 C CA . LYS G 1 70 ? 112.981 122.764 91.616 1.00 25.20 70 LYS C CA 1
ATOM 7935 C C . LYS G 1 70 ? 114.067 123.157 90.623 1.00 25.20 70 LYS C C 1
ATOM 7936 O O . LYS G 1 70 ? 114.197 122.500 89.586 1.00 25.20 70 LYS C O 1
ATOM 7942 N N . ARG G 1 71 ? 114.850 124.199 90.912 1.00 24.63 71 ARG C N 1
ATOM 7943 C CA . ARG G 1 71 ? 116.014 124.517 90.097 1.00 24.63 71 ARG C CA 1
ATOM 7944 C C . ARG G 1 71 ? 117.145 123.516 90.290 1.00 24.63 71 ARG C C 1
ATOM 7945 O O . ARG G 1 71 ? 118.054 123.459 89.456 1.00 24.63 71 ARG C O 1
ATOM 7953 N N . LEU G 1 72 ? 117.112 122.731 91.366 1.00 23.65 72 LEU C N 1
ATOM 7954 C CA . LEU G 1 72 ? 118.164 121.778 91.686 1.00 23.65 72 LEU C CA 1
ATOM 7955 C C . LEU G 1 72 ? 117.744 120.334 91.448 1.00 23.65 72 LEU C C 1
ATOM 7956 O O . LEU G 1 72 ? 118.394 119.419 91.962 1.00 23.65 72 LEU C O 1
ATOM 7961 N N . ALA G 1 73 ? 116.677 120.104 90.689 1.00 24.79 73 ALA C N 1
ATOM 7962 C CA . ALA G 1 73 ? 116.232 118.749 90.397 1.00 24.79 73 ALA C CA 1
ATOM 7963 C C . ALA G 1 73 ? 117.076 118.148 89.280 1.00 24.79 73 ALA C C 1
ATOM 7964 O O . ALA G 1 73 ? 117.301 118.787 88.248 1.00 24.79 73 ALA C O 1
ATOM 7966 N N . TYR G 1 74 ? 117.539 116.920 89.487 1.00 28.52 74 TYR C N 1
ATOM 7967 C CA . TYR G 1 74 ? 118.328 116.197 88.502 1.00 28.52 74 TYR C CA 1
ATOM 7968 C C . TYR G 1 74 ? 117.650 114.871 88.183 1.00 28.52 74 TYR C C 1
ATOM 7969 O O . TYR G 1 74 ? 116.851 114.354 88.968 1.00 28.52 74 TYR C O 1
ATOM 7978 N N . SER G 1 75 ? 117.978 114.320 87.019 1.00 43.18 75 SER C N 1
ATOM 7979 C CA . SER G 1 75 ? 117.278 113.151 86.498 1.00 43.18 75 SER C CA 1
ATOM 7980 C C . SER G 1 75 ? 118.179 111.955 86.237 1.00 43.18 75 SER C C 1
ATOM 7981 O O . SER G 1 75 ? 117.764 110.818 86.476 1.00 43.18 75 SER C O 1
ATOM 7984 N N . GLY G 1 76 ? 119.398 112.174 85.749 1.00 52.68 76 GLY C N 1
ATOM 7985 C CA . GLY G 1 76 ? 120.240 111.073 85.319 1.00 52.68 76 GLY C CA 1
ATOM 7986 C C . GLY G 1 76 ? 120.855 110.238 86.421 1.00 52.68 76 GLY C C 1
ATOM 7987 O O . GLY G 1 76 ? 121.371 109.153 86.136 1.00 52.68 76 GLY C O 1
ATOM 7988 N N . ILE G 1 77 ? 120.812 110.703 87.659 1.00 47.18 77 ILE C N 1
ATOM 7989 C CA . ILE G 1 77 ? 121.445 110.030 88.791 1.00 47.18 77 ILE C CA 1
ATOM 7990 C C . ILE G 1 77 ? 120.351 109.540 89.729 1.00 47.18 77 ILE C C 1
ATOM 7991 O O . ILE G 1 77 ? 119.504 110.339 90.143 1.00 47.18 77 ILE C O 1
ATOM 7996 N N . PRO G 1 78 ? 120.323 108.256 90.081 1.00 49.21 78 PRO C N 1
ATOM 7997 C CA . PRO G 1 78 ? 119.336 107.756 91.049 1.00 49.21 78 PRO C CA 1
ATOM 7998 C C . PRO G 1 78 ? 119.759 107.851 92.508 1.00 49.21 78 PRO C C 1
ATOM 7999 O O . PRO G 1 78 ? 119.101 107.242 93.357 1.00 49.21 78 PRO C O 1
ATOM 8003 N N . LEU G 1 79 ? 120.821 108.584 92.823 1.00 40.88 79 LEU C N 1
ATOM 8004 C CA . LEU G 1 79 ? 121.350 108.669 94.175 1.00 40.88 79 LEU C CA 1
ATOM 8005 C C . LEU G 1 79 ? 121.096 110.047 94.771 1.00 40.88 79 LEU C C 1
ATOM 8006 O O . LEU G 1 79 ? 120.834 111.021 94.062 1.00 40.88 79 LEU C O 1
ATOM 8011 N N . ASN G 1 80 ? 121.178 110.112 96.097 1.00 30.22 80 ASN C N 1
ATOM 8012 C CA . ASN G 1 80 ? 121.140 111.382 96.808 1.00 30.22 80 ASN C CA 1
ATOM 8013 C C . ASN G 1 80 ? 122.546 111.965 96.849 1.00 30.22 80 ASN C C 1
ATOM 8014 O O . ASN G 1 80 ? 123.461 111.352 97.409 1.00 30.22 80 ASN C O 1
ATOM 8019 N N . LEU G 1 81 ? 122.720 113.144 96.260 1.00 24.81 81 LEU C N 1
ATOM 8020 C CA . LEU G 1 81 ? 124.040 113.743 96.091 1.00 24.81 81 LEU C CA 1
ATOM 8021 C C . LEU G 1 81 ? 124.434 114.481 97.364 1.00 24.81 81 LEU C C 1
ATOM 8022 O O . LEU G 1 81 ? 123.875 115.537 97.676 1.00 24.81 81 LEU C O 1
ATOM 8027 N N . THR G 1 82 ? 125.398 113.931 98.094 1.00 21.16 82 THR C N 1
ATOM 8028 C CA . THR G 1 82 ? 126.033 114.636 99.201 1.00 21.16 82 THR C CA 1
ATOM 8029 C C . THR G 1 82 ? 127.228 115.397 98.642 1.00 21.16 82 THR C C 1
ATOM 8030 O O . THR G 1 82 ? 128.215 114.791 98.215 1.00 21.16 82 THR C O 1
ATOM 8034 N N . LEU G 1 83 ? 127.137 116.719 98.636 1.00 22.17 83 LEU C N 1
ATOM 8035 C CA . LEU G 1 83 ? 128.172 117.568 98.071 1.00 22.17 83 LEU C CA 1
ATOM 8036 C C . LEU G 1 83 ? 129.065 118.123 99.172 1.00 22.17 83 LEU C C 1
ATOM 8037 O O . LEU G 1 83 ? 128.772 118.010 100.364 1.00 22.17 83 LEU C O 1
ATOM 8042 N N . ASP G 1 84 ? 130.184 118.708 98.751 1.00 24.48 84 ASP C N 1
ATOM 8043 C CA . ASP G 1 84 ? 131.044 119.433 99.674 1.00 24.48 84 ASP C CA 1
ATOM 8044 C C . ASP G 1 84 ? 130.311 120.664 100.192 1.00 24.48 84 ASP C C 1
ATOM 8045 O O . ASP G 1 84 ? 129.510 121.272 99.479 1.00 24.48 84 ASP C O 1
ATOM 8050 N N . ASN G 1 85 ? 130.589 121.030 101.445 1.00 21.83 85 ASN C N 1
ATOM 8051 C CA . ASN G 1 85 ? 129.808 122.047 102.141 1.00 21.83 85 ASN C CA 1
ATOM 8052 C C . ASN G 1 85 ? 130.013 123.456 101.598 1.00 21.83 85 ASN C C 1
ATOM 8053 O O . ASN G 1 85 ? 129.243 124.352 101.955 1.00 21.83 85 ASN C O 1
ATOM 8058 N N . ARG G 1 86 ? 131.011 123.675 100.740 1.00 25.06 86 ARG C N 1
ATOM 8059 C CA . ARG G 1 86 ? 131.215 124.980 100.128 1.00 25.06 86 ARG C CA 1
ATOM 8060 C C . ARG G 1 86 ? 130.233 125.272 98.999 1.00 25.06 86 ARG C C 1
ATOM 8061 O O . ARG G 1 86 ? 130.224 126.398 98.492 1.00 25.06 86 ARG C O 1
ATOM 8069 N N . VAL G 1 87 ? 129.408 124.301 98.597 1.00 23.38 87 VAL C N 1
ATOM 8070 C CA . VAL G 1 87 ? 128.354 124.553 97.619 1.00 23.38 87 VAL C CA 1
ATOM 8071 C C . VAL G 1 87 ? 127.184 125.323 98.218 1.00 23.38 87 VAL C C 1
ATOM 8072 O O . VAL G 1 87 ? 126.362 125.865 97.471 1.00 23.38 87 VAL C O 1
ATOM 8076 N N . ALA G 1 88 ? 127.104 125.416 99.550 1.00 23.94 88 ALA C N 1
ATOM 8077 C CA . ALA G 1 88 ? 126.028 126.155 100.199 1.00 23.94 88 ALA C CA 1
ATOM 8078 C C . ALA G 1 88 ? 126.134 127.657 99.972 1.00 23.94 88 ALA C C 1
ATOM 8079 O O . ALA G 1 88 ? 125.129 128.363 100.099 1.00 23.94 88 ALA C O 1
ATOM 8081 N N . ASP G 1 89 ? 127.322 128.158 99.632 1.00 26.64 89 ASP C N 1
ATOM 8082 C CA . ASP G 1 89 ? 127.482 129.554 99.250 1.00 26.64 89 ASP C CA 1
ATOM 8083 C C . ASP G 1 89 ? 126.985 129.834 97.839 1.00 26.64 89 ASP C C 1
ATOM 8084 O O . ASP G 1 89 ? 126.827 131.005 97.478 1.00 26.64 89 ASP C O 1
ATOM 8089 N N . GLN G 1 90 ? 126.734 128.798 97.041 1.00 24.77 90 GLN C N 1
ATOM 8090 C CA . GLN G 1 90 ? 126.204 128.942 95.693 1.00 24.77 90 GLN C CA 1
ATOM 8091 C C . GLN G 1 90 ? 124.729 128.575 95.609 1.00 24.77 90 GLN C C 1
ATOM 8092 O O . GLN G 1 90 ? 124.174 128.522 94.508 1.00 24.77 90 GLN C O 1
ATOM 8098 N N . LEU G 1 91 ? 124.086 128.318 96.743 1.00 19.99 91 LEU C N 1
ATOM 8099 C CA . LEU G 1 91 ? 122.681 127.952 96.792 1.00 19.99 91 LEU C CA 1
ATOM 8100 C C . LEU G 1 91 ? 121.901 128.978 97.597 1.00 19.99 91 LEU C C 1
ATOM 8101 O O . LEU G 1 91 ? 122.454 129.702 98.428 1.00 19.99 91 LEU C O 1
ATOM 8106 N N . TRP G 1 92 ? 120.600 129.031 97.338 1.00 13.86 92 TRP C N 1
ATOM 8107 C CA . TRP G 1 92 ? 119.700 129.739 98.233 1.00 13.86 92 TRP C CA 1
ATOM 8108 C C . TRP G 1 92 ? 119.504 128.917 99.498 1.00 13.86 92 TRP C C 1
ATOM 8109 O O . TRP G 1 92 ? 119.278 127.706 99.435 1.00 13.86 92 TRP C O 1
ATOM 8120 N N . VAL G 1 93 ? 119.596 129.575 100.647 1.00 15.91 93 VAL C N 1
ATOM 8121 C CA . VAL G 1 93 ? 119.258 128.960 101.928 1.00 15.91 93 VAL C CA 1
ATOM 8122 C C . VAL G 1 93 ? 118.249 129.866 102.620 1.00 15.91 93 VAL C C 1
ATOM 8123 O O . VAL G 1 93 ? 118.185 131.070 102.327 1.00 15.91 93 VAL C O 1
ATOM 8127 N N . PRO G 1 94 ? 117.412 129.315 103.502 1.00 19.36 94 PRO C N 1
ATOM 8128 C CA . PRO G 1 94 ? 116.508 130.170 104.279 1.00 19.36 94 PRO C CA 1
ATOM 8129 C C . PRO G 1 94 ? 117.270 131.080 105.229 1.00 19.36 94 PRO C C 1
ATOM 8130 O O . PRO G 1 94 ? 118.347 130.741 105.723 1.00 19.36 94 PRO C O 1
ATOM 8134 N N . ASP G 1 95 ? 116.692 132.250 105.484 1.00 12.36 95 ASP C N 1
ATOM 8135 C CA . ASP G 1 95 ? 117.307 133.243 106.367 1.00 12.36 95 ASP C CA 1
ATOM 8136 C C . ASP G 1 95 ? 116.923 133.009 107.826 1.00 12.36 95 ASP C C 1
ATOM 8137 O O . ASP G 1 95 ? 116.468 133.899 108.541 1.00 12.36 95 ASP C O 1
ATOM 8142 N N . THR G 1 96 ? 117.142 131.780 108.275 1.00 12.34 96 THR C N 1
ATOM 8143 C CA . THR G 1 96 ? 116.725 131.363 109.602 1.00 12.34 96 THR C CA 1
ATOM 8144 C C . THR G 1 96 ? 117.658 131.943 110.656 1.00 12.34 96 THR C C 1
ATOM 8145 O O . THR G 1 96 ? 118.881 131.845 110.541 1.00 12.34 96 THR C O 1
ATOM 8149 N N . TYR G 1 97 ? 117.078 132.568 111.674 1.00 28.35 97 TYR C N 1
ATOM 8150 C CA . TYR G 1 97 ? 117.840 133.082 112.797 1.00 28.35 97 TYR C CA 1
ATOM 8151 C C . TYR G 1 97 ? 117.102 132.727 114.076 1.00 28.35 97 TYR C C 1
ATOM 8152 O O . TYR G 1 97 ? 115.914 132.398 114.064 1.00 28.35 97 TYR C O 1
ATOM 8161 N N . PHE G 1 98 ? 117.820 132.819 115.197 1.00 19.36 98 PHE C N 1
ATOM 8162 C CA . PHE G 1 98 ? 117.221 132.565 116.532 1.00 19.36 98 PHE C CA 1
ATOM 8163 C C . PHE G 1 98 ? 116.898 133.926 117.159 1.00 19.36 98 PHE C C 1
ATOM 8164 O O . PHE G 1 98 ? 117.819 134.725 117.377 1.00 19.36 98 PHE C O 1
ATOM 8172 N N . LEU G 1 99 ? 115.611 134.174 117.410 1.00 16.28 99 LEU C N 1
ATOM 8173 C CA . LEU G 1 99 ? 115.113 135.470 117.947 1.00 16.28 99 LEU C CA 1
ATOM 8174 C C . LEU G 1 99 ? 115.641 135.761 119.360 1.00 16.28 99 LEU C C 1
ATOM 8175 O O . LEU G 1 99 ? 116.046 136.912 119.599 1.00 16.28 99 LEU C O 1
ATOM 8180 N N . ASN G 1 100 ? 115.675 134.762 120.247 1.00 11.57 100 ASN C N 1
ATOM 8181 C CA . ASN G 1 100 ? 116.124 134.991 121.650 1.00 11.57 100 ASN C CA 1
ATOM 8182 C C . ASN G 1 100 ? 117.635 134.765 121.783 1.00 11.57 100 ASN C C 1
ATOM 8183 O O . ASN G 1 100 ? 118.157 134.930 122.897 1.00 11.57 100 ASN C O 1
ATOM 8188 N N . ASP G 1 101 ? 118.290 134.432 120.676 1.00 16.79 101 ASP C N 1
ATOM 8189 C CA . ASP G 1 101 ? 119.744 134.139 120.664 1.00 16.79 101 ASP C CA 1
ATOM 8190 C C . ASP G 1 101 ? 120.573 135.380 121.016 1.00 16.79 101 ASP C C 1
ATOM 8191 O O . ASP G 1 101 ? 120.517 136.361 120.259 1.00 16.79 101 ASP C O 1
ATOM 8196 N N . LYS G 1 102 ? 121.295 135.336 122.139 1.00 13.59 102 LYS C N 1
ATOM 8197 C CA . LYS G 1 102 ? 122.231 136.435 122.510 1.00 13.59 102 LYS C CA 1
ATOM 8198 C C . LYS G 1 102 ? 123.497 136.392 121.639 1.00 13.59 102 LYS C C 1
ATOM 8199 O O . LYS G 1 102 ? 123.899 137.455 121.136 1.00 13.59 102 LYS C O 1
ATOM 8205 N N . LYS G 1 103 ? 124.096 135.207 121.460 1.00 14.93 103 LYS C N 1
ATOM 8206 C CA . LYS G 1 103 ? 125.336 135.052 120.644 1.00 14.93 103 LYS C CA 1
ATOM 8207 C C . LYS G 1 103 ? 125.395 133.635 120.055 1.00 14.93 103 LYS C C 1
ATOM 8208 O O . LYS G 1 103 ? 125.275 132.673 120.831 1.00 14.93 103 LYS C O 1
ATOM 8214 N N . SER G 1 104 ? 125.604 133.521 118.737 1.00 12.62 104 SER C N 1
ATOM 8215 C CA . SER G 1 104 ? 125.628 132.209 118.031 1.00 12.62 104 SER C CA 1
ATOM 8216 C C . SER G 1 104 ? 126.834 132.104 117.092 1.00 12.62 104 SER C C 1
ATOM 8217 O O . SER G 1 104 ? 127.415 133.152 116.764 1.00 12.62 104 SER C O 1
ATOM 8220 N N . PHE G 1 105 ? 127.198 130.873 116.710 1.00 13.31 105 PHE C N 1
ATOM 8221 C CA . PHE G 1 105 ? 128.326 130.626 115.773 1.00 13.31 105 PHE C CA 1
ATOM 8222 C C . PHE G 1 105 ? 128.296 129.180 115.263 1.00 13.31 105 PHE C C 1
ATOM 8223 O O . PHE G 1 105 ? 128.027 128.263 116.058 1.00 13.31 105 PHE C O 1
ATOM 8231 N N . VAL G 1 106 ? 128.560 128.999 113.964 1.00 13.95 106 VAL C N 1
ATOM 8232 C CA . VAL G 1 106 ? 128.694 127.684 113.354 1.00 13.95 106 VAL C CA 1
ATOM 8233 C C . VAL G 1 106 ? 130.129 127.226 113.560 1.00 13.95 106 VAL C C 1
ATOM 8234 O O . VAL G 1 106 ? 131.069 128.012 113.391 1.00 13.95 106 VAL C O 1
ATOM 8238 N N . HIS G 1 107 ? 130.276 125.954 113.950 1.00 19.36 107 HIS C N 1
ATOM 8239 C CA . HIS G 1 107 ? 131.604 125.323 114.184 1.00 19.36 107 HIS C CA 1
ATOM 8240 C C . HIS G 1 107 ? 132.382 125.304 112.863 1.00 19.36 107 HIS C C 1
ATOM 8241 O O . HIS G 1 107 ? 131.758 125.076 111.811 1.00 19.36 107 HIS C O 1
ATOM 8248 N N . GLY G 1 108 ? 133.701 125.499 112.927 1.00 11.84 108 GLY C N 1
ATOM 8249 C CA . GLY G 1 108 ? 134.494 125.612 111.720 1.00 11.84 108 GLY C CA 1
ATOM 8250 C C . GLY G 1 108 ? 135.762 124.786 111.684 1.00 11.84 108 GLY C C 1
ATOM 8251 O O . GLY G 1 108 ? 136.686 125.102 110.931 1.00 11.84 108 GLY C O 1
ATOM 8252 N N . VAL G 1 109 ? 135.806 123.723 112.488 1.00 10.36 109 VAL C N 1
ATOM 8253 C CA . VAL G 1 109 ? 136.991 122.813 112.515 1.00 10.36 109 VAL C CA 1
ATOM 8254 C C . VAL G 1 109 ? 136.492 121.388 112.259 1.00 10.36 109 VAL C C 1
ATOM 8255 O O . VAL G 1 109 ? 135.623 120.930 113.018 1.00 10.36 109 VAL C O 1
ATOM 8259 N N . THR G 1 110 ? 137.001 120.724 111.217 1.00 10.96 110 THR C N 1
ATOM 8260 C CA . THR G 1 110 ? 138.140 121.178 110.409 1.00 10.96 110 THR C CA 1
ATOM 8261 C C . THR G 1 110 ? 137.706 122.011 109.211 1.00 10.96 110 THR C C 1
ATOM 8262 O O . THR G 1 110 ? 138.461 122.836 108.705 1.00 10.96 110 THR C O 1
ATOM 8266 N N . VAL G 1 111 ? 136.478 121.776 108.766 1.00 10.43 111 VAL C N 1
ATOM 8267 C CA . VAL G 1 111 ? 135.819 122.629 107.789 1.00 10.43 111 VAL C CA 1
ATOM 8268 C C . VAL G 1 111 ? 134.622 123.238 108.497 1.00 10.43 111 VAL C C 1
ATOM 8269 O O . VAL G 1 111 ? 134.364 122.920 109.662 1.00 10.43 111 VAL C O 1
ATOM 8273 N N . LYS G 1 112 ? 133.896 124.120 107.812 1.00 13.86 112 LYS C N 1
ATOM 8274 C CA . LYS G 1 112 ? 132.658 124.655 108.362 1.00 13.86 112 LYS C CA 1
ATOM 8275 C C . LYS G 1 112 ? 131.638 123.535 108.525 1.00 13.86 112 LYS C C 1
ATOM 8276 O O . LYS G 1 112 ? 131.369 122.780 107.587 1.00 13.86 112 LYS C O 1
ATOM 8282 N N . ASN G 1 113 ? 131.087 123.416 109.733 1.00 16.41 113 ASN C N 1
ATOM 8283 C CA . ASN G 1 113 ? 130.282 122.259 110.130 1.00 16.41 113 ASN C CA 1
ATOM 8284 C C . ASN G 1 113 ? 128.893 122.350 109.497 1.00 16.41 113 ASN C C 1
ATOM 8285 O O . ASN G 1 113 ? 127.886 122.637 110.145 1.00 16.41 113 ASN C O 1
ATOM 8290 N N . ARG G 1 114 ? 128.852 122.099 108.192 1.00 15.27 114 ARG C N 1
ATOM 8291 C CA . ARG G 1 114 ? 127.598 122.114 107.463 1.00 15.27 114 ARG C CA 1
ATOM 8292 C C . ARG G 1 114 ? 127.573 120.979 106.453 1.00 15.27 114 ARG C C 1
ATOM 8293 O O . ARG G 1 114 ? 128.604 120.403 106.102 1.00 15.27 114 ARG C O 1
ATOM 8301 N N . MET G 1 115 ? 126.366 120.668 105.996 1.00 14.86 115 MET C N 1
ATOM 8302 C CA . MET G 1 115 ? 126.112 119.551 105.104 1.00 14.86 115 MET C CA 1
ATOM 8303 C C . MET G 1 115 ? 125.075 119.966 104.074 1.00 14.86 115 MET C C 1
ATOM 8304 O O . MET G 1 115 ? 124.049 120.553 104.421 1.00 14.86 115 MET C O 1
ATOM 8309 N N . ILE G 1 116 ? 125.354 119.675 102.808 1.00 15.40 116 ILE C N 1
ATOM 8310 C CA . ILE G 1 116 ? 124.383 119.812 101.730 1.00 15.40 116 ILE C CA 1
ATOM 8311 C C . ILE G 1 116 ? 124.150 118.428 101.151 1.00 15.40 116 ILE C C 1
ATOM 8312 O O . ILE G 1 116 ? 125.097 117.767 100.709 1.00 15.40 116 ILE C O 1
ATOM 8317 N N . ARG G 1 117 ? 122.899 117.983 101.168 1.00 13.27 117 ARG C N 1
ATOM 8318 C CA . ARG G 1 117 ? 122.507 116.726 100.550 1.00 13.27 117 ARG C CA 1
ATOM 8319 C C . ARG G 1 117 ? 121.368 117.009 99.585 1.00 13.27 117 ARG C C 1
ATOM 8320 O O . ARG G 1 117 ? 120.298 117.463 100.000 1.00 13.27 117 ARG C O 1
ATOM 8328 N N . LEU G 1 118 ? 121.603 116.755 98.305 1.00 18.88 118 LEU C N 1
ATOM 8329 C CA . LEU G 1 118 ? 120.587 116.972 97.290 1.00 18.88 118 LEU C CA 1
ATOM 8330 C C . LEU G 1 118 ? 119.798 115.694 97.041 1.00 18.88 118 LEU C C 1
ATOM 8331 O O . LEU G 1 118 ? 120.232 114.588 97.367 1.00 18.88 118 LEU C O 1
ATOM 8336 N N . HIS G 1 119 ? 118.619 115.865 96.464 1.00 20.19 119 HIS C N 1
ATOM 8337 C CA . HIS G 1 119 ? 117.704 114.789 96.135 1.00 20.19 119 HIS C CA 1
ATOM 8338 C C . HIS G 1 119 ? 117.225 114.986 94.705 1.00 20.19 119 HIS C C 1
ATOM 8339 O O . HIS G 1 119 ? 117.254 116.114 94.203 1.00 20.19 119 HIS C O 1
ATOM 8346 N N . PRO G 1 120 ? 116.833 113.906 94.007 1.00 24.83 120 PRO C N 1
ATOM 8347 C CA . PRO G 1 120 ? 116.484 114.040 92.578 1.00 24.83 120 PRO C CA 1
ATOM 8348 C C . PRO G 1 120 ? 115.281 114.925 92.289 1.00 24.83 120 PRO C C 1
ATOM 8349 O O . PRO G 1 120 ? 115.215 115.518 91.206 1.00 24.83 120 PRO C O 1
ATOM 8353 N N . ASP G 1 121 ? 114.336 115.049 93.218 1.00 24.17 121 ASP C N 1
ATOM 8354 C CA . ASP G 1 121 ? 113.209 115.950 93.014 1.00 24.17 121 ASP C CA 1
ATOM 8355 C C . ASP G 1 121 ? 113.524 117.392 93.390 1.00 24.17 121 ASP C C 1
ATOM 8356 O O . ASP G 1 121 ? 112.652 118.255 93.247 1.00 24.17 121 ASP C O 1
ATOM 8361 N N . GLY G 1 122 ? 114.736 117.676 93.853 1.00 19.06 122 GLY C N 1
ATOM 8362 C CA . GLY G 1 122 ? 115.118 119.013 94.244 1.00 19.06 122 GLY C CA 1
ATOM 8363 C C . GLY G 1 122 ? 115.059 119.298 95.726 1.00 19.06 122 GLY C C 1
ATOM 8364 O O . GLY G 1 122 ? 115.220 120.457 96.119 1.00 19.06 122 GLY C O 1
ATOM 8365 N N . THR G 1 123 ? 114.829 118.285 96.555 1.00 16.93 123 THR C N 1
ATOM 8366 C CA . THR G 1 123 ? 114.789 118.472 97.998 1.00 16.93 123 THR C CA 1
ATOM 8367 C C . THR G 1 123 ? 116.201 118.670 98.533 1.00 16.93 123 THR C C 1
ATOM 8368 O O . THR G 1 123 ? 117.096 117.865 98.263 1.00 16.93 123 THR C O 1
ATOM 8372 N N . VAL G 1 124 ? 116.398 119.748 99.283 1.00 13.22 124 VAL C N 1
ATOM 8373 C CA . VAL G 1 124 ? 117.696 120.090 99.849 1.00 13.22 124 VAL C CA 1
ATOM 8374 C C . VAL G 1 124 ? 117.673 119.796 101.340 1.00 13.22 124 VAL C C 1
ATOM 8375 O O . VAL G 1 124 ? 116.787 120.270 102.061 1.00 13.22 124 VAL C O 1
ATOM 8379 N N . LEU G 1 125 ? 118.639 119.010 101.801 1.00 14.58 125 LEU C N 1
ATOM 8380 C CA . LEU G 1 125 ? 118.911 118.845 103.221 1.00 14.58 125 LEU C CA 1
ATOM 8381 C C . LEU G 1 125 ? 120.110 119.718 103.570 1.00 14.58 125 LEU C C 1
ATOM 8382 O O . LEU G 1 125 ? 121.196 119.544 103.008 1.00 14.58 125 LEU C O 1
ATOM 8387 N N . TYR G 1 126 ? 119.907 120.653 104.493 1.00 19.36 126 TYR C N 1
ATOM 8388 C CA . TYR G 1 126 ? 120.923 121.623 104.886 1.00 19.36 126 TYR C CA 1
ATOM 8389 C C . TYR G 1 126 ? 121.081 121.551 106.397 1.00 19.36 126 TYR C C 1
ATOM 8390 O O . TYR G 1 126 ? 120.207 122.008 107.138 1.00 19.36 126 TYR C O 1
ATOM 8399 N N . GLY G 1 127 ? 122.190 120.976 106.850 1.00 15.12 127 GLY C N 1
ATOM 8400 C CA . GLY G 1 127 ? 122.459 120.804 108.264 1.00 15.12 127 GLY C CA 1
ATOM 8401 C C . GLY G 1 127 ? 123.506 121.793 108.734 1.00 15.12 127 GLY C C 1
ATOM 8402 O O . GLY G 1 127 ? 124.388 122.184 107.973 1.00 15.12 127 GLY C O 1
ATOM 8403 N N . LEU G 1 128 ? 123.390 122.214 109.989 1.00 19.36 128 LEU C N 1
ATOM 8404 C CA . LEU G 1 128 ? 124.345 123.126 110.601 1.00 19.36 128 LEU C CA 1
ATOM 8405 C C . LEU G 1 128 ? 124.557 122.727 112.050 1.00 19.36 128 LEU C C 1
ATOM 8406 O O . LEU G 1 128 ? 123.601 122.397 112.755 1.00 19.36 128 LEU C O 1
ATOM 8411 N N . ARG G 1 129 ? 125.827 122.740 112.466 1.00 19.36 129 ARG C N 1
ATOM 8412 C CA . ARG G 1 129 ? 126.216 122.491 113.880 1.00 19.36 129 ARG C CA 1
ATOM 8413 C C . ARG G 1 129 ? 126.387 123.878 114.506 1.00 19.36 129 ARG C C 1
ATOM 8414 O O . ARG G 1 129 ? 127.349 124.576 114.147 1.00 19.36 129 ARG C O 1
ATOM 8422 N N . ILE G 1 130 ? 125.465 124.253 115.392 1.00 19.36 130 ILE C N 1
ATOM 8423 C CA . ILE G 1 130 ? 125.474 125.622 115.983 1.00 19.36 130 ILE C CA 1
ATOM 8424 C C . ILE G 1 130 ? 125.542 125.557 117.509 1.00 19.36 130 ILE C C 1
ATOM 8425 O O . ILE G 1 130 ? 124.843 124.724 118.106 1.00 19.36 130 ILE C O 1
ATOM 8430 N N . THR G 1 131 ? 126.366 126.425 118.097 1.00 14.00 131 THR C N 1
ATOM 8431 C CA . THR G 1 131 ? 126.418 126.597 119.570 1.00 14.00 131 THR C CA 1
ATOM 8432 C C . THR G 1 131 ? 125.709 127.930 119.815 1.00 14.00 131 THR C C 1
ATOM 8433 O O . THR G 1 131 ? 126.164 128.940 119.253 1.00 14.00 131 THR C O 1
ATOM 8437 N N . THR G 1 132 ? 124.636 127.930 120.604 1.00 15.75 132 THR C N 1
ATOM 8438 C CA . THR G 1 132 ? 123.857 129.181 120.783 1.00 15.75 132 THR C CA 1
ATOM 8439 C C . THR G 1 132 ? 123.675 129.535 122.258 1.00 15.75 132 THR C C 1
ATOM 8440 O O . THR G 1 132 ? 123.213 128.672 123.025 1.00 15.75 132 THR C O 1
ATOM 8444 N N . THR G 1 133 ? 124.032 130.768 122.620 1.00 12.91 133 THR C N 1
ATOM 8445 C CA . THR G 1 133 ? 123.761 131.278 123.987 1.00 12.91 133 THR C CA 1
ATOM 8446 C C . THR G 1 133 ? 122.422 132.008 123.866 1.00 12.91 133 THR C C 1
ATOM 8447 O O . THR G 1 133 ? 122.415 133.135 123.348 1.00 12.91 133 THR C O 1
ATOM 8451 N N . ALA G 1 134 ? 121.330 131.347 124.249 1.00 11.90 134 ALA C N 1
ATOM 8452 C CA . ALA G 1 134 ? 119.984 131.938 124.081 1.00 11.90 134 ALA C CA 1
ATOM 8453 C C . ALA G 1 134 ? 119.511 132.542 125.401 1.00 11.90 134 ALA C C 1
ATOM 8454 O O . ALA G 1 134 ? 119.784 131.952 126.461 1.00 11.90 134 ALA C O 1
ATOM 8456 N N . ALA G 1 135 ? 118.805 133.670 125.323 1.00 15.75 135 ALA C N 1
ATOM 8457 C CA . ALA G 1 135 ? 118.287 134.292 126.533 1.00 15.75 135 ALA C CA 1
ATOM 8458 C C . ALA G 1 135 ? 117.156 133.467 127.133 1.00 15.75 135 ALA C C 1
ATOM 8459 O O . ALA G 1 135 ? 116.308 132.927 126.419 1.00 15.75 135 ALA C O 1
ATOM 8461 N N . CYS G 1 136 ? 117.152 133.371 128.460 1.00 21.31 136 CYS C N 1
ATOM 8462 C CA . CYS G 1 136 ? 116.085 132.695 129.197 1.00 21.31 136 CYS C CA 1
ATOM 8463 C C . CYS G 1 136 ? 115.788 133.528 130.440 1.00 21.31 136 CYS C C 1
ATOM 8464 O O . CYS G 1 136 ? 116.533 133.468 131.422 1.00 21.31 136 CYS C O 1
ATOM 8467 N N . MET G 1 137 ? 114.713 134.312 130.387 1.00 25.06 137 MET C N 1
ATOM 8468 C CA . MET G 1 137 ? 114.277 135.085 131.544 1.00 25.06 137 MET C CA 1
ATOM 8469 C C . MET G 1 137 ? 113.738 134.142 132.610 1.00 25.06 137 MET C C 1
ATOM 8470 O O . MET G 1 137 ? 112.829 133.349 132.346 1.00 25.06 137 MET C O 1
ATOM 8475 N N . MET G 1 138 ? 114.297 134.223 133.810 1.00 23.96 138 MET C N 1
ATOM 8476 C CA . MET G 1 138 ? 114.014 133.265 134.865 1.00 23.96 138 MET C CA 1
ATOM 8477 C C . MET G 1 138 ? 113.233 133.910 136.000 1.00 23.96 138 MET C C 1
ATOM 8478 O O . MET G 1 138 ? 113.555 135.016 136.442 1.00 23.96 138 MET C O 1
ATOM 8483 N N . ASP G 1 139 ? 112.197 133.210 136.455 1.00 22.53 139 ASP C N 1
ATOM 8484 C CA . ASP G 1 139 ? 111.438 133.597 137.638 1.00 22.53 139 ASP C CA 1
ATOM 8485 C C . ASP G 1 139 ? 112.099 132.946 138.846 1.00 22.53 139 ASP C C 1
ATOM 8486 O O . ASP G 1 139 ? 112.007 131.729 139.033 1.00 22.53 139 ASP C O 1
ATOM 8491 N N . LEU G 1 140 ? 112.767 133.754 139.666 1.00 20.05 140 LEU C N 1
ATOM 8492 C CA . LEU G 1 140 ? 113.572 133.256 140.773 1.00 20.05 140 LEU C CA 1
ATOM 8493 C C . LEU G 1 140 ? 112.895 133.464 142.123 1.00 20.05 140 LEU C C 1
ATOM 8494 O O . LEU G 1 140 ? 113.569 133.559 143.147 1.00 20.05 140 LEU C O 1
ATOM 8499 N N . ARG G 1 141 ? 111.562 133.535 142.142 1.00 21.15 141 ARG C N 1
ATOM 8500 C CA . ARG G 1 141 ? 110.852 133.733 143.402 1.00 21.15 141 ARG C CA 1
ATOM 8501 C C . ARG G 1 141 ? 110.890 132.489 144.280 1.00 21.15 141 ARG C C 1
ATOM 8502 O O . ARG G 1 141 ? 110.793 132.597 145.507 1.00 21.15 141 ARG C O 1
ATOM 8510 N N . ARG G 1 142 ? 111.035 131.309 143.680 1.00 20.78 142 ARG C N 1
ATOM 8511 C CA . ARG G 1 142 ? 111.125 130.059 144.420 1.00 20.78 142 ARG C CA 1
ATOM 8512 C C . ARG G 1 142 ? 112.513 129.439 144.332 1.00 20.78 142 ARG C C 1
ATOM 8513 O O . ARG G 1 142 ? 112.662 128.239 144.562 1.00 20.78 142 ARG C O 1
ATOM 8521 N N . TYR G 1 143 ? 113.520 130.235 143.997 1.00 18.66 143 TYR C N 1
ATOM 8522 C CA . TYR G 1 143 ? 114.889 129.745 143.874 1.00 18.66 143 TYR C CA 1
ATOM 8523 C C . TYR G 1 143 ? 115.428 129.331 145.241 1.00 18.66 143 TYR C C 1
ATOM 8524 O O . TYR G 1 143 ? 115.302 130.093 146.203 1.00 18.66 143 TYR C O 1
ATOM 8533 N N . PRO G 1 144 ? 116.082 128.164 145.361 1.00 19.70 144 PRO C N 1
ATOM 8534 C CA . PRO G 1 144 ? 116.463 127.234 144.295 1.00 19.70 144 PRO C CA 1
ATOM 8535 C C . PRO G 1 144 ? 115.568 126.005 144.151 1.00 19.70 144 PRO C C 1
ATOM 8536 O O . PRO G 1 144 ? 116.036 124.965 143.695 1.00 19.70 144 PRO C O 1
ATOM 8540 N N . LEU G 1 145 ? 114.302 126.115 144.540 1.00 20.59 145 LEU C N 1
ATOM 8541 C CA . LEU G 1 145 ? 113.325 125.044 144.360 1.00 20.59 145 LEU C CA 1
ATOM 8542 C C . LEU G 1 145 ? 112.369 125.366 143.221 1.00 20.59 145 LEU C C 1
ATOM 8543 O O . LEU G 1 145 ? 111.175 125.067 143.285 1.00 20.59 145 LEU C O 1
ATOM 8548 N N . ASP G 1 146 ? 112.887 125.982 142.167 1.00 19.94 146 ASP C N 1
ATOM 8549 C CA . ASP G 1 146 ? 112.087 126.559 141.100 1.00 19.94 146 ASP C CA 1
ATOM 8550 C C . ASP G 1 146 ? 112.153 125.715 139.833 1.00 19.94 146 ASP C C 1
ATOM 8551 O O . ASP G 1 146 ? 113.086 124.941 139.612 1.00 19.94 146 ASP C O 1
ATOM 8556 N N . GLU G 1 147 ? 111.132 125.879 138.998 1.00 21.96 147 GLU C N 1
ATOM 8557 C CA . GLU G 1 147 ? 111.101 125.327 137.652 1.00 21.96 147 GLU C CA 1
ATOM 8558 C C . GLU G 1 147 ? 111.216 126.469 136.655 1.00 21.96 147 GLU C C 1
ATOM 8559 O O . GLU G 1 147 ? 110.549 127.497 136.807 1.00 21.96 147 GLU C O 1
ATOM 8565 N N . GLN G 1 148 ? 112.057 126.293 135.643 1.00 19.23 148 GLN C N 1
ATOM 8566 C CA . GLN G 1 148 ? 112.258 127.318 134.634 1.00 19.23 148 GLN C CA 1
ATOM 8567 C C . GLN G 1 148 ? 111.875 126.798 133.258 1.00 19.23 148 GLN C C 1
ATOM 8568 O O . GLN G 1 148 ? 111.988 125.604 132.968 1.00 19.23 148 GLN C O 1
ATOM 8574 N N . ASN G 1 149 ? 111.419 127.717 132.414 1.00 17.33 149 ASN C N 1
ATOM 8575 C CA . ASN G 1 149 ? 110.989 127.420 131.053 1.00 17.33 149 ASN C CA 1
ATOM 8576 C C . ASN G 1 149 ? 111.876 128.221 130.109 1.00 17.33 149 ASN C C 1
ATOM 8577 O O . ASN G 1 149 ? 111.696 129.433 129.956 1.00 17.33 149 ASN C O 1
ATOM 8582 N N . CYS G 1 150 ? 112.833 127.544 129.481 1.00 15.45 150 CYS C N 1
ATOM 8583 C CA . CYS G 1 150 ? 113.772 128.167 128.559 1.00 15.45 150 CYS C CA 1
ATOM 8584 C C . CYS G 1 150 ? 113.428 127.755 127.137 1.00 15.45 150 CYS C C 1
ATOM 8585 O O . CYS G 1 150 ? 113.292 126.563 126.847 1.00 15.45 150 CYS C O 1
ATOM 8588 N N . THR G 1 151 ? 113.292 128.739 126.256 1.00 15.32 151 THR C N 1
ATOM 8589 C CA . THR G 1 151 ? 112.815 128.516 124.903 1.00 15.32 151 THR C CA 1
ATOM 8590 C C . THR G 1 151 ? 113.916 128.778 123.885 1.00 15.32 151 THR C C 1
ATOM 8591 O O . THR G 1 151 ? 114.951 129.377 124.185 1.00 15.32 151 THR C O 1
ATOM 8595 N N . LEU G 1 152 ? 113.673 128.308 122.665 1.00 10.81 152 LEU C N 1
ATOM 8596 C CA . LEU G 1 152 ? 114.474 128.657 121.500 1.00 10.81 152 LEU C CA 1
ATOM 8597 C C . LEU G 1 152 ? 113.517 129.075 120.398 1.00 10.81 152 LEU C C 1
ATOM 8598 O O . LEU G 1 152 ? 112.748 128.250 119.897 1.00 10.81 152 LEU C O 1
ATOM 8603 N N . GLU G 1 153 ? 113.559 130.348 120.027 1.00 14.89 153 GLU C N 1
ATOM 8604 C CA . GLU G 1 153 ? 112.614 130.921 119.079 1.00 14.89 153 GLU C CA 1
ATOM 8605 C C . GLU G 1 153 ? 113.248 130.964 117.698 1.00 14.89 153 GLU C C 1
ATOM 8606 O O . GLU G 1 153 ? 114.239 131.667 117.488 1.00 14.89 153 GLU C O 1
ATOM 8612 N N . ILE G 1 154 ? 112.666 130.226 116.761 1.00 13.54 154 ILE C N 1
ATOM 8613 C CA . ILE G 1 154 ? 113.197 130.071 115.414 1.00 13.54 154 ILE C CA 1
ATOM 8614 C C . ILE G 1 154 ? 112.304 130.860 114.468 1.00 13.54 154 ILE C C 1
ATOM 8615 O O . ILE G 1 154 ? 111.093 130.622 114.408 1.00 13.54 154 ILE C O 1
ATOM 8620 N N . GLU G 1 155 ? 112.894 131.795 113.727 1.00 14.92 155 GLU C N 1
ATOM 8621 C CA . GLU G 1 155 ? 112.122 132.697 112.888 1.00 14.92 155 GLU C CA 1
ATOM 8622 C C . GLU G 1 155 ? 112.851 132.943 111.575 1.00 14.92 155 GLU C C 1
ATOM 8623 O O . GLU G 1 155 ? 114.071 132.806 111.479 1.00 14.92 155 GLU C O 1
ATOM 8629 N N . SER G 1 156 ? 112.075 133.297 110.554 1.00 11.08 156 SER C N 1
ATOM 8630 C CA . SER G 1 156 ? 112.627 133.812 109.312 1.00 11.08 156 SER C CA 1
ATOM 8631 C C . SER G 1 156 ? 112.876 135.306 109.453 1.00 11.08 156 SER C C 1
ATOM 8632 O O . SER G 1 156 ? 112.050 136.034 110.009 1.00 11.08 156 SER C O 1
ATOM 8635 N N . TYR G 1 157 ? 114.024 135.765 108.956 1.00 17.01 157 TYR C N 1
ATOM 8636 C CA . TYR G 1 157 ? 114.389 137.157 109.193 1.00 17.01 157 TYR C CA 1
ATOM 8637 C C . TYR G 1 157 ? 113.673 138.105 108.238 1.00 17.01 157 TYR C C 1
ATOM 8638 O O . TYR G 1 157 ? 113.029 139.063 108.675 1.00 17.01 157 TYR C O 1
ATOM 8647 N N . GLY G 1 158 ? 113.784 137.869 106.937 1.00 12.05 158 GLY C N 1
ATOM 8648 C CA . GLY G 1 158 ? 113.283 138.834 105.983 1.00 12.05 158 GLY C CA 1
ATOM 8649 C C . GLY G 1 158 ? 112.073 138.377 105.202 1.00 12.05 158 GLY C C 1
ATOM 8650 O O . GLY G 1 158 ? 111.278 139.203 104.748 1.00 12.05 158 GLY C O 1
ATOM 8651 N N . TYR G 1 159 ? 111.919 137.069 105.039 1.00 12.54 159 TYR C N 1
ATOM 8652 C CA . TYR G 1 159 ? 110.801 136.517 104.289 1.00 12.54 159 TYR C CA 1
ATOM 8653 C C . TYR G 1 159 ? 109.587 136.391 105.197 1.00 12.54 159 TYR C C 1
ATOM 8654 O O . TYR G 1 159 ? 109.676 135.824 106.289 1.00 12.54 159 TYR C O 1
ATOM 8663 N N . THR G 1 160 ? 108.457 136.912 104.738 1.00 16.46 160 THR C N 1
ATOM 8664 C CA . THR G 1 160 ? 107.208 136.828 105.476 1.00 16.46 160 THR C CA 1
ATOM 8665 C C . THR G 1 160 ? 106.545 135.477 105.211 1.00 16.46 160 THR C C 1
ATOM 8666 O O . THR G 1 160 ? 107.106 134.605 104.544 1.00 16.46 160 THR C O 1
ATOM 8670 N N . THR G 1 161 ? 105.329 135.292 105.730 1.00 18.61 161 THR C N 1
ATOM 8671 C CA . THR G 1 161 ? 104.592 134.053 105.507 1.00 18.61 161 THR C CA 1
ATOM 8672 C C . THR G 1 161 ? 104.082 133.935 104.074 1.00 18.61 161 THR C C 1
ATOM 8673 O O . THR G 1 161 ? 103.707 132.838 103.648 1.00 18.61 161 THR C O 1
ATOM 8677 N N . ASP G 1 162 ? 104.068 135.037 103.321 1.00 21.57 162 ASP C N 1
ATOM 8678 C CA . ASP G 1 162 ? 103.789 134.972 101.892 1.00 21.57 162 ASP C CA 1
ATOM 8679 C C . ASP G 1 162 ? 104.926 134.330 101.108 1.00 21.57 162 ASP C C 1
ATOM 8680 O O . ASP G 1 162 ? 104.705 133.879 99.981 1.00 21.57 162 ASP C O 1
ATOM 8685 N N . ASP G 1 163 ? 106.139 134.328 101.673 1.00 17.98 163 ASP C N 1
ATOM 8686 C CA . ASP G 1 163 ? 107.302 133.746 100.949 1.00 17.98 163 ASP C CA 1
ATOM 8687 C C . ASP G 1 163 ? 107.827 132.459 101.601 1.00 17.98 163 ASP C C 1
ATOM 8688 O O . ASP G 1 163 ? 108.327 131.600 100.856 1.00 17.98 163 ASP C O 1
ATOM 8693 N N . ILE G 1 164 ? 107.766 132.345 102.932 1.00 16.91 164 ILE C N 1
ATOM 8694 C CA . ILE G 1 164 ? 108.339 131.145 103.619 1.00 16.91 164 ILE C CA 1
ATOM 8695 C C . ILE G 1 164 ? 107.386 130.631 104.706 1.00 16.91 164 ILE C C 1
ATOM 8696 O O . ILE G 1 164 ? 106.847 131.459 105.460 1.00 16.91 164 ILE C O 1
ATOM 8701 N N . GLU G 1 165 ? 107.211 129.307 104.784 1.00 19.53 165 GLU C N 1
ATOM 8702 C CA . GLU G 1 165 ? 106.383 128.666 105.840 1.00 19.53 165 GLU C CA 1
ATOM 8703 C C . GLU G 1 165 ? 107.252 127.654 106.599 1.00 19.53 165 GLU C C 1
ATOM 8704 O O . GLU G 1 165 ? 107.900 126.825 105.940 1.00 19.53 165 GLU C O 1
ATOM 8710 N N . PHE G 1 166 ? 107.255 127.724 107.934 1.00 19.36 166 PHE C N 1
ATOM 8711 C CA . PHE G 1 166 ? 108.014 126.806 108.768 1.00 19.36 166 PHE C CA 1
ATOM 8712 C C . PHE G 1 166 ? 107.116 125.688 109.274 1.00 19.36 166 PHE C C 1
ATOM 8713 O O . PHE G 1 166 ? 105.921 125.885 109.504 1.00 19.36 166 PHE C O 1
ATOM 8721 N N . TYR G 1 167 ? 107.706 124.510 109.458 1.00 19.36 167 TYR C N 1
ATOM 8722 C CA . TYR G 1 167 ? 107.034 123.426 110.158 1.00 19.36 167 TYR C CA 1
ATOM 8723 C C . TYR G 1 167 ? 108.082 122.517 110.780 1.00 19.36 167 TYR C C 1
ATOM 8724 O O . TYR G 1 167 ? 109.209 122.418 110.291 1.00 19.36 167 TYR C O 1
ATOM 8733 N N . TRP G 1 168 ? 107.697 121.863 111.871 1.00 19.36 168 TRP C N 1
ATOM 8734 C CA . TRP G 1 168 ? 108.533 120.835 112.475 1.00 19.36 168 TRP C CA 1
ATOM 8735 C C . TRP G 1 168 ? 108.425 119.555 111.659 1.00 19.36 168 TRP C C 1
ATOM 8736 O O . TRP G 1 168 ? 107.356 118.942 111.594 1.00 19.36 168 TRP C O 1
ATOM 8747 N N . ARG G 1 169 ? 109.527 119.149 111.036 1.00 15.59 169 ARG C N 1
ATOM 8748 C CA . ARG G 1 169 ? 109.520 117.985 110.156 1.00 15.59 169 ARG C CA 1
ATOM 8749 C C . ARG G 1 169 ? 109.547 116.720 111.003 1.00 15.59 169 ARG C C 1
ATOM 8750 O O . ARG G 1 169 ? 110.567 116.391 111.615 1.00 15.59 169 ARG C O 1
ATOM 8758 N N . GLY G 1 170 ? 108.428 116.002 111.026 1.00 17.70 170 GLY C N 1
ATOM 8759 C CA . GLY G 1 170 ? 108.263 114.843 111.878 1.00 17.70 170 GLY C CA 1
ATOM 8760 C C . GLY G 1 170 ? 107.317 115.050 113.038 1.00 17.70 170 GLY C C 1
ATOM 8761 O O . GLY G 1 170 ? 107.166 114.139 113.858 1.00 17.70 170 GLY C O 1
ATOM 8762 N N . GLY G 1 171 ? 106.680 116.214 113.136 1.00 20.16 171 GLY C N 1
ATOM 8763 C CA . GLY G 1 171 ? 105.739 116.484 114.203 1.00 20.16 171 GLY C CA 1
ATOM 8764 C C . GLY G 1 171 ? 106.410 116.704 115.541 1.00 20.16 171 GLY C C 1
ATOM 8765 O O . GLY G 1 171 ? 107.220 117.621 115.690 1.00 20.16 171 GLY C O 1
ATOM 8766 N N . ASP G 1 172 ? 106.082 115.865 116.521 1.00 25.47 172 ASP C N 1
ATOM 8767 C CA . ASP G 1 172 ? 106.698 115.940 117.838 1.00 25.47 172 ASP C CA 1
ATOM 8768 C C . ASP G 1 172 ? 108.006 115.169 117.926 1.00 25.47 172 ASP C C 1
ATOM 8769 O O . ASP G 1 172 ? 108.724 115.309 118.921 1.00 25.47 172 ASP C O 1
ATOM 8774 N N . LYS G 1 173 ? 108.333 114.367 116.915 1.00 25.45 173 LYS C N 1
ATOM 8775 C CA . LYS G 1 173 ? 109.619 113.693 116.829 1.00 25.45 173 LYS C CA 1
ATOM 8776 C C . LYS G 1 173 ? 110.662 114.517 116.085 1.00 25.45 173 LYS C C 1
ATOM 8777 O O . LYS G 1 173 ? 111.712 113.982 115.720 1.00 25.45 173 LYS C O 1
ATOM 8783 N N . ALA G 1 174 ? 110.394 115.803 115.852 1.00 14.47 174 ALA C N 1
ATOM 8784 C CA . ALA G 1 174 ? 111.318 116.640 115.102 1.00 14.47 174 ALA C CA 1
ATOM 8785 C C . ALA G 1 174 ? 112.541 117.037 115.915 1.00 14.47 174 ALA C C 1
ATOM 8786 O O . ALA G 1 174 ? 113.559 117.417 115.331 1.00 14.47 174 ALA C O 1
ATOM 8788 N N . VAL G 1 175 ? 112.472 116.960 117.239 1.00 14.28 175 VAL C N 1
ATOM 8789 C CA . VAL G 1 175 ? 113.595 117.296 118.102 1.00 14.28 175 VAL C CA 1
ATOM 8790 C C . VAL G 1 175 ? 114.015 116.040 118.850 1.00 14.28 175 VAL C C 1
ATOM 8791 O O . VAL G 1 175 ? 113.224 115.465 119.606 1.00 14.28 175 VAL C O 1
ATOM 8795 N N . THR G 1 176 ? 115.252 115.611 118.624 1.00 11.59 176 THR C N 1
ATOM 8796 C CA . THR G 1 176 ? 115.837 114.460 119.292 1.00 11.59 176 THR C CA 1
ATOM 8797 C C . THR G 1 176 ? 117.016 114.910 120.143 1.00 11.59 176 THR C C 1
ATOM 8798 O O . THR G 1 176 ? 117.496 116.040 120.037 1.00 11.59 176 THR C O 1
ATOM 8802 N N . GLY G 1 177 ? 117.479 114.006 121.001 1.00 14.90 177 GLY C N 1
ATOM 8803 C CA . GLY G 1 177 ? 118.621 114.291 121.842 1.00 14.90 177 GLY C CA 1
ATOM 8804 C C . GLY G 1 177 ? 118.315 115.059 123.103 1.00 14.90 177 GLY C C 1
ATOM 8805 O O . GLY G 1 177 ? 119.221 115.670 123.674 1.00 14.90 177 GLY C O 1
ATOM 8806 N N . VAL G 1 178 ? 117.062 115.055 123.556 1.00 19.22 178 VAL C N 1
ATOM 8807 C CA . VAL G 1 178 ? 116.732 115.718 124.811 1.00 19.22 178 VAL C CA 1
ATOM 8808 C C . VAL G 1 178 ? 117.232 114.895 125.993 1.00 19.22 178 VAL C C 1
ATOM 8809 O O . VAL G 1 178 ? 117.576 115.449 127.044 1.00 19.22 178 VAL C O 1
ATOM 8813 N N . GLU G 1 179 ? 117.307 113.574 125.834 1.00 22.37 179 GLU C N 1
ATOM 8814 C CA . GLU G 1 179 ? 117.901 112.709 126.845 1.00 22.37 179 GLU C CA 1
ATOM 8815 C C . GLU G 1 179 ? 119.420 112.820 126.883 1.00 22.37 179 GLU C C 1
ATOM 8816 O O . GLU G 1 179 ? 120.039 112.362 127.848 1.00 22.37 179 GLU C O 1
ATOM 8822 N N . ARG G 1 180 ? 120.031 113.414 125.856 1.00 18.34 180 ARG C N 1
ATOM 8823 C CA . ARG G 1 180 ? 121.472 113.621 125.825 1.00 18.34 180 ARG C CA 1
ATOM 8824 C C . ARG G 1 180 ? 121.902 114.782 126.714 1.00 18.34 180 ARG C C 1
ATOM 8825 O O . ARG G 1 180 ? 123.091 114.902 127.028 1.00 18.34 180 ARG C O 1
ATOM 8833 N N . ILE G 1 181 ? 120.960 115.624 127.135 1.00 19.18 181 ILE C N 1
ATOM 8834 C CA . ILE G 1 181 ? 121.270 116.792 127.950 1.00 19.18 181 ILE C CA 1
ATOM 8835 C C . ILE G 1 181 ? 121.645 116.338 129.354 1.00 19.18 181 ILE C C 1
ATOM 8836 O O . ILE G 1 181 ? 120.850 115.695 130.049 1.00 19.18 181 ILE C O 1
ATOM 8841 N N . GLU G 1 182 ? 122.864 116.670 129.777 1.00 24.48 182 GLU C N 1
ATOM 8842 C CA . GLU G 1 182 ? 123.372 116.318 131.102 1.00 24.48 182 GLU C CA 1
ATOM 8843 C C . GLU G 1 182 ? 123.784 117.600 131.816 1.00 24.48 182 GLU C C 1
ATOM 8844 O O . GLU G 1 182 ? 124.947 118.005 131.768 1.00 24.48 182 GLU C O 1
ATOM 8850 N N . LEU G 1 183 ? 122.831 118.231 132.470 1.00 21.98 183 LEU C N 1
ATOM 8851 C CA . LEU G 1 183 ? 123.130 119.334 133.369 1.00 21.98 183 LEU C CA 1
ATOM 8852 C C . LEU G 1 183 ? 123.220 118.805 134.788 1.00 21.98 183 LEU C C 1
ATOM 8853 O O . LEU G 1 183 ? 122.371 117.995 135.188 1.00 21.98 183 LEU C O 1
ATOM 8858 N N . PRO G 1 184 ? 124.232 119.203 135.564 1.00 23.02 184 PRO C N 1
ATOM 8859 C CA . PRO G 1 184 ? 124.334 118.674 136.934 1.00 23.02 184 PRO C CA 1
ATOM 8860 C C . PRO G 1 184 ? 123.263 119.205 137.870 1.00 23.02 184 PRO C C 1
ATOM 8861 O O . PRO G 1 184 ? 122.721 118.437 138.674 1.00 23.02 184 PRO C O 1
ATOM 8865 N N . GLN G 1 185 ? 122.922 120.488 137.780 1.00 22.24 185 GLN C N 1
ATOM 8866 C CA . GLN G 1 185 ? 121.949 121.091 138.677 1.00 22.24 185 GLN C CA 1
ATOM 8867 C C . GLN G 1 185 ? 120.551 121.169 138.079 1.00 22.24 185 GLN C C 1
ATOM 8868 O O . GLN G 1 185 ? 119.682 121.825 138.659 1.00 22.24 185 GLN C O 1
ATOM 8874 N N . PHE G 1 186 ? 120.306 120.514 136.946 1.00 19.68 186 PHE C N 1
ATOM 8875 C CA . PHE G 1 186 ? 119.002 120.571 136.303 1.00 19.68 186 PHE C CA 1
ATOM 8876 C C . PHE G 1 186 ? 118.622 119.205 135.757 1.00 19.68 186 PHE C C 1
ATOM 8877 O O . PHE G 1 186 ? 119.473 118.352 135.501 1.00 19.68 186 PHE C O 1
ATOM 8885 N N . SER G 1 187 ? 117.318 119.012 135.583 1.00 20.13 187 SER C N 1
ATOM 8886 C CA . SER G 1 187 ? 116.769 117.850 134.902 1.00 20.13 187 SER C CA 1
ATOM 8887 C C . SER G 1 187 ? 115.655 118.310 133.976 1.00 20.13 187 SER C C 1
ATOM 8888 O O . SER G 1 187 ? 114.851 119.172 134.341 1.00 20.13 187 SER C O 1
ATOM 8891 N N . ILE G 1 188 ? 115.614 117.740 132.775 1.00 19.24 188 ILE C N 1
ATOM 8892 C CA . ILE G 1 188 ? 114.602 118.099 131.787 1.00 19.24 188 ILE C CA 1
ATOM 8893 C C . ILE G 1 188 ? 113.306 117.390 132.160 1.00 19.24 188 ILE C C 1
ATOM 8894 O O . ILE G 1 188 ? 113.237 116.160 132.153 1.00 19.24 188 ILE C O 1
ATOM 8899 N N . VAL G 1 189 ? 112.275 118.166 132.487 1.00 20.31 189 VAL C N 1
ATOM 8900 C CA . VAL G 1 189 ? 110.969 117.586 132.777 1.00 20.31 189 VAL C CA 1
ATOM 8901 C C . VAL G 1 189 ? 110.208 117.305 131.489 1.00 20.31 189 VAL C C 1
ATOM 8902 O O . VAL G 1 189 ? 109.696 116.200 131.279 1.00 20.31 189 VAL C O 1
ATOM 8906 N N . GLU G 1 190 ? 110.136 118.294 130.603 1.00 18.55 190 GLU C N 1
ATOM 8907 C CA . GLU G 1 190 ? 109.314 118.201 129.408 1.00 18.55 190 GLU C CA 1
ATOM 8908 C C . GLU G 1 190 ? 109.890 119.128 128.349 1.00 18.55 190 GLU C C 1
ATOM 8909 O O . GLU G 1 190 ? 110.495 120.153 128.670 1.00 18.55 190 GLU C O 1
ATOM 8915 N N . HIS G 1 191 ? 109.706 118.754 127.086 1.00 14.68 191 HIS C N 1
ATOM 8916 C CA . HIS G 1 191 ? 109.987 119.645 125.973 1.00 14.68 191 HIS C CA 1
ATOM 8917 C C . HIS G 1 191 ? 108.782 119.680 125.044 1.00 14.68 191 HIS C C 1
ATOM 8918 O O . HIS G 1 191 ? 108.077 118.682 124.878 1.00 14.68 191 HIS C O 1
ATOM 8925 N N . ARG G 1 192 ? 108.539 120.849 124.456 1.00 15.12 192 ARG C N 1
ATOM 8926 C CA . ARG G 1 192 ? 107.383 121.073 123.601 1.00 15.12 192 ARG C CA 1
ATOM 8927 C C . ARG G 1 192 ? 107.814 121.739 122.302 1.00 15.12 192 ARG C C 1
ATOM 8928 O O . ARG G 1 192 ? 108.864 122.378 122.225 1.00 15.12 192 ARG C O 1
ATOM 8936 N N . LEU G 1 193 ? 106.974 121.584 121.280 1.00 15.87 193 LEU C N 1
ATOM 8937 C CA . LEU G 1 193 ? 107.201 122.162 119.961 1.00 15.87 193 LEU C CA 1
ATOM 8938 C C . LEU G 1 193 ? 105.989 122.994 119.574 1.00 15.87 193 LEU C C 1
ATOM 8939 O O . LEU G 1 193 ? 104.869 122.478 119.523 1.00 15.87 193 LEU C O 1
ATOM 8944 N N . VAL G 1 194 ? 106.214 124.277 119.302 1.00 14.47 194 VAL C N 1
ATOM 8945 C CA . VAL G 1 194 ? 105.154 125.226 118.983 1.00 14.47 194 VAL C CA 1
ATOM 8946 C C . VAL G 1 194 ? 105.431 125.813 117.605 1.00 14.47 194 VAL C C 1
ATOM 8947 O O . VAL G 1 194 ? 106.573 126.160 117.288 1.00 14.47 194 VAL C O 1
ATOM 8951 N N . SER G 1 195 ? 104.389 125.906 116.784 1.00 16.84 195 SER C N 1
ATOM 8952 C CA . SER G 1 195 ? 104.449 126.561 115.485 1.00 16.84 195 SER C CA 1
ATOM 8953 C C . SER G 1 195 ? 103.475 127.730 115.480 1.00 16.84 195 SER C C 1
ATOM 8954 O O . SER G 1 195 ? 102.287 127.550 115.761 1.00 16.84 195 SER C O 1
ATOM 8957 N N . ARG G 1 196 ? 103.976 128.926 115.170 1.00 21.47 196 ARG C N 1
ATOM 8958 C CA . ARG G 1 196 ? 103.169 130.138 115.213 1.00 21.47 196 ARG C CA 1
ATOM 8959 C C . ARG G 1 196 ? 103.405 130.976 113.967 1.00 21.47 196 ARG C C 1
ATOM 8960 O O . ARG G 1 196 ? 104.278 130.691 113.146 1.00 21.47 196 ARG C O 1
ATOM 8968 N N . ASN G 1 197 ? 102.602 132.029 113.845 1.00 20.67 197 ASN C N 1
ATOM 8969 C CA . ASN G 1 197 ? 102.876 133.157 112.966 1.00 20.67 197 ASN C CA 1
ATOM 8970 C C . ASN G 1 197 ? 102.913 134.412 113.824 1.00 20.67 197 ASN C C 1
ATOM 8971 O O . ASN G 1 197 ? 101.981 134.669 114.591 1.00 20.67 197 ASN C O 1
ATOM 8976 N N . VAL G 1 198 ? 103.988 135.183 113.705 1.00 14.53 198 VAL C N 1
ATOM 8977 C CA . VAL G 1 198 ? 104.192 136.380 114.510 1.00 14.53 198 VAL C CA 1
ATOM 8978 C C . VAL G 1 198 ? 104.142 137.590 113.590 1.00 14.53 198 VAL C C 1
ATOM 8979 O O . VAL G 1 198 ? 104.899 137.667 112.617 1.00 14.53 198 VAL C O 1
ATOM 8983 N N . VAL G 1 199 ? 103.260 138.533 113.905 1.00 18.06 199 VAL C N 1
ATOM 8984 C CA . VAL G 1 199 ? 103.009 139.702 113.070 1.00 18.06 199 VAL C CA 1
ATOM 8985 C C . VAL G 1 199 ? 103.834 140.868 113.591 1.00 18.06 199 VAL C C 1
ATOM 8986 O O . VAL G 1 199 ? 103.762 141.207 114.775 1.00 18.06 199 VAL C O 1
ATOM 8990 N N . PHE G 1 200 ? 104.606 141.489 112.710 1.00 15.59 200 PHE C N 1
ATOM 8991 C CA . PHE G 1 200 ? 105.362 142.691 113.024 1.00 15.59 200 PHE C CA 1
ATOM 8992 C C . PHE G 1 200 ? 104.841 143.842 112.167 1.00 15.59 200 PHE C C 1
ATOM 8993 O O . PHE G 1 200 ? 103.821 143.724 111.484 1.00 15.59 200 PHE C O 1
ATOM 9001 N N . ALA G 1 201 ? 105.551 144.970 112.218 1.00 17.46 201 ALA C N 1
ATOM 9002 C CA . ALA G 1 201 ? 105.210 146.096 111.357 1.00 17.46 201 ALA C CA 1
ATOM 9003 C C . ALA G 1 201 ? 105.546 145.811 109.900 1.00 17.46 201 ALA C C 1
ATOM 9004 O O . ALA G 1 201 ? 104.919 146.377 108.998 1.00 17.46 201 ALA C O 1
ATOM 9006 N N . THR G 1 202 ? 106.516 144.937 109.651 1.00 14.92 202 THR C N 1
ATOM 9007 C CA . THR G 1 202 ? 106.918 144.577 108.300 1.00 14.92 202 THR C CA 1
ATOM 9008 C C . THR G 1 202 ? 106.168 143.369 107.750 1.00 14.92 202 THR C C 1
ATOM 9009 O O . THR G 1 202 ? 106.355 143.029 106.578 1.00 14.92 202 THR C O 1
ATOM 9013 N N . GLY G 1 203 ? 105.335 142.717 108.550 1.00 18.27 203 GLY C N 1
ATOM 9014 C CA . GLY G 1 203 ? 104.516 141.623 108.080 1.00 18.27 203 GLY C CA 1
ATOM 9015 C C . GLY G 1 203 ? 104.452 140.510 109.102 1.00 18.27 203 GLY C C 1
ATOM 9016 O O . GLY G 1 203 ? 104.957 140.630 110.216 1.00 18.27 203 GLY C O 1
ATOM 9017 N N . ALA G 1 204 ? 103.811 139.411 108.708 1.00 19.36 204 ALA C N 1
ATOM 9018 C CA . ALA G 1 204 ? 103.697 138.226 109.548 1.00 19.36 204 ALA C CA 1
ATOM 9019 C C . ALA G 1 204 ? 104.813 137.249 109.206 1.00 19.36 204 ALA C C 1
ATOM 9020 O O . ALA G 1 204 ? 105.085 136.998 108.031 1.00 19.36 204 ALA C O 1
ATOM 9022 N N . TYR G 1 205 ? 105.449 136.689 110.233 1.00 17.66 205 TYR C N 1
ATOM 9023 C CA . TYR G 1 205 ? 106.613 135.851 110.022 1.00 17.66 205 TYR C CA 1
ATOM 9024 C C . TYR G 1 205 ? 106.400 134.464 110.619 1.00 17.66 205 TYR C C 1
ATOM 9025 O O . TYR G 1 205 ? 105.763 134.337 111.668 1.00 17.66 205 TYR C O 1
ATOM 9034 N N . PRO G 1 206 ? 106.906 133.412 109.972 1.00 11.50 206 PRO C N 1
ATOM 9035 C CA . PRO G 1 206 ? 106.755 132.064 110.532 1.00 11.50 206 PRO C CA 1
ATOM 9036 C C . PRO G 1 206 ? 107.655 131.862 111.741 1.00 11.50 206 PRO C C 1
ATOM 9037 O O . PRO G 1 206 ? 108.795 132.328 111.777 1.00 11.50 206 PRO C O 1
ATOM 9041 N N . ARG G 1 207 ? 107.130 131.155 112.737 1.00 16.28 207 ARG C N 1
ATOM 9042 C CA . ARG G 1 207 ? 107.814 130.981 114.009 1.00 16.28 207 ARG C CA 1
ATOM 9043 C C . ARG G 1 207 ? 107.742 129.528 114.448 1.00 16.28 207 ARG C C 1
ATOM 9044 O O . ARG G 1 207 ? 106.660 128.936 114.473 1.00 16.28 207 ARG C O 1
ATOM 9052 N N . LEU G 1 208 ? 108.893 128.959 114.787 1.00 19.36 208 LEU C N 1
ATOM 9053 C CA . LEU G 1 208 ? 108.969 127.680 115.477 1.00 19.36 208 LEU C CA 1
ATOM 9054 C C . LEU G 1 208 ? 109.575 127.898 116.855 1.00 19.36 208 LEU C C 1
ATOM 9055 O O . LEU G 1 208 ? 110.529 128.666 117.007 1.00 19.36 208 LEU C O 1
ATOM 9060 N N . SER G 1 209 ? 109.015 127.233 117.860 1.00 14.59 209 SER C N 1
ATOM 9061 C CA . SER G 1 209 ? 109.480 127.375 119.232 1.00 14.59 209 SER C CA 1
ATOM 9062 C C . SER G 1 209 ? 109.796 126.008 119.813 1.00 14.59 209 SER C C 1
ATOM 9063 O O . SER G 1 209 ? 108.977 125.088 119.732 1.00 14.59 209 SER C O 1
ATOM 9066 N N . LEU G 1 210 ? 110.985 125.882 120.394 1.00 11.51 210 LEU C N 1
ATOM 9067 C CA . LEU G 1 210 ? 111.384 124.714 121.167 1.00 11.51 210 LEU C CA 1
ATOM 9068 C C . LEU G 1 210 ? 111.644 125.172 122.593 1.00 11.51 210 LEU C C 1
ATOM 9069 O O . LEU G 1 210 ? 112.573 125.948 122.837 1.00 11.51 210 LEU C O 1
ATOM 9074 N N . SER G 1 211 ? 110.825 124.704 123.526 1.00 15.18 211 SER C N 1
ATOM 9075 C CA . SER G 1 211 ? 110.937 125.086 124.924 1.00 15.18 211 SER C CA 1
ATOM 9076 C C . SER G 1 211 ? 111.227 123.862 125.778 1.00 15.18 211 SER C C 1
ATOM 9077 O O . SER G 1 211 ? 110.770 122.760 125.480 1.00 15.18 211 SER C O 1
ATOM 9080 N N . PHE G 1 212 ? 112.002 124.066 126.838 1.00 15.71 212 PHE C N 1
ATOM 9081 C CA . PHE G 1 212 ? 112.313 123.028 127.808 1.00 15.71 212 PHE C CA 1
ATOM 9082 C C . PHE G 1 212 ? 111.834 123.467 129.181 1.00 15.71 212 PHE C C 1
ATOM 9083 O O . PHE G 1 212 ? 111.866 124.653 129.510 1.00 15.71 212 PHE C O 1
ATOM 9091 N N . ARG G 1 213 ? 111.405 122.506 129.989 1.00 18.70 213 ARG C N 1
ATOM 9092 C CA . ARG G 1 213 ? 111.098 122.760 131.389 1.00 18.70 213 ARG C CA 1
ATOM 9093 C C . ARG G 1 213 ? 112.233 122.205 132.240 1.00 18.70 213 ARG C C 1
ATOM 9094 O O . ARG G 1 213 ? 112.502 121.000 132.216 1.00 18.70 213 ARG C O 1
ATOM 9102 N N . LEU G 1 214 ? 112.898 123.087 132.979 1.00 19.05 214 LEU C N 1
ATOM 9103 C CA . LEU G 1 214 ? 114.082 122.755 133.762 1.00 19.05 214 LEU C CA 1
ATOM 9104 C C . LEU G 1 214 ? 113.725 122.751 135.240 1.00 19.05 214 LEU C C 1
ATOM 9105 O O . LEU G 1 214 ? 113.342 123.789 135.787 1.00 19.05 214 LEU C O 1
ATOM 9110 N N . LYS G 1 215 ? 113.867 121.598 135.886 1.00 20.07 215 LYS C N 1
ATOM 9111 C CA . LYS G 1 215 ? 113.685 121.486 137.327 1.00 20.07 215 LYS C CA 1
ATOM 9112 C C . LYS G 1 215 ? 115.054 121.475 137.992 1.00 20.07 215 LYS C C 1
ATOM 9113 O O . LYS G 1 215 ? 115.905 120.646 137.656 1.00 20.07 215 LYS C O 1
ATOM 9119 N N . ARG G 1 216 ? 115.259 122.389 138.933 1.00 19.12 216 ARG C N 1
ATOM 9120 C CA . ARG G 1 216 ? 116.547 122.521 139.595 1.00 19.12 216 ARG C CA 1
ATOM 9121 C C . ARG G 1 216 ? 116.726 121.440 140.652 1.00 19.12 216 ARG C C 1
ATOM 9122 O O . ARG G 1 216 ? 115.784 121.083 141.364 1.00 19.12 216 ARG C O 1
ATOM 9130 N N . ASN G 1 217 ? 117.945 120.915 140.746 1.00 21.65 217 ASN C N 1
ATOM 9131 C CA . ASN G 1 217 ? 118.292 119.931 141.762 1.00 21.65 217 ASN C CA 1
ATOM 9132 C C . ASN G 1 217 ? 118.688 120.645 143.048 1.00 21.65 217 ASN C C 1
ATOM 9133 O O . ASN G 1 217 ? 119.505 121.570 143.026 1.00 21.65 217 ASN C O 1
ATOM 9138 N N . ILE G 1 218 ? 118.109 120.206 144.166 1.00 23.80 218 ILE C N 1
ATOM 9139 C CA . ILE G 1 218 ? 118.320 120.877 145.445 1.00 23.80 218 ILE C CA 1
ATOM 9140 C C . ILE G 1 218 ? 119.611 120.433 146.129 1.00 23.80 218 ILE C C 1
ATOM 9141 O O . ILE G 1 218 ? 120.033 121.068 147.103 1.00 23.80 218 ILE C O 1
ATOM 9146 N N . GLY G 1 219 ? 120.274 119.392 145.614 1.00 24.36 219 GLY C N 1
ATOM 9147 C CA . GLY G 1 219 ? 121.338 118.739 146.367 1.00 24.36 219 GLY C CA 1
ATOM 9148 C C . GLY G 1 219 ? 122.588 119.583 146.534 1.00 24.36 219 GLY C C 1
ATOM 9149 O O . GLY G 1 219 ? 123.314 119.441 147.521 1.00 24.36 219 GLY C O 1
ATOM 9150 N N . TYR G 1 220 ? 122.857 120.475 145.579 1.00 24.94 220 TYR C N 1
ATOM 9151 C CA . TYR G 1 220 ? 123.999 121.373 145.723 1.00 24.94 220 TYR C CA 1
ATOM 9152 C C . TYR G 1 220 ? 123.734 122.440 146.776 1.00 24.94 220 TYR C C 1
ATOM 9153 O O . TYR G 1 220 ? 124.630 122.796 147.549 1.00 24.94 220 TYR C O 1
ATOM 9162 N N . PHE G 1 221 ? 122.510 122.962 146.821 1.00 24.18 221 PHE C N 1
ATOM 9163 C CA . PHE G 1 221 ? 122.189 124.077 147.701 1.00 24.18 221 PHE C CA 1
ATOM 9164 C C . PHE G 1 221 ? 121.973 123.644 149.140 1.00 24.18 221 PHE C C 1
ATOM 9165 O O . PHE G 1 221 ? 122.020 124.490 150.038 1.00 24.18 221 PHE C O 1
ATOM 9173 N N . ILE G 1 222 ? 121.644 122.368 149.347 1.00 26.06 222 ILE C N 1
ATOM 9174 C CA . ILE G 1 222 ? 121.501 121.871 150.745 1.00 26.06 222 ILE C CA 1
ATOM 9175 C C . ILE G 1 222 ? 122.885 121.930 151.401 1.00 26.06 222 ILE C C 1
ATOM 9176 O O . ILE G 1 222 ? 122.992 122.467 152.517 1.00 26.06 222 ILE C O 1
ATOM 9181 N N . LEU G 1 223 ? 123.901 121.420 150.699 1.00 29.75 223 LEU C N 1
ATOM 9182 C CA . LEU G 1 223 ? 125.306 121.404 151.189 1.00 29.75 223 LEU C CA 1
ATOM 9183 C C . LEU G 1 223 ? 125.907 122.813 151.208 1.00 29.75 223 LEU C C 1
ATOM 9184 O O . LEU G 1 223 ? 126.555 123.170 152.207 1.00 29.75 223 LEU C O 1
ATOM 9189 N N . GLN G 1 224 ? 125.712 123.559 150.113 1.00 30.15 224 GLN C N 1
ATOM 9190 C CA . GLN G 1 224 ? 126.272 124.926 149.904 1.00 30.15 224 GLN C CA 1
ATOM 9191 C C . GLN G 1 224 ? 125.728 125.983 150.879 1.00 30.15 224 GLN C C 1
ATOM 9192 O O . GLN G 1 224 ? 126.555 126.754 151.405 1.00 30.15 224 GLN C O 1
ATOM 9198 N N . THR G 1 225 ? 124.416 126.012 151.147 1.00 28.28 225 THR C N 1
ATOM 9199 C CA . THR G 1 225 ? 123.860 127.087 152.012 1.00 28.28 225 THR C CA 1
ATOM 9200 C C . THR G 1 225 ? 122.955 126.570 153.136 1.00 28.28 225 THR C C 1
ATOM 9201 O O . THR G 1 225 ? 123.128 127.033 154.274 1.00 28.28 225 THR C O 1
ATOM 9205 N N . TYR G 1 226 ? 122.046 125.642 152.831 1.00 24.24 226 TYR C N 1
ATOM 9206 C CA . TYR G 1 226 ? 121.051 125.224 153.816 1.00 24.24 226 TYR C CA 1
ATOM 9207 C C . TYR G 1 226 ? 121.699 124.571 155.031 1.00 24.24 226 TYR C C 1
ATOM 9208 O O . TYR G 1 226 ? 121.453 124.986 156.168 1.00 24.24 226 TYR C O 1
ATOM 9217 N N . MET G 1 227 ? 122.522 123.546 154.811 1.00 30.47 227 MET C N 1
ATOM 9218 C CA . MET G 1 227 ? 123.190 122.879 155.928 1.00 30.47 227 MET C CA 1
ATOM 9219 C C . MET G 1 227 ? 124.215 123.749 156.664 1.00 30.47 227 MET C C 1
ATOM 9220 O O . MET G 1 227 ? 124.320 123.592 157.892 1.00 30.47 227 MET C O 1
ATOM 9225 N N . PRO G 1 228 ? 124.989 124.651 156.027 1.00 27.93 228 PRO C N 1
ATOM 9226 C CA . PRO G 1 228 ? 125.735 125.628 156.841 1.00 27.93 228 PRO C CA 1
ATOM 9227 C C . PRO G 1 228 ? 124.860 126.546 157.679 1.00 27.93 228 PRO C C 1
ATOM 9228 O O . PRO G 1 228 ? 125.253 126.894 158.796 1.00 27.93 228 PRO C O 1
ATOM 9232 N N . SER G 1 229 ? 123.682 126.932 157.194 1.00 25.53 229 SER C N 1
ATOM 9233 C CA . SER G 1 229 ? 122.829 127.822 157.974 1.00 25.53 229 SER C CA 1
ATOM 9234 C C . SER G 1 229 ? 122.114 127.093 159.103 1.00 25.53 229 SER C C 1
ATOM 9235 O O . SER G 1 229 ? 121.756 127.717 160.105 1.00 25.53 229 SER C O 1
ATOM 9238 N N . ILE G 1 230 ? 121.892 125.787 158.960 1.00 23.39 230 ILE C N 1
ATOM 9239 C CA . ILE G 1 230 ? 121.308 125.013 160.050 1.00 23.39 230 ILE C CA 1
ATOM 9240 C C . ILE G 1 230 ? 122.317 124.847 161.180 1.00 23.39 230 ILE C C 1
ATOM 9241 O O . ILE G 1 230 ? 121.983 125.020 162.358 1.00 23.39 230 ILE C O 1
ATOM 9246 N N . LEU G 1 231 ? 123.577 124.569 160.836 1.00 24.81 231 LEU C N 1
ATOM 9247 C CA . LEU G 1 231 ? 124.592 124.285 161.845 1.00 24.81 231 LEU C CA 1
ATOM 9248 C C . LEU G 1 231 ? 125.018 125.535 162.608 1.00 24.81 231 LEU C C 1
ATOM 9249 O O . LEU G 1 231 ? 125.479 125.429 163.748 1.00 24.81 231 LEU C O 1
ATOM 9254 N N . ILE G 1 232 ? 124.878 126.718 162.007 1.00 23.38 232 ILE C N 1
ATOM 9255 C CA . ILE G 1 232 ? 125.142 127.952 162.743 1.00 23.38 232 ILE C CA 1
ATOM 9256 C C . ILE G 1 232 ? 123.999 128.241 163.714 1.00 23.38 232 ILE C C 1
ATOM 9257 O O . ILE G 1 232 ? 124.225 128.748 164.822 1.00 23.38 232 ILE C O 1
ATOM 9262 N N . THR G 1 233 ? 122.769 127.878 163.344 1.00 21.72 233 THR C N 1
ATOM 9263 C CA . THR G 1 233 ? 121.628 128.068 164.235 1.00 21.72 233 THR C CA 1
ATOM 9264 C C . THR G 1 233 ? 121.692 127.120 165.429 1.00 21.72 233 THR C C 1
ATOM 9265 O O . THR G 1 233 ? 121.341 127.502 166.551 1.00 21.72 233 THR C O 1
ATOM 9269 N N . ILE G 1 234 ? 122.143 125.883 165.206 1.00 22.19 234 ILE C N 1
ATOM 9270 C CA . ILE G 1 234 ? 122.372 124.950 166.306 1.00 22.19 234 ILE C CA 1
ATOM 9271 C C . ILE G 1 234 ? 123.546 125.417 167.164 1.00 22.19 234 ILE C C 1
ATOM 9272 O O . ILE G 1 234 ? 123.544 125.231 168.388 1.00 22.19 234 ILE C O 1
ATOM 9277 N N . LEU G 1 235 ? 124.538 126.068 166.547 1.00 23.34 235 LEU C N 1
ATOM 9278 C CA . LEU G 1 235 ? 125.676 126.618 167.282 1.00 23.34 235 LEU C CA 1
ATOM 9279 C C . LEU G 1 235 ? 125.260 127.739 168.228 1.00 23.34 235 LEU C C 1
ATOM 9280 O O . LEU G 1 235 ? 125.887 127.929 169.275 1.00 23.34 235 LEU C O 1
ATOM 9285 N N . SER G 1 236 ? 124.211 128.485 167.887 1.00 22.40 236 SER C N 1
ATOM 9286 C CA . SER G 1 236 ? 123.720 129.531 168.770 1.00 22.40 236 SER C CA 1
ATOM 9287 C C . SER G 1 236 ? 122.922 128.987 169.949 1.00 22.40 236 SER C C 1
ATOM 9288 O O . SER G 1 236 ? 122.699 129.724 170.915 1.00 22.40 236 SER C O 1
ATOM 9291 N N . TRP G 1 237 ? 122.494 127.727 169.900 1.00 23.38 237 TRP C N 1
ATOM 9292 C CA . TRP G 1 237 ? 121.794 127.106 171.016 1.00 23.38 237 TRP C CA 1
ATOM 9293 C C . TRP G 1 237 ? 122.742 126.536 172.057 1.00 23.38 237 TRP C C 1
ATOM 9294 O O . TRP G 1 237 ? 122.288 126.152 173.138 1.00 23.38 237 TRP C O 1
ATOM 9305 N N . VAL G 1 238 ? 124.039 126.468 171.745 1.00 24.80 238 VAL C N 1
ATOM 9306 C CA . VAL G 1 238 ? 125.050 126.018 172.697 1.00 24.80 238 VAL C CA 1
ATOM 9307 C C . VAL G 1 238 ? 125.164 126.999 173.859 1.00 24.80 238 VAL C C 1
ATOM 9308 O O . VAL G 1 238 ? 125.490 126.608 174.987 1.00 24.80 238 VAL C O 1
ATOM 9312 N N . SER G 1 239 ? 124.853 128.276 173.610 1.00 26.76 239 SER C N 1
ATOM 9313 C CA . SER G 1 239 ? 124.906 129.304 174.645 1.00 26.76 239 SER C CA 1
ATOM 9314 C C . SER G 1 239 ? 123.890 129.067 175.757 1.00 26.76 239 SER C C 1
ATOM 9315 O O . SER G 1 239 ? 124.111 129.501 176.891 1.00 26.76 239 SER C O 1
ATOM 9318 N N . PHE G 1 240 ? 122.787 128.373 175.463 1.00 27.99 240 PHE C N 1
ATOM 9319 C CA . PHE G 1 240 ? 121.752 128.140 176.465 1.00 27.99 240 PHE C CA 1
ATOM 9320 C C . PHE G 1 240 ? 122.195 127.174 177.557 1.00 27.99 240 PHE C C 1
ATOM 9321 O O . PHE G 1 240 ? 121.688 127.257 178.680 1.00 27.99 240 PHE C O 1
ATOM 9329 N N . TRP G 1 241 ? 123.122 126.265 177.260 1.00 32.72 241 TRP C N 1
ATOM 9330 C CA . TRP G 1 241 ? 123.636 125.336 178.257 1.00 32.72 241 TRP C CA 1
ATOM 9331 C C . TRP G 1 241 ? 124.844 125.876 179.011 1.00 32.72 241 TRP C C 1
ATOM 9332 O O . TRP G 1 241 ? 125.285 125.244 179.976 1.00 32.72 241 TRP C O 1
ATOM 9343 N N . ILE G 1 242 ? 125.382 127.014 178.599 1.00 31.62 242 ILE C N 1
ATOM 9344 C CA . ILE G 1 242 ? 126.497 127.641 179.296 1.00 31.62 242 ILE C CA 1
ATOM 9345 C C . ILE G 1 242 ? 125.944 128.526 180.406 1.00 31.62 242 ILE C C 1
ATOM 9346 O O . ILE G 1 242 ? 124.888 129.151 180.248 1.00 31.62 242 ILE C O 1
ATOM 9351 N N . ASN G 1 243 ? 126.631 128.530 181.551 1.00 40.78 243 ASN C N 1
ATOM 9352 C CA . ASN G 1 243 ? 126.233 129.328 182.705 1.00 40.78 243 ASN C CA 1
ATOM 9353 C C . ASN G 1 243 ? 126.244 130.816 182.372 1.00 40.78 243 ASN C C 1
ATOM 9354 O O . ASN G 1 243 ? 127.076 131.289 181.595 1.00 40.78 243 ASN C O 1
ATOM 9359 N N . TYR G 1 244 ? 125.304 131.557 182.967 1.00 44.91 244 TYR C N 1
ATOM 9360 C CA . TYR G 1 244 ? 125.119 132.963 182.623 1.00 44.91 244 TYR C CA 1
ATOM 9361 C C . TYR G 1 244 ? 126.218 133.871 183.161 1.00 44.91 244 TYR C C 1
ATOM 9362 O O . TYR G 1 244 ? 126.275 135.039 182.764 1.00 44.91 244 TYR C O 1
ATOM 9371 N N . ASP G 1 245 ? 127.080 133.377 184.053 1.00 43.48 245 ASP C N 1
ATOM 9372 C CA . ASP G 1 245 ? 128.235 134.162 184.474 1.00 43.48 245 ASP C CA 1
ATOM 9373 C C . ASP G 1 245 ? 129.264 134.285 183.359 1.00 43.48 245 ASP C C 1
ATOM 9374 O O . ASP G 1 245 ? 130.029 135.255 183.329 1.00 43.48 245 ASP C O 1
ATOM 9379 N N . ALA G 1 246 ? 129.296 133.323 182.436 1.00 32.19 246 ALA C N 1
ATOM 9380 C CA . ALA G 1 246 ? 130.215 133.350 181.299 1.00 32.19 246 ALA C CA 1
ATOM 9381 C C . ALA G 1 246 ? 129.693 134.354 180.275 1.00 32.19 246 ALA C C 1
ATOM 9382 O O . ALA G 1 246 ? 129.084 134.008 179.261 1.00 32.19 246 ALA C O 1
ATOM 9384 N N . SER G 1 247 ? 129.947 135.634 180.555 1.00 27.96 247 SER C N 1
ATOM 9385 C CA . SER G 1 247 ? 129.419 136.695 179.705 1.00 27.96 247 SER C CA 1
ATOM 9386 C C . SER G 1 247 ? 130.199 136.806 178.405 1.00 27.96 247 SER C C 1
ATOM 9387 O O . SER G 1 247 ? 129.607 136.995 177.339 1.00 27.96 247 SER C O 1
ATOM 9390 N N . ALA G 1 248 ? 131.524 136.685 178.470 1.00 25.08 248 ALA C N 1
ATOM 9391 C CA . ALA G 1 248 ? 132.329 136.767 177.258 1.00 25.08 248 ALA C CA 1
ATOM 9392 C C . ALA G 1 248 ? 132.170 135.527 176.389 1.00 25.08 248 ALA C C 1
ATOM 9393 O O . ALA G 1 248 ? 132.384 135.594 175.176 1.00 25.08 248 ALA C O 1
ATOM 9395 N N . ALA G 1 249 ? 131.799 134.392 176.984 1.00 25.74 249 ALA C N 1
ATOM 9396 C CA . ALA G 1 249 ? 131.605 133.174 176.208 1.00 25.74 249 ALA C CA 1
ATOM 9397 C C . ALA G 1 249 ? 130.255 133.146 175.504 1.00 25.74 249 ALA C C 1
ATOM 9398 O O . ALA G 1 249 ? 130.160 132.638 174.382 1.00 25.74 249 ALA C O 1
ATOM 9400 N N . ARG G 1 250 ? 129.209 133.681 176.131 1.00 27.03 250 ARG C N 1
ATOM 9401 C CA . ARG G 1 250 ? 127.875 133.631 175.547 1.00 27.03 250 ARG C CA 1
ATOM 9402 C C . ARG G 1 250 ? 127.596 134.789 174.600 1.00 27.03 250 ARG C C 1
ATOM 9403 O O . ARG G 1 250 ? 126.764 134.649 173.697 1.00 27.03 250 ARG C O 1
ATOM 9411 N N . VAL G 1 251 ? 128.268 135.926 174.779 1.00 25.49 251 VAL C N 1
ATOM 9412 C CA . VAL G 1 251 ? 128.121 137.024 173.830 1.00 25.49 251 VAL C CA 1
ATOM 9413 C C . VAL G 1 251 ? 128.880 136.714 172.544 1.00 25.49 251 VAL C C 1
ATOM 9414 O O . VAL G 1 251 ? 128.379 136.961 171.440 1.00 25.49 251 VAL C O 1
ATOM 9418 N N . ALA G 1 252 ? 130.071 136.115 172.664 1.00 24.97 252 ALA C N 1
ATOM 9419 C CA . ALA G 1 252 ? 130.845 135.730 171.486 1.00 24.97 252 ALA C CA 1
ATOM 9420 C C . ALA G 1 252 ? 130.170 134.615 170.697 1.00 24.97 252 ALA C C 1
ATOM 9421 O O . ALA G 1 252 ? 130.368 134.515 169.482 1.00 24.97 252 ALA C O 1
ATOM 9423 N N . LEU G 1 253 ? 129.382 133.768 171.363 1.00 25.06 253 LEU C N 1
ATOM 9424 C CA . LEU G 1 253 ? 128.536 132.829 170.636 1.00 25.06 253 LEU C CA 1
ATOM 9425 C C . LEU G 1 253 ? 127.414 133.555 169.908 1.00 25.06 253 LEU C C 1
ATOM 9426 O O . LEU G 1 253 ? 127.035 133.168 168.798 1.00 25.06 253 LEU C O 1
ATOM 9431 N N . GLY G 1 254 ? 126.873 134.611 170.515 1.00 24.88 254 GLY C N 1
ATOM 9432 C CA . GLY G 1 254 ? 125.848 135.389 169.847 1.00 24.88 254 GLY C CA 1
ATOM 9433 C C . GLY G 1 254 ? 126.396 136.298 168.768 1.00 24.88 254 GLY C C 1
ATOM 9434 O O . GLY G 1 254 ? 125.693 136.612 167.806 1.00 24.88 254 GLY C O 1
ATOM 9435 N N . ILE G 1 255 ? 127.647 136.736 168.910 1.00 27.52 255 ILE C N 1
ATOM 9436 C CA . ILE G 1 255 ? 128.255 137.600 167.903 1.00 27.52 255 ILE C CA 1
ATOM 9437 C C . ILE G 1 255 ? 128.574 136.807 166.643 1.00 27.52 255 ILE C C 1
ATOM 9438 O O . ILE G 1 255 ? 128.187 137.189 165.533 1.00 27.52 255 ILE C O 1
ATOM 9443 N N . THR G 1 256 ? 129.266 135.678 166.803 1.00 27.42 256 THR C N 1
ATOM 9444 C CA . THR G 1 256 ? 129.835 134.987 165.652 1.00 27.42 256 THR C CA 1
ATOM 9445 C C . THR G 1 256 ? 128.773 134.231 164.866 1.00 27.42 256 THR C C 1
ATOM 9446 O O . THR G 1 256 ? 128.944 133.985 163.669 1.00 27.42 256 THR C O 1
ATOM 9450 N N . THR G 1 257 ? 127.669 133.858 165.513 1.00 26.38 257 THR C N 1
ATOM 9451 C CA . THR G 1 257 ? 126.580 133.235 164.771 1.00 26.38 257 THR C CA 1
ATOM 9452 C C . THR G 1 257 ? 125.768 134.265 163.999 1.00 26.38 257 THR C C 1
ATOM 9453 O O . THR G 1 257 ? 125.205 133.945 162.947 1.00 26.38 257 THR C O 1
ATOM 9457 N N . VAL G 1 258 ? 125.697 135.499 164.497 1.00 28.27 258 VAL C N 1
ATOM 9458 C CA . VAL G 1 258 ? 125.005 136.559 163.772 1.00 28.27 258 VAL C CA 1
ATOM 9459 C C . VAL G 1 258 ? 125.847 137.039 162.594 1.00 28.27 258 VAL C C 1
ATOM 9460 O O . VAL G 1 258 ? 125.332 137.235 161.487 1.00 28.27 258 VAL C O 1
ATOM 9464 N N . LEU G 1 259 ? 127.158 137.190 162.796 1.00 32.34 259 LEU C N 1
ATOM 9465 C CA . LEU G 1 259 ? 128.044 137.636 161.728 1.00 32.34 259 LEU C CA 1
ATOM 9466 C C . LEU G 1 259 ? 128.235 136.596 160.634 1.00 32.34 259 LEU C C 1
ATOM 9467 O O . LEU G 1 259 ? 128.466 136.974 159.481 1.00 32.34 259 LEU C O 1
ATOM 9472 N N . THR G 1 260 ? 128.160 135.304 160.964 1.00 32.83 260 THR C N 1
ATOM 9473 C CA . THR G 1 260 ? 128.270 134.272 159.938 1.00 32.83 260 THR C CA 1
ATOM 9474 C C . THR G 1 260 ? 127.046 134.260 159.032 1.00 32.83 260 THR C C 1
ATOM 9475 O O . THR G 1 260 ? 127.172 134.012 157.829 1.00 32.83 260 THR C O 1
ATOM 9479 N N . MET G 1 261 ? 125.864 134.550 159.585 1.00 33.15 261 MET C N 1
ATOM 9480 C CA . MET G 1 261 ? 124.657 134.651 158.770 1.00 33.15 261 MET C CA 1
ATOM 9481 C C . MET G 1 261 ? 124.715 135.831 157.809 1.00 33.15 261 MET C C 1
ATOM 9482 O O . MET G 1 261 ? 124.097 135.786 156.740 1.00 33.15 261 MET C O 1
ATOM 9487 N N . THR G 1 262 ? 125.440 136.892 158.169 1.00 38.24 262 THR C N 1
ATOM 9488 C CA . THR G 1 262 ? 125.617 138.003 157.243 1.00 38.24 262 THR C CA 1
ATOM 9489 C C . THR G 1 262 ? 126.572 137.643 156.113 1.00 38.24 262 THR C C 1
ATOM 9490 O O . THR G 1 262 ? 126.381 138.093 154.979 1.00 38.24 262 THR C O 1
ATOM 9494 N N . THR G 1 263 ? 127.594 136.834 156.393 1.00 39.52 263 THR C N 1
ATOM 9495 C CA . THR G 1 263 ? 128.525 136.435 155.343 1.00 39.52 263 THR C CA 1
ATOM 9496 C C . THR G 1 263 ? 127.925 135.389 154.413 1.00 39.52 263 THR C C 1
ATOM 9497 O O . THR G 1 263 ? 128.295 135.332 153.237 1.00 39.52 263 THR C O 1
ATOM 9501 N N . ILE G 1 264 ? 127.015 134.553 154.918 1.00 39.19 264 ILE C N 1
ATOM 9502 C CA . ILE G 1 264 ? 126.319 133.601 154.058 1.00 39.19 264 ILE C CA 1
ATOM 9503 C C . ILE G 1 264 ? 125.327 134.332 153.159 1.00 39.19 264 ILE C C 1
ATOM 9504 O O . ILE G 1 264 ? 125.169 133.994 151.978 1.00 39.19 264 ILE C O 1
ATOM 9509 N N . ASN G 1 265 ? 124.642 135.350 153.683 1.00 44.35 265 ASN C N 1
ATOM 9510 C CA . ASN G 1 265 ? 123.663 136.093 152.838 1.00 44.35 265 ASN C CA 1
ATOM 9511 C C . ASN G 1 265 ? 124.374 136.816 151.681 1.00 44.35 265 ASN C C 1
ATOM 9512 O O . ASN G 1 265 ? 123.927 136.675 150.503 1.00 44.35 265 ASN C O 1
ATOM 9517 N N . THR G 1 266 ? 125.484 137.496 151.988 1.00 48.56 266 THR C N 1
ATOM 9518 C CA . THR G 1 266 ? 126.242 138.274 150.970 1.00 48.56 266 THR C CA 1
ATOM 9519 C C . THR G 1 266 ? 126.785 137.325 149.900 1.00 48.56 266 THR C C 1
ATOM 9520 O O . THR G 1 266 ? 126.663 137.655 148.706 1.00 48.56 266 THR C O 1
ATOM 9524 N N . HIS G 1 267 ? 127.308 136.170 150.319 1.00 51.41 267 HIS C N 1
ATOM 9525 C CA . HIS G 1 267 ? 127.860 135.171 149.367 1.00 51.41 267 HIS C CA 1
ATOM 9526 C C . HIS G 1 267 ? 126.738 134.671 148.451 1.00 51.41 267 HIS C C 1
ATOM 9527 O O . HIS G 1 267 ? 126.990 134.500 147.244 1.00 51.41 267 HIS C O 1
ATOM 9534 N N . LEU G 1 268 ? 125.547 134.457 149.018 1.00 44.89 268 LEU C N 1
ATOM 9535 C CA . LEU G 1 268 ? 124.369 133.967 148.257 1.00 44.89 268 LEU C CA 1
ATOM 9536 C C . LEU G 1 268 ? 123.984 134.991 147.183 1.00 44.89 268 LEU C C 1
ATOM 9537 O O . LEU G 1 268 ? 123.672 134.567 146.057 1.00 44.89 268 LEU C O 1
ATOM 9542 N N . ARG G 1 269 ? 124.049 136.285 147.508 1.00 44.38 269 ARG C N 1
ATOM 9543 C CA . ARG G 1 269 ? 123.648 137.333 146.524 1.00 44.38 269 ARG C CA 1
ATOM 9544 C C . ARG G 1 269 ? 124.523 137.318 145.257 1.00 44.38 269 ARG C C 1
ATOM 9545 O O . ARG G 1 269 ? 123.988 137.631 144.179 1.00 44.38 269 ARG C O 1
ATOM 9553 N N . GLU G 1 270 ? 125.824 137.048 145.403 1.00 53.22 270 GLU C N 1
ATOM 9554 C CA . GLU G 1 270 ? 126.818 137.054 144.336 1.00 53.22 270 GLU C CA 1
ATOM 9555 C C . GLU G 1 270 ? 126.471 136.055 143.239 1.00 53.22 270 GLU C C 1
ATOM 9556 O O . GLU G 1 270 ? 126.765 136.297 142.063 1.00 53.22 270 GLU C O 1
ATOM 9562 N N . THR G 1 271 ? 125.831 134.945 143.597 1.00 44.94 271 THR C N 1
ATOM 9563 C CA . THR G 1 271 ? 125.459 133.907 142.646 1.00 44.94 271 THR C CA 1
ATOM 9564 C C . THR G 1 271 ? 124.140 134.192 141.937 1.00 44.94 271 THR C C 1
ATOM 9565 O O . THR G 1 271 ? 123.698 133.368 141.130 1.00 44.94 271 THR C O 1
ATOM 9569 N N . LEU G 1 272 ? 123.508 135.323 142.216 1.00 33.05 272 LEU C N 1
ATOM 9570 C CA . LEU G 1 272 ? 122.200 135.672 141.694 1.00 33.05 272 LEU C CA 1
ATOM 9571 C C . LEU G 1 272 ? 122.248 137.028 141.002 1.00 33.05 272 LEU C C 1
ATOM 9572 O O . LEU G 1 272 ? 123.110 137.859 141.312 1.00 33.05 272 LEU C O 1
ATOM 9577 N N . PRO G 1 273 ? 121.352 137.283 140.049 1.00 26.42 273 PRO C N 1
ATOM 9578 C CA . PRO G 1 273 ? 121.238 138.635 139.492 1.00 26.42 273 PRO C CA 1
ATOM 9579 C C . PRO G 1 273 ? 120.605 139.587 140.497 1.00 26.42 273 PRO C C 1
ATOM 9580 O O . PRO G 1 273 ? 120.053 139.188 141.523 1.00 26.42 273 PRO C O 1
ATOM 9584 N N . LYS G 1 274 ? 120.680 140.876 140.176 1.00 24.53 274 LYS C N 1
ATOM 9585 C CA . LYS G 1 274 ? 120.208 141.923 141.084 1.00 24.53 274 LYS C CA 1
ATOM 9586 C C . LYS G 1 274 ? 118.698 142.103 140.930 1.00 24.53 274 LYS C C 1
ATOM 9587 O O . LYS G 1 274 ? 118.197 143.092 140.396 1.00 24.53 274 LYS C O 1
ATOM 9593 N N . ILE G 1 275 ? 117.971 141.109 141.428 1.00 22.38 275 ILE C N 1
ATOM 9594 C CA . ILE G 1 275 ? 116.513 141.092 141.373 1.00 22.38 275 ILE C CA 1
ATOM 9595 C C . ILE G 1 275 ? 115.962 141.863 142.567 1.00 22.38 275 ILE C C 1
ATOM 9596 O O . ILE G 1 275 ? 116.554 141.823 143.655 1.00 22.38 275 ILE C O 1
ATOM 9601 N N . PRO G 1 276 ? 114.850 142.588 142.416 1.00 21.64 276 PRO C N 1
ATOM 9602 C CA . PRO G 1 276 ? 114.322 143.369 143.541 1.00 21.64 276 PRO C CA 1
ATOM 9603 C C . PRO G 1 276 ? 113.496 142.565 144.529 1.00 21.64 276 PRO C C 1
ATOM 9604 O O . PRO G 1 276 ? 113.180 143.087 145.606 1.00 21.64 276 PRO C O 1
ATOM 9608 N N . TYR G 1 277 ? 113.137 141.325 144.211 1.00 22.00 277 TYR C N 1
ATOM 9609 C CA . TYR G 1 277 ? 112.273 140.533 145.069 1.00 22.00 277 TYR C CA 1
ATOM 9610 C C . TYR G 1 277 ? 113.096 139.555 145.905 1.00 22.00 277 TYR C C 1
ATOM 9611 O O . TYR G 1 277 ? 114.325 139.502 145.834 1.00 22.00 277 TYR C O 1
ATOM 9620 N N . VAL G 1 278 ? 112.389 138.761 146.702 1.00 22.02 278 VAL C N 1
ATOM 9621 C CA . VAL G 1 278 ? 112.981 137.852 147.676 1.00 22.02 278 VAL C CA 1
ATOM 9622 C C . VAL G 1 278 ? 112.815 136.426 147.166 1.00 22.02 278 VAL C C 1
ATOM 9623 O O . VAL G 1 278 ? 111.713 136.023 146.778 1.00 22.02 278 VAL C O 1
ATOM 9627 N N . THR G 1 279 ? 113.910 135.668 147.158 1.00 21.36 279 THR C N 1
ATOM 9628 C CA . THR G 1 279 ? 113.893 134.279 146.729 1.00 21.36 279 THR C CA 1
ATOM 9629 C C . THR G 1 279 ? 113.525 133.369 147.902 1.00 21.36 279 THR C C 1
ATOM 9630 O O . THR G 1 279 ? 113.291 133.821 149.024 1.00 21.36 279 THR C O 1
ATOM 9634 N N . ALA G 1 280 ? 113.471 132.060 147.639 1.00 21.43 280 ALA C N 1
ATOM 9635 C CA . ALA G 1 280 ? 113.121 131.113 148.695 1.00 21.43 280 ALA C CA 1
ATOM 9636 C C . ALA G 1 280 ? 114.289 130.880 149.644 1.00 21.43 280 ALA C C 1
ATOM 9637 O O . ALA G 1 280 ? 114.087 130.674 150.845 1.00 21.43 280 ALA C O 1
ATOM 9639 N N . ILE G 1 281 ? 115.520 130.903 149.127 1.00 23.30 281 ILE C N 1
ATOM 9640 C CA . ILE G 1 281 ? 116.684 130.761 149.989 1.00 23.30 281 ILE C CA 1
ATOM 9641 C C . ILE G 1 281 ? 116.924 132.045 150.784 1.00 23.30 281 ILE C C 1
ATOM 9642 O O . ILE G 1 281 ? 117.469 131.992 151.892 1.00 23.30 281 ILE C O 1
ATOM 9647 N N . ASP G 1 282 ? 116.469 133.195 150.276 1.00 27.11 282 ASP C N 1
ATOM 9648 C CA . ASP G 1 282 ? 116.524 134.424 151.061 1.00 27.11 282 ASP C CA 1
ATOM 9649 C C . ASP G 1 282 ? 115.556 134.377 152.237 1.00 27.11 282 ASP C C 1
ATOM 9650 O O . ASP G 1 282 ? 115.854 134.912 153.310 1.00 27.11 282 ASP C O 1
ATOM 9655 N N . MET G 1 283 ? 114.389 133.752 152.052 1.00 27.29 283 MET C N 1
ATOM 9656 C CA . MET G 1 283 ? 113.441 133.601 153.152 1.00 27.29 283 MET C CA 1
ATOM 9657 C C . MET G 1 283 ? 113.963 132.653 154.222 1.00 27.29 283 MET C C 1
ATOM 9658 O O . MET G 1 283 ? 113.601 132.787 155.395 1.00 27.29 283 MET C O 1
ATOM 9663 N N . TYR G 1 284 ? 114.804 131.692 153.841 1.00 22.79 284 TYR C N 1
ATOM 9664 C CA . TYR G 1 284 ? 115.362 130.774 154.825 1.00 22.79 284 TYR C CA 1
ATOM 9665 C C . TYR G 1 284 ? 116.483 131.432 155.618 1.00 22.79 284 TYR C C 1
ATOM 9666 O O . TYR G 1 284 ? 116.619 131.193 156.822 1.00 22.79 284 TYR C O 1
ATOM 9675 N N . LEU G 1 285 ? 117.298 132.260 154.960 1.00 25.94 285 LEU C N 1
ATOM 9676 C CA . LEU G 1 285 ? 118.401 132.916 155.655 1.00 25.94 285 LEU C CA 1
ATOM 9677 C C . LEU G 1 285 ? 117.901 134.032 156.560 1.00 25.94 285 LEU C C 1
ATOM 9678 O O . LEU G 1 285 ? 118.453 134.250 157.645 1.00 25.94 285 LEU C O 1
ATOM 9683 N N . MET G 1 286 ? 116.868 134.758 156.128 1.00 27.44 286 MET C N 1
ATOM 9684 C CA . MET G 1 286 ? 116.273 135.768 156.994 1.00 27.44 286 MET C CA 1
ATOM 9685 C C . MET G 1 286 ? 115.515 135.129 158.147 1.00 27.44 286 MET C C 1
ATOM 9686 O O . MET G 1 286 ? 115.419 135.722 159.226 1.00 27.44 286 MET C O 1
ATOM 9691 N N . GLY G 1 287 ? 114.980 133.926 157.944 1.00 23.91 287 GLY C N 1
ATOM 9692 C CA . GLY G 1 287 ? 114.407 133.188 159.055 1.00 23.91 287 GLY C CA 1
ATOM 9693 C C . GLY G 1 287 ? 115.465 132.663 160.004 1.00 23.91 287 GLY C C 1
ATOM 9694 O O . GLY G 1 287 ? 115.273 132.663 161.221 1.00 23.91 287 GLY C O 1
ATOM 9695 N N . CYS G 1 288 ? 116.600 132.216 159.463 1.00 24.61 288 CYS C N 1
ATOM 9696 C CA . CYS G 1 288 ? 117.689 131.741 160.309 1.00 24.61 288 CYS C CA 1
ATOM 9697 C C . CYS G 1 288 ? 118.402 132.887 161.014 1.00 24.61 288 CYS C C 1
ATOM 9698 O O . CYS G 1 288 ? 119.006 132.675 162.071 1.00 24.61 288 CYS C O 1
ATOM 9701 N N . PHE G 1 289 ? 118.361 134.095 160.444 1.00 26.03 289 PHE C N 1
ATOM 9702 C CA . PHE G 1 289 ? 118.943 135.244 161.127 1.00 26.03 289 PHE C CA 1
ATOM 9703 C C . PHE G 1 289 ? 118.129 135.636 162.353 1.00 26.03 289 PHE C C 1
ATOM 9704 O O . PHE G 1 289 ? 118.699 136.108 163.339 1.00 26.03 289 PHE C O 1
ATOM 9712 N N . VAL G 1 290 ? 116.806 135.463 162.301 1.00 23.43 290 VAL C N 1
ATOM 9713 C CA . VAL G 1 290 ? 115.951 135.800 163.436 1.00 23.43 290 VAL C CA 1
ATOM 9714 C C . VAL G 1 290 ? 116.224 134.860 164.607 1.00 23.43 290 VAL C C 1
ATOM 9715 O O . VAL G 1 290 ? 116.243 135.284 165.769 1.00 23.43 290 VAL C O 1
ATOM 9719 N N . PHE G 1 291 ? 116.510 133.589 164.317 1.00 23.68 291 PHE C N 1
ATOM 9720 C CA . PHE G 1 291 ? 116.762 132.619 165.379 1.00 23.68 291 PHE C CA 1
ATOM 9721 C C . PHE G 1 291 ? 118.100 132.863 166.068 1.00 23.68 291 PHE C C 1
ATOM 9722 O O . PHE G 1 291 ? 118.213 132.686 167.285 1.00 23.68 291 PHE C O 1
ATOM 9730 N N . VAL G 1 292 ? 119.125 133.265 165.315 1.00 23.96 292 VAL C N 1
ATOM 9731 C CA . VAL G 1 292 ? 120.417 133.526 165.940 1.00 23.96 292 VAL C CA 1
ATOM 9732 C C . VAL G 1 292 ? 120.483 134.916 166.561 1.00 23.96 292 VAL C C 1
ATOM 9733 O O . VAL G 1 292 ? 121.318 135.149 167.443 1.00 23.96 292 VAL C O 1
ATOM 9737 N N . PHE G 1 293 ? 119.622 135.844 166.139 1.00 25.29 293 PHE C N 1
ATOM 9738 C CA . PHE G 1 293 ? 119.596 137.161 166.764 1.00 25.29 293 PHE C CA 1
ATOM 9739 C C . PHE G 1 293 ? 118.817 137.133 168.070 1.00 25.29 293 PHE C C 1
ATOM 9740 O O . PHE G 1 293 ? 119.195 137.803 169.037 1.00 25.29 293 PHE C O 1
ATOM 9748 N N . LEU G 1 294 ? 117.730 136.361 168.118 1.00 24.62 294 LEU C N 1
ATOM 9749 C CA . LEU G 1 294 ? 116.973 136.211 169.354 1.00 24.62 294 LEU C CA 1
ATOM 9750 C C . LEU G 1 294 ? 117.700 135.347 170.374 1.00 24.62 294 LEU C C 1
ATOM 9751 O O . LEU G 1 294 ? 117.371 135.408 171.561 1.00 24.62 294 LEU C O 1
ATOM 9756 N N . ALA G 1 295 ? 118.672 134.542 169.939 1.00 23.48 295 ALA C N 1
ATOM 9757 C CA . ALA G 1 295 ? 119.474 133.777 170.887 1.00 23.48 295 ALA C CA 1
ATOM 9758 C C . ALA G 1 295 ? 120.454 134.677 171.629 1.00 23.48 295 ALA C C 1
ATOM 9759 O O . ALA G 1 295 ? 120.752 134.442 172.805 1.00 23.48 295 ALA C O 1
ATOM 9761 N N . LEU G 1 296 ? 120.966 135.713 170.960 1.00 24.37 296 LEU C N 1
ATOM 9762 C CA . LEU G 1 296 ? 121.813 136.684 171.644 1.00 24.37 296 LEU C CA 1
ATOM 9763 C C . LEU G 1 296 ? 120.978 137.647 172.479 1.00 24.37 296 LEU C C 1
ATOM 9764 O O . LEU G 1 296 ? 121.395 138.053 173.570 1.00 24.37 296 LEU C O 1
ATOM 9769 N N . LEU G 1 297 ? 119.791 138.016 171.988 1.00 25.87 297 LEU C N 1
ATOM 9770 C CA . LEU G 1 297 ? 118.873 138.831 172.775 1.00 25.87 297 LEU C CA 1
ATOM 9771 C C . LEU G 1 297 ? 118.324 138.085 173.980 1.00 25.87 297 LEU C C 1
ATOM 9772 O O . LEU G 1 297 ? 117.886 138.726 174.940 1.00 25.87 297 LEU C O 1
ATOM 9777 N N . GLU G 1 298 ? 118.323 136.750 173.944 1.00 30.71 298 GLU C N 1
ATOM 9778 C CA . GLU G 1 298 ? 117.917 135.981 175.112 1.00 30.71 298 GLU C CA 1
ATOM 9779 C C . GLU G 1 298 ? 118.940 136.107 176.233 1.00 30.71 298 GLU C C 1
ATOM 9780 O O . GLU G 1 298 ? 118.567 136.192 177.408 1.00 30.71 298 GLU C O 1
ATOM 9786 N N . TYR G 1 299 ? 120.233 136.127 175.894 1.00 31.31 299 TYR C N 1
ATOM 9787 C CA . TYR G 1 299 ? 121.241 136.307 176.931 1.00 31.31 299 TYR C CA 1
ATOM 9788 C C . TYR G 1 299 ? 121.262 137.743 177.436 1.00 31.31 299 TYR C C 1
ATOM 9789 O O . TYR G 1 299 ? 121.476 137.978 178.630 1.00 31.31 299 TYR C O 1
ATOM 9798 N N . ALA G 1 300 ? 121.025 138.714 176.547 1.00 32.73 300 ALA C N 1
ATOM 9799 C CA . ALA G 1 300 ? 121.000 140.116 176.955 1.00 32.73 300 ALA C CA 1
ATOM 9800 C C . ALA G 1 300 ? 119.831 140.417 177.884 1.00 32.73 300 ALA C C 1
ATOM 9801 O O . ALA G 1 300 ? 119.898 141.365 178.671 1.00 32.73 300 ALA C O 1
ATOM 9803 N N . PHE G 1 301 ? 118.760 139.627 177.806 1.00 38.17 301 PHE C N 1
ATOM 9804 C CA . PHE G 1 301 ? 117.705 139.703 178.807 1.00 38.17 301 PHE C CA 1
ATOM 9805 C C . PHE G 1 301 ? 118.082 138.921 180.060 1.00 38.17 301 PHE C C 1
ATOM 9806 O O . PHE G 1 301 ? 117.703 139.307 181.171 1.00 38.17 301 PHE C O 1
ATOM 9814 N N . VAL G 1 302 ? 118.821 137.821 179.897 1.00 38.34 302 VAL C N 1
ATOM 9815 C CA . VAL G 1 302 ? 119.266 137.035 181.044 1.00 38.34 302 VAL C CA 1
ATOM 9816 C C . VAL G 1 302 ? 120.347 137.784 181.818 1.00 38.34 302 VAL C C 1
ATOM 9817 O O . VAL G 1 302 ? 120.295 137.867 183.051 1.00 38.34 302 VAL C O 1
ATOM 9821 N N . ASN G 1 303 ? 121.315 138.376 181.108 1.00 38.14 303 ASN C N 1
ATOM 9822 C CA . ASN G 1 303 ? 122.355 139.190 181.735 1.00 38.14 303 ASN C CA 1
ATOM 9823 C C . ASN G 1 303 ? 121.792 140.439 182.405 1.00 38.14 303 ASN C C 1
ATOM 9824 O O . ASN G 1 303 ? 122.405 140.958 183.343 1.00 38.14 303 ASN C O 1
ATOM 9829 N N . TYR G 1 304 ? 120.633 140.918 181.958 1.00 39.79 304 TYR C N 1
ATOM 9830 C CA . TYR G 1 304 ? 120.027 142.104 182.545 1.00 39.79 304 TYR C CA 1
ATOM 9831 C C . TYR G 1 304 ? 119.353 141.812 183.881 1.00 39.79 304 TYR C C 1
ATOM 9832 O O . TYR G 1 304 ? 119.223 142.719 184.710 1.00 39.79 304 TYR C O 1
ATOM 9841 N N . ILE G 1 305 ? 118.922 140.571 184.115 1.00 52.56 305 ILE C N 1
ATOM 9842 C CA . ILE G 1 305 ? 118.100 140.242 185.275 1.00 52.56 305 ILE C CA 1
ATOM 9843 C C . ILE G 1 305 ? 118.734 139.214 186.201 1.00 52.56 305 ILE C C 1
ATOM 9844 O O . ILE G 1 305 ? 118.144 138.906 187.243 1.00 52.56 305 ILE C O 1
ATOM 9849 N N . PHE G 1 306 ? 119.908 138.666 185.875 1.00 60.41 306 PHE C N 1
ATOM 9850 C CA . PHE G 1 306 ? 120.436 137.568 186.682 1.00 60.41 306 PHE C CA 1
ATOM 9851 C C . PHE G 1 306 ? 121.070 138.026 187.989 1.00 60.41 306 PHE C C 1
ATOM 9852 O O . PHE G 1 306 ? 121.455 137.175 188.798 1.00 60.41 306 PHE C O 1
ATOM 9860 N N . PHE G 1 307 ? 121.193 139.333 188.221 1.00 77.96 307 PHE C N 1
ATOM 9861 C CA . PHE G 1 307 ? 121.635 139.806 189.527 1.00 77.96 307 PHE C CA 1
ATOM 9862 C C . PHE G 1 307 ? 120.467 139.893 190.502 1.00 77.96 307 PHE C C 1
ATOM 9863 O O . PHE G 1 307 ? 120.549 139.390 191.628 1.00 77.96 307 PHE C O 1
ATOM 9871 N N . SER G 1 308 ? 119.370 140.528 190.085 1.00 78.88 308 SER C N 1
ATOM 9872 C CA . SER G 1 308 ? 118.227 140.697 190.973 1.00 78.88 308 SER C CA 1
ATOM 9873 C C . SER G 1 308 ? 117.359 139.446 191.020 1.00 78.88 308 SER C C 1
ATOM 9874 O O . SER G 1 308 ? 116.909 139.042 192.097 1.00 78.88 308 SER C O 1
ATOM 9877 N N . GLN G 1 309 ? 117.111 138.822 189.865 1.00 70.77 309 GLN C N 1
ATOM 9878 C CA . GLN G 1 309 ? 116.254 137.644 189.754 1.00 70.77 309 GLN C CA 1
ATOM 9879 C C . GLN G 1 309 ? 117.068 136.492 189.174 1.00 70.77 309 GLN C C 1
ATOM 9880 O O . GLN G 1 309 ? 117.004 136.225 187.965 1.00 70.77 309 GLN C O 1
ATOM 9886 N N . PRO G 1 310 ? 117.843 135.782 190.003 1.00 68.32 310 PRO C N 1
ATOM 9887 C CA . PRO G 1 310 ? 118.622 134.651 189.479 1.00 68.32 310 PRO C CA 1
ATOM 9888 C C . PRO G 1 310 ? 117.789 133.417 189.181 1.00 68.32 310 PRO C C 1
ATOM 9889 O O . PRO G 1 310 ? 118.193 132.613 188.331 1.00 68.32 310 PRO C O 1
ATOM 9893 N N . ALA G 1 311 ? 116.647 133.239 189.848 1.00 64.87 311 ALA C N 1
ATOM 9894 C CA . ALA G 1 311 ? 115.785 132.100 189.559 1.00 64.87 311 ALA C CA 1
ATOM 9895 C C . ALA G 1 311 ? 114.985 132.305 188.282 1.00 64.87 311 ALA C C 1
ATOM 9896 O O . ALA G 1 311 ? 114.690 131.334 187.577 1.00 64.87 311 ALA C O 1
ATOM 9898 N N . ARG G 1 312 ? 114.623 133.553 187.974 1.00 60.15 312 ARG C N 1
ATOM 9899 C CA . ARG G 1 312 ? 113.927 133.834 186.723 1.00 60.15 312 ARG C CA 1
ATOM 9900 C C . ARG G 1 312 ? 114.864 133.689 185.531 1.00 60.15 312 ARG C C 1
ATOM 9901 O O . ARG G 1 312 ? 114.468 133.164 184.485 1.00 60.15 312 ARG C O 1
ATOM 9909 N N . ALA G 1 313 ? 116.117 134.130 185.679 1.00 53.29 313 ALA C N 1
ATOM 9910 C CA . ALA G 1 313 ? 117.085 134.016 184.593 1.00 53.29 313 ALA C CA 1
ATOM 9911 C C . ALA G 1 313 ? 117.506 132.572 184.358 1.00 53.29 313 ALA C C 1
ATOM 9912 O O . ALA G 1 313 ? 117.857 132.207 183.231 1.00 53.29 313 ALA C O 1
ATOM 9914 N N . ALA G 1 314 ? 117.479 131.739 185.400 1.00 52.81 314 ALA C N 1
ATOM 9915 C CA . ALA G 1 314 ? 117.742 130.318 185.207 1.00 52.81 314 ALA C CA 1
ATOM 9916 C C . ALA G 1 314 ? 116.558 129.619 184.555 1.00 52.81 314 ALA C C 1
ATOM 9917 O O . ALA G 1 314 ? 116.730 128.578 183.912 1.00 52.81 314 ALA C O 1
ATOM 9919 N N . ALA G 1 315 ? 115.354 130.173 184.711 1.00 49.67 422 ALA C N 1
ATOM 9920 C CA . ALA G 1 315 ? 114.176 129.597 184.075 1.00 49.67 422 ALA C CA 1
ATOM 9921 C C . ALA G 1 315 ? 114.139 129.906 182.584 1.00 49.67 422 ALA C C 1
ATOM 9922 O O . ALA G 1 315 ? 113.695 129.070 181.791 1.00 49.67 422 ALA C O 1
ATOM 9924 N N . ILE G 1 316 ? 114.597 131.098 182.192 1.00 43.43 423 ILE C N 1
ATOM 9925 C CA . ILE G 1 316 ? 114.611 131.482 180.783 1.00 43.43 423 ILE C CA 1
ATOM 9926 C C . ILE G 1 316 ? 115.644 130.663 180.013 1.00 43.43 423 ILE C C 1
ATOM 9927 O O . ILE G 1 316 ? 115.415 130.276 178.860 1.00 43.43 423 ILE C O 1
ATOM 9932 N N . ASP G 1 317 ? 116.781 130.358 180.648 1.00 40.07 424 ASP C N 1
ATOM 9933 C CA . ASP G 1 317 ? 117.775 129.488 180.025 1.00 40.07 424 ASP C CA 1
ATOM 9934 C C . ASP G 1 317 ? 117.253 128.064 179.875 1.00 40.07 424 ASP C C 1
ATOM 9935 O O . ASP G 1 317 ? 117.546 127.394 178.879 1.00 40.07 424 ASP C O 1
ATOM 9940 N N . ARG G 1 318 ? 116.477 127.588 180.850 1.00 44.37 425 ARG C N 1
ATOM 9941 C CA . ARG G 1 318 ? 115.859 126.272 180.731 1.00 44.37 425 ARG C CA 1
ATOM 9942 C C . ARG G 1 318 ? 114.727 126.280 179.710 1.00 44.37 425 ARG C C 1
ATOM 9943 O O . ARG G 1 318 ? 114.529 125.291 178.994 1.00 44.37 425 ARG C O 1
ATOM 9951 N N . TRP G 1 319 ? 113.994 127.392 179.618 1.00 40.46 426 TRP C N 1
ATOM 9952 C CA . TRP G 1 319 ? 112.914 127.515 178.645 1.00 40.46 426 TRP C CA 1
ATOM 9953 C C . TRP G 1 319 ? 113.453 127.590 177.221 1.00 40.46 426 TRP C C 1
ATOM 9954 O O . TRP G 1 319 ? 112.843 127.049 176.293 1.00 40.46 426 TRP C O 1
ATOM 9965 N N . SER G 1 320 ? 114.602 128.242 177.031 1.00 34.54 427 SER C N 1
ATOM 9966 C CA . SER G 1 320 ? 115.157 128.411 175.693 1.00 34.54 427 SER C CA 1
ATOM 9967 C C . SER G 1 320 ? 115.823 127.148 175.166 1.00 34.54 427 SER C C 1
ATOM 9968 O O . SER G 1 320 ? 116.029 127.037 173.954 1.00 34.54 427 SER C O 1
ATOM 9971 N N . ARG G 1 321 ? 116.167 126.198 176.040 1.00 34.60 428 ARG C N 1
ATOM 9972 C CA . ARG G 1 321 ? 116.789 124.954 175.597 1.00 34.60 428 ARG C CA 1
ATOM 9973 C C . ARG G 1 321 ? 115.826 124.056 174.836 1.00 34.60 428 ARG C C 1
ATOM 9974 O O . ARG G 1 321 ? 116.275 123.192 174.076 1.00 34.60 428 ARG C O 1
ATOM 9982 N N . ILE G 1 322 ? 114.522 124.232 175.025 1.00 33.69 429 ILE C N 1
ATOM 9983 C CA . ILE G 1 322 ? 113.534 123.396 174.362 1.00 33.69 429 ILE C CA 1
ATOM 9984 C C . ILE G 1 322 ? 112.648 124.173 173.397 1.00 33.69 429 ILE C C 1
ATOM 9985 O O . ILE G 1 322 ? 112.055 123.554 172.502 1.00 33.69 429 ILE C O 1
ATOM 9990 N N . VAL G 1 323 ? 112.541 125.494 173.538 1.00 29.56 430 VAL C N 1
ATOM 9991 C CA . VAL G 1 323 ? 111.682 126.270 172.649 1.00 29.56 430 VAL C CA 1
ATOM 9992 C C . VAL G 1 323 ? 112.413 126.624 171.357 1.00 29.56 430 VAL C C 1
ATOM 9993 O O . VAL G 1 323 ? 111.839 126.535 170.264 1.00 29.56 430 VAL C O 1
ATOM 9997 N N . PHE G 1 324 ? 113.691 126.993 171.456 1.00 26.11 431 PHE C N 1
ATOM 9998 C CA . PHE G 1 324 ? 114.480 127.294 170.261 1.00 26.11 431 PHE C CA 1
ATOM 9999 C C . PHE G 1 324 ? 114.692 126.106 169.315 1.00 26.11 431 PHE C C 1
ATOM 10000 O O . PHE G 1 324 ? 114.640 126.331 168.094 1.00 26.11 431 PHE C O 1
ATOM 10008 N N . PRO G 1 325 ? 114.931 124.857 169.759 1.00 25.98 432 PRO C N 1
ATOM 10009 C CA . PRO G 1 325 ? 114.904 123.762 168.774 1.00 25.98 432 PRO C CA 1
ATOM 10010 C C . PRO G 1 325 ? 113.507 123.412 168.287 1.00 25.98 432 PRO C C 1
ATOM 10011 O O . PRO G 1 325 ? 113.371 122.897 167.172 1.00 25.98 432 PRO C O 1
ATOM 10015 N N . PHE G 1 326 ? 112.467 123.672 169.082 1.00 26.93 433 PHE C N 1
ATOM 10016 C CA . PHE G 1 326 ? 111.110 123.341 168.658 1.00 26.93 433 PHE C CA 1
ATOM 10017 C C . PHE G 1 326 ? 110.586 124.331 167.627 1.00 26.93 433 PHE C C 1
ATOM 10018 O O . PHE G 1 326 ? 109.922 123.933 166.664 1.00 26.93 433 PHE C O 1
ATOM 10026 N N . THR G 1 327 ? 110.859 125.623 167.822 1.00 26.40 434 THR C N 1
ATOM 10027 C CA . THR G 1 327 ? 110.403 126.631 166.873 1.00 26.40 434 THR C CA 1
ATOM 10028 C C . THR G 1 327 ? 111.176 126.552 165.562 1.00 26.40 434 THR C C 1
ATOM 10029 O O . THR G 1 327 ? 110.627 126.860 164.500 1.00 26.40 434 THR C O 1
ATOM 10033 N N . PHE G 1 328 ? 112.438 126.125 165.613 1.00 23.36 435 PHE C N 1
ATOM 10034 C CA . PHE G 1 328 ? 113.217 125.958 164.393 1.00 23.36 435 PHE C CA 1
ATOM 10035 C C . PHE G 1 328 ? 112.802 124.715 163.622 1.00 23.36 435 PHE C C 1
ATOM 10036 O O . PHE G 1 328 ? 112.880 124.701 162.389 1.00 23.36 435 PHE C O 1
ATOM 10044 N N . SER G 1 329 ? 112.368 123.666 164.323 1.00 25.67 436 SER C N 1
ATOM 10045 C CA . SER G 1 329 ? 111.785 122.517 163.643 1.00 25.67 436 SER C CA 1
ATOM 10046 C C . SER G 1 329 ? 110.414 122.853 163.073 1.00 25.67 436 SER C C 1
ATOM 10047 O O . SER G 1 329 ? 110.021 122.301 162.041 1.00 25.67 436 SER C O 1
ATOM 10050 N N . LEU G 1 330 ? 109.678 123.750 163.731 1.00 27.94 437 LEU C N 1
ATOM 10051 C CA . LEU G 1 330 ? 108.412 124.216 163.180 1.00 27.94 437 LEU C CA 1
ATOM 10052 C C . LEU G 1 330 ? 108.637 125.165 162.012 1.00 27.94 437 LEU C C 1
ATOM 10053 O O . LEU G 1 330 ? 107.828 125.209 161.079 1.00 27.94 437 LEU C O 1
ATOM 10058 N N . PHE G 1 331 ? 109.725 125.940 162.052 1.00 24.61 438 PHE C N 1
ATOM 10059 C CA . PHE G 1 331 ? 110.058 126.817 160.935 1.00 24.61 438 PHE C CA 1
ATOM 10060 C C . PHE G 1 331 ? 110.458 126.012 159.706 1.00 24.61 438 PHE C C 1
ATOM 10061 O O . PHE G 1 331 ? 110.074 126.354 158.583 1.00 24.61 438 PHE C O 1
ATOM 10069 N N . ASN G 1 332 ? 111.225 124.937 159.901 1.00 25.03 439 ASN C N 1
ATOM 10070 C CA . ASN G 1 332 ? 111.605 124.081 158.783 1.00 25.03 439 ASN C CA 1
ATOM 10071 C C . ASN G 1 332 ? 110.427 123.267 158.268 1.00 25.03 439 ASN C C 1
ATOM 10072 O O . ASN G 1 332 ? 110.408 122.884 157.094 1.00 25.03 439 ASN C O 1
ATOM 10077 N N . LEU G 1 333 ? 109.441 122.992 159.123 1.00 28.16 440 LEU C N 1
ATOM 10078 C CA . LEU G 1 333 ? 108.269 122.244 158.683 1.00 28.16 440 LEU C CA 1
ATOM 10079 C C . LEU G 1 333 ? 107.375 123.094 157.789 1.00 28.16 440 LEU C C 1
ATOM 10080 O O . LEU G 1 333 ? 106.858 122.607 156.778 1.00 28.16 440 LEU C O 1
ATOM 10085 N N . VAL G 1 334 ? 107.180 124.365 158.145 1.00 25.16 441 VAL C N 1
ATOM 10086 C CA . VAL G 1 334 ? 106.373 125.261 157.323 1.00 25.16 441 VAL C CA 1
ATOM 10087 C C . VAL G 1 334 ? 107.114 125.625 156.038 1.00 25.16 441 VAL C C 1
ATOM 10088 O O . VAL G 1 334 ? 106.500 125.750 154.970 1.00 25.16 441 VAL C O 1
ATOM 10092 N N . TYR G 1 335 ? 108.442 125.750 156.107 1.00 22.12 442 TYR C N 1
ATOM 10093 C CA . TYR G 1 335 ? 109.227 126.136 154.937 1.00 22.12 442 TYR C CA 1
ATOM 10094 C C . TYR G 1 335 ? 109.269 125.020 153.899 1.00 22.12 442 TYR C C 1
ATOM 10095 O O . TYR G 1 335 ? 108.934 125.235 152.729 1.00 22.12 442 TYR C O 1
ATOM 10104 N N . TRP G 1 336 ? 109.688 123.823 154.306 1.00 25.35 443 TRP C N 1
ATOM 10105 C CA . TRP G 1 336 ? 109.919 122.745 153.354 1.00 25.35 443 TRP C CA 1
ATOM 10106 C C . TRP G 1 336 ? 108.637 122.094 152.855 1.00 25.35 443 TRP C C 1
ATOM 10107 O O . TRP G 1 336 ? 108.693 121.333 151.886 1.00 25.35 443 TRP C O 1
ATOM 10118 N N . LEU G 1 337 ? 107.495 122.356 153.482 1.00 29.74 444 LEU C N 1
ATOM 10119 C CA . LEU G 1 337 ? 106.223 121.915 152.929 1.00 29.74 444 LEU C CA 1
ATOM 10120 C C . LEU G 1 337 ? 105.581 122.964 152.034 1.00 29.74 444 LEU C C 1
ATOM 10121 O O . LEU G 1 337 ? 104.636 122.642 151.305 1.00 29.74 444 LEU C O 1
ATOM 10126 N N . TYR G 1 338 ? 106.068 124.203 152.070 1.00 29.52 445 TYR C N 1
ATOM 10127 C CA . TYR G 1 338 ? 105.547 125.241 151.192 1.00 29.52 445 TYR C CA 1
ATOM 10128 C C . TYR G 1 338 ? 106.262 125.262 149.847 1.00 29.52 445 TYR C C 1
ATOM 10129 O O . TYR G 1 338 ? 105.643 125.582 148.827 1.00 29.52 445 TYR C O 1
ATOM 10138 N N . TYR G 1 339 ? 107.550 124.918 149.817 1.00 26.60 446 TYR C N 1
ATOM 10139 C CA . TYR G 1 339 ? 108.334 125.018 148.594 1.00 26.60 446 TYR C CA 1
ATOM 10140 C C . TYR G 1 339 ? 108.575 123.684 147.901 1.00 26.60 446 TYR C C 1
ATOM 10141 O O . TYR G 1 339 ? 108.960 123.681 146.728 1.00 26.60 446 TYR C O 1
ATOM 10150 N N . VAL G 1 340 ? 108.367 122.562 148.581 1.00 29.59 447 VAL C N 1
ATOM 10151 C CA . VAL G 1 340 ? 108.515 121.262 147.936 1.00 29.59 447 VAL C CA 1
ATOM 10152 C C . VAL G 1 340 ? 107.144 120.696 147.593 1.00 29.59 447 VAL C C 1
ATOM 10153 O O . VAL G 1 340 ? 106.117 121.244 147.994 1.00 29.59 447 VAL C O 1
ATOM 10157 N N . ASN H 1 8 ? 163.681 122.378 88.194 1.00 74.89 8 ASN D N 1
ATOM 10158 C CA . ASN H 1 8 ? 162.759 122.757 87.131 1.00 74.89 8 ASN D CA 1
ATOM 10159 C C . ASN H 1 8 ? 161.388 123.079 87.713 1.00 74.89 8 ASN D C 1
ATOM 10160 O O . ASN H 1 8 ? 160.720 122.207 88.263 1.00 74.89 8 ASN D O 1
ATOM 10165 N N . MET H 1 9 ? 160.975 124.340 87.589 1.00 59.17 9 MET D N 1
ATOM 10166 C CA . MET H 1 9 ? 159.716 124.805 88.154 1.00 59.17 9 MET D CA 1
ATOM 10167 C C . MET H 1 9 ? 158.629 125.025 87.113 1.00 59.17 9 MET D C 1
ATOM 10168 O O . MET H 1 9 ? 157.452 125.104 87.480 1.00 59.17 9 MET D O 1
ATOM 10173 N N . SER H 1 10 ? 158.985 125.129 85.832 1.00 66.62 10 SER D N 1
ATOM 10174 C CA . SER H 1 10 ? 157.977 125.359 84.803 1.00 66.62 10 SER D CA 1
ATOM 10175 C C . SER H 1 10 ? 157.206 124.086 84.478 1.00 66.62 10 SER D C 1
ATOM 10176 O O . SER H 1 10 ? 155.997 124.139 84.232 1.00 66.62 10 SER D O 1
ATOM 10179 N N . PHE H 1 11 ? 157.887 122.938 84.476 1.00 63.59 11 PHE D N 1
ATOM 10180 C CA . PHE H 1 11 ? 157.217 121.670 84.207 1.00 63.59 11 PHE D CA 1
ATOM 10181 C C . PHE H 1 11 ? 156.315 121.253 85.363 1.00 63.59 11 PHE D C 1
ATOM 10182 O O . PHE H 1 11 ? 155.258 120.653 85.137 1.00 63.59 11 PHE D O 1
ATOM 10190 N N . VAL H 1 12 ? 156.709 121.567 86.598 1.00 57.96 12 VAL D N 1
ATOM 10191 C CA . VAL H 1 12 ? 155.869 121.256 87.749 1.00 57.96 12 VAL D CA 1
ATOM 10192 C C . VAL H 1 12 ? 154.656 122.177 87.784 1.00 57.96 12 VAL D C 1
ATOM 10193 O O . VAL H 1 12 ? 153.555 121.760 88.164 1.00 57.96 12 VAL D O 1
ATOM 10197 N N . LYS H 1 13 ? 154.829 123.435 87.363 1.00 54.20 13 LYS D N 1
ATOM 10198 C CA . LYS H 1 13 ? 153.703 124.362 87.285 1.00 54.20 13 LYS D CA 1
ATOM 10199 C C . LYS H 1 13 ? 152.696 123.924 86.228 1.00 54.20 13 LYS D C 1
ATOM 10200 O O . LYS H 1 13 ? 151.486 124.096 86.407 1.00 54.20 13 LYS D O 1
ATOM 10206 N N . GLU H 1 14 ? 153.176 123.339 85.129 1.00 59.63 14 GLU D N 1
ATOM 10207 C CA . GLU H 1 14 ? 152.270 122.743 84.153 1.00 59.63 14 GLU D CA 1
ATOM 10208 C C . GLU H 1 14 ? 151.642 121.461 84.686 1.00 59.63 14 GLU D C 1
ATOM 10209 O O . GLU H 1 14 ? 150.532 121.102 84.280 1.00 59.63 14 GLU D O 1
ATOM 10215 N N . THR H 1 15 ? 152.330 120.767 85.595 1.00 54.09 15 THR D N 1
ATOM 10216 C CA . THR H 1 15 ? 151.799 119.526 86.148 1.00 54.09 15 THR D CA 1
ATOM 10217 C C . THR H 1 15 ? 150.699 119.797 87.169 1.00 54.09 15 THR D C 1
ATOM 10218 O O . THR H 1 15 ? 149.659 119.128 87.158 1.00 54.09 15 THR D O 1
ATOM 10222 N N . VAL H 1 16 ? 150.905 120.778 88.052 1.00 48.45 16 VAL D N 1
ATOM 10223 C CA . VAL H 1 16 ? 149.902 121.096 89.066 1.00 48.45 16 VAL D CA 1
ATOM 10224 C C . VAL H 1 16 ? 148.698 121.791 88.434 1.00 48.45 16 VAL D C 1
ATOM 10225 O O . VAL H 1 16 ? 147.554 121.568 88.852 1.00 48.45 16 VAL D O 1
ATOM 10229 N N . ASP H 1 17 ? 148.920 122.603 87.393 1.00 50.70 17 ASP D N 1
ATOM 10230 C CA . ASP H 1 17 ? 147.799 123.194 86.666 1.00 50.70 17 ASP D CA 1
ATOM 10231 C C . ASP H 1 17 ? 147.014 122.148 85.885 1.00 50.70 17 ASP D C 1
ATOM 10232 O O . ASP H 1 17 ? 145.819 122.335 85.634 1.00 50.70 17 ASP D O 1
ATOM 10237 N N . LYS H 1 18 ? 147.663 121.050 85.491 1.00 50.38 18 LYS D N 1
ATOM 10238 C CA . LYS H 1 18 ? 146.941 119.953 84.858 1.00 50.38 18 LYS D CA 1
ATOM 10239 C C . LYS H 1 18 ? 146.076 119.205 85.866 1.00 50.38 18 LYS D C 1
ATOM 10240 O O . LYS H 1 18 ? 144.990 118.728 85.517 1.00 50.38 18 LYS D O 1
ATOM 10246 N N . LEU H 1 19 ? 146.533 119.108 87.117 1.00 41.88 19 LEU D N 1
ATOM 10247 C CA . LEU H 1 19 ? 145.771 118.403 88.142 1.00 41.88 19 LEU D CA 1
ATOM 10248 C C . LEU H 1 19 ? 144.528 119.176 88.562 1.00 41.88 19 LEU D C 1
ATOM 10249 O O . LEU H 1 19 ? 143.502 118.566 88.883 1.00 41.88 19 LEU D O 1
ATOM 10254 N N . LEU H 1 20 ? 144.594 120.505 88.566 1.00 41.94 20 LEU D N 1
ATOM 10255 C CA . LEU H 1 20 ? 143.506 121.334 89.063 1.00 41.94 20 LEU D CA 1
ATOM 10256 C C . LEU H 1 20 ? 142.579 121.833 87.964 1.00 41.94 20 LEU D C 1
ATOM 10257 O O . LEU H 1 20 ? 141.553 122.446 88.273 1.00 41.94 20 LEU D O 1
ATOM 10262 N N . LYS H 1 21 ? 142.906 121.590 86.698 1.00 46.10 21 LYS D N 1
ATOM 10263 C CA . LYS H 1 21 ? 142.026 121.970 85.601 1.00 46.10 21 LYS D CA 1
ATOM 10264 C C . LYS H 1 21 ? 140.927 120.926 85.465 1.00 46.10 21 LYS D C 1
ATOM 10265 O O . LYS H 1 21 ? 141.210 119.737 85.286 1.00 46.10 21 LYS D O 1
ATOM 10271 N N . GLY H 1 22 ? 139.675 121.366 85.554 1.00 40.66 22 GLY D N 1
ATOM 10272 C CA . GLY H 1 22 ? 138.564 120.443 85.582 1.00 40.66 22 GLY D CA 1
ATOM 10273 C C . GLY H 1 22 ? 138.358 119.745 86.906 1.00 40.66 22 GLY D C 1
ATOM 10274 O O . GLY H 1 22 ? 137.615 118.759 86.960 1.00 40.66 22 GLY D O 1
ATOM 10275 N N . TYR H 1 23 ? 138.999 120.215 87.971 1.00 29.56 23 TYR D N 1
ATOM 10276 C CA . TYR H 1 23 ? 138.841 119.620 89.291 1.00 29.56 23 TYR D CA 1
ATOM 10277 C C . TYR H 1 23 ? 137.618 120.226 89.966 1.00 29.56 23 TYR D C 1
ATOM 10278 O O . TYR H 1 23 ? 137.540 121.446 90.141 1.00 29.56 23 TYR D O 1
ATOM 10287 N N . ASP H 1 24 ? 136.667 119.379 90.342 1.00 31.57 24 ASP D N 1
ATOM 10288 C CA . ASP H 1 24 ? 135.462 119.813 91.036 1.00 31.57 24 ASP D CA 1
ATOM 10289 C C . ASP H 1 24 ? 135.649 119.545 92.525 1.00 31.57 24 ASP D C 1
ATOM 10290 O O . ASP H 1 24 ? 135.732 118.388 92.948 1.00 31.57 24 ASP D O 1
ATOM 10295 N N . ILE H 1 25 ? 135.716 120.618 93.319 1.00 26.42 25 ILE D N 1
ATOM 10296 C CA . ILE H 1 25 ? 135.859 120.474 94.763 1.00 26.42 25 ILE D CA 1
ATOM 10297 C C . ILE H 1 25 ? 134.577 119.978 95.413 1.00 26.42 25 ILE D C 1
ATOM 10298 O O . ILE H 1 25 ? 134.610 119.496 96.550 1.00 26.42 25 ILE D O 1
ATOM 10303 N N . ARG H 1 26 ? 133.441 120.082 94.719 1.00 29.05 26 ARG D N 1
ATOM 10304 C CA . ARG H 1 26 ? 132.160 119.656 95.260 1.00 29.05 26 ARG D CA 1
ATOM 10305 C C . ARG H 1 26 ? 132.011 118.143 95.321 1.00 29.05 26 ARG D C 1
ATOM 10306 O O . ARG H 1 26 ? 131.105 117.657 96.007 1.00 29.05 26 ARG D O 1
ATOM 10314 N N . LEU H 1 27 ? 132.867 117.391 94.637 1.00 25.23 27 LEU D N 1
ATOM 10315 C CA . LEU H 1 27 ? 132.750 115.944 94.547 1.00 25.23 27 LEU D CA 1
ATOM 10316 C C . LEU H 1 27 ? 133.905 115.279 95.281 1.00 25.23 27 LEU D C 1
ATOM 10317 O O . LEU H 1 27 ? 135.058 115.699 95.147 1.00 25.23 27 LEU D O 1
ATOM 10322 N N . ARG H 1 28 ? 133.586 114.243 96.053 1.00 19.18 28 ARG D N 1
ATOM 10323 C CA . ARG H 1 28 ? 134.590 113.444 96.727 1.00 19.18 28 ARG D CA 1
ATOM 10324 C C . ARG H 1 28 ? 135.316 112.556 95.713 1.00 19.18 28 ARG D C 1
ATOM 10325 O O . ARG H 1 28 ? 134.831 112.360 94.597 1.00 19.18 28 ARG D O 1
ATOM 10333 N N . PRO H 1 29 ? 136.502 112.041 96.061 1.00 20.87 29 PRO D N 1
ATOM 10334 C CA . PRO H 1 29 ? 137.131 111.017 95.218 1.00 20.87 29 PRO D CA 1
ATOM 10335 C C . PRO H 1 29 ? 136.286 109.754 95.153 1.00 20.87 29 PRO D C 1
ATOM 10336 O O . PRO H 1 29 ? 135.717 109.322 96.159 1.00 20.87 29 PRO D O 1
ATOM 10340 N N . ASP H 1 30 ? 136.229 109.172 93.950 1.00 25.27 30 ASP D N 1
ATOM 10341 C CA . ASP H 1 30 ? 135.370 108.033 93.608 1.00 25.27 30 ASP D CA 1
ATOM 10342 C C . ASP H 1 30 ? 133.908 108.321 93.945 1.00 25.27 30 ASP D C 1
ATOM 10343 O O . ASP H 1 30 ? 133.233 107.538 94.615 1.00 25.27 30 ASP D O 1
ATOM 10348 N N . PHE H 1 31 ? 133.431 109.476 93.479 1.00 26.54 31 PHE D N 1
ATOM 10349 C CA . PHE H 1 31 ? 132.047 109.876 93.697 1.00 26.54 31 PHE D CA 1
ATOM 10350 C C . PHE H 1 31 ? 131.105 108.944 92.947 1.00 26.54 31 PHE D C 1
ATOM 10351 O O . PHE H 1 31 ? 131.268 108.706 91.747 1.00 26.54 31 PHE D O 1
ATOM 10359 N N . GLY H 1 32 ? 130.118 108.414 93.663 1.00 24.75 32 GLY D N 1
ATOM 10360 C CA . GLY H 1 32 ? 129.235 107.415 93.106 1.00 24.75 32 GLY D CA 1
ATOM 10361 C C . GLY H 1 32 ? 129.794 106.013 93.087 1.00 24.75 32 GLY D C 1
ATOM 10362 O O . GLY H 1 32 ? 129.164 105.121 92.509 1.00 24.75 32 GLY D O 1
ATOM 10363 N N . GLY H 1 33 ? 130.954 105.787 93.697 1.00 21.64 33 GLY D N 1
ATOM 10364 C CA . GLY H 1 33 ? 131.558 104.478 93.736 1.00 21.64 33 GLY D CA 1
ATOM 10365 C C . GLY H 1 33 ? 131.795 103.998 95.154 1.00 21.64 33 GLY D C 1
ATOM 10366 O O . GLY H 1 33 ? 130.989 104.242 96.057 1.00 21.64 33 GLY D O 1
ATOM 10367 N N . PRO H 1 34 ? 132.882 103.244 95.410 1.00 21.29 34 PRO D N 1
ATOM 10368 C CA . PRO H 1 34 ? 133.182 102.774 96.762 1.00 21.29 34 PRO D CA 1
ATOM 10369 C C . PRO H 1 34 ? 133.633 103.941 97.654 1.00 21.29 34 PRO D C 1
ATOM 10370 O O . PRO H 1 34 ? 134.176 104.881 97.137 1.00 21.29 34 PRO D O 1
ATOM 10374 N N . PRO H 1 35 ? 133.412 103.905 98.984 1.00 18.29 35 PRO D N 1
ATOM 10375 C CA . PRO H 1 35 ? 133.828 105.001 99.858 1.00 18.29 35 PRO D CA 1
ATOM 10376 C C . PRO H 1 35 ? 135.347 105.218 99.912 1.00 18.29 35 PRO D C 1
ATOM 10377 O O . PRO H 1 35 ? 136.092 104.268 99.883 1.00 18.29 35 PRO D O 1
ATOM 10381 N N . VAL H 1 36 ? 135.755 106.481 99.957 1.00 16.40 36 VAL D N 1
ATOM 10382 C CA . VAL H 1 36 ? 137.155 106.863 100.084 1.00 16.40 36 VAL D CA 1
ATOM 10383 C C . VAL H 1 36 ? 137.588 106.661 101.531 1.00 16.40 36 VAL D C 1
ATOM 10384 O O . VAL H 1 36 ? 136.959 107.175 102.463 1.00 16.40 36 VAL D O 1
ATOM 10388 N N . CYS H 1 37 ? 138.646 105.879 101.724 1.00 17.86 37 CYS D N 1
ATOM 10389 C CA . CYS H 1 37 ? 139.161 105.614 103.059 1.00 17.86 37 CYS D CA 1
ATOM 10390 C C . CYS H 1 37 ? 140.077 106.748 103.498 1.00 17.86 37 CYS D C 1
ATOM 10391 O O . CYS H 1 37 ? 141.017 107.109 102.785 1.00 17.86 37 CYS D O 1
ATOM 10394 N N . VAL H 1 38 ? 139.801 107.310 104.669 1.00 14.47 38 VAL D N 1
ATOM 10395 C CA . VAL H 1 38 ? 140.585 108.404 105.227 1.00 14.47 38 VAL D CA 1
ATOM 10396 C C . VAL H 1 38 ? 141.332 107.881 106.446 1.00 14.47 38 VAL D C 1
ATOM 10397 O O . VAL H 1 38 ? 140.713 107.481 107.438 1.00 14.47 38 VAL D O 1
ATOM 10401 N N . GLY H 1 39 ? 142.661 107.883 106.369 1.00 12.39 39 GLY D N 1
ATOM 10402 C CA . GLY H 1 39 ? 143.489 107.462 107.484 1.00 12.39 39 GLY D CA 1
ATOM 10403 C C . GLY H 1 39 ? 143.955 108.657 108.296 1.00 12.39 39 GLY D C 1
ATOM 10404 O O . GLY H 1 39 ? 144.350 109.681 107.748 1.00 12.39 39 GLY D O 1
ATOM 10405 N N . MET H 1 40 ? 143.902 108.513 109.614 1.00 15.91 40 MET D N 1
ATOM 10406 C CA . MET H 1 40 ? 144.110 109.631 110.517 1.00 15.91 40 MET D CA 1
ATOM 10407 C C . MET H 1 40 ? 145.235 109.350 111.499 1.00 15.91 40 MET D C 1
ATOM 10408 O O . MET H 1 40 ? 145.327 108.257 112.065 1.00 15.91 40 MET D O 1
ATOM 10413 N N . ASN H 1 41 ? 146.093 110.350 111.681 1.00 13.31 41 ASN D N 1
ATOM 10414 C CA . ASN H 1 41 ? 147.135 110.355 112.694 1.00 13.31 41 ASN D CA 1
ATOM 10415 C C . ASN H 1 41 ? 146.986 111.614 113.530 1.00 13.31 41 ASN D C 1
ATOM 10416 O O . ASN H 1 41 ? 146.618 112.671 113.012 1.00 13.31 41 ASN D O 1
ATOM 10421 N N . ILE H 1 42 ? 147.267 111.501 114.823 1.00 12.41 42 ILE D N 1
ATOM 10422 C CA . ILE H 1 42 ? 147.230 112.636 115.736 1.00 12.41 42 ILE D CA 1
ATOM 10423 C C . ILE H 1 42 ? 148.559 112.697 116.471 1.00 12.41 42 ILE D C 1
ATOM 10424 O O . ILE H 1 42 ? 148.973 111.716 117.094 1.00 12.41 42 ILE D O 1
ATOM 10429 N N . ASP H 1 43 ? 149.217 113.852 116.368 1.00 15.38 43 ASP D N 1
ATOM 10430 C CA . ASP H 1 43 ? 150.445 114.107 117.161 1.00 15.38 43 ASP D CA 1
ATOM 10431 C C . ASP H 1 43 ? 150.016 115.110 118.235 1.00 15.38 43 ASP D C 1
ATOM 10432 O O . ASP H 1 43 ? 149.797 116.286 117.884 1.00 15.38 43 ASP D O 1
ATOM 10437 N N . ILE H 1 44 ? 149.876 114.657 119.483 1.00 12.12 44 ILE D N 1
ATOM 10438 C CA . ILE H 1 44 ? 149.420 115.571 120.567 1.00 12.12 44 ILE D CA 1
ATOM 10439 C C . ILE H 1 44 ? 150.565 116.503 120.966 1.00 12.12 44 ILE D C 1
ATOM 10440 O O . ILE H 1 44 ? 151.647 116.004 121.333 1.00 12.12 44 ILE D O 1
ATOM 10445 N N . ALA H 1 45 ? 150.304 117.810 120.898 1.00 13.20 45 ALA D N 1
ATOM 10446 C CA . ALA H 1 45 ? 151.250 118.825 121.337 1.00 13.20 45 ALA D CA 1
ATOM 10447 C C . ALA H 1 45 ? 151.171 119.044 122.843 1.00 13.20 45 ALA D C 1
ATOM 10448 O O . ALA H 1 45 ? 152.188 118.953 123.536 1.00 13.20 45 ALA D O 1
ATOM 10450 N N . SER H 1 46 ? 149.972 119.304 123.361 1.00 13.70 46 SER D N 1
ATOM 10451 C CA . SER H 1 46 ? 149.790 119.570 124.781 1.00 13.70 46 SER D CA 1
ATOM 10452 C C . SER H 1 46 ? 148.325 119.400 125.151 1.00 13.70 46 SER D C 1
ATOM 10453 O O . SER H 1 46 ? 147.436 119.453 124.299 1.00 13.70 46 SER D O 1
ATOM 10456 N N . ILE H 1 47 ? 148.094 119.185 126.441 1.00 17.14 47 ILE D N 1
ATOM 10457 C CA . ILE H 1 47 ? 146.794 119.393 127.068 1.00 17.14 47 ILE D CA 1
ATOM 10458 C C . ILE H 1 47 ? 146.985 120.521 128.070 1.00 17.14 47 ILE D C 1
ATOM 10459 O O . ILE H 1 47 ? 147.650 120.345 129.098 1.00 17.14 47 ILE D O 1
ATOM 10464 N N . ASP H 1 48 ? 146.427 121.691 127.762 1.00 24.43 48 ASP D N 1
ATOM 10465 C CA . ASP H 1 48 ? 146.697 122.884 128.558 1.00 24.43 48 ASP D CA 1
ATOM 10466 C C . ASP H 1 48 ? 145.897 122.889 129.854 1.00 24.43 48 ASP D C 1
ATOM 10467 O O . ASP H 1 48 ? 146.466 122.937 130.949 1.00 24.43 48 ASP D O 1
ATOM 10472 N N . MET H 1 49 ? 144.575 122.850 129.748 1.00 25.82 49 MET D N 1
ATOM 10473 C CA . MET H 1 49 ? 143.699 122.928 130.904 1.00 25.82 49 MET D CA 1
ATOM 10474 C C . MET H 1 49 ? 142.818 121.692 130.973 1.00 25.82 49 MET D C 1
ATOM 10475 O O . MET H 1 49 ? 142.480 121.095 129.949 1.00 25.82 49 MET D O 1
ATOM 10480 N N . VAL H 1 50 ? 142.475 121.300 132.196 1.00 20.09 50 VAL D N 1
ATOM 10481 C CA . VAL H 1 50 ? 141.404 120.350 132.468 1.00 20.09 50 VAL D CA 1
ATOM 10482 C C . VAL H 1 50 ? 140.538 120.999 133.536 1.00 20.09 50 VAL D C 1
ATOM 10483 O O . VAL H 1 50 ? 140.965 121.130 134.689 1.00 20.09 50 VAL D O 1
ATOM 10487 N N . SER H 1 51 ? 139.336 121.417 133.158 1.00 20.97 51 SER D N 1
ATOM 10488 C CA . SER H 1 51 ? 138.452 122.174 134.032 1.00 20.97 51 SER D CA 1
ATOM 10489 C C . SER H 1 51 ? 137.346 121.270 134.554 1.00 20.97 51 SER D C 1
ATOM 10490 O O . SER H 1 51 ? 136.668 120.601 133.771 1.00 20.97 51 SER D O 1
ATOM 10493 N N . GLU H 1 52 ? 137.169 121.252 135.874 1.00 24.78 52 GLU D N 1
ATOM 10494 C CA . GLU H 1 52 ? 136.078 120.485 136.463 1.00 24.78 52 GLU D CA 1
ATOM 10495 C C . GLU H 1 52 ? 134.778 121.274 136.451 1.00 24.78 52 GLU D C 1
ATOM 10496 O O . GLU H 1 52 ? 133.698 120.688 136.317 1.00 24.78 52 GLU D O 1
ATOM 10502 N N . VAL H 1 53 ? 134.868 122.600 136.582 1.00 24.61 53 VAL D N 1
ATOM 10503 C CA . VAL H 1 53 ? 133.677 123.442 136.642 1.00 24.61 53 VAL D CA 1
ATOM 10504 C C . VAL H 1 53 ? 132.980 123.487 135.288 1.00 24.61 53 VAL D C 1
ATOM 10505 O O . VAL H 1 53 ? 131.752 123.367 135.202 1.00 24.61 53 VAL D O 1
ATOM 10509 N N . ASN H 1 54 ? 133.745 123.643 134.212 1.00 20.92 54 ASN D N 1
ATOM 10510 C CA . ASN H 1 54 ? 133.176 123.651 132.874 1.00 20.92 54 ASN D CA 1
ATOM 10511 C C . ASN H 1 54 ? 133.078 122.261 132.263 1.00 20.92 54 ASN D C 1
ATOM 10512 O O . ASN H 1 54 ? 132.421 122.114 131.227 1.00 20.92 54 ASN D O 1
ATOM 10517 N N . MET H 1 55 ? 133.702 121.260 132.896 1.00 21.74 55 MET D N 1
ATOM 10518 C CA . MET H 1 55 ? 133.726 119.860 132.453 1.00 21.74 55 MET D CA 1
ATOM 10519 C C . MET H 1 55 ? 134.251 119.726 131.026 1.00 21.74 55 MET D C 1
ATOM 10520 O O . MET H 1 55 ? 133.609 119.149 130.147 1.00 21.74 55 MET D O 1
ATOM 10525 N N . ASP H 1 56 ? 135.437 120.279 130.797 1.00 19.00 56 ASP D N 1
ATOM 10526 C CA . ASP H 1 56 ? 136.053 120.229 129.483 1.00 19.00 56 ASP D CA 1
ATOM 10527 C C . ASP H 1 56 ? 137.566 120.193 129.643 1.00 19.00 56 ASP D C 1
ATOM 10528 O O . ASP H 1 56 ? 138.099 120.264 130.752 1.00 19.00 56 ASP D O 1
ATOM 10533 N N . TYR H 1 57 ? 138.257 120.084 128.514 1.00 13.34 57 TYR D N 1
ATOM 10534 C CA . TYR H 1 57 ? 139.709 120.117 128.497 1.00 13.34 57 TYR D CA 1
ATOM 10535 C C . TYR H 1 57 ? 140.158 120.720 127.177 1.00 13.34 57 TYR D C 1
ATOM 10536 O O . TYR H 1 57 ? 139.504 120.548 126.148 1.00 13.34 57 TYR D O 1
ATOM 10545 N N . THR H 1 58 ? 141.278 121.432 127.217 1.00 15.21 58 THR D N 1
ATOM 10546 C CA . THR H 1 58 ? 141.841 122.079 126.040 1.00 15.21 58 THR D CA 1
ATOM 10547 C C . THR H 1 58 ? 143.000 121.243 125.515 1.00 15.21 58 THR D C 1
ATOM 10548 O O . THR H 1 58 ? 143.943 120.949 126.253 1.00 15.21 58 THR D O 1
ATOM 10552 N N . LEU H 1 59 ? 142.924 120.869 124.241 1.00 11.60 59 LEU D N 1
ATOM 10553 C CA . LEU H 1 59 ? 143.885 119.972 123.615 1.00 11.60 59 LEU D CA 1
ATOM 10554 C C . LEU H 1 59 ? 144.438 120.620 122.356 1.00 11.60 59 LEU D C 1
ATOM 10555 O O . LEU H 1 59 ? 143.671 121.109 121.522 1.00 11.60 59 LEU D O 1
ATOM 10560 N N . THR H 1 60 ? 145.759 120.617 122.216 1.00 13.66 60 THR D N 1
ATOM 10561 C CA . THR H 1 60 ? 146.432 121.072 121.006 1.00 13.66 60 THR D CA 1
ATOM 10562 C C . THR H 1 60 ? 147.108 119.878 120.350 1.00 13.66 60 THR D C 1
ATOM 10563 O O . THR H 1 60 ? 147.811 119.116 121.019 1.00 13.66 60 THR D O 1
ATOM 10567 N N . MET H 1 61 ? 146.891 119.710 119.048 1.00 21.07 61 MET D N 1
ATOM 10568 C CA . MET H 1 61 ? 147.383 118.528 118.360 1.00 21.07 61 MET D CA 1
ATOM 10569 C C . MET H 1 61 ? 147.703 118.859 116.911 1.00 21.07 61 MET D C 1
ATOM 10570 O O . MET H 1 61 ? 147.309 119.901 116.385 1.00 21.07 61 MET D O 1
ATOM 10575 N N . TYR H 1 62 ? 148.432 117.946 116.276 1.00 19.36 62 TYR D N 1
ATOM 10576 C CA . TYR H 1 62 ? 148.644 117.952 114.835 1.00 19.36 62 TYR D CA 1
ATOM 10577 C C . TYR H 1 62 ? 147.747 116.871 114.248 1.00 19.36 62 TYR D C 1
ATOM 10578 O O . TYR H 1 62 ? 147.949 115.683 114.508 1.00 19.36 62 TYR D O 1
ATOM 10587 N N . PHE H 1 63 ? 146.757 117.281 113.465 1.00 19.36 63 PHE D N 1
ATOM 10588 C CA . PHE H 1 63 ? 145.743 116.375 112.941 1.00 19.36 63 PHE D CA 1
ATOM 10589 C C . PHE H 1 63 ? 146.035 116.112 111.468 1.00 19.36 63 PHE D C 1
ATOM 10590 O O . PHE H 1 63 ? 145.871 117.001 110.629 1.00 19.36 63 PHE D O 1
ATOM 10598 N N . GLN H 1 64 ? 146.461 114.892 111.157 1.00 15.61 64 GLN D N 1
ATOM 10599 C CA . GLN H 1 64 ? 146.848 114.501 109.808 1.00 15.61 64 GLN D CA 1
ATOM 10600 C C . GLN H 1 64 ? 145.804 113.569 109.210 1.00 15.61 64 GLN D C 1
ATOM 10601 O O . GLN H 1 64 ? 145.320 112.654 109.881 1.00 15.61 64 GLN D O 1
ATOM 10607 N N . GLN H 1 65 ? 145.460 113.805 107.947 1.00 13.02 65 GLN D N 1
ATOM 10608 C CA . GLN H 1 65 ? 144.503 112.978 107.226 1.00 13.02 65 GLN D CA 1
ATOM 10609 C C . GLN H 1 65 ? 145.128 112.485 105.930 1.00 13.02 65 GLN D C 1
ATOM 10610 O O . GLN H 1 65 ? 145.772 113.252 105.210 1.00 13.02 65 GLN D O 1
ATOM 10616 N N . TYR H 1 66 ? 144.939 111.200 105.644 1.00 16.65 66 TYR D N 1
ATOM 10617 C CA . TYR H 1 66 ? 145.496 110.549 104.465 1.00 16.65 66 TYR D CA 1
ATOM 10618 C C . TYR H 1 66 ? 144.377 109.932 103.644 1.00 16.65 66 TYR D C 1
ATOM 10619 O O . TYR H 1 66 ? 143.614 109.110 104.156 1.00 16.65 66 TYR D O 1
ATOM 10628 N N . TRP H 1 67 ? 144.297 110.302 102.370 1.00 12.40 67 TRP D N 1
ATOM 10629 C CA . TRP H 1 67 ? 143.373 109.650 101.455 1.00 12.40 67 TRP D CA 1
ATOM 10630 C C . TRP H 1 67 ? 143.952 109.712 100.053 1.00 12.40 67 TRP D C 1
ATOM 10631 O O . TRP H 1 67 ? 144.857 110.497 99.767 1.00 12.40 67 TRP D O 1
ATOM 10642 N N . ARG H 1 68 ? 143.413 108.874 99.176 1.00 20.67 68 ARG D N 1
ATOM 10643 C CA . ARG H 1 68 ? 143.844 108.821 97.788 1.00 20.67 68 ARG D CA 1
ATOM 10644 C C . ARG H 1 68 ? 142.815 109.507 96.902 1.00 20.67 68 ARG D C 1
ATOM 10645 O O . ARG H 1 68 ? 141.627 109.176 96.949 1.00 20.67 68 ARG D O 1
ATOM 10653 N N . ASP H 1 69 ? 143.277 110.467 96.107 1.00 22.04 69 ASP D N 1
ATOM 10654 C CA . ASP H 1 69 ? 142.459 111.152 95.112 1.00 22.04 69 ASP D CA 1
ATOM 10655 C C . ASP H 1 69 ? 143.119 110.928 93.759 1.00 22.04 69 ASP D C 1
ATOM 10656 O O . ASP H 1 69 ? 144.182 111.492 93.483 1.00 22.04 69 ASP D O 1
ATOM 10661 N N . LYS H 1 70 ? 142.487 110.110 92.915 1.00 25.70 70 LYS D N 1
ATOM 10662 C CA . LYS H 1 70 ? 143.057 109.770 91.616 1.00 25.70 70 LYS D CA 1
ATOM 10663 C C . LYS H 1 70 ? 143.019 110.925 90.623 1.00 25.70 70 LYS D C 1
ATOM 10664 O O . LYS H 1 70 ? 143.684 110.845 89.587 1.00 25.70 70 LYS D O 1
ATOM 10670 N N . ARG H 1 71 ? 142.270 111.991 90.913 1.00 25.44 71 ARG D N 1
ATOM 10671 C CA . ARG H 1 71 ? 142.328 113.196 90.098 1.00 25.44 71 ARG D CA 1
ATOM 10672 C C . ARG H 1 71 ? 143.629 113.963 90.292 1.00 25.44 71 ARG D C 1
ATOM 10673 O O . ARG H 1 71 ? 143.965 114.810 89.458 1.00 25.44 71 ARG D O 1
ATOM 10681 N N . LEU H 1 72 ? 144.365 113.689 91.368 1.00 24.10 72 LEU D N 1
ATOM 10682 C CA . LEU H 1 72 ? 145.597 114.394 91.688 1.00 24.10 72 LEU D CA 1
ATOM 10683 C C . LEU H 1 72 ? 146.841 113.548 91.449 1.00 24.10 72 LEU D C 1
ATOM 10684 O O . LEU H 1 72 ? 147.911 113.883 91.964 1.00 24.10 72 LEU D O 1
ATOM 10689 N N . ALA H 1 73 ? 146.729 112.462 90.690 1.00 25.60 73 ALA D N 1
ATOM 10690 C CA . ALA H 1 73 ? 147.881 111.621 90.398 1.00 25.60 73 ALA D CA 1
ATOM 10691 C C . ALA H 1 73 ? 148.713 112.238 89.281 1.00 25.60 73 ALA D C 1
ATOM 10692 O O . ALA H 1 73 ? 148.175 112.649 88.249 1.00 25.60 73 ALA D O 1
ATOM 10694 N N . TYR H 1 74 ? 150.024 112.298 89.488 1.00 28.48 74 TYR D N 1
ATOM 10695 C CA . TYR H 1 74 ? 150.956 112.825 88.504 1.00 28.48 74 TYR D CA 1
ATOM 10696 C C . TYR H 1 74 ? 152.007 111.770 88.185 1.00 28.48 74 TYR D C 1
ATOM 10697 O O . TYR H 1 74 ? 152.252 110.851 88.969 1.00 28.48 74 TYR D O 1
ATOM 10706 N N . SER H 1 75 ? 152.632 111.912 87.021 1.00 44.01 75 SER D N 1
ATOM 10707 C CA . SER H 1 75 ? 153.528 110.886 86.500 1.00 44.01 75 SER D CA 1
ATOM 10708 C C . SER H 1 75 ? 154.943 111.372 86.239 1.00 44.01 75 SER D C 1
ATOM 10709 O O . SER H 1 75 ? 155.896 110.626 86.477 1.00 44.01 75 SER D O 1
ATOM 10712 N N . GLY H 1 76 ? 155.112 112.600 85.752 1.00 54.01 76 GLY D N 1
ATOM 10713 C CA . GLY H 1 76 ? 156.420 113.060 85.321 1.00 54.01 76 GLY D CA 1
ATOM 10714 C C . GLY H 1 76 ? 157.404 113.386 86.423 1.00 54.01 76 GLY D C 1
ATOM 10715 O O . GLY H 1 76 ? 158.595 113.541 86.139 1.00 54.01 76 GLY D O 1
ATOM 10716 N N . ILE H 1 77 ? 156.948 113.489 87.662 1.00 47.85 77 ILE D N 1
ATOM 10717 C CA . ILE H 1 77 ? 157.784 113.883 88.794 1.00 47.85 77 ILE D CA 1
ATOM 10718 C C . ILE H 1 77 ? 157.912 112.690 89.732 1.00 47.85 77 ILE D C 1
ATOM 10719 O O . ILE H 1 77 ? 156.890 112.132 90.145 1.00 47.85 77 ILE D O 1
ATOM 10724 N N . PRO H 1 78 ? 159.124 112.266 90.084 1.00 50.10 78 PRO D N 1
ATOM 10725 C CA . PRO H 1 78 ? 159.294 111.173 91.051 1.00 50.10 78 PRO D CA 1
ATOM 10726 C C . PRO H 1 78 ? 159.335 111.605 92.511 1.00 50.10 78 PRO D C 1
ATOM 10727 O O . PRO H 1 78 ? 159.710 110.790 93.359 1.00 50.10 78 PRO D O 1
ATOM 10731 N N . LEU H 1 79 ? 158.966 112.841 92.826 1.00 41.32 79 LEU D N 1
ATOM 10732 C CA . LEU H 1 79 ? 159.049 113.369 94.178 1.00 41.32 79 LEU D CA 1
ATOM 10733 C C . LEU H 1 79 ? 157.660 113.554 94.774 1.00 41.32 79 LEU D C 1
ATOM 10734 O O . LEU H 1 79 ? 156.652 113.606 94.065 1.00 41.32 79 LEU D O 1
ATOM 10739 N N . ASN H 1 80 ? 157.623 113.652 96.100 1.00 30.34 80 ASN D N 1
ATOM 10740 C CA . ASN H 1 80 ? 156.403 114.009 96.811 1.00 30.34 80 ASN D CA 1
ATOM 10741 C C . ASN H 1 80 ? 156.284 115.526 96.852 1.00 30.34 80 ASN D C 1
ATOM 10742 O O . ASN H 1 80 ? 157.149 116.206 97.412 1.00 30.34 80 ASN D O 1
ATOM 10747 N N . LEU H 1 81 ? 155.216 116.056 96.263 1.00 24.30 81 LEU D N 1
ATOM 10748 C CA . LEU H 1 81 ? 155.055 117.496 96.094 1.00 24.30 81 LEU D CA 1
ATOM 10749 C C . LEU H 1 81 ? 154.474 118.099 97.367 1.00 24.30 81 LEU D C 1
ATOM 10750 O O . LEU H 1 81 ? 153.298 117.894 97.680 1.00 24.30 81 LEU D O 1
ATOM 10755 N N . THR H 1 82 ? 155.296 118.845 98.098 1.00 21.00 82 THR D N 1
ATOM 10756 C CA . THR H 1 82 ? 154.822 119.667 99.205 1.00 21.00 82 THR D CA 1
ATOM 10757 C C . THR H 1 82 ? 154.468 121.039 98.647 1.00 21.00 82 THR D C 1
ATOM 10758 O O . THR H 1 82 ? 155.349 121.790 98.219 1.00 21.00 82 THR D O 1
ATOM 10762 N N . LEU H 1 83 ? 153.182 121.361 98.641 1.00 22.07 83 LEU D N 1
ATOM 10763 C CA . LEU H 1 83 ? 152.695 122.608 98.076 1.00 22.07 83 LEU D CA 1
ATOM 10764 C C . LEU H 1 83 ? 152.443 123.629 99.177 1.00 22.07 83 LEU D C 1
ATOM 10765 O O . LEU H 1 83 ? 152.459 123.315 100.369 1.00 22.07 83 LEU D O 1
ATOM 10770 N N . ASP H 1 84 ? 152.232 124.874 98.756 1.00 23.60 84 ASP D N 1
ATOM 10771 C CA . ASP H 1 84 ? 151.809 125.915 99.680 1.00 23.60 84 ASP D CA 1
ATOM 10772 C C . ASP H 1 84 ? 150.412 125.599 100.197 1.00 23.60 84 ASP D C 1
ATOM 10773 O O . ASP H 1 84 ? 149.586 125.026 99.484 1.00 23.60 84 ASP D O 1
ATOM 10778 N N . ASN H 1 85 ? 150.150 125.976 101.450 1.00 21.39 85 ASN D N 1
ATOM 10779 C CA . ASN H 1 85 ? 148.941 125.548 102.146 1.00 21.39 85 ASN D CA 1
ATOM 10780 C C . ASN H 1 85 ? 147.664 126.179 101.603 1.00 21.39 85 ASN D C 1
ATOM 10781 O O . ASN H 1 85 ? 146.574 125.723 101.960 1.00 21.39 85 ASN D O 1
ATOM 10786 N N . ARG H 1 86 ? 147.765 127.196 100.745 1.00 24.50 86 ARG D N 1
ATOM 10787 C CA . ARG H 1 86 ? 146.586 127.793 100.133 1.00 24.50 86 ARG D CA 1
ATOM 10788 C C . ARG H 1 86 ? 146.005 126.950 99.004 1.00 24.50 86 ARG D C 1
ATOM 10789 O O . ARG H 1 86 ? 144.932 127.290 98.497 1.00 24.50 86 ARG D O 1
ATOM 10797 N N . VAL H 1 87 ? 146.674 125.865 98.602 1.00 23.18 87 VAL D N 1
ATOM 10798 C CA . VAL H 1 87 ? 146.109 124.941 97.624 1.00 23.18 87 VAL D CA 1
ATOM 10799 C C . VAL H 1 87 ? 145.014 124.067 98.222 1.00 23.18 87 VAL D C 1
ATOM 10800 O O . VAL H 1 87 ? 144.245 123.453 97.475 1.00 23.18 87 VAL D O 1
ATOM 10804 N N . ALA H 1 88 ? 144.901 124.019 99.554 1.00 23.41 88 ALA D N 1
ATOM 10805 C CA . ALA H 1 88 ? 143.865 123.224 100.203 1.00 23.41 88 ALA D CA 1
ATOM 10806 C C . ALA H 1 88 ? 142.470 123.789 99.976 1.00 23.41 88 ALA D C 1
ATOM 10807 O O . ALA H 1 88 ? 141.488 123.051 100.102 1.00 23.41 88 ALA D O 1
ATOM 10809 N N . ASP H 1 89 ? 142.361 125.074 99.636 1.00 25.86 89 ASP D N 1
ATOM 10810 C CA . ASP H 1 89 ? 141.083 125.658 99.254 1.00 25.86 89 ASP D CA 1
ATOM 10811 C C . ASP H 1 89 ? 140.662 125.272 97.843 1.00 25.86 89 ASP D C 1
ATOM 10812 O O . ASP H 1 89 ? 139.501 125.485 97.482 1.00 25.86 89 ASP D O 1
ATOM 10817 N N . GLN H 1 90 ? 141.570 124.714 97.045 1.00 24.68 90 GLN D N 1
ATOM 10818 C CA . GLN H 1 90 ? 141.270 124.254 95.697 1.00 24.68 90 GLN D CA 1
ATOM 10819 C C . GLN H 1 90 ? 141.163 122.738 95.613 1.00 24.68 90 GLN D C 1
ATOM 10820 O O . GLN H 1 90 ? 141.042 122.194 94.512 1.00 24.68 90 GLN D O 1
ATOM 10826 N N . LEU H 1 91 ? 141.208 122.047 96.746 1.00 20.99 91 LEU D N 1
ATOM 10827 C CA . LEU H 1 91 ? 141.122 120.598 96.795 1.00 20.99 91 LEU D CA 1
ATOM 10828 C C . LEU H 1 91 ? 139.905 120.173 97.600 1.00 20.99 91 LEU D C 1
ATOM 10829 O O . LEU H 1 91 ? 139.387 120.922 98.431 1.00 20.99 91 LEU D O 1
ATOM 10834 N N . TRP H 1 92 ? 139.452 118.952 97.340 1.00 17.08 92 TRP D N 1
ATOM 10835 C CA . TRP H 1 92 ? 138.501 118.315 98.235 1.00 17.08 92 TRP D CA 1
ATOM 10836 C C . TRP H 1 92 ? 139.222 117.874 99.500 1.00 17.08 92 TRP D C 1
ATOM 10837 O O . TRP H 1 92 ? 140.303 117.285 99.438 1.00 17.08 92 TRP D O 1
ATOM 10848 N N . VAL H 1 93 ? 138.624 118.165 100.649 1.00 19.36 93 VAL D N 1
ATOM 10849 C CA . VAL H 1 93 ? 139.104 117.652 101.930 1.00 19.36 93 VAL D CA 1
ATOM 10850 C C . VAL H 1 93 ? 137.931 116.973 102.622 1.00 19.36 93 VAL D C 1
ATOM 10851 O O . VAL H 1 93 ? 136.766 117.285 102.328 1.00 19.36 93 VAL D O 1
ATOM 10855 N N . PRO H 1 94 ? 138.196 116.006 103.504 1.00 12.76 94 PRO D N 1
ATOM 10856 C CA . PRO H 1 94 ? 137.103 115.411 104.281 1.00 12.76 94 PRO D CA 1
ATOM 10857 C C . PRO H 1 94 ? 136.473 116.416 105.230 1.00 12.76 94 PRO D C 1
ATOM 10858 O O . PRO H 1 94 ? 137.129 117.336 105.725 1.00 12.76 94 PRO D O 1
ATOM 10862 N N . ASP H 1 95 ? 135.182 116.228 105.486 1.00 11.42 95 ASP D N 1
ATOM 10863 C CA . ASP H 1 95 ? 134.428 117.120 106.368 1.00 11.42 95 ASP D CA 1
ATOM 10864 C C . ASP H 1 95 ? 134.531 116.682 107.828 1.00 11.42 95 ASP D C 1
ATOM 10865 O O . ASP H 1 95 ? 133.544 116.524 108.542 1.00 11.42 95 ASP D O 1
ATOM 10870 N N . THR H 1 96 ? 135.768 116.511 108.277 1.00 12.87 96 THR D N 1
ATOM 10871 C CA . THR H 1 96 ? 136.035 115.985 109.603 1.00 12.87 96 THR D CA 1
ATOM 10872 C C . THR H 1 96 ? 135.772 117.051 110.658 1.00 12.87 96 THR D C 1
ATOM 10873 O O . THR H 1 96 ? 136.243 118.184 110.543 1.00 12.87 96 THR D O 1
ATOM 10877 N N . TYR H 1 97 ? 134.998 116.693 111.675 1.00 19.36 97 TYR D N 1
ATOM 10878 C CA . TYR H 1 97 ? 134.745 117.576 112.799 1.00 19.36 97 TYR D CA 1
ATOM 10879 C C . TYR H 1 97 ? 134.854 116.763 114.077 1.00 19.36 97 TYR D C 1
ATOM 10880 O O . TYR H 1 97 ? 134.799 115.532 114.065 1.00 19.36 97 TYR D O 1
ATOM 10889 N N . PHE H 1 98 ? 134.991 117.475 115.198 1.00 19.36 98 PHE D N 1
ATOM 10890 C CA . PHE H 1 98 ? 135.060 116.843 116.542 1.00 19.36 98 PHE D CA 1
ATOM 10891 C C . PHE H 1 98 ? 133.672 116.949 117.183 1.00 19.36 98 PHE D C 1
ATOM 10892 O O . PHE H 1 98 ? 133.207 118.070 117.432 1.00 19.36 98 PHE D O 1
ATOM 10900 N N . LEU H 1 99 ? 133.033 115.800 117.417 1.00 17.76 99 LEU D N 1
ATOM 10901 C CA . LEU H 1 99 ? 131.647 115.727 117.955 1.00 17.76 99 LEU D CA 1
ATOM 10902 C C . LEU H 1 99 ? 131.533 116.320 119.367 1.00 17.76 99 LEU D C 1
ATOM 10903 O O . LEU H 1 99 ? 130.569 117.070 119.601 1.00 17.76 99 LEU D O 1
ATOM 10908 N N . ASN H 1 100 ? 132.488 116.040 120.258 1.00 12.55 100 ASN D N 1
ATOM 10909 C CA . ASN H 1 100 ? 132.403 116.539 121.660 1.00 12.55 100 ASN D CA 1
ATOM 10910 C C . ASN H 1 100 ? 133.087 117.905 121.797 1.00 12.55 100 ASN D C 1
ATOM 10911 O O . ASN H 1 100 ? 133.092 118.450 122.912 1.00 12.55 100 ASN D O 1
ATOM 10916 N N . ASP H 1 101 ? 133.640 118.424 120.701 1.00 17.35 101 ASP D N 1
ATOM 10917 C CA . ASP H 1 101 ? 134.351 119.730 120.703 1.00 17.35 101 ASP D CA 1
ATOM 10918 C C . ASP H 1 101 ? 133.381 120.871 121.043 1.00 17.35 101 ASP D C 1
ATOM 10919 O O . ASP H 1 101 ? 132.282 120.902 120.467 1.00 17.35 101 ASP D O 1
ATOM 10924 N N . LYS H 1 102 ? 133.794 121.790 121.925 1.00 13.30 102 LYS D N 1
ATOM 10925 C CA . LYS H 1 102 ? 132.943 122.953 122.298 1.00 13.30 102 LYS D CA 1
ATOM 10926 C C . LYS H 1 102 ? 133.389 124.183 121.497 1.00 13.30 102 LYS D C 1
ATOM 10927 O O . LYS H 1 102 ? 132.523 124.852 120.911 1.00 13.30 102 LYS D O 1
ATOM 10933 N N . LYS H 1 103 ? 134.696 124.457 121.483 1.00 17.03 103 LYS D N 1
ATOM 10934 C CA . LYS H 1 103 ? 135.268 125.593 120.710 1.00 17.03 103 LYS D CA 1
ATOM 10935 C C . LYS H 1 103 ? 136.591 125.126 120.095 1.00 17.03 103 LYS D C 1
ATOM 10936 O O . LYS H 1 103 ? 137.387 124.514 120.827 1.00 17.03 103 LYS D O 1
ATOM 10942 N N . SER H 1 104 ? 136.838 125.448 118.824 1.00 10.81 104 SER D N 1
ATOM 10943 C CA . SER H 1 104 ? 138.085 124.993 118.158 1.00 10.81 104 SER D CA 1
ATOM 10944 C C . SER H 1 104 ? 138.578 126.032 117.153 1.00 10.81 104 SER D C 1
ATOM 10945 O O . SER H 1 104 ? 137.774 126.879 116.733 1.00 10.81 104 SER D O 1
ATOM 10948 N N . PHE H 1 105 ? 139.870 125.981 116.825 1.00 14.42 105 PHE D N 1
ATOM 10949 C CA . PHE H 1 105 ? 140.405 126.843 115.783 1.00 14.42 105 PHE D CA 1
ATOM 10950 C C . PHE H 1 105 ? 141.671 126.214 115.225 1.00 14.42 105 PHE D C 1
ATOM 10951 O O . PHE H 1 105 ? 142.371 125.475 115.919 1.00 14.42 105 PHE D O 1
ATOM 10959 N N . VAL H 1 106 ? 141.998 126.603 113.992 1.00 19.36 106 VAL D N 1
ATOM 10960 C CA . VAL H 1 106 ? 143.276 126.209 113.332 1.00 19.36 106 VAL D CA 1
ATOM 10961 C C . VAL H 1 106 ? 144.190 127.431 113.479 1.00 19.36 106 VAL D C 1
ATOM 10962 O O . VAL H 1 106 ? 143.700 128.548 113.240 1.00 19.36 106 VAL D O 1
ATOM 10966 N N . HIS H 1 107 ? 145.449 127.238 113.880 1.00 14.10 107 HIS D N 1
ATOM 10967 C CA . HIS H 1 107 ? 146.389 128.379 114.067 1.00 14.10 107 HIS D CA 1
ATOM 10968 C C . HIS H 1 107 ? 146.641 129.090 112.728 1.00 14.10 107 HIS D C 1
ATOM 10969 O O . HIS H 1 107 ? 146.690 128.396 111.697 1.00 14.10 107 HIS D O 1
ATOM 10976 N N . GLY H 1 108 ? 146.746 130.426 112.788 1.00 10.27 108 GLY D N 1
ATOM 10977 C CA . GLY H 1 108 ? 146.910 131.301 111.611 1.00 10.27 108 GLY D CA 1
ATOM 10978 C C . GLY H 1 108 ? 148.133 132.205 111.670 1.00 10.27 108 GLY D C 1
ATOM 10979 O O . GLY H 1 108 ? 148.157 133.191 110.914 1.00 10.27 108 GLY D O 1
ATOM 10980 N N . VAL H 1 109 ? 149.144 131.847 112.466 1.00 10.08 109 VAL D N 1
ATOM 10981 C CA . VAL H 1 109 ? 150.416 132.633 112.513 1.00 10.08 109 VAL D CA 1
ATOM 10982 C C . VAL H 1 109 ? 151.581 131.679 112.209 1.00 10.08 109 VAL D C 1
ATOM 10983 O O . VAL H 1 109 ? 151.669 130.648 112.893 1.00 10.08 109 VAL D O 1
ATOM 10987 N N . THR H 1 110 ? 152.453 132.005 111.244 1.00 11.34 110 THR D N 1
ATOM 10988 C CA . THR H 1 110 ? 152.392 133.234 110.404 1.00 11.34 110 THR D CA 1
ATOM 10989 C C . THR H 1 110 ? 151.366 133.035 109.282 1.00 11.34 110 THR D C 1
ATOM 10990 O O . THR H 1 110 ? 150.749 134.029 108.867 1.00 11.34 110 THR D O 1
ATOM 10994 N N . VAL H 1 111 ? 151.260 131.805 108.773 1.00 9.39 111 VAL D N 1
ATOM 10995 C CA . VAL H 1 111 ? 150.245 131.443 107.796 1.00 9.39 111 VAL D CA 1
ATOM 10996 C C . VAL H 1 111 ? 149.296 130.492 108.504 1.00 9.39 111 VAL D C 1
ATOM 10997 O O . VAL H 1 111 ? 149.518 130.148 109.669 1.00 9.39 111 VAL D O 1
ATOM 11001 N N . LYS H 1 112 ? 148.233 130.075 107.819 1.00 15.62 112 LYS D N 1
ATOM 11002 C CA . LYS H 1 112 ? 147.341 129.063 108.368 1.00 15.62 112 LYS D CA 1
ATOM 11003 C C . LYS H 1 112 ? 148.091 127.746 108.531 1.00 15.62 112 LYS D C 1
ATOM 11004 O O . LYS H 1 112 ? 148.725 127.258 107.592 1.00 15.62 112 LYS D O 1
ATOM 11010 N N . ASN H 1 113 ? 148.034 127.186 109.739 1.00 16.50 113 ASN D N 1
ATOM 11011 C CA . ASN H 1 113 ? 148.885 126.062 110.135 1.00 16.50 113 ASN D CA 1
ATOM 11012 C C . ASN H 1 113 ? 148.369 124.770 109.502 1.00 16.50 113 ASN D C 1
ATOM 11013 O O . ASN H 1 113 ? 147.785 123.900 110.150 1.00 16.50 113 ASN D O 1
ATOM 11018 N N . ARG H 1 114 ? 148.595 124.653 108.197 1.00 15.74 114 ARG D N 1
ATOM 11019 C CA . ARG H 1 114 ? 148.193 123.465 107.467 1.00 15.74 114 ARG D CA 1
ATOM 11020 C C . ARG H 1 114 ? 149.265 123.091 106.458 1.00 15.74 114 ARG D C 1
ATOM 11021 O O . ARG H 1 114 ? 150.132 123.893 106.106 1.00 15.74 114 ARG D O 1
ATOM 11029 N N . MET H 1 115 ? 149.188 121.847 106.000 1.00 16.20 115 MET D N 1
ATOM 11030 C CA . MET H 1 115 ? 150.172 121.260 105.108 1.00 16.20 115 MET D CA 1
ATOM 11031 C C . MET H 1 115 ? 149.456 120.403 104.078 1.00 16.20 115 MET D C 1
ATOM 11032 O O . MET H 1 115 ? 148.581 119.608 104.425 1.00 16.20 115 MET D O 1
ATOM 11037 N N . ILE H 1 116 ? 149.819 120.578 102.812 1.00 15.30 116 ILE D N 1
ATOM 11038 C CA . ILE H 1 116 ? 149.388 119.698 101.734 1.00 15.30 116 ILE D CA 1
ATOM 11039 C C . ILE H 1 116 ? 150.633 119.048 101.155 1.00 15.30 116 ILE D C 1
ATOM 11040 O O . ILE H 1 116 ? 151.554 119.745 100.713 1.00 15.30 116 ILE D O 1
ATOM 11045 N N . ARG H 1 117 ? 150.669 117.721 101.172 1.00 13.46 117 ARG D N 1
ATOM 11046 C CA . ARG H 1 117 ? 151.744 116.960 100.553 1.00 13.46 117 ARG D CA 1
ATOM 11047 C C . ARG H 1 117 ? 151.123 115.965 99.588 1.00 13.46 117 ARG D C 1
ATOM 11048 O O . ARG H 1 117 ? 150.360 115.087 100.002 1.00 13.46 117 ARG D O 1
ATOM 11056 N N . LEU H 1 118 ? 151.437 116.110 98.308 1.00 18.73 118 LEU D N 1
ATOM 11057 C CA . LEU H 1 118 ? 150.916 115.211 97.293 1.00 18.73 118 LEU D CA 1
ATOM 11058 C C . LEU H 1 118 ? 151.888 114.066 97.044 1.00 18.73 118 LEU D C 1
ATOM 11059 O O . LEU H 1 118 ? 153.073 114.136 97.369 1.00 18.73 118 LEU D O 1
ATOM 11064 N N . HIS H 1 119 ? 151.360 112.997 96.466 1.00 20.26 119 HIS D N 1
ATOM 11065 C CA . HIS H 1 119 ? 152.101 111.794 96.137 1.00 20.26 119 HIS D CA 1
ATOM 11066 C C . HIS H 1 119 ? 151.766 111.400 94.707 1.00 20.26 119 HIS D C 1
ATOM 11067 O O . HIS H 1 119 ? 150.702 111.777 94.205 1.00 20.26 119 HIS D O 1
ATOM 11074 N N . PRO H 1 120 ? 152.671 110.694 94.008 1.00 24.67 120 PRO D N 1
ATOM 11075 C CA . PRO H 1 120 ? 152.436 110.404 92.579 1.00 24.67 120 PRO D CA 1
ATOM 11076 C C . PRO H 1 120 ? 151.222 109.533 92.291 1.00 24.67 120 PRO D C 1
ATOM 11077 O O . PRO H 1 120 ? 150.638 109.655 91.207 1.00 24.67 120 PRO D O 1
ATOM 11081 N N . ASP H 1 121 ? 150.812 108.672 93.219 1.00 24.43 121 ASP D N 1
ATOM 11082 C CA . ASP H 1 121 ? 149.607 107.879 93.014 1.00 24.43 121 ASP D CA 1
ATOM 11083 C C . ASP H 1 121 ? 148.333 108.625 93.390 1.00 24.43 121 ASP D C 1
ATOM 11084 O O . ASP H 1 121 ? 147.243 108.063 93.247 1.00 24.43 121 ASP D O 1
ATOM 11089 N N . GLY H 1 122 ? 148.438 109.865 93.854 1.00 19.19 122 GLY D N 1
ATOM 11090 C CA . GLY H 1 122 ? 147.284 110.642 94.245 1.00 19.19 122 GLY D CA 1
ATOM 11091 C C . GLY H 1 122 ? 146.995 110.673 95.727 1.00 19.19 122 GLY D C 1
ATOM 11092 O O . GLY H 1 122 ? 145.942 111.185 96.120 1.00 19.19 122 GLY D O 1
ATOM 11093 N N . THR H 1 123 ? 147.887 110.142 96.556 1.00 16.25 123 THR D N 1
ATOM 11094 C CA . THR H 1 123 ? 147.697 110.161 97.999 1.00 16.25 123 THR D CA 1
ATOM 11095 C C . THR H 1 123 ? 147.945 111.564 98.535 1.00 16.25 123 THR D C 1
ATOM 11096 O O . THR H 1 123 ? 148.987 112.167 98.265 1.00 16.25 123 THR D O 1
ATOM 11100 N N . VAL H 1 124 ? 146.980 112.085 99.285 1.00 13.87 124 VAL D N 1
ATOM 11101 C CA . VAL H 1 124 ? 147.057 113.425 99.851 1.00 13.87 124 VAL D CA 1
ATOM 11102 C C . VAL H 1 124 ? 147.329 113.312 101.342 1.00 13.87 124 VAL D C 1
ATOM 11103 O O . VAL H 1 124 ? 146.604 112.616 102.062 1.00 13.87 124 VAL D O 1
ATOM 11107 N N . LEU H 1 125 ? 148.375 113.987 101.803 1.00 14.11 125 LEU D N 1
ATOM 11108 C CA . LEU H 1 125 ? 148.616 114.195 103.224 1.00 14.11 125 LEU D CA 1
ATOM 11109 C C . LEU H 1 125 ? 148.157 115.605 103.573 1.00 14.11 125 LEU D C 1
ATOM 11110 O O . LEU H 1 125 ? 148.658 116.584 103.011 1.00 14.11 125 LEU D O 1
ATOM 11115 N N . TYR H 1 126 ? 147.204 115.700 104.495 1.00 19.36 126 TYR D N 1
ATOM 11116 C CA . TYR H 1 126 ? 146.596 116.966 104.889 1.00 19.36 126 TYR D CA 1
ATOM 11117 C C . TYR H 1 126 ? 146.714 117.094 106.400 1.00 19.36 126 TYR D C 1
ATOM 11118 O O . TYR H 1 126 ? 146.009 116.404 107.140 1.00 19.36 126 TYR D O 1
ATOM 11127 N N . GLY H 1 127 ? 147.603 117.970 106.853 1.00 16.59 127 GLY D N 1
ATOM 11128 C CA . GLY H 1 127 ? 147.849 118.173 108.267 1.00 16.59 127 GLY D CA 1
ATOM 11129 C C . GLY H 1 127 ? 147.233 119.474 108.737 1.00 16.59 127 GLY D C 1
ATOM 11130 O O . GLY H 1 127 ? 147.134 120.434 107.977 1.00 16.59 127 GLY D O 1
ATOM 11131 N N . LEU H 1 128 ? 146.835 119.512 110.007 1.00 19.36 128 LEU D N 1
ATOM 11132 C CA . LEU H 1 128 ? 146.228 120.742 110.576 1.00 19.36 128 LEU D CA 1
ATOM 11133 C C . LEU H 1 128 ? 146.645 120.878 112.040 1.00 19.36 128 LEU D C 1
ATOM 11134 O O . LEU H 1 128 ? 146.469 119.905 112.793 1.00 19.36 128 LEU D O 1
ATOM 11139 N N . ARG H 1 129 ? 147.188 122.036 112.422 1.00 19.36 129 ARG D N 1
ATOM 11140 C CA . ARG H 1 129 ? 147.525 122.281 113.849 1.00 19.36 129 ARG D CA 1
ATOM 11141 C C . ARG H 1 129 ? 146.249 122.834 114.490 1.00 19.36 129 ARG D C 1
ATOM 11142 O O . ARG H 1 129 ? 145.847 123.951 114.125 1.00 19.36 129 ARG D O 1
ATOM 11150 N N . ILE H 1 130 ? 145.640 122.080 115.406 1.00 18.84 130 ILE D N 1
ATOM 11151 C CA . ILE H 1 130 ? 144.320 122.506 115.952 1.00 18.84 130 ILE D CA 1
ATOM 11152 C C . ILE H 1 130 ? 144.326 122.529 117.480 1.00 18.84 130 ILE D C 1
ATOM 11153 O O . ILE H 1 130 ? 144.815 121.569 118.094 1.00 18.84 130 ILE D O 1
ATOM 11158 N N . THR H 1 131 ? 143.788 123.606 118.048 1.00 11.76 131 THR D N 1
ATOM 11159 C CA . THR H 1 131 ? 143.558 123.683 119.484 1.00 11.76 131 THR D CA 1
ATOM 11160 C C . THR H 1 131 ? 142.067 123.498 119.733 1.00 11.76 131 THR D C 1
ATOM 11161 O O . THR H 1 131 ? 141.253 124.301 119.269 1.00 11.76 131 THR D O 1
ATOM 11165 N N . THR H 1 132 ? 141.720 122.411 120.423 1.00 14.39 132 THR D N 1
ATOM 11166 C CA . THR H 1 132 ? 140.292 122.072 120.642 1.00 14.39 132 THR D CA 1
ATOM 11167 C C . THR H 1 132 ? 139.936 122.023 122.127 1.00 14.39 132 THR D C 1
ATOM 11168 O O . THR H 1 132 ? 140.635 121.327 122.882 1.00 14.39 132 THR D O 1
ATOM 11172 N N . THR H 1 133 ? 138.884 122.746 122.516 1.00 13.33 133 THR D N 1
ATOM 11173 C CA . THR H 1 133 ? 138.357 122.612 123.895 1.00 13.33 133 THR D CA 1
ATOM 11174 C C . THR H 1 133 ? 137.238 121.578 123.761 1.00 13.33 133 THR D C 1
ATOM 11175 O O . THR H 1 133 ? 136.195 121.916 123.178 1.00 13.33 133 THR D O 1
ATOM 11179 N N . ALA H 1 134 ? 137.474 120.358 124.241 1.00 11.92 134 ALA D N 1
ATOM 11180 C CA . ALA H 1 134 ? 136.487 119.268 124.076 1.00 11.92 134 ALA D CA 1
ATOM 11181 C C . ALA H 1 134 ? 135.772 119.004 125.399 1.00 11.92 134 ALA D C 1
ATOM 11182 O O . ALA H 1 134 ? 136.422 119.085 126.456 1.00 11.92 134 ALA D O 1
ATOM 11184 N N . ALA H 1 135 ? 134.483 118.672 125.324 1.00 16.00 135 ALA D N 1
ATOM 11185 C CA . ALA H 1 135 ? 133.731 118.371 126.534 1.00 16.00 135 ALA D CA 1
ATOM 11186 C C . ALA H 1 135 ? 134.165 117.041 127.135 1.00 16.00 135 ALA D C 1
ATOM 11187 O O . ALA H 1 135 ? 134.417 116.067 126.420 1.00 16.00 135 ALA D O 1
ATOM 11189 N N . CYS H 1 136 ? 134.256 117.007 128.462 1.00 21.21 136 CYS D N 1
ATOM 11190 C CA . CYS H 1 136 ? 134.568 115.783 129.199 1.00 21.21 136 CYS D CA 1
ATOM 11191 C C . CYS H 1 136 ? 133.684 115.758 130.441 1.00 21.21 136 CYS D C 1
ATOM 11192 O O . CYS H 1 136 ? 133.972 116.447 131.424 1.00 21.21 136 CYS D O 1
ATOM 11195 N N . MET H 1 137 ? 132.607 114.978 130.387 1.00 24.94 137 MET D N 1
ATOM 11196 C CA . MET H 1 137 ? 131.737 114.801 131.544 1.00 24.94 137 MET D CA 1
ATOM 11197 C C . MET H 1 137 ? 132.466 113.997 132.611 1.00 24.94 137 MET D C 1
ATOM 11198 O O . MET H 1 137 ? 132.939 112.888 132.346 1.00 24.94 137 MET D O 1
ATOM 11203 N N . MET H 1 138 ? 132.562 114.554 133.811 1.00 24.37 138 MET D N 1
ATOM 11204 C CA . MET H 1 138 ? 133.386 113.988 134.866 1.00 24.37 138 MET D CA 1
ATOM 11205 C C . MET H 1 138 ? 132.531 113.444 136.000 1.00 24.37 138 MET D C 1
ATOM 11206 O O . MET H 1 138 ? 131.578 114.093 136.442 1.00 24.37 138 MET D O 1
ATOM 11211 N N . ASP H 1 139 ? 132.876 112.243 136.455 1.00 22.56 139 ASP D N 1
ATOM 11212 C CA . ASP H 1 139 ? 132.272 111.640 137.638 1.00 22.56 139 ASP D CA 1
ATOM 11213 C C . ASP H 1 139 ? 133.096 112.067 138.846 1.00 22.56 139 ASP D C 1
ATOM 11214 O O . ASP H 1 139 ? 134.225 111.603 139.033 1.00 22.56 139 ASP D O 1
ATOM 11219 N N . LEU H 1 140 ? 132.534 112.952 139.666 1.00 20.25 140 LEU D N 1
ATOM 11220 C CA . LEU H 1 140 ? 133.257 113.564 140.773 1.00 20.25 140 LEU D CA 1
ATOM 11221 C C . LEU H 1 140 ? 132.849 112.983 142.123 1.00 20.25 140 LEU D C 1
ATOM 11222 O O . LEU H 1 140 ? 132.968 113.654 143.148 1.00 20.25 140 LEU D O 1
ATOM 11227 N N . ARG H 1 141 ? 132.370 111.738 142.141 1.00 20.81 141 ARG D N 1
ATOM 11228 C CA . ARG H 1 141 ? 131.962 111.124 143.401 1.00 20.81 141 ARG D CA 1
ATOM 11229 C C . ARG H 1 141 ? 133.157 110.775 144.279 1.00 20.81 141 ARG D C 1
ATOM 11230 O O . ARG H 1 141 ? 133.023 110.715 145.506 1.00 20.81 141 ARG D O 1
ATOM 11238 N N . ARG H 1 142 ? 134.324 110.547 143.679 1.00 20.78 142 ARG D N 1
ATOM 11239 C CA . ARG H 1 142 ? 135.540 110.247 144.420 1.00 20.78 142 ARG D CA 1
ATOM 11240 C C . ARG H 1 142 ? 136.559 111.375 144.332 1.00 20.78 142 ARG D C 1
ATOM 11241 O O . ARG H 1 142 ? 137.746 111.146 144.563 1.00 20.78 142 ARG D O 1
ATOM 11249 N N . TYR H 1 143 ? 136.113 112.579 143.997 1.00 18.89 143 TYR D N 1
ATOM 11250 C CA . TYR H 1 143 ? 137.003 113.729 143.875 1.00 18.89 143 TYR D CA 1
ATOM 11251 C C . TYR H 1 143 ? 137.563 114.113 145.242 1.00 18.89 143 TYR D C 1
ATOM 11252 O O . TYR H 1 143 ? 136.799 114.229 146.204 1.00 18.89 143 TYR D O 1
ATOM 11261 N N . PRO H 1 144 ? 138.875 114.375 145.362 1.00 19.71 144 PRO D N 1
ATOM 11262 C CA . PRO H 1 144 ? 139.877 114.450 144.297 1.00 19.71 144 PRO D CA 1
ATOM 11263 C C . PRO H 1 144 ? 140.770 113.218 144.152 1.00 19.71 144 PRO D C 1
ATOM 11264 O O . PRO H 1 144 ? 141.903 113.342 143.696 1.00 19.71 144 PRO D O 1
ATOM 11268 N N . LEU H 1 145 ? 140.274 112.048 144.541 1.00 20.02 145 LEU D N 1
ATOM 11269 C CA . LEU H 1 145 ? 140.990 110.788 144.360 1.00 20.02 145 LEU D CA 1
ATOM 11270 C C . LEU H 1 145 ? 140.387 109.978 143.221 1.00 20.02 145 LEU D C 1
ATOM 11271 O O . LEU H 1 145 ? 140.303 108.751 143.284 1.00 20.02 145 LEU D O 1
ATOM 11276 N N . ASP H 1 146 ? 139.962 110.662 142.167 1.00 19.76 146 ASP D N 1
ATOM 11277 C CA . ASP H 1 146 ? 139.166 110.081 141.100 1.00 19.76 146 ASP D CA 1
ATOM 11278 C C . ASP H 1 146 ? 139.989 109.882 139.833 1.00 19.76 146 ASP D C 1
ATOM 11279 O O . ASP H 1 146 ? 141.014 110.531 139.613 1.00 19.76 146 ASP D O 1
ATOM 11284 N N . GLU H 1 147 ? 139.518 108.962 138.997 1.00 22.50 147 GLU D N 1
ATOM 11285 C CA . GLU H 1 147 ? 140.033 108.762 137.651 1.00 22.50 147 GLU D CA 1
ATOM 11286 C C . GLU H 1 147 ? 138.983 109.225 136.655 1.00 22.50 147 GLU D C 1
ATOM 11287 O O . GLU H 1 147 ? 137.799 108.909 136.806 1.00 22.50 147 GLU D O 1
ATOM 11293 N N . GLN H 1 148 ? 139.411 109.971 135.643 1.00 19.34 148 GLN D N 1
ATOM 11294 C CA . GLN H 1 148 ? 138.498 110.479 134.634 1.00 19.34 148 GLN D CA 1
ATOM 11295 C C . GLN H 1 148 ? 138.874 109.955 133.258 1.00 19.34 148 GLN D C 1
ATOM 11296 O O . GLN H 1 148 ? 140.044 109.693 132.968 1.00 19.34 148 GLN D O 1
ATOM 11302 N N . ASN H 1 149 ? 137.859 109.805 132.414 1.00 17.45 149 ASN D N 1
ATOM 11303 C CA . ASN H 1 149 ? 138.009 109.305 131.053 1.00 17.45 149 ASN D CA 1
ATOM 11304 C C . ASN H 1 149 ? 137.521 110.397 130.109 1.00 17.45 149 ASN D C 1
ATOM 11305 O O . ASN H 1 149 ? 136.313 110.600 129.956 1.00 17.45 149 ASN D O 1
ATOM 11310 N N . CYS H 1 150 ? 138.461 111.097 129.481 1.00 15.92 150 CYS D N 1
ATOM 11311 C CA . CYS H 1 150 ? 138.160 112.183 128.560 1.00 15.92 150 CYS D CA 1
ATOM 11312 C C . CYS H 1 150 ? 138.445 111.729 127.137 1.00 15.92 150 CYS D C 1
ATOM 11313 O O . CYS H 1 150 ? 139.537 111.231 126.847 1.00 15.92 150 CYS D O 1
ATOM 11316 N N . THR H 1 151 ? 137.468 111.904 126.257 1.00 14.31 151 THR D N 1
ATOM 11317 C CA . THR H 1 151 ? 137.532 111.382 124.903 1.00 14.31 151 THR D CA 1
ATOM 11318 C C . THR H 1 151 ? 137.623 112.510 123.885 1.00 14.31 151 THR D C 1
ATOM 11319 O O . THR H 1 151 ? 137.374 113.680 124.186 1.00 14.31 151 THR D O 1
ATOM 11323 N N . LEU H 1 152 ? 137.995 112.134 122.666 1.00 12.86 152 LEU D N 1
ATOM 11324 C CA . LEU H 1 152 ? 137.911 113.004 121.501 1.00 12.86 152 LEU D CA 1
ATOM 11325 C C . LEU H 1 152 ? 137.218 112.223 120.398 1.00 12.86 152 LEU D C 1
ATOM 11326 O O . LEU H 1 152 ? 137.765 111.237 119.897 1.00 12.86 152 LEU D O 1
ATOM 11331 N N . GLU H 1 153 ? 136.020 112.658 120.027 1.00 14.07 153 GLU D N 1
ATOM 11332 C CA . GLU H 1 153 ? 135.183 111.936 119.079 1.00 14.07 153 GLU D CA 1
ATOM 11333 C C . GLU H 1 153 ? 135.339 112.553 117.698 1.00 14.07 153 GLU D C 1
ATOM 11334 O O . GLU H 1 153 ? 134.976 113.712 117.488 1.00 14.07 153 GLU D O 1
ATOM 11340 N N . ILE H 1 154 ? 135.861 111.771 116.761 1.00 16.91 154 ILE D N 1
ATOM 11341 C CA . ILE H 1 154 ? 136.172 112.229 115.414 1.00 16.91 154 ILE D CA 1
ATOM 11342 C C . ILE H 1 154 ? 135.146 111.623 114.468 1.00 16.91 154 ILE D C 1
ATOM 11343 O O . ILE H 1 154 ? 134.997 110.398 114.408 1.00 16.91 154 ILE D O 1
ATOM 11348 N N . GLU H 1 155 ? 134.439 112.474 113.727 1.00 16.06 155 GLU D N 1
ATOM 11349 C CA . GLU H 1 155 ? 133.342 112.019 112.888 1.00 16.06 155 GLU D CA 1
ATOM 11350 C C . GLU H 1 155 ? 133.334 112.789 111.575 1.00 16.06 155 GLU D C 1
ATOM 11351 O O . GLU H 1 155 ? 133.842 113.907 111.479 1.00 16.06 155 GLU D O 1
ATOM 11357 N N . SER H 1 156 ? 132.758 112.160 110.554 1.00 11.27 156 SER D N 1
ATOM 11358 C CA . SER H 1 156 ? 132.439 112.844 109.312 1.00 11.27 156 SER D CA 1
ATOM 11359 C C . SER H 1 156 ? 131.095 113.544 109.453 1.00 11.27 156 SER D C 1
ATOM 11360 O O . SER H 1 156 ? 130.147 112.984 110.009 1.00 11.27 156 SER D O 1
ATOM 11363 N N . TYR H 1 157 ? 131.013 114.778 108.957 1.00 19.52 157 TYR D N 1
ATOM 11364 C CA . TYR H 1 157 ? 129.803 115.554 109.194 1.00 19.52 157 TYR D CA 1
ATOM 11365 C C . TYR H 1 157 ? 128.680 115.167 108.238 1.00 19.52 157 TYR D C 1
ATOM 11366 O O . TYR H 1 157 ? 127.569 114.851 108.675 1.00 19.52 157 TYR D O 1
ATOM 11375 N N . GLY H 1 158 ? 128.939 115.201 106.938 1.00 11.40 158 GLY D N 1
ATOM 11376 C CA . GLY H 1 158 ? 127.866 115.022 105.983 1.00 11.40 158 GLY D CA 1
ATOM 11377 C C . GLY H 1 158 ? 127.927 113.731 105.202 1.00 11.40 158 GLY D C 1
ATOM 11378 O O . GLY H 1 158 ? 126.895 113.230 104.748 1.00 11.40 158 GLY D O 1
ATOM 11379 N N . TYR H 1 159 ? 129.123 113.180 105.038 1.00 13.13 159 TYR D N 1
ATOM 11380 C CA . TYR H 1 159 ? 129.302 111.946 104.289 1.00 13.13 159 TYR D CA 1
ATOM 11381 C C . TYR H 1 159 ? 129.047 110.752 105.196 1.00 13.13 159 TYR D C 1
ATOM 11382 O O . TYR H 1 159 ? 129.613 110.661 106.288 1.00 13.13 159 TYR D O 1
ATOM 11391 N N . THR H 1 160 ? 128.202 109.839 104.737 1.00 14.91 160 THR D N 1
ATOM 11392 C CA . THR H 1 160 ? 127.895 108.625 105.475 1.00 14.91 160 THR D CA 1
ATOM 11393 C C . THR H 1 160 ? 128.976 107.577 105.210 1.00 14.91 160 THR D C 1
ATOM 11394 O O . THR H 1 160 ? 129.978 107.840 104.543 1.00 14.91 160 THR D O 1
ATOM 11398 N N . THR H 1 161 ? 128.775 106.363 105.729 1.00 16.88 161 THR D N 1
ATOM 11399 C CA . THR H 1 161 ? 129.726 105.280 105.505 1.00 16.88 161 THR D CA 1
ATOM 11400 C C . THR H 1 161 ? 129.680 104.758 104.072 1.00 16.88 161 THR D C 1
ATOM 11401 O O . THR H 1 161 ? 130.607 104.063 103.646 1.00 16.88 161 THR D O 1
ATOM 11405 N N . ASP H 1 162 ? 128.628 105.086 103.318 1.00 22.38 162 ASP D N 1
ATOM 11406 C CA . ASP H 1 162 ? 128.604 104.801 101.890 1.00 22.38 162 ASP D CA 1
ATOM 11407 C C . ASP H 1 162 ? 129.566 105.684 101.106 1.00 22.38 162 ASP D C 1
ATOM 11408 O O . ASP H 1 162 ? 129.926 105.335 99.979 1.00 22.38 162 ASP D O 1
ATOM 11413 N N . ASP H 1 163 ? 129.942 106.837 101.670 1.00 18.16 163 ASP D N 1
ATOM 11414 C CA . ASP H 1 163 ? 130.853 107.763 100.941 1.00 18.16 163 ASP D CA 1
ATOM 11415 C C . ASP H 1 163 ? 132.233 107.881 101.603 1.00 18.16 163 ASP D C 1
ATOM 11416 O O . ASP H 1 163 ? 133.201 108.138 100.867 1.00 18.16 163 ASP D O 1
ATOM 11421 N N . ILE H 1 164 ? 132.323 107.753 102.931 1.00 16.56 164 ILE D N 1
ATOM 11422 C CA . ILE H 1 164 ? 133.638 107.937 103.622 1.00 16.56 164 ILE D CA 1
ATOM 11423 C C . ILE H 1 164 ? 133.837 106.870 104.707 1.00 16.56 164 ILE D C 1
ATOM 11424 O O . ILE H 1 164 ? 132.884 106.607 105.460 1.00 16.56 164 ILE D O 1
ATOM 11429 N N . GLU H 1 165 ? 135.045 106.300 104.785 1.00 19.43 165 GLU D N 1
ATOM 11430 C CA . GLU H 1 165 ? 135.400 105.313 105.840 1.00 19.43 165 GLU D CA 1
ATOM 11431 C C . GLU H 1 165 ? 136.633 105.826 106.598 1.00 19.43 165 GLU D C 1
ATOM 11432 O O . GLU H 1 165 ? 137.623 106.180 105.937 1.00 19.43 165 GLU D O 1
ATOM 11438 N N . PHE H 1 166 ? 136.567 105.854 107.932 1.00 19.36 166 PHE D N 1
ATOM 11439 C CA . PHE H 1 166 ? 137.675 106.292 108.767 1.00 19.36 166 PHE D CA 1
ATOM 11440 C C . PHE H 1 166 ? 138.461 105.091 109.272 1.00 19.36 166 PHE D C 1
ATOM 11441 O O . PHE H 1 166 ? 137.903 104.016 109.502 1.00 19.36 166 PHE D O 1
ATOM 11449 N N . TYR H 1 167 ? 139.763 105.289 109.457 1.00 19.36 167 TYR D N 1
ATOM 11450 C CA . TYR H 1 167 ? 140.587 104.315 110.157 1.00 19.36 167 TYR D CA 1
ATOM 11451 C C . TYR H 1 167 ? 141.775 105.029 110.779 1.00 19.36 167 TYR D C 1
ATOM 11452 O O . TYR H 1 167 ? 142.218 106.070 110.290 1.00 19.36 167 TYR D O 1
ATOM 11461 N N . TRP H 1 168 ? 142.278 104.461 111.870 1.00 19.36 168 TRP D N 1
ATOM 11462 C CA . TRP H 1 168 ? 143.513 104.938 112.474 1.00 19.36 168 TRP D CA 1
ATOM 11463 C C . TRP H 1 168 ? 144.698 104.440 111.658 1.00 19.36 168 TRP D C 1
ATOM 11464 O O . TRP H 1 168 ? 144.950 103.233 111.593 1.00 19.36 168 TRP D O 1
ATOM 11475 N N . ARG H 1 169 ? 145.425 105.362 111.035 1.00 15.92 169 ARG D N 1
ATOM 11476 C CA . ARG H 1 169 ? 146.529 104.996 110.156 1.00 15.92 169 ARG D CA 1
ATOM 11477 C C . ARG H 1 169 ? 147.741 104.630 111.002 1.00 15.92 169 ARG D C 1
ATOM 11478 O O . ARG H 1 169 ? 148.369 105.499 111.615 1.00 15.92 169 ARG D O 1
ATOM 11486 N N . GLY H 1 170 ? 148.077 103.344 111.025 1.00 18.32 170 GLY D N 1
ATOM 11487 C CA . GLY H 1 170 ? 149.129 102.828 111.877 1.00 18.32 170 GLY D CA 1
ATOM 11488 C C . GLY H 1 170 ? 148.639 101.993 113.037 1.00 18.32 170 GLY D C 1
ATOM 11489 O O . GLY H 1 170 ? 149.459 101.567 113.857 1.00 18.32 170 GLY D O 1
ATOM 11490 N N . GLY H 1 171 ? 147.335 101.746 113.135 1.00 20.41 171 GLY D N 1
ATOM 11491 C CA . GLY H 1 171 ? 146.787 100.935 114.202 1.00 20.41 171 GLY D CA 1
ATOM 11492 C C . GLY H 1 171 ? 146.786 101.641 115.539 1.00 20.41 171 GLY D C 1
ATOM 11493 O O . GLY H 1 171 ? 146.163 102.694 115.689 1.00 20.41 171 GLY D O 1
ATOM 11494 N N . ASP H 1 172 ? 147.482 101.070 116.520 1.00 25.06 172 ASP D N 1
ATOM 11495 C CA . ASP H 1 172 ? 147.600 101.678 117.837 1.00 25.06 172 ASP D CA 1
ATOM 11496 C C . ASP H 1 172 ? 148.739 102.684 117.925 1.00 25.06 172 ASP D C 1
ATOM 11497 O O . ASP H 1 172 ? 148.827 103.409 118.920 1.00 25.06 172 ASP D O 1
ATOM 11502 N N . LYS H 1 173 ? 149.602 102.747 116.915 1.00 25.95 173 LYS D N 1
ATOM 11503 C CA . LYS H 1 173 ? 150.641 103.761 116.828 1.00 25.95 173 LYS D CA 1
ATOM 11504 C C . LYS H 1 173 ? 150.180 105.008 116.085 1.00 25.95 173 LYS D C 1
ATOM 11505 O O . LYS H 1 173 ? 151.014 105.841 115.720 1.00 25.95 173 LYS D O 1
ATOM 11511 N N . ALA H 1 174 ? 148.874 105.151 115.852 1.00 14.58 174 ALA D N 1
ATOM 11512 C CA . ALA H 1 174 ? 148.365 106.289 115.102 1.00 14.58 174 ALA D CA 1
ATOM 11513 C C . ALA H 1 174 ? 148.364 107.574 115.915 1.00 14.58 174 ALA D C 1
ATOM 11514 O O . ALA H 1 174 ? 148.318 108.660 115.331 1.00 14.58 174 ALA D O 1
ATOM 11516 N N . VAL H 1 175 ? 148.417 107.484 117.239 1.00 14.22 175 VAL D N 1
ATOM 11517 C CA . VAL H 1 175 ? 148.444 108.656 118.103 1.00 14.22 175 VAL D CA 1
ATOM 11518 C C . VAL H 1 175 ? 149.768 108.667 118.850 1.00 14.22 175 VAL D C 1
ATOM 11519 O O . VAL H 1 175 ? 150.071 107.737 119.607 1.00 14.22 175 VAL D O 1
ATOM 11523 N N . THR H 1 176 ? 150.559 109.711 118.626 1.00 10.82 176 THR D N 1
ATOM 11524 C CA . THR H 1 176 ? 151.834 109.911 119.293 1.00 10.82 176 THR D CA 1
ATOM 11525 C C . THR H 1 176 ? 151.770 111.171 120.145 1.00 10.82 176 THR D C 1
ATOM 11526 O O . THR H 1 176 ? 150.844 111.977 120.039 1.00 10.82 176 THR D O 1
ATOM 11530 N N . GLY H 1 177 ? 152.773 111.331 121.002 1.00 15.39 177 GLY D N 1
ATOM 11531 C CA . GLY H 1 177 ? 152.855 112.505 121.844 1.00 15.39 177 GLY D CA 1
ATOM 11532 C C . GLY H 1 177 ? 152.031 112.452 123.105 1.00 15.39 177 GLY D C 1
ATOM 11533 O O . GLY H 1 177 ? 151.729 113.502 123.676 1.00 15.39 177 GLY D O 1
ATOM 11534 N N . VAL H 1 178 ? 151.647 111.259 123.558 1.00 18.28 178 VAL D N 1
ATOM 11535 C CA . VAL H 1 178 ? 150.913 111.150 124.813 1.00 18.28 178 VAL D CA 1
ATOM 11536 C C . VAL H 1 178 ? 151.851 111.370 125.995 1.00 18.28 178 VAL D C 1
ATOM 11537 O O . VAL H 1 178 ? 151.431 111.869 127.045 1.00 18.28 178 VAL D O 1
ATOM 11541 N N . GLU H 1 179 ? 153.131 111.033 125.835 1.00 22.07 179 GLU D N 1
ATOM 11542 C CA . GLU H 1 179 ? 154.137 111.331 126.847 1.00 22.07 179 GLU D CA 1
ATOM 11543 C C . GLU H 1 179 ? 154.501 112.810 126.885 1.00 22.07 179 GLU D C 1
ATOM 11544 O O . GLU H 1 179 ? 155.128 113.256 127.851 1.00 22.07 179 GLU D O 1
ATOM 11550 N N . ARG H 1 180 ? 154.125 113.574 125.858 1.00 18.05 180 ARG D N 1
ATOM 11551 C CA . ARG H 1 180 ? 154.374 115.009 125.828 1.00 18.05 180 ARG D CA 1
ATOM 11552 C C . ARG H 1 180 ? 153.403 115.776 126.717 1.00 18.05 180 ARG D C 1
ATOM 11553 O O . ARG H 1 180 ? 153.656 116.944 127.032 1.00 18.05 180 ARG D O 1
ATOM 11561 N N . ILE H 1 181 ? 152.310 115.141 127.138 1.00 19.01 181 ILE D N 1
ATOM 11562 C CA . ILE H 1 181 ? 151.295 115.797 127.953 1.00 19.01 181 ILE D CA 1
ATOM 11563 C C . ILE H 1 181 ? 151.843 116.012 129.357 1.00 19.01 181 ILE D C 1
ATOM 11564 O O . ILE H 1 181 ? 152.208 115.057 130.051 1.00 19.01 181 ILE D O 1
ATOM 11569 N N . GLU H 1 182 ? 151.905 117.274 129.781 1.00 24.41 182 GLU D N 1
ATOM 11570 C CA . GLU H 1 182 ? 152.396 117.648 131.106 1.00 24.41 182 GLU D CA 1
ATOM 11571 C C . GLU H 1 182 ? 151.304 118.436 131.819 1.00 24.41 182 GLU D C 1
ATOM 11572 O O . GLU H 1 182 ? 151.278 119.668 131.772 1.00 24.41 182 GLU D O 1
ATOM 11578 N N . LEU H 1 183 ? 150.409 117.725 132.473 1.00 22.11 183 LEU D N 1
ATOM 11579 C CA . LEU H 1 183 ? 149.452 118.350 133.372 1.00 22.11 183 LEU D CA 1
ATOM 11580 C C . LEU H 1 183 ? 149.983 118.271 134.791 1.00 22.11 183 LEU D C 1
ATOM 11581 O O . LEU H 1 183 ? 150.491 117.214 135.191 1.00 22.11 183 LEU D O 1
ATOM 11586 N N . PRO H 1 184 ? 149.918 119.356 135.568 1.00 23.44 184 PRO D N 1
ATOM 11587 C CA . PRO H 1 184 ? 150.452 119.290 136.938 1.00 23.44 184 PRO D CA 1
ATOM 11588 C C . PRO H 1 184 ? 149.616 118.435 137.874 1.00 23.44 184 PRO D C 1
ATOM 11589 O O . PRO H 1 184 ? 150.178 117.682 138.677 1.00 23.44 184 PRO D O 1
ATOM 11593 N N . GLN H 1 185 ? 148.291 118.508 137.783 1.00 22.30 185 GLN D N 1
ATOM 11594 C CA . GLN H 1 185 ? 147.416 117.769 138.680 1.00 22.30 185 GLN D CA 1
ATOM 11595 C C . GLN H 1 185 ? 146.909 116.463 138.082 1.00 22.30 185 GLN D C 1
ATOM 11596 O O . GLN H 1 185 ? 146.017 115.839 138.661 1.00 22.30 185 GLN D O 1
ATOM 11602 N N . PHE H 1 186 ? 147.457 116.028 136.949 1.00 20.17 186 PHE D N 1
ATOM 11603 C CA . PHE H 1 186 ? 146.999 114.806 136.305 1.00 20.17 186 PHE D CA 1
ATOM 11604 C C . PHE H 1 186 ? 148.182 114.022 135.759 1.00 20.17 186 PHE D C 1
ATOM 11605 O O . PHE H 1 186 ? 149.256 114.568 135.503 1.00 20.17 186 PHE D O 1
ATOM 11613 N N . SER H 1 187 ? 147.962 112.722 135.585 1.00 20.13 187 SER D N 1
ATOM 11614 C CA . SER H 1 187 ? 148.897 111.841 134.904 1.00 20.13 187 SER D CA 1
ATOM 11615 C C . SER H 1 187 ? 148.115 110.924 133.977 1.00 20.13 187 SER D C 1
ATOM 11616 O O . SER H 1 187 ? 147.046 110.427 134.342 1.00 20.13 187 SER D O 1
ATOM 11619 N N . ILE H 1 188 ? 148.645 110.710 132.776 1.00 19.69 188 ILE D N 1
ATOM 11620 C CA . ILE H 1 188 ? 147.990 109.859 131.788 1.00 19.69 188 ILE D CA 1
ATOM 11621 C C . ILE H 1 188 ? 148.263 108.406 132.160 1.00 19.69 188 ILE D C 1
ATOM 11622 O O . ILE H 1 188 ? 149.412 107.960 132.153 1.00 19.69 188 ILE D O 1
ATOM 11627 N N . VAL H 1 189 ? 147.207 107.665 132.487 1.00 20.83 189 VAL D N 1
ATOM 11628 C CA . VAL H 1 189 ? 147.355 106.244 132.777 1.00 20.83 189 VAL D CA 1
ATOM 11629 C C . VAL H 1 189 ? 147.387 105.434 131.488 1.00 20.83 189 VAL D C 1
ATOM 11630 O O . VAL H 1 189 ? 148.279 104.605 131.278 1.00 20.83 189 VAL D O 1
ATOM 11634 N N . GLU H 1 190 ? 146.424 105.672 130.603 1.00 18.83 190 GLU D N 1
ATOM 11635 C CA . GLU H 1 190 ? 146.258 104.862 129.407 1.00 18.83 190 GLU D CA 1
ATOM 11636 C C . GLU H 1 190 ? 145.555 105.697 128.348 1.00 18.83 190 GLU D C 1
ATOM 11637 O O . GLU H 1 190 ? 144.767 106.589 128.670 1.00 18.83 190 GLU D O 1
ATOM 11643 N N . HIS H 1 191 ? 145.854 105.406 127.085 1.00 15.22 191 HIS D N 1
ATOM 11644 C CA . HIS H 1 191 ? 145.093 105.949 125.973 1.00 15.22 191 HIS D CA 1
ATOM 11645 C C . HIS H 1 191 ? 144.688 104.814 125.043 1.00 15.22 191 HIS D C 1
ATOM 11646 O O . HIS H 1 191 ? 145.419 103.835 124.877 1.00 15.22 191 HIS D O 1
ATOM 11653 N N . ARG H 1 192 ? 143.500 104.944 124.455 1.00 15.36 192 ARG D N 1
ATOM 11654 C CA . ARG H 1 192 ? 142.930 103.915 123.599 1.00 15.36 192 ARG D CA 1
ATOM 11655 C C . ARG H 1 192 ? 142.431 104.531 122.301 1.00 15.36 192 ARG D C 1
ATOM 11656 O O . ARG H 1 192 ? 142.147 105.727 122.225 1.00 15.36 192 ARG D O 1
ATOM 11664 N N . LEU H 1 193 ? 142.318 103.685 121.279 1.00 15.69 193 LEU D N 1
ATOM 11665 C CA . LEU H 1 193 ? 141.839 104.079 119.960 1.00 15.69 193 LEU D CA 1
ATOM 11666 C C . LEU H 1 193 ? 140.673 103.185 119.572 1.00 15.69 193 LEU D C 1
ATOM 11667 O O . LEU H 1 193 ? 140.818 101.960 119.521 1.00 15.69 193 LEU D O 1
ATOM 11672 N N . VAL H 1 194 ? 139.522 103.795 119.301 1.00 15.13 194 VAL D N 1
ATOM 11673 C CA . VAL H 1 194 ? 138.293 103.081 118.981 1.00 15.13 194 VAL D CA 1
ATOM 11674 C C . VAL H 1 194 ? 137.820 103.526 117.604 1.00 15.13 194 VAL D C 1
ATOM 11675 O O . VAL H 1 194 ? 137.843 104.719 117.286 1.00 15.13 194 VAL D O 1
ATOM 11679 N N . SER H 1 195 ? 137.410 102.564 116.781 1.00 17.18 195 SER D N 1
ATOM 11680 C CA . SER H 1 195 ? 136.806 102.824 115.483 1.00 17.18 195 SER D CA 1
ATOM 11681 C C . SER H 1 195 ? 135.392 102.259 115.478 1.00 17.18 195 SER D C 1
ATOM 11682 O O . SER H 1 195 ? 135.197 101.074 115.758 1.00 17.18 195 SER D O 1
ATOM 11685 N N . ARG H 1 196 ? 134.410 103.105 115.168 1.00 21.26 196 ARG D N 1
ATOM 11686 C CA . ARG H 1 196 ? 133.008 102.712 115.211 1.00 21.26 196 ARG D CA 1
ATOM 11687 C C . ARG H 1 196 ? 132.283 103.197 113.965 1.00 21.26 196 ARG D C 1
ATOM 11688 O O . ARG H 1 196 ? 132.825 103.939 113.144 1.00 21.26 196 ARG D O 1
ATOM 11696 N N . ASN H 1 197 ? 131.034 102.759 113.842 1.00 19.74 197 ASN D N 1
ATOM 11697 C CA . ASN H 1 197 ? 130.046 103.368 112.964 1.00 19.74 197 ASN D CA 1
ATOM 11698 C C . ASN H 1 197 ? 128.864 103.791 113.821 1.00 19.74 197 ASN D C 1
ATOM 11699 O O . ASN H 1 197 ? 128.332 102.984 114.589 1.00 19.74 197 ASN D O 1
ATOM 11704 N N . VAL H 1 198 ? 128.463 105.052 113.702 1.00 14.58 198 VAL D N 1
ATOM 11705 C CA . VAL H 1 198 ? 127.388 105.616 114.508 1.00 14.58 198 VAL D CA 1
ATOM 11706 C C . VAL H 1 198 ? 126.222 105.943 113.588 1.00 14.58 198 VAL D C 1
ATOM 11707 O O . VAL H 1 198 ? 126.383 106.687 112.615 1.00 14.58 198 VAL D O 1
ATOM 11711 N N . VAL H 1 199 ? 125.052 105.395 113.902 1.00 14.89 199 VAL D N 1
ATOM 11712 C CA . VAL H 1 199 ? 123.864 105.519 113.067 1.00 14.89 199 VAL D CA 1
ATOM 11713 C C . VAL H 1 199 ? 123.009 106.664 113.589 1.00 14.89 199 VAL D C 1
ATOM 11714 O O . VAL H 1 199 ? 122.664 106.700 114.773 1.00 14.89 199 VAL D O 1
ATOM 11718 N N . PHE H 1 200 ? 122.658 107.590 112.708 1.00 15.67 200 PHE D N 1
ATOM 11719 C CA . PHE H 1 200 ? 121.748 108.681 113.022 1.00 15.67 200 PHE D CA 1
ATOM 11720 C C . PHE H 1 200 ? 120.492 108.541 112.165 1.00 15.67 200 PHE D C 1
ATOM 11721 O O . PHE H 1 200 ? 120.289 107.535 111.481 1.00 15.67 200 PHE D O 1
ATOM 11729 N N . ALA H 1 201 ? 119.639 109.566 112.216 1.00 16.44 201 ALA D N 1
ATOM 11730 C CA . ALA H 1 201 ? 118.463 109.589 111.355 1.00 16.44 201 ALA D CA 1
ATOM 11731 C C . ALA H 1 201 ? 118.838 109.821 109.898 1.00 16.44 201 ALA D C 1
ATOM 11732 O O . ALA H 1 201 ? 118.106 109.400 108.996 1.00 16.44 201 ALA D O 1
ATOM 11734 N N . THR H 1 202 ? 119.970 110.473 109.649 1.00 14.91 202 THR D N 1
ATOM 11735 C CA . THR H 1 202 ? 120.436 110.745 108.298 1.00 14.91 202 THR D CA 1
ATOM 11736 C C . THR H 1 202 ? 121.353 109.658 107.748 1.00 14.91 202 THR D C 1
ATOM 11737 O O . THR H 1 202 ? 121.735 109.731 106.576 1.00 14.91 202 THR D O 1
ATOM 11741 N N . GLY H 1 203 ? 121.716 108.664 108.548 1.00 13.38 203 GLY D N 1
ATOM 11742 C CA . GLY H 1 203 ? 122.503 107.547 108.078 1.00 13.38 203 GLY D CA 1
ATOM 11743 C C . GLY H 1 203 ? 123.541 107.142 109.100 1.00 13.38 203 GLY D C 1
ATOM 11744 O O . GLY H 1 203 ? 123.584 107.659 110.214 1.00 13.38 203 GLY D O 1
ATOM 11745 N N . ALA H 1 204 ? 124.388 106.193 108.706 1.00 12.27 204 ALA D N 1
ATOM 11746 C CA . ALA H 1 204 ? 125.480 105.717 109.545 1.00 12.27 204 ALA D CA 1
ATOM 11747 C C . ALA H 1 204 ? 126.755 106.477 109.204 1.00 12.27 204 ALA D C 1
ATOM 11748 O O . ALA H 1 204 ? 127.077 106.658 108.029 1.00 12.27 204 ALA D O 1
ATOM 11750 N N . TYR H 1 205 ? 127.483 106.908 110.231 1.00 18.79 205 TYR D N 1
ATOM 11751 C CA . TYR H 1 205 ? 128.641 107.756 110.021 1.00 18.79 205 TYR D CA 1
ATOM 11752 C C . TYR H 1 205 ? 129.893 107.125 110.617 1.00 18.79 205 TYR D C 1
ATOM 11753 O O . TYR H 1 205 ? 129.817 106.479 111.666 1.00 18.79 205 TYR D O 1
ATOM 11762 N N . PRO H 1 206 ? 131.050 107.280 109.970 1.00 12.95 206 PRO D N 1
ATOM 11763 C CA . PRO H 1 206 ? 132.285 106.720 110.531 1.00 12.95 206 PRO D CA 1
ATOM 11764 C C . PRO H 1 206 ? 132.756 107.513 111.740 1.00 12.95 206 PRO D C 1
ATOM 11765 O O . PRO H 1 206 ? 132.665 108.741 111.776 1.00 12.95 206 PRO D O 1
ATOM 11769 N N . ARG H 1 207 ? 133.266 106.795 112.735 1.00 15.82 207 ARG D N 1
ATOM 11770 C CA . ARG H 1 207 ? 133.642 107.391 114.008 1.00 15.82 207 ARG D CA 1
ATOM 11771 C C . ARG H 1 207 ? 135.002 106.874 114.446 1.00 15.82 207 ARG D C 1
ATOM 11772 O O . ARG H 1 207 ? 135.231 105.661 114.472 1.00 15.82 207 ARG D O 1
ATOM 11780 N N . LEU H 1 208 ? 135.899 107.792 114.786 1.00 19.36 208 LEU D N 1
ATOM 11781 C CA . LEU H 1 208 ? 137.138 107.468 115.476 1.00 19.36 208 LEU D CA 1
ATOM 11782 C C . LEU H 1 208 ? 137.118 108.112 116.854 1.00 19.36 208 LEU D C 1
ATOM 11783 O O . LEU H 1 208 ? 136.683 109.256 117.007 1.00 19.36 208 LEU D O 1
ATOM 11788 N N . SER H 1 209 ? 137.577 107.373 117.859 1.00 14.74 209 SER D N 1
ATOM 11789 C CA . SER H 1 209 ? 137.586 107.859 119.231 1.00 14.74 209 SER D CA 1
ATOM 11790 C C . SER H 1 209 ? 138.984 107.737 119.813 1.00 14.74 209 SER D C 1
ATOM 11791 O O . SER H 1 209 ? 139.606 106.674 119.731 1.00 14.74 209 SER D O 1
ATOM 11794 N N . LEU H 1 210 ? 139.471 108.828 120.393 1.00 10.74 210 LEU D N 1
ATOM 11795 C CA . LEU H 1 210 ? 140.706 108.847 121.166 1.00 10.74 210 LEU D CA 1
ATOM 11796 C C . LEU H 1 210 ? 140.350 109.235 122.592 1.00 10.74 210 LEU D C 1
ATOM 11797 O O . LEU H 1 210 ? 139.900 110.358 122.837 1.00 10.74 210 LEU D O 1
ATOM 11802 N N . SER H 1 211 ? 140.542 108.311 123.526 1.00 15.75 211 SER D N 1
ATOM 11803 C CA . SER H 1 211 ? 140.213 108.535 124.923 1.00 15.75 211 SER D CA 1
ATOM 11804 C C . SER H 1 211 ? 141.467 108.433 125.778 1.00 15.75 211 SER D C 1
ATOM 11805 O O . SER H 1 211 ? 142.373 107.657 125.480 1.00 15.75 211 SER D O 1
ATOM 11808 N N . PHE H 1 212 ? 141.512 109.232 126.838 1.00 15.77 212 PHE D N 1
ATOM 11809 C CA . PHE H 1 212 ? 142.595 109.206 127.809 1.00 15.77 212 PHE D CA 1
ATOM 11810 C C . PHE H 1 212 ? 142.030 108.887 129.182 1.00 15.77 212 PHE D C 1
ATOM 11811 O O . PHE H 1 212 ? 140.912 109.283 129.510 1.00 15.77 212 PHE D O 1
ATOM 11819 N N . ARG H 1 213 ? 142.811 108.181 129.989 1.00 18.66 213 ARG D N 1
ATOM 11820 C CA . ARG H 1 213 ? 142.474 107.968 131.389 1.00 18.66 213 ARG D CA 1
ATOM 11821 C C . ARG H 1 213 ? 143.353 108.875 132.240 1.00 18.66 213 ARG D C 1
ATOM 11822 O O . ARG H 1 213 ? 144.582 108.758 132.217 1.00 18.66 213 ARG D O 1
ATOM 11830 N N . LEU H 1 214 ? 142.720 109.780 132.980 1.00 19.01 214 LEU D N 1
ATOM 11831 C CA . LEU H 1 214 ? 143.402 110.803 133.762 1.00 19.01 214 LEU D CA 1
ATOM 11832 C C . LEU H 1 214 ? 143.295 110.462 135.241 1.00 19.01 214 LEU D C 1
ATOM 11833 O O . LEU H 1 214 ? 142.190 110.419 135.788 1.00 19.01 214 LEU D O 1
ATOM 11838 N N . LYS H 1 215 ? 144.435 110.240 135.887 1.00 20.52 215 LYS D N 1
ATOM 11839 C CA . LYS H 1 215 ? 144.486 110.032 137.328 1.00 20.52 215 LYS D CA 1
ATOM 11840 C C . LYS H 1 215 ? 144.919 111.330 137.993 1.00 20.52 215 LYS D C 1
ATOM 11841 O O . LYS H 1 215 ? 145.971 111.883 137.657 1.00 20.52 215 LYS D O 1
ATOM 11847 N N . ARG H 1 216 ? 144.113 111.808 138.934 1.00 19.44 216 ARG D N 1
ATOM 11848 C CA . ARG H 1 216 ? 144.385 113.073 139.596 1.00 19.44 216 ARG D CA 1
ATOM 11849 C C . ARG H 1 216 ? 145.469 112.909 140.654 1.00 19.44 216 ARG D C 1
ATOM 11850 O O . ARG H 1 216 ? 145.517 111.903 141.365 1.00 19.44 216 ARG D O 1
ATOM 11858 N N . ASN H 1 217 ? 146.345 113.906 140.748 1.00 21.57 217 ASN D N 1
ATOM 11859 C CA . ASN H 1 217 ? 147.388 113.931 141.764 1.00 21.57 217 ASN D CA 1
ATOM 11860 C C . ASN H 1 217 ? 146.832 114.528 143.050 1.00 21.57 217 ASN D C 1
ATOM 11861 O O . ASN H 1 217 ? 146.204 115.591 143.028 1.00 21.57 217 ASN D O 1
ATOM 11866 N N . ILE H 1 218 ? 147.069 113.841 144.168 1.00 23.46 218 ILE D N 1
ATOM 11867 C CA . ILE H 1 218 ? 146.497 114.250 145.447 1.00 23.46 218 ILE D CA 1
ATOM 11868 C C . ILE H 1 218 ? 147.318 115.340 146.132 1.00 23.46 218 ILE D C 1
ATOM 11869 O O . ILE H 1 218 ? 146.844 115.937 147.106 1.00 23.46 218 ILE D O 1
ATOM 11874 N N . GLY H 1 219 ? 148.514 115.649 145.617 1.00 24.17 219 GLY D N 1
ATOM 11875 C CA . GLY H 1 219 ? 149.463 116.458 146.370 1.00 24.17 219 GLY D CA 1
ATOM 11876 C C . GLY H 1 219 ? 149.047 117.908 146.537 1.00 24.17 219 GLY D C 1
ATOM 11877 O O . GLY H 1 219 ? 149.407 118.554 147.524 1.00 24.17 219 GLY D O 1
ATOM 11878 N N . TYR H 1 220 ? 148.282 118.440 145.582 1.00 24.72 220 TYR D N 1
ATOM 11879 C CA . TYR H 1 220 ? 147.782 119.803 145.726 1.00 24.72 220 TYR D CA 1
ATOM 11880 C C . TYR H 1 220 ? 146.684 119.881 146.779 1.00 24.72 220 TYR D C 1
ATOM 11881 O O . TYR H 1 220 ? 146.623 120.843 147.553 1.00 24.72 220 TYR D O 1
ATOM 11890 N N . PHE H 1 221 ? 145.809 118.879 146.824 1.00 24.15 221 PHE D N 1
ATOM 11891 C CA . PHE H 1 221 ? 144.650 118.918 147.704 1.00 24.15 221 PHE D CA 1
ATOM 11892 C C . PHE H 1 221 ? 144.995 118.578 149.143 1.00 24.15 221 PHE D C 1
ATOM 11893 O O . PHE H 1 221 ? 144.205 118.884 150.041 1.00 24.15 221 PHE D O 1
ATOM 11901 N N . ILE H 1 222 ? 146.142 117.940 149.376 1.00 25.89 222 ILE D N 1
ATOM 11902 C CA . ILE H 1 222 ? 146.657 117.804 150.734 1.00 25.89 222 ILE D CA 1
ATOM 11903 C C . ILE H 1 222 ? 147.004 119.174 151.297 1.00 25.89 222 ILE D C 1
ATOM 11904 O O . ILE H 1 222 ? 146.559 119.549 152.385 1.00 25.89 222 ILE D O 1
ATOM 11909 N N . LEU H 1 223 ? 147.862 119.905 150.587 1.00 30.23 223 LEU D N 1
ATOM 11910 C CA . LEU H 1 223 ? 148.284 121.249 151.059 1.00 30.23 223 LEU D CA 1
ATOM 11911 C C . LEU H 1 223 ? 147.091 122.211 151.084 1.00 30.23 223 LEU D C 1
ATOM 11912 O O . LEU H 1 223 ? 146.945 122.944 152.078 1.00 30.23 223 LEU D O 1
ATOM 11917 N N . GLN H 1 224 ? 146.284 122.195 150.016 1.00 29.91 224 GLN D N 1
ATOM 11918 C CA . GLN H 1 224 ? 145.113 123.098 149.814 1.00 29.91 224 GLN D CA 1
ATOM 11919 C C . GLN H 1 224 ? 143.960 122.898 150.815 1.00 29.91 224 GLN D C 1
ATOM 11920 O O . GLN H 1 224 ? 143.462 123.924 151.318 1.00 29.91 224 GLN D O 1
ATOM 11926 N N . THR H 1 225 ? 143.565 121.656 151.128 1.00 27.55 225 THR D N 1
ATOM 11927 C CA . THR H 1 225 ? 142.379 121.460 152.009 1.00 27.55 225 THR D CA 1
ATOM 11928 C C . THR H 1 225 ? 142.585 120.448 153.142 1.00 27.55 225 THR D C 1
ATOM 11929 O O . THR H 1 225 ? 142.245 120.786 154.287 1.00 27.55 225 THR D O 1
ATOM 11933 N N . TYR H 1 226 ? 143.117 119.264 152.834 1.00 23.99 226 TYR D N 1
ATOM 11934 C CA . TYR H 1 226 ? 143.206 118.188 153.818 1.00 23.99 226 TYR D CA 1
ATOM 11935 C C . TYR H 1 226 ? 144.028 118.602 155.033 1.00 23.99 226 TYR D C 1
ATOM 11936 O O . TYR H 1 226 ? 143.557 118.497 156.171 1.00 23.99 226 TYR D O 1
ATOM 11945 N N . MET H 1 227 ? 145.257 119.068 154.814 1.00 30.77 227 MET D N 1
ATOM 11946 C CA . MET H 1 227 ? 146.097 119.497 155.932 1.00 30.77 227 MET D CA 1
ATOM 11947 C C . MET H 1 227 ? 145.587 120.740 156.667 1.00 30.77 227 MET D C 1
ATOM 11948 O O . MET H 1 227 ? 145.769 120.792 157.896 1.00 30.77 227 MET D O 1
ATOM 11953 N N . PRO H 1 228 ? 144.969 121.755 156.031 1.00 28.02 228 PRO D N 1
ATOM 11954 C CA . PRO H 1 228 ? 144.270 122.767 156.845 1.00 28.02 228 PRO D CA 1
ATOM 11955 C C . PRO H 1 228 ? 143.127 122.219 157.683 1.00 28.02 228 PRO D C 1
ATOM 11956 O O . PRO H 1 228 ? 142.917 122.699 158.799 1.00 28.02 228 PRO D O 1
ATOM 11960 N N . SER H 1 229 ? 142.395 121.218 157.198 1.00 25.62 229 SER D N 1
ATOM 11961 C CA . SER H 1 229 ? 141.286 120.682 157.977 1.00 25.62 229 SER D CA 1
ATOM 11962 C C . SER H 1 229 ? 141.758 119.776 159.106 1.00 25.62 229 SER D C 1
ATOM 11963 O O . SER H 1 229 ? 141.053 119.629 160.108 1.00 25.62 229 SER D O 1
ATOM 11966 N N . ILE H 1 230 ? 142.931 119.161 158.963 1.00 23.26 230 ILE D N 1
ATOM 11967 C CA . ILE H 1 230 ? 143.486 118.366 160.052 1.00 23.26 230 ILE D CA 1
ATOM 11968 C C . ILE H 1 230 ? 143.956 119.273 161.183 1.00 23.26 230 ILE D C 1
ATOM 11969 O O . ILE H 1 230 ? 143.688 119.009 162.361 1.00 23.26 230 ILE D O 1
ATOM 11974 N N . LEU H 1 231 ? 144.610 120.386 160.839 1.00 25.40 231 LEU D N 1
ATOM 11975 C CA . LEU H 1 231 ? 145.194 121.263 161.849 1.00 25.40 231 LEU D CA 1
ATOM 11976 C C . LEU H 1 231 ? 144.137 122.055 162.612 1.00 25.40 231 LEU D C 1
ATOM 11977 O O . LEU H 1 231 ? 144.380 122.460 163.752 1.00 25.40 231 LEU D O 1
ATOM 11982 N N . ILE H 1 232 ? 142.968 122.287 162.011 1.00 23.22 232 ILE D N 1
ATOM 11983 C CA . ILE H 1 232 ? 141.877 122.920 162.747 1.00 23.22 232 ILE D CA 1
ATOM 11984 C C . ILE H 1 232 ? 141.248 121.923 163.718 1.00 23.22 232 ILE D C 1
ATOM 11985 O O . ILE H 1 232 ? 140.836 122.294 164.825 1.00 23.22 232 ILE D O 1
ATOM 11990 N N . THR H 1 233 ? 141.213 120.640 163.347 1.00 21.68 233 THR D N 1
ATOM 11991 C CA . THR H 1 233 ? 140.679 119.614 164.238 1.00 21.68 233 THR D CA 1
ATOM 11992 C C . THR H 1 233 ? 141.600 119.381 165.432 1.00 21.68 233 THR D C 1
ATOM 11993 O O . THR H 1 233 ? 141.129 119.165 166.554 1.00 21.68 233 THR D O 1
ATOM 11997 N N . ILE H 1 234 ? 142.916 119.428 165.209 1.00 22.27 234 ILE D N 1
ATOM 11998 C CA . ILE H 1 234 ? 143.875 119.357 166.309 1.00 22.27 234 ILE D CA 1
ATOM 11999 C C . ILE H 1 234 ? 143.793 120.617 167.168 1.00 22.27 234 ILE D C 1
ATOM 12000 O O . ILE H 1 234 ? 143.970 120.557 168.392 1.00 22.27 234 ILE D O 1
ATOM 12005 N N . LEU H 1 235 ? 143.480 121.763 166.551 1.00 23.59 235 LEU D N 1
ATOM 12006 C CA . LEU H 1 235 ? 143.310 123.014 167.285 1.00 23.59 235 LEU D CA 1
ATOM 12007 C C . LEU H 1 235 ? 142.115 122.965 168.232 1.00 23.59 235 LEU D C 1
ATOM 12008 O O . LEU H 1 235 ? 142.128 123.620 169.279 1.00 23.59 235 LEU D O 1
ATOM 12013 N N . SER H 1 236 ? 141.081 122.199 167.891 1.00 22.36 236 SER D N 1
ATOM 12014 C CA . SER H 1 236 ? 139.934 122.054 168.774 1.00 22.36 236 SER D CA 1
ATOM 12015 C C . SER H 1 236 ? 140.205 121.127 169.952 1.00 22.36 236 SER D C 1
ATOM 12016 O O . SER H 1 236 ? 139.435 121.143 170.918 1.00 22.36 236 SER D O 1
ATOM 12019 N N . TRP H 1 237 ? 141.271 120.331 169.903 1.00 23.15 237 TRP D N 1
ATOM 12020 C CA . TRP H 1 237 ? 141.645 119.472 171.019 1.00 23.15 237 TRP D CA 1
ATOM 12021 C C . TRP H 1 237 ? 142.479 120.197 172.060 1.00 23.15 237 TRP D C 1
ATOM 12022 O O . TRP H 1 237 ? 142.705 119.647 173.141 1.00 23.15 237 TRP D O 1
ATOM 12033 N N . VAL H 1 238 ? 142.945 121.410 171.748 1.00 24.60 238 VAL D N 1
ATOM 12034 C CA . VAL H 1 238 ? 143.686 122.232 172.701 1.00 24.60 238 VAL D 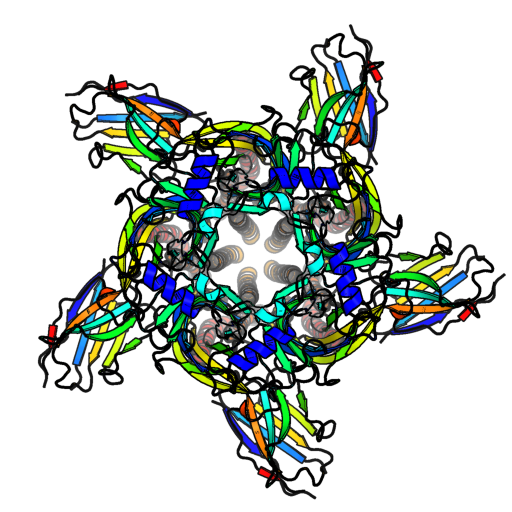CA 1
ATOM 12035 C C . VAL H 1 238 ? 142.789 122.643 173.862 1.00 24.60 238 VAL D C 1
ATOM 12036 O O . VAL H 1 238 ? 143.261 122.833 174.991 1.00 24.60 238 VAL D O 1
ATOM 12040 N N . SER H 1 239 ? 141.478 122.742 173.614 1.00 26.30 239 SER D N 1
ATOM 12041 C CA . SER H 1 239 ? 140.517 123.111 174.649 1.00 26.30 239 SER D CA 1
ATOM 12042 C C . SER H 1 239 ? 140.428 122.071 175.761 1.00 26.30 239 SER D C 1
ATOM 12043 O O . SER H 1 239 ? 140.083 122.415 176.894 1.00 26.30 239 SER D O 1
ATOM 12046 N N . PHE H 1 240 ? 140.746 120.807 175.466 1.00 27.42 240 PHE D N 1
ATOM 12047 C CA . PHE H 1 240 ? 140.648 119.751 176.468 1.00 27.42 240 PHE D CA 1
ATOM 12048 C C . PHE H 1 240 ? 141.704 119.873 177.560 1.00 27.42 240 PHE D C 1
ATOM 12049 O O . PHE H 1 240 ? 141.467 119.416 178.683 1.00 27.42 240 PHE D O 1
ATOM 12057 N N . TRP H 1 241 ? 142.854 120.473 177.264 1.00 31.89 241 TRP D N 1
ATOM 12058 C CA . TRP H 1 241 ? 143.897 120.675 178.260 1.00 31.89 241 TRP D CA 1
ATOM 12059 C C . TRP H 1 241 ? 143.757 121.990 179.014 1.00 31.89 241 TRP D C 1
ATOM 12060 O O . TRP H 1 241 ? 144.494 122.214 179.980 1.00 31.89 241 TRP D O 1
ATOM 12071 N N . ILE H 1 242 ? 142.841 122.854 178.603 1.00 31.52 242 ILE D N 1
ATOM 12072 C CA . ILE H 1 242 ? 142.589 124.108 179.300 1.00 31.52 242 ILE D CA 1
ATOM 12073 C C . ILE H 1 242 ? 141.577 123.855 180.410 1.00 31.52 242 ILE D C 1
ATOM 12074 O O . ILE H 1 242 ? 140.655 123.045 180.251 1.00 31.52 242 ILE D O 1
ATOM 12079 N N . ASN H 1 243 ? 141.785 124.510 181.556 1.00 39.91 243 ASN D N 1
ATOM 12080 C CA . ASN H 1 243 ? 140.903 124.378 182.709 1.00 39.91 243 ASN D CA 1
ATOM 12081 C C . ASN H 1 243 ? 139.491 124.848 182.376 1.00 39.91 243 ASN D C 1
ATOM 12082 O O . ASN H 1 243 ? 139.300 125.786 181.599 1.00 39.91 243 ASN D O 1
ATOM 12087 N N . TYR H 1 244 ? 138.496 124.183 182.971 1.00 44.51 244 TYR D N 1
ATOM 12088 C CA . TYR H 1 244 ? 137.102 124.443 182.627 1.00 44.51 244 TYR D CA 1
ATOM 12089 C C . TYR H 1 244 ? 136.578 125.768 183.165 1.00 44.51 244 TYR D C 1
ATOM 12090 O O . TYR H 1 244 ? 135.485 126.183 182.768 1.00 44.51 244 TYR D O 1
ATOM 12099 N N . ASP H 1 245 ? 137.315 126.435 184.058 1.00 42.53 245 ASP D N 1
ATOM 12100 C CA . ASP H 1 245 ? 136.925 127.776 184.479 1.00 42.53 245 ASP D CA 1
ATOM 12101 C C . ASP H 1 245 ? 137.126 128.793 183.364 1.00 42.53 245 ASP D C 1
ATOM 12102 O O . ASP H 1 245 ? 136.440 129.821 183.334 1.00 42.53 245 ASP D O 1
ATOM 12107 N N . ALA H 1 246 ? 138.050 128.526 182.441 1.00 31.71 246 ALA D N 1
ATOM 12108 C CA . ALA H 1 246 ? 138.309 129.408 181.304 1.00 31.71 246 ALA D CA 1
ATOM 12109 C C . ALA H 1 246 ? 137.193 129.223 180.280 1.00 31.71 246 ALA D C 1
ATOM 12110 O O . ALA H 1 246 ? 137.335 128.537 179.266 1.00 31.71 246 ALA D O 1
ATOM 12112 N N . SER H 1 247 ? 136.055 129.860 180.560 1.00 27.39 247 SER D N 1
ATOM 12113 C CA . SER H 1 247 ? 134.883 129.687 179.710 1.00 27.39 247 SER D CA 1
ATOM 12114 C C . SER H 1 247 ? 135.018 130.462 178.410 1.00 27.39 247 SER D C 1
ATOM 12115 O O . SER H 1 247 ? 134.656 129.958 177.344 1.00 27.39 247 SER D O 1
ATOM 12118 N N . ALA H 1 248 ? 135.543 131.686 178.475 1.00 24.73 248 ALA D N 1
ATOM 12119 C CA . ALA H 1 248 ? 135.714 132.477 177.264 1.00 24.73 248 ALA D CA 1
ATOM 12120 C C . ALA H 1 248 ? 136.845 131.943 176.395 1.00 24.73 248 ALA D C 1
ATOM 12121 O O . ALA H 1 248 ? 136.847 132.167 175.182 1.00 24.73 248 ALA D O 1
ATOM 12123 N N . ALA H 1 249 ? 137.808 131.238 176.990 1.00 25.97 249 ALA D N 1
ATOM 12124 C CA . ALA H 1 249 ? 138.907 130.678 176.214 1.00 25.97 249 ALA D CA 1
ATOM 12125 C C . ALA H 1 249 ? 138.517 129.385 175.509 1.00 25.97 249 ALA D C 1
ATOM 12126 O O . ALA H 1 249 ? 138.971 129.138 174.387 1.00 25.97 249 ALA D O 1
ATOM 12128 N N . ARG H 1 250 ? 137.684 128.555 176.136 1.00 26.98 250 ARG D N 1
ATOM 12129 C CA . ARG H 1 250 ? 137.319 127.272 175.551 1.00 26.98 250 ARG D CA 1
ATOM 12130 C C . ARG H 1 250 ? 136.132 127.365 174.604 1.00 26.98 250 ARG D C 1
ATOM 12131 O O . ARG H 1 250 ? 136.007 126.530 173.701 1.00 26.98 250 ARG D O 1
ATOM 12139 N N . VAL H 1 251 ? 135.258 128.355 174.784 1.00 24.91 251 VAL D N 1
ATOM 12140 C CA . VAL H 1 251 ? 134.169 128.556 173.835 1.00 24.91 251 VAL D CA 1
ATOM 12141 C C . VAL H 1 251 ? 134.699 129.181 172.549 1.00 24.91 251 VAL D C 1
ATOM 12142 O O . VAL H 1 251 ? 134.309 128.782 171.444 1.00 24.91 251 VAL D O 1
ATOM 12146 N N . ALA H 1 252 ? 135.636 130.129 172.669 1.00 24.78 252 ALA D N 1
ATOM 12147 C CA . ALA H 1 252 ? 136.242 130.747 171.492 1.00 24.78 252 ALA D CA 1
ATOM 12148 C C . ALA H 1 252 ? 137.094 129.760 170.702 1.00 24.78 252 ALA D C 1
ATOM 12149 O O . ALA H 1 252 ? 137.250 129.918 169.487 1.00 24.78 252 ALA D O 1
ATOM 12151 N N . LEU H 1 253 ? 137.655 128.749 171.368 1.00 24.55 253 LEU D N 1
ATOM 12152 C CA . LEU H 1 253 ? 138.287 127.654 170.641 1.00 24.55 253 LEU D CA 1
ATOM 12153 C C . LEU H 1 253 ? 137.250 126.812 169.912 1.00 24.55 253 LEU D C 1
ATOM 12154 O O . LEU H 1 253 ? 137.501 126.331 168.802 1.00 24.55 253 LEU D O 1
ATOM 12159 N N . GLY H 1 254 ? 136.078 126.624 170.519 1.00 24.92 254 GLY D N 1
ATOM 12160 C CA . GLY H 1 254 ? 135.021 125.889 169.851 1.00 24.92 254 GLY D CA 1
ATOM 12161 C C . GLY H 1 254 ? 134.326 126.692 168.772 1.00 24.92 254 GLY D C 1
ATOM 12162 O O . GLY H 1 254 ? 133.810 126.121 167.810 1.00 24.92 254 GLY D O 1
ATOM 12163 N N . ILE H 1 255 ? 134.297 128.017 168.914 1.00 27.07 255 ILE D N 1
ATOM 12164 C CA . ILE H 1 255 ? 133.663 128.862 167.907 1.00 27.07 255 ILE D CA 1
ATOM 12165 C C . ILE H 1 255 ? 134.516 128.921 166.648 1.00 27.07 255 ILE D C 1
ATOM 12166 O O . ILE H 1 255 ? 134.033 128.672 165.538 1.00 27.07 255 ILE D O 1
ATOM 12171 N N . THR H 1 256 ? 135.804 129.230 166.807 1.00 27.37 256 THR D N 1
ATOM 12172 C CA . THR H 1 256 ? 136.636 129.558 165.657 1.00 27.37 256 THR D CA 1
ATOM 12173 C C . THR H 1 256 ? 137.027 128.314 164.871 1.00 27.37 256 THR D C 1
ATOM 12174 O O . THR H 1 256 ? 137.315 128.401 163.674 1.00 27.37 256 THR D O 1
ATOM 12178 N N . THR H 1 257 ? 137.040 127.149 165.517 1.00 26.24 257 THR D N 1
ATOM 12179 C CA . THR H 1 257 ? 137.297 125.920 164.775 1.00 26.24 257 THR D CA 1
ATOM 12180 C C . THR H 1 257 ? 136.066 125.467 164.003 1.00 26.24 257 THR D C 1
ATOM 12181 O O . THR H 1 257 ? 136.196 124.834 162.951 1.00 26.24 257 THR D O 1
ATOM 12185 N N . VAL H 1 258 ? 134.871 125.781 164.501 1.00 27.84 258 VAL D N 1
ATOM 12186 C CA . VAL H 1 258 ? 133.649 125.451 163.775 1.00 27.84 258 VAL D CA 1
ATOM 12187 C C . VAL H 1 258 ? 133.453 126.401 162.598 1.00 27.84 258 VAL D C 1
ATOM 12188 O O . VAL H 1 258 ? 133.107 125.971 161.491 1.00 27.84 258 VAL D O 1
ATOM 12192 N N . LEU H 1 259 ? 133.715 127.694 162.801 1.00 31.25 259 LEU D N 1
ATOM 12193 C CA . LEU H 1 259 ? 133.564 128.675 161.732 1.00 31.25 259 LEU D CA 1
ATOM 12194 C C . LEU H 1 259 ? 134.613 128.535 160.638 1.00 31.25 259 LEU D C 1
ATOM 12195 O O . LEU H 1 259 ? 134.324 128.872 159.486 1.00 31.25 259 LEU D O 1
ATOM 12200 N N . THR H 1 260 ? 135.818 128.064 160.969 1.00 31.95 260 THR D N 1
ATOM 12201 C CA . THR H 1 260 ? 136.833 127.850 159.942 1.00 31.95 260 THR D CA 1
ATOM 12202 C C . THR H 1 260 ? 136.467 126.682 159.036 1.00 31.95 260 THR D C 1
ATOM 12203 O O . THR H 1 260 ? 136.742 126.726 157.833 1.00 31.95 260 THR D O 1
ATOM 12207 N N . MET H 1 261 ? 135.825 125.648 159.589 1.00 32.30 261 MET D N 1
ATOM 12208 C CA . MET H 1 261 ? 135.355 124.531 158.774 1.00 32.30 261 MET D CA 1
ATOM 12209 C C . MET H 1 261 ? 134.251 124.951 157.813 1.00 32.30 261 MET D C 1
ATOM 12210 O O . MET H 1 261 ? 134.103 124.350 156.744 1.00 32.30 261 MET D O 1
ATOM 12215 N N . THR H 1 262 ? 133.467 125.969 158.173 1.00 37.09 262 THR D N 1
ATOM 12216 C CA . THR H 1 262 ? 132.465 126.482 157.247 1.00 37.09 262 THR D CA 1
ATOM 12217 C C . THR H 1 262 ? 133.103 127.278 156.117 1.00 37.09 262 THR D C 1
ATOM 12218 O O . THR H 1 262 ? 132.616 127.236 154.983 1.00 37.09 262 THR D O 1
ATOM 12222 N N . THR H 1 263 ? 134.189 128.001 156.397 1.00 38.38 263 THR D N 1
ATOM 12223 C CA . THR H 1 263 ? 134.856 128.762 155.348 1.00 38.38 263 THR D CA 1
ATOM 12224 C C . THR H 1 263 ? 135.665 127.868 154.418 1.00 38.38 263 THR D C 1
ATOM 12225 O O . THR H 1 263 ? 135.833 128.203 153.241 1.00 38.38 263 THR D O 1
ATOM 12229 N N . ILE H 1 264 ? 136.178 126.744 154.922 1.00 38.33 264 ILE D N 1
ATOM 12230 C CA . ILE H 1 264 ? 136.869 125.788 154.062 1.00 38.33 264 ILE D CA 1
ATOM 12231 C C . ILE H 1 264 ? 135.867 125.071 153.162 1.00 38.33 264 ILE D C 1
ATOM 12232 O O . ILE H 1 264 ? 136.140 124.817 151.981 1.00 38.33 264 ILE D O 1
ATOM 12237 N N . ASN H 1 265 ? 134.672 124.788 153.688 1.00 44.26 265 ASN D N 1
ATOM 12238 C CA . ASN H 1 265 ? 133.668 124.057 152.921 1.00 44.26 265 ASN D CA 1
ATOM 12239 C C . ASN H 1 265 ? 133.068 124.915 151.812 1.00 44.26 265 ASN D C 1
ATOM 12240 O O . ASN H 1 265 ? 132.810 124.417 150.711 1.00 44.26 265 ASN D O 1
ATOM 12245 N N . THR H 1 266 ? 132.781 126.182 152.124 1.00 48.48 266 THR D N 1
ATOM 12246 C CA . THR H 1 266 ? 132.210 127.111 151.112 1.00 48.48 266 THR D CA 1
ATOM 12247 C C . THR H 1 266 ? 133.237 127.331 149.997 1.00 48.48 266 THR D C 1
ATOM 12248 O O . THR H 1 266 ? 132.842 127.309 148.816 1.00 48.48 266 THR D O 1
ATOM 12252 N N . HIS H 1 267 ? 134.508 127.493 150.374 1.00 51.71 267 HIS D N 1
ATOM 12253 C CA . HIS H 1 267 ? 135.620 127.737 149.416 1.00 51.71 267 HIS D CA 1
ATOM 12254 C C . HIS H 1 267 ? 135.807 126.537 148.480 1.00 51.71 267 HIS D C 1
ATOM 12255 O O . HIS H 1 267 ? 136.065 126.761 147.283 1.00 51.71 267 HIS D O 1
ATOM 12262 N N . LEU H 1 268 ? 135.682 125.319 149.013 1.00 45.31 268 LEU D N 1
ATOM 12263 C CA . LEU H 1 268 ? 135.879 124.074 148.223 1.00 45.31 268 LEU D CA 1
ATOM 12264 C C . LEU H 1 268 ? 134.848 123.998 147.091 1.00 45.31 268 LEU D C 1
ATOM 12265 O O . LEU H 1 268 ? 135.231 123.619 145.970 1.00 45.31 268 LEU D O 1
ATOM 12270 N N . ARG H 1 269 ? 133.604 124.387 147.372 1.00 45.04 269 ARG D N 1
ATOM 12271 C CA . ARG H 1 269 ? 132.504 124.328 146.372 1.00 45.04 269 ARG D CA 1
ATOM 12272 C C . ARG H 1 269 ? 132.811 125.230 145.171 1.00 45.04 269 ARG D C 1
ATOM 12273 O O . ARG H 1 269 ? 132.390 124.874 144.056 1.00 45.04 269 ARG D O 1
ATOM 12281 N N . GLU H 1 270 ? 133.439 126.386 145.407 1.00 53.17 270 GLU D N 1
ATOM 12282 C CA . GLU H 1 270 ? 133.740 127.334 144.341 1.00 53.17 270 GLU D CA 1
ATOM 12283 C C . GLU H 1 270 ? 134.584 126.695 143.243 1.00 53.17 270 GLU D C 1
ATOM 12284 O O . GLU H 1 270 ? 134.444 127.049 142.067 1.00 53.17 270 GLU D O 1
ATOM 12290 N N . THR H 1 271 ? 135.441 125.743 143.601 1.00 45.24 271 THR D N 1
ATOM 12291 C CA . THR H 1 271 ? 136.313 125.068 142.650 1.00 45.24 271 THR D CA 1
ATOM 12292 C C . THR H 1 271 ? 135.635 123.903 141.941 1.00 45.24 271 THR D C 1
ATOM 12293 O O . THR H 1 271 ? 136.281 123.227 141.133 1.00 45.24 271 THR D O 1
ATOM 12297 N N . LEU H 1 272 ? 134.364 123.651 142.219 1.00 33.14 272 LEU D N 1
ATOM 12298 C CA . LEU H 1 272 ? 133.627 122.515 141.697 1.00 33.14 272 LEU D CA 1
ATOM 12299 C C . LEU H 1 272 ? 132.353 122.981 141.005 1.00 33.14 272 LEU D C 1
ATOM 12300 O O . LEU H 1 272 ? 131.829 124.057 141.315 1.00 33.14 272 LEU D O 1
ATOM 12305 N N . PRO H 1 273 ? 131.833 122.208 140.051 1.00 26.51 273 PRO D N 1
ATOM 12306 C CA . PRO H 1 273 ? 130.512 122.517 139.495 1.00 26.51 273 PRO D CA 1
ATOM 12307 C C . PRO H 1 273 ? 129.411 122.210 140.499 1.00 26.51 273 PRO D C 1
ATOM 12308 O O . PRO H 1 273 ? 129.620 121.561 141.526 1.00 26.51 273 PRO D O 1
ATOM 12312 N N . LYS H 1 274 ? 128.208 122.679 140.179 1.00 24.85 274 LYS D N 1
ATOM 12313 C CA . LYS H 1 274 ? 127.067 122.554 141.087 1.00 24.85 274 LYS D CA 1
ATOM 12314 C C . LYS H 1 274 ? 126.428 121.173 140.932 1.00 24.85 274 LYS D C 1
ATOM 12315 O O . LYS H 1 274 ? 125.333 121.003 140.397 1.00 24.85 274 LYS D O 1
ATOM 12321 N N . ILE H 1 275 ? 127.149 120.175 141.430 1.00 23.17 275 ILE D N 1
ATOM 12322 C CA . ILE H 1 275 ? 126.714 118.783 141.374 1.00 23.17 275 ILE D CA 1
ATOM 12323 C C . ILE H 1 275 ? 125.810 118.498 142.568 1.00 23.17 275 ILE D C 1
ATOM 12324 O O . ILE H 1 275 ? 126.031 119.047 143.656 1.00 23.17 275 ILE D O 1
ATOM 12329 N N . PRO H 1 276 ? 124.777 117.664 142.416 1.00 22.50 276 PRO D N 1
ATOM 12330 C CA . PRO H 1 276 ? 123.871 117.403 143.541 1.00 22.50 276 PRO D CA 1
ATOM 12331 C C . PRO H 1 276 ? 124.381 116.369 144.529 1.00 22.50 276 PRO D C 1
ATOM 12332 O O . PRO H 1 276 ? 123.786 116.229 145.606 1.00 22.50 276 PRO D O 1
ATOM 12336 N N . TYR H 1 277 ? 125.448 115.644 144.211 1.00 22.81 277 TYR D N 1
ATOM 12337 C CA . TYR H 1 277 ? 125.934 114.577 145.069 1.00 22.81 277 TYR D CA 1
ATOM 12338 C C . TYR H 1 277 ? 127.119 115.057 145.905 1.00 22.81 277 TYR D C 1
ATOM 12339 O O . TYR H 1 277 ? 127.549 116.210 145.834 1.00 22.81 277 TYR D O 1
ATOM 12348 N N . VAL H 1 278 ? 127.655 114.139 146.702 1.00 23.20 278 VAL D N 1
ATOM 12349 C CA . VAL H 1 278 ? 128.703 114.421 147.676 1.00 23.20 278 VAL D CA 1
ATOM 12350 C C . VAL H 1 278 ? 130.008 113.822 147.166 1.00 23.20 278 VAL D C 1
ATOM 12351 O O . VAL H 1 278 ? 130.049 112.649 146.778 1.00 23.20 278 VAL D O 1
ATOM 12355 N N . THR H 1 279 ? 131.067 114.629 147.158 1.00 21.98 279 THR D N 1
ATOM 12356 C CA . THR H 1 279 ? 132.382 114.183 146.730 1.00 21.98 279 THR D CA 1
ATOM 12357 C C . THR H 1 279 ? 133.134 113.552 147.902 1.00 21.98 279 THR D C 1
ATOM 12358 O O . THR H 1 279 ? 132.632 113.468 149.024 1.00 21.98 279 THR D O 1
ATOM 12362 N N . ALA H 1 280 ? 134.362 113.096 147.640 1.00 21.29 280 ALA D N 1
ATOM 12363 C CA . ALA H 1 280 ? 135.154 112.470 148.695 1.00 21.29 280 ALA D CA 1
ATOM 12364 C C . ALA H 1 280 ? 135.737 113.509 149.645 1.00 21.29 280 ALA D C 1
ATOM 12365 O O . ALA H 1 280 ? 135.870 113.251 150.845 1.00 21.29 280 ALA D O 1
ATOM 12367 N N . ILE H 1 281 ? 136.096 114.685 149.128 1.00 23.58 281 ILE D N 1
ATOM 12368 C CA . ILE H 1 281 ? 136.590 115.749 149.991 1.00 23.58 281 ILE D CA 1
ATOM 12369 C C . ILE H 1 281 ? 135.444 116.373 150.785 1.00 23.58 281 ILE D C 1
ATOM 12370 O O . ILE H 1 281 ? 135.663 116.875 151.893 1.00 23.58 281 ILE D O 1
ATOM 12375 N N . ASP H 1 282 ? 134.210 116.297 150.277 1.00 27.23 282 ASP D N 1
ATOM 12376 C CA . ASP H 1 282 ? 133.057 116.729 151.062 1.00 27.23 282 ASP D CA 1
ATOM 12377 C C . ASP H 1 282 ? 132.802 115.793 152.238 1.00 27.23 282 ASP D C 1
ATOM 12378 O O . ASP H 1 282 ? 132.386 116.242 153.311 1.00 27.23 282 ASP D O 1
ATOM 12383 N N . MET H 1 283 ? 133.037 114.491 152.053 1.00 27.03 283 MET D N 1
ATOM 12384 C CA . MET H 1 283 ? 132.887 113.542 153.152 1.00 27.03 283 MET D CA 1
ATOM 12385 C C . MET H 1 283 ? 133.950 113.745 154.223 1.00 27.03 283 MET D C 1
ATOM 12386 O O . MET H 1 283 ? 133.710 113.442 155.396 1.00 27.03 283 MET D O 1
ATOM 12391 N N . TYR H 1 284 ? 135.124 114.248 153.842 1.00 22.77 284 TYR D N 1
ATOM 12392 C CA . TYR H 1 284 ? 136.169 114.494 154.826 1.00 22.77 284 TYR D CA 1
ATOM 12393 C C . TYR H 1 284 ? 135.890 115.764 155.619 1.00 22.77 284 TYR D C 1
ATOM 12394 O O . TYR H 1 284 ? 136.159 115.819 156.824 1.00 22.77 284 TYR D O 1
ATOM 12403 N N . LEU H 1 285 ? 135.355 116.795 154.962 1.00 26.19 285 LEU D N 1
ATOM 12404 C CA . LEU H 1 285 ? 135.071 118.047 155.656 1.00 26.19 285 LEU D CA 1
ATOM 12405 C C . LEU H 1 285 ? 133.856 117.916 156.562 1.00 26.19 285 LEU D C 1
ATOM 12406 O O . LEU H 1 285 ? 133.819 118.507 157.646 1.00 26.19 285 LEU D O 1
ATOM 12411 N N . MET H 1 286 ? 132.846 117.158 156.129 1.00 28.35 286 MET D N 1
ATOM 12412 C CA . MET H 1 286 ? 131.701 116.904 156.995 1.00 28.35 286 MET D CA 1
ATOM 12413 C C . MET H 1 286 ? 132.074 115.986 158.148 1.00 28.35 286 MET D C 1
ATOM 12414 O O . MET H 1 286 ? 131.481 116.077 159.227 1.00 28.35 286 MET D O 1
ATOM 12419 N N . GLY H 1 287 ? 133.053 115.104 157.944 1.00 24.45 287 GLY D N 1
ATOM 12420 C CA . GLY H 1 287 ? 133.577 114.331 159.056 1.00 24.45 287 GLY D CA 1
ATOM 12421 C C . GLY H 1 287 ? 134.404 115.175 160.005 1.00 24.45 287 GLY D C 1
ATOM 12422 O O . GLY H 1 287 ? 134.344 114.992 161.222 1.00 24.45 287 GLY D O 1
ATOM 12423 N N . CYS H 1 288 ? 135.180 116.117 159.464 1.00 24.69 288 CYS D N 1
ATOM 12424 C CA . CYS H 1 288 ? 135.968 117.005 160.311 1.00 24.69 288 CYS D CA 1
ATOM 12425 C C . CYS H 1 288 ? 135.100 118.037 161.016 1.00 24.69 288 CYS D C 1
ATOM 12426 O O . CYS H 1 288 ? 135.487 118.546 162.073 1.00 24.69 288 CYS D O 1
ATOM 12429 N N . PHE H 1 289 ? 133.938 118.372 160.446 1.00 26.48 289 PHE D N 1
ATOM 12430 C CA . PHE H 1 289 ? 133.024 119.280 161.129 1.00 26.48 289 PHE D CA 1
ATOM 12431 C C . PHE H 1 289 ? 132.400 118.627 162.354 1.00 26.48 289 PHE D C 1
ATOM 12432 O O . PHE H 1 289 ? 132.128 119.315 163.341 1.00 26.48 289 PHE D O 1
ATOM 12440 N N . VAL H 1 290 ? 132.155 117.316 162.302 1.00 24.20 290 VAL D N 1
ATOM 12441 C CA . VAL H 1 290 ? 131.571 116.606 163.437 1.00 24.20 290 VAL D CA 1
ATOM 12442 C C . VAL H 1 290 ? 132.548 116.575 164.609 1.00 24.20 290 VAL D C 1
ATOM 12443 O O . VAL H 1 290 ? 132.151 116.724 165.770 1.00 24.20 290 VAL D O 1
ATOM 12447 N N . PHE H 1 291 ? 133.846 116.454 164.319 1.00 23.86 291 PHE D N 1
ATOM 12448 C CA . PHE H 1 291 ? 134.846 116.393 165.380 1.00 23.86 291 PHE D CA 1
ATOM 12449 C C . PHE H 1 291 ? 135.028 117.741 166.069 1.00 23.86 291 PHE D C 1
ATOM 12450 O O . PHE H 1 291 ? 135.231 117.794 167.287 1.00 23.86 291 PHE D O 1
ATOM 12458 N N . VAL H 1 292 ? 134.963 118.840 165.317 1.00 23.74 292 VAL D N 1
ATOM 12459 C CA . VAL H 1 292 ? 135.114 120.149 165.942 1.00 23.74 292 VAL D CA 1
ATOM 12460 C C . VAL H 1 292 ? 133.813 120.641 166.564 1.00 23.74 292 VAL D C 1
ATOM 12461 O O . VAL H 1 292 ? 133.849 121.507 167.446 1.00 23.74 292 VAL D O 1
ATOM 12465 N N . PHE H 1 293 ? 132.663 120.110 166.142 1.00 24.43 293 PHE D N 1
ATOM 12466 C CA . PHE H 1 293 ? 131.403 120.493 166.766 1.00 24.43 293 PHE D CA 1
ATOM 12467 C C . PHE H 1 293 ? 131.188 119.742 168.072 1.00 24.43 293 PHE D C 1
ATOM 12468 O O . PHE H 1 293 ? 130.669 120.309 169.039 1.00 24.43 293 PHE D O 1
ATOM 12476 N N . LEU H 1 294 ? 131.587 118.470 168.120 1.00 24.46 294 LEU D N 1
ATOM 12477 C CA . LEU H 1 294 ? 131.495 117.704 169.355 1.00 24.46 294 LEU D CA 1
ATOM 12478 C C . LEU H 1 294 ? 132.542 118.128 170.375 1.00 24.46 294 LEU D C 1
ATOM 12479 O O . LEU H 1 294 ? 132.382 117.833 171.563 1.00 24.46 294 LEU D O 1
ATOM 12484 N N . ALA H 1 295 ? 133.608 118.803 169.941 1.00 23.46 295 ALA D N 1
ATOM 12485 C CA . ALA H 1 295 ? 134.583 119.329 170.889 1.00 23.46 295 ALA D CA 1
ATOM 12486 C C . ALA H 1 295 ? 134.030 120.539 171.632 1.00 23.46 295 ALA D C 1
ATOM 12487 O O . ALA H 1 295 ? 134.345 120.749 172.807 1.00 23.46 295 ALA D O 1
ATOM 12489 N N . LEU H 1 296 ? 133.203 121.347 170.963 1.00 24.38 296 LEU D N 1
ATOM 12490 C CA . LEU H 1 296 ? 132.542 122.452 171.647 1.00 24.38 296 LEU D CA 1
ATOM 12491 C C . LEU H 1 296 ? 131.368 121.956 172.481 1.00 24.38 296 LEU D C 1
ATOM 12492 O O . LEU H 1 296 ? 131.111 122.477 173.573 1.00 24.38 296 LEU D O 1
ATOM 12497 N N . LEU H 1 297 ? 130.650 120.941 171.990 1.00 25.43 297 LEU D N 1
ATOM 12498 C CA . LEU H 1 297 ? 129.591 120.320 172.777 1.00 25.43 297 LEU D CA 1
ATOM 12499 C C . LEU H 1 297 ? 130.131 119.567 173.982 1.00 25.43 297 LEU D C 1
ATOM 12500 O O . LEU H 1 297 ? 129.386 119.348 174.942 1.00 25.43 297 LEU D O 1
ATOM 12505 N N . GLU H 1 298 ? 131.399 119.153 173.946 1.00 30.49 298 GLU D N 1
ATOM 12506 C CA . GLU H 1 298 ? 132.006 118.529 175.114 1.00 30.49 298 GLU D CA 1
ATOM 12507 C C . GLU H 1 298 ? 132.201 119.540 176.235 1.00 30.49 298 GLU D C 1
ATOM 12508 O O . GLU H 1 298 ? 132.006 119.212 177.409 1.00 30.49 298 GLU D O 1
ATOM 12514 N N . TYR H 1 299 ? 132.582 120.776 175.896 1.00 31.43 299 TYR D N 1
ATOM 12515 C CA . TYR H 1 299 ? 132.723 121.790 176.934 1.00 31.43 299 TYR D CA 1
ATOM 12516 C C . TYR H 1 299 ? 131.364 122.254 177.439 1.00 31.43 299 TYR D C 1
ATOM 12517 O O . TYR H 1 299 ? 131.206 122.530 178.633 1.00 31.43 299 TYR D O 1
ATOM 12526 N N . ALA H 1 300 ? 130.368 122.329 176.550 1.00 33.76 300 ALA D N 1
ATOM 12527 C CA . ALA H 1 300 ? 129.026 122.738 176.957 1.00 33.76 300 ALA D CA 1
ATOM 12528 C C . ALA H 1 300 ? 128.379 121.720 177.886 1.00 33.76 300 ALA D C 1
ATOM 12529 O O . ALA H 1 300 ? 127.498 122.076 178.673 1.00 33.76 300 ALA D O 1
ATOM 12531 N N . PHE H 1 301 ? 128.798 120.457 177.808 1.00 39.41 301 PHE D N 1
ATOM 12532 C CA . PHE H 1 301 ? 128.400 119.477 178.808 1.00 39.41 301 PHE D CA 1
ATOM 12533 C C . PHE H 1 301 ? 129.259 119.593 180.062 1.00 39.41 301 PHE D C 1
ATOM 12534 O O . PHE H 1 301 ? 128.775 119.352 181.172 1.00 39.41 301 PHE D O 1
ATOM 12542 N N . VAL H 1 302 ? 130.534 119.956 179.899 1.00 39.66 302 VAL D N 1
ATOM 12543 C CA . VAL H 1 302 ? 131.420 120.136 181.046 1.00 39.66 302 VAL D CA 1
ATOM 12544 C C . VAL H 1 302 ? 131.042 121.395 181.821 1.00 39.66 302 VAL D C 1
ATOM 12545 O O . VAL H 1 302 ? 130.946 121.371 183.054 1.00 39.66 302 VAL D O 1
ATOM 12549 N N . ASN H 1 303 ? 130.778 122.499 181.111 1.00 39.42 303 ASN D N 1
ATOM 12550 C CA . ASN H 1 303 ? 130.325 123.739 181.738 1.00 39.42 303 ASN D CA 1
ATOM 12551 C C . ASN H 1 303 ? 128.963 123.591 182.408 1.00 39.42 303 ASN D C 1
ATOM 12552 O O . ASN H 1 303 ? 128.659 124.334 183.346 1.00 39.42 303 ASN D O 1
ATOM 12557 N N . TYR H 1 304 ? 128.149 122.636 181.961 1.00 41.23 304 TYR D N 1
ATOM 12558 C CA . TYR H 1 304 ? 126.834 122.426 182.547 1.00 41.23 304 TYR D CA 1
ATOM 12559 C C . TYR H 1 304 ? 126.903 121.695 183.883 1.00 41.23 304 TYR D C 1
ATOM 12560 O O . TYR H 1 304 ? 126.001 121.852 184.712 1.00 41.23 304 TYR D O 1
ATOM 12569 N N . ILE H 1 305 ? 127.950 120.901 184.117 1.00 54.37 305 ILE D N 1
ATOM 12570 C CA . ILE H 1 305 ? 128.008 120.017 185.277 1.00 54.37 305 ILE D CA 1
ATOM 12571 C C . ILE H 1 305 ? 129.183 120.302 186.203 1.00 54.37 305 ILE D C 1
ATOM 12572 O O . ILE H 1 305 ? 129.293 119.645 187.245 1.00 54.37 305 ILE D O 1
ATOM 12577 N N . PHE H 1 306 ? 130.066 121.249 185.877 1.00 61.81 306 PHE D N 1
ATOM 12578 C CA . PHE H 1 306 ? 131.274 121.412 186.684 1.00 61.81 306 PHE D CA 1
ATOM 12579 C C . PHE H 1 306 ? 131.034 122.156 187.992 1.00 61.81 306 PHE D C 1
ATOM 12580 O O . PHE H 1 306 ? 131.963 122.259 188.801 1.00 61.81 306 PHE D O 1
ATOM 12588 N N . PHE H 1 307 ? 129.829 122.677 188.223 1.00 79.56 307 PHE D N 1
ATOM 12589 C CA . PHE H 1 307 ? 129.516 123.243 189.530 1.00 79.56 307 PHE D CA 1
ATOM 12590 C C . PHE H 1 307 ? 129.072 122.159 190.504 1.00 79.56 307 PHE D C 1
ATOM 12591 O O . PHE H 1 307 ? 129.576 122.081 191.630 1.00 79.56 307 PHE D O 1
ATOM 12599 N N . SER H 1 308 ? 128.130 121.313 190.087 1.00 80.23 308 SER D N 1
ATOM 12600 C CA . SER H 1 308 ? 127.615 120.277 190.975 1.00 80.23 308 SER D CA 1
ATOM 12601 C C . SER H 1 308 ? 128.536 119.065 191.021 1.00 80.23 308 SER D C 1
ATOM 12602 O O . SER H 1 308 ? 128.781 118.511 192.099 1.00 80.23 308 SER D O 1
ATOM 12605 N N . GLN H 1 309 ? 129.053 118.637 189.867 1.00 71.73 309 GLN D N 1
ATOM 12606 C CA . GLN H 1 309 ? 129.908 117.457 189.756 1.00 71.73 309 GLN D CA 1
ATOM 12607 C C . GLN H 1 309 ? 131.256 117.876 189.176 1.00 71.73 309 GLN D C 1
ATOM 12608 O O . GLN H 1 309 ? 131.490 117.733 187.966 1.00 71.73 309 GLN D O 1
ATOM 12614 N N . PRO H 1 310 ? 132.170 118.393 190.005 1.00 69.75 310 PRO D N 1
ATOM 12615 C CA . PRO H 1 310 ? 133.487 118.784 189.481 1.00 69.75 310 PRO D CA 1
ATOM 12616 C C . PRO H 1 310 ? 134.403 117.610 189.183 1.00 69.75 310 PRO D C 1
ATOM 12617 O O . PRO H 1 310 ? 135.293 117.747 188.333 1.00 69.75 310 PRO D O 1
ATOM 12621 N N . ALA H 1 311 ? 134.219 116.469 189.849 1.00 65.81 311 ALA D N 1
ATOM 12622 C CA . ALA H 1 311 ? 135.036 115.297 189.560 1.00 65.81 311 ALA D CA 1
ATOM 12623 C C . ALA H 1 311 ? 134.593 114.600 188.282 1.00 65.81 311 ALA D C 1
ATOM 12624 O O . ALA H 1 311 ? 135.426 114.019 187.578 1.00 65.81 311 ALA D O 1
ATOM 12626 N N . ARG H 1 312 ? 133.295 114.642 187.974 1.00 60.93 312 ARG D N 1
ATOM 12627 C CA . ARG H 1 312 ? 132.813 114.068 186.724 1.00 60.93 312 ARG D CA 1
ATOM 12628 C C . ARG H 1 312 ? 133.241 114.914 185.532 1.00 60.93 312 ARG D C 1
ATOM 12629 O O . ARG H 1 312 ? 133.617 114.375 184.485 1.00 60.93 312 ARG D O 1
ATOM 12637 N N . ALA H 1 313 ? 133.208 116.242 185.680 1.00 53.86 313 ALA D N 1
ATOM 12638 C CA . ALA H 1 313 ? 133.616 117.128 184.594 1.00 53.86 313 ALA D CA 1
ATOM 12639 C C . ALA H 1 313 ? 135.119 117.081 184.359 1.00 53.86 313 ALA D C 1
ATOM 12640 O O . ALA H 1 313 ? 135.576 117.303 183.233 1.00 53.86 313 ALA D O 1
ATOM 12642 N N . ALA H 1 314 ? 135.903 116.797 185.401 1.00 52.53 314 ALA D N 1
ATOM 12643 C CA . ALA H 1 314 ? 137.335 116.608 185.208 1.00 52.53 314 ALA D CA 1
ATOM 12644 C C . ALA H 1 314 ? 137.634 115.266 184.556 1.00 52.53 314 ALA D C 1
ATOM 12645 O O . ALA H 1 314 ? 138.678 115.109 183.913 1.00 52.53 314 ALA D O 1
ATOM 12647 N N . ALA H 1 315 ? 136.735 114.293 184.712 1.00 48.88 422 ALA D N 1
ATOM 12648 C CA . ALA H 1 315 ? 136.919 112.995 184.076 1.00 48.88 422 ALA D CA 1
ATOM 12649 C C . ALA H 1 315 ? 136.614 113.055 182.585 1.00 48.88 422 ALA D C 1
ATOM 12650 O O . ALA H 1 315 ? 137.271 112.375 181.792 1.00 48.88 422 ALA D O 1
ATOM 12652 N N . ILE H 1 316 ? 135.622 113.860 182.193 1.00 42.36 423 ILE D N 1
ATOM 12653 C CA . ILE H 1 316 ? 135.261 113.992 180.783 1.00 42.36 423 ILE D CA 1
ATOM 12654 C C . ILE H 1 316 ? 136.359 114.722 180.014 1.00 42.36 423 ILE D C 1
ATOM 12655 O O . ILE H 1 316 ? 136.657 114.385 178.861 1.00 42.36 423 ILE D O 1
ATOM 12660 N N . ASP H 1 317 ? 137.001 115.708 180.649 1.00 39.37 424 ASP D N 1
ATOM 12661 C CA . ASP H 1 317 ? 138.136 116.384 180.027 1.00 39.37 424 ASP D CA 1
ATOM 12662 C C . ASP H 1 317 ? 139.328 115.448 179.876 1.00 39.37 424 ASP D C 1
ATOM 12663 O O . ASP H 1 317 ? 140.056 115.520 178.881 1.00 39.37 424 ASP D O 1
ATOM 12668 N N . ARG H 1 318 ? 139.542 114.562 180.851 1.00 43.44 425 ARG D N 1
ATOM 12669 C CA . ARG H 1 318 ? 140.602 113.567 180.732 1.00 43.44 425 ARG D CA 1
ATOM 12670 C C . ARG H 1 318 ? 140.244 112.494 179.710 1.00 43.44 425 ARG D C 1
ATOM 12671 O O . ARG H 1 318 ? 141.124 112.000 178.995 1.00 43.44 425 ARG D O 1
ATOM 12679 N N . TRP H 1 319 ? 138.960 112.141 179.619 1.00 39.54 426 TRP D N 1
ATOM 12680 C CA . TRP H 1 319 ? 138.509 111.152 178.645 1.00 39.54 426 TRP D CA 1
ATOM 12681 C C . TRP H 1 319 ? 138.605 111.688 177.221 1.00 39.54 426 TRP D C 1
ATOM 12682 O O . TRP H 1 319 ? 138.931 110.941 176.293 1.00 39.54 426 TRP D O 1
ATOM 12693 N N . SER H 1 320 ? 138.340 112.982 177.032 1.00 33.84 427 SER D N 1
ATOM 12694 C CA . SER H 1 320 ? 138.351 113.563 175.694 1.00 33.84 427 SER D CA 1
ATOM 12695 C C . SER H 1 320 ? 139.759 113.806 175.167 1.00 33.84 427 SER D C 1
ATOM 12696 O O . SER H 1 320 ? 139.927 113.967 173.955 1.00 33.84 427 SER D O 1
ATOM 12699 N N . ARG H 1 321 ? 140.768 113.840 176.042 1.00 34.05 428 ARG D N 1
ATOM 12700 C CA . ARG H 1 321 ? 142.143 114.046 175.598 1.00 34.05 428 ARG D CA 1
ATOM 12701 C C . ARG H 1 321 ? 142.699 112.853 174.837 1.00 34.05 428 ARG D C 1
ATOM 12702 O O . ARG H 1 321 ? 143.660 113.013 174.077 1.00 34.05 428 ARG D O 1
ATOM 12710 N N . ILE H 1 322 ? 142.129 111.667 175.026 1.00 33.09 429 ILE D N 1
ATOM 12711 C CA . ILE H 1 322 ? 142.619 110.469 174.362 1.00 33.09 429 ILE D CA 1
ATOM 12712 C C . ILE H 1 322 ? 141.606 109.867 173.397 1.00 33.09 429 ILE D C 1
ATOM 12713 O O . ILE H 1 322 ? 142.011 109.112 172.502 1.00 33.09 429 ILE D O 1
ATOM 12718 N N . VAL H 1 323 ? 140.317 110.173 173.538 1.00 29.20 430 VAL D N 1
ATOM 12719 C CA . VAL H 1 323 ? 139.312 109.597 172.649 1.00 29.20 430 VAL D CA 1
ATOM 12720 C C . VAL H 1 323 ? 139.203 110.402 171.357 1.00 29.20 430 VAL D C 1
ATOM 12721 O O . VAL H 1 323 ? 139.109 109.829 170.264 1.00 29.20 430 VAL D O 1
ATOM 12725 N N . PHE H 1 324 ? 139.247 111.732 171.457 1.00 25.43 431 PHE D N 1
ATOM 12726 C CA . PHE H 1 324 ? 139.204 112.575 170.262 1.00 25.43 431 PHE D CA 1
ATOM 12727 C C . PHE H 1 324 ? 140.400 112.409 169.316 1.00 25.43 431 PHE D C 1
ATOM 12728 O O . PHE H 1 324 ? 140.170 112.430 168.094 1.00 25.43 431 PHE D O 1
ATOM 12736 N N . PRO H 1 325 ? 141.661 112.251 169.759 1.00 25.74 432 PRO D N 1
ATOM 12737 C CA . PRO H 1 325 ? 142.694 111.886 168.775 1.00 25.74 432 PRO D CA 1
ATOM 12738 C C . PRO H 1 325 ? 142.595 110.450 168.288 1.00 25.74 432 PRO D C 1
ATOM 12739 O O . PRO H 1 325 ? 143.044 110.161 167.172 1.00 25.74 432 PRO D O 1
ATOM 12743 N N . PHE H 1 326 ? 142.027 109.541 169.082 1.00 27.10 433 PHE D N 1
ATOM 12744 C CA . PHE H 1 326 ? 141.921 108.148 168.658 1.00 27.10 433 PHE D CA 1
ATOM 12745 C C . PHE H 1 326 ? 140.818 107.956 167.627 1.00 27.10 433 PHE D C 1
ATOM 12746 O O . PHE H 1 326 ? 140.992 107.202 166.663 1.00 27.10 433 PHE D O 1
ATOM 12754 N N . THR H 1 327 ? 139.674 108.615 167.822 1.00 25.67 434 THR D N 1
ATOM 12755 C CA . THR H 1 327 ? 138.575 108.494 166.873 1.00 25.67 434 THR D CA 1
ATOM 12756 C C . THR H 1 327 ? 138.889 109.205 165.562 1.00 25.67 434 THR D C 1
ATOM 12757 O O . THR H 1 327 ? 138.426 108.778 164.499 1.00 25.67 434 THR D O 1
ATOM 12761 N N . PHE H 1 328 ? 139.685 110.273 165.613 1.00 23.38 435 PHE D N 1
ATOM 12762 C CA . PHE H 1 328 ? 140.085 110.963 164.394 1.00 23.38 435 PHE D CA 1
ATOM 12763 C C . PHE H 1 328 ? 141.139 110.184 163.622 1.00 23.38 435 PHE D C 1
ATOM 12764 O O . PHE H 1 328 ? 141.176 110.254 162.389 1.00 23.38 435 PHE D O 1
ATOM 12772 N N . SER H 1 329 ? 142.002 109.447 164.323 1.00 25.41 436 SER D N 1
ATOM 12773 C CA . SER H 1 329 ? 142.914 108.537 163.643 1.00 25.41 436 SER D CA 1
ATOM 12774 C C . SER H 1 329 ? 142.171 107.337 163.073 1.00 25.41 436 SER D C 1
ATOM 12775 O O . SER H 1 329 ? 142.575 106.793 162.040 1.00 25.41 436 SER D O 1
ATOM 12778 N N . LEU H 1 330 ? 141.090 106.914 163.730 1.00 28.12 437 LEU D N 1
ATOM 12779 C CA . LEU H 1 330 ? 140.255 105.854 163.179 1.00 28.12 437 LEU D CA 1
ATOM 12780 C C . LEU H 1 330 ? 139.423 106.363 162.011 1.00 28.12 437 LEU D C 1
ATOM 12781 O O . LEU H 1 330 ? 139.131 105.607 161.078 1.00 28.12 437 LEU D O 1
ATOM 12786 N N . PHE H 1 331 ? 139.023 107.636 162.052 1.00 24.37 438 PHE D N 1
ATOM 12787 C CA . PHE H 1 331 ? 138.292 108.225 160.934 1.00 24.37 438 PHE D CA 1
ATOM 12788 C C . PHE H 1 331 ? 139.181 108.357 159.706 1.00 24.37 438 PHE D C 1
ATOM 12789 O O . PHE H 1 331 ? 138.737 108.097 158.583 1.00 24.37 438 PHE D O 1
ATOM 12797 N N . ASN H 1 332 ? 140.441 108.753 159.900 1.00 24.47 439 ASN D N 1
ATOM 12798 C CA . ASN H 1 332 ? 141.372 108.851 158.783 1.00 24.47 439 ASN D CA 1
ATOM 12799 C C . ASN H 1 332 ? 141.782 107.479 158.268 1.00 24.47 439 ASN D C 1
ATOM 12800 O O . ASN H 1 332 ? 142.140 107.342 157.094 1.00 24.47 439 ASN D O 1
ATOM 12805 N N . LEU H 1 333 ? 141.738 106.456 159.122 1.00 27.23 440 LEU D N 1
ATOM 12806 C CA . LEU H 1 333 ? 142.088 105.110 158.682 1.00 27.23 440 LEU D CA 1
ATOM 12807 C C . LEU H 1 333 ? 141.003 104.523 157.787 1.00 27.23 440 LEU D C 1
ATOM 12808 O O . LEU H 1 333 ? 141.306 103.881 156.777 1.00 27.23 440 LEU D O 1
ATOM 12813 N N . VAL H 1 334 ? 139.734 104.731 158.144 1.00 24.69 441 VAL D N 1
ATOM 12814 C CA . VAL H 1 334 ? 138.632 104.240 157.321 1.00 24.69 441 VAL D CA 1
ATOM 12815 C C . VAL H 1 334 ? 138.515 105.058 156.037 1.00 24.69 441 VAL D C 1
ATOM 12816 O O . VAL H 1 334 ? 138.206 104.513 154.969 1.00 24.69 441 VAL D O 1
ATOM 12820 N N . TYR H 1 335 ? 138.807 106.360 156.106 1.00 21.98 442 TYR D N 1
ATOM 12821 C CA . TYR H 1 335 ? 138.683 107.226 154.936 1.00 21.98 442 TYR D CA 1
ATOM 12822 C C . TYR H 1 335 ? 139.757 106.921 153.899 1.00 21.98 442 TYR D C 1
ATOM 12823 O O . TYR H 1 335 ? 139.449 106.669 152.729 1.00 21.98 442 TYR D O 1
ATOM 12832 N N . TRP H 1 336 ? 141.025 106.949 154.306 1.00 24.74 443 TRP D N 1
ATOM 12833 C CA . TRP H 1 336 ? 142.121 106.836 153.354 1.00 24.74 443 TRP D CA 1
ATOM 12834 C C . TRP H 1 336 ? 142.345 105.416 152.854 1.00 24.74 443 TRP D C 1
ATOM 12835 O O . TRP H 1 336 ? 143.086 105.234 151.885 1.00 24.74 443 TRP D O 1
ATOM 12846 N N . LEU H 1 337 ? 141.742 104.410 153.481 1.00 28.91 444 LEU D N 1
ATOM 12847 C CA . LEU H 1 337 ? 141.768 103.065 152.927 1.00 28.91 444 LEU D CA 1
ATOM 12848 C C . LEU H 1 337 ? 140.572 102.778 152.032 1.00 28.91 444 LEU D C 1
ATOM 12849 O O . LEU H 1 337 ? 140.587 101.781 151.303 1.00 28.91 444 LEU D O 1
ATOM 12854 N N . TYR H 1 338 ? 139.544 103.624 152.068 1.00 28.25 445 TYR D N 1
ATOM 12855 C CA . TYR H 1 338 ? 138.396 103.450 151.190 1.00 28.25 445 TYR D CA 1
ATOM 12856 C C . TYR H 1 338 ? 138.597 104.138 149.845 1.00 28.25 445 TYR D C 1
ATOM 12857 O O . TYR H 1 338 ? 138.102 103.648 148.825 1.00 28.25 445 TYR D O 1
ATOM 12866 N N . TYR H 1 339 ? 139.323 105.256 149.816 1.00 25.89 446 TYR D N 1
ATOM 12867 C CA . TYR H 1 339 ? 139.471 106.032 148.593 1.00 25.89 446 TYR D CA 1
ATOM 12868 C C . TYR H 1 339 ? 140.814 105.849 147.901 1.00 25.89 446 TYR D C 1
ATOM 12869 O O . TYR H 1 339 ? 140.936 106.214 146.727 1.00 25.89 446 TYR D O 1
ATOM 12878 N N . VAL H 1 340 ? 141.816 105.304 148.580 1.00 29.07 447 VAL D N 1
ATOM 12879 C CA . VAL H 1 340 ? 143.098 105.043 147.935 1.00 29.07 447 VAL D CA 1
ATOM 12880 C C . VAL H 1 340 ? 143.213 103.564 147.592 1.00 29.07 447 VAL D C 1
ATOM 12881 O O . VAL H 1 340 ? 142.374 102.757 147.992 1.00 29.07 447 VAL D O 1
ATOM 12885 N N . ASN I 1 8 ? 159.092 157.861 88.189 1.00 72.07 8 ASN E N 1
ATOM 12886 C CA . ASN I 1 8 ? 158.446 157.101 87.126 1.00 72.07 8 ASN E CA 1
ATOM 12887 C C . ASN I 1 8 ? 157.715 155.897 87.708 1.00 72.07 8 ASN E C 1
ATOM 12888 O O . ASN I 1 8 ? 158.338 154.992 88.259 1.00 72.07 8 ASN E O 1
ATOM 12893 N N . MET I 1 9 ? 156.388 155.894 87.584 1.00 57.46 9 MET E N 1
ATOM 12894 C CA . MET I 1 9 ? 155.557 154.841 88.150 1.00 57.46 9 MET E CA 1
ATOM 12895 C C . MET I 1 9 ? 155.011 153.874 87.109 1.00 57.46 9 MET E C 1
ATOM 12896 O O . MET I 1 9 ? 154.572 152.780 87.476 1.00 57.46 9 MET E O 1
ATOM 12901 N N . SER I 1 10 ? 155.023 154.245 85.828 1.00 64.57 10 SER E N 1
ATOM 12902 C CA . SER I 1 10 ? 154.492 153.358 84.799 1.00 64.57 10 SER E CA 1
ATOM 12903 C C . SER I 1 10 ? 155.464 152.230 84.475 1.00 64.57 10 SER E C 1
ATOM 12904 O O . SER I 1 10 ? 155.040 151.097 84.228 1.00 64.57 10 SER E O 1
ATOM 12907 N N . PHE I 1 11 ? 156.767 152.523 84.473 1.00 61.76 11 PHE E N 1
ATOM 12908 C CA . PHE I 1 11 ? 157.766 151.494 84.204 1.00 61.76 11 PHE E CA 1
ATOM 12909 C C . PHE I 1 11 ? 157.882 150.508 85.359 1.00 61.76 11 PHE E C 1
ATOM 12910 O O . PHE I 1 11 ? 158.126 149.316 85.134 1.00 61.76 11 PHE E O 1
ATOM 12918 N N . VAL I 1 12 ? 157.706 150.980 86.595 1.00 56.94 12 VAL E N 1
ATOM 12919 C CA . VAL I 1 12 ? 157.742 150.085 87.746 1.00 56.94 12 VAL E CA 1
ATOM 12920 C C . VAL I 1 12 ? 156.490 149.216 87.781 1.00 56.94 12 VAL E C 1
ATOM 12921 O O . VAL I 1 12 ? 156.547 148.040 88.162 1.00 56.94 12 VAL E O 1
ATOM 12925 N N . LYS I 1 13 ? 155.348 149.770 87.360 1.00 53.19 13 LYS E N 1
ATOM 12926 C CA . LYS I 1 13 ? 154.118 148.986 87.282 1.00 53.19 13 LYS E CA 1
ATOM 12927 C C . LYS I 1 13 ? 154.224 147.892 86.225 1.00 53.19 13 LYS E C 1
ATOM 12928 O O . LYS I 1 13 ? 153.685 146.794 86.404 1.00 53.19 13 LYS E O 1
ATOM 12934 N N . GLU I 1 14 ? 154.929 148.167 85.126 1.00 58.39 14 GLU E N 1
ATOM 12935 C CA . GLU I 1 14 ? 155.215 147.121 84.151 1.00 58.39 14 GLU E CA 1
ATOM 12936 C C . GLU I 1 14 ? 156.239 146.127 84.684 1.00 58.39 14 GLU E C 1
ATOM 12937 O O . GLU I 1 14 ? 156.238 144.961 84.278 1.00 58.39 14 GLU E O 1
ATOM 12943 N N . THR I 1 15 ? 157.113 146.568 85.593 1.00 53.16 15 THR E N 1
ATOM 12944 C CA . THR I 1 15 ? 158.129 145.678 86.146 1.00 53.16 15 THR E CA 1
ATOM 12945 C C . THR I 1 15 ? 157.530 144.716 87.167 1.00 53.16 15 THR E C 1
ATOM 12946 O O . THR I 1 15 ? 157.845 143.520 87.156 1.00 53.16 15 THR E O 1
ATOM 12950 N N . VAL I 1 16 ? 156.661 145.216 88.050 1.00 48.39 16 VAL E N 1
ATOM 12951 C CA . VAL I 1 16 ? 156.049 144.361 89.064 1.00 48.39 16 VAL E CA 1
ATOM 12952 C C . VAL I 1 16 ? 155.015 143.431 88.432 1.00 48.39 16 VAL E C 1
ATOM 12953 O O . VAL I 1 16 ? 154.873 142.274 88.850 1.00 48.39 16 VAL E O 1
ATOM 12957 N N . ASP I 1 17 ? 154.312 143.893 87.391 1.00 50.97 17 ASP E N 1
ATOM 12958 C CA . ASP I 1 17 ? 153.403 143.009 86.664 1.00 50.97 17 ASP E CA 1
ATOM 12959 C C . ASP I 1 17 ? 154.155 141.939 85.884 1.00 50.97 17 ASP E C 1
ATOM 12960 O O . ASP I 1 17 ? 153.608 140.861 85.632 1.00 50.97 17 ASP E O 1
ATOM 12965 N N . LYS I 1 18 ? 155.400 142.217 85.489 1.00 50.87 18 LYS E N 1
ATOM 12966 C CA . LYS I 1 18 ? 156.220 141.191 84.857 1.00 50.87 18 LYS E CA 1
ATOM 12967 C C . LYS I 1 18 ? 156.664 140.137 85.865 1.00 50.87 18 LYS E C 1
ATOM 12968 O O . LYS I 1 18 ? 156.781 138.956 85.516 1.00 50.87 18 LYS E O 1
ATOM 12974 N N . LEU I 1 19 ? 156.897 140.542 87.116 1.00 42.13 19 LEU E N 1
ATOM 12975 C CA . LEU I 1 19 ? 157.332 139.599 88.141 1.00 42.13 19 LEU E CA 1
ATOM 12976 C C . LEU I 1 19 ? 156.212 138.656 88.562 1.00 42.13 19 LEU E C 1
ATOM 12977 O O . LEU I 1 19 ? 156.475 137.492 88.882 1.00 42.13 19 LEU E O 1
ATOM 12982 N N . LEU I 1 20 ? 154.969 139.130 88.565 1.00 42.51 20 LEU E N 1
ATOM 12983 C CA . LEU I 1 20 ? 153.844 138.352 89.062 1.00 42.51 20 LEU E CA 1
ATOM 12984 C C . LEU I 1 20 ? 153.083 137.625 87.963 1.00 42.51 20 LEU E C 1
ATOM 12985 O O . LEU I 1 20 ? 152.183 136.838 88.273 1.00 42.51 20 LEU E O 1
ATOM 12990 N N . LYS I 1 21 ? 153.415 137.860 86.697 1.00 46.97 21 LYS E N 1
ATOM 12991 C CA . LYS I 1 21 ? 152.781 137.141 85.600 1.00 46.97 21 LYS E CA 1
ATOM 12992 C C . LYS I 1 21 ? 153.434 135.772 85.465 1.00 46.97 21 LYS E C 1
ATOM 12993 O O . LYS I 1 21 ? 154.653 135.674 85.286 1.00 46.97 21 LYS E O 1
ATOM 12999 N N . GLY I 1 22 ? 152.628 134.719 85.554 1.00 41.26 22 GLY E N 1
ATOM 13000 C CA . GLY I 1 22 ? 153.163 133.376 85.583 1.00 41.26 22 GLY E CA 1
ATOM 13001 C C . GLY I 1 22 ? 153.763 132.964 86.906 1.00 41.26 22 GLY E C 1
ATOM 13002 O O . GLY I 1 22 ? 154.471 131.953 86.960 1.00 41.26 22 GLY E O 1
ATOM 13003 N N . TYR I 1 23 ? 153.514 133.720 87.972 1.00 30.14 23 TYR E N 1
ATOM 13004 C CA . TYR I 1 23 ? 154.031 133.386 89.291 1.00 30.14 23 TYR E CA 1
ATOM 13005 C C . TYR I 1 23 ? 153.077 132.410 89.966 1.00 30.14 23 TYR E C 1
ATOM 13006 O O . TYR I 1 23 ? 151.892 132.713 90.141 1.00 30.14 23 TYR E O 1
ATOM 13015 N N . ASP I 1 24 ? 153.588 131.244 90.343 1.00 32.00 24 ASP E N 1
ATOM 13016 C CA . ASP I 1 24 ? 152.802 130.233 91.037 1.00 32.00 24 ASP E CA 1
ATOM 13017 C C . ASP I 1 24 ? 153.115 130.328 92.526 1.00 32.00 24 ASP E C 1
ATOM 13018 O O . ASP I 1 24 ? 154.241 130.049 92.949 1.00 32.00 24 ASP E O 1
ATOM 13023 N N . ILE I 1 25 ? 152.115 130.724 93.319 1.00 27.00 25 ILE E N 1
ATOM 13024 C CA . ILE I 1 25 ? 152.297 130.816 94.764 1.00 27.00 25 ILE E CA 1
ATOM 13025 C C . ILE I 1 25 ? 152.372 129.442 95.414 1.00 27.00 25 ILE E C 1
ATOM 13026 O O . ILE I 1 25 ? 152.841 129.326 96.551 1.00 27.00 25 ILE E O 1
ATOM 13031 N N . ARG I 1 26 ? 151.922 128.395 94.720 1.00 29.45 26 ARG E N 1
ATOM 13032 C CA . ARG I 1 26 ? 151.931 127.045 95.262 1.00 29.45 26 ARG E CA 1
ATOM 13033 C C . ARG I 1 26 ? 153.323 126.435 95.323 1.00 29.45 26 ARG E C 1
ATOM 13034 O O . ARG I 1 26 ? 153.505 125.424 96.009 1.00 29.45 26 ARG E O 1
ATOM 13042 N N . LEU I 1 27 ? 154.303 127.016 94.638 1.00 25.56 27 LEU E N 1
ATOM 13043 C CA . LEU I 1 27 ? 155.643 126.457 94.549 1.00 25.56 27 LEU E CA 1
ATOM 13044 C C . LEU I 1 27 ? 156.633 127.350 95.282 1.00 25.56 27 LEU E C 1
ATOM 13045 O O . LEU I 1 27 ? 156.590 128.577 95.148 1.00 25.56 27 LEU E O 1
ATOM 13050 N N . ARG I 1 28 ? 157.519 126.727 96.055 1.00 19.11 28 ARG E N 1
ATOM 13051 C CA . ARG I 1 28 ? 158.590 127.435 96.728 1.00 19.11 28 ARG E CA 1
ATOM 13052 C C . ARG I 1 28 ? 159.659 127.850 95.715 1.00 19.11 28 ARG E C 1
ATOM 13053 O O . ARG I 1 28 ? 159.695 127.328 94.599 1.00 19.11 28 ARG E O 1
ATOM 13061 N N . PRO I 1 29 ? 160.515 128.819 96.063 1.00 21.19 29 PRO E N 1
ATOM 13062 C CA . PRO I 1 29 ? 161.683 129.100 95.219 1.00 21.19 29 PRO E CA 1
ATOM 13063 C C . PRO I 1 29 ? 162.623 127.906 95.155 1.00 21.19 29 PRO E C 1
ATOM 13064 O O . PRO I 1 29 ? 162.858 127.231 96.161 1.00 21.19 29 PRO E O 1
ATOM 13068 N N . ASP I 1 30 ? 163.159 127.672 93.952 1.00 25.24 30 ASP E N 1
ATOM 13069 C CA . ASP I 1 30 ? 163.976 126.502 93.610 1.00 25.24 30 ASP E CA 1
ATOM 13070 C C . ASP I 1 30 ? 163.250 125.201 93.947 1.00 25.24 30 ASP E C 1
ATOM 13071 O O . ASP I 1 30 ? 163.786 124.317 94.618 1.00 25.24 30 ASP E O 1
ATOM 13076 N N . PHE I 1 31 ? 162.004 125.105 93.481 1.00 26.84 31 PHE E N 1
ATOM 13077 C CA . PHE I 1 31 ? 161.195 123.912 93.699 1.00 26.84 31 PHE E CA 1
ATOM 13078 C C . PHE I 1 31 ? 161.791 122.728 92.950 1.00 26.84 31 PHE E C 1
ATOM 13079 O O . PHE I 1 31 ? 162.068 122.809 91.750 1.00 26.84 31 PHE E O 1
ATOM 13087 N N . GLY I 1 32 ? 161.990 121.626 93.666 1.00 24.67 32 GLY E N 1
ATOM 13088 C CA . GLY I 1 32 ? 162.666 120.476 93.110 1.00 24.67 32 GLY E CA 1
ATOM 13089 C C . GLY I 1 32 ? 164.173 120.574 93.091 1.00 24.67 32 GLY E C 1
ATOM 13090 O O . GLY I 1 32 ? 164.826 119.699 92.513 1.00 24.67 32 GLY E O 1
ATOM 13091 N N . GLY I 1 33 ? 164.746 121.608 93.700 1.00 21.02 33 GLY E N 1
ATOM 13092 C CA . GLY I 1 33 ? 166.177 121.777 93.740 1.00 21.02 33 GLY E CA 1
ATOM 13093 C C . GLY I 1 33 ? 166.707 121.855 95.157 1.00 21.02 33 GLY E C 1
ATOM 13094 O O . GLY I 1 33 ? 166.226 121.164 96.060 1.00 21.02 33 GLY E O 1
ATOM 13095 N N . PRO I 1 34 ? 167.760 122.654 95.415 1.00 20.34 34 PRO E N 1
ATOM 13096 C CA . PRO I 1 34 ? 168.294 122.789 96.770 1.00 20.34 34 PRO E CA 1
ATOM 13097 C C . PRO I 1 34 ? 167.316 123.574 97.658 1.00 20.34 34 PRO E C 1
ATOM 13098 O O . PRO I 1 34 ? 166.570 124.359 97.136 1.00 20.34 34 PRO E O 1
ATOM 13102 N N . PRO I 1 35 ? 167.284 123.358 98.988 1.00 17.90 35 PRO E N 1
ATOM 13103 C CA . PRO I 1 35 ? 166.367 124.092 99.861 1.00 17.90 35 PRO E CA 1
ATOM 13104 C C . PRO I 1 35 ? 166.641 125.602 99.916 1.00 17.90 35 PRO E C 1
ATOM 13105 O O . PRO I 1 35 ? 167.778 126.005 99.886 1.00 17.90 35 PRO E O 1
ATOM 13109 N N . VAL I 1 36 ? 165.571 126.389 99.959 1.00 15.89 36 VAL E N 1
ATOM 13110 C CA . VAL I 1 36 ? 165.641 127.839 100.086 1.00 15.89 36 VAL E CA 1
ATOM 13111 C C . VAL I 1 36 ? 165.967 128.189 101.533 1.00 15.89 36 VAL E C 1
ATOM 13112 O O . VAL I 1 36 ? 165.284 127.750 102.465 1.00 15.89 36 VAL E O 1
ATOM 13116 N N . CYS I 1 37 ? 167.037 128.953 101.726 1.00 17.84 37 CYS E N 1
ATOM 13117 C CA . CYS I 1 37 ? 167.449 129.361 103.060 1.00 17.84 37 CYS E CA 1
ATOM 13118 C C . CYS I 1 37 ? 166.654 130.583 103.499 1.00 17.84 37 CYS E C 1
ATOM 13119 O O . CYS I 1 37 ? 166.601 131.588 102.786 1.00 17.84 37 CYS E O 1
ATOM 13122 N N . VAL I 1 38 ? 166.034 130.494 104.671 1.00 14.20 38 VAL E N 1
ATOM 13123 C CA . VAL I 1 38 ? 165.236 131.579 105.228 1.00 14.20 38 VAL E CA 1
ATOM 13124 C C . VAL I 1 38 ? 165.964 132.128 106.447 1.00 14.20 38 VAL E C 1
ATOM 13125 O O . VAL I 1 38 ? 166.153 131.415 107.439 1.00 14.20 38 VAL E O 1
ATOM 13129 N N . GLY I 1 39 ? 166.373 133.392 106.370 1.00 12.05 39 GLY E N 1
ATOM 13130 C CA . GLY I 1 39 ? 167.030 134.050 107.485 1.00 12.05 39 GLY E CA 1
ATOM 13131 C C . GLY I 1 39 ? 166.037 134.862 108.297 1.00 12.05 39 GLY E C 1
ATOM 13132 O O . GLY I 1 39 ? 165.186 135.554 107.748 1.00 12.05 39 GLY E O 1
ATOM 13133 N N . MET I 1 40 ? 166.159 134.768 109.614 1.00 16.30 40 MET E N 1
ATOM 13134 C CA . MET I 1 40 ? 165.159 135.312 110.517 1.00 16.30 40 MET E CA 1
ATOM 13135 C C . MET I 1 40 ? 165.774 136.295 111.500 1.00 16.30 40 MET E C 1
ATOM 13136 O O . MET I 1 40 ? 166.842 136.044 112.065 1.00 16.30 40 MET E O 1
ATOM 13141 N N . ASN I 1 41 ? 165.089 137.420 111.681 1.00 13.10 41 ASN E N 1
ATOM 13142 C CA . ASN I 1 41 ? 165.406 138.413 112.693 1.00 13.10 41 ASN E CA 1
ATOM 13143 C C . ASN I 1 41 ? 164.163 138.660 113.530 1.00 13.10 41 ASN E C 1
ATOM 13144 O O . ASN I 1 41 ? 163.044 138.637 113.012 1.00 13.10 41 ASN E O 1
ATOM 13149 N N . ILE I 1 42 ? 164.357 138.892 114.823 1.00 13.13 42 ILE E N 1
ATOM 13150 C CA . ILE I 1 42 ? 163.267 139.209 115.735 1.00 13.13 42 ILE E CA 1
ATOM 13151 C C . ILE I 1 42 ? 163.619 140.492 116.470 1.00 13.13 42 ILE E C 1
ATOM 13152 O O . ILE I 1 42 ? 164.680 140.582 117.093 1.00 13.13 42 ILE E O 1
ATOM 13157 N N . ASP I 1 43 ? 162.724 141.475 116.367 1.00 15.48 43 ASP E N 1
ATOM 13158 C CA . ASP I 1 43 ? 162.862 142.721 117.160 1.00 15.48 43 ASP E CA 1
ATOM 13159 C C . ASP I 1 43 ? 161.775 142.624 118.233 1.00 15.48 43 ASP E C 1
ATOM 13160 O O . ASP I 1 43 ? 160.589 142.780 117.882 1.00 15.48 43 ASP E O 1
ATOM 13165 N N . ILE I 1 44 ? 162.163 142.352 119.481 1.00 13.42 44 ILE E N 1
ATOM 13166 C CA . ILE I 1 44 ? 161.151 142.201 120.565 1.00 13.42 44 ILE E CA 1
ATOM 13167 C C . ILE I 1 44 ? 160.620 143.578 120.964 1.00 13.42 44 ILE E C 1
ATOM 13168 O O . ILE I 1 44 ? 161.429 144.453 121.330 1.00 13.42 44 ILE E O 1
ATOM 13173 N N . ALA I 1 45 ? 159.296 143.734 120.897 1.00 13.50 45 ALA E N 1
ATOM 13174 C CA . ALA I 1 45 ? 158.624 144.947 121.335 1.00 13.50 45 ALA E CA 1
ATOM 13175 C C . ALA I 1 45 ? 158.391 144.940 122.841 1.00 13.50 45 ALA E C 1
ATOM 13176 O O . ALA I 1 45 ? 158.792 145.879 123.534 1.00 13.50 45 ALA E O 1
ATOM 13178 N N . SER I 1 46 ? 157.773 143.880 123.359 1.00 13.96 46 SER E N 1
ATOM 13179 C CA . SER I 1 46 ? 157.464 143.790 124.779 1.00 13.96 46 SER E CA 1
ATOM 13180 C C . SER I 1 46 ? 157.172 142.345 125.150 1.00 13.96 46 SER E C 1
ATOM 13181 O O . SER I 1 46 ? 156.847 141.515 124.298 1.00 13.96 46 SER E O 1
ATOM 13184 N N . ILE I 1 47 ? 157.306 142.058 126.440 1.00 16.78 47 ILE E N 1
ATOM 13185 C CA . ILE I 1 47 ? 156.705 140.887 127.066 1.00 16.78 47 ILE E CA 1
ATOM 13186 C C . ILE I 1 47 ? 155.692 141.418 128.069 1.00 16.78 47 ILE E C 1
ATOM 13187 O O . ILE I 1 47 ? 156.065 141.995 129.096 1.00 16.78 47 ILE E O 1
ATOM 13192 N N . ASP I 1 48 ? 154.407 141.249 127.761 1.00 23.95 48 ASP E N 1
ATOM 13193 C CA . ASP I 1 48 ? 153.356 141.875 128.557 1.00 23.95 48 ASP E CA 1
ATOM 13194 C C . ASP I 1 48 ? 153.103 141.115 129.853 1.00 23.95 48 ASP E C 1
ATOM 13195 O O . ASP I 1 48 ? 153.233 141.672 130.947 1.00 23.95 48 ASP E O 1
ATOM 13200 N N . MET I 1 49 ? 152.731 139.846 129.747 1.00 24.90 49 MET E N 1
ATOM 13201 C CA . MET I 1 49 ? 152.387 139.038 130.903 1.00 24.90 49 MET E CA 1
ATOM 13202 C C . MET I 1 49 ? 153.289 137.818 130.972 1.00 24.90 49 MET E C 1
ATOM 13203 O O . MET I 1 49 ? 153.753 137.312 129.949 1.00 24.90 49 MET E O 1
ATOM 13208 N N . VAL I 1 50 ? 153.556 137.371 132.195 1.00 19.16 50 VAL E N 1
ATOM 13209 C CA . VAL I 1 50 ? 154.128 136.058 132.467 1.00 19.16 50 VAL E CA 1
ATOM 13210 C C . VAL I 1 50 ? 153.243 135.435 133.536 1.00 19.16 50 VAL E C 1
ATOM 13211 O O . VAL I 1 50 ? 153.250 135.882 134.689 1.00 19.16 50 VAL E O 1
ATOM 13215 N N . SER I 1 51 ? 152.474 134.422 133.158 1.00 20.66 51 SER E N 1
ATOM 13216 C CA . SER I 1 51 ? 151.480 133.815 134.033 1.00 20.66 51 SER E CA 1
ATOM 13217 C C . SER I 1 51 ? 151.998 132.484 134.554 1.00 20.66 51 SER E C 1
ATOM 13218 O O . SER I 1 51 ? 152.425 131.632 133.772 1.00 20.66 51 SER E O 1
ATOM 13221 N N . GLU I 1 52 ? 151.960 132.311 135.875 1.00 24.61 52 GLU E N 1
ATOM 13222 C CA . GLU I 1 52 ? 152.353 131.036 136.464 1.00 24.61 52 GLU E CA 1
ATOM 13223 C C . GLU I 1 52 ? 151.200 130.043 136.451 1.00 24.61 52 GLU E C 1
ATOM 13224 O O . GLU I 1 52 ? 151.423 128.836 136.318 1.00 24.61 52 GLU E O 1
ATOM 13230 N N . VAL I 1 53 ? 149.967 130.540 136.583 1.00 24.69 53 VAL E N 1
ATOM 13231 C CA . VAL I 1 53 ? 148.798 129.668 136.643 1.00 24.69 53 VAL E CA 1
ATOM 13232 C C . VAL I 1 53 ? 148.539 129.018 135.289 1.00 24.69 53 VAL E C 1
ATOM 13233 O O . VAL I 1 53 ? 148.274 127.813 135.204 1.00 24.69 53 VAL E O 1
ATOM 13237 N N . ASN I 1 54 ? 148.627 129.794 134.213 1.00 20.96 54 ASN E N 1
ATOM 13238 C CA . ASN I 1 54 ? 148.444 129.255 132.875 1.00 20.96 54 ASN E CA 1
ATOM 13239 C C . ASN I 1 54 ? 149.736 128.731 132.265 1.00 20.96 54 ASN E C 1
ATOM 13240 O O . ASN I 1 54 ? 149.673 128.060 131.228 1.00 20.96 54 ASN E O 1
ATOM 13245 N N . MET I 1 55 ? 150.881 129.016 132.897 1.00 21.54 55 MET E N 1
ATOM 13246 C CA . MET I 1 55 ? 152.220 128.605 132.454 1.00 21.54 55 MET E CA 1
ATOM 13247 C C . MET I 1 55 ? 152.509 129.062 131.027 1.00 21.54 55 MET E C 1
ATOM 13248 O O . MET I 1 55 ? 152.860 128.273 130.149 1.00 21.54 55 MET E O 1
ATOM 13253 N N . ASP I 1 56 ? 152.377 130.373 130.817 1.00 18.04 56 ASP E N 1
ATOM 13254 C CA . ASP I 1 56 ? 152.613 130.973 129.479 1.00 18.04 56 ASP E CA 1
ATOM 13255 C C . ASP I 1 56 ? 152.978 132.451 129.641 1.00 18.04 56 ASP E C 1
ATOM 13256 O O . ASP I 1 56 ? 152.833 132.982 130.755 1.00 18.04 56 ASP E O 1
ATOM 13261 N N . TYR I 1 57 ? 153.471 133.065 128.564 1.00 12.45 57 TYR E N 1
ATOM 13262 C CA . TYR I 1 57 ? 153.846 134.501 128.559 1.00 12.45 57 TYR E CA 1
ATOM 13263 C C . TYR I 1 57 ? 153.383 135.104 127.230 1.00 12.45 57 TYR E C 1
ATOM 13264 O O . TYR I 1 57 ? 153.399 134.386 126.216 1.00 12.45 57 TYR E O 1
ATOM 13273 N N . THR I 1 58 ? 153.025 136.390 127.232 1.00 14.51 58 THR E N 1
ATOM 13274 C CA . THR I 1 58 ? 152.576 137.066 125.987 1.00 14.51 58 THR E CA 1
ATOM 13275 C C . THR I 1 58 ? 153.745 137.884 125.436 1.00 14.51 58 THR E C 1
ATOM 13276 O O . THR I 1 58 ? 154.275 138.729 126.177 1.00 14.51 58 THR E O 1
ATOM 13280 N N . LEU I 1 59 ? 154.110 137.644 124.175 1.00 14.17 59 LEU E N 1
ATOM 13281 C CA . LEU I 1 59 ? 155.263 138.337 123.547 1.00 14.17 59 LEU E CA 1
ATOM 13282 C C . LEU I 1 59 ? 154.821 139.081 122.282 1.00 14.17 59 LEU E C 1
ATOM 13283 O O . LEU I 1 59 ? 154.113 138.480 121.456 1.00 14.17 59 LEU E O 1
ATOM 13288 N N . THR I 1 60 ? 155.235 140.344 122.153 1.00 14.97 60 THR E N 1
ATOM 13289 C CA . THR I 1 60 ? 154.964 141.157 120.938 1.00 14.97 60 THR E CA 1
ATOM 13290 C C . THR I 1 60 ? 156.319 141.390 120.266 1.00 14.97 60 THR E C 1
ATOM 13291 O O . THR I 1 60 ? 157.240 141.851 120.959 1.00 14.97 60 THR E O 1
ATOM 13295 N N . MET I 1 61 ? 156.436 141.083 118.974 1.00 19.36 61 MET E N 1
ATOM 13296 C CA . MET I 1 61 ? 157.754 141.216 118.303 1.00 19.36 61 MET E CA 1
ATOM 13297 C C . MET I 1 61 ? 157.586 141.542 116.818 1.00 19.36 61 MET E C 1
ATOM 13298 O O . MET I 1 61 ? 156.471 141.390 116.292 1.00 19.36 61 MET E O 1
ATOM 13303 N N . TYR I 1 62 ? 158.665 142.029 116.203 1.00 19.36 62 TYR E N 1
ATOM 13304 C CA . TYR I 1 62 ? 158.718 142.272 114.741 1.00 19.36 62 TYR E CA 1
ATOM 13305 C C . TYR I 1 62 ? 159.444 141.060 114.156 1.00 19.36 62 TYR E C 1
ATOM 13306 O O . TYR I 1 62 ? 160.655 140.919 114.386 1.00 19.36 62 TYR E O 1
ATOM 13315 N N . PHE I 1 63 ? 158.703 140.195 113.464 1.00 19.36 63 PHE E N 1
ATOM 13316 C CA . PHE I 1 63 ? 159.251 138.951 112.940 1.00 19.36 63 PHE E CA 1
ATOM 13317 C C . PHE I 1 63 ? 159.591 139.147 111.467 1.00 19.36 63 PHE E C 1
ATOM 13318 O O . PHE I 1 63 ? 158.695 139.265 110.628 1.00 19.36 63 PHE E O 1
ATOM 13326 N N . GLN I 1 64 ? 160.884 139.175 111.156 1.00 15.70 64 GLN E N 1
ATOM 13327 C CA . GLN I 1 64 ? 161.375 139.421 109.807 1.00 15.70 64 GLN E CA 1
ATOM 13328 C C . GLN I 1 64 ? 161.939 138.140 109.210 1.00 15.70 64 GLN E C 1
ATOM 13329 O O . GLN I 1 64 ? 162.658 137.397 109.880 1.00 15.70 64 GLN E O 1
ATOM 13335 N N . GLN I 1 65 ? 161.607 137.885 107.947 1.00 13.18 65 GLN E N 1
ATOM 13336 C CA . GLN I 1 65 ? 162.098 136.720 107.226 1.00 13.18 65 GLN E CA 1
ATOM 13337 C C . GLN I 1 65 ? 162.760 137.162 105.930 1.00 13.18 65 GLN E C 1
ATOM 13338 O O . GLN I 1 65 ? 162.230 138.011 105.210 1.00 13.18 65 GLN E O 1
ATOM 13344 N N . TYR I 1 66 ? 163.924 136.584 105.644 1.00 17.37 66 TYR E N 1
ATOM 13345 C CA . TYR I 1 66 ? 164.715 136.912 104.465 1.00 17.37 66 TYR E CA 1
ATOM 13346 C C . TYR I 1 66 ? 164.956 135.657 103.644 1.00 17.37 66 TYR E C 1
ATOM 13347 O O . TYR I 1 66 ? 165.502 134.677 104.157 1.00 17.37 66 TYR E O 1
ATOM 13356 N N . TRP I 1 67 ? 164.580 135.695 102.370 1.00 12.58 67 TRP E N 1
ATOM 13357 C CA . TRP I 1 67 ? 164.914 134.615 101.455 1.00 12.58 67 TRP E CA 1
ATOM 13358 C C . TRP I 1 67 ? 165.034 135.184 100.053 1.00 12.58 67 TRP E C 1
ATOM 13359 O O . TRP I 1 67 ? 164.567 136.287 99.768 1.00 12.58 67 TRP E O 1
ATOM 13370 N N . ARG I 1 68 ? 165.664 134.412 99.177 1.00 20.83 68 ARG E N 1
ATOM 13371 C CA . ARG I 1 68 ? 165.848 134.805 97.789 1.00 20.83 68 ARG E CA 1
ATOM 13372 C C . ARG I 1 68 ? 164.877 134.039 96.903 1.00 20.83 68 ARG E C 1
ATOM 13373 O O . ARG I 1 68 ? 164.824 132.806 96.949 1.00 20.83 68 ARG E O 1
ATOM 13381 N N . ASP I 1 69 ? 164.107 134.774 96.107 1.00 21.84 69 ASP E N 1
ATOM 13382 C CA . ASP I 1 69 ? 163.202 134.209 95.113 1.00 21.84 69 ASP E CA 1
ATOM 13383 C C . ASP I 1 69 ? 163.620 134.767 93.760 1.00 21.84 69 ASP E C 1
ATOM 13384 O O . ASP I 1 69 ? 163.412 135.952 93.483 1.00 21.84 69 ASP E O 1
ATOM 13389 N N . LYS I 1 70 ? 164.203 133.912 92.916 1.00 25.81 70 LYS E N 1
ATOM 13390 C CA . LYS I 1 70 ? 164.702 134.349 91.616 1.00 25.81 70 LYS E CA 1
ATOM 13391 C C . LYS I 1 70 ? 163.592 134.670 90.624 1.00 25.81 70 LYS E C 1
ATOM 13392 O O . LYS I 1 70 ? 163.873 135.277 89.587 1.00 25.81 70 LYS E O 1
ATOM 13398 N N . ARG I 1 71 ? 162.346 134.287 90.913 1.00 25.50 71 ARG E N 1
ATOM 13399 C CA . ARG I 1 71 ? 161.218 134.715 90.098 1.00 25.50 71 ARG E CA 1
ATOM 13400 C C . ARG I 1 71 ? 160.892 136.190 90.292 1.00 25.50 71 ARG E C 1
ATOM 13401 O O . ARG I 1 71 ? 160.190 136.770 89.458 1.00 25.50 71 ARG E O 1
ATOM 13409 N N . LEU I 1 72 ? 161.380 136.805 91.368 1.00 24.08 72 LEU E N 1
ATOM 13410 C CA . LEU I 1 72 ? 161.091 138.195 91.687 1.00 24.08 72 LEU E CA 1
ATOM 13411 C C . LEU I 1 72 ? 162.280 139.116 91.449 1.00 24.08 72 LEU E C 1
ATOM 13412 O O . LEU I 1 72 ? 162.292 140.238 91.963 1.00 24.08 72 LEU E O 1
ATOM 13417 N N . ALA I 1 73 ? 163.277 138.674 90.690 1.00 25.47 73 ALA E N 1
ATOM 13418 C CA . ALA I 1 73 ? 164.434 139.508 90.397 1.00 25.47 73 ALA E CA 1
ATOM 13419 C C . ALA I 1 73 ? 164.104 140.490 89.280 1.00 25.47 73 ALA E C 1
ATOM 13420 O O . ALA I 1 73 ? 163.547 140.106 88.249 1.00 25.47 73 ALA E O 1
ATOM 13422 N N . TYR I 1 74 ? 164.452 141.756 89.487 1.00 28.29 74 TYR E N 1
ATOM 13423 C CA . TYR I 1 74 ? 164.240 142.805 88.503 1.00 28.29 74 TYR E CA 1
ATOM 13424 C C . TYR I 1 74 ? 165.568 143.478 88.183 1.00 28.29 74 TYR E C 1
ATOM 13425 O O . TYR I 1 74 ? 166.518 143.427 88.968 1.00 28.29 74 TYR E O 1
ATOM 13434 N N . SER I 1 75 ? 165.626 144.117 87.019 1.00 43.64 75 SER E N 1
ATOM 13435 C CA . SER I 1 75 ? 166.880 144.651 86.498 1.00 43.64 75 SER E CA 1
ATOM 13436 C C . SER I 1 75 ? 166.855 146.147 86.237 1.00 43.64 75 SER E C 1
ATOM 13437 O O . SER I 1 75 ? 167.859 146.822 86.475 1.00 43.64 75 SER E O 1
ATOM 13440 N N . GLY I 1 76 ? 165.740 146.687 85.749 1.00 53.08 76 GLY E N 1
ATOM 13441 C CA . GLY I 1 76 ? 165.707 148.073 85.319 1.00 53.08 76 GLY E CA 1
ATOM 13442 C C . GLY I 1 76 ? 165.700 149.110 86.421 1.00 53.08 76 GLY E C 1
ATOM 13443 O O . GLY I 1 76 ? 165.921 150.290 86.136 1.00 53.08 76 GLY E O 1
ATOM 13444 N N . ILE I 1 77 ? 165.462 148.709 87.659 1.00 47.50 77 ILE E N 1
ATOM 13445 C CA . ILE I 1 77 ? 165.346 149.625 88.791 1.00 47.50 77 ILE E CA 1
ATOM 13446 C C . ILE I 1 77 ? 166.520 149.378 89.729 1.00 47.50 77 ILE E C 1
ATOM 13447 O O . ILE I 1 77 ? 166.735 148.234 90.143 1.00 47.50 77 ILE E O 1
ATOM 13452 N N . PRO I 1 78 ? 167.298 150.400 90.081 1.00 50.21 78 PRO E N 1
ATOM 13453 C CA . PRO I 1 78 ? 168.390 150.224 91.048 1.00 50.21 78 PRO E CA 1
ATOM 13454 C C . PRO I 1 78 ? 167.992 150.396 92.508 1.00 50.21 78 PRO E C 1
ATOM 13455 O O . PRO I 1 78 ? 168.882 150.501 93.356 1.00 50.21 78 PRO E O 1
ATOM 13459 N N . LEU I 1 79 ? 166.702 150.428 92.823 1.00 41.16 79 LEU E N 1
ATOM 13460 C CA . LEU I 1 79 ? 166.225 150.670 94.174 1.00 41.16 79 LEU E CA 1
ATOM 13461 C C . LEU I 1 79 ? 165.619 149.407 94.771 1.00 41.16 79 LEU E C 1
ATOM 13462 O O . LEU I 1 79 ? 165.259 148.464 94.062 1.00 41.16 79 LEU E O 1
ATOM 13467 N N . ASN I 1 80 ? 165.515 149.402 96.097 1.00 29.65 80 ASN E N 1
ATOM 13468 C CA . ASN I 1 80 ? 164.799 148.353 96.808 1.00 29.65 80 ASN E CA 1
ATOM 13469 C C . ASN I 1 80 ? 163.319 148.709 96.849 1.00 29.65 80 ASN E C 1
ATOM 13470 O O . ASN I 1 80 ? 162.940 149.742 97.409 1.00 29.65 80 ASN E O 1
ATOM 13475 N N . LEU I 1 81 ? 162.485 147.857 96.261 1.00 24.33 81 LEU E N 1
ATOM 13476 C CA . LEU I 1 81 ? 161.066 148.149 96.092 1.00 24.33 81 LEU E CA 1
ATOM 13477 C C . LEU I 1 81 ? 160.313 147.784 97.365 1.00 24.33 81 LEU E C 1
ATOM 13478 O O . LEU I 1 81 ? 160.143 146.602 97.678 1.00 24.33 81 LEU E O 1
ATOM 13483 N N . THR I 1 82 ? 159.857 148.796 98.095 1.00 21.14 82 THR E N 1
ATOM 13484 C CA . THR I 1 82 ? 158.929 148.599 99.202 1.00 21.14 82 THR E CA 1
ATOM 13485 C C . THR I 1 82 ? 157.514 148.687 98.644 1.00 21.14 82 THR E C 1
ATOM 13486 O O . THR I 1 82 ? 157.073 149.757 98.216 1.00 21.14 82 THR E O 1
ATOM 13490 N N . LEU I 1 83 ? 156.810 147.565 98.638 1.00 22.31 83 LEU E N 1
ATOM 13491 C CA . LEU I 1 83 ? 155.474 147.486 98.073 1.00 22.31 83 LEU E CA 1
ATOM 13492 C C . LEU I 1 83 ? 154.425 147.563 99.174 1.00 22.31 83 LEU E C 1
ATOM 13493 O O . LEU I 1 83 ? 154.729 147.482 100.366 1.00 22.31 83 LEU E O 1
ATOM 13498 N N . ASP I 1 84 ? 153.176 147.748 98.754 1.00 24.51 84 ASP E N 1
ATOM 13499 C CA . ASP I 1 84 ? 152.055 147.667 99.677 1.00 24.51 84 ASP E CA 1
ATOM 13500 C C . ASP I 1 84 ? 151.924 146.241 100.195 1.00 24.51 84 ASP E C 1
ATOM 13501 O O . ASP I 1 84 ? 152.213 145.278 99.481 1.00 24.51 84 ASP E O 1
ATOM 13506 N N . ASN I 1 85 ? 151.484 146.109 101.448 1.00 21.86 85 ASN E N 1
ATOM 13507 C CA . ASN I 1 85 ? 151.517 144.827 102.144 1.00 21.86 85 ASN E CA 1
ATOM 13508 C C . ASN I 1 85 ? 150.522 143.807 101.601 1.00 21.86 85 ASN E C 1
ATOM 13509 O O . ASN I 1 85 ? 150.618 142.630 101.958 1.00 21.86 85 ASN E O 1
ATOM 13514 N N . ARG I 1 86 ? 149.586 144.218 100.743 1.00 25.24 86 ARG E N 1
ATOM 13515 C CA . ARG I 1 86 ? 148.654 143.281 100.131 1.00 25.24 86 ARG E CA 1
ATOM 13516 C C . ARG I 1 86 ? 149.276 142.468 99.002 1.00 25.24 86 ARG E C 1
ATOM 13517 O O . ARG I 1 86 ? 148.621 141.552 98.495 1.00 25.24 86 ARG E O 1
ATOM 13525 N N . VAL I 1 87 ? 150.515 142.768 98.600 1.00 23.90 87 VAL E N 1
ATOM 13526 C CA . VAL I 1 87 ? 151.218 141.945 97.623 1.00 23.90 87 VAL E CA 1
ATOM 13527 C C . VAL I 1 87 ? 151.712 140.634 98.221 1.00 23.90 87 VAL E C 1
ATOM 13528 O O . VAL I 1 87 ? 152.057 139.712 97.474 1.00 23.90 87 VAL E O 1
ATOM 13532 N N . ALA I 1 88 ? 151.722 140.512 99.553 1.00 24.23 88 ALA E N 1
ATOM 13533 C CA . ALA I 1 88 ? 152.158 139.280 100.202 1.00 24.23 88 ALA E CA 1
ATOM 13534 C C . ALA I 1 88 ? 151.188 138.128 99.975 1.00 24.23 88 ALA E C 1
ATOM 13535 O O . ALA I 1 88 ? 151.586 136.966 100.102 1.00 24.23 88 ALA E O 1
ATOM 13537 N N . ASP I 1 89 ? 149.932 138.422 99.635 1.00 26.42 89 ASP E N 1
ATOM 13538 C CA . ASP I 1 89 ? 148.982 137.387 99.253 1.00 26.42 89 ASP E CA 1
ATOM 13539 C C . ASP I 1 89 ? 149.219 136.868 97.842 1.00 26.42 89 ASP E C 1
ATOM 13540 O O . ASP I 1 89 ? 148.658 135.829 97.482 1.00 26.42 89 ASP E O 1
ATOM 13545 N N . GLN I 1 90 ? 150.031 137.558 97.044 1.00 25.39 90 GLN E N 1
ATOM 13546 C CA . GLN I 1 90 ? 150.375 137.131 95.696 1.00 25.39 90 GLN E CA 1
ATOM 13547 C C . GLN I 1 90 ? 151.784 136.560 95.613 1.00 25.39 90 GLN E C 1
ATOM 13548 O O . GLN I 1 90 ? 152.264 136.276 94.512 1.00 25.39 90 GLN E O 1
ATOM 13554 N N . LEU I 1 91 ? 152.455 136.389 96.746 1.00 21.58 91 LEU E N 1
ATOM 13555 C CA . LEU I 1 91 ? 153.807 135.859 96.795 1.00 21.58 91 LEU E CA 1
ATOM 13556 C C . LEU I 1 91 ? 153.834 134.570 97.600 1.00 21.58 91 LEU E C 1
ATOM 13557 O O . LEU I 1 91 ? 152.961 134.310 98.431 1.00 21.58 91 LEU E O 1
ATOM 13562 N N . TRP I 1 92 ? 154.855 133.762 97.341 1.00 16.47 92 TRP E N 1
ATOM 13563 C CA . TRP I 1 92 ? 155.167 132.661 98.236 1.00 16.47 92 TRP E CA 1
ATOM 13564 C C . TRP I 1 92 ? 155.809 133.210 99.501 1.00 16.47 92 TRP E C 1
ATOM 13565 O O . TRP I 1 92 ? 156.704 134.056 99.438 1.00 16.47 92 TRP E O 1
ATOM 13576 N N . VAL I 1 93 ? 155.347 132.732 100.649 1.00 19.36 93 VAL E N 1
ATOM 13577 C CA . VAL I 1 93 ? 155.984 133.030 101.930 1.00 19.36 93 VAL E CA 1
ATOM 13578 C C . VAL I 1 93 ? 156.266 131.704 102.622 1.00 19.36 93 VAL E C 1
ATOM 13579 O O . VAL I 1 93 ? 155.609 130.693 102.329 1.00 19.36 93 VAL E O 1
ATOM 13583 N N . PRO I 1 94 ? 157.267 131.657 103.504 1.00 13.50 94 PRO E N 1
ATOM 13584 C CA . PRO I 1 94 ? 157.496 130.434 104.282 1.00 13.50 94 PRO E CA 1
ATOM 13585 C C . PRO I 1 94 ? 156.345 130.147 105.231 1.00 13.50 94 PRO E C 1
ATOM 13586 O O . PRO I 1 94 ? 155.673 131.054 105.726 1.00 13.50 94 PRO E O 1
ATOM 13590 N N . ASP I 1 95 ? 156.124 128.861 105.487 1.00 13.46 95 ASP E N 1
ATOM 13591 C CA . ASP I 1 95 ? 155.043 128.420 106.370 1.00 13.46 95 ASP E CA 1
ATOM 13592 C C . ASP I 1 95 ? 155.491 128.383 107.829 1.00 13.46 95 ASP E C 1
ATOM 13593 O O . ASP I 1 95 ? 155.336 127.395 108.544 1.00 13.46 95 ASP E O 1
ATOM 13598 N N . THR I 1 96 ? 156.036 129.505 108.278 1.00 12.94 96 THR E N 1
ATOM 13599 C CA . THR I 1 96 ? 156.620 129.598 109.604 1.00 12.94 96 THR E CA 1
ATOM 13600 C C . THR I 1 96 ? 155.524 129.677 110.659 1.00 12.94 96 THR E C 1
ATOM 13601 O O . THR I 1 96 ? 154.592 130.476 110.544 1.00 12.94 96 THR E O 1
ATOM 13605 N N . TYR I 1 97 ? 155.680 128.888 111.723 1.00 19.36 97 TYR E N 1
ATOM 13606 C CA . TYR I 1 97 ? 154.713 128.901 112.851 1.00 19.36 97 TYR E CA 1
ATOM 13607 C C . TYR I 1 97 ? 155.488 128.746 114.163 1.00 19.36 97 TYR E C 1
ATOM 13608 O O . TYR I 1 97 ? 156.694 128.451 114.120 1.00 19.36 97 TYR E O 1
ATOM 13617 N N . PHE I 1 98 ? 154.818 128.967 115.295 1.00 19.36 98 PHE E N 1
ATOM 13618 C CA . PHE I 1 98 ? 155.484 128.810 116.614 1.00 19.36 98 PHE E CA 1
ATOM 13619 C C . PHE I 1 98 ? 154.948 127.528 117.258 1.00 19.36 98 PHE E C 1
ATOM 13620 O O . PHE I 1 98 ? 153.735 127.430 117.493 1.00 19.36 98 PHE E O 1
ATOM 13628 N N . LEU I 1 99 ? 155.851 126.581 117.523 1.00 17.59 99 LEU E N 1
ATOM 13629 C CA . LEU I 1 99 ? 155.501 125.246 118.077 1.00 17.59 99 LEU E CA 1
ATOM 13630 C C . LEU I 1 99 ? 154.896 125.349 119.484 1.00 17.59 99 LEU E C 1
ATOM 13631 O O . LEU I 1 99 ? 153.892 124.662 119.733 1.00 17.59 99 LEU E O 1
ATOM 13636 N N . ASN I 1 100 ? 155.454 126.199 120.352 1.00 11.52 100 ASN E N 1
ATOM 13637 C CA . ASN I 1 100 ? 154.955 126.317 121.751 1.00 11.52 100 ASN E CA 1
ATOM 13638 C C . ASN I 1 100 ? 153.870 127.395 121.850 1.00 11.52 100 ASN E C 1
ATOM 13639 O O . ASN I 1 100 ? 153.347 127.601 122.958 1.00 11.52 100 ASN E O 1
ATOM 13644 N N . ASP I 1 101 ? 153.554 128.053 120.735 1.00 15.98 101 ASP E N 1
ATOM 13645 C CA . ASP I 1 101 ? 152.531 129.130 120.710 1.00 15.98 101 ASP E CA 1
ATOM 13646 C C . ASP I 1 101 ? 151.150 128.559 121.058 1.00 15.98 101 ASP E C 1
ATOM 13647 O O . ASP I 1 101 ? 150.782 127.520 120.485 1.00 15.98 101 ASP E O 1
ATOM 13652 N N . LYS I 1 102 ? 150.407 129.233 121.943 1.00 12.52 102 LYS E N 1
ATOM 13653 C CA . LYS I 1 102 ? 149.041 128.773 122.315 1.00 12.52 102 LYS E CA 1
ATOM 13654 C C . LYS I 1 102 ? 148.012 129.584 121.520 1.00 12.52 102 LYS E C 1
ATOM 13655 O O . LYS I 1 102 ? 147.124 128.974 120.903 1.00 12.52 102 LYS E O 1
ATOM 13661 N N . LYS I 1 103 ? 148.142 130.913 121.544 1.00 14.90 103 LYS E N 1
ATOM 13662 C CA . LYS I 1 103 ? 147.245 131.816 120.776 1.00 14.90 103 LYS E CA 1
ATOM 13663 C C . LYS I 1 103 ? 148.107 132.893 120.110 1.00 14.90 103 LYS E C 1
ATOM 13664 O O . LYS I 1 103 ? 148.899 133.531 120.824 1.00 14.90 103 LYS E O 1
ATOM 13670 N N . SER I 1 104 ? 147.935 133.105 118.805 1.00 12.05 104 SER E N 1
ATOM 13671 C CA . SER I 1 104 ? 148.739 134.121 118.076 1.00 12.05 104 SER E CA 1
ATOM 13672 C C . SER I 1 104 ? 147.845 134.926 117.134 1.00 12.05 104 SER E C 1
ATOM 13673 O O . SER I 1 104 ? 146.752 134.445 116.795 1.00 12.05 104 SER E O 1
ATOM 13676 N N . PHE I 1 105 ? 148.292 136.128 116.771 1.00 16.33 105 PHE E N 1
ATOM 13677 C CA . PHE I 1 105 ? 147.534 136.986 115.828 1.00 16.33 105 PHE E CA 1
ATOM 13678 C C . PHE I 1 105 ? 148.473 138.048 115.257 1.00 16.33 105 PHE E C 1
ATOM 13679 O O . PHE I 1 105 ? 149.466 138.399 115.915 1.00 16.33 105 PHE E O 1
ATOM 13687 N N . VAL I 1 106 ? 148.189 138.487 114.032 1.00 19.36 106 VAL E N 1
ATOM 13688 C CA . VAL I 1 106 ? 148.989 139.562 113.380 1.00 19.36 106 VAL E CA 1
ATOM 13689 C C . VAL I 1 106 ? 148.181 140.845 113.577 1.00 19.36 106 VAL E C 1
ATOM 13690 O O . VAL I 1 106 ? 146.957 140.801 113.365 1.00 19.36 106 VAL E O 1
ATOM 13694 N N . HIS I 1 107 ? 148.840 141.942 113.957 1.00 19.36 107 HIS E N 1
ATOM 13695 C CA . HIS I 1 107 ? 148.138 143.232 114.192 1.00 19.36 107 HIS E CA 1
ATOM 13696 C C . HIS I 1 107 ? 147.524 143.709 112.870 1.00 19.36 107 HIS E C 1
ATOM 13697 O O . HIS I 1 107 ? 148.167 143.529 111.821 1.00 19.36 107 HIS E O 1
ATOM 13704 N N . GLY I 1 108 ? 146.341 144.324 112.931 1.00 11.62 108 GLY E N 1
ATOM 13705 C CA . GLY I 1 108 ? 145.633 144.700 111.724 1.00 11.62 108 GLY E CA 1
ATOM 13706 C C . GLY I 1 108 ? 145.092 146.114 111.689 1.00 11.62 108 GLY E C 1
ATOM 13707 O O . GLY I 1 108 ? 144.160 146.402 110.935 1.00 11.62 108 GLY E O 1
ATOM 13708 N N . VAL I 1 109 ? 145.683 147.001 112.491 1.00 10.15 109 VAL E N 1
ATOM 13709 C CA . VAL I 1 109 ? 145.257 148.432 112.518 1.00 10.15 109 VAL E CA 1
ATOM 13710 C C . VAL I 1 109 ? 146.497 149.296 112.267 1.00 10.15 109 VAL E C 1
ATOM 13711 O O . VAL I 1 109 ? 147.461 149.166 113.036 1.00 10.15 109 VAL E O 1
ATOM 13715 N N . THR I 1 110 ? 146.480 150.127 111.221 1.00 11.58 110 THR E N 1
ATOM 13716 C CA . THR I 1 110 ? 145.292 150.430 110.413 1.00 11.58 110 THR E CA 1
ATOM 13717 C C . THR I 1 110 ? 145.153 149.502 109.215 1.00 11.58 110 THR E C 1
ATOM 13718 O O . THR I 1 110 ? 144.057 149.278 108.709 1.00 11.58 110 THR E O 1
ATOM 13722 N N . VAL I 1 111 ? 146.284 148.969 108.770 1.00 10.37 111 VAL E N 1
ATOM 13723 C CA . VAL I 1 111 ? 146.315 147.891 107.793 1.00 10.37 111 VAL E CA 1
ATOM 13724 C C . VAL I 1 111 ? 146.925 146.695 108.501 1.00 10.37 111 VAL E C 1
ATOM 13725 O O . VAL I 1 111 ? 147.321 146.800 109.666 1.00 10.37 111 VAL E O 1
ATOM 13729 N N . LYS I 1 112 ? 146.993 145.555 107.816 1.00 15.40 112 LYS E N 1
ATOM 13730 C CA . LYS I 1 112 ? 147.680 144.394 108.366 1.00 15.40 112 LYS E CA 1
ATOM 13731 C C . LYS I 1 112 ? 149.164 144.700 108.528 1.00 15.40 112 LYS E C 1
ATOM 13732 O O . LYS I 1 112 ? 149.824 145.152 107.590 1.00 15.40 112 LYS E O 1
ATOM 13738 N N . ASN I 1 113 ? 149.679 144.472 109.737 1.00 19.28 113 ASN E N 1
ATOM 13739 C CA . ASN I 1 113 ? 151.011 144.934 110.133 1.00 19.28 113 ASN E CA 1
ATOM 13740 C C . ASN I 1 113 ? 152.080 144.043 109.500 1.00 19.28 113 ASN E C 1
ATOM 13741 O O . ASN I 1 113 ? 152.726 143.219 110.148 1.00 19.28 113 ASN E O 1
ATOM 13746 N N . ARG I 1 114 ? 152.261 144.223 108.195 1.00 16.86 114 ARG E N 1
ATOM 13747 C CA . ARG I 1 114 ? 153.266 143.473 107.465 1.00 16.86 114 ARG E CA 1
ATOM 13748 C C . ARG I 1 114 ? 153.953 144.376 106.456 1.00 16.86 114 ARG E C 1
ATOM 13749 O O . ARG I 1 114 ? 153.459 145.448 106.104 1.00 16.86 114 ARG E O 1
ATOM 13757 N N . MET I 1 115 ? 155.113 143.918 105.998 1.00 16.03 115 MET E N 1
ATOM 13758 C CA . MET I 1 115 ? 155.975 144.671 105.106 1.00 16.03 115 MET E CA 1
ATOM 13759 C C . MET I 1 115 ? 156.569 143.726 104.076 1.00 16.03 115 MET E C 1
ATOM 13760 O O . MET I 1 115 ? 157.054 142.647 104.423 1.00 16.03 115 MET E O 1
ATOM 13765 N N . ILE I 1 116 ? 156.515 144.125 102.810 1.00 15.25 116 ILE E N 1
ATOM 13766 C CA . ILE I 1 116 ? 157.219 143.443 101.732 1.00 15.25 116 ILE E CA 1
ATOM 13767 C C . ILE I 1 116 ? 158.221 144.425 101.153 1.00 15.25 116 ILE E C 1
ATOM 13768 O O . ILE I 1 116 ? 157.844 145.517 100.711 1.00 15.25 116 ILE E O 1
ATOM 13773 N N . ARG I 1 117 ? 159.495 144.049 101.170 1.00 14.27 117 ARG E N 1
ATOM 13774 C CA . ARG I 1 117 ? 160.551 144.835 100.551 1.00 14.27 117 ARG E CA 1
ATOM 13775 C C . ARG I 1 117 ? 161.305 143.937 99.586 1.00 14.27 117 ARG E C 1
ATOM 13776 O O . ARG I 1 117 ? 161.904 142.940 100.001 1.00 14.27 117 ARG E O 1
ATOM 13784 N N . LEU I 1 118 ? 161.265 144.280 98.306 1.00 18.32 118 LEU E N 1
ATOM 13785 C CA . LEU I 1 118 ? 161.958 143.507 97.291 1.00 18.32 118 LEU E CA 1
ATOM 13786 C C . LEU I 1 118 ? 163.348 144.077 97.042 1.00 18.32 118 LEU E C 1
ATOM 13787 O O . LEU I 1 118 ? 163.648 145.226 97.368 1.00 18.32 118 LEU E O 1
ATOM 13792 N N . HIS I 1 119 ? 164.201 143.244 96.464 1.00 20.16 119 HIS E N 1
ATOM 13793 C CA . HIS I 1 119 ? 165.574 143.577 96.136 1.00 20.16 119 HIS E CA 1
ATOM 13794 C C . HIS I 1 119 ? 165.845 143.135 94.705 1.00 20.16 119 HIS E C 1
ATOM 13795 O O . HIS I 1 119 ? 165.158 142.240 94.203 1.00 20.16 119 HIS E O 1
ATOM 13802 N N . PRO I 1 120 ? 166.797 143.778 94.007 1.00 24.33 120 PRO E N 1
ATOM 13803 C CA . PRO I 1 120 ? 167.000 143.464 92.578 1.00 24.33 120 PRO E CA 1
ATOM 13804 C C . PRO I 1 120 ? 167.453 142.041 92.289 1.00 24.33 120 PRO E C 1
ATOM 13805 O O . PRO I 1 120 ? 167.156 141.523 91.206 1.00 24.33 120 PRO E O 1
ATOM 13809 N N . ASP I 1 121 ? 168.144 141.385 93.218 1.00 24.00 121 ASP E N 1
ATOM 13810 C CA . ASP I 1 121 ? 168.526 139.993 93.013 1.00 24.00 121 ASP E CA 1
ATOM 13811 C C . ASP I 1 121 ? 167.423 139.012 93.390 1.00 24.00 121 ASP E C 1
ATOM 13812 O O . ASP I 1 121 ? 167.620 137.802 93.247 1.00 24.00 121 ASP E O 1
ATOM 13817 N N . GLY I 1 122 ? 166.276 139.496 93.853 1.00 18.79 122 GLY E N 1
ATOM 13818 C CA . GLY I 1 122 ? 165.180 138.639 94.244 1.00 18.79 122 GLY E CA 1
ATOM 13819 C C . GLY I 1 122 ? 165.061 138.374 95.726 1.00 18.79 122 GLY E C 1
ATOM 13820 O O . GLY I 1 122 ? 164.248 137.532 96.120 1.00 18.79 122 GLY E O 1
ATOM 13821 N N . THR I 1 123 ? 165.842 139.058 96.556 1.00 15.40 123 THR E N 1
ATOM 13822 C CA . THR I 1 123 ? 165.765 138.884 97.998 1.00 15.40 123 THR E CA 1
ATOM 13823 C C . THR I 1 123 ? 164.507 139.554 98.534 1.00 15.40 123 THR E C 1
ATOM 13824 O O . THR I 1 123 ? 164.256 140.731 98.264 1.00 15.40 123 THR E O 1
ATOM 13828 N N . VAL I 1 124 ? 163.713 138.798 99.284 1.00 13.92 124 VAL E N 1
ATOM 13829 C CA . VAL I 1 124 ? 162.463 139.285 99.850 1.00 13.92 124 VAL E CA 1
ATOM 13830 C C . VAL I 1 124 ? 162.655 139.509 101.341 1.00 13.92 124 VAL E C 1
ATOM 13831 O O . VAL I 1 124 ? 163.092 138.605 102.062 1.00 13.92 124 VAL E O 1
ATOM 13835 N N . LEU I 1 125 ? 162.336 140.713 101.802 1.00 13.85 125 LEU E N 1
ATOM 13836 C CA . LEU I 1 125 ? 162.213 141.007 103.223 1.00 13.85 125 LEU E CA 1
ATOM 13837 C C . LEU I 1 125 ? 160.730 141.006 103.572 1.00 13.85 125 LEU E C 1
ATOM 13838 O O . LEU I 1 125 ? 159.954 141.785 103.009 1.00 13.85 125 LEU E O 1
ATOM 13843 N N . TYR I 1 126 ? 160.345 140.130 104.494 1.00 19.36 126 TYR E N 1
ATOM 13844 C CA . TYR I 1 126 ? 158.953 139.943 104.888 1.00 19.36 126 TYR E CA 1
ATOM 13845 C C . TYR I 1 126 ? 158.868 140.095 106.399 1.00 19.36 126 TYR E C 1
ATOM 13846 O O . TYR I 1 126 ? 159.306 139.211 107.140 1.00 19.36 126 TYR E O 1
ATOM 13855 N N . GLY I 1 127 ? 158.309 141.212 106.852 1.00 16.44 127 GLY E N 1
ATOM 13856 C CA . GLY I 1 127 ? 158.193 141.509 108.266 1.00 16.44 127 GLY E CA 1
ATOM 13857 C C . GLY I 1 127 ? 156.765 141.325 108.736 1.00 16.44 127 GLY E C 1
ATOM 13858 O O . GLY I 1 127 ? 155.821 141.528 107.976 1.00 16.44 127 GLY E O 1
ATOM 13859 N N . LEU I 1 128 ? 156.611 140.917 109.992 1.00 19.36 128 LEU E N 1
ATOM 13860 C CA . LEU I 1 128 ? 155.302 140.741 110.603 1.00 19.36 128 LEU E CA 1
ATOM 13861 C C . LEU I 1 128 ? 155.366 141.188 112.053 1.00 19.36 128 LEU E C 1
ATOM 13862 O O . LEU I 1 128 ? 156.333 140.893 112.757 1.00 19.36 128 LEU E O 1
ATOM 13867 N N . ARG I 1 129 ? 154.338 141.929 112.472 1.00 19.36 129 ARG E N 1
ATOM 13868 C CA . ARG I 1 129 ? 154.202 142.364 113.887 1.00 19.36 129 ARG E CA 1
ATOM 13869 C C . ARG I 1 129 ? 153.244 141.365 114.540 1.00 19.36 129 ARG E C 1
ATOM 13870 O O . ARG I 1 129 ? 152.044 141.405 114.226 1.00 19.36 129 ARG E O 1
ATOM 13878 N N . ILE I 1 130 ? 153.772 140.488 115.395 1.00 19.56 130 ILE E N 1
ATOM 13879 C CA . ILE I 1 130 ? 152.942 139.397 115.982 1.00 19.56 130 ILE E CA 1
ATOM 13880 C C . ILE I 1 130 ? 152.908 139.472 117.510 1.00 19.56 130 ILE E C 1
ATOM 13881 O O . ILE I 1 130 ? 153.968 139.671 118.124 1.00 19.56 130 ILE E O 1
ATOM 13886 N N . THR I 1 131 ? 151.713 139.313 118.082 1.00 12.18 131 THR E N 1
ATOM 13887 C CA . THR I 1 131 ? 151.559 139.191 119.553 1.00 12.18 131 THR E CA 1
ATOM 13888 C C . THR I 1 131 ? 151.315 137.699 119.787 1.00 12.18 131 THR E C 1
ATOM 13889 O O . THR I 1 131 ? 150.327 137.178 119.245 1.00 12.18 131 THR E O 1
ATOM 13893 N N . THR I 1 132 ? 152.193 137.038 120.541 1.00 13.32 132 THR E N 1
ATOM 13894 C CA . THR I 1 132 ? 152.067 135.570 120.722 1.00 13.32 132 THR E CA 1
ATOM 13895 C C . THR I 1 132 ? 152.040 135.181 122.200 1.00 13.32 132 THR E C 1
ATOM 13896 O O . THR I 1 132 ? 152.898 135.667 122.956 1.00 13.32 132 THR E O 1
ATOM 13900 N N . THR I 1 133 ? 151.087 134.327 122.580 1.00 13.57 133 THR E N 1
ATOM 13901 C CA . THR I 1 133 ? 151.084 133.758 123.951 1.00 13.57 133 THR E CA 1
ATOM 13902 C C . THR I 1 133 ? 151.777 132.403 123.796 1.00 13.57 133 THR E C 1
ATOM 13903 O O . THR I 1 133 ? 151.227 131.544 123.088 1.00 13.57 133 THR E O 1
ATOM 13907 N N . ALA I 1 134 ? 152.943 132.231 124.418 1.00 11.67 134 ALA E N 1
ATOM 13908 C CA . ALA I 1 134 ? 153.724 130.987 124.235 1.00 11.67 134 ALA E CA 1
ATOM 13909 C C . ALA I 1 134 ? 153.771 130.183 125.534 1.00 11.67 134 ALA E C 1
ATOM 13910 O O . ALA I 1 134 ? 154.028 130.774 126.595 1.00 11.67 134 ALA E O 1
ATOM 13912 N N . ALA I 1 135 ? 153.530 128.876 125.426 1.00 15.30 135 ALA E N 1
ATOM 13913 C CA . ALA I 1 135 ? 153.560 127.965 126.589 1.00 15.30 135 ALA E CA 1
ATOM 13914 C C . ALA I 1 135 ? 154.975 127.912 127.173 1.00 15.30 135 ALA E C 1
ATOM 13915 O O . ALA I 1 135 ? 155.921 127.607 126.425 1.00 15.30 135 ALA E O 1
ATOM 13917 N N . CYS I 1 136 ? 155.097 128.226 128.463 1.00 21.63 136 CYS E N 1
ATOM 13918 C CA . CYS I 1 136 ? 156.357 128.144 129.200 1.00 21.63 136 CYS E CA 1
ATOM 13919 C C . CYS I 1 136 ? 156.107 127.296 130.443 1.00 21.63 136 CYS E C 1
ATOM 13920 O O . CYS I 1 136 ? 155.541 127.783 131.425 1.00 21.63 136 CYS E O 1
ATOM 13923 N N . MET I 1 137 ? 156.516 126.030 130.389 1.00 25.85 137 MET E N 1
ATOM 13924 C CA . MET I 1 137 ? 156.415 125.148 131.546 1.00 25.85 137 MET E CA 1
ATOM 13925 C C . MET I 1 137 ? 157.405 125.594 132.613 1.00 25.85 137 MET E C 1
ATOM 13926 O O . MET I 1 137 ? 158.607 125.700 132.348 1.00 25.85 137 MET E O 1
ATOM 13931 N N . MET I 1 138 ? 156.905 125.857 133.813 1.00 24.27 138 MET E N 1
ATOM 13932 C CA . MET I 1 138 ? 157.698 126.466 134.868 1.00 24.27 138 MET E CA 1
ATOM 13933 C C . MET I 1 138 ? 157.951 125.485 136.003 1.00 24.27 138 MET E C 1
ATOM 13934 O O . MET I 1 138 ? 157.039 124.779 136.445 1.00 24.27 138 MET E O 1
ATOM 13939 N N . ASP I 1 139 ? 159.200 125.442 136.457 1.00 22.71 139 ASP E N 1
ATOM 13940 C CA . ASP I 1 139 ? 159.587 124.682 137.640 1.00 22.71 139 ASP E CA 1
ATOM 13941 C C . ASP I 1 139 ? 159.435 125.597 138.849 1.00 22.71 139 ASP E C 1
ATOM 13942 O O . ASP I 1 139 ? 160.226 126.527 139.035 1.00 22.71 139 ASP E O 1
ATOM 13947 N N . LEU I 1 140 ? 158.420 125.337 139.668 1.00 20.24 140 LEU E N 1
ATOM 13948 C CA . LEU I 1 140 ? 158.062 126.213 140.775 1.00 20.24 140 LEU E CA 1
ATOM 13949 C C . LEU I 1 140 ? 158.487 125.647 142.125 1.00 20.24 140 LEU E C 1
ATOM 13950 O O . LEU I 1 140 ? 157.887 125.967 143.150 1.00 20.24 140 LEU E O 1
ATOM 13955 N N . ARG I 1 141 ? 159.524 124.806 142.144 1.00 21.17 141 ARG E N 1
ATOM 13956 C CA . ARG I 1 141 ? 159.982 124.228 143.404 1.00 21.17 141 ARG E CA 1
ATOM 13957 C C . ARG I 1 141 ? 160.683 125.256 144.282 1.00 21.17 141 ARG E C 1
ATOM 13958 O O . ARG I 1 141 ? 160.698 125.112 145.509 1.00 21.17 141 ARG E O 1
ATOM 13966 N N . ARG I 1 142 ? 161.260 126.296 143.681 1.00 20.35 142 ARG E N 1
ATOM 13967 C CA . ARG I 1 142 ? 161.922 127.360 144.422 1.00 20.35 142 ARG E CA 1
ATOM 13968 C C . ARG I 1 142 ? 161.164 128.677 144.333 1.00 20.35 142 ARG E C 1
ATOM 13969 O O . ARG I 1 142 ? 161.749 129.736 144.564 1.00 20.35 142 ARG E O 1
ATOM 13977 N N . TYR I 1 143 ? 159.881 128.626 143.999 1.00 18.71 143 TYR E N 1
ATOM 13978 C CA . TYR I 1 143 ? 159.063 129.828 143.876 1.00 18.71 143 TYR E CA 1
ATOM 13979 C C . TYR I 1 143 ? 158.871 130.479 145.243 1.00 18.71 143 TYR E C 1
ATOM 13980 O O . TYR I 1 143 ? 158.524 129.789 146.206 1.00 18.71 143 TYR E O 1
ATOM 13989 N N . PRO I 1 144 ? 159.028 131.808 145.363 1.00 19.79 144 PRO E N 1
ATOM 13990 C CA . PRO I 1 144 ? 159.266 132.784 144.297 1.00 19.79 144 PRO E CA 1
ATOM 13991 C C . PRO I 1 144 ? 160.714 133.252 144.152 1.00 19.79 144 PRO E C 1
ATOM 13992 O O . PRO I 1 144 ? 160.946 134.368 143.696 1.00 19.79 144 PRO E O 1
ATOM 13996 N N . LEU I 1 145 ? 161.673 132.418 144.542 1.00 19.91 145 LEU E N 1
ATOM 13997 C CA . LEU I 1 145 ? 163.093 132.710 144.361 1.00 19.91 145 LEU E CA 1
ATOM 13998 C C . LEU I 1 145 ? 163.676 131.886 143.222 1.00 19.91 145 LEU E C 1
ATOM 13999 O O . LEU I 1 145 ? 164.817 131.426 143.286 1.00 19.91 145 LEU E O 1
ATOM 14004 N N . ASP I 1 146 ? 162.894 131.693 142.168 1.00 19.81 146 ASP E N 1
ATOM 14005 C CA . ASP I 1 146 ? 163.202 130.756 141.101 1.00 19.81 146 ASP E CA 1
ATOM 14006 C C . ASP I 1 146 ? 163.645 131.477 139.834 1.00 19.81 146 ASP E C 1
ATOM 14007 O O . ASP I 1 146 ? 163.345 132.652 139.613 1.00 19.81 146 ASP E O 1
ATOM 14012 N N . GLU I 1 147 ? 164.374 130.744 138.999 1.00 22.68 147 GLU E N 1
ATOM 14013 C CA . GLU I 1 147 ? 164.724 131.172 137.653 1.00 22.68 147 GLU E CA 1
ATOM 14014 C C . GLU I 1 147 ? 163.958 130.316 136.656 1.00 22.68 147 GLU E C 1
ATOM 14015 O O . GLU I 1 147 ? 163.893 129.092 136.808 1.00 22.68 147 GLU E O 1
ATOM 14021 N N . GLN I 1 148 ? 163.382 130.953 135.644 1.00 19.33 148 GLN E N 1
ATOM 14022 C CA . GLN I 1 148 ? 162.616 130.242 134.636 1.00 19.33 148 GLN E CA 1
ATOM 14023 C C . GLN I 1 148 ? 163.231 130.438 133.259 1.00 19.33 148 GLN E C 1
ATOM 14024 O O . GLN I 1 148 ? 163.842 131.469 132.969 1.00 19.33 148 GLN E O 1
ATOM 14030 N N . ASN I 1 149 ? 163.060 129.426 132.415 1.00 17.62 149 ASN E N 1
ATOM 14031 C CA . ASN I 1 149 ? 163.582 129.413 131.054 1.00 17.62 149 ASN E CA 1
ATOM 14032 C C . ASN I 1 149 ? 162.393 129.287 130.110 1.00 17.62 149 ASN E C 1
ATOM 14033 O O . ASN I 1 149 ? 161.826 128.200 129.958 1.00 17.62 149 ASN E O 1
ATOM 14038 N N . CYS I 1 150 ? 162.017 130.397 129.482 1.00 16.00 150 CYS E N 1
ATOM 14039 C CA . CYS I 1 150 ? 160.891 130.446 128.561 1.00 16.00 150 CYS E CA 1
ATOM 14040 C C . CYS I 1 150 ? 161.412 130.577 127.138 1.00 16.00 150 CYS E C 1
ATOM 14041 O O . CYS I 1 150 ? 162.223 131.461 126.848 1.00 16.00 150 CYS E O 1
ATOM 14044 N N . THR I 1 151 ? 160.942 129.701 126.258 1.00 15.09 151 THR E N 1
ATOM 14045 C CA . THR I 1 151 ? 161.459 129.600 124.904 1.00 15.09 151 THR E CA 1
ATOM 14046 C C . THR I 1 151 ? 160.414 130.036 123.887 1.00 15.09 151 THR E C 1
ATOM 14047 O O . THR I 1 151 ? 159.225 130.161 124.187 1.00 15.09 151 THR E O 1
ATOM 14051 N N . LEU I 1 152 ? 160.895 130.227 122.657 1.00 12.12 152 LEU E N 1
ATOM 14052 C CA . LEU I 1 152 ? 160.065 130.521 121.460 1.00 12.12 152 LEU E CA 1
ATOM 14053 C C . LEU I 1 152 ? 160.572 129.573 120.370 1.00 12.12 152 LEU E C 1
ATOM 14054 O O . LEU I 1 152 ? 161.700 129.778 119.892 1.00 12.12 152 LEU E O 1
ATOM 14059 N N . GLU I 1 153 ? 159.779 128.556 120.029 1.00 14.01 153 GLU E N 1
ATOM 14060 C CA . GLU I 1 153 ? 160.206 127.537 119.081 1.00 14.01 153 GLU E CA 1
ATOM 14061 C C . GLU I 1 153 ? 159.667 127.875 117.700 1.00 14.01 153 GLU E C 1
ATOM 14062 O O . GLU I 1 153 ? 158.453 127.889 117.490 1.00 14.01 153 GLU E O 1
ATOM 14068 N N . ILE I 1 154 ? 160.573 128.130 116.763 1.00 17.33 154 ILE E N 1
ATOM 14069 C CA . ILE I 1 154 ? 160.234 128.567 115.416 1.00 17.33 154 ILE E CA 1
ATOM 14070 C C . ILE I 1 154 ? 160.492 127.404 114.469 1.00 17.33 154 ILE E C 1
ATOM 14071 O O . ILE I 1 154 ? 161.611 126.884 114.410 1.00 17.33 154 ILE E O 1
ATOM 14076 N N . GLU I 1 155 ? 159.465 126.995 113.729 1.00 16.61 155 GLU E N 1
ATOM 14077 C CA . GLU I 1 155 ? 159.558 125.811 112.890 1.00 16.61 155 GLU E CA 1
ATOM 14078 C C . GLU I 1 155 ? 158.824 126.041 111.577 1.00 16.61 155 GLU E C 1
ATOM 14079 O O . GLU I 1 155 ? 157.917 126.870 111.481 1.00 16.61 155 GLU E O 1
ATOM 14085 N N . SER I 1 156 ? 159.243 125.298 110.557 1.00 13.17 156 SER E N 1
ATOM 14086 C CA . SER I 1 156 ? 158.494 125.206 109.314 1.00 13.17 156 SER E CA 1
ATOM 14087 C C . SER I 1 156 ? 157.413 124.145 109.455 1.00 13.17 156 SER E C 1
ATOM 14088 O O . SER I 1 156 ? 157.653 123.070 110.011 1.00 13.17 156 SER E O 1
ATOM 14091 N N . TYR I 1 157 ? 156.214 124.449 108.959 1.00 16.37 157 TYR E N 1
ATOM 14092 C CA . TYR I 1 157 ? 155.101 123.537 109.196 1.00 16.37 157 TYR E CA 1
ATOM 14093 C C . TYR I 1 157 ? 155.122 122.350 108.241 1.00 16.37 157 TYR E C 1
ATOM 14094 O O . TYR I 1 157 ? 155.079 121.196 108.678 1.00 16.37 157 TYR E O 1
ATOM 14103 N N . GLY I 1 158 ? 155.170 122.606 106.940 1.00 12.51 158 GLY E N 1
ATOM 14104 C CA . GLY I 1 158 ? 155.008 121.531 105.986 1.00 12.51 158 GLY E CA 1
ATOM 14105 C C . GLY I 1 158 ? 156.255 121.189 105.205 1.00 12.51 158 GLY E C 1
ATOM 14106 O O . GLY I 1 158 ? 156.412 120.053 104.751 1.00 12.51 158 GLY E O 1
ATOM 14107 N N . TYR I 1 159 ? 157.150 122.156 105.041 1.00 13.81 159 TYR E N 1
ATOM 14108 C CA . TYR I 1 159 ? 158.378 121.945 104.292 1.00 13.81 159 TYR E CA 1
ATOM 14109 C C . TYR I 1 159 ? 159.435 121.333 105.199 1.00 13.81 159 TYR E C 1
ATOM 14110 O O . TYR I 1 159 ? 159.696 121.843 106.291 1.00 13.81 159 TYR E O 1
ATOM 14119 N N . THR I 1 160 ? 160.042 120.246 104.740 1.00 14.60 160 THR E N 1
ATOM 14120 C CA . THR I 1 160 ? 161.101 119.580 105.478 1.00 14.60 160 THR E CA 1
ATOM 14121 C C . THR I 1 160 ? 162.432 120.283 105.213 1.00 14.60 160 THR E C 1
ATOM 14122 O O . THR I 1 160 ? 162.491 121.318 104.546 1.00 14.60 160 THR E O 1
ATOM 14126 N N . THR I 1 161 ? 163.524 119.716 105.732 1.00 16.91 161 THR E N 1
ATOM 14127 C CA . THR I 1 161 ? 164.849 120.286 105.508 1.00 16.91 161 THR E CA 1
ATOM 14128 C C . THR I 1 161 ? 165.330 120.080 104.076 1.00 16.91 161 THR E C 1
ATOM 14129 O O . THR I 1 161 ? 166.278 120.747 103.649 1.00 16.91 161 THR E O 1
ATOM 14133 N N . ASP I 1 162 ? 164.693 119.181 103.322 1.00 21.85 162 ASP E N 1
ATOM 14134 C CA . ASP I 1 162 ? 164.957 119.070 101.894 1.00 21.85 162 ASP E CA 1
ATOM 14135 C C . ASP I 1 162 ? 164.415 120.258 101.110 1.00 21.85 162 ASP E C 1
ATOM 14136 O O . ASP I 1 162 ? 164.858 120.492 99.982 1.00 21.85 162 ASP E O 1
ATOM 14141 N N . ASP I 1 163 ? 163.437 120.975 101.676 1.00 17.91 163 ASP E N 1
ATOM 14142 C CA . ASP I 1 163 ? 162.837 122.128 100.951 1.00 17.91 163 ASP E CA 1
ATOM 14143 C C . ASP I 1 163 ? 163.163 123.479 101.604 1.00 17.91 163 ASP E C 1
ATOM 14144 O O . ASP I 1 163 ? 163.242 124.472 100.861 1.00 17.91 163 ASP E O 1
ATOM 14149 N N . ILE I 1 164 ? 163.295 123.534 102.934 1.00 16.49 164 ILE E N 1
ATOM 14150 C CA . ILE I 1 164 ? 163.536 124.842 103.620 1.00 16.49 164 ILE E CA 1
ATOM 14151 C C . ILE I 1 164 ? 164.610 124.698 104.706 1.00 16.49 164 ILE E C 1
ATOM 14152 O O . ILE I 1 164 ? 164.557 123.714 105.462 1.00 16.49 164 ILE E O 1
ATOM 14157 N N . GLU I 1 165 ? 165.532 125.665 104.783 1.00 19.22 165 GLU E N 1
ATOM 14158 C CA . GLU I 1 165 ? 166.577 125.693 105.841 1.00 19.22 165 GLU E CA 1
ATOM 14159 C C . GLU I 1 165 ? 166.472 127.024 106.600 1.00 19.22 165 GLU E C 1
ATOM 14160 O O . GLU I 1 165 ? 166.445 128.075 105.940 1.00 19.22 165 GLU E O 1
ATOM 14166 N N . PHE I 1 166 ? 166.418 126.969 107.934 1.00 19.36 166 PHE E N 1
ATOM 14167 C CA . PHE I 1 166 ? 166.344 128.159 108.769 1.00 19.36 166 PHE E CA 1
ATOM 14168 C C . PHE I 1 166 ? 167.729 128.535 109.274 1.00 19.36 166 PHE E C 1
ATOM 14169 O O . PHE I 1 166 ? 168.579 127.672 109.504 1.00 19.36 166 PHE E O 1
ATOM 14177 N N . TYR I 1 167 ? 167.944 129.835 109.458 1.00 19.36 167 TYR E N 1
ATOM 14178 C CA . TYR I 1 167 ? 169.125 130.316 110.158 1.00 19.36 167 TYR E CA 1
ATOM 14179 C C . TYR I 1 167 ? 168.813 131.668 110.780 1.00 19.36 167 TYR E C 1
ATOM 14180 O O . TYR I 1 167 ? 167.960 132.411 110.291 1.00 19.36 167 TYR E O 1
ATOM 14189 N N . TRP I 1 168 ? 169.509 131.970 111.871 1.00 19.36 168 TRP E N 1
ATOM 14190 C CA . TRP I 1 168 ? 169.437 133.293 112.475 1.00 19.36 168 TRP E CA 1
ATOM 14191 C C . TRP I 1 168 ? 170.278 134.265 111.659 1.00 19.36 168 TRP E C 1
ATOM 14192 O O . TRP I 1 168 ? 171.503 134.132 111.594 1.00 19.36 168 TRP E O 1
ATOM 14203 N N . ARG I 1 169 ? 169.625 135.242 111.035 1.00 15.43 169 ARG E N 1
ATOM 14204 C CA . ARG I 1 169 ? 170.315 136.179 110.156 1.00 15.43 169 ARG E CA 1
ATOM 14205 C C . ARG I 1 169 ? 171.038 137.218 111.003 1.00 15.43 169 ARG E C 1
ATOM 14206 O O . ARG I 1 169 ? 170.406 138.083 111.615 1.00 15.43 169 ARG E O 1
ATOM 14214 N N . GLY I 1 170 ? 172.365 137.140 111.025 1.00 17.79 170 GLY E N 1
ATOM 14215 C CA . GLY I 1 170 ? 173.180 137.980 111.877 1.00 17.79 170 GLY E CA 1
ATOM 14216 C C . GLY I 1 170 ? 173.823 137.257 113.037 1.00 17.79 170 GLY E C 1
ATOM 14217 O O . GLY I 1 170 ? 174.482 137.904 113.857 1.00 17.79 170 GLY E O 1
ATOM 14218 N N . GLY I 1 171 ? 173.655 135.940 113.136 1.00 20.18 171 GLY E N 1
ATOM 14219 C CA . GLY I 1 171 ? 174.257 135.168 114.202 1.00 20.18 171 GLY E CA 1
ATOM 14220 C C . GLY I 1 171 ? 173.585 135.386 115.540 1.00 20.18 171 GLY E C 1
ATOM 14221 O O . GLY I 1 171 ? 172.391 135.120 115.690 1.00 20.18 171 GLY E O 1
ATOM 14222 N N . ASP I 1 172 ? 174.344 135.871 116.520 1.00 25.04 172 ASP E N 1
ATOM 14223 C CA . ASP I 1 172 ? 173.801 136.173 117.837 1.00 25.04 172 ASP E CA 1
ATOM 14224 C C . ASP I 1 172 ? 173.197 137.566 117.925 1.00 25.04 172 ASP E C 1
ATOM 14225 O O . ASP I 1 172 ? 172.534 137.875 118.920 1.00 25.04 172 ASP E O 1
ATOM 14230 N N . LYS I 1 173 ? 173.404 138.406 116.914 1.00 25.51 173 LYS E N 1
ATOM 14231 C CA . LYS I 1 173 ? 172.761 139.709 116.828 1.00 25.51 173 LYS E CA 1
ATOM 14232 C C . LYS I 1 173 ? 171.433 139.655 116.085 1.00 25.51 173 LYS E C 1
ATOM 14233 O O . LYS I 1 173 ? 170.898 140.706 115.720 1.00 25.51 173 LYS E O 1
ATOM 14239 N N . ALA I 1 174 ? 170.893 138.458 115.852 1.00 14.84 174 ALA E N 1
ATOM 14240 C CA . ALA I 1 174 ? 169.653 138.325 115.101 1.00 14.84 174 ALA E CA 1
ATOM 14241 C C . ALA I 1 174 ? 168.431 138.722 115.915 1.00 14.84 174 ALA E C 1
ATOM 14242 O O . ALA I 1 174 ? 167.384 139.013 115.331 1.00 14.84 174 ALA E O 1
ATOM 14244 N N . VAL I 1 175 ? 168.532 138.744 117.239 1.00 13.42 175 VAL E N 1
ATOM 14245 C CA . VAL I 1 175 ? 167.426 139.133 118.102 1.00 13.42 175 VAL E CA 1
ATOM 14246 C C . VAL I 1 175 ? 167.825 140.396 118.850 1.00 13.42 175 VAL E C 1
ATOM 14247 O O . VAL I 1 175 ? 168.804 140.396 119.606 1.00 13.42 175 VAL E O 1
ATOM 14251 N N . THR I 1 176 ? 167.078 141.471 118.625 1.00 12.44 176 THR E N 1
ATOM 14252 C CA . THR I 1 176 ? 167.282 142.745 119.292 1.00 12.44 176 THR E CA 1
ATOM 14253 C C . THR I 1 176 ? 166.064 143.074 120.143 1.00 12.44 176 THR E C 1
ATOM 14254 O O . THR I 1 176 ? 165.011 142.443 120.037 1.00 12.44 176 THR E O 1
ATOM 14258 N N . GLY I 1 177 ? 166.222 144.078 121.001 1.00 15.41 177 GLY E N 1
ATOM 14259 C CA . GLY I 1 177 ? 165.130 144.519 121.843 1.00 15.41 177 GLY E CA 1
ATOM 14260 C C . GLY I 1 177 ? 164.926 143.719 123.104 1.00 15.41 177 GLY E C 1
ATOM 14261 O O . GLY I 1 177 ? 163.834 143.757 123.675 1.00 15.41 177 GLY E O 1
ATOM 14262 N N . VAL I 1 178 ? 165.942 142.985 123.557 1.00 19.26 178 VAL E N 1
ATOM 14263 C CA . VAL I 1 178 ? 165.819 142.254 124.811 1.00 19.26 178 VAL E CA 1
ATOM 14264 C C . VAL I 1 178 ? 165.899 143.214 125.994 1.00 19.26 178 VAL E C 1
ATOM 14265 O O . VAL I 1 178 ? 165.295 142.969 127.044 1.00 19.26 178 VAL E O 1
ATOM 14269 N N . GLU I 1 179 ? 166.616 144.327 125.834 1.00 22.70 179 GLU E N 1
ATOM 14270 C CA . GLU I 1 179 ? 166.644 145.376 126.845 1.00 22.70 179 GLU E CA 1
ATOM 14271 C C . GLU I 1 179 ? 165.350 146.180 126.883 1.00 22.70 179 GLU E C 1
ATOM 14272 O O . GLU I 1 179 ? 165.119 146.914 127.848 1.00 22.70 179 GLU E O 1
ATOM 14278 N N . ARG I 1 180 ? 164.506 146.059 125.856 1.00 18.72 180 ARG E N 1
ATOM 14279 C CA . ARG I 1 180 ? 163.219 146.739 125.826 1.00 18.72 180 ARG E CA 1
ATOM 14280 C C . ARG I 1 180 ? 162.189 146.053 126.715 1.00 18.72 180 ARG E C 1
ATOM 14281 O O . ARG I 1 180 ? 161.156 146.655 127.029 1.00 18.72 180 ARG E O 1
ATOM 14289 N N . ILE I 1 181 ? 162.456 144.818 127.136 1.00 19.78 181 ILE E N 1
ATOM 14290 C CA . ILE I 1 181 ? 161.517 144.055 127.951 1.00 19.78 181 ILE E CA 1
ATOM 14291 C C . ILE I 1 181 ? 161.482 144.643 129.355 1.00 19.78 181 ILE E C 1
ATOM 14292 O O . ILE I 1 181 ? 162.504 144.695 130.049 1.00 19.78 181 ILE E O 1
ATOM 14297 N N . GLU I 1 182 ? 160.301 145.092 129.779 1.00 24.81 182 GLU E N 1
ATOM 14298 C CA . GLU I 1 182 ? 160.098 145.675 131.103 1.00 24.81 182 GLU E CA 1
ATOM 14299 C C . GLU I 1 182 ? 159.010 144.880 131.817 1.00 24.81 182 GLU E C 1
ATOM 14300 O O . GLU I 1 182 ? 157.831 145.237 131.770 1.00 24.81 182 GLU E O 1
ATOM 14306 N N . LEU I 1 183 ? 159.410 143.810 132.472 1.00 21.83 183 LEU E N 1
ATOM 14307 C CA . LEU I 1 183 ? 158.520 143.093 133.371 1.00 21.83 183 LEU E CA 1
ATOM 14308 C C . LEU I 1 183 ? 158.758 143.574 134.789 1.00 21.83 183 LEU E C 1
ATOM 14309 O O . LEU I 1 183 ? 159.921 143.730 135.189 1.00 21.83 183 LEU E O 1
ATOM 14314 N N . PRO I 1 184 ? 157.706 143.848 135.566 1.00 23.18 184 PRO E N 1
ATOM 14315 C CA . PRO I 1 184 ? 157.934 144.336 136.936 1.00 23.18 184 PRO E CA 1
ATOM 14316 C C . PRO I 1 184 ? 158.489 143.277 137.872 1.00 23.18 184 PRO E C 1
ATOM 14317 O O . PRO I 1 184 ? 159.379 143.578 138.675 1.00 23.18 184 PRO E O 1
ATOM 14321 N N . GLN I 1 185 ? 158.010 142.039 137.782 1.00 22.34 185 GLN E N 1
ATOM 14322 C CA . GLN I 1 185 ? 158.442 140.978 138.679 1.00 22.34 185 GLN E CA 1
ATOM 14323 C C . GLN I 1 185 ? 159.527 140.093 138.081 1.00 22.34 185 GLN E C 1
ATOM 14324 O O . GLN I 1 185 ? 159.844 139.051 138.660 1.00 22.34 185 GLN E O 1
ATOM 14330 N N . PHE I 1 186 ? 160.110 140.478 136.948 1.00 20.20 186 PHE E N 1
ATOM 14331 C CA . PHE I 1 186 ? 161.131 139.665 136.305 1.00 20.20 186 PHE E CA 1
ATOM 14332 C C . PHE I 1 186 ? 162.242 140.547 135.759 1.00 20.20 186 PHE E C 1
ATOM 14333 O O . PHE I 1 186 ? 162.055 141.738 135.502 1.00 20.20 186 PHE E O 1
ATOM 14341 N N . SER I 1 187 ? 163.410 139.936 135.584 1.00 20.83 187 SER E N 1
ATOM 14342 C CA . SER I 1 187 ? 164.537 140.552 134.903 1.00 20.83 187 SER E CA 1
ATOM 14343 C C . SER I 1 187 ? 165.168 139.525 133.976 1.00 20.83 187 SER E C 1
ATOM 14344 O O . SER I 1 187 ? 165.310 138.355 134.341 1.00 20.83 187 SER E O 1
ATOM 14347 N N . ILE I 1 188 ? 165.535 139.962 132.775 1.00 20.13 188 ILE E N 1
ATOM 14348 C CA . ILE I 1 188 ? 166.142 139.076 131.787 1.00 20.13 188 ILE E CA 1
ATOM 14349 C C . ILE I 1 188 ? 167.608 138.887 132.160 1.00 20.13 188 ILE E C 1
ATOM 14350 O O . ILE I 1 188 ? 168.387 139.841 132.152 1.00 20.13 188 ILE E O 1
ATOM 14355 N N . VAL I 1 189 ? 167.986 137.653 132.487 1.00 20.90 189 VAL E N 1
ATOM 14356 C CA . VAL I 1 189 ? 169.383 137.355 132.777 1.00 20.90 189 VAL E CA 1
ATOM 14357 C C . VAL I 1 189 ? 170.163 137.135 131.488 1.00 20.90 189 VAL E C 1
ATOM 14358 O O . VAL I 1 189 ? 171.227 137.727 131.278 1.00 20.90 189 VAL E O 1
ATOM 14362 N N . GLU I 1 190 ? 169.639 136.292 130.603 1.00 19.40 190 GLU E N 1
ATOM 14363 C CA . GLU I 1 190 ? 170.359 135.883 129.408 1.00 19.40 190 GLU E CA 1
ATOM 14364 C C . GLU I 1 190 ? 169.347 135.473 128.349 1.00 19.40 190 GLU E C 1
ATOM 14365 O O . GLU I 1 190 ? 168.255 134.999 128.670 1.00 19.40 190 GLU E O 1
ATOM 14371 N N . HIS I 1 191 ? 169.715 135.667 127.085 1.00 15.33 191 HIS E N 1
ATOM 14372 C CA . HIS I 1 191 ? 168.964 135.111 125.973 1.00 15.33 191 HIS E CA 1
ATOM 14373 C C . HIS I 1 191 ? 169.918 134.375 125.044 1.00 15.33 191 HIS E C 1
ATOM 14374 O O . HIS I 1 191 ? 171.075 134.767 124.878 1.00 15.33 191 HIS E O 1
ATOM 14381 N N . ARG I 1 192 ? 169.427 133.285 124.456 1.00 15.26 192 ARG E N 1
ATOM 14382 C CA . ARG I 1 192 ? 170.230 132.425 123.601 1.00 15.26 192 ARG E CA 1
ATOM 14383 C C . ARG I 1 192 ? 169.490 132.140 122.302 1.00 15.26 192 ARG E C 1
ATOM 14384 O O . ARG I 1 192 ? 168.264 132.240 122.226 1.00 15.26 192 ARG E O 1
ATOM 14392 N N . LEU I 1 193 ? 170.259 131.771 121.280 1.00 15.24 193 LEU E N 1
ATOM 14393 C CA . LEU I 1 193 ? 169.736 131.437 119.961 1.00 15.24 193 LEU E CA 1
ATOM 14394 C C . LEU I 1 193 ? 170.226 130.051 119.574 1.00 15.24 193 LEU E C 1
ATOM 14395 O O . LEU I 1 193 ? 171.436 129.810 119.523 1.00 15.24 193 LEU E O 1
ATOM 14400 N N . VAL I 1 194 ? 169.290 129.146 119.302 1.00 14.89 194 VAL E N 1
ATOM 14401 C CA . VAL I 1 194 ? 169.589 127.755 118.983 1.00 14.89 194 VAL E CA 1
ATOM 14402 C C . VAL I 1 194 ? 169.019 127.443 117.606 1.00 14.89 194 VAL E C 1
ATOM 14403 O O . VAL I 1 194 ? 167.891 127.834 117.288 1.00 14.89 194 VAL E O 1
ATOM 14407 N N . SER I 1 195 ? 169.807 126.755 116.784 1.00 16.50 195 SER E N 1
ATOM 14408 C CA . SER I 1 195 ? 169.373 126.261 115.485 1.00 16.50 195 SER E CA 1
ATOM 14409 C C . SER I 1 195 ? 169.473 124.742 115.481 1.00 16.50 195 SER E C 1
ATOM 14410 O O . SER I 1 195 ? 170.540 124.190 115.761 1.00 16.50 195 SER E O 1
ATOM 14413 N N . ARG I 1 196 ? 168.365 124.070 115.171 1.00 20.64 196 ARG E N 1
ATOM 14414 C CA . ARG I 1 196 ? 168.305 122.615 115.214 1.00 20.64 196 ARG E CA 1
ATOM 14415 C C . ARG I 1 196 ? 167.620 122.075 113.968 1.00 20.64 196 ARG E C 1
ATOM 14416 O O . ARG I 1 196 ? 167.082 122.820 113.147 1.00 20.64 196 ARG E O 1
ATOM 14424 N N . ASN I 1 197 ? 167.650 120.752 113.846 1.00 19.24 197 ASN E N 1
ATOM 14425 C CA . ASN I 1 197 ? 166.765 120.001 112.967 1.00 19.24 197 ASN E CA 1
ATOM 14426 C C . ASN I 1 197 ? 165.997 119.008 113.825 1.00 19.24 197 ASN E C 1
ATOM 14427 O O . ASN I 1 197 ? 166.600 118.252 114.593 1.00 19.24 197 ASN E O 1
ATOM 14432 N N . VAL I 1 198 ? 164.674 119.016 113.706 1.00 14.97 198 VAL E N 1
ATOM 14433 C CA . VAL I 1 198 ? 163.805 118.168 114.512 1.00 14.97 198 VAL E CA 1
ATOM 14434 C C . VAL I 1 198 ? 163.133 117.160 113.592 1.00 14.97 198 VAL E C 1
ATOM 14435 O O . VAL I 1 198 ? 162.476 117.543 112.619 1.00 14.97 198 VAL E O 1
ATOM 14439 N N . VAL I 1 199 ? 163.293 115.879 113.906 1.00 15.44 199 VAL E N 1
ATOM 14440 C CA . VAL I 1 199 ? 162.808 114.787 113.072 1.00 15.44 199 VAL E CA 1
ATOM 14441 C C . VAL I 1 199 ? 161.455 114.328 113.593 1.00 15.44 199 VAL E C 1
ATOM 14442 O O . VAL I 1 199 ? 161.313 114.012 114.777 1.00 15.44 199 VAL E O 1
ATOM 14446 N N . PHE I 1 200 ? 160.465 114.280 112.713 1.00 15.53 200 PHE E N 1
ATOM 14447 C CA . PHE I 1 200 ? 159.147 113.752 113.026 1.00 15.53 200 PHE E CA 1
ATOM 14448 C C . PHE I 1 200 ? 158.891 112.515 112.170 1.00 15.53 200 PHE E C 1
ATOM 14449 O O . PHE I 1 200 ? 159.785 112.010 111.486 1.00 15.53 200 PHE E O 1
ATOM 14457 N N . ALA I 1 201 ? 157.653 112.021 112.221 1.00 17.96 201 ALA E N 1
ATOM 14458 C CA . ALA I 1 201 ? 157.267 110.909 111.361 1.00 17.96 201 ALA E CA 1
ATOM 14459 C C . ALA I 1 201 ? 157.162 111.338 109.903 1.00 17.96 201 ALA E C 1
ATOM 14460 O O . ALA I 1 201 ? 157.336 110.511 109.001 1.00 17.96 201 ALA E O 1
ATOM 14462 N N . THR I 1 202 ? 156.892 112.615 109.654 1.00 14.88 202 THR E N 1
ATOM 14463 C CA . THR I 1 202 ? 156.778 113.142 108.303 1.00 14.88 202 THR E CA 1
ATOM 14464 C C . THR I 1 202 ? 158.095 113.679 107.753 1.00 14.88 202 THR E C 1
ATOM 14465 O O . THR I 1 202 ? 158.144 114.063 106.581 1.00 14.88 202 THR E O 1
ATOM 14469 N N . GLY I 1 203 ? 159.153 113.715 108.552 1.00 13.57 203 GLY E N 1
ATOM 14470 C CA . GLY I 1 203 ? 160.458 114.119 108.082 1.00 13.57 203 GLY E CA 1
ATOM 14471 C C . GLY I 1 203 ? 161.165 114.981 109.105 1.00 13.57 203 GLY E C 1
ATOM 14472 O O . GLY I 1 203 ? 160.686 115.182 110.219 1.00 13.57 203 GLY E O 1
ATOM 14473 N N . ALA I 1 204 ? 162.329 115.493 108.710 1.00 12.01 204 ALA E N 1
ATOM 14474 C CA . ALA I 1 204 ? 163.119 116.384 109.549 1.00 12.01 204 ALA E CA 1
ATOM 14475 C C . ALA I 1 204 ? 162.791 117.831 109.208 1.00 12.01 204 ALA E C 1
ATOM 14476 O O . ALA I 1 204 ? 162.718 118.194 108.033 1.00 12.01 204 ALA E O 1
ATOM 14478 N N . TYR I 1 205 ? 162.606 118.657 110.235 1.00 21.22 205 TYR E N 1
ATOM 14479 C CA . TYR I 1 205 ? 162.157 120.021 110.024 1.00 21.22 205 TYR E CA 1
ATOM 14480 C C . TYR I 1 205 ? 163.145 121.016 110.620 1.00 21.22 205 TYR E C 1
ATOM 14481 O O . TYR I 1 205 ? 163.736 120.745 111.669 1.00 21.22 205 TYR E O 1
ATOM 14490 N N . PRO I 1 206 ? 163.356 122.165 109.973 1.00 13.22 206 PRO E N 1
ATOM 14491 C CA . PRO I 1 206 ? 164.270 123.166 110.534 1.00 13.22 206 PRO E CA 1
ATOM 14492 C C . PRO I 1 206 ? 163.662 123.859 111.742 1.00 13.22 206 PRO E C 1
ATOM 14493 O O . PRO I 1 206 ? 162.466 124.152 111.779 1.00 13.22 206 PRO E O 1
ATOM 14497 N N . ARG I 1 207 ? 164.502 124.122 112.738 1.00 15.95 207 ARG E N 1
ATOM 14498 C CA . ARG I 1 207 ? 164.051 124.665 114.011 1.00 15.95 207 ARG E CA 1
ATOM 14499 C C . ARG I 1 207 ? 164.964 125.798 114.449 1.00 15.95 207 ARG E C 1
ATOM 14500 O O . ARG I 1 207 ? 166.188 125.640 114.474 1.00 15.95 207 ARG E O 1
ATOM 14508 N N . LEU I 1 208 ? 164.369 126.935 114.789 1.00 19.36 208 LEU E N 1
ATOM 14509 C CA . LEU I 1 208 ? 165.060 128.014 115.478 1.00 19.36 208 LEU E CA 1
ATOM 14510 C C . LEU I 1 208 ? 164.441 128.194 116.856 1.00 19.36 208 LEU E C 1
ATOM 14511 O O . LEU I 1 208 ? 163.218 128.135 117.008 1.00 19.36 208 LEU E O 1
ATOM 14516 N N . SER I 1 209 ? 165.285 128.402 117.861 1.00 14.63 209 SER E N 1
ATOM 14517 C CA . SER I 1 209 ? 164.826 128.562 119.233 1.00 14.63 209 SER E CA 1
ATOM 14518 C C . SER I 1 209 ? 165.375 129.853 119.814 1.00 14.63 209 SER E C 1
ATOM 14519 O O . SER I 1 209 ? 166.578 130.115 119.733 1.00 14.63 209 SER E O 1
ATOM 14522 N N . LEU I 1 210 ? 164.488 130.654 120.395 1.00 11.40 210 LEU E N 1
ATOM 14523 C CA . LEU I 1 210 ? 164.852 131.834 121.167 1.00 11.40 210 LEU E CA 1
ATOM 14524 C C . LEU I 1 210 ? 164.372 131.616 122.594 1.00 11.40 210 LEU E C 1
ATOM 14525 O O . LEU I 1 210 ? 163.165 131.535 122.838 1.00 11.40 210 LEU E O 1
ATOM 14530 N N . SER I 1 211 ? 165.311 131.513 123.527 1.00 14.97 211 SER E N 1
ATOM 14531 C CA . SER I 1 211 ? 164.995 131.270 124.924 1.00 14.97 211 SER E CA 1
ATOM 14532 C C . SER I 1 211 ? 165.481 132.430 125.779 1.00 14.97 211 SER E C 1
ATOM 14533 O O . SER I 1 211 ? 166.499 133.053 125.481 1.00 14.97 211 SER E O 1
ATOM 14536 N N . PHE I 1 212 ? 164.734 132.721 126.839 1.00 15.60 212 PHE E N 1
ATOM 14537 C CA . PHE I 1 212 ? 165.094 133.744 127.809 1.00 15.60 212 PHE E CA 1
ATOM 14538 C C . PHE I 1 212 ? 165.223 133.107 129.182 1.00 15.60 212 PHE E C 1
ATOM 14539 O O . PHE I 1 212 ? 164.500 132.167 129.511 1.00 15.60 212 PHE E O 1
ATOM 14547 N N . ARG I 1 213 ? 166.136 133.632 129.990 1.00 19.03 213 ARG E N 1
ATOM 14548 C CA . ARG I 1 213 ? 166.235 133.246 131.389 1.00 19.03 213 ARG E CA 1
ATOM 14549 C C . ARG I 1 213 ? 165.643 134.363 132.240 1.00 19.03 213 ARG E C 1
ATOM 14550 O O . ARG I 1 213 ? 166.135 135.495 132.217 1.00 19.03 213 ARG E O 1
ATOM 14558 N N . LEU I 1 214 ? 164.587 134.040 132.980 1.00 19.16 214 LEU E N 1
ATOM 14559 C CA . LEU I 1 214 ? 163.825 135.005 133.763 1.00 19.16 214 LEU E CA 1
ATOM 14560 C C . LEU I 1 214 ? 164.116 134.798 135.241 1.00 19.16 214 LEU E C 1
ATOM 14561 O O . LEU I 1 214 ? 163.815 133.734 135.788 1.00 19.16 214 LEU E O 1
ATOM 14566 N N . LYS I 1 215 ? 164.679 135.814 135.887 1.00 20.56 215 LYS E N 1
ATOM 14567 C CA . LYS I 1 215 ? 164.893 135.799 137.328 1.00 20.56 215 LYS E CA 1
ATOM 14568 C C . LYS I 1 215 ? 163.793 136.612 137.993 1.00 20.56 215 LYS E C 1
ATOM 14569 O O . LYS I 1 215 ? 163.592 137.783 137.657 1.00 20.56 215 LYS E O 1
ATOM 14575 N N . ARG I 1 216 ? 163.089 135.994 138.934 1.00 19.66 216 ARG E N 1
ATOM 14576 C CA . ARG I 1 216 ? 161.970 136.644 139.596 1.00 19.66 216 ARG E CA 1
ATOM 14577 C C . ARG I 1 216 ? 162.461 137.624 140.654 1.00 19.66 216 ARG E C 1
ATOM 14578 O O . ARG I 1 216 ? 163.433 137.359 141.365 1.00 19.66 216 ARG E O 1
ATOM 14586 N N . ASN I 1 217 ? 161.785 138.766 140.747 1.00 21.91 217 ASN E N 1
ATOM 14587 C CA . ASN I 1 217 ? 162.083 139.766 141.763 1.00 21.91 217 ASN E CA 1
ATOM 14588 C C . ASN I 1 217 ? 161.343 139.421 143.049 1.00 21.91 217 ASN E C 1
ATOM 14589 O O . ASN I 1 217 ? 160.138 139.153 143.028 1.00 21.91 217 ASN E O 1
ATOM 14594 N N . ILE I 1 218 ? 162.070 139.435 144.168 1.00 23.52 218 ILE E N 1
ATOM 14595 C CA . ILE I 1 218 ? 161.504 139.017 145.446 1.00 23.52 218 ILE E CA 1
ATOM 14596 C C . ILE I 1 218 ? 160.721 140.136 146.131 1.00 23.52 218 ILE E C 1
ATOM 14597 O O . ILE I 1 218 ? 160.007 139.870 147.105 1.00 23.52 218 ILE E O 1
ATOM 14602 N N . GLY I 1 219 ? 160.798 141.368 145.616 1.00 24.34 219 GLY E N 1
ATOM 14603 C CA . GLY I 1 219 ? 160.321 142.521 146.369 1.00 24.34 219 GLY E CA 1
ATOM 14604 C C . GLY I 1 219 ? 158.814 142.574 146.536 1.00 24.34 219 GLY E C 1
ATOM 14605 O O . GLY I 1 219 ? 158.311 143.116 147.522 1.00 24.34 219 GLY E O 1
ATOM 14606 N N . TYR I 1 220 ? 158.071 142.011 145.581 1.00 25.03 220 TYR E N 1
ATOM 14607 C CA . TYR I 1 220 ? 156.620 141.957 145.725 1.00 25.03 220 TYR E CA 1
ATOM 14608 C C . TYR I 1 220 ? 156.207 140.937 146.778 1.00 25.03 220 TYR E C 1
ATOM 14609 O O . TYR I 1 220 ? 155.273 141.177 147.551 1.00 25.03 220 TYR E O 1
ATOM 14618 N N . PHE I 1 221 ? 156.890 139.796 146.823 1.00 24.49 221 PHE E N 1
ATOM 14619 C CA . PHE I 1 221 ? 156.494 138.706 147.703 1.00 24.49 221 PHE E CA 1
ATOM 14620 C C . PHE I 1 221 ? 156.924 138.928 149.142 1.00 24.49 221 PHE E C 1
ATOM 14621 O O . PHE I 1 221 ? 156.388 138.272 150.040 1.00 24.49 221 PHE E O 1
ATOM 14629 N N . ILE I 1 222 ? 157.885 139.822 149.375 1.00 26.04 222 ILE E N 1
ATOM 14630 C CA . ILE I 1 222 ? 158.174 140.270 150.733 1.00 26.04 222 ILE E CA 1
ATOM 14631 C C . ILE I 1 222 ? 156.978 141.025 151.296 1.00 26.04 222 ILE E C 1
ATOM 14632 O O . ILE I 1 222 ? 156.483 140.717 152.384 1.00 26.04 222 ILE E O 1
ATOM 14637 N N . LEU I 1 223 ? 156.545 142.063 150.583 1.00 29.74 223 LEU E N 1
ATOM 14638 C CA . LEU I 1 223 ? 155.393 142.875 151.054 1.00 29.74 223 LEU E CA 1
ATOM 14639 C C . LEU I 1 223 ? 154.114 142.031 151.079 1.00 29.74 223 LEU E C 1
ATOM 14640 O O . LEU I 1 223 ? 153.372 142.114 152.073 1.00 29.74 223 LEU E O 1
ATOM 14645 N N . GLN I 1 224 ? 153.883 141.258 150.010 1.00 30.17 224 GLN E N 1
ATOM 14646 C CA . GLN I 1 224 ? 152.665 140.420 149.807 1.00 30.17 224 GLN E CA 1
ATOM 14647 C C . GLN I 1 224 ? 152.501 139.260 150.806 1.00 30.17 224 GLN E C 1
ATOM 14648 O O . GLN I 1 224 ? 151.371 139.101 151.308 1.00 30.17 224 GLN E O 1
ATOM 14654 N N . THR I 1 225 ? 153.560 138.502 151.120 1.00 28.17 225 THR E N 1
ATOM 14655 C CA . THR I 1 225 ? 153.379 137.312 151.999 1.00 28.17 225 THR E CA 1
ATOM 14656 C C . THR I 1 225 ? 154.400 137.199 153.137 1.00 28.17 225 THR E C 1
ATOM 14657 O O . THR I 1 225 ? 153.972 136.967 154.278 1.00 28.17 225 THR E O 1
ATOM 14661 N N . TYR I 1 226 ? 155.690 137.356 152.834 1.00 24.06 226 TYR E N 1
ATOM 14662 C CA . TYR I 1 226 ? 156.741 137.108 153.818 1.00 24.06 226 TYR E CA 1
ATOM 14663 C C . TYR I 1 226 ? 156.601 138.018 155.033 1.00 24.06 226 TYR E C 1
ATOM 14664 O O . TYR I 1 226 ? 156.556 137.538 156.170 1.00 24.06 226 TYR E O 1
ATOM 14673 N N . MET I 1 227 ? 156.538 139.331 154.813 1.00 30.47 227 MET E N 1
ATOM 14674 C CA . MET I 1 227 ? 156.390 140.263 155.931 1.00 30.47 227 MET E CA 1
ATOM 14675 C C . MET I 1 227 ? 155.050 140.162 156.666 1.00 30.47 227 MET E C 1
ATOM 14676 O O . MET I 1 227 ? 155.057 140.352 157.894 1.00 30.47 227 MET E O 1
ATOM 14681 N N . PRO I 1 228 ? 153.893 139.888 156.030 1.00 27.90 228 PRO E N 1
ATOM 14682 C CA . PRO I 1 228 ? 152.715 139.536 156.844 1.00 27.90 228 PRO E CA 1
ATOM 14683 C C . PRO I 1 228 ? 152.883 138.280 157.682 1.00 27.90 228 PRO E C 1
ATOM 14684 O O . PRO I 1 228 ? 152.361 138.229 158.799 1.00 27.90 228 PRO E O 1
ATOM 14688 N N . SER I 1 229 ? 153.609 137.275 157.197 1.00 25.34 229 SER E N 1
ATOM 14689 C CA . SER I 1 229 ? 153.775 136.054 157.976 1.00 25.34 229 SER E CA 1
ATOM 14690 C C . SER I 1 229 ? 154.782 136.223 159.106 1.00 25.34 229 SER E C 1
ATOM 14691 O O . SER I 1 229 ? 154.705 135.507 160.108 1.00 25.34 229 SER E O 1
ATOM 14694 N N . ILE I 1 230 ? 155.730 137.148 158.963 1.00 23.24 230 ILE E N 1
ATOM 14695 C CA . ILE I 1 230 ? 156.658 137.431 160.052 1.00 23.24 230 ILE E CA 1
ATOM 14696 C C . ILE I 1 230 ? 155.940 138.158 161.182 1.00 23.24 230 ILE E C 1
ATOM 14697 O O . ILE I 1 230 ? 156.109 137.822 162.360 1.00 23.24 230 ILE E O 1
ATOM 14702 N N . LEU I 1 231 ? 155.084 139.124 160.838 1.00 24.87 231 LEU E N 1
ATOM 14703 C CA . LEU I 1 231 ? 154.431 139.951 161.848 1.00 24.87 231 LEU E CA 1
ATOM 14704 C C . LEU I 1 231 ? 153.351 139.191 162.611 1.00 24.87 231 LEU E C 1
ATOM 14705 O O . LEU I 1 231 ? 153.041 139.548 163.751 1.00 24.87 231 LEU E O 1
ATOM 14710 N N . ILE I 1 232 ? 152.768 138.151 162.010 1.00 23.28 232 ILE E N 1
ATOM 14711 C CA . ILE I 1 232 ? 151.829 137.309 162.746 1.00 23.28 232 ILE E CA 1
ATOM 14712 C C . ILE I 1 232 ? 152.583 136.403 163.717 1.00 23.28 232 ILE E C 1
ATOM 14713 O O . ILE I 1 232 ? 152.103 136.126 164.825 1.00 23.28 232 ILE E O 1
ATOM 14718 N N . THR I 1 233 ? 153.792 135.973 163.347 1.00 21.93 233 THR E N 1
ATOM 14719 C CA . THR I 1 233 ? 154.603 135.148 164.238 1.00 21.93 233 THR E CA 1
ATOM 14720 C C . THR I 1 233 ? 155.110 135.952 165.431 1.00 21.93 233 THR E C 1
ATOM 14721 O O . THR I 1 233 ? 155.169 135.437 166.553 1.00 21.93 233 THR E O 1
ATOM 14725 N N . ILE I 1 234 ? 155.472 137.218 165.208 1.00 22.53 234 ILE E N 1
ATOM 14726 C CA . ILE I 1 234 ? 155.835 138.108 166.308 1.00 22.53 234 ILE E CA 1
ATOM 14727 C C . ILE I 1 234 ? 154.612 138.420 167.167 1.00 22.53 234 ILE E C 1
ATOM 14728 O O . ILE I 1 234 ? 154.723 138.570 168.391 1.00 22.53 234 ILE E O 1
ATOM 14733 N N . LEU I 1 235 ? 153.426 138.477 166.550 1.00 23.89 235 LEU E N 1
ATOM 14734 C CA . LEU I 1 235 ? 152.183 138.702 167.285 1.00 23.89 235 LEU E CA 1
ATOM 14735 C C . LEU I 1 235 ? 151.860 137.551 168.231 1.00 23.89 235 LEU E C 1
ATOM 14736 O O . LEU I 1 235 ? 151.241 137.766 169.278 1.00 23.89 235 LEU E O 1
ATOM 14741 N N . SER I 1 236 ? 152.269 136.331 167.890 1.00 22.78 236 SER E N 1
ATOM 14742 C CA . SER I 1 236 ? 152.052 135.195 168.774 1.00 22.78 236 SER E CA 1
ATOM 14743 C C . SER I 1 236 ? 153.017 135.166 169.952 1.00 22.78 236 SER E C 1
ATOM 14744 O O . SER I 1 236 ? 152.764 134.439 170.918 1.00 22.78 236 SER E O 1
ATOM 14747 N N . TRP I 1 237 ? 154.104 135.934 169.903 1.00 23.76 237 TRP E N 1
ATOM 14748 C CA . TRP I 1 237 ? 155.036 136.024 171.018 1.00 23.76 237 TRP E CA 1
ATOM 14749 C C . TRP I 1 237 ? 154.605 137.042 172.059 1.00 23.76 237 TRP E C 1
ATOM 14750 O O . TRP I 1 237 ? 155.198 137.086 173.141 1.00 23.76 237 TRP E O 1
ATOM 14761 N N . VAL I 1 238 ? 153.596 137.860 171.748 1.00 25.48 238 VAL E N 1
ATOM 14762 C CA . VAL I 1 238 ? 153.043 138.819 172.700 1.00 25.48 238 VAL E CA 1
ATOM 14763 C C . VAL I 1 238 ? 152.374 138.093 173.862 1.00 25.48 238 VAL E C 1
ATOM 14764 O O . VAL I 1 238 ? 152.340 138.601 174.990 1.00 25.48 238 VAL E O 1
ATOM 14768 N N . SER I 1 239 ? 151.875 136.877 173.613 1.00 27.18 239 SER E N 1
ATOM 14769 C CA . SER I 1 239 ? 151.227 136.077 174.648 1.00 27.18 239 SER E CA 1
ATOM 14770 C C . SER I 1 239 ? 152.188 135.671 175.760 1.00 27.18 239 SER E C 1
ATOM 14771 O O . SER I 1 239 ? 151.754 135.450 176.894 1.00 27.18 239 SER E O 1
ATOM 14774 N N . PHE I 1 240 ? 153.488 135.584 175.466 1.00 28.31 240 PHE E N 1
ATOM 14775 C CA . PHE I 1 240 ? 154.463 135.163 176.468 1.00 28.31 240 PHE E CA 1
ATOM 14776 C C . PHE I 1 240 ? 154.673 136.205 177.560 1.00 28.31 240 PHE E C 1
ATOM 14777 O O . PHE I 1 240 ? 155.034 135.840 178.682 1.00 28.31 240 PHE E O 1
ATOM 14785 N N . TRP I 1 241 ? 154.458 137.485 177.263 1.00 32.93 241 TRP E N 1
ATOM 14786 C CA . TRP I 1 241 ? 154.588 138.539 178.260 1.00 32.93 241 TRP E CA 1
ATOM 14787 C C . TRP I 1 241 ? 153.295 138.813 179.013 1.00 32.93 241 TRP E C 1
ATOM 14788 O O . TRP I 1 241 ? 153.310 139.584 179.979 1.00 32.93 241 TRP E O 1
ATOM 14799 N N . ILE I 1 242 ? 152.190 138.209 178.602 1.00 31.68 242 ILE E N 1
ATOM 14800 C CA . ILE I 1 242 ? 150.919 138.358 179.299 1.00 31.68 242 ILE E CA 1
ATOM 14801 C C . ILE I 1 242 ? 150.847 137.317 180.409 1.00 31.68 242 ILE E C 1
ATOM 14802 O O . ILE I 1 242 ? 151.332 136.190 180.251 1.00 31.68 242 ILE E O 1
ATOM 14807 N N . ASN I 1 243 ? 150.288 137.718 181.555 1.00 40.12 243 ASN E N 1
ATOM 14808 C CA . ASN I 1 243 ? 150.141 136.838 182.709 1.00 40.12 243 ASN E CA 1
ATOM 14809 C C . ASN I 1 243 ? 149.257 135.641 182.376 1.00 40.12 243 ASN E C 1
ATOM 14810 O O . ASN I 1 243 ? 148.306 135.749 181.599 1.00 40.12 243 ASN E O 1
ATOM 14815 N N . TYR I 1 244 ? 149.582 134.489 182.971 1.00 45.27 244 TYR E N 1
ATOM 14816 C CA . TYR I 1 244 ? 148.904 133.244 182.627 1.00 45.27 244 TYR E CA 1
ATOM 14817 C C . TYR I 1 244 ? 147.481 133.156 183.165 1.00 45.27 244 TYR E C 1
ATOM 14818 O O . TYR I 1 244 ? 146.749 132.244 182.768 1.00 45.27 244 TYR E O 1
ATOM 14827 N N . ASP I 1 245 ? 147.075 134.063 184.058 1.00 43.40 245 ASP E N 1
ATOM 14828 C CA . ASP I 1 245 ? 145.680 134.107 184.479 1.00 43.40 245 ASP E CA 1
ATOM 14829 C C . ASP I 1 245 ? 144.774 134.612 183.364 1.00 43.40 245 ASP E C 1
ATOM 14830 O O . ASP I 1 245 ? 143.585 134.278 183.334 1.00 43.40 245 ASP E O 1
ATOM 14835 N N . ALA I 1 246 ? 145.314 135.409 182.440 1.00 31.86 246 ALA E N 1
ATOM 14836 C CA . ALA I 1 246 ? 144.555 135.928 181.303 1.00 31.86 246 ALA E CA 1
ATOM 14837 C C . ALA I 1 246 ? 144.386 134.809 180.280 1.00 31.86 246 ALA E C 1
ATOM 14838 O O . ALA I 1 246 ? 145.082 134.731 179.266 1.00 31.86 246 ALA E O 1
ATOM 14840 N N . SER I 1 247 ? 143.428 133.923 180.560 1.00 28.00 247 SER E N 1
ATOM 14841 C CA . SER I 1 247 ? 143.231 132.755 179.710 1.00 28.00 247 SER E CA 1
ATOM 14842 C C . SER I 1 247 ? 142.535 133.123 178.410 1.00 28.00 247 SER E C 1
ATOM 14843 O O . SER I 1 247 ? 142.902 132.622 177.344 1.00 28.00 247 SER E O 1
ATOM 14846 N N . ALA I 1 248 ? 141.534 134.000 178.475 1.00 24.77 248 ALA E N 1
ATOM 14847 C CA . ALA I 1 248 ? 140.835 134.408 177.264 1.00 24.77 248 ALA E CA 1
ATOM 14848 C C . ALA I 1 248 ? 141.692 135.318 176.394 1.00 24.77 248 ALA E C 1
ATOM 14849 O O . ALA I 1 248 ? 141.479 135.389 175.181 1.00 24.77 248 ALA E O 1
ATOM 14851 N N . ALA I 1 249 ? 142.660 136.016 176.989 1.00 25.70 249 ALA E N 1
ATOM 14852 C CA . ALA I 1 249 ? 143.533 136.887 176.213 1.00 25.70 249 ALA E CA 1
ATOM 14853 C C . ALA I 1 249 ? 144.642 136.116 175.508 1.00 25.70 249 ALA E C 1
ATOM 14854 O O . ALA I 1 249 ? 145.017 136.471 174.387 1.00 25.70 249 ALA E O 1
ATOM 14856 N N . ARG I 1 250 ? 145.173 135.068 176.136 1.00 27.22 250 ARG E N 1
ATOM 14857 C CA . ARG I 1 250 ? 146.281 134.324 175.551 1.00 27.22 250 ARG E CA 1
ATOM 14858 C C . ARG I 1 250 ? 145.826 133.224 174.604 1.00 27.22 250 ARG E C 1
ATOM 14859 O O . ARG I 1 250 ? 146.580 132.847 173.701 1.00 27.22 250 ARG E O 1
ATOM 14867 N N . VAL I 1 251 ? 144.613 132.699 174.784 1.00 25.17 251 VAL E N 1
ATOM 14868 C CA . VAL I 1 251 ? 144.086 131.725 173.835 1.00 25.17 251 VAL E CA 1
ATOM 14869 C C . VAL I 1 251 ? 143.655 132.422 172.549 1.00 25.17 251 VAL E C 1
ATOM 14870 O O . VAL I 1 251 ? 143.914 131.928 171.444 1.00 25.17 251 VAL E O 1
ATOM 14874 N N . ALA I 1 252 ? 143.044 133.607 172.669 1.00 24.42 252 ALA E N 1
ATOM 14875 C CA . ALA I 1 252 ? 142.644 134.374 171.491 1.00 24.42 252 ALA E CA 1
ATOM 14876 C C . ALA I 1 252 ? 143.845 134.878 170.702 1.00 24.42 252 ALA E C 1
ATOM 14877 O O . ALA I 1 252 ? 143.744 135.075 169.487 1.00 24.42 252 ALA E O 1
ATOM 14879 N N . LEU I 1 253 ? 144.981 135.099 171.368 1.00 24.39 253 LEU E N 1
ATOM 14880 C CA . LEU I 1 253 ? 146.217 135.361 170.641 1.00 24.39 253 LEU E CA 1
ATOM 14881 C C . LEU I 1 253 ? 146.697 134.115 169.912 1.00 24.39 253 LEU E C 1
ATOM 14882 O O . LEU I 1 253 ? 147.232 134.204 168.802 1.00 24.39 253 LEU E O 1
ATOM 14887 N N . GLY I 1 254 ? 146.514 132.942 170.519 1.00 24.56 254 GLY E N 1
ATOM 14888 C CA . GLY I 1 254 ? 146.885 131.709 169.852 1.00 24.56 254 GLY E CA 1
ATOM 14889 C C . GLY I 1 254 ? 145.907 131.297 168.773 1.00 24.56 254 GLY E C 1
ATOM 14890 O O . GLY I 1 254 ? 146.290 130.629 167.811 1.00 24.56 254 GLY E O 1
ATOM 14891 N N . ILE I 1 255 ? 144.638 131.679 168.915 1.00 27.18 255 ILE E N 1
ATOM 14892 C CA . ILE I 1 255 ? 143.638 131.337 167.908 1.00 27.18 255 ILE E CA 1
ATOM 14893 C C . ILE I 1 255 ? 143.846 132.167 166.648 1.00 27.18 255 ILE E C 1
ATOM 14894 O O . ILE I 1 255 ? 143.934 131.630 165.538 1.00 27.18 255 ILE E O 1
ATOM 14899 N N . THR I 1 256 ? 143.950 133.487 166.807 1.00 27.37 256 THR E N 1
ATOM 14900 C CA . THR I 1 256 ? 143.896 134.380 165.657 1.00 27.37 256 THR E CA 1
ATOM 14901 C C . THR I 1 256 ? 145.200 134.367 164.871 1.00 27.37 256 THR E C 1
ATOM 14902 O O . THR I 1 256 ? 145.206 134.667 163.673 1.00 27.37 256 THR E O 1
ATOM 14906 N N . THR I 1 257 ? 146.312 134.019 165.517 1.00 26.24 257 THR E N 1
ATOM 14907 C CA . THR I 1 257 ? 147.560 133.883 164.775 1.00 26.24 257 THR E CA 1
ATOM 14908 C C . THR I 1 257 ? 147.610 132.571 164.003 1.00 26.24 257 THR E C 1
ATOM 14909 O O . THR I 1 257 ? 148.253 132.499 162.951 1.00 26.24 257 THR E O 1
ATOM 14913 N N . VAL I 1 258 ? 146.941 131.532 164.502 1.00 27.88 258 VAL E N 1
ATOM 14914 C CA . VAL I 1 258 ? 146.877 130.268 163.776 1.00 27.88 258 VAL E CA 1
ATOM 14915 C C . VAL I 1 258 ? 145.914 130.375 162.599 1.00 27.88 258 VAL E C 1
ATOM 14916 O O . VAL I 1 258 ? 146.216 129.913 161.492 1.00 27.88 258 VAL E O 1
ATOM 14920 N N . LEU I 1 259 ? 144.765 131.024 162.801 1.00 31.85 259 LEU E N 1
ATOM 14921 C CA . LEU I 1 259 ? 143.786 131.184 161.733 1.00 31.85 259 LEU E CA 1
ATOM 14922 C C . LEU I 1 259 ? 144.243 132.137 160.638 1.00 31.85 259 LEU E C 1
ATOM 14923 O O . LEU I 1 259 ? 143.833 131.968 159.486 1.00 31.85 259 LEU E O 1
ATOM 14928 N N . THR I 1 260 ? 145.064 133.138 160.969 1.00 32.48 260 THR E N 1
ATOM 14929 C CA . THR I 1 260 ? 145.581 134.037 159.942 1.00 32.48 260 THR E CA 1
ATOM 14930 C C . THR I 1 260 ? 146.578 133.327 159.036 1.00 32.48 260 THR E C 1
ATOM 14931 O O . THR I 1 260 ? 146.622 133.602 157.833 1.00 32.48 260 THR E O 1
ATOM 14935 N N . MET I 1 261 ? 147.364 132.398 159.589 1.00 32.50 261 MET E N 1
ATOM 14936 C CA . MET I 1 261 ? 148.280 131.605 158.774 1.00 32.50 261 MET E CA 1
ATOM 14937 C C . MET I 1 261 ? 147.539 130.685 157.813 1.00 32.50 261 MET E C 1
ATOM 14938 O O . MET I 1 261 ? 148.065 130.358 156.745 1.00 32.50 261 MET E O 1
ATOM 14943 N N . THR I 1 262 ? 146.329 130.254 158.173 1.00 37.39 262 THR E N 1
ATOM 14944 C CA . THR I 1 262 ? 145.531 129.459 157.248 1.00 37.39 262 THR E CA 1
ATOM 14945 C C . THR I 1 262 ? 144.972 130.312 156.117 1.00 37.39 262 THR E C 1
ATOM 14946 O O . THR I 1 262 ? 144.861 129.836 154.984 1.00 37.39 262 THR E O 1
ATOM 14950 N N . THR I 1 263 ? 144.620 131.568 156.398 1.00 38.51 263 THR E N 1
ATOM 14951 C CA . THR I 1 263 ? 144.102 132.438 155.348 1.00 38.51 263 THR E CA 1
ATOM 14952 C C . THR I 1 263 ? 145.203 132.931 154.418 1.00 38.51 263 THR E C 1
ATOM 14953 O O . THR I 1 263 ? 144.937 133.194 153.241 1.00 38.51 263 THR E O 1
ATOM 14957 N N . ILE I 1 264 ? 146.430 133.071 154.922 1.00 38.39 264 ILE E N 1
ATOM 14958 C CA . ILE I 1 264 ? 147.553 133.432 154.063 1.00 38.39 264 ILE E CA 1
ATOM 14959 C C . ILE I 1 264 ? 147.925 132.258 153.163 1.00 38.39 264 ILE E C 1
ATOM 14960 O O . ILE I 1 264 ? 148.251 132.438 151.982 1.00 38.39 264 ILE E O 1
ATOM 14965 N N . ASN I 1 265 ? 147.825 131.034 153.688 1.00 44.10 265 ASN E N 1
ATOM 14966 C CA . ASN I 1 265 ? 148.210 129.852 152.922 1.00 44.10 265 ASN E CA 1
ATOM 14967 C C . ASN I 1 265 ? 147.208 129.547 151.813 1.00 44.10 265 ASN E C 1
ATOM 14968 O O . ASN I 1 265 ? 147.601 129.147 150.712 1.00 44.10 265 ASN E O 1
ATOM 14973 N N . THR I 1 266 ? 145.914 129.665 152.125 1.00 48.06 266 THR E N 1
ATOM 14974 C CA . THR I 1 266 ? 144.857 129.407 151.111 1.00 48.06 266 THR E CA 1
ATOM 14975 C C . THR I 1 266 ? 144.967 130.450 149.994 1.00 48.06 266 THR E C 1
ATOM 14976 O O . THR I 1 266 ? 144.875 130.064 148.814 1.00 48.06 266 THR E O 1
ATOM 14980 N N . HIS I 1 267 ? 145.200 131.711 150.369 1.00 51.48 267 HIS E N 1
ATOM 14981 C CA . HIS I 1 267 ? 145.311 132.843 149.409 1.00 51.48 267 HIS E CA 1
ATOM 14982 C C . HIS I 1 267 ? 146.510 132.652 148.473 1.00 51.48 267 HIS E C 1
ATOM 14983 O O . HIS I 1 267 ? 146.377 132.964 147.276 1.00 51.48 267 HIS E O 1
ATOM 14990 N N . LEU I 1 268 ? 147.632 132.161 149.007 1.00 45.27 268 LEU E N 1
ATOM 14991 C CA . LEU I 1 268 ? 148.877 131.965 148.217 1.00 45.27 268 LEU E CA 1
ATOM 14992 C C . LEU I 1 268 ? 148.632 130.958 147.088 1.00 45.27 268 LEU E C 1
ATOM 14993 O O . LEU I 1 268 ? 149.115 131.200 145.968 1.00 45.27 268 LEU E O 1
ATOM 14998 N N . ARG I 1 269 ? 147.877 129.895 147.372 1.00 44.87 269 ARG E N 1
ATOM 14999 C CA . ARG I 1 269 ? 147.593 128.829 146.374 1.00 44.87 269 ARG E CA 1
ATOM 15000 C C . ARG I 1 269 ? 146.830 129.399 145.172 1.00 44.87 269 ARG E C 1
ATOM 15001 O O . ARG I 1 269 ? 147.039 128.889 144.058 1.00 44.87 269 ARG E O 1
ATOM 15009 N N . GLU I 1 270 ? 145.924 130.353 145.408 1.00 53.66 270 GLU E N 1
ATOM 15010 C CA . GLU I 1 270 ? 145.116 130.933 144.341 1.00 53.66 270 GLU E CA 1
ATOM 15011 C C . GLU I 1 270 ? 145.984 131.537 143.244 1.00 53.66 270 GLU E C 1
ATOM 15012 O O . GLU I 1 270 ? 145.604 131.513 142.068 1.00 53.66 270 GLU E O 1
ATOM 15018 N N . THR I 1 271 ? 147.155 132.058 143.601 1.00 44.99 271 THR E N 1
ATOM 15019 C CA . THR I 1 271 ? 148.066 132.678 142.650 1.00 44.99 271 THR E CA 1
ATOM 15020 C C . THR I 1 271 ? 148.965 131.673 141.941 1.00 44.99 271 THR E C 1
ATOM 15021 O O . THR I 1 271 ? 149.807 132.078 141.134 1.00 44.99 271 THR E O 1
ATOM 15025 N N . LEU I 1 272 ? 148.811 130.386 142.220 1.00 33.05 272 LEU E N 1
ATOM 15026 C CA . LEU I 1 272 ? 149.664 129.334 141.698 1.00 33.05 272 LEU E CA 1
ATOM 15027 C C . LEU I 1 272 ? 148.827 128.266 141.006 1.00 33.05 272 LEU E C 1
ATOM 15028 O O . LEU I 1 272 ? 147.641 128.101 141.316 1.00 33.05 272 LEU E O 1
ATOM 15033 N N . PRO I 1 273 ? 149.401 127.533 140.053 1.00 26.73 273 PRO E N 1
ATOM 15034 C CA . PRO I 1 273 ? 148.698 126.372 139.496 1.00 26.73 273 PRO E CA 1
ATOM 15035 C C . PRO I 1 273 ? 148.650 125.230 140.501 1.00 26.73 273 PRO E C 1
ATOM 15036 O O . PRO I 1 273 ? 149.332 125.228 141.527 1.00 26.73 273 PRO E O 1
ATOM 15040 N N . LYS I 1 274 ? 147.831 124.231 140.181 1.00 24.50 274 LYS E N 1
ATOM 15041 C CA . LYS I 1 274 ? 147.597 123.108 141.089 1.00 24.50 274 LYS E CA 1
ATOM 15042 C C . LYS I 1 274 ? 148.713 122.073 140.935 1.00 24.50 274 LYS E C 1
ATOM 15043 O O . LYS I 1 274 ? 148.536 120.979 140.400 1.00 24.50 274 LYS E O 1
ATOM 15049 N N . ILE I 1 275 ? 149.886 122.450 141.432 1.00 22.88 275 ILE E N 1
ATOM 15050 C CA . ILE I 1 275 ? 151.075 121.606 141.377 1.00 22.88 275 ILE E CA 1
ATOM 15051 C C . ILE I 1 275 ? 151.066 120.658 142.571 1.00 22.88 275 ILE E C 1
ATOM 15052 O O . ILE I 1 275 ? 150.612 121.039 143.659 1.00 22.88 275 ILE E O 1
ATOM 15057 N N . PRO I 1 276 ? 151.540 119.417 142.420 1.00 22.04 276 PRO E N 1
ATOM 15058 C CA . PRO I 1 276 ? 151.508 118.476 143.545 1.00 22.04 276 PRO E CA 1
ATOM 15059 C C . PRO I 1 276 ? 152.649 118.641 144.533 1.00 22.04 276 PRO E C 1
ATOM 15060 O O . PRO I 1 276 ? 152.597 118.032 145.609 1.00 22.04 276 PRO E O 1
ATOM 15064 N N . TYR I 1 277 ? 153.668 119.432 144.214 1.00 22.55 277 TYR E N 1
ATOM 15065 C CA . TYR I 1 277 ? 154.832 119.564 145.073 1.00 22.55 277 TYR E CA 1
ATOM 15066 C C . TYR I 1 277 ? 154.743 120.839 145.909 1.00 22.55 277 TYR E C 1
ATOM 15067 O O . TYR I 1 277 ? 153.780 121.605 145.837 1.00 22.55 277 TYR E O 1
ATOM 15076 N N . VAL I 1 278 ? 155.782 121.066 146.706 1.00 22.75 278 VAL E N 1
ATOM 15077 C CA . VAL I 1 278 ? 155.838 122.149 147.679 1.00 22.75 278 VAL E CA 1
ATOM 15078 C C . VAL I 1 278 ? 156.811 123.205 147.169 1.00 22.75 278 VAL E C 1
ATOM 15079 O O . VAL I 1 278 ? 157.939 122.882 146.781 1.00 22.75 278 VAL E O 1
ATOM 15083 N N . THR I 1 279 ? 156.371 124.462 147.161 1.00 21.96 279 THR E N 1
ATOM 15084 C CA . THR I 1 279 ? 157.202 125.574 146.732 1.00 21.96 279 THR E CA 1
ATOM 15085 C C . THR I 1 279 ? 158.035 126.095 147.904 1.00 21.96 279 THR E C 1
ATOM 15086 O O . THR I 1 279 ? 157.959 125.591 149.026 1.00 21.96 279 THR E O 1
ATOM 15090 N N . ALA I 1 280 ? 158.848 127.121 147.642 1.00 21.69 280 ALA E N 1
ATOM 15091 C CA . ALA I 1 280 ? 159.688 127.681 148.697 1.00 21.69 280 ALA E CA 1
ATOM 15092 C C . ALA I 1 280 ? 158.881 128.557 149.646 1.00 21.69 280 ALA E C 1
ATOM 15093 O O . ALA I 1 280 ? 159.166 128.604 150.847 1.00 21.69 280 ALA E O 1
ATOM 15095 N N . ILE I 1 281 ? 157.873 129.262 149.129 1.00 23.96 281 ILE E N 1
ATOM 15096 C CA . ILE I 1 281 ? 157.015 130.061 149.992 1.00 23.96 281 ILE E CA 1
ATOM 15097 C C . ILE I 1 281 ? 156.066 129.165 150.787 1.00 23.96 281 ILE E C 1
ATOM 15098 O O . ILE I 1 281 ? 155.656 129.528 151.895 1.00 23.96 281 ILE E O 1
ATOM 15103 N N . ASP I 1 282 ? 155.757 127.967 150.279 1.00 27.67 282 ASP E N 1
ATOM 15104 C CA . ASP I 1 282 ? 154.990 127.005 151.064 1.00 27.67 282 ASP E CA 1
ATOM 15105 C C . ASP I 1 282 ? 155.800 126.473 152.240 1.00 27.67 282 ASP E C 1
ATOM 15106 O O . ASP I 1 282 ? 155.245 126.217 153.313 1.00 27.67 282 ASP E O 1
ATOM 15111 N N . MET I 1 283 ? 157.112 126.293 152.055 1.00 27.81 283 MET E N 1
ATOM 15112 C CA . MET I 1 283 ? 157.968 125.857 153.154 1.00 27.81 283 MET E CA 1
ATOM 15113 C C . MET I 1 283 ? 158.103 126.931 154.224 1.00 27.81 283 MET E C 1
ATOM 15114 O O . MET I 1 283 ? 158.317 126.610 155.398 1.00 27.81 283 MET E O 1
ATOM 15119 N N . TYR I 1 284 ? 157.988 128.203 153.843 1.00 23.19 284 TYR E N 1
ATOM 15120 C CA . TYR I 1 284 ? 158.077 129.273 154.827 1.00 23.19 284 TYR E CA 1
ATOM 15121 C C . TYR I 1 284 ? 156.783 129.401 155.620 1.00 23.19 284 TYR E C 1
ATOM 15122 O O . TYR I 1 284 ? 156.814 129.675 156.825 1.00 23.19 284 TYR E O 1
ATOM 15131 N N . LEU I 1 285 ? 155.637 129.211 154.963 1.00 26.57 285 LEU E N 1
ATOM 15132 C CA . LEU I 1 285 ? 154.359 129.329 155.658 1.00 26.57 285 LEU E CA 1
ATOM 15133 C C . LEU I 1 285 ? 154.107 128.133 156.563 1.00 26.57 285 LEU E C 1
ATOM 15134 O O . LEU I 1 285 ? 153.534 128.280 157.648 1.00 26.57 285 LEU E O 1
ATOM 15139 N N . MET I 1 286 ? 154.516 126.938 156.131 1.00 28.34 286 MET E N 1
ATOM 15140 C CA . MET I 1 286 ? 154.404 125.771 156.997 1.00 28.34 286 MET E CA 1
ATOM 15141 C C . MET I 1 286 ? 155.392 125.842 158.150 1.00 28.34 286 MET E C 1
ATOM 15142 O O . MET I 1 286 ? 155.122 125.306 159.229 1.00 28.34 286 MET E O 1
ATOM 15147 N N . GLY I 1 287 ? 156.533 126.500 157.946 1.00 24.32 287 GLY E N 1
ATOM 15148 C CA . GLY I 1 287 ? 157.430 126.759 159.057 1.00 24.32 287 GLY E CA 1
ATOM 15149 C C . GLY I 1 287 ? 156.883 127.807 160.007 1.00 24.32 287 GLY E C 1
ATOM 15150 O O . GLY I 1 287 ? 157.039 127.694 161.224 1.00 24.32 287 GLY E O 1
ATOM 15151 N N . CYS I 1 288 ? 156.228 128.836 159.465 1.00 24.78 288 CYS E N 1
ATOM 15152 C CA . CYS I 1 288 ? 155.627 129.860 160.312 1.00 24.78 288 CYS E CA 1
ATOM 15153 C C . CYS I 1 288 ? 154.377 129.354 161.017 1.00 24.78 288 CYS E C 1
ATOM 15154 O O . CYS I 1 288 ? 154.013 129.880 162.074 1.00 24.78 288 CYS E O 1
ATOM 15157 N N . PHE I 1 289 ? 153.699 128.352 160.447 1.00 26.14 289 PHE E N 1
ATOM 15158 C CA . PHE I 1 289 ? 152.553 127.765 161.131 1.00 26.14 289 PHE E CA 1
ATOM 15159 C C . PHE I 1 289 ? 152.981 126.969 162.356 1.00 26.14 289 PHE E C 1
ATOM 15160 O O . PHE I 1 289 ? 152.242 126.923 163.343 1.00 26.14 289 PHE E O 1
ATOM 15168 N N . VAL I 1 290 ? 154.152 126.331 162.304 1.00 24.07 290 VAL E N 1
ATOM 15169 C CA . VAL I 1 290 ? 154.646 125.556 163.439 1.00 24.07 290 VAL E CA 1
ATOM 15170 C C . VAL I 1 290 ? 154.978 126.476 164.610 1.00 24.07 290 VAL E C 1
ATOM 15171 O O . VAL I 1 290 ? 154.714 126.145 165.772 1.00 24.07 290 VAL E O 1
ATOM 15175 N N . PHE I 1 291 ? 155.495 127.673 164.320 1.00 23.96 291 PHE E N 1
ATOM 15176 C CA . PHE I 1 291 ? 155.862 128.605 165.381 1.00 23.96 291 PHE E CA 1
ATOM 15177 C C . PHE I 1 291 ? 154.636 129.195 166.071 1.00 23.96 291 PHE E C 1
ATOM 15178 O O . PHE I 1 291 ? 154.649 129.405 167.288 1.00 23.96 291 PHE E O 1
ATOM 15186 N N . VAL I 1 292 ? 153.570 129.473 165.318 1.00 23.87 292 VAL E N 1
ATOM 15187 C CA . VAL I 1 292 ? 152.373 130.022 165.943 1.00 23.87 292 VAL E CA 1
ATOM 15188 C C . VAL I 1 292 ? 151.502 128.937 166.565 1.00 23.87 292 VAL E C 1
ATOM 15189 O O . VAL I 1 292 ? 150.690 129.239 167.447 1.00 23.87 292 VAL E O 1
ATOM 15193 N N . PHE I 1 293 ? 151.652 127.679 166.143 1.00 25.20 293 PHE E N 1
ATOM 15194 C CA . PHE I 1 293 ? 150.898 126.599 166.768 1.00 25.20 293 PHE E CA 1
ATOM 15195 C C . PHE I 1 293 ? 151.545 126.163 168.074 1.00 25.20 293 PHE E C 1
ATOM 15196 O O . PHE I 1 293 ? 150.845 125.845 169.041 1.00 25.20 293 PHE E O 1
ATOM 15204 N N . LEU I 1 294 ? 152.879 126.149 168.122 1.00 25.11 294 LEU E N 1
ATOM 15205 C CA . LEU I 1 294 ? 153.578 125.825 169.357 1.00 25.11 294 LEU E CA 1
ATOM 15206 C C . LEU I 1 294 ? 153.499 126.951 170.377 1.00 25.11 294 LEU E C 1
ATOM 15207 O O . LEU I 1 294 ? 153.730 126.709 171.564 1.00 25.11 294 LEU E O 1
ATOM 15212 N N . ALA I 1 295 ? 153.187 128.174 169.943 1.00 23.76 295 ALA E N 1
ATOM 15213 C CA . ALA I 1 295 ? 152.988 129.265 170.890 1.00 23.76 295 ALA E CA 1
ATOM 15214 C C . ALA I 1 295 ? 151.666 129.113 171.633 1.00 23.76 295 ALA E C 1
ATOM 15215 O O . ALA I 1 295 ? 151.564 129.478 172.809 1.00 23.76 295 ALA E O 1
ATOM 15217 N N . LEU I 1 296 ? 150.643 128.576 170.964 1.00 24.76 296 LEU E N 1
ATOM 15218 C CA . LEU I 1 296 ? 149.387 128.289 171.648 1.00 24.76 296 LEU E CA 1
ATOM 15219 C C . LEU I 1 296 ? 149.496 127.019 172.483 1.00 24.76 296 LEU E C 1
ATOM 15220 O O . LEU I 1 296 ? 148.921 126.937 173.574 1.00 24.76 296 LEU E O 1
ATOM 15225 N N . LEU I 1 297 ? 150.239 126.023 171.992 1.00 26.04 297 LEU E N 1
ATOM 15226 C CA . LEU I 1 297 ? 150.502 124.824 172.779 1.00 26.04 297 LEU E CA 1
ATOM 15227 C C . LEU I 1 297 ? 151.385 125.104 173.984 1.00 26.04 297 LEU E C 1
ATOM 15228 O O . LEU I 1 297 ? 151.363 124.328 174.944 1.00 26.04 297 LEU E O 1
ATOM 15233 N N . GLU I 1 298 ? 152.171 126.183 173.948 1.00 31.00 298 GLU E N 1
ATOM 15234 C CA . GLU I 1 298 ? 152.952 126.567 175.116 1.00 31.00 298 GLU E CA 1
ATOM 15235 C C . GLU I 1 298 ? 152.051 127.066 176.236 1.00 31.00 298 GLU E C 1
ATOM 15236 O O . GLU I 1 298 ? 152.303 126.778 177.411 1.00 31.00 298 GLU E O 1
ATOM 15242 N N . TYR I 1 299 ? 150.993 127.810 175.898 1.00 32.12 299 TYR E N 1
ATOM 15243 C CA . TYR I 1 299 ? 150.073 128.257 176.935 1.00 32.12 299 TYR E CA 1
ATOM 15244 C C . TYR I 1 299 ? 149.210 127.109 177.440 1.00 32.12 299 TYR E C 1
ATOM 15245 O O . TYR I 1 299 ? 148.899 127.045 178.635 1.00 32.12 299 TYR E O 1
ATOM 15254 N N . ALA I 1 300 ? 148.831 126.185 176.552 1.00 33.72 300 ALA E N 1
ATOM 15255 C CA . ALA I 1 300 ? 148.027 125.035 176.959 1.00 33.72 300 ALA E CA 1
ATOM 15256 C C . ALA I 1 300 ? 148.796 124.105 177.888 1.00 33.72 300 ALA E C 1
ATOM 15257 O O . ALA I 1 300 ? 148.184 123.378 178.676 1.00 33.72 300 ALA E O 1
ATOM 15259 N N . PHE I 1 301 ? 150.126 124.114 177.810 1.00 39.40 301 PHE E N 1
ATOM 15260 C CA . PHE I 1 301 ? 150.935 123.432 178.811 1.00 39.40 301 PHE E CA 1
ATOM 15261 C C . PHE I 1 301 ? 151.090 124.285 180.064 1.00 39.40 301 PHE E C 1
ATOM 15262 O O . PHE I 1 301 ? 151.170 123.751 181.175 1.00 39.40 301 PHE E O 1
ATOM 15270 N N . VAL I 1 302 ? 151.139 125.610 179.901 1.00 39.80 302 VAL E N 1
ATOM 15271 C CA . VAL I 1 302 ? 151.242 126.508 181.047 1.00 39.80 302 VAL E CA 1
ATOM 15272 C C . VAL I 1 302 ? 149.928 126.538 181.822 1.00 39.80 302 VAL E C 1
ATOM 15273 O O . VAL I 1 302 ? 149.921 126.440 183.055 1.00 39.80 302 VAL E O 1
ATOM 15277 N N . ASN I 1 303 ? 148.797 126.629 181.112 1.00 39.56 303 ASN E N 1
ATOM 15278 C CA . ASN I 1 303 ? 147.477 126.582 181.740 1.00 39.56 303 ASN E CA 1
ATOM 15279 C C . ASN I 1 303 ? 147.197 125.241 182.410 1.00 39.56 303 ASN E C 1
ATOM 15280 O O . ASN I 1 303 ? 146.396 125.181 183.348 1.00 39.56 303 ASN E O 1
ATOM 15285 N N . TYR I 1 304 ? 147.853 124.171 181.963 1.00 41.15 304 TYR E N 1
ATOM 15286 C CA . TYR I 1 304 ? 147.646 122.856 182.550 1.00 41.15 304 TYR E CA 1
ATOM 15287 C C . TYR I 1 304 ? 148.363 122.696 183.885 1.00 41.15 304 TYR E C 1
ATOM 15288 O O . TYR I 1 304 ? 147.934 121.886 184.715 1.00 41.15 304 TYR E O 1
ATOM 15297 N N . ILE I 1 305 ? 149.441 123.446 184.120 1.00 53.50 305 ILE E N 1
ATOM 15298 C CA . ILE I 1 305 ? 150.299 123.228 185.279 1.00 53.50 305 ILE E CA 1
ATOM 15299 C C . ILE I 1 305 ? 150.392 124.433 186.205 1.00 53.50 305 ILE E C 1
ATOM 15300 O O . ILE I 1 305 ? 151.051 124.335 187.247 1.00 53.50 305 ILE E O 1
ATOM 15305 N N . PHE I 1 306 ? 149.765 125.566 185.879 1.00 60.97 306 PHE E N 1
ATOM 15306 C CA . PHE I 1 306 ? 149.983 126.765 186.686 1.00 60.97 306 PHE E CA 1
ATOM 15307 C C . PHE I 1 306 ? 149.202 126.767 187.994 1.00 60.97 306 PHE E C 1
ATOM 15308 O O . PHE I 1 306 ? 149.391 127.682 188.802 1.00 60.97 306 PHE E O 1
ATOM 15316 N N . PHE I 1 307 ? 148.334 125.783 188.225 1.00 77.50 307 PHE E N 1
ATOM 15317 C CA . PHE I 1 307 ? 147.698 125.660 189.531 1.00 77.50 307 PHE E CA 1
ATOM 15318 C C . PHE I 1 307 ? 148.592 124.903 190.506 1.00 77.50 307 PHE E C 1
ATOM 15319 O O . PHE I 1 307 ? 148.822 125.358 191.632 1.00 77.50 307 PHE E O 1
ATOM 15327 N N . SER I 1 308 ? 149.105 123.745 190.089 1.00 78.27 308 SER E N 1
ATOM 15328 C CA . SER I 1 308 ? 149.930 122.935 190.978 1.00 78.27 308 SER E CA 1
ATOM 15329 C C . SER I 1 308 ? 151.368 123.436 191.024 1.00 78.27 308 SER E C 1
ATOM 15330 O O . SER I 1 308 ? 151.971 123.499 192.101 1.00 78.27 308 SER E O 1
ATOM 15333 N N . GLN I 1 309 ? 151.935 123.795 189.869 1.00 70.89 309 GLN E N 1
ATOM 15334 C CA . GLN I 1 309 ? 153.322 124.244 189.758 1.00 70.89 309 GLN E CA 1
ATOM 15335 C C . GLN I 1 309 ? 153.341 125.654 189.178 1.00 70.89 309 GLN E C 1
ATOM 15336 O O . GLN I 1 309 ? 153.549 125.833 187.968 1.00 70.89 309 GLN E O 1
ATOM 15342 N N . PRO I 1 310 ? 153.132 126.684 190.007 1.00 68.23 310 PRO E N 1
ATOM 15343 C CA . PRO I 1 310 ? 153.167 128.057 189.482 1.00 68.23 310 PRO E CA 1
ATOM 15344 C C . PRO I 1 310 ? 154.566 128.565 189.184 1.00 68.23 310 PRO E C 1
ATOM 15345 O O . PRO I 1 310 ? 154.712 129.453 188.334 1.00 68.23 310 PRO E O 1
ATOM 15349 N N . ALA I 1 311 ? 155.595 128.038 189.851 1.00 64.21 311 ALA E N 1
ATOM 15350 C CA . ALA I 1 311 ? 156.962 128.452 189.562 1.00 64.21 311 ALA E CA 1
ATOM 15351 C C . ALA I 1 311 ? 157.488 127.815 188.284 1.00 64.21 311 ALA E C 1
ATOM 15352 O O . ALA I 1 311 ? 158.298 128.427 187.579 1.00 64.21 311 ALA E O 1
ATOM 15354 N N . ARG I 1 312 ? 157.047 126.593 187.976 1.00 59.68 312 ARG E N 1
ATOM 15355 C CA . ARG I 1 312 ? 157.443 125.957 186.726 1.00 59.68 312 ARG E CA 1
ATOM 15356 C C . ARG I 1 312 ? 156.771 126.625 185.534 1.00 59.68 312 ARG E C 1
ATOM 15357 O O . ARG I 1 312 ? 157.400 126.816 184.487 1.00 59.68 312 ARG E O 1
ATOM 15365 N N . ALA I 1 313 ? 155.498 127.005 185.682 1.00 53.40 313 ALA E N 1
ATOM 15366 C CA . ALA I 1 313 ? 154.782 127.666 184.596 1.00 53.40 313 ALA E CA 1
ATOM 15367 C C . ALA I 1 313 ? 155.292 129.082 184.360 1.00 53.40 313 ALA E C 1
ATOM 15368 O O . ALA I 1 313 ? 155.222 129.584 183.234 1.00 53.40 313 ALA E O 1
ATOM 15370 N N . ALA I 1 314 ? 155.803 129.739 185.402 1.00 52.16 314 ALA E N 1
ATOM 15371 C CA . ALA I 1 314 ? 156.426 131.043 185.209 1.00 52.16 314 ALA E CA 1
ATOM 15372 C C . ALA I 1 314 ? 157.795 130.912 184.557 1.00 52.16 314 ALA E C 1
ATOM 15373 O O . ALA I 1 314 ? 158.268 131.856 183.914 1.00 52.16 314 ALA E O 1
ATOM 15375 N N . ALA I 1 315 ? 158.443 129.756 184.713 1.00 49.59 422 ALA E N 1
ATOM 15376 C CA . ALA I 1 315 ? 159.734 129.529 184.077 1.00 49.59 422 ALA E CA 1
ATOM 15377 C C . ALA I 1 315 ? 159.582 129.258 182.586 1.00 49.59 422 ALA E C 1
ATOM 15378 O O . ALA I 1 315 ? 160.433 129.672 181.793 1.00 49.59 422 ALA E O 1
ATOM 15380 N N . ILE I 1 316 ? 158.510 128.563 182.194 1.00 43.72 423 ILE E N 1
ATOM 15381 C CA . ILE I 1 316 ? 158.272 128.261 180.785 1.00 43.72 423 ILE E CA 1
ATOM 15382 C C . ILE I 1 316 ? 157.919 129.531 180.016 1.00 43.72 423 ILE E C 1
ATOM 15383 O O . ILE I 1 316 ? 158.331 129.709 178.863 1.00 43.72 423 ILE E O 1
ATOM 15388 N N . ASP I 1 317 ? 157.179 130.446 180.650 1.00 40.01 424 ASP E N 1
ATOM 15389 C CA . ASP I 1 317 ? 156.887 131.734 180.028 1.00 40.01 424 ASP E CA 1
ATOM 15390 C C . ASP I 1 317 ? 158.147 132.578 179.877 1.00 40.01 424 ASP E C 1
ATOM 15391 O O . ASP I 1 317 ? 158.303 133.292 178.881 1.00 40.01 424 ASP E O 1
ATOM 15396 N N . ARG I 1 318 ? 159.055 132.507 180.852 1.00 44.84 425 ARG E N 1
ATOM 15397 C CA . ARG I 1 318 ? 160.329 133.208 180.733 1.00 44.84 425 ARG E CA 1
ATOM 15398 C C . ARG I 1 318 ? 161.239 132.536 179.711 1.00 44.84 425 ARG E C 1
ATOM 15399 O O . ARG I 1 318 ? 161.981 133.219 178.996 1.00 44.84 425 ARG E O 1
ATOM 15407 N N . TRP I 1 319 ? 161.177 131.206 179.620 1.00 40.63 426 TRP E N 1
ATOM 15408 C CA . TRP I 1 319 ? 161.978 130.470 178.646 1.00 40.63 426 TRP E CA 1
ATOM 15409 C C . TRP I 1 319 ? 161.498 130.727 177.222 1.00 40.63 426 TRP E C 1
ATOM 15410 O O . TRP I 1 319 ? 162.309 130.806 176.294 1.00 40.63 426 TRP E O 1
ATOM 15421 N N . SER I 1 320 ? 160.185 130.875 177.033 1.00 34.89 427 SER E N 1
ATOM 15422 C CA . SER I 1 320 ? 159.637 131.065 175.695 1.00 34.89 427 SER E CA 1
ATOM 15423 C C . SER I 1 320 ? 159.841 132.479 175.168 1.00 34.89 427 SER E C 1
ATOM 15424 O O . SER I 1 320 ? 159.740 132.689 173.956 1.00 34.89 427 SER E O 1
ATOM 15427 N N . ARG I 1 321 ? 160.121 133.449 176.042 1.00 35.25 428 ARG E N 1
ATOM 15428 C CA . ARG I 1 321 ? 160.350 134.820 175.598 1.00 35.25 428 ARG E CA 1
ATOM 15429 C C . ARG I 1 321 ? 161.657 134.980 174.837 1.00 35.25 428 ARG E C 1
ATOM 15430 O O . ARG I 1 321 ? 161.802 135.943 174.077 1.00 35.25 428 ARG E O 1
ATOM 15438 N N . ILE I 1 322 ? 162.608 134.072 175.026 1.00 34.00 429 ILE E N 1
ATOM 15439 C CA . ILE I 1 322 ? 163.899 134.167 174.363 1.00 34.00 429 ILE E CA 1
ATOM 15440 C C . ILE I 1 322 ? 164.158 133.017 173.398 1.00 34.00 429 ILE E C 1
ATOM 15441 O O . ILE I 1 322 ? 165.001 133.168 172.503 1.00 34.00 429 ILE E O 1
ATOM 15446 N N . VAL I 1 323 ? 163.468 131.885 173.539 1.00 29.68 430 VAL E N 1
ATOM 15447 C CA . VAL I 1 323 ? 163.706 130.752 172.650 1.00 29.68 430 VAL E CA 1
ATOM 15448 C C . VAL I 1 323 ? 162.906 130.896 171.358 1.00 29.68 430 VAL E C 1
ATOM 15449 O O . VAL I 1 323 ? 163.422 130.630 170.265 1.00 29.68 430 VAL E O 1
ATOM 15453 N N . PHE I 1 324 ? 161.655 131.350 171.458 1.00 26.18 431 PHE E N 1
ATOM 15454 C CA . PHE I 1 324 ? 160.840 131.570 170.263 1.00 26.18 431 PHE E CA 1
ATOM 15455 C C . PHE I 1 324 ? 161.368 132.655 169.317 1.00 26.18 431 PHE E C 1
ATOM 15456 O O . PHE I 1 324 ? 161.277 132.442 168.095 1.00 26.18 431 PHE E O 1
ATOM 15464 N N . PRO I 1 325 ? 161.909 133.806 169.760 1.00 26.70 432 PRO E N 1
ATOM 15465 C CA . PRO I 1 325 ? 162.575 134.675 168.775 1.00 26.70 432 PRO E CA 1
ATOM 15466 C C . PRO I 1 325 ? 163.910 134.137 168.288 1.00 26.70 432 PRO E C 1
ATOM 15467 O O . PRO I 1 325 ? 164.323 134.474 167.173 1.00 26.70 432 PRO E O 1
ATOM 15471 N N . PHE I 1 326 ? 164.598 133.315 169.083 1.00 27.78 433 PHE E N 1
ATOM 15472 C CA . PHE I 1 326 ? 165.890 132.784 168.659 1.00 27.78 433 PHE E CA 1
ATOM 15473 C C . PHE I 1 326 ? 165.732 131.675 167.628 1.00 27.78 433 PHE E C 1
ATOM 15474 O O . PHE I 1 326 ? 166.503 131.607 166.664 1.00 27.78 433 PHE E O 1
ATOM 15482 N N . THR I 1 327 ? 164.751 130.791 167.823 1.00 26.78 434 THR E N 1
ATOM 15483 C CA . THR I 1 327 ? 164.526 129.708 166.874 1.00 26.78 434 THR E CA 1
ATOM 15484 C C . THR I 1 327 ? 163.948 130.227 165.563 1.00 26.78 434 THR E C 1
ATOM 15485 O O . THR I 1 327 ? 164.211 129.654 164.501 1.00 26.78 434 THR E O 1
ATOM 15489 N N . PHE I 1 328 ? 163.178 131.314 165.614 1.00 24.30 435 PHE E N 1
ATOM 15490 C CA . PHE I 1 328 ? 162.646 131.907 164.395 1.00 24.30 435 PHE E CA 1
ATOM 15491 C C . PHE I 1 328 ? 163.713 132.669 163.623 1.00 24.30 435 PHE E C 1
ATOM 15492 O O . PHE I 1 328 ? 163.658 132.726 162.390 1.00 24.30 435 PHE E O 1
ATOM 15500 N N . SER I 1 329 ? 164.681 133.262 164.324 1.00 26.21 436 SER E N 1
ATOM 15501 C CA . SER I 1 329 ? 165.828 133.848 163.643 1.00 26.21 436 SER E CA 1
ATOM 15502 C C . SER I 1 329 ? 166.739 132.770 163.074 1.00 26.21 436 SER E C 1
ATOM 15503 O O . SER I 1 329 ? 167.382 132.985 162.041 1.00 26.21 436 SER E O 1
ATOM 15506 N N . LEU I 1 330 ? 166.807 131.611 163.731 1.00 28.79 437 LEU E N 1
ATOM 15507 C CA . LEU I 1 330 ? 167.557 130.489 163.180 1.00 28.79 437 LEU E CA 1
ATOM 15508 C C . LEU I 1 330 ? 166.816 129.855 162.012 1.00 28.79 437 LEU E C 1
ATOM 15509 O O . LEU I 1 330 ? 167.444 129.343 161.080 1.00 28.79 437 LEU E O 1
ATOM 15514 N N . PHE I 1 331 ? 165.481 129.868 162.053 1.00 25.40 438 PHE E N 1
ATOM 15515 C CA . PHE I 1 331 ? 164.695 129.355 160.936 1.00 25.40 438 PHE E CA 1
ATOM 15516 C C . PHE I 1 331 ? 164.844 130.241 159.707 1.00 25.40 438 PHE E C 1
ATOM 15517 O O . PHE I 1 331 ? 164.954 129.738 158.584 1.00 25.40 438 PHE E O 1
ATOM 15525 N N . ASN I 1 332 ? 164.858 131.561 159.901 1.00 25.55 439 ASN E N 1
ATOM 15526 C CA . ASN I 1 332 ? 165.052 132.477 158.784 1.00 25.55 439 ASN E CA 1
ATOM 15527 C C . ASN I 1 332 ? 166.485 132.442 158.268 1.00 25.55 439 ASN E C 1
ATOM 15528 O O . ASN I 1 332 ? 166.725 132.741 157.095 1.00 25.55 439 ASN E O 1
ATOM 15533 N N . LEU I 1 333 ? 167.444 132.085 159.123 1.00 28.10 440 LEU E N 1
ATOM 15534 C CA . LEU I 1 333 ? 168.831 132.001 158.683 1.00 28.10 440 LEU E CA 1
ATOM 15535 C C . LEU I 1 333 ? 169.054 130.787 157.789 1.00 28.10 440 LEU E C 1
ATOM 15536 O O . LEU I 1 333 ? 169.759 130.876 156.778 1.00 28.10 440 LEU E O 1
ATOM 15541 N N . VAL I 1 334 ? 168.464 129.644 158.145 1.00 25.39 441 VAL E N 1
ATOM 15542 C CA . VAL I 1 334 ? 168.590 128.445 157.323 1.00 25.39 441 VAL E CA 1
ATOM 15543 C C . VAL I 1 334 ? 167.777 128.587 156.038 1.00 25.39 441 VAL E C 1
ATOM 15544 O O . VAL I 1 334 ? 168.199 128.124 154.971 1.00 25.39 441 VAL E O 1
ATOM 15548 N N . TYR I 1 335 ? 166.628 129.267 156.107 1.00 22.60 442 TYR E N 1
ATOM 15549 C CA . TYR I 1 335 ? 165.766 129.416 154.937 1.00 22.60 442 TYR E CA 1
ATOM 15550 C C . TYR I 1 335 ? 166.389 130.343 153.900 1.00 22.60 442 TYR E C 1
ATOM 15551 O O . TYR I 1 335 ? 166.533 129.972 152.730 1.00 22.60 442 TYR E O 1
ATOM 15560 N N . TRP I 1 336 ? 166.754 131.558 154.307 1.00 25.35 443 TRP E N 1
ATOM 15561 C CA . TRP I 1 336 ? 167.201 132.565 153.355 1.00 25.35 443 TRP E CA 1
ATOM 15562 C C . TRP I 1 336 ? 168.621 132.338 152.855 1.00 25.35 443 TRP E C 1
ATOM 15563 O O . TRP I 1 336 ? 169.023 132.987 151.886 1.00 25.35 443 TRP E O 1
ATOM 15574 N N . LEU I 1 337 ? 169.390 131.454 153.482 1.00 29.97 444 LEU E N 1
ATOM 15575 C CA . LEU I 1 337 ? 170.678 131.063 152.929 1.00 29.97 444 LEU E CA 1
ATOM 15576 C C . LEU I 1 337 ? 170.581 129.837 152.034 1.00 29.97 444 LEU E C 1
ATOM 15577 O O . LEU I 1 337 ? 171.534 129.542 151.305 1.00 29.97 444 LEU E O 1
ATOM 15582 N N . TYR I 1 338 ? 169.458 129.121 152.070 1.00 29.18 445 TYR E N 1
ATOM 15583 C CA . TYR I 1 338 ? 169.269 127.975 151.192 1.00 29.18 445 TYR E CA 1
ATOM 15584 C C . TYR I 1 338 ? 168.677 128.379 149.847 1.00 29.18 445 TYR E C 1
ATOM 15585 O O . TYR I 1 338 ? 168.990 127.755 148.827 1.00 29.18 445 TYR E O 1
ATOM 15594 N N . TYR I 1 339 ? 167.838 129.414 149.817 1.00 26.58 446 TYR E N 1
ATOM 15595 C CA . TYR I 1 339 ? 167.145 129.795 148.594 1.00 26.58 446 TYR E CA 1
ATOM 15596 C C . TYR I 1 339 ? 167.735 131.015 147.902 1.00 26.58 446 TYR E C 1
ATOM 15597 O O . TYR I 1 339 ? 167.425 131.244 146.728 1.00 26.58 446 TYR E O 1
ATOM 15606 N N . VAL I 1 340 ? 168.563 131.800 148.581 1.00 29.67 447 VAL E N 1
ATOM 15607 C CA . VAL I 1 340 ? 169.208 132.938 147.936 1.00 29.67 447 VAL E CA 1
ATOM 15608 C C . VAL I 1 340 ? 170.650 132.590 147.593 1.00 29.67 447 VAL E C 1
ATOM 15609 O O . VAL I 1 340 ? 171.158 131.543 147.993 1.00 29.67 447 VAL E O 1
ATOM 15613 N N . ASN J 1 8 ? 123.926 164.461 88.188 1.00 71.26 8 ASN A N 1
ATOM 15614 C CA . ASN J 1 8 ? 124.450 163.612 87.125 1.00 71.26 8 ASN A CA 1
ATOM 15615 C C . ASN J 1 8 ? 125.369 162.546 87.707 1.00 71.26 8 ASN A C 1
ATOM 15616 O O . ASN J 1 8 ? 126.422 162.859 88.258 1.00 71.26 8 ASN A O 1
ATOM 15621 N N . MET J 1 9 ? 124.962 161.283 87.583 1.00 57.63 9 MET A N 1
ATOM 15622 C CA . MET J 1 9 ? 125.707 160.167 88.149 1.00 57.63 9 MET A CA 1
ATOM 15623 C C . MET J 1 9 ? 126.458 159.350 87.107 1.00 57.63 9 MET A C 1
ATOM 15624 O O . MET J 1 9 ? 127.364 158.595 87.475 1.00 57.63 9 MET A O 1
ATOM 15629 N N . SER J 1 10 ? 126.109 159.475 85.826 1.00 63.66 10 SER A N 1
ATOM 15630 C CA . SER J 1 10 ? 126.789 158.697 84.797 1.00 63.66 10 SER A CA 1
ATOM 15631 C C . SER J 1 10 ? 128.162 159.273 84.473 1.00 63.66 10 SER A C 1
ATOM 15632 O O . SER J 1 10 ? 129.109 158.520 84.227 1.00 63.66 10 SER A O 1
ATOM 15635 N N . PHE J 1 11 ? 128.286 160.603 84.471 1.00 61.26 11 PHE A N 1
ATOM 15636 C CA . PHE J 1 11 ? 129.573 161.235 84.202 1.00 61.26 11 PHE A CA 1
ATOM 15637 C C . PHE J 1 11 ? 130.547 161.042 85.358 1.00 61.26 11 PHE A C 1
ATOM 15638 O O . PHE J 1 11 ? 131.755 160.906 85.132 1.00 61.26 11 PHE A O 1
ATOM 15646 N N . VAL J 1 12 ? 130.044 161.020 86.593 1.00 56.02 12 VAL A N 1
ATOM 15647 C CA . VAL J 1 12 ? 130.906 160.778 87.744 1.00 56.02 12 VAL A CA 1
ATOM 15648 C C . VAL J 1 12 ? 131.346 159.319 87.780 1.00 56.02 12 VAL A C 1
ATOM 15649 O O . VAL J 1 12 ? 132.482 159.010 88.160 1.00 56.02 12 VAL A O 1
ATOM 15653 N N . LYS J 1 13 ? 130.467 158.403 87.359 1.00 52.48 13 LYS A N 1
ATOM 15654 C CA . LYS J 1 13 ? 130.833 156.991 87.281 1.00 52.48 13 LYS A CA 1
ATOM 15655 C C . LYS J 1 13 ? 131.906 156.754 86.224 1.00 52.48 13 LYS A C 1
ATOM 15656 O O . LYS J 1 13 ? 132.783 155.903 86.403 1.00 52.48 13 LYS A O 1
ATOM 15662 N N . GLU J 1 14 ? 131.861 157.510 85.124 1.00 57.76 14 GLU A N 1
ATOM 15663 C CA . GLU J 1 14 ? 132.945 157.460 84.149 1.00 57.76 14 GLU A CA 1
ATOM 15664 C C . GLU J 1 14 ? 134.206 158.127 84.683 1.00 57.76 14 GLU A C 1
ATOM 15665 O O . GLU J 1 14 ? 135.316 157.766 84.277 1.00 57.76 14 GLU A O 1
ATOM 15671 N N . THR J 1 15 ? 134.057 159.093 85.592 1.00 53.18 15 THR A N 1
ATOM 15672 C CA . THR J 1 15 ? 135.217 159.785 86.144 1.00 53.18 15 THR A CA 1
ATOM 15673 C C . THR J 1 15 ? 135.947 158.919 87.165 1.00 53.18 15 THR A C 1
ATOM 15674 O O . THR J 1 15 ? 137.181 158.849 87.155 1.00 53.18 15 THR A O 1
ATOM 15678 N N . VAL J 1 16 ? 135.203 158.247 88.049 1.00 48.34 16 VAL A N 1
ATOM 15679 C CA . VAL J 1 16 ? 135.827 157.400 89.063 1.00 48.34 16 VAL A CA 1
ATOM 15680 C C . VAL J 1 16 ? 136.393 156.130 88.431 1.00 48.34 16 VAL A C 1
ATOM 15681 O O . VAL J 1 16 ? 137.450 155.638 88.849 1.00 48.34 16 VAL A O 1
ATOM 15685 N N . ASP J 1 17 ? 135.737 155.604 87.390 1.00 50.33 17 ASP A N 1
ATOM 15686 C CA . ASP J 1 17 ? 136.297 154.466 86.663 1.00 50.33 17 ASP A CA 1
ATOM 15687 C C . ASP J 1 17 ? 137.547 154.852 85.883 1.00 50.33 17 ASP A C 1
ATOM 15688 O O . ASP J 1 17 ? 138.403 153.998 85.631 1.00 50.33 17 ASP A O 1
ATOM 15693 N N . LYS J 1 18 ? 137.667 156.121 85.488 1.00 50.98 18 LYS A N 1
ATOM 15694 C CA . LYS J 1 18 ? 138.896 156.585 84.856 1.00 50.98 18 LYS A CA 1
ATOM 15695 C C . LYS J 1 18 ? 140.035 156.681 85.863 1.00 50.98 18 LYS A C 1
ATOM 15696 O O . LYS J 1 18 ? 141.194 156.429 85.515 1.00 50.98 18 LYS A O 1
ATOM 15702 N N . LEU J 1 19 ? 139.722 157.028 87.115 1.00 42.26 19 LEU A N 1
ATOM 15703 C CA . LEU J 1 19 ? 140.753 157.151 88.140 1.00 42.26 19 LEU A CA 1
ATOM 15704 C C . LEU J 1 19 ? 141.304 155.795 88.561 1.00 42.26 19 LEU A C 1
ATOM 15705 O O . LEU J 1 19 ? 142.493 155.686 88.881 1.00 42.26 19 LEU A O 1
ATOM 15710 N N . LEU J 1 20 ? 140.470 154.759 88.564 1.00 42.76 20 LEU A N 1
ATOM 15711 C CA . LEU J 1 20 ? 140.862 153.449 89.061 1.00 42.76 20 LEU A CA 1
ATOM 15712 C C . LEU J 1 20 ? 141.319 152.500 87.962 1.00 42.76 20 LEU A C 1
ATOM 15713 O O . LEU J 1 20 ? 141.789 151.401 88.271 1.00 42.76 20 LEU A O 1
ATOM 15718 N N . LYS J 1 21 ? 141.198 152.889 86.696 1.00 47.84 21 LYS A N 1
ATOM 15719 C CA . LYS J 1 21 ? 141.687 152.064 85.599 1.00 47.84 21 LYS A CA 1
ATOM 15720 C C . LYS J 1 21 ? 143.190 152.263 85.464 1.00 47.84 21 LYS A C 1
ATOM 15721 O O . LYS J 1 21 ? 143.660 153.391 85.284 1.00 47.84 21 LYS A O 1
ATOM 15727 N N . GLY J 1 22 ? 143.943 151.171 85.553 1.00 41.19 22 GLY A N 1
ATOM 15728 C CA . GLY J 1 22 ? 145.386 151.265 85.581 1.00 41.19 22 GLY A CA 1
ATOM 15729 C C . GLY J 1 22 ? 145.962 151.708 86.905 1.00 41.19 22 GLY A C 1
ATOM 15730 O O . GLY J 1 22 ? 147.143 152.070 86.959 1.00 41.19 22 GLY A O 1
ATOM 15731 N N . TYR J 1 23 ? 145.166 151.705 87.971 1.00 29.88 23 TYR A N 1
ATOM 15732 C CA . TYR J 1 23 ? 145.644 152.094 89.290 1.00 29.88 23 TYR A CA 1
ATOM 15733 C C . TYR J 1 23 ? 146.277 150.885 89.965 1.00 29.88 23 TYR A C 1
ATOM 15734 O O . TYR J 1 23 ? 145.623 149.851 90.140 1.00 29.88 23 TYR A O 1
ATOM 15743 N N . ASP J 1 24 ? 147.544 151.011 90.342 1.00 32.07 24 ASP A N 1
ATOM 15744 C CA . ASP J 1 24 ? 148.264 149.952 91.036 1.00 32.07 24 ASP A CA 1
ATOM 15745 C C . ASP J 1 24 ? 148.270 150.278 92.525 1.00 32.07 24 ASP A C 1
ATOM 15746 O O . ASP J 1 24 ? 148.882 151.263 92.948 1.00 32.07 24 ASP A O 1
ATOM 15751 N N . ILE J 1 25 ? 147.584 149.450 93.318 1.00 26.37 25 ILE A N 1
ATOM 15752 C CA . ILE J 1 25 ? 147.553 149.650 94.763 1.00 26.37 25 ILE A CA 1
ATOM 15753 C C . ILE J 1 25 ? 148.883 149.298 95.413 1.00 26.37 25 ILE A C 1
ATOM 15754 O O . ILE J 1 25 ? 149.138 149.708 96.550 1.00 26.37 25 ILE A O 1
ATOM 15759 N N . ARG J 1 26 ? 149.740 148.547 94.719 1.00 29.72 26 ARG A N 1
ATOM 15760 C CA . ARG J 1 26 ? 151.027 148.138 95.261 1.00 29.72 26 ARG A CA 1
ATOM 15761 C C . ARG J 1 26 ? 152.037 149.275 95.322 1.00 29.72 26 ARG A C 1
ATOM 15762 O O . ARG J 1 26 ? 153.055 149.135 96.008 1.00 29.72 26 ARG A O 1
ATOM 15770 N N . LEU J 1 27 ? 151.786 150.386 94.637 1.00 24.95 27 LEU A N 1
ATOM 15771 C CA . LEU J 1 27 ? 152.732 151.488 94.548 1.00 24.95 27 LEU A CA 1
ATOM 15772 C C . LEU J 1 27 ? 152.188 152.705 95.282 1.00 24.95 27 LEU A C 1
ATOM 15773 O O . LEU J 1 27 ? 151.008 153.043 95.147 1.00 24.95 27 LEU A O 1
ATOM 15778 N N . ARG J 1 28 ? 153.054 153.355 96.054 1.00 18.94 28 ARG A N 1
ATOM 15779 C CA . ARG J 1 28 ? 152.711 154.592 96.728 1.00 18.94 28 ARG A CA 1
ATOM 15780 C C . ARG J 1 28 ? 152.646 155.737 95.714 1.00 18.94 28 ARG A C 1
ATOM 15781 O O . ARG J 1 28 ? 153.154 155.611 94.598 1.00 18.94 28 ARG A O 1
ATOM 15789 N N . PRO J 1 29 ? 151.989 156.851 96.062 1.00 20.70 29 PRO A N 1
ATOM 15790 C CA . PRO J 1 29 ? 152.082 158.049 95.219 1.00 20.70 29 PRO A CA 1
ATOM 15791 C C . PRO J 1 29 ? 153.508 158.574 95.155 1.00 20.70 29 PRO A C 1
ATOM 15792 O O . PRO J 1 29 ? 154.222 158.589 96.160 1.00 20.70 29 PRO A O 1
ATOM 15796 N N . ASP J 1 30 ? 153.896 159.012 93.951 1.00 24.88 30 ASP A N 1
ATOM 15797 C CA . ASP J 1 30 ? 155.261 159.428 93.610 1.00 24.88 30 ASP A CA 1
ATOM 15798 C C . ASP J 1 30 ? 156.275 158.336 93.946 1.00 24.88 30 ASP A C 1
ATOM 15799 O O . ASP J 1 30 ? 157.281 158.573 94.617 1.00 24.88 30 ASP A O 1
ATOM 15804 N N . PHE J 1 31 ? 155.982 157.122 93.481 1.00 26.30 31 PHE A N 1
ATOM 15805 C CA . PHE J 1 31 ? 156.866 155.984 93.699 1.00 26.30 31 PHE A CA 1
ATOM 15806 C C . PHE J 1 31 ? 158.177 156.185 92.949 1.00 26.30 31 PHE A C 1
ATOM 15807 O O . PHE J 1 31 ? 158.185 156.473 91.749 1.00 26.30 31 PHE A O 1
ATOM 15815 N N . GLY J 1 32 ? 159.286 156.034 93.666 1.00 24.00 32 GLY A N 1
ATOM 15816 C CA . GLY J 1 32 ? 160.588 156.323 93.109 1.00 24.00 32 GLY A CA 1
ATOM 15817 C C . GLY J 1 32 ? 160.960 157.786 93.090 1.00 24.00 32 GLY A C 1
ATOM 15818 O O . GLY J 1 32 ? 161.994 158.137 92.512 1.00 24.00 32 GLY A O 1
ATOM 15819 N N . GLY J 1 33 ? 160.153 158.650 93.699 1.00 21.05 33 GLY A N 1
ATOM 15820 C CA . GLY J 1 33 ? 160.435 160.064 93.739 1.00 21.05 33 GLY A CA 1
ATOM 15821 C C . GLY J 1 33 ? 160.524 160.591 95.157 1.00 21.05 33 GLY A C 1
ATOM 15822 O O . GLY J 1 33 ? 161.033 159.921 96.060 1.00 21.05 33 GLY A O 1
ATOM 15823 N N . PRO J 1 34 ? 160.083 161.838 95.414 1.00 20.38 34 PRO A N 1
ATOM 15824 C CA . PRO J 1 34 ? 160.119 162.396 96.765 1.00 20.38 34 PRO A CA 1
ATOM 15825 C C . PRO J 1 34 ? 159.071 161.711 97.657 1.00 20.38 34 PRO A C 1
ATOM 15826 O O . PRO J 1 34 ? 158.086 161.258 97.139 1.00 20.38 34 PRO A O 1
ATOM 15830 N N . PRO J 1 35 ? 159.271 161.611 98.987 1.00 17.98 35 PRO A N 1
ATOM 15831 C CA . PRO J 1 35 ? 158.290 160.962 99.857 1.00 17.98 35 PRO A CA 1
ATOM 15832 C C . PRO J 1 35 ? 156.936 161.687 99.914 1.00 17.98 35 PRO A C 1
ATOM 15833 O O . PRO J 1 35 ? 156.897 162.891 99.883 1.00 17.98 35 PRO A O 1
ATOM 15837 N N . VAL J 1 36 ? 155.860 160.910 99.958 1.00 16.06 36 VAL A N 1
ATOM 15838 C CA . VAL J 1 36 ? 154.503 161.425 100.086 1.00 16.06 36 VAL A CA 1
ATOM 15839 C C . VAL J 1 36 ? 154.271 161.842 101.533 1.00 16.06 36 VAL A C 1
ATOM 15840 O O . VAL J 1 36 ? 154.477 161.057 102.465 1.00 16.06 36 VAL A O 1
ATOM 15844 N N . CYS J 1 37 ? 153.875 163.096 101.725 1.00 18.06 37 CYS A N 1
ATOM 15845 C CA . CYS J 1 37 ? 153.613 163.613 103.060 1.00 18.06 37 CYS A CA 1
ATOM 15846 C C . CYS J 1 37 ? 152.206 163.234 103.498 1.00 18.06 37 CYS A C 1
ATOM 15847 O O . CYS J 1 37 ? 151.233 163.495 102.785 1.00 18.06 37 CYS A O 1
ATOM 15850 N N . VAL J 1 38 ? 152.099 162.617 104.670 1.00 14.76 38 VAL A N 1
ATOM 15851 C CA . VAL J 1 38 ? 150.821 162.193 105.227 1.00 14.76 38 VAL A CA 1
ATOM 15852 C C . VAL J 1 38 ? 150.523 163.055 106.446 1.00 14.76 38 VAL A C 1
ATOM 15853 O O . VAL J 1 38 ? 151.259 163.015 107.439 1.00 14.76 38 VAL A O 1
ATOM 15857 N N . GLY J 1 39 ? 149.447 163.834 106.369 1.00 12.55 39 GLY A N 1
ATOM 15858 C CA . GLY J 1 39 ? 149.024 164.662 107.484 1.00 12.55 39 GLY A CA 1
ATOM 15859 C C . GLY J 1 39 ? 147.945 163.969 108.296 1.00 12.55 39 GLY A C 1
ATOM 15860 O O . GLY J 1 39 ? 147.024 163.372 107.747 1.00 12.55 39 GLY A O 1
ATOM 15861 N N . MET J 1 40 ? 148.072 164.055 109.614 1.00 15.50 40 MET A N 1
ATOM 15862 C CA . MET J 1 40 ? 147.246 163.272 110.516 1.00 15.50 40 MET A CA 1
ATOM 15863 C C . MET J 1 40 ? 146.501 164.161 111.499 1.00 15.50 40 MET A C 1
ATOM 15864 O O . MET J 1 40 ? 147.069 165.099 112.064 1.00 15.50 40 MET A O 1
ATOM 15869 N N . ASN J 1 41 ? 145.220 163.856 111.680 1.00 14.96 41 ASN A N 1
ATOM 15870 C CA . ASN J 1 41 ? 144.373 164.464 112.693 1.00 14.96 41 ASN A CA 1
ATOM 15871 C C . ASN J 1 41 ? 143.753 163.358 113.529 1.00 14.96 41 ASN A C 1
ATOM 15872 O O . ASN J 1 41 ? 143.430 162.287 113.011 1.00 14.96 41 ASN A O 1
ATOM 15877 N N . ILE J 1 42 ? 143.593 163.615 114.822 1.00 8.95 42 ILE A N 1
ATOM 15878 C CA . ILE J 1 42 ? 142.955 162.675 115.734 1.00 8.95 42 ILE A CA 1
ATOM 15879 C C . ILE J 1 42 ? 141.844 163.406 116.469 1.00 8.95 42 ILE A C 1
ATOM 15880 O O . ILE J 1 42 ? 142.085 164.443 117.092 1.00 8.95 42 ILE A O 1
ATOM 15885 N N . ASP J 1 43 ? 140.633 162.858 116.366 1.00 15.96 43 ASP A N 1
ATOM 15886 C CA . ASP J 1 43 ? 139.489 163.373 117.158 1.00 15.96 43 ASP A CA 1
ATOM 15887 C C . ASP J 1 43 ? 139.248 162.309 118.232 1.00 15.96 43 ASP A C 1
ATOM 15888 O O . ASP J 1 43 ? 138.737 161.227 117.881 1.00 15.96 43 ASP A O 1
ATOM 15893 N N . ILE J 1 44 ? 139.625 162.595 119.480 1.00 12.12 44 ILE A N 1
ATOM 15894 C CA . ILE J 1 44 ? 139.457 161.586 120.564 1.00 12.12 44 ILE A CA 1
ATOM 15895 C C . ILE J 1 44 ? 137.983 161.506 120.963 1.00 12.12 44 ILE A C 1
ATOM 15896 O O . ILE J 1 44 ? 137.400 162.546 121.329 1.00 12.12 44 ILE A O 1
ATOM 15901 N N . ALA J 1 45 ? 137.426 160.295 120.895 1.00 12.75 45 ALA A N 1
ATOM 15902 C CA . ALA J 1 45 ? 136.064 160.030 121.334 1.00 12.75 45 ALA A CA 1
ATOM 15903 C C . ALA J 1 45 ? 135.999 159.806 122.839 1.00 12.75 45 ALA A C 1
ATOM 15904 O O . ALA J 1 45 ? 135.229 160.478 123.533 1.00 12.75 45 ALA A O 1
ATOM 15906 N N . SER J 1 46 ? 136.816 158.891 123.358 1.00 13.27 46 SER A N 1
ATOM 15907 C CA . SER J 1 46 ? 136.806 158.569 124.778 1.00 13.27 46 SER A CA 1
ATOM 15908 C C . SER J 1 46 ? 138.091 157.845 125.149 1.00 13.27 46 SER A C 1
ATOM 15909 O O . SER J 1 46 ? 138.780 157.280 124.296 1.00 13.27 46 SER A O 1
ATOM 15912 N N . ILE J 1 47 ? 138.405 157.884 126.438 1.00 17.39 47 ILE A N 1
ATOM 15913 C CA . ILE J 1 47 ? 139.333 156.952 127.065 1.00 17.39 47 ILE A CA 1
ATOM 15914 C C . ILE J 1 47 ? 138.516 156.151 128.068 1.00 17.39 47 ILE A C 1
ATOM 15915 O O . ILE J 1 47 ? 138.082 156.685 129.095 1.00 17.39 47 ILE A O 1
ATOM 15920 N N . ASP J 1 48 ? 138.279 154.877 127.759 1.00 24.96 48 ASP A N 1
ATOM 15921 C CA . ASP J 1 48 ? 137.360 154.070 128.555 1.00 24.96 48 ASP A CA 1
ATOM 15922 C C . ASP J 1 48 ? 138.004 153.596 129.851 1.00 24.96 48 ASP A C 1
ATOM 15923 O O . ASP J 1 48 ? 137.515 153.891 130.946 1.00 24.96 48 ASP A O 1
ATOM 15928 N N . MET J 1 49 ? 139.097 152.850 129.746 1.00 25.81 49 MET A N 1
ATOM 15929 C CA . MET J 1 49 ? 139.759 152.273 130.902 1.00 25.81 49 MET A CA 1
ATOM 15930 C C . MET J 1 49 ? 141.198 152.754 130.971 1.00 25.81 49 MET A C 1
ATOM 15931 O O . MET J 1 49 ? 141.823 153.039 129.948 1.00 25.81 49 MET A O 1
ATOM 15936 N N . VAL J 1 50 ? 141.706 152.870 132.194 1.00 19.52 50 VAL A N 1
ATOM 15937 C CA . VAL J 1 50 ? 143.131 153.010 132.466 1.00 19.52 50 VAL A CA 1
ATOM 15938 C C . VAL J 1 50 ? 143.450 151.976 133.535 1.00 19.52 50 VAL A C 1
ATOM 15939 O O . VAL J 1 50 ? 143.027 152.120 134.688 1.00 19.52 50 VAL A O 1
ATOM 15943 N N . SER J 1 51 ? 144.177 150.931 133.157 1.00 20.95 51 SER A N 1
ATOM 15944 C CA . SER J 1 51 ? 144.447 149.799 134.031 1.00 20.95 51 SER A CA 1
ATOM 15945 C C . SER J 1 51 ? 145.873 149.880 134.553 1.00 20.95 51 SER A C 1
ATOM 15946 O O . SER J 1 51 ? 146.815 150.023 133.771 1.00 20.95 51 SER A O 1
ATOM 15949 N N . GLU J 1 52 ? 146.026 149.790 135.874 1.00 24.25 52 GLU A N 1
ATOM 15950 C CA . GLU J 1 52 ? 147.360 149.771 136.463 1.00 24.25 52 GLU A CA 1
ATOM 15951 C C . GLU J 1 52 ? 147.948 148.368 136.450 1.00 24.25 52 GLU A C 1
ATOM 15952 O O . GLU J 1 52 ? 149.165 148.207 136.317 1.00 24.25 52 GLU A O 1
ATOM 15958 N N . VAL J 1 53 ? 147.096 147.348 136.582 1.00 24.34 53 VAL A N 1
ATOM 15959 C CA . VAL J 1 53 ? 147.564 145.967 136.642 1.00 24.34 53 VAL A CA 1
ATOM 15960 C C . VAL J 1 53 ? 148.102 145.520 135.288 1.00 24.34 53 VAL A C 1
ATOM 15961 O O . VAL J 1 53 ? 149.166 144.896 135.202 1.00 24.34 53 VAL A O 1
ATOM 15965 N N . ASN J 1 54 ? 147.392 145.844 134.212 1.00 20.79 54 ASN A N 1
ATOM 15966 C CA . ASN J 1 54 ? 147.848 145.503 132.874 1.00 20.79 54 ASN A CA 1
ATOM 15967 C C . ASN J 1 54 ? 148.744 146.570 132.264 1.00 20.79 54 ASN A C 1
ATOM 15968 O O . ASN J 1 54 ? 149.363 146.303 131.227 1.00 20.79 54 ASN A O 1
ATOM 15973 N N . MET J 1 55 ? 148.827 147.747 132.896 1.00 21.84 55 MET A N 1
ATOM 15974 C CA . MET J 1 55 ? 149.631 148.894 132.453 1.00 21.84 55 MET A CA 1
ATOM 15975 C C . MET J 1 55 ? 149.285 149.310 131.026 1.00 21.84 55 MET A C 1
ATOM 15976 O O . MET J 1 55 ? 150.144 149.400 130.148 1.00 21.84 55 MET A O 1
ATOM 15981 N N . ASP J 1 56 ? 148.001 149.560 130.797 1.00 18.13 56 ASP A N 1
ATOM 15982 C CA . ASP J 1 56 ? 147.532 149.962 129.483 1.00 18.13 56 ASP A CA 1
ATOM 15983 C C . ASP J 1 56 ? 146.329 150.881 129.642 1.00 18.13 56 ASP A C 1
ATOM 15984 O O . ASP J 1 56 ? 145.856 151.136 130.752 1.00 18.13 56 ASP A O 1
ATOM 15989 N N . TYR J 1 57 ? 145.834 151.376 128.513 1.00 12.98 57 TYR A N 1
ATOM 15990 C CA . TYR J 1 57 ? 144.640 152.202 128.496 1.00 12.98 57 TYR A CA 1
ATOM 15991 C C . TYR J 1 57 ? 143.923 151.977 127.176 1.00 12.98 57 TYR A C 1
ATOM 15992 O O . TYR J 1 57 ? 144.554 151.733 126.147 1.00 12.98 57 TYR A O 1
ATOM 16001 N N . THR J 1 58 ? 142.598 152.060 127.215 1.00 14.79 58 THR A N 1
ATOM 16002 C CA . THR J 1 58 ? 141.763 151.868 126.038 1.00 14.79 58 THR A CA 1
ATOM 16003 C C . THR J 1 58 ? 141.317 153.225 125.513 1.00 14.79 58 THR A C 1
ATOM 16004 O O . THR J 1 58 ? 140.726 154.017 126.251 1.00 14.79 58 THR A O 1
ATOM 16008 N N . LEU J 1 59 ? 141.598 153.483 124.239 1.00 12.85 59 LEU A N 1
ATOM 16009 C CA . LEU J 1 59 ? 141.347 154.773 123.613 1.00 12.85 59 LEU A CA 1
ATOM 16010 C C . LEU J 1 59 ? 140.520 154.573 122.354 1.00 12.85 59 LEU A C 1
ATOM 16011 O O . LEU J 1 59 ? 140.853 153.728 121.521 1.00 12.85 59 LEU A O 1
ATOM 16016 N N . THR J 1 60 ? 139.453 155.353 122.214 1.00 14.17 60 THR A N 1
ATOM 16017 C CA . THR J 1 60 ? 138.641 155.380 121.004 1.00 14.17 60 THR A CA 1
ATOM 16018 C C . THR J 1 60 ? 138.796 156.744 120.347 1.00 14.17 60 THR A C 1
ATOM 16019 O O . THR J 1 60 ? 138.675 157.774 121.017 1.00 14.17 60 THR A O 1
ATOM 16023 N N . MET J 1 61 ? 139.071 156.752 119.046 1.00 15.04 61 MET A N 1
ATOM 16024 C CA . MET J 1 61 ? 139.367 157.997 118.357 1.00 15.04 61 MET A CA 1
ATOM 16025 C C . MET J 1 61 ? 138.915 157.918 116.909 1.00 15.04 61 MET A C 1
ATOM 16026 O O . MET J 1 61 ? 138.621 156.843 116.382 1.00 15.04 61 MET A O 1
ATOM 16031 N N . TYR J 1 62 ? 138.861 159.085 116.274 1.00 14.80 62 TYR A N 1
ATOM 16032 C CA . TYR J 1 62 ? 138.687 159.205 114.832 1.00 14.80 62 TYR A CA 1
ATOM 16033 C C . TYR J 1 62 ? 140.048 159.552 114.246 1.00 14.80 62 TYR A C 1
ATOM 16034 O O . TYR J 1 62 ? 140.583 160.632 114.506 1.00 14.80 62 TYR A O 1
ATOM 16043 N N . PHE J 1 63 ? 140.608 158.638 113.463 1.00 21.59 63 PHE A N 1
ATOM 16044 C CA . PHE J 1 63 ? 141.961 158.776 112.939 1.00 21.59 63 PHE A CA 1
ATOM 16045 C C . PHE J 1 63 ? 141.880 159.160 111.466 1.00 21.59 63 PHE A C 1
ATOM 16046 O O . PHE J 1 63 ? 141.491 158.344 110.627 1.00 21.59 63 PHE A O 1
ATOM 16054 N N . GLN J 1 64 ? 142.252 160.398 111.155 1.00 19.36 64 GLN A N 1
ATOM 16055 C CA . GLN J 1 64 ? 142.169 160.941 109.806 1.00 19.36 64 GLN A CA 1
ATOM 16056 C C . GLN J 1 64 ? 143.562 161.082 109.209 1.00 19.36 64 GLN A C 1
ATOM 16057 O O . GLN J 1 64 ? 144.491 161.537 109.879 1.00 19.36 64 GLN A O 1
ATOM 16063 N N . GLN J 1 65 ? 143.702 160.688 107.946 1.00 14.99 65 GLN A N 1
ATOM 16064 C CA . GLN J 1 65 ? 144.962 160.795 107.225 1.00 14.99 65 GLN A CA 1
ATOM 16065 C C . GLN J 1 65 ? 144.746 161.561 105.929 1.00 14.99 65 GLN A C 1
ATOM 16066 O O . GLN J 1 65 ? 143.775 161.319 105.209 1.00 14.99 65 GLN A O 1
ATOM 16072 N N . TYR J 1 66 ? 145.654 162.490 105.643 1.00 17.38 66 TYR A N 1
ATOM 16073 C CA . TYR J 1 66 ? 145.587 163.344 104.465 1.00 17.38 66 TYR A CA 1
ATOM 16074 C C . TYR J 1 66 ? 146.855 163.186 103.644 1.00 17.38 66 TYR A C 1
ATOM 16075 O O . TYR J 1 66 ? 147.956 163.403 104.156 1.00 17.38 66 TYR A O 1
ATOM 16084 N N . TRP J 1 67 ? 146.703 162.839 102.369 1.00 12.13 67 TRP A N 1
ATOM 16085 C CA . TRP J 1 67 ? 147.834 162.824 101.454 1.00 12.13 67 TRP A CA 1
ATOM 16086 C C . TRP J 1 67 ? 147.330 163.114 100.052 1.00 12.13 67 TRP A C 1
ATOM 16087 O O . TRP J 1 67 ? 146.136 163.010 99.767 1.00 12.13 67 TRP A O 1
ATOM 16098 N N . ARG J 1 68 ? 148.258 163.475 99.176 1.00 20.49 68 ARG A N 1
ATOM 16099 C CA . ARG J 1 68 ? 147.941 163.771 97.788 1.00 20.49 68 ARG A CA 1
ATOM 16100 C C . ARG J 1 68 ? 148.370 162.611 96.902 1.00 20.49 68 ARG A C 1
ATOM 16101 O O . ARG J 1 68 ? 149.526 162.180 96.949 1.00 20.49 68 ARG A O 1
ATOM 16109 N N . ASP J 1 69 ? 147.433 162.106 96.106 1.00 21.89 69 ASP A N 1
ATOM 16110 C CA . ASP J 1 69 ? 147.692 161.071 95.112 1.00 21.89 69 ASP A CA 1
ATOM 16111 C C . ASP J 1 69 ? 147.290 161.641 93.759 1.00 21.89 69 ASP A C 1
ATOM 16112 O O . ASP J 1 69 ? 146.099 161.809 93.482 1.00 21.89 69 ASP A O 1
ATOM 16117 N N . LYS J 1 70 ? 148.282 161.931 92.915 1.00 25.52 70 LYS A N 1
ATOM 16118 C CA . LYS J 1 70 ? 148.021 162.540 91.616 1.00 25.52 70 LYS A CA 1
ATOM 16119 C C . LYS J 1 70 ? 147.374 161.584 90.623 1.00 25.52 70 LYS A C 1
ATOM 16120 O O . LYS J 1 70 ? 146.883 162.039 89.586 1.00 25.52 70 LYS A O 1
ATOM 16126 N N . ARG J 1 71 ? 147.353 160.281 90.913 1.00 25.39 71 ARG A N 1
ATOM 16127 C CA . ARG J 1 71 ? 146.598 159.340 90.097 1.00 25.39 71 ARG A CA 1
ATOM 16128 C C . ARG J 1 71 ? 145.094 159.485 90.291 1.00 25.39 71 ARG A C 1
ATOM 16129 O O . ARG J 1 71 ? 144.326 158.996 89.457 1.00 25.39 71 ARG A O 1
ATOM 16137 N N . LEU J 1 72 ? 144.660 160.139 91.367 1.00 24.26 72 LEU A N 1
ATOM 16138 C CA . LEU J 1 72 ? 143.249 160.293 91.686 1.00 24.26 72 LEU A CA 1
ATOM 16139 C C . LEU J 1 72 ? 142.740 161.708 91.448 1.00 24.26 72 LEU A C 1
ATOM 16140 O O . LEU J 1 72 ? 141.677 162.066 91.962 1.00 24.26 72 LEU A O 1
ATOM 16145 N N . ALA J 1 73 ? 143.468 162.520 90.689 1.00 25.57 73 ALA A N 1
ATOM 16146 C CA . ALA J 1 73 ? 143.031 163.878 90.397 1.00 25.57 73 ALA A CA 1
ATOM 16147 C C . ALA J 1 73 ? 141.996 163.868 89.280 1.00 25.57 73 ALA A C 1
ATOM 16148 O O . ALA J 1 73 ? 142.189 163.219 88.248 1.00 25.57 73 ALA A O 1
ATOM 16150 N N . TYR J 1 74 ? 140.899 164.590 89.486 1.00 28.49 74 TYR A N 1
ATOM 16151 C CA . TYR J 1 74 ? 139.836 164.711 88.502 1.00 28.49 74 TYR A CA 1
ATOM 16152 C C . TYR J 1 74 ? 139.605 166.182 88.182 1.00 28.49 74 TYR A C 1
ATOM 16153 O O . TYR J 1 74 ? 139.948 167.070 88.967 1.00 28.49 74 TYR A O 1
ATOM 16162 N N . SER J 1 75 ? 139.016 166.435 87.018 1.00 44.91 75 SER A N 1
ATOM 16163 C CA . SER J 1 75 ? 138.895 167.792 86.497 1.00 44.91 75 SER A CA 1
ATOM 16164 C C . SER J 1 75 ? 137.464 168.230 86.236 1.00 44.91 75 SER A C 1
ATOM 16165 O O . SER J 1 75 ? 137.132 169.394 86.474 1.00 44.91 75 SER A O 1
ATOM 16168 N N . GLY J 1 76 ? 136.606 167.336 85.748 1.00 54.84 76 GLY A N 1
ATOM 16169 C CA . GLY J 1 76 ? 135.278 167.733 85.318 1.00 54.84 76 GLY A CA 1
ATOM 16170 C C . GLY J 1 76 ? 134.290 168.047 86.420 1.00 54.84 76 GLY A C 1
ATOM 16171 O O . GLY J 1 76 ? 133.235 168.621 86.135 1.00 54.84 76 GLY A O 1
ATOM 16172 N N . ILE J 1 77 ? 134.598 167.696 87.659 1.00 48.71 77 ILE A N 1
ATOM 16173 C CA . ILE J 1 77 ? 133.690 167.868 88.790 1.00 48.71 77 ILE A CA 1
ATOM 16174 C C . ILE J 1 77 ? 134.287 168.909 89.728 1.00 48.71 77 ILE A C 1
ATOM 16175 O O . ILE J 1 77 ? 135.442 168.760 90.142 1.00 48.71 77 ILE A O 1
ATOM 16180 N N . PRO J 1 78 ? 133.555 169.964 90.080 1.00 50.67 78 PRO A N 1
ATOM 16181 C CA . PRO J 1 78 ? 134.060 170.949 91.048 1.00 50.67 78 PRO A CA 1
ATOM 16182 C C . PRO J 1 78 ? 133.773 170.623 92.507 1.00 50.67 78 PRO A C 1
ATOM 16183 O O . PRO J 1 78 ? 133.948 171.502 93.355 1.00 50.67 78 PRO A O 1
ATOM 16187 N N . LEU J 1 79 ? 133.345 169.406 92.822 1.00 41.27 79 LEU A N 1
ATOM 16188 C CA . LEU J 1 79 ? 132.967 169.027 94.174 1.00 41.27 79 LEU A CA 1
ATOM 16189 C C . LEU J 1 79 ? 133.982 168.061 94.770 1.00 41.27 79 LEU A C 1
ATOM 16190 O O . LEU J 1 79 ? 134.767 167.427 94.061 1.00 41.27 79 LEU A O 1
ATOM 16195 N N . ASN J 1 80 ? 133.954 167.960 96.096 1.00 29.92 80 ASN A N 1
ATOM 16196 C CA . ASN J 1 80 ? 134.731 166.955 96.807 1.00 29.92 80 ASN A CA 1
ATOM 16197 C C . ASN J 1 80 ? 133.936 165.657 96.848 1.00 29.92 80 ASN A C 1
ATOM 16198 O O . ASN J 1 80 ? 132.836 165.616 97.408 1.00 29.92 80 ASN A O 1
ATOM 16203 N N . LEU J 1 81 ? 134.488 164.601 96.260 1.00 24.79 81 LEU A N 1
ATOM 16204 C CA . LEU J 1 81 ? 133.773 163.341 96.090 1.00 24.79 81 LEU A CA 1
ATOM 16205 C C . LEU J 1 81 ? 133.888 162.512 97.364 1.00 24.79 81 LEU A C 1
ATOM 16206 O O . LEU J 1 81 ? 134.960 161.986 97.677 1.00 24.79 81 LEU A O 1
ATOM 16211 N N . THR J 1 82 ? 132.784 162.391 98.094 1.00 21.01 82 THR A N 1
ATOM 16212 C CA . THR J 1 82 ? 132.685 161.448 99.201 1.00 21.01 82 THR A CA 1
ATOM 16213 C C . THR J 1 82 ? 132.165 160.129 98.642 1.00 21.01 82 THR A C 1
ATOM 16214 O O . THR J 1 82 ? 131.010 160.040 98.215 1.00 21.01 82 THR A O 1
ATOM 16218 N N . LEU J 1 83 ? 133.015 159.113 98.637 1.00 22.37 83 LEU A N 1
ATOM 16219 C CA . LEU J 1 83 ? 132.677 157.818 98.072 1.00 22.37 83 LEU A CA 1
ATOM 16220 C C . LEU J 1 83 ? 132.280 156.844 99.173 1.00 22.37 83 LEU A C 1
ATOM 16221 O O . LEU J 1 83 ? 132.451 157.108 100.365 1.00 22.37 83 LEU A O 1
ATOM 16226 N N . ASP J 1 84 ? 131.719 155.713 98.752 1.00 24.59 84 ASP A N 1
ATOM 16227 C CA . ASP J 1 84 ? 131.450 154.621 99.676 1.00 24.59 84 ASP A CA 1
ATOM 16228 C C . ASP J 1 84 ? 132.766 154.057 100.194 1.00 24.59 84 ASP A C 1
ATOM 16229 O O . ASP J 1 84 ? 133.771 154.035 99.480 1.00 24.59 84 ASP A O 1
ATOM 16234 N N . ASN J 1 85 ? 132.756 153.597 101.446 1.00 22.12 85 ASN A N 1
ATOM 16235 C CA . ASN J 1 85 ? 133.986 153.233 102.143 1.00 22.12 85 ASN A CA 1
ATOM 16236 C C . ASN J 1 85 ? 134.648 151.972 101.599 1.00 22.12 85 ASN A C 1
ATOM 16237 O O . ASN J 1 85 ? 135.798 151.700 101.957 1.00 22.12 85 ASN A O 1
ATOM 16242 N N . ARG J 1 86 ? 133.969 151.209 100.742 1.00 25.37 86 ARG A N 1
ATOM 16243 C CA . ARG J 1 86 ? 134.572 150.033 100.130 1.00 25.37 86 ARG A CA 1
ATOM 16244 C C . ARG J 1 86 ? 135.538 150.374 99.001 1.00 25.37 86 ARG A C 1
ATOM 16245 O O . ARG J 1 86 ? 136.206 149.468 98.494 1.00 25.37 86 ARG A O 1
ATOM 16253 N N . VAL J 1 87 ? 135.634 151.644 98.599 1.00 23.78 87 VAL A N 1
ATOM 16254 C CA . VAL J 1 87 ? 136.634 152.060 97.621 1.00 23.78 87 VAL A CA 1
ATOM 16255 C C . VAL J 1 87 ? 138.034 152.124 98.220 1.00 23.78 87 VAL A C 1
ATOM 16256 O O . VAL J 1 87 ? 139.017 152.168 97.473 1.00 23.78 87 VAL A O 1
ATOM 16260 N N . ALA J 1 88 ? 138.153 152.096 99.552 1.00 24.37 88 ALA A N 1
ATOM 16261 C CA . ALA J 1 88 ? 139.459 152.131 100.200 1.00 24.37 88 ALA A CA 1
ATOM 16262 C C . ALA J 1 88 ? 140.255 150.853 99.974 1.00 24.37 88 ALA A C 1
ATOM 16263 O O . ALA J 1 88 ? 141.483 150.873 100.101 1.00 24.37 88 ALA A O 1
ATOM 16265 N N . ASP J 1 89 ? 139.588 149.749 99.634 1.00 26.83 89 ASP A N 1
ATOM 16266 C CA . ASP J 1 89 ? 140.279 148.526 99.252 1.00 26.83 89 ASP A CA 1
ATOM 16267 C C . ASP J 1 89 ? 140.847 148.591 97.841 1.00 26.83 89 ASP A C 1
ATOM 16268 O O . ASP J 1 89 ? 141.662 147.736 97.480 1.00 26.83 89 ASP A O 1
ATOM 16273 N N . GLN J 1 90 ? 140.440 149.577 97.043 1.00 25.06 90 GLN A N 1
ATOM 16274 C CA . GLN J 1 90 ? 140.953 149.772 95.695 1.00 25.06 90 GLN A CA 1
ATOM 16275 C C . GLN J 1 90 ? 141.931 150.935 95.611 1.00 25.06 90 GLN A C 1
ATOM 16276 O O . GLN J 1 90 ? 142.350 151.304 94.510 1.00 25.06 90 GLN A O 1
ATOM 16282 N N . LEU J 1 91 ? 142.301 151.522 96.745 1.00 20.67 91 LEU A N 1
ATOM 16283 C CA . LEU J 1 91 ? 143.222 152.643 96.794 1.00 20.67 91 LEU A CA 1
ATOM 16284 C C . LEU J 1 91 ? 144.456 152.272 97.599 1.00 20.67 91 LEU A C 1
ATOM 16285 O O . LEU J 1 91 ? 144.435 151.361 98.430 1.00 20.67 91 LEU A O 1
ATOM 16290 N N . TRP J 1 92 ? 145.540 152.993 97.340 1.00 14.43 92 TRP A N 1
ATOM 16291 C CA . TRP J 1 92 ? 146.684 152.950 98.235 1.00 14.43 92 TRP A CA 1
ATOM 16292 C C . TRP J 1 92 ? 146.360 153.730 99.500 1.00 14.43 92 TRP A C 1
ATOM 16293 O O . TRP J 1 92 ? 145.831 154.842 99.437 1.00 14.43 92 TRP A O 1
ATOM 16304 N N . VAL J 1 93 ? 146.672 153.143 100.648 1.00 15.78 93 VAL A N 1
ATOM 16305 C CA . VAL J 1 93 ? 146.584 153.841 101.929 1.00 15.78 93 VAL A CA 1
ATOM 16306 C C . VAL J 1 93 ? 147.933 153.700 102.622 1.00 15.78 93 VAL A C 1
ATOM 16307 O O . VAL J 1 93 ? 148.692 152.763 102.328 1.00 15.78 93 VAL A O 1
ATOM 16311 N N . PRO J 1 94 ? 148.286 154.638 103.503 1.00 19.36 94 PRO A N 1
ATOM 16312 C CA . PRO J 1 94 ? 149.521 154.477 104.281 1.00 19.36 94 PRO A CA 1
ATOM 16313 C C . PRO J 1 94 ? 149.438 153.294 105.230 1.00 19.36 94 PRO A C 1
ATOM 16314 O O . PRO J 1 94 ? 148.368 152.935 105.725 1.00 19.36 94 PRO A O 1
ATOM 16318 N N . ASP J 1 95 ? 150.594 152.687 105.486 1.00 13.97 95 ASP A N 1
ATOM 16319 C CA . ASP J 1 95 ? 150.679 151.522 106.369 1.00 13.97 95 ASP A CA 1
ATOM 16320 C C . ASP J 1 95 ? 150.853 151.938 107.828 1.00 13.97 95 ASP A C 1
ATOM 16321 O O . ASP J 1 95 ? 151.744 151.485 108.543 1.00 13.97 95 ASP A O 1
ATOM 16326 N N . THR J 1 96 ? 149.953 152.803 108.277 1.00 13.82 96 THR A N 1
ATOM 16327 C CA . THR J 1 96 ? 150.046 153.386 109.603 1.00 13.82 96 THR A CA 1
ATOM 16328 C C . THR J 1 96 ? 149.632 152.369 110.658 1.00 13.82 96 THR A C 1
ATOM 16329 O O . THR J 1 96 ? 148.585 151.729 110.543 1.00 13.82 96 THR A O 1
ATOM 16333 N N . TYR J 1 97 ? 150.468 152.203 111.676 1.00 19.36 97 TYR A N 1
ATOM 16334 C CA . TYR J 1 97 ? 150.154 151.340 112.799 1.00 19.36 97 TYR A CA 1
ATOM 16335 C C . TYR J 1 97 ? 150.542 152.062 114.078 1.00 19.36 97 TYR A C 1
ATOM 16336 O O . TYR J 1 97 ? 151.310 153.025 114.066 1.00 19.36 97 TYR A O 1
ATOM 16345 N N . PHE J 1 98 ? 150.003 151.572 115.197 1.00 19.36 98 PHE A N 1
ATOM 16346 C CA . PHE J 1 98 ? 150.316 152.125 116.541 1.00 19.36 98 PHE A CA 1
ATOM 16347 C C . PHE J 1 98 ? 151.378 151.224 117.181 1.00 19.36 98 PHE A C 1
ATOM 16348 O O . PHE J 1 98 ? 151.101 150.041 117.423 1.00 19.36 98 PHE A O 1
ATOM 16356 N N . LEU J 1 99 ? 152.568 151.781 117.413 1.00 17.57 99 LEU A N 1
ATOM 16357 C CA . LEU J 1 99 ? 153.735 151.029 117.950 1.00 17.57 99 LEU A CA 1
ATOM 16358 C C . LEU J 1 99 ? 153.483 150.485 119.365 1.00 17.57 99 LEU A C 1
ATOM 16359 O O . LEU J 1 99 ? 153.826 149.315 119.602 1.00 17.57 99 LEU A O 1
ATOM 16364 N N . ASN J 1 100 ? 152.873 151.276 120.253 1.00 12.14 100 ASN A N 1
ATOM 16365 C CA . ASN J 1 100 ? 152.650 150.828 121.657 1.00 12.14 100 ASN A CA 1
ATOM 16366 C C . ASN J 1 100 ? 151.294 150.128 121.796 1.00 12.14 100 ASN A C 1
ATOM 16367 O O . ASN J 1 100 ? 150.964 149.701 122.914 1.00 12.14 100 ASN A O 1
ATOM 16372 N N . ASP J 1 101 ? 150.542 150.029 120.699 1.00 16.21 101 ASP A N 1
ATOM 16373 C CA . ASP J 1 101 ? 149.200 149.391 120.702 1.00 16.21 101 ASP A CA 1
ATOM 16374 C C . ASP J 1 101 ? 149.313 147.901 121.049 1.00 16.21 101 ASP A C 1
ATOM 16375 O O . ASP J 1 101 ? 150.186 147.228 120.476 1.00 16.21 101 ASP A O 1
ATOM 16380 N N . LYS J 1 102 ? 148.441 147.403 121.933 1.00 13.99 102 LYS A N 1
ATOM 16381 C CA . LYS J 1 102 ? 148.446 145.963 122.312 1.00 13.99 102 LYS A CA 1
ATOM 16382 C C . LYS J 1 102 ? 147.362 145.227 121.515 1.00 13.99 102 LYS A C 1
ATOM 16383 O O . LYS J 1 102 ? 147.671 144.176 120.928 1.00 13.99 102 LYS A O 1
ATOM 16389 N N . LYS J 1 103 ? 146.143 145.771 121.500 1.00 15.08 103 LYS A N 1
ATOM 16390 C CA . LYS J 1 103 ? 145.011 145.184 120.732 1.00 15.08 103 LYS A CA 1
ATOM 16391 C C . LYS J 1 103 ? 144.216 146.333 120.105 1.00 15.08 103 LYS A C 1
ATOM 16392 O O . LYS J 1 103 ? 143.934 147.306 120.826 1.00 15.08 103 LYS A O 1
ATOM 16398 N N . SER J 1 104 ? 143.828 146.207 118.835 1.00 12.93 104 SER A N 1
ATOM 16399 C CA . SER J 1 104 ? 143.089 147.305 118.160 1.00 12.93 104 SER A CA 1
ATOM 16400 C C . SER J 1 104 ? 142.080 146.750 117.156 1.00 12.93 104 SER A C 1
ATOM 16401 O O . SER J 1 104 ? 142.233 145.590 116.740 1.00 12.93 104 SER A O 1
ATOM 16404 N N . PHE J 1 105 ? 141.067 147.552 116.823 1.00 20.49 105 PHE A N 1
ATOM 16405 C CA . PHE J 1 105 ? 140.128 147.169 115.781 1.00 20.49 105 PHE A CA 1
ATOM 16406 C C . PHE J 1 105 ? 139.473 148.422 115.223 1.00 20.49 105 PHE A C 1
ATOM 16407 O O . PHE J 1 105 ? 139.340 149.431 115.917 1.00 20.49 105 PHE A O 1
ATOM 16415 N N . VAL J 1 106 ? 139.081 148.344 113.966 1.00 19.36 106 VAL A N 1
ATOM 16416 C CA . VAL J 1 106 ? 138.200 149.329 113.356 1.00 19.36 106 VAL A CA 1
ATOM 16417 C C . VAL J 1 106 ? 136.770 148.856 113.562 1.00 19.36 106 VAL A C 1
ATOM 16418 O O . VAL J 1 106 ? 136.471 147.668 113.394 1.00 19.36 106 VAL A O 1
ATOM 16422 N N . HIS J 1 107 ? 135.903 149.797 113.954 1.00 19.36 107 HIS A N 1
ATOM 16423 C CA . HIS J 1 107 ? 134.459 149.526 114.188 1.00 19.36 107 HIS A CA 1
ATOM 16424 C C . HIS J 1 107 ? 133.816 149.088 112.867 1.00 19.36 107 HIS A C 1
ATOM 16425 O O . HIS J 1 107 ? 134.187 149.642 111.816 1.00 19.36 107 HIS A O 1
ATOM 16432 N N . GLY J 1 108 ? 132.865 148.154 112.930 1.00 12.18 108 GLY A N 1
ATOM 16433 C CA . GLY J 1 108 ? 132.289 147.597 111.722 1.00 12.18 108 GLY A CA 1
ATOM 16434 C C . GLY J 1 108 ? 130.778 147.519 111.687 1.00 12.18 108 GLY A C 1
ATOM 16435 O O . GLY J 1 108 ? 130.216 146.721 110.934 1.00 12.18 108 GLY A O 1
ATOM 16436 N N . VAL J 1 109 ? 130.116 148.353 112.490 1.00 10.67 109 VAL A N 1
ATOM 16437 C CA . VAL J 1 109 ? 128.623 148.390 112.516 1.00 10.67 109 VAL A CA 1
ATOM 16438 C C . VAL J 1 109 ? 128.185 149.837 112.265 1.00 10.67 109 VAL A C 1
ATOM 16439 O O . VAL J 1 109 ? 128.612 150.714 113.031 1.00 10.67 109 VAL A O 1
ATOM 16443 N N . THR J 1 110 ? 127.389 150.078 111.219 1.00 11.64 110 THR A N 1
ATOM 16444 C CA . THR J 1 110 ? 126.734 149.041 110.411 1.00 11.64 110 THR A CA 1
ATOM 16445 C C . THR J 1 110 ? 127.574 148.622 109.214 1.00 11.64 110 THR A C 1
ATOM 16446 O O . THR J 1 110 ? 127.448 147.511 108.708 1.00 11.64 110 THR A O 1
ATOM 16450 N N . VAL J 1 111 ? 128.430 149.534 108.769 1.00 11.18 111 VAL A N 1
ATOM 16451 C CA . VAL J 1 111 ? 129.465 149.231 107.791 1.00 11.18 111 VAL A CA 1
ATOM 16452 C C . VAL J 1 111 ? 130.791 149.441 108.500 1.00 11.18 111 VAL A C 1
ATOM 16453 O O . VAL J 1 111 ? 130.813 149.851 109.665 1.00 11.18 111 VAL A O 1
ATOM 16457 N N . LYS J 1 112 ? 131.896 149.155 107.815 1.00 14.47 112 LYS A N 1
ATOM 16458 C CA . LYS J 1 112 ? 133.213 149.450 108.364 1.00 14.47 112 LYS A CA 1
ATOM 16459 C C . LYS J 1 112 ? 133.379 150.955 108.527 1.00 14.47 112 LYS A C 1
ATOM 16460 O O . LYS J 1 112 ? 133.154 151.723 107.589 1.00 14.47 112 LYS A O 1
ATOM 16466 N N . ASN J 1 113 ? 133.755 151.375 109.735 1.00 17.81 113 ASN A N 1
ATOM 16467 C CA . ASN J 1 113 ? 133.727 152.785 110.132 1.00 17.81 113 ASN A CA 1
ATOM 16468 C C . ASN J 1 113 ? 134.904 153.527 109.498 1.00 17.81 113 ASN A C 1
ATOM 16469 O O . ASN J 1 113 ? 135.887 153.887 110.147 1.00 17.81 113 ASN A O 1
ATOM 16474 N N . ARG J 1 114 ? 134.790 153.754 108.194 1.00 15.84 114 ARG A N 1
ATOM 16475 C CA . ARG J 1 114 ? 135.813 154.479 107.464 1.00 15.84 114 ARG A CA 1
ATOM 16476 C C . ARG J 1 114 ? 135.166 155.411 106.454 1.00 15.84 114 ARG A C 1
ATOM 16477 O O . ARG J 1 114 ? 133.994 155.272 106.103 1.00 15.84 114 ARG A O 1
ATOM 16485 N N . MET J 1 115 ? 135.960 156.372 105.997 1.00 15.36 115 MET A N 1
ATOM 16486 C CA . MET J 1 115 ? 135.509 157.426 105.105 1.00 15.36 115 MET A CA 1
ATOM 16487 C C . MET J 1 115 ? 136.592 157.699 104.075 1.00 15.36 115 MET A C 1
ATOM 16488 O O . MET J 1 115 ? 137.767 157.827 104.422 1.00 15.36 115 MET A O 1
ATOM 16493 N N . ILE J 1 116 ? 136.195 157.770 102.809 1.00 15.78 116 ILE A N 1
ATOM 16494 C CA . ILE J 1 116 ? 137.062 158.230 101.731 1.00 15.78 116 ILE A CA 1
ATOM 16495 C C . ILE J 1 116 ? 136.437 159.486 101.152 1.00 15.78 116 ILE A C 1
ATOM 16496 O O . ILE J 1 116 ? 135.282 159.465 100.709 1.00 15.78 116 ILE A O 1
ATOM 16501 N N . ARG J 1 117 ? 137.187 160.581 101.169 1.00 14.05 117 ARG A N 1
ATOM 16502 C CA . ARG J 1 117 ? 136.766 161.829 100.550 1.00 14.05 117 ARG A CA 1
ATOM 16503 C C . ARG J 1 117 ? 137.853 162.269 99.585 1.00 14.05 117 ARG A C 1
ATOM 16504 O O . ARG J 1 117 ? 138.986 162.531 100.000 1.00 14.05 117 ARG A O 1
ATOM 16512 N N . LEU J 1 118 ? 137.514 162.337 98.305 1.00 18.99 118 LEU A N 1
ATOM 16513 C CA . LEU J 1 118 ? 138.464 162.758 97.290 1.00 18.99 118 LEU A CA 1
ATOM 16514 C C . LEU J 1 118 ? 138.351 164.255 97.041 1.00 18.99 118 LEU A C 1
ATOM 16515 O O . LEU J 1 118 ? 137.350 164.895 97.367 1.00 18.99 118 LEU A O 1
ATOM 16520 N N . HIS J 1 119 ? 139.406 164.810 96.463 1.00 20.38 119 HIS A N 1
ATOM 16521 C CA . HIS J 1 119 ? 139.513 166.218 96.135 1.00 20.38 119 HIS A CA 1
ATOM 16522 C C . HIS J 1 119 ? 140.017 166.340 94.704 1.00 20.38 119 HIS A C 1
ATOM 16523 O O . HIS J 1 119 ? 140.656 165.410 94.203 1.00 20.38 119 HIS A O 1
ATOM 16530 N N . PRO J 1 120 ? 139.699 167.444 94.006 1.00 24.59 120 PRO A N 1
ATOM 16531 C CA . PRO J 1 120 ? 140.061 167.540 92.577 1.00 24.59 120 PRO A CA 1
ATOM 16532 C C . PRO J 1 120 ? 141.554 167.531 92.289 1.00 24.59 120 PRO A C 1
ATOM 16533 O O . PRO J 1 120 ? 141.956 167.089 91.206 1.00 24.59 120 PRO A O 1
ATOM 16537 N N . ASP J 1 121 ? 142.392 167.986 93.217 1.00 24.31 121 ASP A N 1
ATOM 16538 C CA . ASP J 1 121 ? 143.833 167.920 93.013 1.00 24.31 121 ASP A CA 1
ATOM 16539 C C . ASP J 1 121 ? 144.426 166.568 93.389 1.00 24.31 121 ASP A C 1
ATOM 16540 O O . ASP J 1 121 ? 145.638 166.382 93.247 1.00 24.31 121 ASP A O 1
ATOM 16545 N N . GLY J 1 122 ? 143.612 165.626 93.853 1.00 19.19 122 GLY A N 1
ATOM 16546 C CA . GLY J 1 122 ? 144.088 164.320 94.244 1.00 19.19 122 GLY A CA 1
ATOM 16547 C C . GLY J 1 122 ? 144.303 164.124 95.725 1.00 19.19 122 GLY A C 1
ATOM 16548 O O . GLY J 1 122 ? 144.854 163.091 96.119 1.00 19.19 122 GLY A O 1
ATOM 16549 N N . THR J 1 123 ? 143.894 165.079 96.555 1.00 16.13 123 THR A N 1
ATOM 16550 C CA . THR J 1 123 ? 144.036 164.951 97.998 1.00 16.13 123 THR A CA 1
ATOM 16551 C C . THR J 1 123 ? 143.011 163.962 98.533 1.00 16.13 123 THR A C 1
ATOM 16552 O O . THR J 1 123 ? 141.813 164.086 98.263 1.00 16.13 123 THR A O 1
ATOM 16556 N N . VAL J 1 124 ? 143.484 162.973 99.283 1.00 14.34 124 VAL A N 1
ATOM 16557 C CA . VAL J 1 124 ? 142.635 161.935 99.849 1.00 14.34 124 VAL A CA 1
ATOM 16558 C C . VAL J 1 124 ? 142.481 162.186 101.340 1.00 14.34 124 VAL A C 1
ATOM 16559 O O . VAL J 1 124 ? 143.476 162.323 102.061 1.00 14.34 124 VAL A O 1
ATOM 16563 N N . LEU J 1 125 ? 141.238 162.255 101.801 1.00 14.37 125 LEU A N 1
ATOM 16564 C CA . LEU J 1 125 ? 140.920 162.228 103.222 1.00 14.37 125 LEU A CA 1
ATOM 16565 C C . LEU J 1 125 ? 140.463 160.817 103.571 1.00 14.37 125 LEU A C 1
ATOM 16566 O O . LEU J 1 125 ? 139.482 160.320 103.008 1.00 14.37 125 LEU A O 1
ATOM 16571 N N . TYR J 1 126 ? 141.178 160.180 104.493 1.00 19.36 126 TYR A N 1
ATOM 16572 C CA . TYR J 1 126 ? 140.926 158.798 104.887 1.00 19.36 126 TYR A CA 1
ATOM 16573 C C . TYR J 1 126 ? 140.755 158.764 106.398 1.00 19.36 126 TYR A C 1
ATOM 16574 O O . TYR J 1 126 ? 141.731 158.908 107.139 1.00 19.36 126 TYR A O 1
ATOM 16583 N N . GLY J 1 127 ? 139.520 158.578 106.851 1.00 14.93 127 GLY A N 1
ATOM 16584 C CA . GLY J 1 127 ? 139.201 158.559 108.265 1.00 14.93 127 GLY A CA 1
ATOM 16585 C C . GLY J 1 127 ? 138.935 157.144 108.735 1.00 14.93 127 GLY A C 1
ATOM 16586 O O . GLY J 1 127 ? 138.452 156.309 107.974 1.00 14.93 127 GLY A O 1
ATOM 16587 N N . LEU J 1 128 ? 139.276 156.872 109.990 1.00 19.36 128 LEU A N 1
ATOM 16588 C CA . LEU J 1 128 ? 139.040 155.572 110.602 1.00 19.36 128 LEU A CA 1
ATOM 16589 C C . LEU J 1 128 ? 138.634 155.770 112.052 1.00 19.36 128 LEU A C 1
ATOM 16590 O O . LEU J 1 128 ? 139.213 156.600 112.756 1.00 19.36 128 LEU A O 1
ATOM 16595 N N . ARG J 1 129 ? 137.614 155.012 112.467 1.00 19.36 129 ARG A N 1
ATOM 16596 C CA . ARG J 1 129 ? 137.151 154.983 113.880 1.00 19.36 129 ARG A CA 1
ATOM 16597 C C . ARG J 1 129 ? 137.832 153.762 114.504 1.00 19.36 129 ARG A C 1
ATOM 16598 O O . ARG J 1 129 ? 137.474 152.632 114.139 1.00 19.36 129 ARG A O 1
ATOM 16606 N N . ILE J 1 130 ? 138.785 154.001 115.404 1.00 19.36 130 ILE A N 1
ATOM 16607 C CA . ILE J 1 130 ? 139.623 152.940 115.945 1.00 19.36 130 ILE A CA 1
ATOM 16608 C C . ILE J 1 130 ? 139.500 152.951 117.460 1.00 19.36 130 ILE A C 1
ATOM 16609 O O . ILE J 1 130 ? 139.582 154.013 118.085 1.00 19.36 130 ILE A O 1
ATOM 16614 N N . THR J 1 131 ? 139.292 151.776 118.046 1.00 15.08 131 THR A N 1
ATOM 16615 C CA . THR J 1 131 ? 139.433 151.578 119.482 1.00 15.08 131 THR A CA 1
ATOM 16616 C C . THR J 1 131 ? 140.748 150.852 119.731 1.00 15.08 131 THR A C 1
ATOM 16617 O O . THR J 1 131 ? 140.934 149.724 119.267 1.00 15.08 131 THR A O 1
ATOM 16621 N N . THR J 1 132 ? 141.667 151.523 120.426 1.00 15.39 132 THR A N 1
ATOM 16622 C CA . THR J 1 132 ? 143.020 150.955 120.645 1.00 15.39 132 THR A CA 1
ATOM 16623 C C . THR J 1 132 ? 143.333 150.782 122.131 1.00 15.39 132 THR A C 1
ATOM 16624 O O . THR J 1 132 ? 143.156 151.751 122.890 1.00 15.39 132 THR A O 1
ATOM 16628 N N . THR J 1 133 ? 143.776 149.585 122.516 1.00 12.37 133 THR A N 1
ATOM 16629 C CA . THR J 1 133 ? 144.281 149.387 123.897 1.00 12.37 133 THR A CA 1
ATOM 16630 C C . THR J 1 133 ? 145.793 149.578 123.763 1.00 12.37 133 THR A C 1
ATOM 16631 O O . THR J 1 133 ? 146.445 148.698 123.178 1.00 12.37 133 THR A O 1
ATOM 16635 N N . ALA J 1 134 ? 146.313 150.705 124.248 1.00 12.29 134 ALA A N 1
ATOM 16636 C CA . ALA J 1 134 ? 147.750 151.014 124.081 1.00 12.29 134 ALA A CA 1
ATOM 16637 C C . ALA J 1 134 ? 148.488 150.806 125.402 1.00 12.29 134 ALA A C 1
ATOM 16638 O O . ALA J 1 134 ? 147.924 151.136 126.459 1.00 12.29 134 ALA A O 1
ATOM 16640 N N . ALA J 1 135 ? 149.719 150.299 125.325 1.00 15.36 135 ALA A N 1
ATOM 16641 C CA . ALA J 1 135 ? 150.503 150.101 126.535 1.00 15.36 135 ALA A CA 1
ATOM 16642 C C . ALA J 1 135 ? 150.934 151.433 127.135 1.00 15.36 135 ALA A C 1
ATOM 16643 O O . ALA J 1 135 ? 151.302 152.368 126.420 1.00 15.36 135 ALA A O 1
ATOM 16645 N N . CYS J 1 136 ? 150.880 151.514 128.462 1.00 21.20 136 CYS A N 1
ATOM 16646 C CA . CYS J 1 136 ? 151.347 152.687 129.199 1.00 21.20 136 CYS A CA 1
ATOM 16647 C C . CYS J 1 136 ? 152.076 152.188 130.442 1.00 21.20 136 CYS A C 1
ATOM 16648 O O . CYS J 1 136 ? 151.438 151.799 131.424 1.00 21.20 136 CYS A O 1
ATOM 16651 N N . MET J 1 137 ? 153.406 152.186 130.388 1.00 25.44 137 MET A N 1
ATOM 16652 C CA . MET J 1 137 ? 154.214 151.817 131.546 1.00 25.44 137 MET A CA 1
ATOM 16653 C C . MET J 1 137 ? 154.096 152.897 132.612 1.00 25.44 137 MET A C 1
ATOM 16654 O O . MET J 1 137 ? 154.365 154.072 132.347 1.00 25.44 137 MET A O 1
ATOM 16659 N N . MET J 1 138 ? 153.691 152.502 133.812 1.00 24.38 138 MET A N 1
ATOM 16660 C CA . MET J 1 138 ? 153.356 153.444 134.867 1.00 24.38 138 MET A CA 1
ATOM 16661 C C . MET J 1 138 ? 154.368 153.382 136.002 1.00 24.38 138 MET A C 1
ATOM 16662 O O . MET J 1 138 ? 154.758 152.297 136.444 1.00 24.38 138 MET A O 1
ATOM 16667 N N . ASP J 1 139 ? 154.794 154.557 136.457 1.00 22.87 139 ASP A N 1
ATOM 16668 C CA . ASP J 1 139 ? 155.637 154.690 137.640 1.00 22.87 139 ASP A CA 1
ATOM 16669 C C . ASP J 1 139 ? 154.719 154.828 138.848 1.00 22.87 139 ASP A C 1
ATOM 16670 O O . ASP J 1 139 ? 154.079 155.867 139.035 1.00 22.87 139 ASP A O 1
ATOM 16675 N N . LEU J 1 140 ? 154.653 153.782 139.667 1.00 20.58 140 LEU A N 1
ATOM 16676 C CA . LEU J 1 140 ? 153.709 153.712 140.774 1.00 20.58 140 LEU A CA 1
ATOM 16677 C C . LEU J 1 140 ? 154.379 153.942 142.125 1.00 20.58 140 LEU A C 1
ATOM 16678 O O . LEU J 1 140 ? 153.889 153.469 143.149 1.00 20.58 140 LEU A O 1
ATOM 16683 N N . ARG J 1 141 ? 155.499 154.668 142.143 1.00 21.31 141 ARG A N 1
ATOM 16684 C CA . ARG J 1 141 ? 156.190 154.925 143.403 1.00 21.31 141 ARG A CA 1
ATOM 16685 C C . ARG J 1 141 ? 155.428 155.910 144.281 1.00 21.31 141 ARG A C 1
ATOM 16686 O O . ARG J 1 141 ? 155.570 155.879 145.508 1.00 21.31 141 ARG A O 1
ATOM 16694 N N . ARG J 1 142 ? 154.618 156.779 143.681 1.00 21.05 142 ARG A N 1
ATOM 16695 C CA . ARG J 1 142 ? 153.810 157.738 144.421 1.00 21.05 142 ARG A CA 1
ATOM 16696 C C . ARG J 1 142 ? 152.323 157.424 144.333 1.00 21.05 142 ARG A C 1
ATOM 16697 O O . ARG J 1 142 ? 151.497 158.307 144.563 1.00 21.05 142 ARG A O 1
ATOM 16705 N N . TYR J 1 143 ? 151.976 156.187 143.998 1.00 19.53 143 TYR A N 1
ATOM 16706 C CA . TYR J 1 143 ? 150.580 155.780 143.875 1.00 19.53 143 TYR A CA 1
ATOM 16707 C C . TYR J 1 143 ? 149.901 155.798 145.242 1.00 19.53 143 TYR A C 1
ATOM 16708 O O . TYR J 1 143 ? 150.451 155.255 146.205 1.00 19.53 143 TYR A O 1
ATOM 16717 N N . PRO J 1 144 ? 148.686 156.358 145.362 1.00 20.02 144 PRO A N 1
ATOM 16718 C CA . PRO J 1 144 ? 147.831 156.886 144.296 1.00 20.02 144 PRO A CA 1
ATOM 16719 C C . PRO J 1 144 ? 147.833 158.407 144.152 1.00 20.02 144 PRO A C 1
ATOM 16720 O O . PRO J 1 144 ? 146.843 158.973 143.695 1.00 20.02 144 PRO A O 1
ATOM 16724 N N . LEU J 1 145 ? 148.921 159.062 144.541 1.00 20.54 145 LEU A N 1
ATOM 16725 C CA . LEU J 1 145 ? 149.083 160.503 144.360 1.00 20.54 145 LEU A CA 1
ATOM 16726 C C . LEU J 1 145 ? 150.046 160.803 143.222 1.00 20.54 145 LEU A C 1
ATOM 16727 O O . LEU J 1 145 ? 150.836 161.747 143.285 1.00 20.54 145 LEU A O 1
ATOM 16732 N N . ASP J 1 146 ? 149.988 160.000 142.167 1.00 19.98 146 ASP A N 1
ATOM 16733 C CA . ASP J 1 146 ? 150.975 160.003 141.101 1.00 19.98 146 ASP A CA 1
ATOM 16734 C C . ASP J 1 146 ? 150.426 160.648 139.833 1.00 19.98 146 ASP A C 1
ATOM 16735 O O . ASP J 1 146 ? 149.216 160.725 139.613 1.00 19.98 146 ASP A O 1
ATOM 16740 N N . GLU J 1 147 ? 151.348 161.114 138.998 1.00 21.94 147 GLU A N 1
ATOM 16741 C CA . GLU J 1 147 ? 151.049 161.579 137.652 1.00 21.94 147 GLU A CA 1
ATOM 16742 C C . GLU J 1 147 ? 151.627 160.587 136.656 1.00 21.94 147 GLU A C 1
ATOM 16743 O O . GLU J 1 147 ? 152.771 160.147 136.807 1.00 21.94 147 GLU A O 1
ATOM 16749 N N . GLN J 1 148 ? 150.843 160.236 135.643 1.00 18.86 148 GLN A N 1
ATOM 16750 C CA . GLN J 1 148 ? 151.283 159.288 134.635 1.00 18.86 148 GLN A CA 1
ATOM 16751 C C . GLN J 1 148 ? 151.287 159.933 133.258 1.00 18.86 148 GLN A C 1
ATOM 16752 O O . GLN J 1 148 ? 150.494 160.833 132.969 1.00 18.86 148 GLN A O 1
ATOM 16758 N N . ASN J 1 149 ? 152.196 159.458 132.415 1.00 16.73 149 ASN A N 1
ATOM 16759 C CA . ASN J 1 149 ? 152.370 159.950 131.054 1.00 16.73 149 ASN A CA 1
ATOM 16760 C C . ASN J 1 149 ? 152.122 158.781 130.109 1.00 16.73 149 ASN A C 1
ATOM 16761 O O . ASN J 1 149 ? 152.981 157.906 129.957 1.00 16.73 149 ASN A O 1
ATOM 16766 N N . CYS J 1 150 ? 150.951 158.766 129.481 1.00 15.16 150 CYS A N 1
ATOM 16767 C CA . CYS J 1 150 ? 150.556 157.710 128.560 1.00 15.16 150 CYS A CA 1
ATOM 16768 C C . CYS J 1 150 ? 150.592 158.246 127.138 1.00 15.16 150 CYS A C 1
ATOM 16769 O O . CYS J 1 150 ? 150.002 159.290 126.848 1.00 15.16 150 CYS A O 1
ATOM 16772 N N . THR J 1 151 ? 151.281 157.529 126.257 1.00 13.68 151 THR A N 1
ATOM 16773 C CA . THR J 1 151 ? 151.536 157.990 124.903 1.00 13.68 151 THR A CA 1
ATOM 16774 C C . THR J 1 151 ? 150.800 157.130 123.886 1.00 13.68 151 THR A C 1
ATOM 16775 O O . THR J 1 151 ? 150.314 156.038 124.186 1.00 13.68 151 THR A O 1
ATOM 16779 N N . LEU J 1 152 ? 150.720 157.654 122.666 1.00 12.69 152 LEU A N 1
ATOM 16780 C CA . LEU J 1 152 ? 150.277 156.900 121.501 1.00 12.69 152 LEU A CA 1
ATOM 16781 C C . LEU J 1 152 ? 151.297 157.124 120.399 1.00 12.69 152 LEU A C 1
ATOM 16782 O O . LEU J 1 152 ? 151.433 158.244 119.898 1.00 12.69 152 LEU A O 1
ATOM 16787 N N . GLU J 1 153 ? 152.011 156.069 120.028 1.00 13.82 153 GLU A N 1
ATOM 16788 C CA . GLU J 1 153 ? 153.112 156.161 119.080 1.00 13.82 153 GLU A CA 1
ATOM 16789 C C . GLU J 1 153 ? 152.624 155.753 117.699 1.00 13.82 153 GLU A C 1
ATOM 16790 O O . GLU J 1 153 ? 152.236 154.602 117.489 1.00 13.82 153 GLU A O 1
ATOM 16796 N N . ILE J 1 154 ? 152.662 156.693 116.762 1.00 14.85 154 ILE A N 1
ATOM 16797 C CA . ILE J 1 154 ? 152.141 156.505 115.415 1.00 14.85 154 ILE A CA 1
ATOM 16798 C C . ILE J 1 154 ? 153.327 156.392 114.469 1.00 14.85 154 ILE A C 1
ATOM 16799 O O . ILE J 1 154 ? 154.168 157.296 114.409 1.00 14.85 154 ILE A O 1
ATOM 16804 N N . GLU J 1 155 ? 153.399 155.288 113.728 1.00 16.08 155 GLU A N 1
ATOM 16805 C CA . GLU J 1 155 ? 154.554 155.012 112.889 1.00 16.08 155 GLU A CA 1
ATOM 16806 C C . GLU J 1 155 ? 154.109 154.384 111.576 1.00 16.08 155 GLU A C 1
ATOM 16807 O O . GLU J 1 155 ? 153.041 153.778 111.480 1.00 16.08 155 GLU A O 1
ATOM 16813 N N . SER J 1 156 ? 154.945 154.554 110.556 1.00 13.35 156 SER A N 1
ATOM 16814 C CA . SER J 1 156 ? 154.801 153.813 109.313 1.00 13.35 156 SER A CA 1
ATOM 16815 C C . SER J 1 156 ? 155.477 152.458 109.455 1.00 13.35 156 SER A C 1
ATOM 16816 O O . SER J 1 156 ? 156.573 152.354 110.011 1.00 13.35 156 SER A O 1
ATOM 16819 N N . TYR J 1 157 ? 154.818 151.411 108.958 1.00 22.53 157 TYR A N 1
ATOM 16820 C CA . TYR J 1 157 ? 155.341 150.071 109.195 1.00 22.53 157 TYR A CA 1
ATOM 16821 C C . TYR J 1 157 ? 156.477 149.725 108.240 1.00 22.53 157 TYR A C 1
ATOM 16822 O O . TYR J 1 157 ? 157.562 149.327 108.677 1.00 22.53 157 TYR A O 1
ATOM 16831 N N . GLY J 1 158 ? 156.248 149.850 106.940 1.00 13.07 158 GLY A N 1
ATOM 16832 C CA . GLY J 1 158 ? 157.221 149.363 105.985 1.00 13.07 158 GLY A CA 1
ATOM 16833 C C . GLY J 1 158 ? 157.932 150.444 105.204 1.00 13.07 158 GLY A C 1
ATOM 16834 O O . GLY J 1 158 ? 159.060 150.243 104.750 1.00 13.07 158 GLY A O 1
ATOM 16835 N N . TYR J 1 159 ? 157.288 151.593 105.041 1.00 12.62 159 TYR A N 1
ATOM 16836 C CA . TYR J 1 159 ? 157.868 152.696 104.291 1.00 12.62 159 TYR A CA 1
ATOM 16837 C C . TYR J 1 159 ? 158.776 153.512 105.198 1.00 12.62 159 TYR A C 1
ATOM 16838 O O . TYR J 1 159 ? 158.371 153.918 106.291 1.00 12.62 159 TYR A O 1
ATOM 16847 N N . THR J 1 160 ? 159.997 153.755 104.739 1.00 15.34 160 THR A N 1
ATOM 16848 C CA . THR J 1 160 ? 160.958 154.556 105.478 1.00 15.34 160 THR A CA 1
ATOM 16849 C C . THR J 1 160 ? 160.700 156.039 105.213 1.00 15.34 160 THR A C 1
ATOM 16850 O O . THR J 1 160 ? 159.734 156.415 104.545 1.00 15.34 160 THR A O 1
ATOM 16854 N N . THR J 1 161 ? 161.576 156.903 105.732 1.00 16.41 161 THR A N 1
ATOM 16855 C CA . THR J 1 161 ? 161.443 158.339 105.508 1.00 16.41 161 THR A CA 1
ATOM 16856 C C . THR J 1 161 ? 161.787 158.734 104.075 1.00 16.41 161 THR A C 1
ATOM 16857 O O . THR J 1 161 ? 161.446 159.841 103.649 1.00 16.41 161 THR A O 1
ATOM 16861 N N . ASP J 1 162 ? 162.446 157.850 103.322 1.00 22.06 162 ASP A N 1
ATOM 16862 C CA . ASP J 1 162 ? 162.633 158.067 101.893 1.00 22.06 162 ASP A CA 1
ATOM 16863 C C . ASP J 1 162 ? 161.336 157.918 101.109 1.00 22.06 162 ASP A C 1
ATOM 16864 O O . ASP J 1 162 ? 161.250 158.412 99.982 1.00 22.06 162 ASP A O 1
ATOM 16869 N N . ASP J 1 163 ? 160.361 157.205 101.684 1.00 18.02 163 ASP A N 1
ATOM 16870 C CA . ASP J 1 163 ? 159.062 156.961 100.999 1.00 18.02 163 ASP A CA 1
ATOM 16871 C C . ASP J 1 163 ? 157.916 157.781 101.607 1.00 18.02 163 ASP A C 1
ATOM 16872 O O . ASP J 1 163 ? 157.167 158.395 100.828 1.00 18.02 163 ASP A O 1
ATOM 16877 N N . ILE J 1 164 ? 157.792 157.805 102.939 1.00 16.51 164 ILE A N 1
ATOM 16878 C CA . ILE J 1 164 ? 156.645 158.501 103.601 1.00 16.51 164 ILE A CA 1
ATOM 16879 C C . ILE J 1 164 ? 157.134 159.450 104.705 1.00 16.51 164 ILE A C 1
ATOM 16880 O O . ILE J 1 164 ? 158.034 159.059 105.468 1.00 16.51 164 ILE A O 1
ATOM 16885 N N . GLU J 1 165 ? 156.539 160.646 104.781 1.00 19.55 165 GLU A N 1
ATOM 16886 C CA . GLU J 1 165 ? 156.841 161.639 105.846 1.00 19.55 165 GLU A CA 1
ATOM 16887 C C . GLU J 1 165 ? 155.542 161.962 106.599 1.00 19.55 165 GLU A C 1
ATOM 16888 O O . GLU J 1 165 ? 154.541 162.273 105.934 1.00 19.55 165 GLU A O 1
ATOM 16894 N N . PHE J 1 166 ? 155.570 161.895 107.934 1.00 19.36 166 PHE A N 1
ATOM 16895 C CA . PHE J 1 166 ? 154.416 162.192 108.769 1.00 19.36 166 PHE A CA 1
ATOM 16896 C C . PHE J 1 166 ? 154.485 163.625 109.274 1.00 19.36 166 PHE A C 1
ATOM 16897 O O . PHE J 1 166 ? 155.568 164.167 109.504 1.00 19.36 166 PHE A O 1
ATOM 16905 N N . TYR J 1 167 ? 153.316 164.231 109.458 1.00 19.36 167 TYR A N 1
ATOM 16906 C CA . TYR J 1 167 ? 153.222 165.503 110.158 1.00 19.36 167 TYR A CA 1
ATOM 16907 C C . TYR J 1 167 ? 151.840 165.623 110.780 1.00 19.36 167 TYR A C 1
ATOM 16908 O O . TYR J 1 167 ? 150.870 165.041 110.291 1.00 19.36 167 TYR A O 1
ATOM 16917 N N . TRP J 1 168 ? 151.767 166.378 111.871 1.00 19.36 168 TRP A N 1
ATOM 16918 C CA . TRP J 1 168 ? 150.487 166.718 112.475 1.00 19.36 168 TRP A CA 1
ATOM 16919 C C . TRP J 1 168 ? 149.821 167.818 111.659 1.00 19.36 168 TRP A C 1
ATOM 16920 O O . TRP J 1 168 ? 150.327 168.942 111.593 1.00 19.36 168 TRP A O 1
ATOM 16931 N N . ARG J 1 169 ? 148.691 167.499 111.035 1.00 15.14 169 ARG A N 1
ATOM 16932 C CA . ARG J 1 169 ? 148.013 168.444 110.156 1.00 15.14 169 ARG A CA 1
ATOM 16933 C C . ARG J 1 169 ? 147.248 169.452 111.002 1.00 15.14 169 ARG A C 1
ATOM 16934 O O . ARG J 1 169 ? 146.229 169.118 111.614 1.00 15.14 169 ARG A O 1
ATOM 16942 N N . GLY J 1 170 ? 147.731 170.690 111.025 1.00 17.79 170 GLY A N 1
ATOM 16943 C CA . GLY J 1 170 ? 147.184 171.725 111.876 1.00 17.79 170 GLY A CA 1
ATOM 16944 C C . GLY J 1 170 ? 148.071 172.114 113.036 1.00 17.79 170 GLY A C 1
ATOM 16945 O O . GLY J 1 170 ? 147.658 172.940 113.857 1.00 17.79 170 GLY A O 1
ATOM 16946 N N . GLY J 1 171 ? 149.270 171.547 113.135 1.00 20.44 171 GLY A N 1
ATOM 16947 C CA . GLY J 1 171 ? 150.191 171.881 114.202 1.00 20.44 171 GLY A CA 1
ATOM 16948 C C . GLY J 1 171 ? 149.776 171.309 115.539 1.00 20.44 171 GLY A C 1
ATOM 16949 O O . GLY J 1 171 ? 149.661 170.091 115.689 1.00 20.44 171 GLY A O 1
ATOM 16950 N N . ASP J 1 172 ? 149.549 172.181 116.520 1.00 25.42 172 ASP A N 1
ATOM 16951 C CA . ASP J 1 172 ? 149.095 171.758 117.837 1.00 25.42 172 ASP A CA 1
ATOM 16952 C C . ASP J 1 172 ? 147.583 171.614 117.924 1.00 25.42 172 ASP A C 1
ATOM 16953 O O . ASP J 1 172 ? 147.085 171.078 118.920 1.00 25.42 172 ASP A O 1
ATOM 16958 N N . LYS J 1 173 ? 146.848 172.070 116.914 1.00 26.33 173 LYS A N 1
ATOM 16959 C CA . LYS J 1 173 ? 145.410 171.860 116.827 1.00 26.33 173 LYS A CA 1
ATOM 16960 C C . LYS J 1 173 ? 145.051 170.580 116.084 1.00 26.33 173 LYS A C 1
ATOM 16961 O O . LYS J 1 173 ? 143.887 170.396 115.719 1.00 26.33 173 LYS A O 1
ATOM 16967 N N . ALA J 1 174 ? 146.024 169.697 115.851 1.00 15.18 174 ALA A N 1
ATOM 16968 C CA . ALA J 1 174 ? 145.767 168.477 115.101 1.00 15.18 174 ALA A CA 1
ATOM 16969 C C . ALA J 1 174 ? 145.012 167.436 115.914 1.00 15.18 174 ALA A C 1
ATOM 16970 O O . ALA J 1 174 ? 144.412 166.531 115.330 1.00 15.18 174 ALA A O 1
ATOM 16972 N N . VAL J 1 175 ? 145.022 167.540 117.238 1.00 16.10 175 VAL A N 1
ATOM 16973 C CA . VAL J 1 175 ? 144.311 166.608 118.102 1.00 16.10 175 VAL A CA 1
ATOM 16974 C C . VAL J 1 175 ? 143.233 167.377 118.849 1.00 16.10 175 VAL A C 1
ATOM 16975 O O . VAL J 1 175 ? 143.535 168.308 119.605 1.00 16.10 175 VAL A O 1
ATOM 16979 N N . THR J 1 176 ? 141.980 166.998 118.624 1.00 11.25 176 THR A N 1
ATOM 16980 C CA . THR J 1 176 ? 140.831 167.585 119.291 1.00 11.25 176 THR A CA 1
ATOM 16981 C C . THR J 1 176 ? 140.141 166.528 120.142 1.00 11.25 176 THR A C 1
ATOM 16982 O O . THR J 1 176 ? 140.417 165.332 120.036 1.00 11.25 176 THR A O 1
ATOM 16986 N N . GLY J 1 177 ? 139.236 166.988 121.000 1.00 15.78 177 GLY A N 1
ATOM 16987 C CA . GLY J 1 177 ? 138.479 166.087 121.842 1.00 15.78 177 GLY A CA 1
ATOM 16988 C C . GLY J 1 177 ? 139.177 165.645 123.103 1.00 15.78 177 GLY A C 1
ATOM 16989 O O . GLY J 1 177 ? 138.804 164.618 123.674 1.00 15.78 177 GLY A O 1
ATOM 16990 N N . VAL J 1 178 ? 140.189 166.384 123.556 1.00 20.10 178 VAL A N 1
ATOM 16991 C CA . VAL J 1 178 ? 140.846 166.042 124.811 1.00 20.10 178 VAL A CA 1
ATOM 16992 C C . VAL J 1 178 ? 139.958 166.414 125.993 1.00 20.10 178 VAL A C 1
ATOM 16993 O O . VAL J 1 178 ? 140.004 165.765 127.043 1.00 20.10 178 VAL A O 1
ATOM 16997 N N . GLU J 1 179 ? 139.120 167.440 125.833 1.00 22.89 179 GLU A N 1
ATOM 16998 C CA . GLU J 1 179 ? 138.131 167.790 126.844 1.00 22.89 179 GLU A CA 1
ATOM 16999 C C . GLU J 1 179 ? 136.967 166.808 126.882 1.00 22.89 179 GLU A C 1
ATOM 17000 O O . GLU J 1 179 ? 136.198 166.815 127.847 1.00 22.89 179 GLU A O 1
ATOM 17006 N N . ARG J 1 180 ? 136.822 165.968 125.855 1.00 18.65 180 ARG A N 1
ATOM 17007 C CA . ARG J 1 180 ? 135.778 164.953 125.824 1.00 18.65 180 ARG A CA 1
ATOM 17008 C C . ARG J 1 180 ? 136.112 163.762 126.714 1.00 18.65 180 ARG A C 1
ATOM 17009 O O . ARG J 1 180 ? 135.221 162.966 127.028 1.00 18.65 180 ARG A O 1
ATOM 17017 N N . ILE J 1 181 ? 137.370 163.634 127.135 1.00 19.97 181 ILE A N 1
ATOM 17018 C CA . ILE J 1 181 ? 137.805 162.506 127.950 1.00 19.97 181 ILE A CA 1
ATOM 17019 C C . ILE J 1 181 ? 137.235 162.654 129.354 1.00 19.97 181 ILE A C 1
ATOM 17020 O O . ILE J 1 181 ? 137.501 163.642 130.048 1.00 19.97 181 ILE A O 1
ATOM 17025 N N . GLU J 1 182 ? 136.443 161.669 129.777 1.00 24.63 182 GLU A N 1
ATOM 17026 C CA . GLU J 1 182 ? 135.826 161.656 131.102 1.00 24.63 182 GLU A CA 1
ATOM 17027 C C . GLU J 1 182 ? 136.246 160.376 131.816 1.00 24.63 182 GLU A C 1
ATOM 17028 O O . GLU J 1 182 ? 135.543 159.365 131.769 1.00 24.63 182 GLU A O 1
ATOM 17034 N N . LEU J 1 183 ? 137.388 160.426 132.471 1.00 22.10 183 LEU A N 1
ATOM 17035 C CA . LEU J 1 183 ? 137.795 159.358 133.370 1.00 22.10 183 LEU A CA 1
ATOM 17036 C C . LEU J 1 183 ? 137.411 159.733 134.788 1.00 22.10 183 LEU A C 1
ATOM 17037 O O . LEU J 1 183 ? 137.621 160.887 135.188 1.00 22.10 183 LEU A O 1
ATOM 17042 N N . PRO J 1 184 ? 136.826 158.817 135.565 1.00 23.51 184 PRO A N 1
ATOM 17043 C CA . PRO J 1 184 ? 136.432 159.185 136.935 1.00 23.51 184 PRO A CA 1
ATOM 17044 C C . PRO J 1 184 ? 137.610 159.385 137.871 1.00 23.51 184 PRO A C 1
ATOM 17045 O O . PRO J 1 184 ? 137.598 160.325 138.674 1.00 23.51 184 PRO A O 1
ATOM 17049 N N . GLN J 1 185 ? 138.640 158.547 137.781 1.00 22.27 185 GLN A N 1
ATOM 17050 C CA . GLN J 1 185 ? 139.782 158.631 138.678 1.00 22.27 185 GLN A CA 1
ATOM 17051 C C . GLN J 1 185 ? 140.960 159.390 138.080 1.00 22.27 185 GLN A C 1
ATOM 17052 O O . GLN J 1 185 ? 142.048 159.370 138.659 1.00 22.27 185 GLN A O 1
ATOM 17058 N N . PHE J 1 186 ? 140.773 160.063 136.947 1.00 20.33 186 PHE A N 1
ATOM 17059 C CA . PHE J 1 186 ? 141.861 160.783 136.304 1.00 20.33 186 PHE A CA 1
ATOM 17060 C C . PHE J 1 186 ? 141.366 162.113 135.758 1.00 20.33 186 PHE A C 1
ATOM 17061 O O . PHE J 1 186 ? 140.175 162.302 135.501 1.00 20.33 186 PHE A O 1
ATOM 17069 N N . SER J 1 187 ? 142.307 163.035 135.583 1.00 20.35 187 SER A N 1
ATOM 17070 C CA . SER J 1 187 ? 142.069 164.298 134.902 1.00 20.35 187 SER A CA 1
ATOM 17071 C C . SER J 1 187 ? 143.241 164.580 133.975 1.00 20.35 187 SER A C 1
ATOM 17072 O O . SER J 1 187 ? 144.397 164.354 134.340 1.00 20.35 187 SER A O 1
ATOM 17075 N N . ILE J 1 188 ? 142.938 165.065 132.775 1.00 19.65 188 ILE A N 1
ATOM 17076 C CA . ILE J 1 188 ? 143.968 165.369 131.787 1.00 19.65 188 ILE A CA 1
ATOM 17077 C C . ILE J 1 188 ? 144.601 166.704 132.159 1.00 19.65 188 ILE A C 1
ATOM 17078 O O . ILE J 1 188 ? 143.933 167.740 132.152 1.00 19.65 188 ILE A O 1
ATOM 17083 N N . VAL J 1 189 ? 145.891 166.683 132.486 1.00 20.44 189 VAL A N 1
ATOM 17084 C CA . VAL J 1 189 ? 146.606 167.920 132.776 1.00 20.44 189 VAL A CA 1
ATOM 17085 C C . VAL J 1 189 ? 147.056 168.594 131.488 1.00 20.44 189 VAL A C 1
ATOM 17086 O O . VAL J 1 189 ? 146.822 169.789 131.278 1.00 20.44 189 VAL A O 1
ATOM 17090 N N . GLU J 1 190 ? 147.696 167.835 130.603 1.00 19.08 190 GLU A N 1
ATOM 17091 C CA . GLU J 1 190 ? 148.307 168.394 129.407 1.00 19.08 190 GLU A CA 1
ATOM 17092 C C . GLU J 1 190 ? 148.385 167.305 128.348 1.00 19.08 190 GLU A C 1
ATOM 17093 O O . GLU J 1 190 ? 148.498 166.120 128.669 1.00 19.08 190 GLU A O 1
ATOM 17099 N N . HIS J 1 191 ? 148.315 167.715 127.085 1.00 14.78 191 HIS A N 1
ATOM 17100 C CA . HIS J 1 191 ? 148.611 166.829 125.973 1.00 14.78 191 HIS A CA 1
ATOM 17101 C C . HIS J 1 191 ? 149.606 167.509 125.043 1.00 14.78 191 HIS A C 1
ATOM 17102 O O . HIS J 1 191 ? 149.590 168.731 124.877 1.00 14.78 191 HIS A O 1
ATOM 17109 N N . ARG J 1 192 ? 150.491 166.706 124.455 1.00 15.32 192 ARG A N 1
ATOM 17110 C CA . ARG J 1 192 ? 151.557 167.204 123.600 1.00 15.32 192 ARG A CA 1
ATOM 17111 C C . ARG J 1 192 ? 151.600 166.412 122.302 1.00 15.32 192 ARG A C 1
ATOM 17112 O O . ARG J 1 192 ? 151.126 165.277 122.225 1.00 15.32 192 ARG A O 1
ATOM 17120 N N . LEU J 1 193 ? 152.188 167.030 121.279 1.00 15.03 193 LEU A N 1
ATOM 17121 C CA . LEU J 1 193 ? 152.344 166.429 119.960 1.00 15.03 193 LEU A CA 1
ATOM 17122 C C . LEU J 1 193 ? 153.814 166.468 119.573 1.00 15.03 193 LEU A C 1
ATOM 17123 O O . LEU J 1 193 ? 154.417 167.544 119.522 1.00 15.03 193 LEU A O 1
ATOM 17128 N N . VAL J 1 194 ? 154.386 165.297 119.302 1.00 15.01 194 VAL A N 1
ATOM 17129 C CA . VAL J 1 194 ? 155.801 165.153 118.983 1.00 15.01 194 VAL A CA 1
ATOM 17130 C C . VAL J 1 194 ? 155.922 164.515 117.605 1.00 15.01 194 VAL A C 1
ATOM 17131 O O . VAL J 1 194 ? 155.202 163.563 117.288 1.00 15.01 194 VAL A O 1
ATOM 17135 N N . SER J 1 195 ? 156.819 165.052 116.783 1.00 17.51 195 SER A N 1
ATOM 17136 C CA . SER J 1 195 ? 157.156 164.487 115.485 1.00 17.51 195 SER A CA 1
ATOM 17137 C C . SER J 1 195 ? 158.631 164.113 115.480 1.00 17.51 195 SER A C 1
ATOM 17138 O O . SER J 1 195 ? 159.486 164.957 115.761 1.00 17.51 195 SER A O 1
ATOM 17141 N N . ARG J 1 196 ? 158.929 162.851 115.170 1.00 21.28 196 ARG A N 1
ATOM 17142 C CA . ARG J 1 196 ? 160.294 162.345 115.213 1.00 21.28 196 ARG A CA 1
ATOM 17143 C C . ARG J 1 196 ? 160.596 161.527 113.967 1.00 21.28 196 ARG A C 1
ATOM 17144 O O . ARG J 1 196 ? 159.721 161.245 113.146 1.00 21.28 196 ARG A O 1
ATOM 17152 N N . ASN J 1 197 ? 161.864 161.147 113.845 1.00 19.62 197 ASN A N 1
ATOM 17153 C CA . ASN J 1 197 ? 162.306 160.074 112.967 1.00 19.62 197 ASN A CA 1
ATOM 17154 C C . ASN J 1 197 ? 163.013 159.037 113.825 1.00 19.62 197 ASN A C 1
ATOM 17155 O O . ASN J 1 197 ? 163.918 159.377 114.592 1.00 19.62 197 ASN A O 1
ATOM 17160 N N . VAL J 1 198 ? 162.597 157.781 113.706 1.00 15.43 198 VAL A N 1
ATOM 17161 C CA . VAL J 1 198 ? 163.135 156.693 114.511 1.00 15.43 198 VAL A CA 1
ATOM 17162 C C . VAL J 1 198 ? 163.886 155.743 113.592 1.00 15.43 198 VAL A C 1
ATOM 17163 O O . VAL J 1 198 ? 163.319 155.236 112.618 1.00 15.43 198 VAL A O 1
ATOM 17167 N N . VAL J 1 199 ? 165.154 155.499 113.906 1.00 15.39 199 VAL A N 1
ATOM 17168 C CA . VAL J 1 199 ? 166.043 154.700 113.071 1.00 15.39 199 VAL A CA 1
ATOM 17169 C C . VAL J 1 199 ? 166.061 153.272 113.593 1.00 15.39 199 VAL A C 1
ATOM 17170 O O . VAL J 1 199 ? 166.319 153.040 114.777 1.00 15.39 199 VAL A O 1
ATOM 17174 N N . PHE J 1 200 ? 165.802 152.316 112.712 1.00 15.47 200 PHE A N 1
ATOM 17175 C CA . PHE J 1 200 ? 165.897 150.899 113.026 1.00 15.47 200 PHE A CA 1
ATOM 17176 C C . PHE J 1 200 ? 166.995 150.273 112.169 1.00 15.47 200 PHE A C 1
ATOM 17177 O O . PHE J 1 200 ? 167.751 150.968 111.486 1.00 15.47 200 PHE A O 1
ATOM 17185 N N . ALA J 1 201 ? 167.083 148.943 112.220 1.00 17.33 201 ALA A N 1
ATOM 17186 C CA . ALA J 1 201 ? 168.021 148.233 111.360 1.00 17.33 201 ALA A CA 1
ATOM 17187 C C . ALA J 1 201 ? 167.582 148.266 109.903 1.00 17.33 201 ALA A C 1
ATOM 17188 O O . ALA J 1 201 ? 168.422 148.176 109.001 1.00 17.33 201 ALA A O 1
ATOM 17190 N N . THR J 1 202 ? 166.283 148.403 109.653 1.00 14.76 202 THR A N 1
ATOM 17191 C CA . THR J 1 202 ? 165.747 148.457 108.302 1.00 14.76 202 THR A CA 1
ATOM 17192 C C . THR J 1 202 ? 165.643 149.876 107.752 1.00 14.76 202 THR A C 1
ATOM 17193 O O . THR J 1 202 ? 165.292 150.041 106.580 1.00 14.76 202 THR A O 1
ATOM 17197 N N . GLY J 1 203 ? 165.934 150.893 108.552 1.00 13.29 203 GLY A N 1
ATOM 17198 C CA . GLY J 1 203 ? 165.953 152.259 108.082 1.00 13.29 203 GLY A CA 1
ATOM 17199 C C . GLY J 1 203 ? 165.352 153.197 109.104 1.00 13.29 203 GLY A C 1
ATOM 17200 O O . GLY J 1 203 ? 165.013 152.804 110.218 1.00 13.29 203 GLY A O 1
ATOM 17201 N N . ALA J 1 204 ? 165.224 154.463 108.710 1.00 12.06 204 ALA A N 1
ATOM 17202 C CA . ALA J 1 204 ? 164.620 155.489 109.549 1.00 12.06 204 ALA A CA 1
ATOM 17203 C C . ALA J 1 204 ? 163.142 155.624 109.207 1.00 12.06 204 ALA A C 1
ATOM 17204 O O . ALA J 1 204 ? 162.775 155.667 108.032 1.00 12.06 204 ALA A O 1
ATOM 17206 N N . TYR J 1 205 ? 162.300 155.703 110.234 1.00 17.50 205 TYR A N 1
ATOM 17207 C CA . TYR J 1 205 ? 160.864 155.697 110.024 1.00 17.50 205 TYR A CA 1
ATOM 17208 C C . TYR J 1 205 ? 160.222 156.944 110.620 1.00 17.50 205 TYR A C 1
ATOM 17209 O O . TYR J 1 205 ? 160.663 157.423 111.669 1.00 17.50 205 TYR A O 1
ATOM 17218 N N . PRO J 1 206 ? 159.195 157.499 109.973 1.00 13.75 206 PRO A N 1
ATOM 17219 C CA . PRO J 1 206 ? 158.524 158.678 110.533 1.00 13.75 206 PRO A CA 1
ATOM 17220 C C . PRO J 1 206 ? 157.677 158.313 111.742 1.00 13.75 206 PRO A C 1
ATOM 17221 O O . PRO J 1 206 ? 157.029 157.266 111.778 1.00 13.75 206 PRO A O 1
ATOM 17225 N N . ARG J 1 207 ? 157.686 159.193 112.737 1.00 15.70 207 ARG A N 1
ATOM 17226 C CA . ARG J 1 207 ? 157.031 158.932 114.010 1.00 15.70 207 ARG A CA 1
ATOM 17227 C C . ARG J 1 207 ? 156.235 160.150 114.448 1.00 15.70 207 ARG A C 1
ATOM 17228 O O . ARG J 1 207 ? 156.763 161.265 114.473 1.00 15.70 207 ARG A O 1
ATOM 17236 N N . LEU J 1 208 ? 154.970 159.935 114.788 1.00 19.36 208 LEU A N 1
ATOM 17237 C CA . LEU J 1 208 ? 154.157 160.925 115.477 1.00 19.36 208 LEU A CA 1
ATOM 17238 C C . LEU J 1 208 ? 153.794 160.392 116.855 1.00 19.36 208 LEU A C 1
ATOM 17239 O O . LEU J 1 208 ? 153.474 159.211 117.008 1.00 19.36 208 LEU A O 1
ATOM 17244 N N . SER J 1 209 ? 153.857 161.259 117.860 1.00 14.51 209 SER A N 1
ATOM 17245 C CA . SER J 1 209 ? 153.564 160.871 119.232 1.00 14.51 209 SER A CA 1
ATOM 17246 C C . SER J 1 209 ? 152.505 161.793 119.814 1.00 14.51 209 SER A C 1
ATOM 17247 O O . SER J 1 209 ? 152.627 163.018 119.732 1.00 14.51 209 SER A O 1
ATOM 17250 N N . LEU J 1 210 ? 151.469 161.196 120.394 1.00 10.71 210 LEU A N 1
ATOM 17251 C CA . LEU J 1 210 ? 150.459 161.906 121.167 1.00 10.71 210 LEU A CA 1
ATOM 17252 C C . LEU J 1 210 ? 150.518 161.383 122.593 1.00 10.71 210 LEU A C 1
ATOM 17253 O O . LEU J 1 210 ? 150.223 160.210 122.837 1.00 10.71 210 LEU A O 1
ATOM 17258 N N . SER J 1 211 ? 150.906 162.243 123.526 1.00 14.99 211 SER A N 1
ATOM 17259 C CA . SER J 1 211 ? 151.040 161.868 124.924 1.00 14.99 211 SER A CA 1
ATOM 17260 C C . SER J 1 211 ? 150.086 162.688 125.778 1.00 14.99 211 SER A C 1
ATOM 17261 O O . SER J 1 211 ? 149.808 163.849 125.480 1.00 14.99 211 SER A O 1
ATOM 17264 N N . PHE J 1 212 ? 149.579 162.068 126.838 1.00 15.12 212 PHE A N 1
ATOM 17265 C CA . PHE J 1 212 ? 148.717 162.726 127.809 1.00 15.12 212 PHE A CA 1
ATOM 17266 C C . PHE J 1 212 ? 149.362 162.652 129.182 1.00 15.12 212 PHE A C 1
ATOM 17267 O O . PHE J 1 212 ? 150.034 161.674 129.510 1.00 15.12 212 PHE A O 1
ATOM 17275 N N . ARG J 1 213 ? 149.145 163.682 129.989 1.00 18.43 213 ARG A N 1
ATOM 17276 C CA . ARG J 1 213 ? 149.543 163.657 131.389 1.00 18.43 213 ARG A CA 1
ATOM 17277 C C . ARG J 1 213 ? 148.298 163.439 132.240 1.00 18.43 213 ARG A C 1
ATOM 17278 O O . ARG J 1 213 ? 147.373 164.256 132.216 1.00 18.43 213 ARG A O 1
ATOM 17286 N N . LEU J 1 214 ? 148.278 162.334 132.980 1.00 18.78 214 LEU A N 1
ATOM 17287 C CA . LEU J 1 214 ? 147.125 161.908 133.762 1.00 18.78 214 LEU A CA 1
ATOM 17288 C C . LEU J 1 214 ? 147.412 162.121 135.240 1.00 18.78 214 LEU A C 1
ATOM 17289 O O . LEU J 1 214 ? 148.331 161.506 135.788 1.00 18.78 214 LEU A O 1
ATOM 17294 N N . LYS J 1 215 ? 146.620 162.970 135.886 1.00 19.79 215 LYS A N 1
ATOM 17295 C CA . LYS J 1 215 ? 146.700 163.169 137.327 1.00 19.79 215 LYS A CA 1
ATOM 17296 C C . LYS J 1 215 ? 145.587 162.373 137.993 1.00 19.79 215 LYS A C 1
ATOM 17297 O O . LYS J 1 215 ? 144.411 162.544 137.656 1.00 19.79 215 LYS A O 1
ATOM 17303 N N . ARG J 1 216 ? 145.958 161.513 138.933 1.00 19.53 216 ARG A N 1
ATOM 17304 C CA . ARG J 1 216 ? 144.994 160.649 139.595 1.00 19.53 216 ARG A CA 1
ATOM 17305 C C . ARG J 1 216 ? 144.213 161.419 140.653 1.00 19.53 216 ARG A C 1
ATOM 17306 O O . ARG J 1 216 ? 144.766 162.261 141.364 1.00 19.53 216 ARG A O 1
ATOM 17314 N N . ASN J 1 217 ? 142.918 161.128 140.746 1.00 21.62 217 ASN A N 1
ATOM 17315 C CA . ASN J 1 217 ? 142.059 161.720 141.762 1.00 21.62 217 ASN A CA 1
ATOM 17316 C C . ASN J 1 217 ? 142.158 160.910 143.048 1.00 21.62 217 ASN A C 1
ATOM 17317 O O . ASN J 1 217 ? 142.041 159.681 143.027 1.00 21.62 217 ASN A O 1
ATOM 17322 N N . ILE J 1 218 ? 142.369 161.605 144.167 1.00 23.71 218 ILE A N 1
ATOM 17323 C CA . ILE J 1 218 ? 142.592 160.938 145.445 1.00 23.71 218 ILE A CA 1
ATOM 17324 C C . ILE J 1 218 ? 141.287 160.539 146.130 1.00 23.71 218 ILE A C 1
ATOM 17325 O O . ILE J 1 218 ? 141.319 159.777 147.104 1.00 23.71 218 ILE A O 1
ATOM 17330 N N . GLY J 1 219 ? 140.138 160.992 145.615 1.00 24.31 219 GLY A N 1
ATOM 17331 C CA . GLY J 1 219 ? 138.894 160.895 146.368 1.00 24.31 219 GLY A CA 1
ATOM 17332 C C . GLY J 1 219 ? 138.379 159.477 146.535 1.00 24.31 219 GLY A C 1
ATOM 17333 O O . GLY J 1 219 ? 137.708 159.166 147.521 1.00 24.31 219 GLY A O 1
ATOM 17334 N N . TYR J 1 220 ? 138.685 158.597 145.580 1.00 24.74 220 TYR A N 1
ATOM 17335 C CA . TYR J 1 220 ? 138.289 157.200 145.723 1.00 24.74 220 TYR A CA 1
ATOM 17336 C C . TYR J 1 220 ? 139.131 156.492 146.777 1.00 24.74 220 TYR A C 1
ATOM 17337 O O . TYR J 1 220 ? 138.615 155.678 147.550 1.00 24.74 220 TYR A O 1
ATOM 17346 N N . PHE J 1 221 ? 140.428 156.789 146.822 1.00 24.14 221 PHE A N 1
ATOM 17347 C CA . PHE J 1 221 ? 141.342 156.076 147.702 1.00 24.14 221 PHE A CA 1
ATOM 17348 C C . PHE J 1 221 ? 141.263 156.554 149.141 1.00 24.14 221 PHE A C 1
ATOM 17349 O O . PHE J 1 221 ? 141.722 155.841 150.039 1.00 24.14 221 PHE A O 1
ATOM 17357 N N . ILE J 1 222 ? 140.710 157.745 149.374 1.00 25.96 222 ILE A N 1
ATOM 17358 C CA . ILE J 1 222 ? 140.373 158.157 150.732 1.00 25.96 222 ILE A CA 1
ATOM 17359 C C . ILE J 1 222 ? 139.286 157.252 151.295 1.00 25.96 222 ILE A C 1
ATOM 17360 O O . ILE J 1 222 ? 139.426 156.687 152.383 1.00 25.96 222 ILE A O 1
ATOM 17365 N N . LEU J 1 223 ? 138.164 157.162 150.583 1.00 29.96 223 LEU A N 1
ATOM 17366 C CA . LEU J 1 223 ? 137.034 156.320 151.054 1.00 29.96 223 LEU A CA 1
ATOM 17367 C C . LEU J 1 223 ? 137.439 154.841 151.079 1.00 29.96 223 LEU A C 1
ATOM 17368 O O . LEU J 1 223 ? 137.124 154.160 152.070 1.00 29.96 223 LEU A O 1
ATOM 17373 N N . GLN J 1 224 ? 138.104 154.382 150.011 1.00 30.17 224 GLN A N 1
ATOM 17374 C CA . GLN J 1 224 ? 138.524 152.964 149.809 1.00 30.17 224 GLN A CA 1
ATOM 17375 C C . GLN J 1 224 ? 139.575 152.450 150.809 1.00 30.17 224 GLN A C 1
ATOM 17376 O O . GLN J 1 224 ? 139.375 151.327 151.314 1.00 30.17 224 GLN A O 1
ATOM 17382 N N . THR J 1 225 ? 140.625 153.222 151.122 1.00 28.01 225 THR A N 1
ATOM 17383 C CA . THR J 1 225 ? 141.700 152.681 152.002 1.00 28.01 225 THR A CA 1
ATOM 17384 C C . THR J 1 225 ? 142.130 153.619 153.136 1.00 28.01 225 THR A C 1
ATOM 17385 O O . THR J 1 225 ? 142.228 153.140 154.276 1.00 28.01 225 THR A O 1
ATOM 17389 N N . TYR J 1 226 ? 142.378 154.895 152.833 1.00 24.56 226 TYR A N 1
ATOM 17390 C CA . TYR J 1 226 ? 142.938 155.818 153.817 1.00 24.56 226 TYR A CA 1
ATOM 17391 C C . TYR J 1 226 ? 142.030 155.966 155.032 1.00 24.56 226 TYR A C 1
ATOM 17392 O O . TYR J 1 226 ? 142.472 155.775 156.169 1.00 24.56 226 TYR A O 1
ATOM 17401 N N . MET J 1 227 ? 140.761 156.311 154.812 1.00 30.59 227 MET A N 1
ATOM 17402 C CA . MET J 1 227 ? 139.829 156.458 155.930 1.00 30.59 227 MET A CA 1
ATOM 17403 C C . MET J 1 227 ? 139.511 155.152 156.665 1.00 30.59 227 MET A C 1
ATOM 17404 O O . MET J 1 227 ? 139.333 155.218 157.893 1.00 30.59 227 MET A O 1
ATOM 17409 N N . PRO J 1 228 ? 139.415 153.968 156.029 1.00 27.83 228 PRO A N 1
ATOM 17410 C CA . PRO J 1 228 ? 139.386 152.739 156.843 1.00 27.83 228 PRO A CA 1
ATOM 17411 C C . PRO J 1 228 ? 140.633 152.510 157.681 1.00 27.83 228 PRO A C 1
ATOM 17412 O O . PRO J 1 228 ? 140.520 151.998 158.797 1.00 27.83 228 PRO A O 1
ATOM 17416 N N . SER J 1 229 ? 141.813 152.890 157.196 1.00 25.68 229 SER A N 1
ATOM 17417 C CA . SER J 1 229 ? 143.025 152.672 157.975 1.00 25.68 229 SER A CA 1
ATOM 17418 C C . SER J 1 229 ? 143.175 153.682 159.104 1.00 25.68 229 SER A C 1
ATOM 17419 O O . SER J 1 229 ? 143.832 153.387 160.107 1.00 25.68 229 SER A O 1
ATOM 17422 N N . ILE J 1 230 ? 142.587 154.869 158.962 1.00 23.51 230 ILE A N 1
ATOM 17423 C CA . ILE J 1 230 ? 142.605 155.838 160.051 1.00 23.51 230 ILE A CA 1
ATOM 17424 C C . ILE J 1 230 ? 141.692 155.380 161.181 1.00 23.51 230 ILE A C 1
ATOM 17425 O O . ILE J 1 230 ? 142.064 155.437 162.359 1.00 23.51 230 ILE A O 1
ATOM 17430 N N . LEU J 1 231 ? 140.509 154.864 160.837 1.00 25.10 231 LEU A N 1
ATOM 17431 C CA . LEU J 1 231 ? 139.521 154.498 161.847 1.00 25.10 231 LEU A CA 1
ATOM 17432 C C . LEU J 1 231 ? 139.911 153.236 162.610 1.00 25.10 231 LEU A C 1
ATOM 17433 O O . LEU J 1 231 ? 139.475 153.052 163.750 1.00 25.10 231 LEU A O 1
ATOM 17438 N N . ILE J 1 232 ? 140.720 152.361 162.009 1.00 23.52 232 ILE A N 1
ATOM 17439 C CA . ILE J 1 232 ? 141.231 151.208 162.745 1.00 23.52 232 ILE A CA 1
ATOM 17440 C C . ILE J 1 232 ? 142.325 151.645 163.716 1.00 23.52 232 ILE A C 1
ATOM 17441 O O . ILE J 1 232 ? 142.440 151.103 164.824 1.00 23.52 232 ILE A O 1
ATOM 17446 N N . THR J 1 233 ? 143.108 152.663 163.346 1.00 21.89 233 THR A N 1
ATOM 17447 C CA . THR J 1 233 ? 144.143 153.179 164.237 1.00 21.89 233 THR A CA 1
ATOM 17448 C C . THR J 1 233 ? 143.533 153.909 165.430 1.00 21.89 233 THR A C 1
ATOM 17449 O O . THR J 1 233 ? 144.042 153.807 166.552 1.00 21.89 233 THR A O 1
ATOM 17453 N N . ILE J 1 234 ? 142.441 154.645 165.207 1.00 22.70 234 ILE A N 1
ATOM 17454 C CA . ILE J 1 234 ? 141.707 155.265 166.307 1.00 22.70 234 ILE A CA 1
ATOM 17455 C C . ILE J 1 234 ? 141.032 154.198 167.166 1.00 22.70 234 ILE A C 1
ATOM 17456 O O . ILE J 1 234 ? 140.924 154.350 168.390 1.00 22.70 234 ILE A O 1
ATOM 17461 N N . LEU J 1 235 ? 140.612 153.087 166.549 1.00 23.60 235 LEU A N 1
ATOM 17462 C CA . LEU J 1 235 ? 140.015 151.974 167.283 1.00 23.60 235 LEU A CA 1
ATOM 17463 C C . LEU J 1 235 ? 141.010 151.311 168.230 1.00 23.60 235 LEU A C 1
ATOM 17464 O O . LEU J 1 235 ? 140.614 150.790 169.277 1.00 23.60 235 LEU A O 1
ATOM 17469 N N . SER J 1 236 ? 142.297 151.324 167.889 1.00 22.65 236 SER A N 1
ATOM 17470 C CA . SER J 1 236 ? 143.310 150.767 168.772 1.00 22.65 236 SER A CA 1
ATOM 17471 C C . SER J 1 236 ? 143.635 151.676 169.951 1.00 22.65 236 SER A C 1
ATOM 17472 O O . SER J 1 236 ? 144.249 151.211 170.917 1.00 22.65 236 SER A O 1
ATOM 17475 N N . TRP J 1 237 ? 143.241 152.947 169.902 1.00 23.50 237 TRP A N 1
ATOM 17476 C CA . TRP J 1 237 ? 143.443 153.862 171.017 1.00 23.50 237 TRP A CA 1
ATOM 17477 C C . TRP J 1 237 ? 142.341 153.765 172.058 1.00 23.50 237 TRP A C 1
ATOM 17478 O O . TRP J 1 237 ? 142.482 154.343 173.140 1.00 23.50 237 TRP A O 1
ATOM 17489 N N . VAL J 1 238 ? 141.251 153.058 171.747 1.00 25.26 238 VAL A N 1
ATOM 17490 C CA . VAL J 1 238 ? 140.169 152.828 172.699 1.00 25.26 238 VAL A CA 1
ATOM 17491 C C . VAL J 1 238 ? 140.653 151.968 173.860 1.00 25.26 238 VAL A C 1
ATOM 17492 O O . VAL J 1 238 ? 140.159 152.093 174.989 1.00 25.26 238 VAL A O 1
ATOM 17496 N N . SER J 1 239 ? 141.655 151.118 173.612 1.00 27.20 239 SER A N 1
ATOM 17497 C CA . SER J 1 239 ? 142.216 150.255 174.647 1.00 27.20 239 SER A CA 1
ATOM 17498 C C . SER J 1 239 ? 142.899 151.043 175.759 1.00 27.20 239 SER A C 1
ATOM 17499 O O . SER J 1 239 ? 142.975 150.562 176.893 1.00 27.20 239 SER A O 1
ATOM 17502 N N . PHE J 1 240 ? 143.383 152.253 175.465 1.00 28.15 240 PHE A N 1
ATOM 17503 C CA . PHE J 1 240 ? 144.084 153.051 176.467 1.00 28.15 240 PHE A CA 1
ATOM 17504 C C . PHE J 1 240 ? 143.158 153.572 177.559 1.00 28.15 240 PHE A C 1
ATOM 17505 O O . PHE J 1 240 ? 143.617 153.803 178.681 1.00 28.15 240 PHE A O 1
ATOM 17513 N N . TRP J 1 241 ? 141.874 153.763 177.262 1.00 32.87 241 TRP A N 1
ATOM 17514 C CA . TRP J 1 241 ? 140.912 154.212 178.258 1.00 32.87 241 TRP A CA 1
ATOM 17515 C C . TRP J 1 241 ? 140.251 153.066 179.012 1.00 32.87 241 TRP A C 1
ATOM 17516 O O . TRP J 1 241 ? 139.523 153.318 179.978 1.00 32.87 241 TRP A O 1
ATOM 17527 N N . ILE J 1 242 ? 140.485 151.829 178.601 1.00 31.43 242 ILE A N 1
ATOM 17528 C CA . ILE J 1 242 ? 139.952 150.666 179.298 1.00 31.43 242 ILE A CA 1
ATOM 17529 C C . ILE J 1 242 ? 140.919 150.275 180.408 1.00 31.43 242 ILE A C 1
ATOM 17530 O O . ILE J 1 242 ? 142.141 150.390 180.250 1.00 31.43 242 ILE A O 1
ATOM 17535 N N . ASN J 1 243 ? 140.365 149.868 181.554 1.00 40.32 243 ASN A N 1
ATOM 17536 C CA . ASN J 1 243 ? 141.157 149.457 182.708 1.00 40.32 243 ASN A CA 1
ATOM 17537 C C . ASN J 1 243 ? 142.023 148.246 182.375 1.00 40.32 243 ASN A C 1
ATOM 17538 O O . ASN J 1 243 ? 141.626 147.375 181.597 1.00 40.32 243 ASN A O 1
ATOM 17543 N N . TYR J 1 244 ? 143.219 148.199 182.970 1.00 45.33 244 TYR A N 1
ATOM 17544 C CA . TYR J 1 244 ? 144.194 147.170 182.626 1.00 45.33 244 TYR A CA 1
ATOM 17545 C C . TYR J 1 244 ? 143.838 145.790 183.164 1.00 45.33 244 TYR A C 1
ATOM 17546 O O . TYR J 1 244 ? 144.479 144.812 182.767 1.00 45.33 244 TYR A O 1
ATOM 17555 N N . ASP J 1 245 ? 142.850 145.683 184.056 1.00 43.65 245 ASP A N 1
ATOM 17556 C CA . ASP J 1 245 ? 142.378 144.370 184.478 1.00 43.65 245 ASP A CA 1
ATOM 17557 C C . ASP J 1 245 ? 141.618 143.665 183.362 1.00 43.65 245 ASP A C 1
ATOM 17558 O O . ASP J 1 245 ? 141.569 142.430 183.332 1.00 43.65 245 ASP A O 1
ATOM 17563 N N . ALA J 1 246 ? 141.027 144.424 182.439 1.00 32.04 246 ALA A N 1
ATOM 17564 C CA . ALA J 1 246 ? 140.299 143.862 181.302 1.00 32.04 246 ALA A CA 1
ATOM 17565 C C . ALA J 1 246 ? 141.311 143.356 180.278 1.00 32.04 246 ALA A C 1
ATOM 17566 O O . ALA J 1 246 ? 141.600 143.994 179.264 1.00 32.04 246 ALA A O 1
ATOM 17568 N N . SER J 1 247 ? 141.858 142.172 180.559 1.00 28.35 247 SER A N 1
ATOM 17569 C CA . SER J 1 247 ? 142.908 141.623 179.709 1.00 28.35 247 SER A CA 1
ATOM 17570 C C . SER J 1 247 ? 142.343 141.075 178.408 1.00 28.35 247 SER A C 1
ATOM 17571 O O . SER J 1 247 ? 142.933 141.270 177.342 1.00 28.35 247 SER A O 1
ATOM 17574 N N . ALA J 1 248 ? 141.199 140.394 178.474 1.00 25.30 248 ALA A N 1
ATOM 17575 C CA . ALA J 1 248 ? 140.596 139.855 177.262 1.00 25.30 248 ALA A CA 1
ATOM 17576 C C . ALA J 1 248 ? 139.996 140.951 176.393 1.00 25.30 248 ALA A C 1
ATOM 17577 O O . ALA J 1 248 ? 139.862 140.770 175.180 1.00 25.30 248 ALA A O 1
ATOM 17579 N N . ALA J 1 249 ? 139.630 142.087 176.987 1.00 26.32 249 ALA A N 1
ATOM 17580 C CA . ALA J 1 249 ? 139.071 143.186 176.211 1.00 26.32 249 ALA A CA 1
ATOM 17581 C C . ALA J 1 249 ? 140.146 144.003 175.507 1.00 26.32 249 ALA A C 1
ATOM 17582 O O . ALA J 1 249 ? 139.925 144.470 174.385 1.00 26.32 249 ALA A O 1
ATOM 17584 N N . ARG J 1 250 ? 141.307 144.185 176.135 1.00 27.41 250 ARG A N 1
ATOM 17585 C CA . ARG J 1 250 ? 142.357 145.009 175.550 1.00 27.41 250 ARG A CA 1
ATOM 17586 C C . ARG J 1 250 ? 143.263 144.236 174.603 1.00 27.41 250 ARG A C 1
ATOM 17587 O O . ARG J 1 250 ? 143.855 144.838 173.700 1.00 27.41 250 ARG A O 1
ATOM 17595 N N . VAL J 1 251 ? 143.388 142.921 174.783 1.00 25.61 251 VAL A N 1
ATOM 17596 C CA . VAL J 1 251 ? 144.152 142.119 173.834 1.00 25.61 251 VAL A CA 1
ATOM 17597 C C . VAL J 1 251 ? 143.356 141.924 172.548 1.00 25.61 251 VAL A C 1
ATOM 17598 O O . VAL J 1 251 ? 143.906 142.018 171.443 1.00 25.61 251 VAL A O 1
ATOM 17602 N N . ALA J 1 252 ? 142.040 141.708 172.668 1.00 24.99 252 ALA A N 1
ATOM 17603 C CA . ALA J 1 252 ? 141.187 141.565 171.490 1.00 24.99 252 ALA A CA 1
ATOM 17604 C C . ALA J 1 252 ? 141.078 142.863 170.701 1.00 24.99 252 ALA A C 1
ATOM 17605 O O . ALA J 1 252 ? 140.859 142.828 169.485 1.00 24.99 252 ALA A O 1
ATOM 17607 N N . LEU J 1 253 ? 141.218 144.012 171.366 1.00 24.73 253 LEU A N 1
ATOM 17608 C CA . LEU J 1 253 ? 141.351 145.269 170.639 1.00 24.73 253 LEU A CA 1
ATOM 17609 C C . LEU J 1 253 ? 142.685 145.341 169.911 1.00 24.73 253 LEU A C 1
ATOM 17610 O O . LEU J 1 253 ? 142.765 145.876 168.801 1.00 24.73 253 LEU A O 1
ATOM 17615 N N . GLY J 1 254 ? 143.743 144.804 170.518 1.00 25.42 254 GLY A N 1
ATOM 17616 C CA . GLY J 1 254 ? 145.031 144.777 169.850 1.00 25.42 254 GLY A CA 1
ATOM 17617 C C . GLY J 1 254 ? 145.121 143.720 168.771 1.00 25.42 254 GLY A C 1
ATOM 17618 O O . GLY J 1 254 ? 145.874 143.878 167.809 1.00 25.42 254 GLY A O 1
ATOM 17619 N N . ILE J 1 255 ? 144.366 142.630 168.913 1.00 27.71 255 ILE A N 1
ATOM 17620 C CA . ILE J 1 255 ? 144.382 141.573 167.906 1.00 27.71 255 ILE A CA 1
ATOM 17621 C C . ILE J 1 255 ? 143.658 142.027 166.647 1.00 27.71 255 ILE A C 1
ATOM 17622 O O . ILE J 1 255 ? 144.195 141.945 165.537 1.00 27.71 255 ILE A O 1
ATOM 17627 N N . THR J 1 256 ? 142.434 142.534 166.806 1.00 27.89 256 THR A N 1
ATOM 17628 C CA . THR J 1 256 ? 141.568 142.758 165.656 1.00 27.89 256 THR A CA 1
ATOM 17629 C C . THR J 1 256 ? 141.983 143.994 164.869 1.00 27.89 256 THR A C 1
ATOM 17630 O O . THR J 1 256 ? 141.700 144.093 163.672 1.00 27.89 256 THR A O 1
ATOM 17634 N N . THR J 1 257 ? 142.658 144.945 165.516 1.00 26.95 257 THR A N 1
ATOM 17635 C CA . THR J 1 257 ? 143.172 146.089 164.774 1.00 26.95 257 THR A CA 1
ATOM 17636 C C . THR J 1 257 ? 144.435 145.732 164.002 1.00 26.95 257 THR A C 1
ATOM 17637 O O . THR J 1 257 ? 144.701 146.322 162.950 1.00 26.95 257 THR A O 1
ATOM 17641 N N . VAL J 1 258 ? 145.217 144.776 164.500 1.00 28.65 258 VAL A N 1
ATOM 17642 C CA . VAL J 1 258 ? 146.399 144.325 163.775 1.00 28.65 258 VAL A CA 1
ATOM 17643 C C . VAL J 1 258 ? 146.001 143.441 162.597 1.00 28.65 258 VAL A C 1
ATOM 17644 O O . VAL J 1 258 ? 146.533 143.586 161.490 1.00 28.65 258 VAL A O 1
ATOM 17648 N N . LEU J 1 259 ? 145.028 142.549 162.800 1.00 32.27 259 LEU A N 1
ATOM 17649 C CA . LEU J 1 259 ? 144.574 141.667 161.731 1.00 32.27 259 LEU A CA 1
ATOM 17650 C C . LEU J 1 259 ? 143.808 142.396 160.637 1.00 32.27 259 LEU A C 1
ATOM 17651 O O . LEU J 1 259 ? 143.843 141.954 159.484 1.00 32.27 259 LEU A O 1
ATOM 17656 N N . THR J 1 260 ? 143.109 143.486 160.968 1.00 32.73 260 THR A N 1
ATOM 17657 C CA . THR J 1 260 ? 142.414 144.255 159.941 1.00 32.73 260 THR A CA 1
ATOM 17658 C C . THR J 1 260 ? 143.397 144.985 159.035 1.00 32.73 260 THR A C 1
ATOM 17659 O O . THR J 1 260 ? 143.149 145.111 157.832 1.00 32.73 260 THR A O 1
ATOM 17663 N N . MET J 1 261 ? 144.524 145.445 159.588 1.00 32.86 261 MET A N 1
ATOM 17664 C CA . MET J 1 261 ? 145.561 146.072 158.773 1.00 32.86 261 MET A CA 1
ATOM 17665 C C . MET J 1 261 ? 146.207 145.083 157.812 1.00 32.86 261 MET A C 1
ATOM 17666 O O . MET J 1 261 ? 146.681 145.482 156.743 1.00 32.86 261 MET A O 1
ATOM 17671 N N . THR J 1 262 ? 146.244 143.799 158.172 1.00 37.84 262 THR A N 1
ATOM 17672 C CA . THR J 1 262 ? 146.753 142.795 157.246 1.00 37.84 262 THR A CA 1
ATOM 17673 C C . THR J 1 262 ? 145.769 142.526 156.116 1.00 37.84 262 THR A C 1
ATOM 17674 O O . THR J 1 262 ? 146.188 142.274 154.983 1.00 37.84 262 THR A O 1
ATOM 17678 N N . THR J 1 263 ? 144.466 142.579 156.396 1.00 38.97 263 THR A N 1
ATOM 17679 C CA . THR J 1 263 ? 143.479 142.355 155.347 1.00 38.97 263 THR A CA 1
ATOM 17680 C C . THR J 1 263 ? 143.350 143.554 154.417 1.00 38.97 263 THR A C 1
ATOM 17681 O O . THR J 1 263 ? 143.018 143.382 153.240 1.00 38.97 263 THR A O 1
ATOM 17685 N N . ILE J 1 264 ? 143.595 144.765 154.921 1.00 38.55 264 ILE A N 1
ATOM 17686 C CA . ILE J 1 264 ? 143.599 145.944 154.061 1.00 38.55 264 ILE A CA 1
ATOM 17687 C C . ILE J 1 264 ? 144.831 145.936 153.161 1.00 38.55 264 ILE A C 1
ATOM 17688 O O . ILE J 1 264 ? 144.760 146.301 151.981 1.00 38.55 264 ILE A O 1
ATOM 17693 N N . ASN J 1 265 ? 145.964 145.462 153.687 1.00 44.14 265 ASN A N 1
ATOM 17694 C CA . ASN J 1 265 ? 147.206 145.464 152.921 1.00 44.14 265 ASN A CA 1
ATOM 17695 C C . ASN J 1 265 ? 147.188 144.417 151.812 1.00 44.14 265 ASN A C 1
ATOM 17696 O O . ASN J 1 265 ? 147.689 144.668 150.711 1.00 44.14 265 ASN A O 1
ATOM 17701 N N . THR J 1 266 ? 146.682 143.221 152.126 1.00 47.69 266 THR A N 1
ATOM 17702 C CA . THR J 1 266 ? 146.604 142.131 151.116 1.00 47.69 266 THR A CA 1
ATOM 17703 C C . THR J 1 266 ? 145.643 142.550 149.999 1.00 47.69 266 THR A C 1
ATOM 17704 O O . THR J 1 266 ? 145.981 142.341 148.819 1.00 47.69 266 THR A O 1
ATOM 17708 N N . HIS J 1 267 ? 144.514 143.158 150.374 1.00 51.07 267 HIS A N 1
ATOM 17709 C CA . HIS J 1 267 ? 143.469 143.606 149.414 1.00 51.07 267 HIS A CA 1
ATOM 17710 C C . HIS J 1 267 ? 144.016 144.689 148.476 1.00 51.07 267 HIS A C 1
ATOM 17711 O O . HIS J 1 267 ? 143.681 144.653 147.279 1.00 51.07 267 HIS A O 1
ATOM 17718 N N . LEU J 1 268 ? 144.825 145.609 149.009 1.00 44.88 268 LEU A N 1
ATOM 17719 C CA . LEU J 1 268 ? 145.390 146.736 148.219 1.00 44.88 268 LEU A CA 1
ATOM 17720 C C . LEU J 1 268 ? 146.276 146.197 147.090 1.00 44.88 268 LEU A C 1
ATOM 17721 O O . LEU J 1 268 ? 146.190 146.729 145.969 1.00 44.88 268 LEU A O 1
ATOM 17726 N N . ARG J 1 269 ? 147.059 145.154 147.373 1.00 44.65 269 ARG A N 1
ATOM 17727 C CA . ARG J 1 269 ? 147.988 144.563 146.373 1.00 44.65 269 ARG A CA 1
ATOM 17728 C C . ARG J 1 269 ? 147.211 144.013 145.170 1.00 44.65 269 ARG A C 1
ATOM 17729 O O . ARG J 1 269 ? 147.761 144.055 144.056 1.00 44.65 269 ARG A O 1
ATOM 17737 N N . GLU J 1 270 ? 146.025 143.445 145.406 1.00 52.72 270 GLU A N 1
ATOM 17738 C CA . GLU J 1 270 ? 145.224 142.855 144.340 1.00 52.72 270 GLU A CA 1
ATOM 17739 C C . GLU J 1 270 ? 144.917 143.868 143.243 1.00 52.72 270 GLU A C 1
ATOM 17740 O O . GLU J 1 270 ? 144.823 143.499 142.066 1.00 52.72 270 GLU A O 1
ATOM 17746 N N . THR J 1 271 ? 144.783 145.142 143.600 1.00 44.88 271 THR A N 1
ATOM 17747 C CA . THR J 1 271 ? 144.474 146.200 142.649 1.00 44.88 271 THR A CA 1
ATOM 17748 C C . THR J 1 271 ? 145.708 146.745 141.940 1.00 44.88 271 THR A C 1
ATOM 17749 O O . THR J 1 271 ? 145.583 147.671 141.132 1.00 44.88 271 THR A O 1
ATOM 17753 N N . LEU J 1 272 ? 146.884 146.201 142.219 1.00 33.26 272 LEU A N 1
ATOM 17754 C CA . LEU J 1 272 ? 148.148 146.688 141.697 1.00 33.26 272 LEU A CA 1
ATOM 17755 C C . LEU J 1 272 ? 148.906 145.562 141.005 1.00 33.26 272 LEU A C 1
ATOM 17756 O O . LEU J 1 272 ? 148.697 144.383 141.315 1.00 33.26 272 LEU A O 1
ATOM 17761 N N . PRO J 1 273 ? 149.781 145.881 140.052 1.00 26.86 273 PRO A N 1
ATOM 17762 C CA . PRO J 1 273 ? 150.668 144.855 139.495 1.00 26.86 273 PRO A CA 1
ATOM 17763 C C . PRO J 1 273 ? 151.739 144.457 140.500 1.00 26.86 273 PRO A C 1
ATOM 17764 O O . PRO J 1 273 ? 151.951 145.104 141.526 1.00 26.86 273 PRO A O 1
ATOM 17768 N N . LYS J 1 274 ? 152.437 143.369 140.180 1.00 25.05 274 LYS A N 1
ATOM 17769 C CA . LYS J 1 274 ? 153.433 142.800 141.088 1.00 25.05 274 LYS A CA 1
ATOM 17770 C C . LYS J 1 274 ? 154.761 143.542 140.934 1.00 25.05 274 LYS A C 1
ATOM 17771 O O . LYS J 1 274 ? 155.748 143.036 140.399 1.00 25.05 274 LYS A O 1
ATOM 17777 N N . ILE J 1 275 ? 154.765 144.774 141.431 1.00 23.59 275 ILE A N 1
ATOM 17778 C CA . ILE J 1 275 ? 155.935 145.644 141.376 1.00 23.59 275 ILE A CA 1
ATOM 17779 C C . ILE J 1 275 ? 156.834 145.344 142.570 1.00 23.59 275 ILE A C 1
ATOM 17780 O O . ILE J 1 275 ? 156.331 145.029 143.658 1.00 23.59 275 ILE A O 1
ATOM 17785 N N . PRO J 1 276 ? 158.160 145.411 142.419 1.00 22.97 276 PRO A N 1
ATOM 17786 C CA . PRO J 1 276 ? 159.046 145.090 143.544 1.00 22.97 276 PRO A CA 1
ATOM 17787 C C . PRO J 1 276 ? 159.241 146.226 144.532 1.00 22.97 276 PRO A C 1
ATOM 17788 O O . PRO J 1 276 ? 159.804 145.989 145.609 1.00 22.97 276 PRO A O 1
ATOM 17792 N N . TYR J 1 277 ? 158.803 147.440 144.214 1.00 23.06 277 TYR A N 1
ATOM 17793 C CA . TYR J 1 277 ? 159.037 148.588 145.072 1.00 23.06 277 TYR A CA 1
ATOM 17794 C C . TYR J 1 277 ? 157.796 148.897 145.908 1.00 23.06 277 TYR A C 1
ATOM 17795 O O . TYR J 1 277 ? 156.770 148.216 145.836 1.00 23.06 277 TYR A O 1
ATOM 17804 N N . VAL J 1 278 ? 157.901 149.954 146.705 1.00 23.37 278 VAL A N 1
ATOM 17805 C CA . VAL J 1 278 ? 156.888 150.342 147.678 1.00 23.37 278 VAL A CA 1
ATOM 17806 C C . VAL J 1 278 ? 156.184 151.593 147.168 1.00 23.37 278 VAL A C 1
ATOM 17807 O O . VAL J 1 278 ? 156.840 152.567 146.780 1.00 23.37 278 VAL A O 1
ATOM 17811 N N . THR J 1 279 ? 154.853 151.563 147.160 1.00 22.61 279 THR A N 1
ATOM 17812 C CA . THR J 1 279 ? 154.051 152.697 146.731 1.00 22.61 279 THR A CA 1
ATOM 17813 C C . THR J 1 279 ? 153.813 153.650 147.904 1.00 22.61 279 THR A C 1
ATOM 17814 O O . THR J 1 279 ? 154.269 153.422 149.025 1.00 22.61 279 THR A O 1
ATOM 17818 N N . ALA J 1 280 ? 153.088 154.740 147.641 1.00 22.03 280 ALA A N 1
ATOM 17819 C CA . ALA J 1 280 ? 152.815 155.712 148.696 1.00 22.03 280 ALA A CA 1
ATOM 17820 C C . ALA J 1 280 ? 151.733 155.214 149.645 1.00 22.03 280 ALA A C 1
ATOM 17821 O O . ALA J 1 280 ? 151.775 155.501 150.846 1.00 22.03 280 ALA A O 1
ATOM 17823 N N . ILE J 1 281 ? 150.750 154.473 149.129 1.00 24.31 281 ILE A N 1
ATOM 17824 C CA . ILE J 1 281 ? 149.725 153.903 149.991 1.00 24.31 281 ILE A CA 1
ATOM 17825 C C . ILE J 1 281 ? 150.285 152.724 150.786 1.00 24.31 281 ILE A C 1
ATOM 17826 O O . ILE J 1 281 ? 149.813 152.447 151.894 1.00 24.31 281 ILE A O 1
ATOM 17831 N N . ASP J 1 282 ? 151.329 152.061 150.278 1.00 28.01 282 ASP A N 1
ATOM 17832 C CA . ASP J 1 282 ? 152.008 151.034 151.063 1.00 28.01 282 ASP A CA 1
ATOM 17833 C C . ASP J 1 282 ? 152.763 151.641 152.239 1.00 28.01 282 ASP A C 1
ATOM 17834 O O . ASP J 1 282 ? 152.836 151.033 153.312 1.00 28.01 282 ASP A O 1
ATOM 17839 N N . MET J 1 283 ? 153.339 152.833 152.054 1.00 28.37 283 MET A N 1
ATOM 17840 C CA . MET J 1 283 ? 154.018 153.513 153.153 1.00 28.37 283 MET A CA 1
ATOM 17841 C C . MET J 1 283 ? 153.038 153.973 154.224 1.00 28.37 283 MET A C 1
ATOM 17842 O O . MET J 1 283 ? 153.410 154.077 155.397 1.00 28.37 283 MET A O 1
ATOM 17847 N N . TYR J 1 284 ? 151.793 154.256 153.842 1.00 23.78 284 TYR A N 1
ATOM 17848 C CA . TYR J 1 284 ? 150.803 154.671 154.826 1.00 23.78 284 TYR A CA 1
ATOM 17849 C C . TYR J 1 284 ? 150.282 153.480 155.619 1.00 23.78 284 TYR A C 1
ATOM 17850 O O . TYR J 1 284 ? 150.031 153.594 156.824 1.00 23.78 284 TYR A O 1
ATOM 17859 N N . LEU J 1 285 ? 150.109 152.330 154.962 1.00 27.09 285 LEU A N 1
ATOM 17860 C CA . LEU J 1 285 ? 149.602 151.151 155.657 1.00 27.09 285 LEU A CA 1
ATOM 17861 C C . LEU J 1 285 ? 150.662 150.543 156.562 1.00 27.09 285 LEU A C 1
ATOM 17862 O O . LEU J 1 285 ? 150.345 150.043 157.647 1.00 27.09 285 LEU A O 1
ATOM 17867 N N . MET J 1 286 ? 151.925 150.563 156.130 1.00 28.52 286 MET A N 1
ATOM 17868 C CA . MET J 1 286 ? 153.000 150.095 156.996 1.00 28.52 286 MET A CA 1
ATOM 17869 C C . MET J 1 286 ? 153.238 151.058 158.149 1.00 28.52 286 MET A C 1
ATOM 17870 O O . MET J 1 286 ? 153.664 150.635 159.228 1.00 28.52 286 MET A O 1
ATOM 17875 N N . GLY J 1 287 ? 152.964 152.346 157.946 1.00 24.49 287 GLY A N 1
ATOM 17876 C CA . GLY J 1 287 ? 152.994 153.280 159.057 1.00 24.49 287 GLY A CA 1
ATOM 17877 C C . GLY J 1 287 ? 151.829 153.082 160.006 1.00 24.49 287 GLY A C 1
ATOM 17878 O O . GLY J 1 287 ? 151.984 153.196 161.223 1.00 24.49 287 GLY A O 1
ATOM 17879 N N . CYS J 1 288 ? 150.648 152.777 159.464 1.00 25.04 288 CYS A N 1
ATOM 17880 C CA . CYS J 1 288 ? 149.488 152.522 160.311 1.00 25.04 288 CYS A CA 1
ATOM 17881 C C . CYS J 1 288 ? 149.584 151.176 161.016 1.00 25.04 288 CYS A C 1
ATOM 17882 O O . CYS J 1 288 ? 148.971 150.992 162.073 1.00 25.04 288 CYS A O 1
ATOM 17885 N N . PHE J 1 289 ? 150.327 150.222 160.446 1.00 26.27 289 PHE A N 1
ATOM 17886 C CA . PHE J 1 289 ? 150.532 148.951 161.129 1.00 26.27 289 PHE A CA 1
ATOM 17887 C C . PHE J 1 289 ? 151.421 149.112 162.355 1.00 26.27 289 PHE A C 1
ATOM 17888 O O . PHE J 1 289 ? 151.237 148.395 163.342 1.00 26.27 289 PHE A O 1
ATOM 17896 N N . VAL J 1 290 ? 152.390 150.029 162.303 1.00 23.83 290 VAL A N 1
ATOM 17897 C CA . VAL J 1 290 ? 153.279 150.259 163.438 1.00 23.83 290 VAL A CA 1
ATOM 17898 C C . VAL J 1 290 ? 152.507 150.860 164.609 1.00 23.83 290 VAL A C 1
ATOM 17899 O O . VAL J 1 290 ? 152.740 150.506 165.771 1.00 23.83 290 VAL A O 1
ATOM 17903 N N . PHE J 1 291 ? 151.528 151.720 164.319 1.00 23.68 291 PHE A N 1
ATOM 17904 C CA . PHE J 1 291 ? 150.754 152.357 165.380 1.00 23.68 291 PHE A CA 1
ATOM 17905 C C . PHE J 1 291 ? 149.815 151.373 166.070 1.00 23.68 291 PHE A C 1
ATOM 17906 O O . PHE J 1 291 ? 149.619 151.450 167.287 1.00 23.68 291 PHE A O 1
ATOM 17914 N N . VAL J 1 292 ? 149.222 150.445 165.317 1.00 23.83 292 VAL A N 1
ATOM 17915 C CA . VAL J 1 292 ? 148.330 149.476 165.942 1.00 23.83 292 VAL A CA 1
ATOM 17916 C C . VAL J 1 292 ? 149.093 148.313 166.564 1.00 23.83 292 VAL A C 1
ATOM 17917 O O . VAL J 1 292 ? 148.555 147.633 167.446 1.00 23.83 292 VAL A O 1
ATOM 17921 N N . PHE J 1 293 ? 150.335 148.067 166.142 1.00 25.37 293 PHE A N 1
ATOM 17922 C CA . PHE J 1 293 ? 151.130 147.016 166.767 1.00 25.37 293 PHE A CA 1
ATOM 17923 C C . PHE J 1 293 ? 151.744 147.498 168.073 1.00 25.37 293 PHE A C 1
ATOM 17924 O O . PHE J 1 293 ? 151.831 146.734 169.039 1.00 25.37 293 PHE A O 1
ATOM 17932 N N . LEU J 1 294 ? 152.169 148.761 168.121 1.00 24.80 294 LEU A N 1
ATOM 17933 C CA . LEU J 1 294 ? 152.694 149.327 169.356 1.00 24.80 294 LEU A CA 1
ATOM 17934 C C . LEU J 1 294 ? 151.598 149.599 170.376 1.00 24.80 294 LEU A C 1
ATOM 17935 O O . LEU J 1 294 ? 151.900 149.744 171.563 1.00 24.80 294 LEU A O 1
ATOM 17940 N N . ALA J 1 295 ? 150.338 149.680 169.942 1.00 23.85 295 ALA A N 1
ATOM 17941 C CA . ALA J 1 295 ? 149.240 149.827 170.889 1.00 23.85 295 ALA A CA 1
ATOM 17942 C C . ALA J 1 295 ? 148.976 148.523 171.632 1.00 23.85 295 ALA A C 1
ATOM 17943 O O . ALA J 1 295 ? 148.597 148.539 172.807 1.00 23.85 295 ALA A O 1
ATOM 17945 N N . LEU J 1 296 ? 149.171 147.384 170.963 1.00 24.98 296 LEU A N 1
ATOM 17946 C CA . LEU J 1 296 ? 149.056 146.100 171.647 1.00 24.98 296 LEU A CA 1
ATOM 17947 C C . LEU J 1 296 ? 150.297 145.812 172.482 1.00 24.98 296 LEU A C 1
ATOM 17948 O O . LEU J 1 296 ? 150.199 145.240 173.573 1.00 24.98 296 LEU A O 1
ATOM 17953 N N . LEU J 1 297 ? 151.474 146.211 171.991 1.00 26.06 297 LEU A N 1
ATOM 17954 C CA . LEU J 1 297 ? 152.696 146.091 172.778 1.00 26.06 297 LEU A CA 1
ATOM 17955 C C . LEU J 1 297 ? 152.702 147.018 173.983 1.00 26.06 297 LEU A C 1
ATOM 17956 O O . LEU J 1 297 ? 153.433 146.757 174.943 1.00 26.06 297 LEU A O 1
ATOM 17961 N N . GLU J 1 298 ? 151.918 148.098 173.947 1.00 31.21 298 GLU A N 1
ATOM 17962 C CA . GLU J 1 298 ? 151.794 148.960 175.115 1.00 31.21 298 GLU A CA 1
ATOM 17963 C C . GLU J 1 298 ? 151.042 148.257 176.235 1.00 31.21 298 GLU A C 1
ATOM 17964 O O . GLU J 1 298 ? 151.393 148.407 177.410 1.00 31.21 298 GLU A O 1
ATOM 17970 N N . TYR J 1 299 ? 150.007 147.481 175.896 1.00 32.05 299 TYR A N 1
ATOM 17971 C CA . TYR J 1 299 ? 149.298 146.743 176.934 1.00 32.05 299 TYR A CA 1
ATOM 17972 C C . TYR J 1 299 ? 150.124 145.568 177.439 1.00 32.05 299 TYR A C 1
ATOM 17973 O O . TYR J 1 299 ? 150.089 145.253 178.633 1.00 32.05 299 TYR A O 1
ATOM 17982 N N . ALA J 1 300 ? 150.886 144.922 176.550 1.00 33.61 300 ALA A N 1
ATOM 17983 C CA . ALA J 1 300 ? 151.731 143.803 176.958 1.00 33.61 300 ALA A CA 1
ATOM 17984 C C . ALA J 1 300 ? 152.853 144.247 177.887 1.00 33.61 300 ALA A C 1
ATOM 17985 O O . ALA J 1 300 ? 153.356 143.441 178.675 1.00 33.61 300 ALA A O 1
ATOM 17987 N N . PHE J 1 301 ? 153.255 145.515 177.809 1.00 39.46 301 PHE A N 1
ATOM 17988 C CA . PHE J 1 301 ? 154.153 146.073 178.810 1.00 39.46 301 PHE A CA 1
ATOM 17989 C C . PHE J 1 301 ? 153.390 146.485 180.063 1.00 39.46 301 PHE A C 1
ATOM 17990 O O . PHE J 1 301 ? 153.923 146.396 181.174 1.00 39.46 301 PHE A O 1
ATOM 17998 N N . VAL J 1 302 ? 152.145 146.940 179.900 1.00 40.04 302 VAL A N 1
ATOM 17999 C CA . VAL J 1 302 ? 151.323 147.315 181.046 1.00 40.04 302 VAL A CA 1
ATOM 18000 C C . VAL J 1 302 ? 150.889 146.075 181.821 1.00 40.04 302 VAL A C 1
ATOM 18001 O O . VAL J 1 302 ? 150.979 146.037 183.054 1.00 40.04 302 VAL A O 1
ATOM 18005 N N . ASN J 1 303 ? 150.453 145.026 181.111 1.00 39.91 303 ASN A N 1
ATOM 18006 C CA . ASN J 1 303 ? 150.090 143.757 181.739 1.00 39.91 303 ASN A CA 1
ATOM 18007 C C . ASN J 1 303 ? 151.279 143.076 182.408 1.00 39.91 303 ASN A C 1
ATOM 18008 O O . ASN J 1 303 ? 151.089 142.296 183.347 1.00 39.91 303 ASN A O 1
ATOM 18013 N N . TYR J 1 304 ? 152.499 143.370 181.962 1.00 41.52 304 TYR A N 1
ATOM 18014 C CA . TYR J 1 304 ? 153.686 142.767 182.549 1.00 41.52 304 TYR A CA 1
ATOM 18015 C C . TYR J 1 304 ? 154.060 143.400 183.884 1.00 41.52 304 TYR A C 1
ATOM 18016 O O . TYR J 1 304 ? 154.698 142.742 184.713 1.00 41.52 304 TYR A O 1
ATOM 18025 N N . ILE J 1 305 ? 153.679 144.657 184.118 1.00 54.15 305 ILE A N 1
ATOM 18026 C CA . ILE J 1 305 ? 154.151 145.406 185.278 1.00 54.15 305 ILE A CA 1
ATOM 18027 C C . ILE J 1 305 ? 153.034 145.866 186.204 1.00 54.15 305 ILE A C 1
ATOM 18028 O O . ILE J 1 305 ? 153.330 146.462 187.246 1.00 54.15 305 ILE A O 1
ATOM 18033 N N . PHE J 1 306 ? 151.762 145.619 185.878 1.00 61.64 306 PHE A N 1
ATOM 18034 C CA . PHE J 1 306 ? 150.689 146.197 186.685 1.00 61.64 306 PHE A CA 1
ATOM 18035 C C . PHE J 1 306 ? 150.446 145.454 187.992 1.00 61.64 306 PHE A C 1
ATOM 18036 O O . PHE J 1 306 ? 149.634 145.917 188.801 1.00 61.64 306 PHE A O 1
ATOM 18044 N N . PHE J 1 307 ? 151.114 144.325 188.224 1.00 79.10 307 PHE A N 1
ATOM 18045 C CA . PHE J 1 307 ? 151.035 143.682 189.530 1.00 79.10 307 PHE A CA 1
ATOM 18046 C C . PHE J 1 307 ? 152.031 144.298 190.505 1.00 79.10 307 PHE A C 1
ATOM 18047 O O . PHE J 1 307 ? 151.669 144.658 191.631 1.00 79.10 307 PHE A O 1
ATOM 18055 N N . SER J 1 308 ? 153.291 144.430 190.088 1.00 79.75 308 SER A N 1
ATOM 18056 C CA . SER J 1 308 ? 154.316 144.964 190.976 1.00 79.75 308 SER A CA 1
ATOM 18057 C C . SER J 1 308 ? 154.283 146.487 191.023 1.00 79.75 308 SER A C 1
ATOM 18058 O O . SER J 1 308 ? 154.409 147.079 192.100 1.00 79.75 308 SER A O 1
ATOM 18061 N N . GLN J 1 309 ? 154.117 147.137 189.868 1.00 71.76 309 GLN A N 1
ATOM 18062 C CA . GLN J 1 309 ? 154.118 148.594 189.757 1.00 71.76 309 GLN A CA 1
ATOM 18063 C C . GLN J 1 309 ? 152.782 149.048 189.177 1.00 71.76 309 GLN A C 1
ATOM 18064 O O . GLN J 1 309 ? 152.677 149.301 187.967 1.00 71.76 309 GLN A O 1
ATOM 18070 N N . PRO J 1 310 ? 151.738 149.167 190.006 1.00 70.23 310 PRO A N 1
ATOM 18071 C CA . PRO J 1 310 ? 150.443 149.624 189.481 1.00 70.23 310 PRO A CA 1
ATOM 18072 C C . PRO J 1 310 ? 150.392 151.112 189.183 1.00 70.23 310 PRO A C 1
ATOM 18073 O O . PRO J 1 310 ? 149.592 151.525 188.333 1.00 70.23 310 PRO A O 1
ATOM 18077 N N . ALA J 1 311 ? 151.211 151.927 189.850 1.00 66.43 311 ALA A N 1
ATOM 18078 C CA . ALA J 1 311 ? 151.239 153.356 189.561 1.00 66.43 311 ALA A CA 1
ATOM 18079 C C . ALA J 1 311 ? 152.007 153.659 188.283 1.00 66.43 311 ALA A C 1
ATOM 18080 O O . ALA J 1 311 ? 151.675 154.618 187.578 1.00 66.43 311 ALA A O 1
ATOM 18082 N N . ARG J 1 312 ? 153.033 152.863 187.975 1.00 61.33 312 ARG A N 1
ATOM 18083 C CA . ARG J 1 312 ? 153.761 153.044 186.725 1.00 61.33 312 ARG A CA 1
ATOM 18084 C C . ARG J 1 312 ? 152.917 152.610 185.533 1.00 61.33 312 ARG A C 1
ATOM 18085 O O . ARG J 1 312 ? 152.930 153.268 184.486 1.00 61.33 312 ARG A O 1
ATOM 18093 N N . ALA J 1 313 ? 152.163 151.517 185.681 1.00 54.43 313 ALA A N 1
ATOM 18094 C CA . ALA J 1 313 ? 151.313 151.040 184.595 1.00 54.43 313 ALA A CA 1
ATOM 18095 C C . ALA J 1 313 ? 150.124 151.962 184.359 1.00 54.43 313 ALA A C 1
ATOM 18096 O O . ALA J 1 313 ? 149.625 152.050 183.233 1.00 54.43 313 ALA A O 1
ATOM 18098 N N . ALA J 1 314 ? 149.657 152.651 185.401 1.00 53.41 314 ALA A N 1
ATOM 18099 C CA . ALA J 1 314 ? 148.609 153.646 185.208 1.00 53.41 314 ALA A CA 1
ATOM 18100 C C . ALA J 1 314 ? 149.156 154.907 184.556 1.00 53.41 314 ALA A C 1
ATOM 18101 O O . ALA J 1 314 ? 148.404 155.648 183.913 1.00 53.41 314 ALA A O 1
ATOM 18103 N N . ALA J 1 315 ? 150.455 155.167 184.712 1.00 49.87 422 ALA A N 1
ATOM 18104 C CA . ALA J 1 315 ? 151.070 156.325 184.076 1.00 49.87 422 ALA A CA 1
ATOM 18105 C C . ALA J 1 315 ? 151.281 156.097 182.585 1.00 49.87 422 ALA A C 1
ATOM 18106 O O . ALA J 1 315 ? 151.150 157.034 181.792 1.00 49.87 422 ALA A O 1
ATOM 18108 N N . ILE J 1 316 ? 151.611 154.863 182.193 1.00 43.31 423 ILE A N 1
ATOM 18109 C CA . ILE J 1 316 ? 151.825 154.543 180.784 1.00 43.31 423 ILE A CA 1
ATOM 18110 C C . ILE J 1 316 ? 150.508 154.599 180.015 1.00 43.31 423 ILE A C 1
ATOM 18111 O O . ILE J 1 316 ? 150.466 155.046 178.862 1.00 43.31 423 ILE A O 1
ATOM 18116 N N . ASP J 1 317 ? 149.410 154.178 180.650 1.00 40.11 424 ASP A N 1
ATOM 18117 C CA . ASP J 1 317 ? 148.094 154.298 180.027 1.00 40.11 424 ASP A CA 1
ATOM 18118 C C . ASP J 1 317 ? 147.680 155.756 179.876 1.00 40.11 424 ASP A C 1
ATOM 18119 O O . ASP J 1 317 ? 147.049 156.126 178.880 1.00 40.11 424 ASP A O 1
ATOM 18124 N N . ARG J 1 318 ? 148.027 156.598 180.851 1.00 43.95 425 ARG A N 1
ATOM 18125 C CA . ARG J 1 318 ? 147.754 158.026 180.732 1.00 43.95 425 ARG A CA 1
ATOM 18126 C C . ARG J 1 318 ? 148.674 158.684 179.710 1.00 43.95 425 ARG A C 1
ATOM 18127 O O . ARG J 1 318 ? 148.254 159.601 178.995 1.00 43.95 425 ARG A O 1
ATOM 18135 N N . TRP J 1 319 ? 149.921 158.215 179.619 1.00 39.86 426 TRP A N 1
ATOM 18136 C CA . TRP J 1 319 ? 150.867 158.750 178.645 1.00 39.86 426 TRP A CA 1
ATOM 18137 C C . TRP J 1 319 ? 150.475 158.373 177.222 1.00 39.86 426 TRP A C 1
ATOM 18138 O O . TRP J 1 319 ? 150.651 159.169 176.293 1.00 39.86 426 TRP A O 1
ATOM 18149 N N . SER J 1 320 ? 149.929 157.170 177.032 1.00 34.30 427 SER A N 1
ATOM 18150 C CA . SER J 1 320 ? 149.579 156.707 175.694 1.00 34.30 427 SER A CA 1
ATOM 18151 C C . SER J 1 320 ? 148.297 157.337 175.167 1.00 34.30 427 SER A C 1
ATOM 18152 O O . SER J 1 320 ? 148.066 157.306 173.955 1.00 34.30 427 SER A O 1
ATOM 18155 N N . ARG J 1 321 ? 147.461 157.903 176.041 1.00 34.84 428 ARG A N 1
ATOM 18156 C CA . ARG J 1 321 ? 146.227 158.545 175.598 1.00 34.84 428 ARG A CA 1
ATOM 18157 C C . ARG J 1 321 ? 146.479 159.837 174.836 1.00 34.84 428 ARG A C 1
ATOM 18158 O O . ARG J 1 321 ? 145.608 160.272 174.077 1.00 34.84 428 ARG A O 1
ATOM 18166 N N . ILE J 1 322 ? 147.636 160.461 175.025 1.00 33.67 429 ILE A N 1
ATOM 18167 C CA . ILE J 1 322 ? 147.945 161.718 174.362 1.00 33.67 429 ILE A CA 1
ATOM 18168 C C . ILE J 1 322 ? 149.118 161.610 173.397 1.00 33.67 429 ILE A C 1
ATOM 18169 O O . ILE J 1 322 ? 149.235 162.458 172.502 1.00 33.67 429 ILE A O 1
ATOM 18174 N N . VAL J 1 323 ? 149.982 160.604 173.538 1.00 29.37 430 VAL A N 1
ATOM 18175 C CA . VAL J 1 323 ? 151.133 160.481 172.650 1.00 29.37 430 VAL A CA 1
ATOM 18176 C C . VAL J 1 323 ? 150.749 159.765 171.357 1.00 29.37 430 VAL A C 1
ATOM 18177 O O . VAL J 1 323 ? 151.162 160.173 170.265 1.00 29.37 430 VAL A O 1
ATOM 18181 N N . PHE J 1 324 ? 149.932 158.715 171.457 1.00 26.05 431 PHE A N 1
ATOM 18182 C CA . PHE J 1 324 ? 149.471 158.008 170.262 1.00 26.05 431 PHE A CA 1
ATOM 18183 C C . PHE J 1 324 ? 148.601 158.844 169.316 1.00 26.05 431 PHE A C 1
ATOM 18184 O O . PHE J 1 324 ? 148.776 158.692 168.094 1.00 26.05 431 PHE A O 1
ATOM 18192 N N . PRO J 1 325 ? 147.674 159.714 169.759 1.00 26.71 432 PRO A N 1
ATOM 18193 C CA . PRO J 1 325 ? 147.052 160.616 168.774 1.00 26.71 432 PRO A CA 1
ATOM 18194 C C . PRO J 1 325 ? 147.976 161.720 168.288 1.00 26.71 432 PRO A C 1
ATOM 18195 O O . PRO J 1 325 ? 147.784 162.217 167.172 1.00 26.71 432 PRO A O 1
ATOM 18199 N N . PHE J 1 326 ? 148.971 162.121 169.082 1.00 27.95 433 PHE A N 1
ATOM 18200 C CA . PHE J 1 326 ? 149.875 163.186 168.658 1.00 27.95 433 PHE A CA 1
ATOM 18201 C C . PHE J 1 326 ? 150.880 162.693 167.627 1.00 27.95 433 PHE A C 1
ATOM 18202 O O . PHE J 1 326 ? 151.183 163.405 166.664 1.00 27.95 433 PHE A O 1
ATOM 18210 N N . THR J 1 327 ? 151.418 161.487 167.823 1.00 26.30 434 THR A N 1
ATOM 18211 C CA . THR J 1 327 ? 152.379 160.939 166.874 1.00 26.30 434 THR A CA 1
ATOM 18212 C C . THR J 1 327 ? 151.707 160.549 165.563 1.00 26.30 434 THR A C 1
ATOM 18213 O O . THR J 1 327 ? 152.333 160.622 164.500 1.00 26.30 434 THR A O 1
ATOM 18217 N N . PHE J 1 328 ? 150.435 160.153 165.613 1.00 24.11 435 PHE A N 1
ATOM 18218 C CA . PHE J 1 328 ? 149.707 159.829 164.394 1.00 24.11 435 PHE A CA 1
ATOM 18219 C C . PHE J 1 328 ? 149.312 161.079 163.622 1.00 24.11 435 PHE A C 1
ATOM 18220 O O . PHE J 1 328 ? 149.241 161.045 162.389 1.00 24.11 435 PHE A O 1
ATOM 18228 N N . SER J 1 329 ? 149.047 162.183 164.323 1.00 26.31 436 SER A N 1
ATOM 18229 C CA . SER J 1 329 ? 148.844 163.455 163.643 1.00 26.31 436 SER A CA 1
ATOM 18230 C C . SER J 1 329 ? 150.150 163.989 163.073 1.00 26.31 436 SER A C 1
ATOM 18231 O O . SER J 1 329 ? 150.144 164.666 162.041 1.00 26.31 436 SER A O 1
ATOM 18234 N N . LEU J 1 330 ? 151.273 163.696 163.731 1.00 28.51 437 LEU A N 1
ATOM 18235 C CA . LEU J 1 330 ? 152.572 164.063 163.180 1.00 28.51 437 LEU A CA 1
ATOM 18236 C C . LEU J 1 330 ? 152.946 163.162 162.012 1.00 28.51 437 LEU A C 1
ATOM 18237 O O . LEU J 1 330 ? 153.627 163.602 161.079 1.00 28.51 437 LEU A O 1
ATOM 18242 N N . PHE J 1 331 ? 152.522 161.896 162.053 1.00 25.21 438 PHE A N 1
ATOM 18243 C CA . PHE J 1 331 ? 152.768 160.991 160.935 1.00 25.21 438 PHE A CA 1
ATOM 18244 C C . PHE J 1 331 ? 151.971 161.406 159.706 1.00 25.21 438 PHE A C 1
ATOM 18245 O O . PHE J 1 331 ? 152.483 161.356 158.584 1.00 25.21 438 PHE A O 1
ATOM 18253 N N . ASN J 1 332 ? 150.719 161.826 159.901 1.00 25.25 439 ASN A N 1
ATOM 18254 C CA . ASN J 1 332 ? 149.908 162.294 158.783 1.00 25.25 439 ASN A CA 1
ATOM 18255 C C . ASN J 1 332 ? 150.383 163.646 158.268 1.00 25.25 439 ASN A C 1
ATOM 18256 O O . ASN J 1 332 ? 150.174 163.967 157.094 1.00 25.25 439 ASN A O 1
ATOM 18261 N N . LEU J 1 333 ? 151.020 164.448 159.123 1.00 27.79 440 LEU A N 1
ATOM 18262 C CA . LEU J 1 333 ? 151.528 165.742 158.682 1.00 27.79 440 LEU A CA 1
ATOM 18263 C C . LEU J 1 333 ? 152.751 165.579 157.788 1.00 27.79 440 LEU A C 1
ATOM 18264 O O . LEU J 1 333 ? 152.883 166.277 156.778 1.00 27.79 440 LEU A O 1
ATOM 18269 N N . VAL J 1 334 ? 153.656 164.665 158.145 1.00 24.92 441 VAL A N 1
ATOM 18270 C CA . VAL J 1 334 ? 154.835 164.414 157.323 1.00 24.92 441 VAL A CA 1
ATOM 18271 C C . VAL J 1 334 ? 154.450 163.685 156.038 1.00 24.92 441 VAL A C 1
ATOM 18272 O O . VAL J 1 334 ? 155.020 163.944 154.970 1.00 24.92 441 VAL A O 1
ATOM 18276 N N . TYR J 1 335 ? 153.448 162.802 156.107 1.00 22.36 442 TYR A N 1
ATOM 18277 C CA . TYR J 1 335 ? 153.040 162.029 154.937 1.00 22.36 442 TYR A CA 1
ATOM 18278 C C . TYR J 1 335 ? 152.350 162.907 153.900 1.00 22.36 442 TYR A C 1
ATOM 18279 O O . TYR J 1 335 ? 152.748 162.930 152.730 1.00 22.36 442 TYR A O 1
ATOM 18288 N N . TRP J 1 336 ? 151.308 163.629 154.306 1.00 25.35 443 TRP A N 1
ATOM 18289 C CA . TRP J 1 336 ? 150.488 164.365 153.354 1.00 25.35 443 TRP A CA 1
ATOM 18290 C C . TRP J 1 336 ? 151.142 165.646 152.854 1.00 25.35 443 TRP A C 1
ATOM 18291 O O . TRP J 1 336 ? 150.649 166.228 151.886 1.00 25.35 443 TRP A O 1
ATOM 18302 N N . LEU J 1 337 ? 152.220 166.105 153.482 1.00 29.79 444 LEU A N 1
ATOM 18303 C CA . LEU J 1 337 ? 152.990 167.209 152.928 1.00 29.79 444 LEU A CA 1
ATOM 18304 C C . LEU J 1 337 ? 154.126 166.738 152.033 1.00 29.79 444 LEU A C 1
ATOM 18305 O O . LEU J 1 337 ? 154.701 167.553 151.305 1.00 29.79 444 LEU A O 1
ATOM 18310 N N . TYR J 1 338 ? 154.460 165.449 152.070 1.00 29.28 445 TYR A N 1
ATOM 18311 C CA . TYR J 1 338 ? 155.492 164.915 151.191 1.00 29.28 445 TYR A CA 1
ATOM 18312 C C . TYR J 1 338 ? 154.925 164.477 149.846 1.00 29.28 445 TYR A C 1
ATOM 18313 O O . TYR J 1 338 ? 155.615 164.582 148.826 1.00 29.28 445 TYR A O 1
ATOM 18322 N N . TYR J 1 339 ? 153.681 163.999 149.817 1.00 27.09 446 TYR A N 1
ATOM 18323 C CA . TYR J 1 339 ? 153.106 163.457 148.594 1.00 27.09 446 TYR A CA 1
ATOM 18324 C C . TYR J 1 339 ? 152.127 164.395 147.901 1.00 27.09 446 TYR A C 1
ATOM 18325 O O . TYR J 1 339 ? 151.813 164.171 146.727 1.00 27.09 446 TYR A O 1
ATOM 18334 N N . VAL J 1 340 ? 151.636 165.425 148.581 1.00 29.78 447 VAL A N 1
ATOM 18335 C CA . VAL J 1 340 ? 150.752 166.389 147.936 1.00 29.78 447 VAL A CA 1
ATOM 18336 C C . VAL J 1 340 ? 151.529 167.654 147.592 1.00 29.78 447 VAL A C 1
ATOM 18337 O O . VAL J 1 340 ? 152.681 167.813 147.993 1.00 29.78 447 VAL A O 1
#

Nearest PDB structures (foldseek):
  7a5v-assembly1_A  TM=1.001E+00  e=8.305E-66  Homo sapiens
  7qn5-assembly1_B  TM=1.000E+00  e=2.390E-64  Homo sapiens
  4cof-assembly1_E  TM=9.972E-01  e=5.615E-64  Homo sapiens
  7qn9-assembly1_B  TM=9.754E-01  e=1.287E-62  Homo sapiens
  5o8f-assembly1_A  TM=9.979E-01  e=9.817E-59  Homo sapiens

Foldseek 3Di:
DVPVVVVLQCQLLVVDDLVADAPRVHAAWEKAKFKEWQEWDDQAQAQQWTKTKIKIKIKTFHQSNAADPDQDWDKDDPVCVVSHHDFQKDWPQFDDKDFDQVPHGAWTWIAHNNRMTIIITTMITTGGFNADQQAPPQDKGKGKTKMWGDQDANRHYEYDHVPAFNRYHNLVVYDDPFWDWDDKDWDWDWPADPNGIITIIMIMTIIGTHCVVVCVLAVVVLVVLLVLLLVLLPDDLVPPVVNLVSLVVSLVVLVVSVVVVVVSHHPDPDAGLSNVVSVVSNVSSNVSNVLSVVLNVCCVPCVPVSNVSSVVCNPVSVVVVVVVCVVSVVVSD/DKAKEKDFADEDPFKTKIKIAIDDPCVQFQKKFKWWDDVPGDIWGAKMFGNPPTDIDGDPVQPPQWDWGDDNPRRMIMIIGGPDDQVPFTFMKMFTAGDPQDDRTDCVRTDHMYDTDGHGD/DKAKEKDFADEDPFKTKIKIAIDDPCVQFQKKFKWWDDVPGDIWGAKMFGNPPTDIDGDPVQPPQWDWGDDNPRRMIMIIGGPDDQVPFTFMKMFTAGDPQDDRTDCVRTDHMYDTDGHGD/DKAKEKDFADEDPFKTKIKIAIDDPCVQFQKKFKWWDDVPGDIWGAKMFGNPPTDIDGDPVQPPQWDWGDDNPRRMIMIIGGPDDQVPFTFMKMFTAGDPQDDRTDCVRTDHMYDTDGHGD/DKAKEKDFADEDPFKTKIKIAIDDPCVQFQKKFKWWDDVPGDIWGAKMFGNPPTDIDGDPVQPPQWDWGDDNPRRMIMIIGGPDDQVPFTFMKMFTAGDPQDDRTDCVRTDHMYDTDGHGD/DKAKEKDFADEDPFKTKIKIAIDDPCVQFQKKFKWWDDVPGDIWGAKMFGNPPTDIDGDPVQPPQWDWGDDNPRRMIMIIGGPDDQVPFTFMKMFTAGDPQDDRTDCVRTDHMYDTDGHGD/DVPVVVVLQCQLLVVDDLVADAPRVHAAWEKAKFKEWQEWDDQAQAQQWTKTKIKIKIKTFHQSNAADPDQDWDKDDPVCVVSHHDFQKDWPQFPDKDFDQVPHGAWTWIAHNNRMTIIITTMITTGGFNADQQAPPQDKGKGKTKMWGDQDANRHYEYDHVPAFNRYHCLVVYDDPFWDWDDKDWDWDWPADPNGIITIIMIMTIIGTHCVVVCVLAVVVLVVLLVLLLVLLPDDLVPPVVNLVSLVVSLVVLVVSVVVVVVSHHPDPDAGLSNVVSVVSNVSSNVSNVLSVVLNVCCVPCVPVSNVSSVVCNPVSVVVVVVVCVVSVVVSD/DVPVVVVLQCQLLVVDDLVADAPRVHAAWEKAKFKEWQEWDDQAQAQQWTKTKIKIKIKTFHQSNAADPDQDWDKDDPVCVVSHHDFQKDWPQFDDKDFDQVPHGAWTWIAHNNRMTIIITTMITTGGFNADQQAPPQDKGKGKTKMWGDQDANRHYEYDHVPAFNRYHCLVVYDDPFWDWDDKDWDWDWPADPNGIITIIMIMTIIGTHCVVVCVLAVVVLVVLLVLLLVLLPDDLVPPVVNLVSLVVSLVVLVVSLVVVCVSHHPDPDAGLVNVVSVVSNVSSNVSNVLSVVLNVCCVPCVPVSNVSSVVCNPVSVVVVVVVCVVSVVVSD/DVPVVVVLQCQLLVVDDLVADAPRVHAAWEKAKFKEWQEWDDQAQAQQKTKTKIKIKIKTFHQSNAADPDQDWDKDDPVCVVSHHDFQKDWPQFDDKDFDQVPHGAWTWIAHNNRMTIIITTMITIGHFNADQQAPPQDKGKGKTKMWGDQDANRHYEYDHVPAFNRYHCLVVYDDPFWDWDDKDWDWDWPADPNGIITIIMIMTIIGTHCVVVCVLAVVVLVVLLVLLLVLLPDDLVPPVVNLVSLVVSLVVLVVSLVVVCVSHHPDPDAGLSNVVSVVSNVSSNVSNVLSVVLNVCCVPCVPVSNVSSVVCNPVSVVVVVVVCVVSVVVSD/DVPVVVVLQCQLLVVDDLVADAPRVHAAWEKAKFKEWQEWDDQAQAQQWTKTKIKIKIKTFHQSNAADPDQDWDKDDPVCVVSHHDFQKDWPQFDDKDFDQVPHGAWTWIAHNNRMTIIITTMITTGGFNADQQAPPQDKGKGKTKMWGDQDANRHYEYDHVPAFNRYHCLVVYDDPFWDWDDKDWDWDWPADPNGIITIIMIMTIIGTHCVVVCVLAVVVLVVLLVLLLVLLPDDLVPPVVNLVSLVVSLVVLVVSLVVVCVSHHPDPDAGLSNVVSVVSNVSSNVSNVLSVVLNVCCVPCVPVSNVSSVVCNPVSVVVVVVVCVVSVVVSD

Solvent-accessible surface area: 86944 Å² total; per-residue (Å²): 131,41,76,91,10,58,116,16,1,58,164,17,32,180,59,26,12,48,26,1,2,4,67,12,48,36,96,37,10,63,0,0,0,27,2,17,0,19,34,5,37,100,12,29,5,77,67,20,13,4,23,0,10,0,24,0,22,0,25,7,121,1,137,58,2,45,10,115,51,14,123,98,82,2,9,6,4,9,60,0,3,81,68,2,1,8,0,7,0,5,0,23,6,5,35,108,19,56,21,5,44,6,13,24,85,0,20,11,0,21,3,34,51,62,0,31,0,3,8,0,1,2,0,12,0,34,0,10,4,38,2,42,0,121,97,1,0,34,5,94,5,60,2,24,0,11,0,3,0,13,2,3,21,30,108,28,0,77,17,96,21,96,55,42,119,84,2,7,53,3,11,20,40,17,48,19,41,16,7,33,25,72,64,60,132,30,60,72,61,82,0,31,31,95,37,24,28,7,3,2,0,10,0,17,1,72,2,111,10,40,55,18,21,10,50,15,18,9,1,61,12,0,51,42,0,0,57,0,2,24,6,4,0,91,2,65,46,100,11,21,23,2,1,0,24,1,4,3,28,0,0,33,16,4,15,82,21,18,38,75,10,10,131,48,9,10,56,8,50,44,50,0,0,2,3,92,0,5,52,13,0,21,81,23,0,21,86,4,3,65,16,0,7,89,0,8,110,13,50,184,82,76,70,82,113,0,47,53,31,5,174,143,0,44,122,44,19,43,124,58,10,69,79,48,26,105,111,13,58,136,139,32,131,137,7,135,11,95,13,74,50,26,40,161,53,190,73,82,18,131,3,38,1,46,8,52,54,118,29,66,40,36,12,5,2,0,0,0,14,67,25,111,89,151,154,70,77,15,1,0,2,2,7,19,85,45,26,32,57,26,42,19,98,56,0,96,144,28,3,67,1,45,52,50,83,100,160,50,22,0,43,0,44,0,60,95,25,91,111,147,3,40,1,28,0,36,0,0,0,0,8,30,46,8,2,15,14,78,59,38,92,0,7,52,51,68,9,144,20,41,103,1,66,46,136,7,135,11,95,11,72,48,26,38,162,53,190,71,81,20,133,2,38,1,44,8,53,55,119,29,64,38,35,12,5,2,0,0,0,13,65,24,112,88,149,154,68,78,16,0,0,1,3,6,19,86,44,26,32,56,26,40,18,97,57,1,94,144,30,3,67,2,45,53,47,83,100,160,48,22,0,43,0,42,1,60,95,24,92,110,144,3,38,2,28,0,35,0,0,0,0,9,30,44,7,2,15,15,79,57,37,92,1,7,51,52,66,9,146,20,40,104,0,66,45,135,7,136,10,97,12,73,48,25,40,162,53,189,71,82,20,135,3,40,1,45,8,53,54,119,28,64,38,36,10,4,2,1,0,0,14,67,24,111,90,152,156,68,78,15,1,0,2,2,4,19,83,46,27,33,55,24,41,18,98,58,1,95,145,31,3,68,2,45,52,48,83,100,159,48,23,0,45,0,43,0,59,94,24,92,110,146,2,39,2,29,0,35,0,0,0,0,9,29,44,7,2,15,13,79,57,37,91,0,8,51,52,70,9,146,20,42,102,1,67,44,135,7,135,10,94,12,71,48,26,39,163,53,188,69,82,20,132,2,40,1,44,8,52,53,120,29,65,38,35,10,3,2,0,0,0,15,66,26,112,88,153,155,68,76,16,0,0,2,2,5,18,83,46,27,33,54,25,42,18,97,56,0,95,143,29,3,68,2,46,50,50,81,99,158,48,22,0,44,0,43,0,61,95,24,92,109,146,3,38,2,28,0,34,0,0,0,0,9,29,44,8,2,15,13,78,57,38,90,1,7,51,52,69,9,147,20,39,102,0,67,45,135,8,135,10,93,14,72,48,25,39,160,52,189,70,82,21,131,4,39,1,44,8,53,55,122,29,66,40,36,10,4,1,0,0,0,15,65,25,111,88,151,153,68,78,15,0,0,1,2,5,20,81,45,25,32,56,25,42,17,98,57,0,94,142,29,3,67,1,44,52,51,81,98,160,48,22,1,42,0,43,0,58,93,24,91,110,144,3,40,2,28,0,34,0,0,0,0,9,29,46,8,2,15,13,78,57,38,92,0,8,52,51,68,9,144,20,40,102,0,68,44,128,42,76,89,9,57,115,16,1,57,165,17,34,179,60,27,12,48,26,1,2,4,66,14,48,36,96,39,11,62,0,0,0,27,1,18,0,20,34,6,38,99,12,30,6,77,68,21,13,4,23,0,8,0,23,0,22,0,26,6,121,1,137,58,2,45,10,114,51,14,123,100,82,2,8,5,4,8,61,1,3,82,70,1,1,8,0,7,0,5,1,23,7,4,36,105,13,55,23,7,44,7,13,23,86,0,20,10,0,21,3,34,52,62,0,31,0,3,8,0,0,1,0,13,0,36,0,11,3,38,2,42,0,121,96,1,0,33,5,91,6,60,1,23,0,11,0,3,0,13,2,2,20,31,108,28,0,77,16,96,21,95,56,43,118,84,2,7,54,2,10,20,40,17,48,19,42,18,8,31,24,71,64,58,133,31,61,72,63,82,1,31,33,95,39,24,28,7,3,2,0,9,0,16,2,74,2,111,9,40,56,18,22,10,51,17,18,9,1,62,10,0,50,44,0,0,57,0,2,24,5,4,0,89,2,65,47,99,10,21,22,1,1,0,25,0,4,3,29,0,0,34,16,5,13,82,19,19,38,78,10,10,127,48,9,9,54,9,50,45,51,1,0,0,2,93,0,5,55,14,0,20,80,23,0,21,86,3,3,67,13,0,7,90,0,8,112,12,49,186,81,76,70,83,115,0,46,55,31,5,179,145,0,44,120,44,20,40,124,59,10,69,80,49,25,105,111,13,58,137,140,31,133,130,40,77,88,9,58,114,14,1,55,164,15,34,178,59,26,11,46,26,1,2,4,66,14,48,37,94,39,11,62,0,0,0,27,1,19,0,18,32,6,37,99,12,28,5,76,68,19,14,4,24,0,8,0,23,0,22,0,25,6,120,1,135,56,2,45,10,116,50,13,124,98,84,3,9,5,4,9,61,1,4,81,70,2,1,10,0,6,0,4,0,23,7,6,34,109,18,57,20,6,46,4,12,24,84,0,20,10,0,20,4,35,51,62,0,31,0,3,8,0,1,1,0,13,0,34,0,11,3,39,2,41,0,122,99,1,0,33,5,93,6,59,2,23,0,11,0,4,1,12,2,2,20,30,108,27,0,77,16,95,22,98,57,43,118,87,2,7,55,4,10,20,38,18,47,18,41,16,7,32,23,72,64,59,136,32,59,72,64,80,1,31,31,96,37,24,28,8,4,2,0,9,0,16,2,73,3,112,10,40,56,18,21,9,52,14,20,9,1,64,11,0,51,44,0,0,57,0,2,24,6,4,0,90,2,65,45,99,11,20,22,1,1,0,25,0,4,2,28,0,0,32,15,4,12,82,22,18,34,79,10,10,125,48,9,10,54,10,50,45,50,0,0,1,3,94,0,4,52,14,0,20,79,21,0,24,89,4,3,69,13,0,7,90,0,9,110,13,50,184,84,74,69,83,115,0,47,55,32,6,176,143,0,42,121,45,20,40,123,58,11,70,79,49,25,106,109,14,60,135,142,31,132,132,40,77,90,10,58,115,16,1,58,162,16,32,181,59,28,10,49,26,1,3,4,66,13,48,37,96,37,11,62,0,0,0,29,1,18,0,18,32,6,36,104,11,29,5,77,68,20,12,3,25,0,9,0,24,0,20,0,25,6,121,1,138,59,2,45,9,116,51,14,124,96,84,2,9,6,3,8,61,2,4,82,73,2,1,9,0,6,0,5,0,21,6,5,34,109,18,55,22,6,44,6,12,24,84,0,20,10,0,22,3,34,49,62,0,31,0,3,8,0,0,1,0,13,0,32,0,10,3,39,2,42,0,121,97,1,0,35,6,93,6,60,1,23,0,12,0,3,1,13,2,2,20,30,109,27,0,78,16,96,22,96,57,43,118,83,2,7,56,4,10,22,40,16,51,18,42,17,7,33,25,71,64,58,134,33,60,73,63,82,0,30,31,96,39,24,28,7,3,2,0,11,0,17,2,73,2,112,9,40,54,18,20,10,52,17,20,9,1,62,10,0,51,45,0,0,56,0,2,25,6,4,0,89,2,66,47,100,11,20,23,1,1,0,24,0,4,2,27,0,0,32,16,4,13,82,21,19,36,80,10,10,130,47,8,10,58,9,49,45,52,1,0,1,2,94,0,4,53,14,0,20,80,22,0,23,88,4,2,67,14,0,7,91,0,8,109,13,50,185,83,74,70,83,114,0,46,56,32,5,174,143,0,43,122,42,19,40,126,59,11,69,78,49,25,106,109,12,60,135,141,31,132,128,41,76,92,10,59,114,14,1,57,165,17,32,179,58,27,11,47,26,1,3,4,66,13,47,36,95,36,11,62,0,0,0,28,1,19,0,18,33,6,37,103,12,30,5,75,68,20,12,3,24,0,9,0,24,0,21,0,26,6,120,1,135,58,2,45,9,116,51,15,123,97,82,1,8,6,3,8,61,1,4,81,70,1,1,8,0,6,0,4,0,24,7,6,32,110,17,57,22,6,45,6,13,25,85,0,20,10,0,23,3,34,49,63,0,31,0,3,7,0,0,1,0,13,0,34,0,11,3,39,2,42,0,121,99,1,0,33,5,91,5,59,2,24,0,12,0,3,1,13,2,2,20,29,109,26,0,78,16,96,21,96,55,43,118,85,2,7,56,4,12,23,40,17,51,18,41,17,7,33,23,72,65,60,135,32,60,73,64,84,0,30,33,97,40,23,28,6,4,2,0,9,0,17,1,74,2,112,10,40,56,18,22,8,50,16,20,8,1,63,12,0,51,45,0,0,58,0,2,25,5,4,0,89,2,66,46,100,11,21,22,0,1,0,24,0,4,3,28,0,0,32,15,4,12,80,23,20,36,79,9,9,129,47,9,11,54,8,51,44,51,1,0,1,2,92,0,5,49,14,0,20,82,22,0,21,87,4,2,66,16,0,6,90,0,9,110,13,49,184,83,75,70,83,115,0,44,55,32,5,177,144,0,43,121,43,18,42,124,58,10,67,78,48,26,107,111,12,59,137,138,31,132

Sequence (2270 aa):
NMSFVKETVDKLLKGYDIRLRPDFGGPPVCVGMNIDIASIDMVSEVNMDYTLTMYFQQYWRDKRLAYSGIPLNLTLDNRVADQLWVPDTYFLNDKKSFVHGVTVKNRMIRLHPDGTVLYGLRITTTAACMMDLRRYPLDEQNCTLEIESYGYTTDDIEFYWRGGDKAVTGVERIELPQFSIVEHRLVSRNVVFATGAYPRLSLSFRLKRNIGYFILQTYMPSILITILSWVSFWINYDASAARVALGITTVLTMTTINTHLRETLPKIPYVTAIDMYLMGCFVFVFLALLEYAFVNYIFFSQPARAAAIDRWSRIVFPFTFSLFNLVYWLYYVQVQLVESGGGLVQGSLRLSCAASGHTFNYPIMGWFRQAPGKEREFVGAISWSGGSTSYADSVKDRFTISRDNAKNTVYLEMNNLKPEDTAVYYCAAKGRYSGGLYYPTNYDYWGQGTQVTVQVQLVESGGGLVQGSLRLSCAASGHTFNYPIMGWFRQAPGKEREFVGAISWSGGSTSYADSVKDRFTISRDNAKNTVYLEMNNLKPEDTAVYYCAAKGRYSGGLYYPTNYDYWGQGTQVTVQVQLVESGGGLVQGSLRLSCAASGHTFNYPIMGWFRQAPGKEREFVGAISWSGGSTSYADSVKDRFTISRDNAKNTVYLEMNNLKPEDTAVYYCAAKGRYSGGLYYPTNYDYWGQGTQVTVQVQLVESGGGLVQGSLRLSCAASGHTFNYPIMGWFRQAPGKEREFVGAISWSGGSTSYADSVKDRFTISRDNAKNTVYLEMNNLKPEDTAVYYCAAKGRYSGGLYYPTNYDYWGQGTQVTVQVQLVESGGGLVQGSLRLSCAASGHTFNYPIMGWFRQAPGKEREFVGAISWSGGSTSYADSVKDRFTISRDNAKNTVYLEMNNLKPEDTAVYYCAAKGRYSGGLYYPTNYDYWGQGTQVTVNMSFVKETVDKLLKGYDIRLRPDFGGPPVCVGMNIDIASIDMVSEVNMDYTLTMYFQQYWRDKRLAYSGIPLNLTLDNRVADQLWVPDTYFLNDKKSFVHGVTVKNRMIRLHPDGTVLYGLRITTTAACMMDLRRYPLDEQNCTLEIESYGYTTDDIEFYWRGGDKAVTGVERIELPQFSIVEHRLVSRNVVFATGAYPRLSLSFRLKRNIGYFILQTYMPSILITILSWVSFWINYDASAARVALGITTVLTMTTINTHLRETLPKIPYVTAIDMYLMGCFVFVFLALLEYAFVNYIFFSQPARAAAIDRWSRIVFPFTFSLFNLVYWLYYVNMSFVKETVDKLLKGYDIRLRPDFGGPPVCVGMNIDIASIDMVSEVNMDYTLTMYFQQYWRDKRLAYSGIPLNLTLDNRVADQLWVPDTYFLNDKKSFVHGVTVKNRMIRLHPDGTVLYGLRITTTAACMMDLRRYPLDEQNCTLEIESYGYTTDDIEFYWRGGDKAVTGVERIELPQFSIVEHRLVSRNVVFATGAYPRLSLSFRLKRNIGYFILQTYMPSILITILSWVSFWINYDASAARVALGITTVLTMTTINTHLRETLPKIPYVTAIDMYLMGCFVFVFLALLEYAFVNYIFFSQPARAAAIDRWSRIVFPFTFSLFNLVYWLYYVNMSFVKETVDKLLKGYDIRLRPDFGGPPVCVGMNIDIASIDMVSEVNMDYTLTMYFQQYWRDKRLAYSGIPLNLTLDNRVADQLWVPDTYFLNDKKSFVHGVTVKNRMIRLHPDGTVLYGLRITTTAACMMDLRRYPLDEQNCTLEIESYGYTTDDIEFYWRGGDKAVTGVERIELPQFSIVEHRLVSRNVVFATGAYPRLSLSFRLKRNIGYFILQTYMPSILITILSWVSFWINYDASAARVALGITTVLTMTTINTHLRETLPKIPYVTAIDMYLMGCFVFVFLALLEYAFVNYIFFSQPARAAAIDRWSRIVFPFTFSLFNLVYWLYYVNMSFVKETVDKLLKGYDIRLRPDFGGPPVCVGMNIDIASIDMVSEVNMDYTLTMYFQQYWRDKRLAYSGIPLNLTLDNRVADQLWVPDTYFLNDKKSFVHGVTVKNRMIRLHPDGTVLYGLRITTTAACMMDLRRYPLDEQNCTLEIESYGYTTDDIEFYWRGGDKAVTGVERIELPQFSIVEHRLVSRNVVFATGAYPRLSLSFRLKRNIGYFILQTYMPSILITILSWVSFWINYDASAARVALGITTVLTMTTINTHLRETLPKIPYVTAIDMYLMGCFVFVFLALLEYAFVNYIFFSQPARAAAIDRWSRIVFPFTFSLFNLVYWLYYV

Secondary structure (DSSP, 8-state):
--HHHHHHHHHHHTT--TTS-TTTTSSPEEEEEEEEEEEEEEEETTTTEEEEEEEEEEEEE-GGG--SS--S--EE-GGGGGGS----EEETTEEEEEE--SBS-SEEEEE-TTSEEEEEEEEEEEEE-----TTTTS-EEEEEEEEEESS--TTTEEEEETTGGGSEE-STT---SSEEEEEEEEEEEEEE-SS-EEEEEEEEEEEEEPSHHHIIIIIHHHHHHHHHTTGGGGS-TT-HHHHHHHHHHHHHHHHHHHHHHHHTS---SS--HHHHHHHHHHHHHHHHHHHHHHHHHHTTT-HHHHHHHHHHHHHHHHHHHHHHHHHHHHHH-/--HHHHHHHHHHHTT--TTS-TTTTSSPEEEEEEEEEEEEEEEETTTTEEEEEEEEEEEEE-GGG--SS--S--EE-GGGGGGS----EEETTEEEEEE--SBS-SEEEEE-TTSEEEEEEEEEEEEE-----TTTTS-EEEEEEEEEESS--TTTEEEEETTGGGSEE-STT---SSEEEEEEEEEEEEEE-SS-EEEEEEEEEEEEEPSHHHIIIIIHHHHHHHHHTTGGGGS-TT-HHHHHHHHHHHHHHHHHHHHHHHHTS---SS--HHHHHHHHHHHHHHHHHHHHHHHHHHTTT-HHHHHHHHHHHHHHHHHHHHHHHHHHHHHH-/--HHHHHHHHHHHTT--TTS-TTTTSSPEEEEEEEEEEEEEEEETTTTEEEEEEEEEEEEE-GGG--SS--S--EE-GGGGGGS----EEETTEEEEEE--SBS-SEEEEE-TTSEEEEEEEEEEEEE-----TTTTS-EEEEEEEEEESS--TTTEEEEETTGGGSEE-STT---SSEEEEEEEEEEEEEE-SS-EEEEEEEEEEEEEPSHHHIIIIIHHHHHHHHHTTGGGGS-TT-HHHHHHHHHHHHHHHHHHHHHHHHTS---SS--HHHHHHHHHHHHHHHHHHHHHHHHHHTTT-HHHHHHHHHHHHHHHHHHHHHHHHHHHHHH-/--HHHHHHHHHHHTT--TTS-TTTTSSPEEEEEEEEEEEEEEEETTTTEEEEEEEEEEEEE-GGG--SS--S--EE-GGGGGGS----EEETTEEEEEE--SBS-SEEEEE-TTSEEEEEEEEEEEEE-----TTTTS-EEEEEEEEEESS--TTTEEEEETTGGGSEE-STT---SSEEEEEEEEEEEEEE-SS-EEEEEEEEEEEEEPSHHHIIIIIHHHHHHHHHTTGGGGS-TT-HHHHHHHHHHHHHHHHHHHHHHHHTS---SS--HHHHHHHHHHHHHHHHHHHHHHHHHHTTT-HHHHHHHHHHHHHHHHHHHHHHHHHHHHHH-/--HHHHHHHHHHHTT--TTS-TTTTSSPEEEEEEEEEEEEEEEETTTTEEEEEEEEEEEEE-GGG--SS--S--EE-GGGGGGS----EEETTEEEEEE--SBS-SEEEEE-TTSEEEEEEEEEEEEE-----TTTTS-EEEEEEEEEESS--TTTEEEEETTGGGSEE-STT---SSEEEEEEEEEEEEEE-SS-EEEEEEEEEEEEEPSHHHIIIIIHHHHHHHHHTTGGGGS-TT-HHHHHHHHHHHHHHHHHHHHHHHHTS---SS--HHHHHHHHHHHHHHHHHHHHHHHHHHTTT-HHHHHHHHHHHHHHHHHHHHHHHHHHHHHH-/-EEEEEE--------EEEEEEEEE--SS--EEEEEEE-TTSPEEEEEEEESSS--EEE-STTTTTEEEEEETTTTEEEEEE-S--TT--EEEEEEEE-TT---SS-GGGEEEE---EEE--/-EEEEEE--------EEEEEEEEE--SS--EEEEEEE-TTSPEEEEEEEESSS--EEE-STTTTTEEEEEETTTTEEEEEE-S--TT--EEEEEEEE-TT---SS-GGGEEEE---EEE--/-EEEEEE--------EEEEEEEEE--SS--EEEEEEE-TTSPEEEEEEEESSS--EEE-STTTTTEEEEEETTTTEEEEEE-S--TT--EEEEEEEE-TT---SS-GGGEEEE---EEE--/-EEEEEE--------EEEEEEEEE--SS--EEEEEEE-TTSPEEEEEEEESSS--EEE-STTTTTEEEEEETTTTEEEEEE-S--TT--EEEEEEEE-TT---SS-GGGEEEE---EEE--/-EEEEEE--------EEEEEEEEE--SS--EEEEEEE-TTSPEEEEEEEESSS--EEE-STTTTTEEEEEETTTTEEEEEE-S--TT--EEEEEEEE-TT---SS-GGGEEEE---EEE--

Radius of gyration: 40.44 Å; Cα contacts (8 Å, |Δi|>4): 5074; chains: 10; bounding box: 123×118×107 Å